Protein 2DNK (pdb70)

Nearest PDB structures (foldseek):
  2dnk-assembly1_A  TM=7.849E-01  e=4.782E-18  Homo sapiens
  2dnh-assembly1_A  TM=7.735E-01  e=5.066E-15  Homo sapiens
  3nnc-assembly1_A  TM=9.108E-01  e=5.229E-10  Homo sapiens
  4lmz-assembly1_A  TM=9.004E-01  e=1.900E-09  Homo sapiens
  2do4-assembly1_A  TM=6.688E-01  e=7.503E-08  Homo sapiens

Radius of gyration: 16.32 Å; Cα contacts (8 Å, |Δi|>4): 160; chains: 1; bounding box: 45×46×25 Å

Foldseek 3Di:
DPPDPDDDDDDADPDQKKKWFLADQPDDPVRCVCLLVVQFAWDDWFFDCDVVNHGHRIIMTGGDDVVSVVRSCVVQAVPDRHPPDPDGIDMDGDDPDDDDDDDDD

Sequence (105 aa):
GSSGSSGCLRQPPSHRKLFVGMLNKQQSEDDVRRLFEAFGNIEECTILRGPDGNSKGCAFVKYSSHAEAQAAINALHGSQTMPGASSSLVVKFADTDKESGPSSGGSSGSSGCLRQPPSHRKLFVGMLNKQQSEDDVRRLFEAFGNIEECTILRGPDGNSKGCAFVKYSSHAEAQAAINALHGSQTMPGASSSLVVKFADTDKESGPSSGGSSGSSGCLRQPPSHRKLFVGMLNKQQSEDDVRRLFEAFGNIEECTILRGPDGNSKGCAFVKYSSHAEAQAAINALHGSQTMPGASSSLVVKFADTDKESGPSSGGSSGSSGCLRQPPSHRKLFVGMLNKQQSEDDVRRLFEAFGNIEECTILRGPDGNSKGCAFVKYSSHAEAQAAINALHGSQTMPGASSSLVVKFADTDKESGPSSGGSSGSSGCLRQPPSHRKLFVGMLNKQQSEDDVRRLFEAFGNIEECTILRGPDGNSKGCAFVKYSSHAEAQAAINALHGSQTMPGASSSLVVKFADTDKESGPSSGGSSGSSGCLRQPPSHRKLFVGMLNKQQSEDDVRRLFEAFGNIEECTILRGPDGNSKGCAFVKYSSHAEAQAAINALHGSQTMPGASSSLVVKFADTDKESGPSSGGSSGSSGCLRQPPSHRKLFVGMLNKQQSEDDVRRLFEAFGNIEECTILRGPDGNSKGCAFVKYSSHAEAQAAINALHGSQTMPGASSSLVVKFADTDKESGPSSGGSSGSSGCLRQPPSHRKLFVGMLNKQQSEDDVRRLFEAFGNIEECTILRGPDGNSKGCAFVKYSSHAEAQAAINALHGSQTMPGASSSLVVKFADTDKESGPSSGGSSGSSGCLRQPPSHRKLFVGMLNKQQSEDDVRRLFEAFGNIEECTILRGPDGNSKGCAFVKYSSHAEAQAAINALHGSQTMPGASSSLVVKFADTDKESGPSSGGSSGSSGCLRQPPSHRKLFVGMLNKQQSEDDVRRLFEAFGNIEECTILRGPDGNSKGCAFVKYSSHAEAQAAINALHGSQTMPGASSSLVVKFADTDKESGPSSGGSSGSSGCLRQPPSHRKLFVGMLNKQQSEDDVRRLFEAFGNIEECTILRGPDGNSKGCAFVKYSSHAEAQAAINALHGSQTMPGASSSLVVKFADTDKESGPSSGGSSGSSGCLRQPPSHRKLFVGMLNKQQSEDDVRRLFEAFGNIEECTILRGPDGNSKGCAFVKYSSHAEAQAAINALHGSQTMPGASSSLVVKFADTDKESGPSSGGSSGSSGCLRQPPSHRKLFVGMLNKQQSEDDVRRLFEAFGNIEECTILRGPDGNSKGCAFVKYSSHAEAQAAINALHGSQTMPGASSSLVVKFADTDKESGPSSGGSSGSSGCLRQPPSHRKLFVGMLNKQQSEDDVRRLFEAFGNIEECTILRGPDGNSKGCAFVKYSSHAEAQAAINALHGSQTMPGASSSLVVKFADTDKESGPSSGGSSGSSGCLRQPPSHRKLFVGMLNKQQSEDDVRRLFEAFGNIEECTILRGPDGNSKGCAFVKYSSHAEAQAAINALHGSQTMPGASSSLVVKFADTDKESGPSSGGSSGSSGCLRQPPSHRKLFVGMLNKQQSEDDVRRLFEAFGNIEECTILRGPDGNSKGCAFVKYSSHAEAQAAINALHGSQTMPGASSSLVVKFADTDKESGPSSGGSSGSSGCLRQPPSHRKLFVGMLNKQQSEDDVRRLFEAFGNIEECTILRGPDGNSKGCAFVKYSSHAEAQAAINALHGSQTMPGASSSLVVKFADTDKESGPSSGGSSGSSGCLRQPPSHRKLFVGMLNKQQSEDDVRRLFEAFGNIEECTILRGPDGNSKGCAFVKYSSHAEAQAAINALHGSQTMPGASSSLVVKFADTDKESGPSSGGSSGSSGCLRQPPSHRKLFVGMLNKQQSEDDVRRLFEAFGNIEECTILRGPDGNSKGCAFVKYSSHAEAQAAINALHGSQTMPGASSSLVVKFADTDKESGPSSGGSSGSSGCLRQPPSHRKLFVGMLNKQQSEDDVRRLFEAFGNIEECTILRGPDGNSKGCAFVKYSSHAEAQAAINALHGSQTMPGASSSLVVKFADTDKESGPSSG

GO terms:
  GO:0000380 alternative mRNA splicing, via spliceosome (P, IDA)
  GO:0000381 regulation of alternative mRNA splicing, via spliceosome (P, IDA)
  GO:0048026 positive regulation of mRNA splicing, via spliceosome (P, IDA)
  GO:0005654 nucleoplasm (C, IDA)
  GO:0005634 nucleus (C, IDA)
  GO:0036002 pre-mRNA binding (F, IDA)
  GO:0005515 protein binding (F, IPI)

Secondary structure (DSSP, 8-state):
---------S------EEEEES--SS--HHHHHHHHHTTS-EEEEEEEE-TTSSEEEEEEEEESSHHHHHHHHHHHTTTS--TT-SS--EEEEPPS-SS------

InterPro domains:
  IPR000504 RNA recognition motif domain [PF00076] (56-121)
  IPR000504 RNA recognition motif domain [PF00076] (154-216)
  IPR000504 RNA recognition motif domain [PF00076] (442-473)
  IPR000504 RNA recognition motif domain [PS50102] (54-135)
  IPR000504 RNA recognition motif domain [PS50102] (152-232)
  IPR000504 RNA recognition motif domain [PS50102] (422-479)
  IPR000504 RNA recognition motif domain [SM00360] (55-131)
  IPR000504 RNA recognition motif domain [SM00360] (153-228)
  IPR000504 RNA recognition motif domain [SM00360] (422-475)
  IPR012677 Nucleotide-binding alpha-beta plait domain superfamily [G3DSA:3.30.70.330] (42-141)
  IPR012677 Nucleotide-binding alpha-beta plait domain superfamily [G3DSA:3.30.70.330] (142-240)
  IPR012677 Nucleotide-binding alpha-beta plait domain superfamily [G3DSA:3.30.70.330] (412-485)
  IPR034648 CELF-3/4/5/6, RNA recognition motif 1 [cd12632] (49-135)
  IPR035979 RNA-binding domain superfamily [SSF54928] (37-139)
  IPR035979 RNA-binding domain superfamily [SSF54928] (148-483)

Structure (mmCIF, N/CA/C/O backbone):
data_2DNK
#
_entry.id   2DNK
#
loop_
_atom_site.group_PDB
_atom_site.id
_atom_site.type_symbol
_atom_site.label_atom_id
_atom_site.label_alt_id
_atom_site.label_comp_id
_atom_site.label_asym_id
_atom_site.label_entity_id
_atom_site.label_seq_id
_atom_site.pdbx_PDB_ins_code
_atom_site.Cartn_x
_atom_site.Cartn_y
_atom_site.Cartn_z
_atom_site.occupancy
_atom_site.B_iso_or_equiv
_atom_site.auth_seq_id
_atom_site.auth_comp_id
_atom_site.auth_asym_id
_atom_site.auth_atom_id
_atom_site.pdbx_PDB_model_num
ATOM 1 N N . GLY A 1 1 ? 19.669 -24.865 9.887 1.00 0.00 136 GLY A N 1
ATOM 2 C CA . GLY A 1 1 ? 20.410 -24.864 8.640 1.00 0.00 136 GLY A CA 1
ATOM 3 C C . GLY A 1 1 ? 20.312 -23.541 7.908 1.00 0.00 136 GLY A C 1
ATOM 4 O O . GLY A 1 1 ? 20.001 -22.513 8.509 1.00 0.00 136 GLY A O 1
ATOM 8 N N . SER A 1 2 ? 20.579 -23.565 6.606 1.00 0.00 137 SER A N 1
ATOM 9 C CA . SER A 1 2 ? 20.524 -22.356 5.792 1.00 0.00 137 SER A CA 1
ATOM 10 C C . SER A 1 2 ? 21.209 -21.192 6.502 1.00 0.00 137 SER A C 1
ATOM 11 O O . SER A 1 2 ? 20.662 -20.092 6.582 1.00 0.00 137 SER A O 1
ATOM 19 N N . SER A 1 3 ? 22.409 -21.443 7.015 1.00 0.00 138 SER A N 1
ATOM 20 C CA . SER A 1 3 ? 23.168 -20.418 7.721 1.00 0.00 138 SER A CA 1
ATOM 21 C C . SER A 1 3 ? 24.342 -19.932 6.877 1.00 0.00 138 SER A C 1
ATOM 22 O O . SER A 1 3 ? 25.140 -20.729 6.386 1.00 0.00 138 SER A O 1
ATOM 30 N N . GLY A 1 4 ? 24.439 -18.616 6.711 1.00 0.00 139 GLY A N 1
ATOM 31 C CA . GLY A 1 4 ? 25.517 -18.045 5.926 1.00 0.00 139 GLY A CA 1
ATOM 32 C C . GLY A 1 4 ? 25.100 -17.747 4.499 1.00 0.00 139 GLY A C 1
ATOM 33 O O . GLY A 1 4 ? 25.068 -18.642 3.655 1.00 0.00 139 GLY A O 1
ATOM 37 N N . SER A 1 5 ? 24.778 -16.486 4.230 1.00 0.00 140 SER A N 1
ATOM 38 C CA . SER A 1 5 ? 24.355 -16.073 2.897 1.00 0.00 140 SER A CA 1
ATOM 39 C C . SER A 1 5 ? 25.560 -15.718 2.030 1.00 0.00 140 SER A C 1
ATOM 40 O O . SER A 1 5 ? 25.639 -16.111 0.866 1.00 0.00 140 SER A O 1
ATOM 48 N N . SER A 1 6 ? 26.497 -14.972 2.607 1.00 0.00 141 SER A N 1
ATOM 49 C CA . SER A 1 6 ? 27.696 -14.560 1.888 1.00 0.00 141 SER A CA 1
ATOM 50 C C . SER A 1 6 ? 27.347 -14.059 0.490 1.00 0.00 141 SER A C 1
ATOM 51 O O . SER A 1 6 ? 28.084 -14.291 -0.467 1.00 0.00 141 SER A O 1
ATOM 59 N N . GLY A 1 7 ? 26.215 -13.370 0.381 1.00 0.00 142 GLY A N 1
ATOM 60 C CA . GLY A 1 7 ? 25.785 -12.847 -0.903 1.00 0.00 142 GLY A CA 1
ATOM 61 C C . GLY A 1 7 ? 24.895 -11.628 -0.764 1.00 0.00 142 GLY A C 1
ATOM 62 O O . GLY A 1 7 ? 23.676 -11.753 -0.633 1.00 0.00 142 GLY A O 1
ATOM 66 N N . CYS A 1 8 ? 25.502 -10.447 -0.790 1.00 0.00 143 CYS A N 1
ATOM 67 C CA . CYS A 1 8 ? 24.756 -9.200 -0.664 1.00 0.00 143 CYS A CA 1
ATOM 68 C C . CYS A 1 8 ? 24.705 -8.460 -1.996 1.00 0.00 143 CYS A C 1
ATOM 69 O O . CYS A 1 8 ? 25.709 -7.914 -2.455 1.00 0.00 143 CYS A O 1
ATOM 77 N N . LEU A 1 9 ? 23.529 -8.446 -2.614 1.00 0.00 144 LEU A N 1
ATOM 78 C CA . LEU A 1 9 ? 23.346 -7.774 -3.896 1.00 0.00 144 LEU A CA 1
ATOM 79 C C . LEU A 1 9 ? 21.900 -7.322 -4.072 1.00 0.00 144 LEU A C 1
ATOM 80 O O . LEU A 1 9 ? 20.975 -7.951 -3.558 1.00 0.00 144 LEU A O 1
ATOM 96 N N . ARG A 1 10 ? 21.712 -6.228 -4.803 1.00 0.00 145 ARG A N 1
ATOM 97 C CA . ARG A 1 10 ? 20.379 -5.692 -5.048 1.00 0.00 145 ARG A CA 1
ATOM 98 C C . ARG A 1 10 ? 19.495 -5.847 -3.814 1.00 0.00 145 ARG A C 1
ATOM 99 O O . ARG A 1 10 ? 18.295 -6.095 -3.925 1.00 0.00 145 ARG A O 1
ATOM 120 N N . GLN A 1 11 ? 20.098 -5.699 -2.638 1.00 0.00 146 GLN A N 1
ATOM 121 C CA . GLN A 1 11 ? 19.366 -5.824 -1.384 1.00 0.00 146 GLN A CA 1
ATOM 122 C C . GLN A 1 11 ? 18.085 -4.997 -1.417 1.00 0.00 146 GLN A C 1
ATOM 123 O O . GLN A 1 11 ? 18.033 -3.909 -1.991 1.00 0.00 146 GLN A O 1
ATOM 137 N N . PRO A 1 12 ? 17.024 -5.524 -0.787 1.00 0.00 147 PRO A N 1
ATOM 138 C CA . PRO A 1 12 ? 15.723 -4.852 -0.730 1.00 0.00 147 PRO A CA 1
ATOM 139 C C . PRO A 1 12 ? 15.847 -3.379 -0.358 1.00 0.00 147 PRO A C 1
ATOM 140 O O . PRO A 1 12 ? 16.831 -2.947 0.243 1.00 0.00 147 PRO A O 1
ATOM 151 N N . PRO A 1 13 ? 14.827 -2.587 -0.722 1.00 0.00 148 PRO A N 1
ATOM 152 C CA . PRO A 1 13 ? 14.799 -1.150 -0.435 1.00 0.00 148 PRO A CA 1
ATOM 153 C C . PRO A 1 13 ? 14.440 -0.855 1.018 1.00 0.00 148 PRO A C 1
ATOM 154 O O . PRO A 1 13 ? 14.317 -1.769 1.834 1.00 0.00 148 PRO A O 1
ATOM 165 N N . SER A 1 14 ? 14.273 0.425 1.334 1.00 0.00 149 SER A N 1
ATOM 166 C CA . SER A 1 14 ? 13.931 0.839 2.689 1.00 0.00 149 SER A CA 1
ATOM 167 C C . SER A 1 14 ? 12.665 1.691 2.694 1.00 0.00 149 SER A C 1
ATOM 168 O O . SER A 1 14 ? 12.715 2.900 2.461 1.00 0.00 149 SER A O 1
ATOM 176 N N . HIS A 1 15 ? 11.531 1.052 2.960 1.00 0.00 150 HIS A N 1
ATOM 177 C CA . HIS A 1 15 ? 10.250 1.750 2.996 1.00 0.00 150 HIS A CA 1
ATOM 178 C C . HIS A 1 15 ? 9.149 0.838 3.527 1.00 0.00 150 HIS A C 1
ATOM 179 O O . HIS A 1 15 ? 8.978 -0.285 3.054 1.00 0.00 150 HIS A O 1
ATOM 193 N N . ARG A 1 16 ? 8.406 1.329 4.514 1.00 0.00 151 ARG A N 1
ATOM 194 C CA . ARG A 1 16 ? 7.322 0.558 5.111 1.00 0.00 151 ARG A CA 1
ATOM 195 C C . ARG A 1 16 ? 5.968 1.180 4.785 1.00 0.00 151 ARG A C 1
ATOM 196 O O . ARG A 1 16 ? 5.088 1.264 5.642 1.00 0.00 151 ARG A O 1
ATOM 217 N N . LYS A 1 17 ? 5.807 1.616 3.540 1.00 0.00 152 LYS A N 1
ATOM 218 C CA . LYS A 1 17 ? 4.560 2.230 3.099 1.00 0.00 152 LYS A CA 1
ATOM 219 C C . LYS A 1 17 ? 4.054 1.574 1.819 1.00 0.00 152 LYS A C 1
ATOM 220 O O . LYS A 1 17 ? 4.827 0.984 1.063 1.00 0.00 152 LYS A O 1
ATOM 239 N N . LEU A 1 18 ? 2.751 1.682 1.580 1.00 0.00 153 LEU A N 1
ATOM 240 C CA . LEU A 1 18 ? 2.141 1.100 0.389 1.00 0.00 153 LEU A CA 1
ATOM 241 C C . LEU A 1 18 ? 1.038 2.003 -0.154 1.00 0.00 153 LEU A C 1
ATOM 242 O O . LEU A 1 18 ? 0.120 2.384 0.572 1.00 0.00 153 LEU A O 1
ATOM 258 N N . PHE A 1 19 ? 1.134 2.340 -1.436 1.00 0.00 154 PHE A N 1
ATOM 259 C CA . PHE A 1 19 ? 0.143 3.197 -2.077 1.00 0.00 154 PHE A CA 1
ATOM 260 C C . PHE A 1 19 ? -0.977 2.365 -2.695 1.00 0.00 154 PHE A C 1
ATOM 261 O O . PHE A 1 19 ? -0.747 1.575 -3.611 1.00 0.00 154 PHE A O 1
ATOM 278 N N . VAL A 1 20 ? -2.192 2.548 -2.187 1.00 0.00 155 VAL A N 1
ATOM 279 C CA . VAL A 1 20 ? -3.349 1.816 -2.688 1.00 0.00 155 VAL A CA 1
ATOM 280 C C . VAL A 1 20 ? -4.301 2.741 -3.438 1.00 0.00 155 VAL A C 1
ATOM 281 O O . VAL A 1 20 ? -4.612 3.837 -2.975 1.00 0.00 155 VAL A O 1
ATOM 294 N N . GLY A 1 21 ? -4.762 2.289 -4.601 1.00 0.00 156 GLY A N 1
ATOM 295 C CA . GLY A 1 21 ? -5.676 3.088 -5.397 1.00 0.00 156 GLY A CA 1
ATOM 296 C C . GLY A 1 21 ? -6.837 2.277 -5.936 1.00 0.00 156 GLY A C 1
ATOM 297 O O . GLY A 1 21 ? -7.190 1.239 -5.377 1.00 0.00 156 GLY A O 1
ATOM 301 N N . MET A 1 22 ? -7.432 2.751 -7.026 1.00 0.00 157 MET A N 1
ATOM 302 C CA . MET A 1 22 ? -8.561 2.061 -7.640 1.00 0.00 157 MET A CA 1
ATOM 303 C C . MET A 1 22 ? -9.571 1.624 -6.584 1.00 0.00 157 MET A C 1
ATOM 304 O O . MET A 1 22 ? -10.191 0.566 -6.704 1.00 0.00 157 MET A O 1
ATOM 318 N N . LEU A 1 23 ? -9.733 2.443 -5.551 1.00 0.00 158 LEU A N 1
ATOM 319 C CA . LEU A 1 23 ? -10.668 2.141 -4.473 1.00 0.00 158 LEU A CA 1
ATOM 320 C C . LEU A 1 23 ? -12.025 2.789 -4.732 1.00 0.00 158 LEU A C 1
ATOM 321 O O . LEU A 1 23 ? -12.161 3.636 -5.614 1.00 0.00 158 LEU A O 1
ATOM 337 N N . ASN A 1 24 ? -13.025 2.386 -3.955 1.00 0.00 159 ASN A N 1
ATOM 338 C CA . ASN A 1 24 ? -14.371 2.929 -4.099 1.00 0.00 159 ASN A CA 1
ATOM 339 C C . ASN A 1 24 ? -14.654 3.974 -3.024 1.00 0.00 159 ASN A C 1
ATOM 340 O O . ASN A 1 24 ? -14.054 3.953 -1.949 1.00 0.00 159 ASN A O 1
ATOM 351 N N . LYS A 1 25 ? -15.572 4.887 -3.321 1.00 0.00 160 LYS A N 1
ATOM 352 C CA . LYS A 1 25 ? -15.937 5.940 -2.381 1.00 0.00 160 LYS A CA 1
ATOM 353 C C . LYS A 1 25 ? -16.985 5.444 -1.389 1.00 0.00 160 LYS A C 1
ATOM 354 O O . LYS A 1 25 ? -17.929 6.162 -1.060 1.00 0.00 160 LYS A O 1
ATOM 373 N N . GLN A 1 26 ? -16.811 4.214 -0.916 1.00 0.00 161 GLN A N 1
ATOM 374 C CA . GLN A 1 26 ? -17.742 3.624 0.038 1.00 0.00 161 GLN A CA 1
ATOM 375 C C . GLN A 1 26 ? -17.002 3.086 1.259 1.00 0.00 161 GLN A C 1
ATOM 376 O O . GLN A 1 26 ? -17.382 3.362 2.397 1.00 0.00 161 GLN A O 1
ATOM 390 N N . GLN A 1 27 ? -15.946 2.318 1.013 1.00 0.00 162 GLN A N 1
ATOM 391 C CA . GLN A 1 27 ? -15.154 1.740 2.093 1.00 0.00 162 GLN A CA 1
ATOM 392 C C . GLN A 1 27 ? -14.655 2.825 3.042 1.00 0.00 162 GLN A C 1
ATOM 393 O O . GLN A 1 27 ? -14.669 4.010 2.708 1.00 0.00 162 GLN A O 1
ATOM 407 N N . SER A 1 28 ? -14.214 2.411 4.225 1.00 0.00 163 SER A N 1
ATOM 408 C CA . SER A 1 28 ? -13.713 3.348 5.224 1.00 0.00 163 SER A CA 1
ATOM 409 C C . SER A 1 28 ? -12.371 2.883 5.782 1.00 0.00 163 SER A C 1
ATOM 410 O O . SER A 1 28 ? -11.972 1.735 5.589 1.00 0.00 163 SER A O 1
ATOM 418 N N . GLU A 1 29 ? -11.680 3.784 6.473 1.00 0.00 164 GLU A N 1
ATOM 419 C CA . GLU A 1 29 ? -10.383 3.466 7.058 1.00 0.00 164 GLU A CA 1
ATOM 420 C C . GLU A 1 29 ? -10.419 2.111 7.759 1.00 0.00 164 GLU A C 1
ATOM 421 O O . GLU A 1 29 ? -9.505 1.299 7.612 1.00 0.00 164 GLU A O 1
ATOM 433 N N . ASP A 1 30 ? -11.481 1.874 8.521 1.00 0.00 165 ASP A N 1
ATOM 434 C CA . ASP A 1 30 ? -11.638 0.618 9.245 1.00 0.00 165 ASP A CA 1
ATOM 435 C C . ASP A 1 30 ? -11.606 -0.569 8.287 1.00 0.00 165 ASP A C 1
ATOM 436 O O . ASP A 1 30 ? -10.724 -1.424 8.370 1.00 0.00 165 ASP A O 1
ATOM 445 N N . ASP A 1 31 ? -12.575 -0.615 7.378 1.00 0.00 166 ASP A N 1
ATOM 446 C CA . ASP A 1 31 ? -12.658 -1.697 6.404 1.00 0.00 166 ASP A CA 1
ATOM 447 C C . ASP A 1 31 ? -11.275 -2.052 5.866 1.00 0.00 166 ASP A C 1
ATOM 448 O O . ASP A 1 31 ? -10.871 -3.215 5.882 1.00 0.00 166 ASP A O 1
ATOM 457 N N . VAL A 1 32 ? -10.554 -1.042 5.390 1.00 0.00 167 VAL A N 1
ATOM 458 C CA . VAL A 1 32 ? -9.216 -1.248 4.847 1.00 0.00 167 VAL A CA 1
ATOM 459 C C . VAL A 1 32 ? -8.241 -1.676 5.938 1.00 0.00 167 VAL A C 1
ATOM 460 O O . VAL A 1 32 ? -7.266 -2.379 5.671 1.00 0.00 167 VAL A O 1
ATOM 473 N N . ARG A 1 33 ? -8.510 -1.248 7.167 1.00 0.00 168 ARG A N 1
ATOM 474 C CA . ARG A 1 33 ? -7.655 -1.586 8.298 1.00 0.00 168 ARG A CA 1
ATOM 475 C C . ARG A 1 33 ? -7.620 -3.096 8.520 1.00 0.00 168 ARG A C 1
ATOM 476 O O . ARG A 1 33 ? -6.572 -3.728 8.384 1.00 0.00 168 ARG A O 1
ATOM 497 N N . ARG A 1 34 ? -8.770 -3.666 8.862 1.00 0.00 169 ARG A N 1
ATOM 498 C CA . ARG A 1 34 ? -8.870 -5.100 9.104 1.00 0.00 169 ARG A CA 1
ATOM 499 C C . ARG A 1 34 ? -8.470 -5.890 7.862 1.00 0.00 169 ARG A C 1
ATOM 500 O O . ARG A 1 34 ? -7.597 -6.758 7.920 1.00 0.00 169 ARG A O 1
ATOM 521 N N . LEU A 1 35 ? -9.113 -5.585 6.741 1.00 0.00 170 LEU A N 1
ATOM 522 C CA . LEU A 1 35 ? -8.824 -6.267 5.484 1.00 0.00 170 LEU A CA 1
ATOM 523 C C . LEU A 1 35 ? -7.322 -6.456 5.299 1.00 0.00 170 LEU A C 1
ATOM 524 O O . LEU A 1 35 ? -6.822 -7.581 5.303 1.00 0.00 170 LEU A O 1
ATOM 540 N N . PHE A 1 36 ? -6.607 -5.348 5.138 1.00 0.00 171 PHE A N 1
ATOM 541 C CA . PHE A 1 36 ? -5.161 -5.391 4.953 1.00 0.00 171 PHE A CA 1
ATOM 542 C C . PHE A 1 36 ? -4.493 -6.186 6.071 1.00 0.00 171 PHE A C 1
ATOM 543 O O . PHE A 1 36 ? -4.023 -7.303 5.856 1.00 0.00 171 PHE A O 1
ATOM 560 N N . GLU A 1 37 ? -4.456 -5.601 7.264 1.00 0.00 172 GLU A N 1
ATOM 561 C CA . GLU A 1 37 ? -3.844 -6.254 8.416 1.00 0.00 172 GLU A CA 1
ATOM 562 C C . GLU A 1 37 ? -4.196 -7.739 8.449 1.00 0.00 172 GLU A C 1
ATOM 563 O O . GLU A 1 37 ? -3.419 -8.560 8.935 1.00 0.00 172 GLU A O 1
ATOM 575 N N . ALA A 1 38 ? -5.372 -8.074 7.929 1.00 0.00 173 ALA A N 1
ATOM 576 C CA . ALA A 1 38 ? -5.826 -9.459 7.897 1.00 0.00 173 ALA A CA 1
ATOM 577 C C . ALA A 1 38 ? -4.681 -10.405 7.550 1.00 0.00 173 ALA A C 1
ATOM 578 O O . ALA A 1 38 ? -4.661 -11.557 7.983 1.00 0.00 173 ALA A O 1
ATOM 585 N N . PHE A 1 39 ? -3.730 -9.911 6.764 1.00 0.00 174 PHE A N 1
ATOM 586 C CA . PHE A 1 39 ? -2.582 -10.713 6.356 1.00 0.00 174 PHE A CA 1
ATOM 587 C C . PHE A 1 39 ? -1.327 -10.290 7.113 1.00 0.00 174 PHE A C 1
ATOM 588 O O . PHE A 1 39 ? -0.868 -10.988 8.016 1.00 0.00 174 PHE A O 1
ATOM 605 N N . GLY A 1 40 ? -0.775 -9.140 6.736 1.00 0.00 175 GLY A N 1
ATOM 606 C CA . GLY A 1 40 ? 0.423 -8.643 7.388 1.00 0.00 175 GLY A CA 1
ATOM 607 C C . GLY A 1 40 ? 0.136 -7.484 8.321 1.00 0.00 175 GLY A C 1
ATOM 608 O O . GLY A 1 40 ? -0.644 -6.592 7.992 1.00 0.00 175 GLY A O 1
ATOM 612 N N . ASN A 1 41 ? 0.768 -7.497 9.490 1.00 0.00 176 ASN A N 1
ATOM 613 C CA . ASN A 1 41 ? 0.575 -6.440 10.476 1.00 0.00 176 ASN A CA 1
ATOM 614 C C . ASN A 1 41 ? 0.706 -5.064 9.830 1.00 0.00 176 ASN A C 1
ATOM 615 O O . ASN A 1 41 ? 1.392 -4.904 8.820 1.00 0.00 176 ASN A O 1
ATOM 626 N N . ILE A 1 42 ? 0.046 -4.073 10.420 1.00 0.00 177 ILE A N 1
ATOM 627 C CA . ILE A 1 42 ? 0.091 -2.711 9.903 1.00 0.00 177 ILE A CA 1
ATOM 628 C C . ILE A 1 42 ? 0.633 -1.744 10.950 1.00 0.00 177 ILE A C 1
ATOM 629 O O . ILE A 1 42 ? 0.289 -1.833 12.128 1.00 0.00 177 ILE A O 1
ATOM 645 N N . GLU A 1 43 ? 1.481 -0.819 10.511 1.00 0.00 178 GLU A N 1
ATOM 646 C CA . GLU A 1 43 ? 2.069 0.166 11.410 1.00 0.00 178 GLU A CA 1
ATOM 647 C C . GLU A 1 43 ? 1.175 1.396 11.531 1.00 0.00 178 GLU A C 1
ATOM 648 O O . GLU A 1 43 ? 0.881 1.857 12.633 1.00 0.00 178 GLU A O 1
ATOM 660 N N . GLU A 1 44 ? 0.746 1.923 10.388 1.00 0.00 179 GLU A N 1
ATOM 661 C CA . GLU A 1 44 ? -0.114 3.100 10.365 1.00 0.00 179 GLU A CA 1
ATOM 662 C C . GLU A 1 44 ? -1.014 3.094 9.133 1.00 0.00 179 GLU A C 1
ATOM 663 O O . GLU A 1 44 ? -0.731 2.409 8.148 1.00 0.00 179 GLU A O 1
ATOM 675 N N . CYS A 1 45 ? -2.098 3.859 9.195 1.00 0.00 180 CYS A N 1
ATOM 676 C CA . CYS A 1 45 ? -3.041 3.940 8.085 1.00 0.00 180 CYS A CA 1
ATOM 677 C C . CYS A 1 45 ? -3.636 5.341 7.979 1.00 0.00 180 CYS A C 1
ATOM 678 O O . CYS A 1 45 ? -4.029 5.938 8.982 1.00 0.00 180 CYS A O 1
ATOM 686 N N . THR A 1 46 ? -3.699 5.861 6.757 1.00 0.00 181 THR A N 1
ATOM 687 C CA . THR A 1 46 ? -4.243 7.192 6.520 1.00 0.00 181 THR A CA 1
ATOM 688 C C . THR A 1 46 ? -4.946 7.266 5.170 1.00 0.00 181 THR A C 1
ATOM 689 O O . THR A 1 46 ? -4.303 7.215 4.121 1.00 0.00 181 THR A O 1
ATOM 700 N N . ILE A 1 47 ? -6.269 7.387 5.203 1.00 0.00 182 ILE A N 1
ATOM 701 C CA . ILE A 1 47 ? -7.059 7.470 3.980 1.00 0.00 182 ILE A CA 1
ATOM 702 C C . ILE A 1 47 ? -6.861 8.814 3.288 1.00 0.00 182 ILE A C 1
ATOM 703 O O . ILE A 1 47 ? -6.809 9.858 3.939 1.00 0.00 182 ILE A O 1
ATOM 719 N N . LEU A 1 48 ? -6.753 8.782 1.965 1.00 0.00 183 LEU A N 1
ATOM 720 C CA . LEU A 1 48 ? -6.562 9.998 1.182 1.00 0.00 183 LEU A CA 1
ATOM 721 C C . LEU A 1 48 ? -7.904 10.592 0.764 1.00 0.00 183 LEU A C 1
ATOM 722 O O . LEU A 1 48 ? -8.783 9.881 0.275 1.00 0.00 183 LEU A O 1
ATOM 738 N N . ARG A 1 49 ? -8.053 11.898 0.956 1.00 0.00 184 ARG A N 1
ATOM 739 C CA . ARG A 1 49 ? -9.287 12.587 0.598 1.00 0.00 184 ARG A CA 1
ATOM 740 C C . ARG A 1 49 ? -8.987 13.911 -0.100 1.00 0.00 184 ARG A C 1
ATOM 741 O O . ARG A 1 49 ? -8.561 14.876 0.533 1.00 0.00 184 ARG A O 1
ATOM 762 N N . GLY A 1 50 ? -9.213 13.948 -1.410 1.00 0.00 185 GLY A N 1
ATOM 763 C CA . GLY A 1 50 ? -8.961 15.157 -2.172 1.00 0.00 185 GLY A CA 1
ATOM 764 C C . GLY A 1 50 ? -9.649 16.370 -1.579 1.00 0.00 185 GLY A C 1
ATOM 765 O O . GLY A 1 50 ? -10.592 16.255 -0.796 1.00 0.00 185 GLY A O 1
ATOM 769 N N . PRO A 1 51 ? -9.172 17.567 -1.952 1.00 0.00 186 PRO A N 1
ATOM 770 C CA . PRO A 1 51 ? -9.733 18.830 -1.462 1.00 0.00 186 PRO A CA 1
ATOM 771 C C . PRO A 1 51 ? -11.257 18.843 -1.506 1.00 0.00 186 PRO A C 1
ATOM 772 O O . PRO A 1 51 ? -11.909 19.364 -0.600 1.00 0.00 186 PRO A O 1
ATOM 783 N N . ASP A 1 52 ? -11.819 18.268 -2.563 1.00 0.00 187 ASP A N 1
ATOM 784 C CA . ASP A 1 52 ? -13.267 18.213 -2.724 1.00 0.00 187 ASP A CA 1
ATOM 785 C C . ASP A 1 52 ? -13.933 17.660 -1.467 1.00 0.00 187 ASP A C 1
ATOM 786 O O . ASP A 1 52 ? -14.976 18.151 -1.037 1.00 0.00 187 ASP A O 1
ATOM 795 N N . GLY A 1 53 ? -13.322 16.634 -0.882 1.00 0.00 188 GLY A N 1
ATOM 796 C CA . GLY A 1 53 ? -13.870 16.031 0.318 1.00 0.00 188 GLY A CA 1
ATOM 797 C C . GLY A 1 53 ? -14.166 14.554 0.142 1.00 0.00 188 GLY A C 1
ATOM 798 O O . GLY A 1 53 ? -13.916 13.753 1.042 1.00 0.00 188 GLY A O 1
ATOM 802 N N . ASN A 1 54 ? -14.701 14.194 -1.019 1.00 0.00 189 ASN A N 1
ATOM 803 C CA . ASN A 1 54 ? -15.034 12.804 -1.309 1.00 0.00 189 ASN A CA 1
ATOM 804 C C . ASN A 1 54 ? -13.775 11.991 -1.591 1.00 0.00 189 ASN A C 1
ATOM 805 O O . ASN A 1 54 ? -12.975 12.346 -2.457 1.00 0.00 189 ASN A O 1
ATOM 816 N N . SER A 1 55 ? -13.606 10.898 -0.855 1.00 0.00 190 SER A N 1
ATOM 817 C CA . SER A 1 55 ? -12.442 10.035 -1.023 1.00 0.00 190 SER A CA 1
ATOM 818 C C . SER A 1 55 ? -12.039 9.947 -2.492 1.00 0.00 190 SER A C 1
ATOM 819 O O . SER A 1 55 ? -12.887 9.828 -3.375 1.00 0.00 190 SER A O 1
ATOM 827 N N . LYS A 1 56 ? -10.736 10.007 -2.745 1.00 0.00 191 LYS A N 1
ATOM 828 C CA . LYS A 1 56 ? -10.216 9.934 -4.105 1.00 0.00 191 LYS A CA 1
ATOM 829 C C . LYS A 1 56 ? -9.876 8.495 -4.481 1.00 0.00 191 LYS A C 1
ATOM 830 O O . LYS A 1 56 ? -9.157 8.249 -5.448 1.00 0.00 191 LYS A O 1
ATOM 849 N N . GLY A 1 57 ? -10.400 7.547 -3.710 1.00 0.00 192 GLY A N 1
ATOM 850 C CA . GLY A 1 57 ? -10.142 6.144 -3.979 1.00 0.00 192 GLY A CA 1
ATOM 851 C C . GLY A 1 57 ? -8.685 5.776 -3.785 1.00 0.00 192 GLY A C 1
ATOM 852 O O . GLY A 1 57 ? -8.105 5.056 -4.599 1.00 0.00 192 GLY A O 1
ATOM 856 N N . CYS A 1 58 ? -8.090 6.270 -2.705 1.00 0.00 193 CYS A N 1
ATOM 857 C CA . CYS A 1 58 ? -6.690 5.991 -2.407 1.00 0.00 193 CYS A CA 1
ATOM 858 C C . CYS A 1 58 ? -6.418 6.108 -0.911 1.00 0.00 193 CYS A C 1
ATOM 859 O O . CYS A 1 58 ? -7.137 6.801 -0.192 1.00 0.00 193 CYS A O 1
ATOM 867 N N . ALA A 1 59 ? -5.377 5.424 -0.448 1.00 0.00 194 ALA A N 1
ATOM 868 C CA . ALA A 1 59 ? -5.010 5.451 0.962 1.00 0.00 194 ALA A CA 1
ATOM 869 C C . ALA A 1 59 ? -3.580 4.962 1.167 1.00 0.00 194 ALA A C 1
ATOM 870 O O . ALA A 1 59 ? -3.046 4.214 0.349 1.00 0.00 194 ALA A O 1
ATOM 877 N N . PHE A 1 60 ? -2.965 5.391 2.264 1.00 0.00 195 PHE A N 1
ATOM 878 C CA . PHE A 1 60 ? -1.596 4.998 2.576 1.00 0.00 195 PHE A CA 1
ATOM 879 C C . PHE A 1 60 ? -1.564 4.012 3.740 1.00 0.00 195 PHE A C 1
ATOM 880 O O . PHE A 1 60 ? -1.997 4.329 4.848 1.00 0.00 195 PHE A O 1
ATOM 897 N N . VAL A 1 61 ? -1.050 2.814 3.480 1.00 0.00 196 VAL A N 1
ATOM 898 C CA . VAL A 1 61 ? -0.961 1.781 4.505 1.00 0.00 196 VAL A CA 1
ATOM 899 C C . VAL A 1 61 ? 0.480 1.320 4.697 1.00 0.00 196 VAL A C 1
ATOM 900 O O . VAL A 1 61 ? 1.222 1.146 3.731 1.00 0.00 196 VAL A O 1
ATOM 913 N N . LYS A 1 62 ? 0.870 1.124 5.952 1.00 0.00 197 LYS A N 1
ATOM 914 C CA . LYS A 1 62 ? 2.221 0.681 6.273 1.00 0.00 197 LYS A CA 1
ATOM 915 C C . LYS A 1 62 ? 2.206 -0.720 6.876 1.00 0.00 197 LYS A C 1
ATOM 916 O O . LYS A 1 62 ? 1.175 -1.186 7.363 1.00 0.00 197 LYS A O 1
ATOM 935 N N . TYR A 1 63 ? 3.354 -1.387 6.840 1.00 0.00 198 TYR A N 1
ATOM 936 C CA . TYR A 1 63 ? 3.472 -2.736 7.382 1.00 0.00 198 TYR A CA 1
ATOM 937 C C . TYR A 1 63 ? 4.693 -2.854 8.288 1.00 0.00 198 TYR A C 1
ATOM 938 O O . TYR A 1 63 ? 5.501 -1.930 8.384 1.00 0.00 198 TYR A O 1
ATOM 956 N N . SER A 1 64 ? 4.822 -3.999 8.950 1.00 0.00 199 SER A N 1
ATOM 957 C CA . SER A 1 64 ? 5.943 -4.239 9.851 1.00 0.00 199 SER A CA 1
ATOM 958 C C . SER A 1 64 ? 7.229 -4.481 9.067 1.00 0.00 199 SER A C 1
ATOM 959 O O . SER A 1 64 ? 8.282 -3.937 9.398 1.00 0.00 199 SER A O 1
ATOM 967 N N . SER A 1 65 ? 7.134 -5.301 8.025 1.00 0.00 200 SER A N 1
ATOM 968 C CA . SER A 1 65 ? 8.290 -5.618 7.195 1.00 0.00 200 SER A CA 1
ATOM 969 C C . SER A 1 65 ? 7.887 -5.745 5.729 1.00 0.00 200 SER A C 1
ATOM 970 O O . SER A 1 65 ? 6.717 -5.586 5.378 1.00 0.00 200 SER A O 1
ATOM 978 N N . HIS A 1 66 ? 8.865 -6.032 4.875 1.00 0.00 201 HIS A N 1
ATOM 979 C CA . HIS A 1 66 ? 8.614 -6.181 3.446 1.00 0.00 201 HIS A CA 1
ATOM 980 C C . HIS A 1 66 ? 7.759 -7.414 3.170 1.00 0.00 201 HIS A C 1
ATOM 981 O O . HIS A 1 66 ? 6.651 -7.308 2.645 1.00 0.00 201 HIS A O 1
ATOM 995 N N . ALA A 1 67 ? 8.282 -8.582 3.528 1.00 0.00 202 ALA A N 1
ATOM 996 C CA . ALA A 1 67 ? 7.566 -9.835 3.320 1.00 0.00 202 ALA A CA 1
ATOM 997 C C . ALA A 1 67 ? 6.063 -9.643 3.490 1.00 0.00 202 ALA A C 1
ATOM 998 O O . ALA A 1 67 ? 5.293 -9.837 2.549 1.00 0.00 202 ALA A O 1
ATOM 1005 N N . GLU A 1 68 ? 5.652 -9.262 4.695 1.00 0.00 203 GLU A N 1
ATOM 1006 C CA . GLU A 1 68 ? 4.240 -9.046 4.987 1.00 0.00 203 GLU A CA 1
ATOM 1007 C C . GLU A 1 68 ? 3.593 -8.162 3.924 1.00 0.00 203 GLU A C 1
ATOM 1008 O O . GLU A 1 68 ? 2.513 -8.468 3.421 1.00 0.00 203 GLU A O 1
ATOM 1020 N N . ALA A 1 69 ? 4.263 -7.064 3.589 1.00 0.00 204 ALA A N 1
ATOM 1021 C CA . ALA A 1 69 ? 3.756 -6.136 2.586 1.00 0.00 204 ALA A CA 1
ATOM 1022 C C . ALA A 1 69 ? 3.388 -6.866 1.299 1.00 0.00 204 ALA A C 1
ATOM 1023 O O . ALA A 1 69 ? 2.251 -6.789 0.835 1.00 0.00 204 ALA A O 1
ATOM 1030 N N . GLN A 1 70 ? 4.357 -7.574 0.728 1.00 0.00 205 GLN A N 1
ATOM 1031 C CA . GLN A 1 70 ? 4.134 -8.317 -0.507 1.00 0.00 205 GLN A CA 1
ATOM 1032 C C . GLN A 1 70 ? 2.929 -9.243 -0.375 1.00 0.00 205 GLN A C 1
ATOM 1033 O O . GLN A 1 70 ? 2.084 -9.308 -1.267 1.00 0.00 205 GLN A O 1
ATOM 1047 N N . ALA A 1 71 ? 2.856 -9.956 0.744 1.00 0.00 206 ALA A N 1
ATOM 1048 C CA . ALA A 1 71 ? 1.754 -10.877 0.993 1.00 0.00 206 ALA A CA 1
ATOM 1049 C C . ALA A 1 71 ? 0.409 -10.206 0.732 1.00 0.00 206 ALA A C 1
ATOM 1050 O O . ALA A 1 71 ? -0.414 -10.719 -0.025 1.00 0.00 206 ALA A O 1
ATOM 1057 N N . ALA A 1 72 ? 0.193 -9.058 1.366 1.00 0.00 207 ALA A N 1
ATOM 1058 C CA . ALA A 1 72 ? -1.051 -8.317 1.201 1.00 0.00 207 ALA A CA 1
ATOM 1059 C C . ALA A 1 72 ? -1.214 -7.830 -0.235 1.00 0.00 207 ALA A C 1
ATOM 1060 O O . ALA A 1 72 ? -2.311 -7.869 -0.792 1.00 0.00 207 ALA A O 1
ATOM 1067 N N . ILE A 1 73 ? -0.117 -7.372 -0.828 1.00 0.00 208 ILE A N 1
ATOM 1068 C CA . ILE A 1 73 ? -0.139 -6.879 -2.199 1.00 0.00 208 ILE A CA 1
ATOM 1069 C C . ILE A 1 73 ? -0.687 -7.934 -3.154 1.00 0.00 208 ILE A C 1
ATOM 1070 O O . ILE A 1 73 ? -1.754 -7.760 -3.741 1.00 0.00 208 ILE A O 1
ATOM 1086 N N . ASN A 1 74 ? 0.052 -9.028 -3.304 1.00 0.00 209 ASN A N 1
ATOM 1087 C CA . ASN A 1 74 ? -0.360 -10.113 -4.188 1.00 0.00 209 ASN A CA 1
ATOM 1088 C C . ASN A 1 74 ? -1.707 -10.685 -3.755 1.00 0.00 209 ASN A C 1
ATOM 1089 O O . ASN A 1 74 ? -2.539 -11.039 -4.590 1.00 0.00 209 ASN A O 1
ATOM 1100 N N . ALA A 1 75 ? -1.914 -10.771 -2.445 1.00 0.00 210 ALA A N 1
ATOM 1101 C CA . ALA A 1 75 ? -3.160 -11.297 -1.902 1.00 0.00 210 ALA A CA 1
ATOM 1102 C C . ALA A 1 75 ? -4.321 -10.346 -2.170 1.00 0.00 210 ALA A C 1
ATOM 1103 O O . ALA A 1 75 ? -5.484 -10.751 -2.161 1.00 0.00 210 ALA A O 1
ATOM 1110 N N . LEU A 1 76 ? -3.999 -9.079 -2.409 1.00 0.00 211 LEU A N 1
ATOM 1111 C CA . LEU A 1 76 ? -5.016 -8.069 -2.680 1.00 0.00 211 LEU A CA 1
ATOM 1112 C C . LEU A 1 76 ? -4.903 -7.553 -4.111 1.00 0.00 211 LEU A C 1
ATOM 1113 O O . LEU A 1 76 ? -5.716 -7.894 -4.970 1.00 0.00 211 LEU A O 1
ATOM 1129 N N . HIS A 1 77 ? -3.889 -6.730 -4.360 1.00 0.00 212 HIS A N 1
ATOM 1130 C CA . HIS A 1 77 ? -3.668 -6.169 -5.688 1.00 0.00 212 HIS A CA 1
ATOM 1131 C C . HIS A 1 77 ? -3.646 -7.269 -6.745 1.00 0.00 212 HIS A C 1
ATOM 1132 O O . HIS A 1 77 ? -2.898 -8.239 -6.631 1.00 0.00 212 HIS A O 1
ATOM 1146 N N . GLY A 1 78 ? -4.473 -7.110 -7.774 1.00 0.00 213 GLY A N 1
ATOM 1147 C CA . GLY A 1 78 ? -4.534 -8.097 -8.836 1.00 0.00 213 GLY A CA 1
ATOM 1148 C C . GLY A 1 78 ? -5.453 -9.255 -8.500 1.00 0.00 213 GLY A C 1
ATOM 1149 O O . GLY A 1 78 ? -5.713 -10.114 -9.342 1.00 0.00 213 GLY A O 1
ATOM 1153 N N . SER A 1 79 ? -5.945 -9.278 -7.266 1.00 0.00 214 SER A N 1
ATOM 1154 C CA . SER A 1 79 ? -6.836 -10.342 -6.819 1.00 0.00 214 SER A CA 1
ATOM 1155 C C . SER A 1 79 ? -8.291 -9.995 -7.119 1.00 0.00 214 SER A C 1
ATOM 1156 O O . SER A 1 79 ? -8.897 -10.555 -8.032 1.00 0.00 214 SER A O 1
ATOM 1164 N N . GLN A 1 80 ? -8.844 -9.067 -6.344 1.00 0.00 215 GLN A N 1
ATOM 1165 C CA . GLN A 1 80 ? -10.228 -8.645 -6.527 1.00 0.00 215 GLN A CA 1
ATOM 1166 C C . GLN A 1 80 ? -10.299 -7.336 -7.306 1.00 0.00 215 GLN A C 1
ATOM 1167 O O . GLN A 1 80 ? -9.276 -6.791 -7.721 1.00 0.00 215 GLN A O 1
ATOM 1181 N N . THR A 1 81 ? -11.515 -6.836 -7.503 1.00 0.00 216 THR A N 1
ATOM 1182 C CA . THR A 1 81 ? -11.721 -5.592 -8.233 1.00 0.00 216 THR A CA 1
ATOM 1183 C C . THR A 1 81 ? -12.705 -4.683 -7.506 1.00 0.00 216 THR A C 1
ATOM 1184 O O . THR A 1 81 ? -13.916 -4.899 -7.554 1.00 0.00 216 THR A O 1
ATOM 1195 N N . MET A 1 82 ? -12.178 -3.666 -6.833 1.00 0.00 217 MET A N 1
ATOM 1196 C CA . MET A 1 82 ? -13.012 -2.723 -6.096 1.00 0.00 217 MET A CA 1
ATOM 1197 C C . MET A 1 82 ? -14.279 -2.392 -6.878 1.00 0.00 217 MET A C 1
ATOM 1198 O O . MET A 1 82 ? -14.253 -2.187 -8.092 1.00 0.00 217 MET A O 1
ATOM 1212 N N . PRO A 1 83 ? -15.416 -2.340 -6.169 1.00 0.00 218 PRO A N 1
ATOM 1213 C CA . PRO A 1 83 ? -16.715 -2.034 -6.777 1.00 0.00 218 PRO A CA 1
ATOM 1214 C C . PRO A 1 83 ? -16.661 -0.799 -7.669 1.00 0.00 218 PRO A C 1
ATOM 1215 O O . PRO A 1 83 ? -16.252 0.276 -7.233 1.00 0.00 218 PRO A O 1
ATOM 1226 N N . GLY A 1 84 ? -17.078 -0.959 -8.921 1.00 0.00 219 GLY A N 1
ATOM 1227 C CA . GLY A 1 84 ? -17.070 0.152 -9.854 1.00 0.00 219 GLY A CA 1
ATOM 1228 C C . GLY A 1 84 ? -15.923 0.071 -10.842 1.00 0.00 219 GLY A C 1
ATOM 1229 O O . GLY A 1 84 ? -16.119 0.239 -12.045 1.00 0.00 219 GLY A O 1
ATOM 1233 N N . ALA A 1 85 ? -14.723 -0.187 -10.333 1.00 0.00 220 ALA A N 1
ATOM 1234 C CA . ALA A 1 85 ? -13.540 -0.290 -11.179 1.00 0.00 220 ALA A CA 1
ATOM 1235 C C . ALA A 1 85 ? -13.519 -1.615 -11.934 1.00 0.00 220 ALA A C 1
ATOM 1236 O O . ALA A 1 85 ? -13.970 -2.640 -11.421 1.00 0.00 220 ALA A O 1
ATOM 1243 N N . SER A 1 86 ? -12.994 -1.588 -13.154 1.00 0.00 221 SER A N 1
ATOM 1244 C CA . SER A 1 86 ? -12.919 -2.786 -13.981 1.00 0.00 221 SER A CA 1
ATOM 1245 C C . SER A 1 86 ? -11.574 -3.486 -13.803 1.00 0.00 221 SER A C 1
ATOM 1246 O O . SER A 1 86 ? -11.416 -4.651 -14.167 1.00 0.00 221 SER A O 1
ATOM 1254 N N . SER A 1 87 ? -10.609 -2.765 -13.240 1.00 0.00 222 SER A N 1
ATOM 1255 C CA . SER A 1 87 ? -9.277 -3.314 -13.017 1.00 0.00 222 SER A CA 1
ATOM 1256 C C . SER A 1 87 ? -9.109 -3.757 -11.566 1.00 0.00 222 SER A C 1
ATOM 1257 O O . SER A 1 87 ? -9.586 -3.096 -10.644 1.00 0.00 222 SER A O 1
ATOM 1265 N N . SER A 1 88 ? -8.426 -4.881 -11.373 1.00 0.00 223 SER A N 1
ATOM 1266 C CA . SER A 1 88 ? -8.197 -5.416 -10.035 1.00 0.00 223 SER A CA 1
ATOM 1267 C C . SER A 1 88 ? -7.537 -4.372 -9.139 1.00 0.00 223 SER A C 1
ATOM 1268 O O . SER A 1 88 ? -6.867 -3.457 -9.620 1.00 0.00 223 SER A O 1
ATOM 1276 N N . LEU A 1 89 ? -7.732 -4.516 -7.833 1.00 0.00 224 LEU A N 1
ATOM 1277 C CA . LEU A 1 89 ? -7.156 -3.586 -6.867 1.00 0.00 224 LEU A CA 1
ATOM 1278 C C . LEU A 1 89 ? -5.710 -3.256 -7.224 1.00 0.00 224 LEU A C 1
ATOM 1279 O O . LEU A 1 89 ? -4.993 -4.085 -7.784 1.00 0.00 224 LEU A O 1
ATOM 1295 N N . VAL A 1 90 ? -5.288 -2.039 -6.894 1.00 0.00 225 VAL A N 1
ATOM 1296 C CA . VAL A 1 90 ? -3.927 -1.600 -7.177 1.00 0.00 225 VAL A CA 1
ATOM 1297 C C . VAL A 1 90 ? -3.183 -1.254 -5.891 1.00 0.00 225 VAL A C 1
ATOM 1298 O O . VAL A 1 90 ? -3.521 -0.289 -5.206 1.00 0.00 225 VAL A O 1
ATOM 1311 N N . VAL A 1 91 ? -2.167 -2.049 -5.570 1.00 0.00 226 VAL A N 1
ATOM 1312 C CA . VAL A 1 91 ? -1.373 -1.827 -4.368 1.00 0.00 226 VAL A CA 1
ATOM 1313 C C . VAL A 1 91 ? 0.116 -1.985 -4.655 1.00 0.00 226 VAL A C 1
ATOM 1314 O O . VAL A 1 91 ? 0.597 -3.090 -4.907 1.00 0.00 226 VAL A O 1
ATOM 1327 N N . LYS A 1 92 ? 0.842 -0.873 -4.616 1.00 0.00 227 LYS A N 1
ATOM 1328 C CA . LYS A 1 92 ? 2.278 -0.886 -4.871 1.00 0.00 227 LYS A CA 1
ATOM 1329 C C . LYS A 1 92 ? 3.031 -0.139 -3.775 1.00 0.00 227 LYS A C 1
ATOM 1330 O O . LYS A 1 92 ? 2.444 0.639 -3.024 1.00 0.00 227 LYS A O 1
ATOM 1349 N N . PHE A 1 93 ? 4.335 -0.380 -3.690 1.00 0.00 228 PHE A N 1
ATOM 1350 C CA . PHE A 1 93 ? 5.170 0.271 -2.687 1.00 0.00 228 PHE A CA 1
ATOM 1351 C C . PHE A 1 93 ? 5.183 1.783 -2.888 1.00 0.00 228 PHE A C 1
ATOM 1352 O O . PHE A 1 93 ? 5.656 2.280 -3.910 1.00 0.00 228 PHE A O 1
ATOM 1369 N N . ALA A 1 94 ? 4.660 2.510 -1.906 1.00 0.00 229 ALA A N 1
ATOM 1370 C CA . ALA A 1 94 ? 4.613 3.965 -1.974 1.00 0.00 229 ALA A CA 1
ATOM 1371 C C . ALA A 1 94 ? 6.015 4.563 -1.924 1.00 0.00 229 ALA A C 1
ATOM 1372 O O . ALA A 1 94 ? 6.840 4.166 -1.101 1.00 0.00 229 ALA A O 1
ATOM 1379 N N . ASP A 1 95 ? 6.277 5.518 -2.809 1.00 0.00 230 ASP A N 1
ATOM 1380 C CA . ASP A 1 95 ? 7.580 6.171 -2.865 1.00 0.00 230 ASP A CA 1
ATOM 1381 C C . ASP A 1 95 ? 7.623 7.379 -1.935 1.00 0.00 230 ASP A C 1
ATOM 1382 O O . ASP A 1 95 ? 6.585 7.878 -1.499 1.00 0.00 230 ASP A O 1
ATOM 1391 N N . THR A 1 96 ? 8.831 7.845 -1.633 1.00 0.00 231 THR A N 1
ATOM 1392 C CA . THR A 1 96 ? 9.010 8.993 -0.753 1.00 0.00 231 THR A CA 1
ATOM 1393 C C . THR A 1 96 ? 9.704 10.140 -1.479 1.00 0.00 231 THR A C 1
ATOM 1394 O O . THR A 1 96 ? 9.301 11.297 -1.360 1.00 0.00 231 THR A O 1
ATOM 1405 N N . ASP A 1 97 ? 10.748 9.811 -2.232 1.00 0.00 232 ASP A N 1
ATOM 1406 C CA . ASP A 1 97 ? 11.497 10.815 -2.980 1.00 0.00 232 ASP A CA 1
ATOM 1407 C C . ASP A 1 97 ? 11.087 10.816 -4.449 1.00 0.00 232 ASP A C 1
ATOM 1408 O O . ASP A 1 97 ? 11.694 10.133 -5.275 1.00 0.00 232 ASP A O 1
ATOM 1417 N N . LYS A 1 98 ? 10.053 11.586 -4.769 1.00 0.00 233 LYS A N 1
ATOM 1418 C CA . LYS A 1 98 ? 9.561 11.677 -6.139 1.00 0.00 233 LYS A CA 1
ATOM 1419 C C . LYS A 1 98 ? 10.099 12.926 -6.829 1.00 0.00 233 LYS A C 1
ATOM 1420 O O . LYS A 1 98 ? 10.778 12.838 -7.851 1.00 0.00 233 LYS A O 1
ATOM 1439 N N . GLU A 1 99 ? 9.792 14.089 -6.261 1.00 0.00 234 GLU A N 1
ATOM 1440 C CA . GLU A 1 99 ? 10.246 15.356 -6.823 1.00 0.00 234 GLU A CA 1
ATOM 1441 C C . GLU A 1 99 ? 11.768 15.454 -6.783 1.00 0.00 234 GLU A C 1
ATOM 1442 O O . GLU A 1 99 ? 12.411 15.716 -7.799 1.00 0.00 234 GLU A O 1
ATOM 1454 N N . SER A 1 100 ? 12.338 15.242 -5.601 1.00 0.00 235 SER A N 1
ATOM 1455 C CA . SER A 1 100 ? 13.784 15.311 -5.426 1.00 0.00 235 SER A CA 1
ATOM 1456 C C . SER A 1 100 ? 14.490 14.309 -6.335 1.00 0.00 235 SER A C 1
ATOM 1457 O O . SER A 1 100 ? 13.852 13.453 -6.948 1.00 0.00 235 SER A O 1
ATOM 1465 N N . GLY A 1 101 ? 15.812 14.422 -6.417 1.00 0.00 236 GLY A N 1
ATOM 1466 C CA . GLY A 1 101 ? 16.583 13.521 -7.254 1.00 0.00 236 GLY A CA 1
ATOM 1467 C C . GLY A 1 101 ? 17.991 14.025 -7.504 1.00 0.00 236 GLY A C 1
ATOM 1468 O O . GLY A 1 101 ? 18.314 15.184 -7.244 1.00 0.00 236 GLY A O 1
ATOM 1472 N N . PRO A 1 102 ? 18.858 13.139 -8.018 1.00 0.00 237 PRO A N 1
ATOM 1473 C CA . PRO A 1 102 ? 20.253 13.477 -8.313 1.00 0.00 237 PRO A CA 1
ATOM 1474 C C . PRO A 1 102 ? 20.394 14.290 -9.596 1.00 0.00 237 PRO A C 1
ATOM 1475 O O . PRO A 1 102 ? 21.505 14.542 -10.063 1.00 0.00 237 PRO A O 1
ATOM 1486 N N . SER A 1 103 ? 19.262 14.696 -10.161 1.00 0.00 238 SER A N 1
ATOM 1487 C CA . SER A 1 103 ? 19.260 15.478 -11.392 1.00 0.00 238 SER A CA 1
ATOM 1488 C C . SER A 1 103 ? 20.452 16.429 -11.434 1.00 0.00 238 SER A C 1
ATOM 1489 O O . SER A 1 103 ? 20.757 17.103 -10.451 1.00 0.00 238 SER A O 1
ATOM 1497 N N . SER A 1 104 ? 21.122 16.477 -12.581 1.00 0.00 239 SER A N 1
ATOM 1498 C CA . SER A 1 104 ? 22.284 17.342 -12.752 1.00 0.00 239 SER A CA 1
ATOM 1499 C C . SER A 1 104 ? 21.882 18.812 -12.680 1.00 0.00 239 SER A C 1
ATOM 1500 O O . SER A 1 104 ? 21.557 19.428 -13.694 1.00 0.00 239 SER A O 1
ATOM 1508 N N . GLY A 1 105 ? 21.905 19.367 -11.473 1.00 0.00 240 GLY A N 1
ATOM 1509 C CA . GLY A 1 105 ? 21.541 20.760 -11.290 1.00 0.00 240 GLY A CA 1
ATOM 1510 C C . GLY A 1 105 ? 22.716 21.614 -10.855 1.00 0.00 240 GLY A C 1
ATOM 1511 O O . GLY A 1 105 ? 22.599 22.835 -10.749 1.00 0.00 240 GLY A O 1
ATOM 1515 N N . GLY A 1 1 ? 9.150 -24.746 0.824 1.00 0.00 136 GLY A N 2
ATOM 1516 C CA . GLY A 1 1 ? 10.450 -24.249 0.413 1.00 0.00 136 GLY A CA 2
ATOM 1517 C C . GLY A 1 1 ? 11.576 -25.192 0.788 1.00 0.00 136 GLY A C 2
ATOM 1518 O O . GLY A 1 1 ? 11.447 -26.408 0.654 1.00 0.00 136 GLY A O 2
ATOM 1522 N N . SER A 1 2 ? 12.685 -24.629 1.258 1.00 0.00 137 SER A N 2
ATOM 1523 C CA . SER A 1 2 ? 13.841 -25.428 1.649 1.00 0.00 137 SER A CA 2
ATOM 1524 C C . SER A 1 2 ? 14.003 -26.634 0.729 1.00 0.00 137 SER A C 2
ATOM 1525 O O . SER A 1 2 ? 14.289 -27.742 1.184 1.00 0.00 137 SER A O 2
ATOM 1533 N N . SER A 1 3 ? 13.819 -26.410 -0.568 1.00 0.00 138 SER A N 2
ATOM 1534 C CA . SER A 1 3 ? 13.941 -27.479 -1.553 1.00 0.00 138 SER A CA 2
ATOM 1535 C C . SER A 1 3 ? 15.402 -27.709 -1.927 1.00 0.00 138 SER A C 2
ATOM 1536 O O . SER A 1 3 ? 15.946 -28.791 -1.714 1.00 0.00 138 SER A O 2
ATOM 1544 N N . GLY A 1 4 ? 16.032 -26.680 -2.487 1.00 0.00 139 GLY A N 2
ATOM 1545 C CA . GLY A 1 4 ? 17.424 -26.789 -2.883 1.00 0.00 139 GLY A CA 2
ATOM 1546 C C . GLY A 1 4 ? 17.771 -25.875 -4.041 1.00 0.00 139 GLY A C 2
ATOM 1547 O O . GLY A 1 4 ? 17.776 -26.301 -5.196 1.00 0.00 139 GLY A O 2
ATOM 1551 N N . SER A 1 5 ? 18.059 -24.615 -3.733 1.00 0.00 140 SER A N 2
ATOM 1552 C CA . SER A 1 5 ? 18.403 -23.637 -4.758 1.00 0.00 140 SER A CA 2
ATOM 1553 C C . SER A 1 5 ? 19.042 -22.399 -4.136 1.00 0.00 140 SER A C 2
ATOM 1554 O O . SER A 1 5 ? 18.732 -22.031 -3.003 1.00 0.00 140 SER A O 2
ATOM 1562 N N . SER A 1 6 ? 19.935 -21.761 -4.885 1.00 0.00 141 SER A N 2
ATOM 1563 C CA . SER A 1 6 ? 20.621 -20.566 -4.407 1.00 0.00 141 SER A CA 2
ATOM 1564 C C . SER A 1 6 ? 19.650 -19.634 -3.687 1.00 0.00 141 SER A C 2
ATOM 1565 O O . SER A 1 6 ? 19.867 -19.265 -2.534 1.00 0.00 141 SER A O 2
ATOM 1573 N N . GLY A 1 7 ? 18.578 -19.258 -4.378 1.00 0.00 142 GLY A N 2
ATOM 1574 C CA . GLY A 1 7 ? 17.590 -18.372 -3.790 1.00 0.00 142 GLY A CA 2
ATOM 1575 C C . GLY A 1 7 ? 17.571 -17.007 -4.448 1.00 0.00 142 GLY A C 2
ATOM 1576 O O . GLY A 1 7 ? 17.701 -16.896 -5.668 1.00 0.00 142 GLY A O 2
ATOM 1580 N N . CYS A 1 8 ? 17.408 -15.965 -3.641 1.00 0.00 143 CYS A N 2
ATOM 1581 C CA . CYS A 1 8 ? 17.369 -14.600 -4.152 1.00 0.00 143 CYS A CA 2
ATOM 1582 C C . CYS A 1 8 ? 18.633 -13.838 -3.766 1.00 0.00 143 CYS A C 2
ATOM 1583 O O . CYS A 1 8 ? 18.956 -13.708 -2.584 1.00 0.00 143 CYS A O 2
ATOM 1591 N N . LEU A 1 9 ? 19.347 -13.339 -4.769 1.00 0.00 144 LEU A N 2
ATOM 1592 C CA . LEU A 1 9 ? 20.578 -12.592 -4.535 1.00 0.00 144 LEU A CA 2
ATOM 1593 C C . LEU A 1 9 ? 20.321 -11.089 -4.588 1.00 0.00 144 LEU A C 2
ATOM 1594 O O . LEU A 1 9 ? 20.802 -10.338 -3.740 1.00 0.00 144 LEU A O 2
ATOM 1610 N N . ARG A 1 10 ? 19.558 -10.659 -5.587 1.00 0.00 145 ARG A N 2
ATOM 1611 C CA . ARG A 1 10 ? 19.236 -9.247 -5.749 1.00 0.00 145 ARG A CA 2
ATOM 1612 C C . ARG A 1 10 ? 18.871 -8.615 -4.409 1.00 0.00 145 ARG A C 2
ATOM 1613 O O . ARG A 1 10 ? 18.432 -9.302 -3.488 1.00 0.00 145 ARG A O 2
ATOM 1634 N N . GLN A 1 11 ? 19.057 -7.303 -4.309 1.00 0.00 146 GLN A N 2
ATOM 1635 C CA . GLN A 1 11 ? 18.749 -6.579 -3.082 1.00 0.00 146 GLN A CA 2
ATOM 1636 C C . GLN A 1 11 ? 17.538 -5.672 -3.274 1.00 0.00 146 GLN A C 2
ATOM 1637 O O . GLN A 1 11 ? 17.643 -4.553 -3.778 1.00 0.00 146 GLN A O 2
ATOM 1651 N N . PRO A 1 12 ? 16.359 -6.163 -2.864 1.00 0.00 147 PRO A N 2
ATOM 1652 C CA . PRO A 1 12 ? 15.105 -5.413 -2.981 1.00 0.00 147 PRO A CA 2
ATOM 1653 C C . PRO A 1 12 ? 14.992 -4.307 -1.937 1.00 0.00 147 PRO A C 2
ATOM 1654 O O . PRO A 1 12 ? 15.572 -4.382 -0.854 1.00 0.00 147 PRO A O 2
ATOM 1665 N N . PRO A 1 13 ? 14.226 -3.256 -2.267 1.00 0.00 148 PRO A N 2
ATOM 1666 C CA . PRO A 1 13 ? 14.018 -2.116 -1.371 1.00 0.00 148 PRO A CA 2
ATOM 1667 C C . PRO A 1 13 ? 13.035 -2.432 -0.249 1.00 0.00 148 PRO A C 2
ATOM 1668 O O . PRO A 1 13 ? 12.359 -3.460 -0.275 1.00 0.00 148 PRO A O 2
ATOM 1679 N N . SER A 1 14 ? 12.959 -1.541 0.735 1.00 0.00 149 SER A N 2
ATOM 1680 C CA . SER A 1 14 ? 12.060 -1.728 1.867 1.00 0.00 149 SER A CA 2
ATOM 1681 C C . SER A 1 14 ? 11.141 -0.522 2.036 1.00 0.00 149 SER A C 2
ATOM 1682 O O . SER A 1 14 ? 11.509 0.470 2.666 1.00 0.00 149 SER A O 2
ATOM 1690 N N . HIS A 1 15 ? 9.943 -0.614 1.467 1.00 0.00 150 HIS A N 2
ATOM 1691 C CA . HIS A 1 15 ? 8.970 0.469 1.554 1.00 0.00 150 HIS A CA 2
ATOM 1692 C C . HIS A 1 15 ? 7.956 0.200 2.661 1.00 0.00 150 HIS A C 2
ATOM 1693 O O . HIS A 1 15 ? 7.035 -0.599 2.492 1.00 0.00 150 HIS A O 2
ATOM 1707 N N . ARG A 1 16 ? 8.132 0.872 3.794 1.00 0.00 151 ARG A N 2
ATOM 1708 C CA . ARG A 1 16 ? 7.234 0.704 4.930 1.00 0.00 151 ARG A CA 2
ATOM 1709 C C . ARG A 1 16 ? 5.812 1.120 4.565 1.00 0.00 151 ARG A C 2
ATOM 1710 O O . ARG A 1 16 ? 4.840 0.519 5.022 1.00 0.00 151 ARG A O 2
ATOM 1731 N N . LYS A 1 17 ? 5.698 2.154 3.738 1.00 0.00 152 LYS A N 2
ATOM 1732 C CA . LYS A 1 17 ? 4.396 2.652 3.309 1.00 0.00 152 LYS A CA 2
ATOM 1733 C C . LYS A 1 17 ? 3.980 2.018 1.986 1.00 0.00 152 LYS A C 2
ATOM 1734 O O . LYS A 1 17 ? 4.824 1.691 1.150 1.00 0.00 152 LYS A O 2
ATOM 1753 N N . LEU A 1 18 ? 2.675 1.850 1.800 1.00 0.00 153 LEU A N 2
ATOM 1754 C CA . LEU A 1 18 ? 2.147 1.257 0.576 1.00 0.00 153 LEU A CA 2
ATOM 1755 C C . LEU A 1 18 ? 1.059 2.137 -0.030 1.00 0.00 153 LEU A C 2
ATOM 1756 O O . LEU A 1 18 ? 0.189 2.644 0.680 1.00 0.00 153 LEU A O 2
ATOM 1772 N N . PHE A 1 19 ? 1.112 2.314 -1.345 1.00 0.00 154 PHE A N 2
ATOM 1773 C CA . PHE A 1 19 ? 0.130 3.132 -2.047 1.00 0.00 154 PHE A CA 2
ATOM 1774 C C . PHE A 1 19 ? -1.005 2.271 -2.593 1.00 0.00 154 PHE A C 2
ATOM 1775 O O . PHE A 1 19 ? -0.770 1.243 -3.228 1.00 0.00 154 PHE A O 2
ATOM 1792 N N . VAL A 1 20 ? -2.238 2.698 -2.339 1.00 0.00 155 VAL A N 2
ATOM 1793 C CA . VAL A 1 20 ? -3.411 1.968 -2.804 1.00 0.00 155 VAL A CA 2
ATOM 1794 C C . VAL A 1 20 ? -4.313 2.858 -3.652 1.00 0.00 155 VAL A C 2
ATOM 1795 O O . VAL A 1 20 ? -4.666 3.965 -3.249 1.00 0.00 155 VAL A O 2
ATOM 1808 N N . GLY A 1 21 ? -4.682 2.365 -4.831 1.00 0.00 156 GLY A N 2
ATOM 1809 C CA . GLY A 1 21 ? -5.539 3.129 -5.718 1.00 0.00 156 GLY A CA 2
ATOM 1810 C C . GLY A 1 21 ? -6.775 2.357 -6.137 1.00 0.00 156 GLY A C 2
ATOM 1811 O O . GLY A 1 21 ? -7.172 1.401 -5.472 1.00 0.00 156 GLY A O 2
ATOM 1815 N N . MET A 1 22 ? -7.385 2.773 -7.242 1.00 0.00 157 MET A N 2
ATOM 1816 C CA . MET A 1 22 ? -8.583 2.114 -7.747 1.00 0.00 157 MET A CA 2
ATOM 1817 C C . MET A 1 22 ? -9.561 1.819 -6.614 1.00 0.00 157 MET A C 2
ATOM 1818 O O . MET A 1 22 ? -10.316 0.847 -6.669 1.00 0.00 157 MET A O 2
ATOM 1832 N N . LEU A 1 23 ? -9.542 2.663 -5.588 1.00 0.00 158 LEU A N 2
ATOM 1833 C CA . LEU A 1 23 ? -10.427 2.492 -4.441 1.00 0.00 158 LEU A CA 2
ATOM 1834 C C . LEU A 1 23 ? -11.756 3.205 -4.668 1.00 0.00 158 LEU A C 2
ATOM 1835 O O . LEU A 1 23 ? -11.843 4.137 -5.467 1.00 0.00 158 LEU A O 2
ATOM 1851 N N . ASN A 1 24 ? -12.789 2.762 -3.959 1.00 0.00 159 ASN A N 2
ATOM 1852 C CA . ASN A 1 24 ? -14.114 3.359 -4.082 1.00 0.00 159 ASN A CA 2
ATOM 1853 C C . ASN A 1 24 ? -14.391 4.310 -2.921 1.00 0.00 159 ASN A C 2
ATOM 1854 O O . ASN A 1 24 ? -13.746 4.236 -1.875 1.00 0.00 159 ASN A O 2
ATOM 1865 N N . LYS A 1 25 ? -15.357 5.202 -3.113 1.00 0.00 160 LYS A N 2
ATOM 1866 C CA . LYS A 1 25 ? -15.723 6.167 -2.083 1.00 0.00 160 LYS A CA 2
ATOM 1867 C C . LYS A 1 25 ? -16.703 5.555 -1.088 1.00 0.00 160 LYS A C 2
ATOM 1868 O O . LYS A 1 25 ? -17.619 6.226 -0.613 1.00 0.00 160 LYS A O 2
ATOM 1887 N N . GLN A 1 26 ? -16.502 4.279 -0.775 1.00 0.00 161 GLN A N 2
ATOM 1888 C CA . GLN A 1 26 ? -17.368 3.577 0.165 1.00 0.00 161 GLN A CA 2
ATOM 1889 C C . GLN A 1 26 ? -16.560 2.997 1.321 1.00 0.00 161 GLN A C 2
ATOM 1890 O O . GLN A 1 26 ? -16.935 3.138 2.485 1.00 0.00 161 GLN A O 2
ATOM 1904 N N . GLN A 1 27 ? -15.450 2.345 0.992 1.00 0.00 162 GLN A N 2
ATOM 1905 C CA . GLN A 1 27 ? -14.589 1.743 2.004 1.00 0.00 162 GLN A CA 2
ATOM 1906 C C . GLN A 1 27 ? -14.152 2.779 3.033 1.00 0.00 162 GLN A C 2
ATOM 1907 O O . GLN A 1 27 ? -14.044 3.966 2.726 1.00 0.00 162 GLN A O 2
ATOM 1921 N N . SER A 1 28 ? -13.901 2.323 4.256 1.00 0.00 163 SER A N 2
ATOM 1922 C CA . SER A 1 28 ? -13.479 3.211 5.333 1.00 0.00 163 SER A CA 2
ATOM 1923 C C . SER A 1 28 ? -12.190 2.711 5.976 1.00 0.00 163 SER A C 2
ATOM 1924 O O . SER A 1 28 ? -11.777 1.572 5.759 1.00 0.00 163 SER A O 2
ATOM 1932 N N . GLU A 1 29 ? -11.558 3.572 6.768 1.00 0.00 164 GLU A N 2
ATOM 1933 C CA . GLU A 1 29 ? -10.315 3.218 7.442 1.00 0.00 164 GLU A CA 2
ATOM 1934 C C . GLU A 1 29 ? -10.405 1.822 8.052 1.00 0.00 164 GLU A C 2
ATOM 1935 O O . GLU A 1 29 ? -9.504 1.000 7.883 1.00 0.00 164 GLU A O 2
ATOM 1947 N N . ASP A 1 30 ? -11.498 1.562 8.761 1.00 0.00 165 ASP A N 2
ATOM 1948 C CA . ASP A 1 30 ? -11.707 0.266 9.396 1.00 0.00 165 ASP A CA 2
ATOM 1949 C C . ASP A 1 30 ? -11.672 -0.857 8.364 1.00 0.00 165 ASP A C 2
ATOM 1950 O O . ASP A 1 30 ? -10.876 -1.790 8.473 1.00 0.00 165 ASP A O 2
ATOM 1959 N N . ASP A 1 31 ? -12.540 -0.761 7.363 1.00 0.00 166 ASP A N 2
ATOM 1960 C CA . ASP A 1 31 ? -12.608 -1.768 6.310 1.00 0.00 166 ASP A CA 2
ATOM 1961 C C . ASP A 1 31 ? -11.210 -2.169 5.850 1.00 0.00 166 ASP A C 2
ATOM 1962 O O . ASP A 1 31 ? -10.844 -3.344 5.893 1.00 0.00 166 ASP A O 2
ATOM 1971 N N . VAL A 1 32 ? -10.433 -1.185 5.409 1.00 0.00 167 VAL A N 2
ATOM 1972 C CA . VAL A 1 32 ? -9.075 -1.435 4.940 1.00 0.00 167 VAL A CA 2
ATOM 1973 C C . VAL A 1 32 ? -8.206 -2.008 6.054 1.00 0.00 167 VAL A C 2
ATOM 1974 O O . VAL A 1 32 ? -7.511 -3.005 5.862 1.00 0.00 167 VAL A O 2
ATOM 1987 N N . ARG A 1 33 ? -8.252 -1.371 7.220 1.00 0.00 168 ARG A N 2
ATOM 1988 C CA . ARG A 1 33 ? -7.468 -1.816 8.365 1.00 0.00 168 ARG A CA 2
ATOM 1989 C C . ARG A 1 33 ? -7.489 -3.338 8.480 1.00 0.00 168 ARG A C 2
ATOM 1990 O O . ARG A 1 33 ? -6.472 -4.000 8.271 1.00 0.00 168 ARG A O 2
ATOM 2011 N N . ARG A 1 34 ? -8.653 -3.885 8.812 1.00 0.00 169 ARG A N 2
ATOM 2012 C CA . ARG A 1 34 ? -8.806 -5.328 8.956 1.00 0.00 169 ARG A CA 2
ATOM 2013 C C . ARG A 1 34 ? -8.436 -6.045 7.661 1.00 0.00 169 ARG A C 2
ATOM 2014 O O . ARG A 1 34 ? -7.604 -6.954 7.659 1.00 0.00 169 ARG A O 2
ATOM 2035 N N . LEU A 1 35 ? -9.059 -5.633 6.563 1.00 0.00 170 LEU A N 2
ATOM 2036 C CA . LEU A 1 35 ? -8.796 -6.236 5.261 1.00 0.00 170 LEU A CA 2
ATOM 2037 C C . LEU A 1 35 ? -7.305 -6.502 5.076 1.00 0.00 170 LEU A C 2
ATOM 2038 O O . LEU A 1 35 ? -6.873 -7.653 5.008 1.00 0.00 170 LEU A O 2
ATOM 2054 N N . PHE A 1 36 ? -6.524 -5.431 4.997 1.00 0.00 171 PHE A N 2
ATOM 2055 C CA . PHE A 1 36 ? -5.081 -5.548 4.821 1.00 0.00 171 PHE A CA 2
ATOM 2056 C C . PHE A 1 36 ? -4.466 -6.403 5.926 1.00 0.00 171 PHE A C 2
ATOM 2057 O O . PHE A 1 36 ? -4.072 -7.545 5.693 1.00 0.00 171 PHE A O 2
ATOM 2074 N N . GLU A 1 37 ? -4.387 -5.839 7.127 1.00 0.00 172 GLU A N 2
ATOM 2075 C CA . GLU A 1 37 ? -3.819 -6.549 8.267 1.00 0.00 172 GLU A CA 2
ATOM 2076 C C . GLU A 1 37 ? -4.235 -8.017 8.257 1.00 0.00 172 GLU A C 2
ATOM 2077 O O . GLU A 1 37 ? -3.522 -8.879 8.770 1.00 0.00 172 GLU A O 2
ATOM 2089 N N . ALA A 1 38 ? -5.395 -8.293 7.669 1.00 0.00 173 ALA A N 2
ATOM 2090 C CA . ALA A 1 38 ? -5.906 -9.656 7.590 1.00 0.00 173 ALA A CA 2
ATOM 2091 C C . ALA A 1 38 ? -4.788 -10.644 7.276 1.00 0.00 173 ALA A C 2
ATOM 2092 O O . ALA A 1 38 ? -4.880 -11.826 7.606 1.00 0.00 173 ALA A O 2
ATOM 2099 N N . PHE A 1 39 ? -3.733 -10.152 6.636 1.00 0.00 174 PHE A N 2
ATOM 2100 C CA . PHE A 1 39 ? -2.597 -10.993 6.276 1.00 0.00 174 PHE A CA 2
ATOM 2101 C C . PHE A 1 39 ? -1.396 -10.696 7.169 1.00 0.00 174 PHE A C 2
ATOM 2102 O O . PHE A 1 39 ? -1.021 -11.508 8.013 1.00 0.00 174 PHE A O 2
ATOM 2119 N N . GLY A 1 40 ? -0.796 -9.526 6.974 1.00 0.00 175 GLY A N 2
ATOM 2120 C CA . GLY A 1 40 ? 0.357 -9.142 7.768 1.00 0.00 175 GLY A CA 2
ATOM 2121 C C . GLY A 1 40 ? 0.005 -8.155 8.862 1.00 0.00 175 GLY A C 2
ATOM 2122 O O . GLY A 1 40 ? -1.165 -7.993 9.208 1.00 0.00 175 GLY A O 2
ATOM 2126 N N . ASN A 1 41 ? 1.019 -7.494 9.411 1.00 0.00 176 ASN A N 2
ATOM 2127 C CA . ASN A 1 41 ? 0.811 -6.519 10.475 1.00 0.00 176 ASN A CA 2
ATOM 2128 C C . ASN A 1 41 ? 0.758 -5.102 9.911 1.00 0.00 176 ASN A C 2
ATOM 2129 O O . ASN A 1 41 ? 1.218 -4.849 8.797 1.00 0.00 176 ASN A O 2
ATOM 2140 N N . ILE A 1 42 ? 0.195 -4.183 10.688 1.00 0.00 177 ILE A N 2
ATOM 2141 C CA . ILE A 1 42 ? 0.084 -2.792 10.267 1.00 0.00 177 ILE A CA 2
ATOM 2142 C C . ILE A 1 42 ? 0.635 -1.850 11.332 1.00 0.00 177 ILE A C 2
ATOM 2143 O O . ILE A 1 42 ? 0.607 -2.159 12.523 1.00 0.00 177 ILE A O 2
ATOM 2159 N N . GLU A 1 43 ? 1.135 -0.698 10.895 1.00 0.00 178 GLU A N 2
ATOM 2160 C CA . GLU A 1 43 ? 1.692 0.290 11.811 1.00 0.00 178 GLU A CA 2
ATOM 2161 C C . GLU A 1 43 ? 0.868 1.574 11.794 1.00 0.00 178 GLU A C 2
ATOM 2162 O O . GLU A 1 43 ? 0.597 2.163 12.839 1.00 0.00 178 GLU A O 2
ATOM 2174 N N . GLU A 1 44 ? 0.474 2.001 10.598 1.00 0.00 179 GLU A N 2
ATOM 2175 C CA . GLU A 1 44 ? -0.318 3.216 10.444 1.00 0.00 179 GLU A CA 2
ATOM 2176 C C . GLU A 1 44 ? -1.134 3.174 9.156 1.00 0.00 179 GLU A C 2
ATOM 2177 O O . GLU A 1 44 ? -0.724 2.563 8.168 1.00 0.00 179 GLU A O 2
ATOM 2189 N N . CYS A 1 45 ? -2.291 3.826 9.174 1.00 0.00 180 CYS A N 2
ATOM 2190 C CA . CYS A 1 45 ? -3.166 3.863 8.007 1.00 0.00 180 CYS A CA 2
ATOM 2191 C C . CYS A 1 45 ? -3.744 5.260 7.805 1.00 0.00 180 CYS A C 2
ATOM 2192 O O . CYS A 1 45 ? -4.043 5.966 8.769 1.00 0.00 180 CYS A O 2
ATOM 2200 N N . THR A 1 46 ? -3.899 5.655 6.545 1.00 0.00 181 THR A N 2
ATOM 2201 C CA . THR A 1 46 ? -4.438 6.968 6.216 1.00 0.00 181 THR A CA 2
ATOM 2202 C C . THR A 1 46 ? -5.184 6.939 4.887 1.00 0.00 181 THR A C 2
ATOM 2203 O O . THR A 1 46 ? -4.844 6.166 3.991 1.00 0.00 181 THR A O 2
ATOM 2214 N N . ILE A 1 47 ? -6.201 7.785 4.766 1.00 0.00 182 ILE A N 2
ATOM 2215 C CA . ILE A 1 47 ? -6.993 7.856 3.545 1.00 0.00 182 ILE A CA 2
ATOM 2216 C C . ILE A 1 47 ? -6.839 9.214 2.868 1.00 0.00 182 ILE A C 2
ATOM 2217 O O . ILE A 1 47 ? -7.052 10.257 3.487 1.00 0.00 182 ILE A O 2
ATOM 2233 N N . LEU A 1 48 ? -6.469 9.194 1.592 1.00 0.00 183 LEU A N 2
ATOM 2234 C CA . LEU A 1 48 ? -6.287 10.424 0.829 1.00 0.00 183 LEU A CA 2
ATOM 2235 C C . LEU A 1 48 ? -7.631 11.074 0.516 1.00 0.00 183 LEU A C 2
ATOM 2236 O O . LEU A 1 48 ? -8.603 10.390 0.195 1.00 0.00 183 LEU A O 2
ATOM 2252 N N . ARG A 1 49 ? -7.678 12.399 0.610 1.00 0.00 184 ARG A N 2
ATOM 2253 C CA . ARG A 1 49 ? -8.902 13.141 0.336 1.00 0.00 184 ARG A CA 2
ATOM 2254 C C . ARG A 1 49 ? -8.587 14.498 -0.288 1.00 0.00 184 ARG A C 2
ATOM 2255 O O . ARG A 1 49 ? -7.814 15.281 0.261 1.00 0.00 184 ARG A O 2
ATOM 2276 N N . GLY A 1 50 ? -9.193 14.768 -1.441 1.00 0.00 185 GLY A N 2
ATOM 2277 C CA . GLY A 1 50 ? -8.964 16.029 -2.121 1.00 0.00 185 GLY A CA 2
ATOM 2278 C C . GLY A 1 50 ? -9.336 17.225 -1.267 1.00 0.00 185 GLY A C 2
ATOM 2279 O O . GLY A 1 50 ? -9.553 17.109 -0.061 1.00 0.00 185 GLY A O 2
ATOM 2283 N N . PRO A 1 51 ? -9.413 18.406 -1.897 1.00 0.00 186 PRO A N 2
ATOM 2284 C CA . PRO A 1 51 ? -9.760 19.651 -1.206 1.00 0.00 186 PRO A CA 2
ATOM 2285 C C . PRO A 1 51 ? -11.255 19.759 -0.922 1.00 0.00 186 PRO A C 2
ATOM 2286 O O . PRO A 1 51 ? -11.662 20.094 0.191 1.00 0.00 186 PRO A O 2
ATOM 2297 N N . ASP A 1 52 ? -12.066 19.473 -1.934 1.00 0.00 187 ASP A N 2
ATOM 2298 C CA . ASP A 1 52 ? -13.517 19.536 -1.792 1.00 0.00 187 ASP A CA 2
ATOM 2299 C C . ASP A 1 52 ? -13.967 18.857 -0.503 1.00 0.00 187 ASP A C 2
ATOM 2300 O O . ASP A 1 52 ? -14.828 19.368 0.212 1.00 0.00 187 ASP A O 2
ATOM 2309 N N . GLY A 1 53 ? -13.378 17.701 -0.212 1.00 0.00 188 GLY A N 2
ATOM 2310 C CA . GLY A 1 53 ? -13.733 16.969 0.990 1.00 0.00 188 GLY A CA 2
ATOM 2311 C C . GLY A 1 53 ? -14.264 15.582 0.689 1.00 0.00 188 GLY A C 2
ATOM 2312 O O . GLY A 1 53 ? -15.242 15.141 1.291 1.00 0.00 188 GLY A O 2
ATOM 2316 N N . ASN A 1 54 ? -13.619 14.893 -0.246 1.00 0.00 189 ASN A N 2
ATOM 2317 C CA . ASN A 1 54 ? -14.034 13.548 -0.627 1.00 0.00 189 ASN A CA 2
ATOM 2318 C C . ASN A 1 54 ? -12.822 12.664 -0.910 1.00 0.00 189 ASN A C 2
ATOM 2319 O O . ASN A 1 54 ? -11.732 13.160 -1.194 1.00 0.00 189 ASN A O 2
ATOM 2330 N N . SER A 1 55 ? -13.022 11.352 -0.829 1.00 0.00 190 SER A N 2
ATOM 2331 C CA . SER A 1 55 ? -11.946 10.399 -1.073 1.00 0.00 190 SER A CA 2
ATOM 2332 C C . SER A 1 55 ? -11.647 10.287 -2.565 1.00 0.00 190 SER A C 2
ATOM 2333 O O . SER A 1 55 ? -12.542 10.039 -3.373 1.00 0.00 190 SER A O 2
ATOM 2341 N N . LYS A 1 56 ? -10.381 10.470 -2.923 1.00 0.00 191 LYS A N 2
ATOM 2342 C CA . LYS A 1 56 ? -9.960 10.389 -4.317 1.00 0.00 191 LYS A CA 2
ATOM 2343 C C . LYS A 1 56 ? -9.675 8.944 -4.716 1.00 0.00 191 LYS A C 2
ATOM 2344 O O . LYS A 1 56 ? -8.881 8.685 -5.619 1.00 0.00 191 LYS A O 2
ATOM 2363 N N . GLY A 1 57 ? -10.329 8.007 -4.036 1.00 0.00 192 GLY A N 2
ATOM 2364 C CA . GLY A 1 57 ? -10.132 6.601 -4.335 1.00 0.00 192 GLY A CA 2
ATOM 2365 C C . GLY A 1 57 ? -8.697 6.158 -4.126 1.00 0.00 192 GLY A C 2
ATOM 2366 O O . GLY A 1 57 ? -8.207 5.270 -4.824 1.00 0.00 192 GLY A O 2
ATOM 2370 N N . CYS A 1 58 ? -8.022 6.780 -3.166 1.00 0.00 193 CYS A N 2
ATOM 2371 C CA . CYS A 1 58 ? -6.634 6.447 -2.869 1.00 0.00 193 CYS A CA 2
ATOM 2372 C C . CYS A 1 58 ? -6.361 6.539 -1.371 1.00 0.00 193 CYS A C 2
ATOM 2373 O O . CYS A 1 58 ? -6.995 7.319 -0.661 1.00 0.00 193 CYS A O 2
ATOM 2381 N N . ALA A 1 59 ? -5.414 5.735 -0.897 1.00 0.00 194 ALA A N 2
ATOM 2382 C CA . ALA A 1 59 ? -5.058 5.725 0.516 1.00 0.00 194 ALA A CA 2
ATOM 2383 C C . ALA A 1 59 ? -3.631 5.225 0.719 1.00 0.00 194 ALA A C 2
ATOM 2384 O O . ALA A 1 59 ? -2.988 4.757 -0.220 1.00 0.00 194 ALA A O 2
ATOM 2391 N N . PHE A 1 60 ? -3.143 5.327 1.951 1.00 0.00 195 PHE A N 2
ATOM 2392 C CA . PHE A 1 60 ? -1.792 4.886 2.276 1.00 0.00 195 PHE A CA 2
ATOM 2393 C C . PHE A 1 60 ? -1.801 3.947 3.479 1.00 0.00 195 PHE A C 2
ATOM 2394 O O . PHE A 1 60 ? -2.399 4.249 4.512 1.00 0.00 195 PHE A O 2
ATOM 2411 N N . VAL A 1 61 ? -1.134 2.806 3.336 1.00 0.00 196 VAL A N 2
ATOM 2412 C CA . VAL A 1 61 ? -1.064 1.822 4.410 1.00 0.00 196 VAL A CA 2
ATOM 2413 C C . VAL A 1 61 ? 0.380 1.429 4.702 1.00 0.00 196 VAL A C 2
ATOM 2414 O O . VAL A 1 61 ? 1.155 1.144 3.789 1.00 0.00 196 VAL A O 2
ATOM 2427 N N . LYS A 1 62 ? 0.736 1.415 5.982 1.00 0.00 197 LYS A N 2
ATOM 2428 C CA . LYS A 1 62 ? 2.087 1.055 6.397 1.00 0.00 197 LYS A CA 2
ATOM 2429 C C . LYS A 1 62 ? 2.118 -0.352 6.985 1.00 0.00 197 LYS A C 2
ATOM 2430 O O . LYS A 1 62 ? 1.136 -0.815 7.565 1.00 0.00 197 LYS A O 2
ATOM 2449 N N . TYR A 1 63 ? 3.253 -1.026 6.832 1.00 0.00 198 TYR A N 2
ATOM 2450 C CA . TYR A 1 63 ? 3.412 -2.381 7.347 1.00 0.00 198 TYR A CA 2
ATOM 2451 C C . TYR A 1 63 ? 4.599 -2.466 8.301 1.00 0.00 198 TYR A C 2
ATOM 2452 O O . TYR A 1 63 ? 5.333 -1.495 8.483 1.00 0.00 198 TYR A O 2
ATOM 2470 N N . SER A 1 64 ? 4.781 -3.635 8.906 1.00 0.00 199 SER A N 2
ATOM 2471 C CA . SER A 1 64 ? 5.877 -3.847 9.844 1.00 0.00 199 SER A CA 2
ATOM 2472 C C . SER A 1 64 ? 7.147 -4.265 9.110 1.00 0.00 199 SER A C 2
ATOM 2473 O O . SER A 1 64 ? 8.255 -3.902 9.506 1.00 0.00 199 SER A O 2
ATOM 2481 N N . SER A 1 65 ? 6.978 -5.031 8.037 1.00 0.00 200 SER A N 2
ATOM 2482 C CA . SER A 1 65 ? 8.110 -5.503 7.248 1.00 0.00 200 SER A CA 2
ATOM 2483 C C . SER A 1 65 ? 7.735 -5.617 5.774 1.00 0.00 200 SER A C 2
ATOM 2484 O O . SER A 1 65 ? 6.604 -5.326 5.385 1.00 0.00 200 SER A O 2
ATOM 2492 N N . HIS A 1 66 ? 8.694 -6.043 4.957 1.00 0.00 201 HIS A N 2
ATOM 2493 C CA . HIS A 1 66 ? 8.465 -6.197 3.525 1.00 0.00 201 HIS A CA 2
ATOM 2494 C C . HIS A 1 66 ? 7.595 -7.419 3.241 1.00 0.00 201 HIS A C 2
ATOM 2495 O O . HIS A 1 66 ? 6.480 -7.295 2.736 1.00 0.00 201 HIS A O 2
ATOM 2509 N N . ALA A 1 67 ? 8.114 -8.597 3.570 1.00 0.00 202 ALA A N 2
ATOM 2510 C CA . ALA A 1 67 ? 7.385 -9.841 3.352 1.00 0.00 202 ALA A CA 2
ATOM 2511 C C . ALA A 1 67 ? 5.887 -9.641 3.556 1.00 0.00 202 ALA A C 2
ATOM 2512 O O . ALA A 1 67 ? 5.095 -9.835 2.635 1.00 0.00 202 ALA A O 2
ATOM 2519 N N . GLU A 1 68 ? 5.506 -9.254 4.769 1.00 0.00 203 GLU A N 2
ATOM 2520 C CA . GLU A 1 68 ? 4.102 -9.030 5.094 1.00 0.00 203 GLU A CA 2
ATOM 2521 C C . GLU A 1 68 ? 3.432 -8.159 4.035 1.00 0.00 203 GLU A C 2
ATOM 2522 O O . GLU A 1 68 ? 2.316 -8.441 3.600 1.00 0.00 203 GLU A O 2
ATOM 2534 N N . ALA A 1 69 ? 4.121 -7.099 3.627 1.00 0.00 204 ALA A N 2
ATOM 2535 C CA . ALA A 1 69 ? 3.594 -6.187 2.619 1.00 0.00 204 ALA A CA 2
ATOM 2536 C C . ALA A 1 69 ? 3.328 -6.914 1.306 1.00 0.00 204 ALA A C 2
ATOM 2537 O O . ALA A 1 69 ? 2.212 -6.890 0.788 1.00 0.00 204 ALA A O 2
ATOM 2544 N N . GLN A 1 70 ? 4.360 -7.560 0.772 1.00 0.00 205 GLN A N 2
ATOM 2545 C CA . GLN A 1 70 ? 4.237 -8.293 -0.482 1.00 0.00 205 GLN A CA 2
ATOM 2546 C C . GLN A 1 70 ? 3.041 -9.239 -0.444 1.00 0.00 205 GLN A C 2
ATOM 2547 O O . GLN A 1 70 ? 2.255 -9.300 -1.389 1.00 0.00 205 GLN A O 2
ATOM 2561 N N . ALA A 1 71 ? 2.911 -9.976 0.654 1.00 0.00 206 ALA A N 2
ATOM 2562 C CA . ALA A 1 71 ? 1.811 -10.919 0.816 1.00 0.00 206 ALA A CA 2
ATOM 2563 C C . ALA A 1 71 ? 0.465 -10.229 0.623 1.00 0.00 206 ALA A C 2
ATOM 2564 O O . ALA A 1 71 ? -0.385 -10.706 -0.129 1.00 0.00 206 ALA A O 2
ATOM 2571 N N . ALA A 1 72 ? 0.277 -9.105 1.306 1.00 0.00 207 ALA A N 2
ATOM 2572 C CA . ALA A 1 72 ? -0.965 -8.349 1.208 1.00 0.00 207 ALA A CA 2
ATOM 2573 C C . ALA A 1 72 ? -1.174 -7.817 -0.206 1.00 0.00 207 ALA A C 2
ATOM 2574 O O . ALA A 1 72 ? -2.307 -7.595 -0.634 1.00 0.00 207 ALA A O 2
ATOM 2581 N N . ILE A 1 73 ? -0.076 -7.615 -0.925 1.00 0.00 208 ILE A N 2
ATOM 2582 C CA . ILE A 1 73 ? -0.140 -7.110 -2.291 1.00 0.00 208 ILE A CA 2
ATOM 2583 C C . ILE A 1 73 ? -0.703 -8.161 -3.241 1.00 0.00 208 ILE A C 2
ATOM 2584 O O . ILE A 1 73 ? -1.772 -7.979 -3.821 1.00 0.00 208 ILE A O 2
ATOM 2600 N N . ASN A 1 74 ? 0.024 -9.264 -3.393 1.00 0.00 209 ASN A N 2
ATOM 2601 C CA . ASN A 1 74 ? -0.403 -10.346 -4.271 1.00 0.00 209 ASN A CA 2
ATOM 2602 C C . ASN A 1 74 ? -1.768 -10.883 -3.849 1.00 0.00 209 ASN A C 2
ATOM 2603 O O . ASN A 1 74 ? -2.607 -11.203 -4.689 1.00 0.00 209 ASN A O 2
ATOM 2614 N N . ALA A 1 75 ? -1.981 -10.978 -2.540 1.00 0.00 210 ALA A N 2
ATOM 2615 C CA . ALA A 1 75 ? -3.244 -11.473 -2.006 1.00 0.00 210 ALA A CA 2
ATOM 2616 C C . ALA A 1 75 ? -4.384 -10.508 -2.311 1.00 0.00 210 ALA A C 2
ATOM 2617 O O . ALA A 1 75 ? -5.517 -10.926 -2.553 1.00 0.00 210 ALA A O 2
ATOM 2624 N N . LEU A 1 76 ? -4.079 -9.215 -2.297 1.00 0.00 211 LEU A N 2
ATOM 2625 C CA . LEU A 1 76 ? -5.080 -8.190 -2.572 1.00 0.00 211 LEU A CA 2
ATOM 2626 C C . LEU A 1 76 ? -4.929 -7.647 -3.989 1.00 0.00 211 LEU A C 2
ATOM 2627 O O . LEU A 1 76 ? -5.722 -7.966 -4.875 1.00 0.00 211 LEU A O 2
ATOM 2643 N N . HIS A 1 77 ? -3.904 -6.826 -4.197 1.00 0.00 212 HIS A N 2
ATOM 2644 C CA . HIS A 1 77 ? -3.647 -6.241 -5.508 1.00 0.00 212 HIS A CA 2
ATOM 2645 C C . HIS A 1 77 ? -3.670 -7.312 -6.595 1.00 0.00 212 HIS A C 2
ATOM 2646 O O . HIS A 1 77 ? -3.078 -8.380 -6.441 1.00 0.00 212 HIS A O 2
ATOM 2660 N N . GLY A 1 78 ? -4.358 -7.019 -7.694 1.00 0.00 213 GLY A N 2
ATOM 2661 C CA . GLY A 1 78 ? -4.446 -7.967 -8.789 1.00 0.00 213 GLY A CA 2
ATOM 2662 C C . GLY A 1 78 ? -5.293 -9.176 -8.444 1.00 0.00 213 GLY A C 2
ATOM 2663 O O . GLY A 1 78 ? -5.476 -10.070 -9.269 1.00 0.00 213 GLY A O 2
ATOM 2667 N N . SER A 1 79 ? -5.810 -9.204 -7.220 1.00 0.00 214 SER A N 2
ATOM 2668 C CA . SER A 1 79 ? -6.638 -10.315 -6.765 1.00 0.00 214 SER A CA 2
ATOM 2669 C C . SER A 1 79 ? -8.117 -10.021 -6.997 1.00 0.00 214 SER A C 2
ATOM 2670 O O . SER A 1 79 ? -8.749 -10.621 -7.866 1.00 0.00 214 SER A O 2
ATOM 2678 N N . GLN A 1 80 ? -8.660 -9.094 -6.215 1.00 0.00 215 GLN A N 2
ATOM 2679 C CA . GLN A 1 80 ? -10.064 -8.721 -6.335 1.00 0.00 215 GLN A CA 2
ATOM 2680 C C . GLN A 1 80 ? -10.218 -7.428 -7.130 1.00 0.00 215 GLN A C 2
ATOM 2681 O O . GLN A 1 80 ? -9.235 -6.856 -7.601 1.00 0.00 215 GLN A O 2
ATOM 2695 N N . THR A 1 81 ? -11.458 -6.973 -7.276 1.00 0.00 216 THR A N 2
ATOM 2696 C CA . THR A 1 81 ? -11.741 -5.749 -8.015 1.00 0.00 216 THR A CA 2
ATOM 2697 C C . THR A 1 81 ? -12.770 -4.892 -7.286 1.00 0.00 216 THR A C 2
ATOM 2698 O O . THR A 1 81 ? -13.944 -5.251 -7.204 1.00 0.00 216 THR A O 2
ATOM 2709 N N . MET A 1 82 ? -12.321 -3.758 -6.758 1.00 0.00 217 MET A N 2
ATOM 2710 C CA . MET A 1 82 ? -13.204 -2.849 -6.038 1.00 0.00 217 MET A CA 2
ATOM 2711 C C . MET A 1 82 ? -14.567 -2.760 -6.719 1.00 0.00 217 MET A C 2
ATOM 2712 O O . MET A 1 82 ? -14.721 -3.087 -7.895 1.00 0.00 217 MET A O 2
ATOM 2726 N N . PRO A 1 83 ? -15.579 -2.308 -5.963 1.00 0.00 218 PRO A N 2
ATOM 2727 C CA . PRO A 1 83 ? -16.945 -2.166 -6.474 1.00 0.00 218 PRO A CA 2
ATOM 2728 C C . PRO A 1 83 ? -17.089 -0.982 -7.424 1.00 0.00 218 PRO A C 2
ATOM 2729 O O . PRO A 1 83 ? -17.153 0.168 -6.993 1.00 0.00 218 PRO A O 2
ATOM 2740 N N . GLY A 1 84 ? -17.140 -1.273 -8.721 1.00 0.00 219 GLY A N 2
ATOM 2741 C CA . GLY A 1 84 ? -17.276 -0.221 -9.712 1.00 0.00 219 GLY A CA 2
ATOM 2742 C C . GLY A 1 84 ? -16.146 -0.226 -10.722 1.00 0.00 219 GLY A C 2
ATOM 2743 O O . GLY A 1 84 ? -16.383 -0.190 -11.929 1.00 0.00 219 GLY A O 2
ATOM 2747 N N . ALA A 1 85 ? -14.913 -0.270 -10.227 1.00 0.00 220 ALA A N 2
ATOM 2748 C CA . ALA A 1 85 ? -13.742 -0.279 -11.095 1.00 0.00 220 ALA A CA 2
ATOM 2749 C C . ALA A 1 85 ? -13.689 -1.553 -11.932 1.00 0.00 220 ALA A C 2
ATOM 2750 O O . ALA A 1 85 ? -14.170 -2.605 -11.510 1.00 0.00 220 ALA A O 2
ATOM 2757 N N . SER A 1 86 ? -13.102 -1.451 -13.120 1.00 0.00 221 SER A N 2
ATOM 2758 C CA . SER A 1 86 ? -12.991 -2.595 -14.018 1.00 0.00 221 SER A CA 2
ATOM 2759 C C . SER A 1 86 ? -11.640 -3.285 -13.854 1.00 0.00 221 SER A C 2
ATOM 2760 O O . SER A 1 86 ? -11.461 -4.430 -14.269 1.00 0.00 221 SER A O 2
ATOM 2768 N N . SER A 1 87 ? -10.692 -2.579 -13.246 1.00 0.00 222 SER A N 2
ATOM 2769 C CA . SER A 1 87 ? -9.355 -3.121 -13.029 1.00 0.00 222 SER A CA 2
ATOM 2770 C C . SER A 1 87 ? -9.201 -3.632 -11.600 1.00 0.00 222 SER A C 2
ATOM 2771 O O . SER A 1 87 ? -9.776 -3.075 -10.665 1.00 0.00 222 SER A O 2
ATOM 2779 N N . SER A 1 88 ? -8.420 -4.696 -11.440 1.00 0.00 223 SER A N 2
ATOM 2780 C CA . SER A 1 88 ? -8.192 -5.285 -10.126 1.00 0.00 223 SER A CA 2
ATOM 2781 C C . SER A 1 88 ? -7.518 -4.285 -9.191 1.00 0.00 223 SER A C 2
ATOM 2782 O O . SER A 1 88 ? -6.807 -3.383 -9.636 1.00 0.00 223 SER A O 2
ATOM 2790 N N . LEU A 1 89 ? -7.747 -4.452 -7.893 1.00 0.00 224 LEU A N 2
ATOM 2791 C CA . LEU A 1 89 ? -7.162 -3.564 -6.893 1.00 0.00 224 LEU A CA 2
ATOM 2792 C C . LEU A 1 89 ? -5.733 -3.186 -7.270 1.00 0.00 224 LEU A C 2
ATOM 2793 O O . LEU A 1 89 ? -5.043 -3.936 -7.960 1.00 0.00 224 LEU A O 2
ATOM 2809 N N . VAL A 1 90 ? -5.295 -2.019 -6.809 1.00 0.00 225 VAL A N 2
ATOM 2810 C CA . VAL A 1 90 ? -3.947 -1.542 -7.095 1.00 0.00 225 VAL A CA 2
ATOM 2811 C C . VAL A 1 90 ? -3.197 -1.210 -5.809 1.00 0.00 225 VAL A C 2
ATOM 2812 O O . VAL A 1 90 ? -3.447 -0.182 -5.180 1.00 0.00 225 VAL A O 2
ATOM 2825 N N . VAL A 1 91 ? -2.277 -2.088 -5.424 1.00 0.00 226 VAL A N 2
ATOM 2826 C CA . VAL A 1 91 ? -1.489 -1.888 -4.213 1.00 0.00 226 VAL A CA 2
ATOM 2827 C C . VAL A 1 91 ? 0.002 -2.025 -4.499 1.00 0.00 226 VAL A C 2
ATOM 2828 O O . VAL A 1 91 ? 0.519 -3.133 -4.646 1.00 0.00 226 VAL A O 2
ATOM 2841 N N . LYS A 1 92 ? 0.690 -0.891 -4.577 1.00 0.00 227 LYS A N 2
ATOM 2842 C CA . LYS A 1 92 ? 2.124 -0.882 -4.844 1.00 0.00 227 LYS A CA 2
ATOM 2843 C C . LYS A 1 92 ? 2.884 -0.204 -3.709 1.00 0.00 227 LYS A C 2
ATOM 2844 O O . LYS A 1 92 ? 2.288 0.450 -2.853 1.00 0.00 227 LYS A O 2
ATOM 2863 N N . PHE A 1 93 ? 4.204 -0.363 -3.709 1.00 0.00 228 PHE A N 2
ATOM 2864 C CA . PHE A 1 93 ? 5.046 0.235 -2.679 1.00 0.00 228 PHE A CA 2
ATOM 2865 C C . PHE A 1 93 ? 5.133 1.747 -2.858 1.00 0.00 228 PHE A C 2
ATOM 2866 O O . PHE A 1 93 ? 5.167 2.249 -3.981 1.00 0.00 228 PHE A O 2
ATOM 2883 N N . ALA A 1 94 ? 5.169 2.468 -1.742 1.00 0.00 229 ALA A N 2
ATOM 2884 C CA . ALA A 1 94 ? 5.255 3.923 -1.775 1.00 0.00 229 ALA A CA 2
ATOM 2885 C C . ALA A 1 94 ? 6.706 4.387 -1.824 1.00 0.00 229 ALA A C 2
ATOM 2886 O O . ALA A 1 94 ? 7.456 4.212 -0.863 1.00 0.00 229 ALA A O 2
ATOM 2893 N N . ASP A 1 95 ? 7.096 4.978 -2.947 1.00 0.00 230 ASP A N 2
ATOM 2894 C CA . ASP A 1 95 ? 8.459 5.468 -3.121 1.00 0.00 230 ASP A CA 2
ATOM 2895 C C . ASP A 1 95 ? 8.627 6.845 -2.486 1.00 0.00 230 ASP A C 2
ATOM 2896 O O . ASP A 1 95 ? 9.196 7.755 -3.091 1.00 0.00 230 ASP A O 2
ATOM 2905 N N . THR A 1 96 ? 8.126 6.992 -1.263 1.00 0.00 231 THR A N 2
ATOM 2906 C CA . THR A 1 96 ? 8.218 8.259 -0.547 1.00 0.00 231 THR A CA 2
ATOM 2907 C C . THR A 1 96 ? 8.068 9.440 -1.499 1.00 0.00 231 THR A C 2
ATOM 2908 O O . THR A 1 96 ? 8.667 10.496 -1.292 1.00 0.00 231 THR A O 2
ATOM 2919 N N . ASP A 1 97 ? 7.266 9.256 -2.541 1.00 0.00 232 ASP A N 2
ATOM 2920 C CA . ASP A 1 97 ? 7.036 10.309 -3.524 1.00 0.00 232 ASP A CA 2
ATOM 2921 C C . ASP A 1 97 ? 5.613 10.850 -3.418 1.00 0.00 232 ASP A C 2
ATOM 2922 O O . ASP A 1 97 ? 4.948 11.081 -4.428 1.00 0.00 232 ASP A O 2
ATOM 2931 N N . LYS A 1 98 ? 5.152 11.050 -2.188 1.00 0.00 233 LYS A N 2
ATOM 2932 C CA . LYS A 1 98 ? 3.809 11.564 -1.949 1.00 0.00 233 LYS A CA 2
ATOM 2933 C C . LYS A 1 98 ? 3.495 12.725 -2.886 1.00 0.00 233 LYS A C 2
ATOM 2934 O O . LYS A 1 98 ? 2.492 12.706 -3.598 1.00 0.00 233 LYS A O 2
ATOM 2953 N N . GLU A 1 99 ? 4.362 13.734 -2.882 1.00 0.00 234 GLU A N 2
ATOM 2954 C CA . GLU A 1 99 ? 4.176 14.903 -3.734 1.00 0.00 234 GLU A CA 2
ATOM 2955 C C . GLU A 1 99 ? 4.694 14.636 -5.144 1.00 0.00 234 GLU A C 2
ATOM 2956 O O . GLU A 1 99 ? 5.470 13.707 -5.367 1.00 0.00 234 GLU A O 2
ATOM 2968 N N . SER A 1 100 ? 4.257 15.458 -6.094 1.00 0.00 235 SER A N 2
ATOM 2969 C CA . SER A 1 100 ? 4.672 15.309 -7.484 1.00 0.00 235 SER A CA 2
ATOM 2970 C C . SER A 1 100 ? 5.573 16.464 -7.908 1.00 0.00 235 SER A C 2
ATOM 2971 O O . SER A 1 100 ? 6.739 16.264 -8.247 1.00 0.00 235 SER A O 2
ATOM 2979 N N . GLY A 1 101 ? 5.024 17.675 -7.886 1.00 0.00 236 GLY A N 2
ATOM 2980 C CA . GLY A 1 101 ? 5.791 18.845 -8.271 1.00 0.00 236 GLY A CA 2
ATOM 2981 C C . GLY A 1 101 ? 5.411 20.076 -7.472 1.00 0.00 236 GLY A C 2
ATOM 2982 O O . GLY A 1 101 ? 4.375 20.116 -6.809 1.00 0.00 236 GLY A O 2
ATOM 2986 N N . PRO A 1 102 ? 6.264 21.109 -7.529 1.00 0.00 237 PRO A N 2
ATOM 2987 C CA . PRO A 1 102 ? 6.034 22.366 -6.810 1.00 0.00 237 PRO A CA 2
ATOM 2988 C C . PRO A 1 102 ? 4.997 23.246 -7.499 1.00 0.00 237 PRO A C 2
ATOM 2989 O O . PRO A 1 102 ? 4.974 23.351 -8.725 1.00 0.00 237 PRO A O 2
ATOM 3000 N N . SER A 1 103 ? 4.140 23.877 -6.702 1.00 0.00 238 SER A N 2
ATOM 3001 C CA . SER A 1 103 ? 3.098 24.746 -7.236 1.00 0.00 238 SER A CA 2
ATOM 3002 C C . SER A 1 103 ? 3.707 25.944 -7.958 1.00 0.00 238 SER A C 2
ATOM 3003 O O . SER A 1 103 ? 3.407 26.198 -9.125 1.00 0.00 238 SER A O 2
ATOM 3011 N N . SER A 1 104 ? 4.564 26.678 -7.255 1.00 0.00 239 SER A N 2
ATOM 3012 C CA . SER A 1 104 ? 5.213 27.852 -7.827 1.00 0.00 239 SER A CA 2
ATOM 3013 C C . SER A 1 104 ? 6.567 27.486 -8.427 1.00 0.00 239 SER A C 2
ATOM 3014 O O . SER A 1 104 ? 7.343 26.742 -7.829 1.00 0.00 239 SER A O 2
ATOM 3022 N N . GLY A 1 105 ? 6.843 28.015 -9.615 1.00 0.00 240 GLY A N 2
ATOM 3023 C CA . GLY A 1 105 ? 8.103 27.733 -10.278 1.00 0.00 240 GLY A CA 2
ATOM 3024 C C . GLY A 1 105 ? 8.022 27.918 -11.781 1.00 0.00 240 GLY A C 2
ATOM 3025 O O . GLY A 1 105 ? 8.899 28.535 -12.385 1.00 0.00 240 GLY A O 2
ATOM 3029 N N . GLY A 1 1 ? 4.013 -19.864 -15.466 1.00 0.00 136 GLY A N 3
ATOM 3030 C CA . GLY A 1 1 ? 5.080 -20.153 -14.527 1.00 0.00 136 GLY A CA 3
ATOM 3031 C C . GLY A 1 1 ? 4.921 -21.510 -13.869 1.00 0.00 136 GLY A C 3
ATOM 3032 O O . GLY A 1 1 ? 3.993 -21.725 -13.090 1.00 0.00 136 GLY A O 3
ATOM 3036 N N . SER A 1 2 ? 5.830 -22.428 -14.183 1.00 0.00 137 SER A N 3
ATOM 3037 C CA . SER A 1 2 ? 5.783 -23.773 -13.621 1.00 0.00 137 SER A CA 3
ATOM 3038 C C . SER A 1 2 ? 6.734 -23.899 -12.435 1.00 0.00 137 SER A C 3
ATOM 3039 O O . SER A 1 2 ? 6.309 -24.157 -11.309 1.00 0.00 137 SER A O 3
ATOM 3047 N N . SER A 1 3 ? 8.024 -23.714 -12.696 1.00 0.00 138 SER A N 3
ATOM 3048 C CA . SER A 1 3 ? 9.037 -23.811 -11.652 1.00 0.00 138 SER A CA 3
ATOM 3049 C C . SER A 1 3 ? 8.942 -22.629 -10.692 1.00 0.00 138 SER A C 3
ATOM 3050 O O . SER A 1 3 ? 8.902 -22.805 -9.475 1.00 0.00 138 SER A O 3
ATOM 3058 N N . GLY A 1 4 ? 8.905 -21.422 -11.250 1.00 0.00 139 GLY A N 3
ATOM 3059 C CA . GLY A 1 4 ? 8.815 -20.228 -10.430 1.00 0.00 139 GLY A CA 3
ATOM 3060 C C . GLY A 1 4 ? 10.176 -19.699 -10.026 1.00 0.00 139 GLY A C 3
ATOM 3061 O O . GLY A 1 4 ? 10.581 -19.825 -8.870 1.00 0.00 139 GLY A O 3
ATOM 3065 N N . SER A 1 5 ? 10.886 -19.105 -10.980 1.00 0.00 140 SER A N 3
ATOM 3066 C CA . SER A 1 5 ? 12.212 -18.559 -10.719 1.00 0.00 140 SER A CA 3
ATOM 3067 C C . SER A 1 5 ? 12.150 -17.466 -9.656 1.00 0.00 140 SER A C 3
ATOM 3068 O O . SER A 1 5 ? 11.628 -16.378 -9.899 1.00 0.00 140 SER A O 3
ATOM 3076 N N . SER A 1 6 ? 12.687 -17.764 -8.477 1.00 0.00 141 SER A N 3
ATOM 3077 C CA . SER A 1 6 ? 12.690 -16.809 -7.375 1.00 0.00 141 SER A CA 3
ATOM 3078 C C . SER A 1 6 ? 14.071 -16.725 -6.732 1.00 0.00 141 SER A C 3
ATOM 3079 O O . SER A 1 6 ? 14.798 -17.716 -6.666 1.00 0.00 141 SER A O 3
ATOM 3087 N N . GLY A 1 7 ? 14.426 -15.534 -6.259 1.00 0.00 142 GLY A N 3
ATOM 3088 C CA . GLY A 1 7 ? 15.719 -15.342 -5.628 1.00 0.00 142 GLY A CA 3
ATOM 3089 C C . GLY A 1 7 ? 16.234 -13.925 -5.782 1.00 0.00 142 GLY A C 3
ATOM 3090 O O . GLY A 1 7 ? 17.241 -13.693 -6.453 1.00 0.00 142 GLY A O 3
ATOM 3094 N N . CYS A 1 8 ? 15.544 -12.975 -5.162 1.00 0.00 143 CYS A N 3
ATOM 3095 C CA . CYS A 1 8 ? 15.937 -11.572 -5.236 1.00 0.00 143 CYS A CA 3
ATOM 3096 C C . CYS A 1 8 ? 16.519 -11.101 -3.907 1.00 0.00 143 CYS A C 3
ATOM 3097 O O . CYS A 1 8 ? 15.902 -11.262 -2.854 1.00 0.00 143 CYS A O 3
ATOM 3105 N N . LEU A 1 9 ? 17.712 -10.519 -3.964 1.00 0.00 144 LEU A N 3
ATOM 3106 C CA . LEU A 1 9 ? 18.380 -10.024 -2.766 1.00 0.00 144 LEU A CA 3
ATOM 3107 C C . LEU A 1 9 ? 18.453 -8.501 -2.772 1.00 0.00 144 LEU A C 3
ATOM 3108 O O . LEU A 1 9 ? 19.338 -7.914 -3.394 1.00 0.00 144 LEU A O 3
ATOM 3124 N N . ARG A 1 10 ? 17.517 -7.866 -2.073 1.00 0.00 145 ARG A N 3
ATOM 3125 C CA . ARG A 1 10 ? 17.475 -6.411 -1.997 1.00 0.00 145 ARG A CA 3
ATOM 3126 C C . ARG A 1 10 ? 16.547 -5.952 -0.876 1.00 0.00 145 ARG A C 3
ATOM 3127 O O . ARG A 1 10 ? 15.370 -6.313 -0.845 1.00 0.00 145 ARG A O 3
ATOM 3148 N N . GLN A 1 11 ? 17.085 -5.155 0.041 1.00 0.00 146 GLN A N 3
ATOM 3149 C CA . GLN A 1 11 ? 16.304 -4.647 1.164 1.00 0.00 146 GLN A CA 3
ATOM 3150 C C . GLN A 1 11 ? 15.485 -3.429 0.751 1.00 0.00 146 GLN A C 3
ATOM 3151 O O . GLN A 1 11 ? 15.899 -2.627 -0.087 1.00 0.00 146 GLN A O 3
ATOM 3165 N N . PRO A 1 12 ? 14.295 -3.284 1.352 1.00 0.00 147 PRO A N 3
ATOM 3166 C CA . PRO A 1 12 ? 13.393 -2.165 1.063 1.00 0.00 147 PRO A CA 3
ATOM 3167 C C . PRO A 1 12 ? 13.833 -0.875 1.745 1.00 0.00 147 PRO A C 3
ATOM 3168 O O . PRO A 1 12 ? 14.480 -0.887 2.792 1.00 0.00 147 PRO A O 3
ATOM 3179 N N . PRO A 1 13 ? 13.474 0.268 1.140 1.00 0.00 148 PRO A N 3
ATOM 3180 C CA . PRO A 1 13 ? 13.821 1.588 1.673 1.00 0.00 148 PRO A CA 3
ATOM 3181 C C . PRO A 1 13 ? 13.548 1.700 3.169 1.00 0.00 148 PRO A C 3
ATOM 3182 O O . PRO A 1 13 ? 12.932 0.816 3.765 1.00 0.00 148 PRO A O 3
ATOM 3193 N N . SER A 1 14 ? 14.009 2.792 3.770 1.00 0.00 149 SER A N 3
ATOM 3194 C CA . SER A 1 14 ? 13.817 3.017 5.198 1.00 0.00 149 SER A CA 3
ATOM 3195 C C . SER A 1 14 ? 12.336 2.961 5.563 1.00 0.00 149 SER A C 3
ATOM 3196 O O . SER A 1 14 ? 11.931 2.209 6.449 1.00 0.00 149 SER A O 3
ATOM 3204 N N . HIS A 1 15 ? 11.533 3.764 4.871 1.00 0.00 150 HIS A N 3
ATOM 3205 C CA . HIS A 1 15 ? 10.096 3.806 5.121 1.00 0.00 150 HIS A CA 3
ATOM 3206 C C . HIS A 1 15 ? 9.363 2.793 4.248 1.00 0.00 150 HIS A C 3
ATOM 3207 O O . HIS A 1 15 ? 9.554 2.752 3.032 1.00 0.00 150 HIS A O 3
ATOM 3221 N N . ARG A 1 16 ? 8.524 1.975 4.876 1.00 0.00 151 ARG A N 3
ATOM 3222 C CA . ARG A 1 16 ? 7.764 0.960 4.157 1.00 0.00 151 ARG A CA 3
ATOM 3223 C C . ARG A 1 16 ? 6.309 1.388 3.989 1.00 0.00 151 ARG A C 3
ATOM 3224 O O . ARG A 1 16 ? 5.438 0.981 4.758 1.00 0.00 151 ARG A O 3
ATOM 3245 N N . LYS A 1 17 ? 6.053 2.211 2.978 1.00 0.00 152 LYS A N 3
ATOM 3246 C CA . LYS A 1 17 ? 4.704 2.695 2.707 1.00 0.00 152 LYS A CA 3
ATOM 3247 C C . LYS A 1 17 ? 4.110 1.995 1.489 1.00 0.00 152 LYS A C 3
ATOM 3248 O O . LYS A 1 17 ? 4.835 1.570 0.589 1.00 0.00 152 LYS A O 3
ATOM 3267 N N . LEU A 1 18 ? 2.786 1.881 1.466 1.00 0.00 153 LEU A N 3
ATOM 3268 C CA . LEU A 1 18 ? 2.094 1.234 0.356 1.00 0.00 153 LEU A CA 3
ATOM 3269 C C . LEU A 1 18 ? 1.005 2.140 -0.209 1.00 0.00 153 LEU A C 3
ATOM 3270 O O . LEU A 1 18 ? 0.125 2.599 0.520 1.00 0.00 153 LEU A O 3
ATOM 3286 N N . PHE A 1 19 ? 1.070 2.393 -1.512 1.00 0.00 154 PHE A N 3
ATOM 3287 C CA . PHE A 1 19 ? 0.088 3.244 -2.175 1.00 0.00 154 PHE A CA 3
ATOM 3288 C C . PHE A 1 19 ? -1.056 2.411 -2.745 1.00 0.00 154 PHE A C 3
ATOM 3289 O O . PHE A 1 19 ? -0.875 1.659 -3.703 1.00 0.00 154 PHE A O 3
ATOM 3306 N N . VAL A 1 20 ? -2.236 2.550 -2.149 1.00 0.00 155 VAL A N 3
ATOM 3307 C CA . VAL A 1 20 ? -3.411 1.812 -2.596 1.00 0.00 155 VAL A CA 3
ATOM 3308 C C . VAL A 1 20 ? -4.365 2.715 -3.370 1.00 0.00 155 VAL A C 3
ATOM 3309 O O . VAL A 1 20 ? -4.754 3.780 -2.892 1.00 0.00 155 VAL A O 3
ATOM 3322 N N . GLY A 1 21 ? -4.740 2.281 -4.570 1.00 0.00 156 GLY A N 3
ATOM 3323 C CA . GLY A 1 21 ? -5.646 3.061 -5.392 1.00 0.00 156 GLY A CA 3
ATOM 3324 C C . GLY A 1 21 ? -6.859 2.267 -5.832 1.00 0.00 156 GLY A C 3
ATOM 3325 O O . GLY A 1 21 ? -7.282 1.336 -5.147 1.00 0.00 156 GLY A O 3
ATOM 3329 N N . MET A 1 22 ? -7.422 2.636 -6.978 1.00 0.00 157 MET A N 3
ATOM 3330 C CA . MET A 1 22 ? -8.595 1.950 -7.509 1.00 0.00 157 MET A CA 3
ATOM 3331 C C . MET A 1 22 ? -9.557 1.572 -6.388 1.00 0.00 157 MET A C 3
ATOM 3332 O O . MET A 1 22 ? -10.270 0.572 -6.478 1.00 0.00 157 MET A O 3
ATOM 3346 N N . LEU A 1 23 ? -9.573 2.378 -5.331 1.00 0.00 158 LEU A N 3
ATOM 3347 C CA . LEU A 1 23 ? -10.448 2.128 -4.191 1.00 0.00 158 LEU A CA 3
ATOM 3348 C C . LEU A 1 23 ? -11.844 2.690 -4.443 1.00 0.00 158 LEU A C 3
ATOM 3349 O O . LEU A 1 23 ? -12.049 3.477 -5.366 1.00 0.00 158 LEU A O 3
ATOM 3365 N N . ASN A 1 24 ? -12.799 2.282 -3.614 1.00 0.00 159 ASN A N 3
ATOM 3366 C CA . ASN A 1 24 ? -14.175 2.746 -3.745 1.00 0.00 159 ASN A CA 3
ATOM 3367 C C . ASN A 1 24 ? -14.474 3.853 -2.739 1.00 0.00 159 ASN A C 3
ATOM 3368 O O . ASN A 1 24 ? -13.794 3.983 -1.721 1.00 0.00 159 ASN A O 3
ATOM 3379 N N . LYS A 1 25 ? -15.497 4.650 -3.030 1.00 0.00 160 LYS A N 3
ATOM 3380 C CA . LYS A 1 25 ? -15.889 5.745 -2.152 1.00 0.00 160 LYS A CA 3
ATOM 3381 C C . LYS A 1 25 ? -16.882 5.268 -1.097 1.00 0.00 160 LYS A C 3
ATOM 3382 O O . LYS A 1 25 ? -17.767 6.015 -0.682 1.00 0.00 160 LYS A O 3
ATOM 3401 N N . GLN A 1 26 ? -16.727 4.020 -0.666 1.00 0.00 161 GLN A N 3
ATOM 3402 C CA . GLN A 1 26 ? -17.610 3.444 0.341 1.00 0.00 161 GLN A CA 3
ATOM 3403 C C . GLN A 1 26 ? -16.812 2.932 1.536 1.00 0.00 161 GLN A C 3
ATOM 3404 O O . GLN A 1 26 ? -17.102 3.277 2.681 1.00 0.00 161 GLN A O 3
ATOM 3418 N N . GLN A 1 27 ? -15.807 2.107 1.260 1.00 0.00 162 GLN A N 3
ATOM 3419 C CA . GLN A 1 27 ? -14.969 1.546 2.313 1.00 0.00 162 GLN A CA 3
ATOM 3420 C C . GLN A 1 27 ? -14.438 2.644 3.229 1.00 0.00 162 GLN A C 3
ATOM 3421 O O . GLN A 1 27 ? -14.331 3.803 2.827 1.00 0.00 162 GLN A O 3
ATOM 3435 N N . SER A 1 28 ? -14.107 2.272 4.461 1.00 0.00 163 SER A N 3
ATOM 3436 C CA . SER A 1 28 ? -13.591 3.227 5.435 1.00 0.00 163 SER A CA 3
ATOM 3437 C C . SER A 1 28 ? -12.326 2.694 6.101 1.00 0.00 163 SER A C 3
ATOM 3438 O O . SER A 1 28 ? -11.923 1.555 5.868 1.00 0.00 163 SER A O 3
ATOM 3446 N N . GLU A 1 29 ? -11.706 3.527 6.931 1.00 0.00 164 GLU A N 3
ATOM 3447 C CA . GLU A 1 29 ? -10.486 3.139 7.630 1.00 0.00 164 GLU A CA 3
ATOM 3448 C C . GLU A 1 29 ? -10.662 1.793 8.327 1.00 0.00 164 GLU A C 3
ATOM 3449 O O . GLU A 1 29 ? -9.774 0.942 8.291 1.00 0.00 164 GLU A O 3
ATOM 3461 N N . ASP A 1 30 ? -11.815 1.609 8.961 1.00 0.00 165 ASP A N 3
ATOM 3462 C CA . ASP A 1 30 ? -12.109 0.367 9.666 1.00 0.00 165 ASP A CA 3
ATOM 3463 C C . ASP A 1 30 ? -12.056 -0.824 8.715 1.00 0.00 165 ASP A C 3
ATOM 3464 O O . ASP A 1 30 ? -11.336 -1.793 8.957 1.00 0.00 165 ASP A O 3
ATOM 3473 N N . ASP A 1 31 ? -12.822 -0.745 7.633 1.00 0.00 166 ASP A N 3
ATOM 3474 C CA . ASP A 1 31 ? -12.862 -1.817 6.644 1.00 0.00 166 ASP A CA 3
ATOM 3475 C C . ASP A 1 31 ? -11.452 -2.243 6.248 1.00 0.00 166 ASP A C 3
ATOM 3476 O O . ASP A 1 31 ? -11.043 -3.378 6.495 1.00 0.00 166 ASP A O 3
ATOM 3485 N N . VAL A 1 32 ? -10.713 -1.327 5.631 1.00 0.00 167 VAL A N 3
ATOM 3486 C CA . VAL A 1 32 ? -9.349 -1.608 5.200 1.00 0.00 167 VAL A CA 3
ATOM 3487 C C . VAL A 1 32 ? -8.492 -2.085 6.367 1.00 0.00 167 VAL A C 3
ATOM 3488 O O . VAL A 1 32 ? -7.817 -3.110 6.276 1.00 0.00 167 VAL A O 3
ATOM 3501 N N . ARG A 1 33 ? -8.523 -1.334 7.463 1.00 0.00 168 ARG A N 3
ATOM 3502 C CA . ARG A 1 33 ? -7.748 -1.679 8.648 1.00 0.00 168 ARG A CA 3
ATOM 3503 C C . ARG A 1 33 ? -7.712 -3.191 8.853 1.00 0.00 168 ARG A C 3
ATOM 3504 O O . ARG A 1 33 ? -6.649 -3.810 8.792 1.00 0.00 168 ARG A O 3
ATOM 3525 N N . ARG A 1 34 ? -8.879 -3.778 9.096 1.00 0.00 169 ARG A N 3
ATOM 3526 C CA . ARG A 1 34 ? -8.980 -5.216 9.311 1.00 0.00 169 ARG A CA 3
ATOM 3527 C C . ARG A 1 34 ? -8.578 -5.984 8.055 1.00 0.00 169 ARG A C 3
ATOM 3528 O O . ARG A 1 34 ? -7.741 -6.886 8.107 1.00 0.00 169 ARG A O 3
ATOM 3549 N N . LEU A 1 35 ? -9.179 -5.619 6.928 1.00 0.00 170 LEU A N 3
ATOM 3550 C CA . LEU A 1 35 ? -8.884 -6.274 5.657 1.00 0.00 170 LEU A CA 3
ATOM 3551 C C . LEU A 1 35 ? -7.383 -6.481 5.487 1.00 0.00 170 LEU A C 3
ATOM 3552 O O . LEU A 1 35 ? -6.901 -7.613 5.457 1.00 0.00 170 LEU A O 3
ATOM 3568 N N . PHE A 1 36 ? -6.647 -5.379 5.378 1.00 0.00 171 PHE A N 3
ATOM 3569 C CA . PHE A 1 36 ? -5.200 -5.439 5.212 1.00 0.00 171 PHE A CA 3
ATOM 3570 C C . PHE A 1 36 ? -4.556 -6.236 6.343 1.00 0.00 171 PHE A C 3
ATOM 3571 O O . PHE A 1 36 ? -4.028 -7.326 6.125 1.00 0.00 171 PHE A O 3
ATOM 3588 N N . GLU A 1 37 ? -4.603 -5.683 7.551 1.00 0.00 172 GLU A N 3
ATOM 3589 C CA . GLU A 1 37 ? -4.023 -6.341 8.715 1.00 0.00 172 GLU A CA 3
ATOM 3590 C C . GLU A 1 37 ? -4.403 -7.819 8.750 1.00 0.00 172 GLU A C 3
ATOM 3591 O O . GLU A 1 37 ? -3.729 -8.629 9.386 1.00 0.00 172 GLU A O 3
ATOM 3603 N N . ALA A 1 38 ? -5.487 -8.161 8.063 1.00 0.00 173 ALA A N 3
ATOM 3604 C CA . ALA A 1 38 ? -5.957 -9.540 8.014 1.00 0.00 173 ALA A CA 3
ATOM 3605 C C . ALA A 1 38 ? -4.819 -10.496 7.669 1.00 0.00 173 ALA A C 3
ATOM 3606 O O . ALA A 1 38 ? -4.910 -11.699 7.913 1.00 0.00 173 ALA A O 3
ATOM 3613 N N . PHE A 1 39 ? -3.748 -9.952 7.100 1.00 0.00 174 PHE A N 3
ATOM 3614 C CA . PHE A 1 39 ? -2.593 -10.757 6.720 1.00 0.00 174 PHE A CA 3
ATOM 3615 C C . PHE A 1 39 ? -1.382 -10.410 7.580 1.00 0.00 174 PHE A C 3
ATOM 3616 O O . PHE A 1 39 ? -0.995 -11.174 8.464 1.00 0.00 174 PHE A O 3
ATOM 3633 N N . GLY A 1 40 ? -0.787 -9.251 7.315 1.00 0.00 175 GLY A N 3
ATOM 3634 C CA . GLY A 1 40 ? 0.375 -8.823 8.072 1.00 0.00 175 GLY A CA 3
ATOM 3635 C C . GLY A 1 40 ? 0.079 -7.635 8.965 1.00 0.00 175 GLY A C 3
ATOM 3636 O O . GLY A 1 40 ? -0.831 -6.854 8.689 1.00 0.00 175 GLY A O 3
ATOM 3640 N N . ASN A 1 41 ? 0.849 -7.498 10.040 1.00 0.00 176 ASN A N 3
ATOM 3641 C CA . ASN A 1 41 ? 0.663 -6.397 10.978 1.00 0.00 176 ASN A CA 3
ATOM 3642 C C . ASN A 1 41 ? 0.784 -5.052 10.269 1.00 0.00 176 ASN A C 3
ATOM 3643 O O . ASN A 1 41 ? 1.515 -4.920 9.287 1.00 0.00 176 ASN A O 3
ATOM 3654 N N . ILE A 1 42 ? 0.062 -4.056 10.773 1.00 0.00 177 ILE A N 3
ATOM 3655 C CA . ILE A 1 42 ? 0.090 -2.721 10.190 1.00 0.00 177 ILE A CA 3
ATOM 3656 C C . ILE A 1 42 ? 0.771 -1.727 11.124 1.00 0.00 177 ILE A C 3
ATOM 3657 O O . ILE A 1 42 ? 0.691 -1.854 12.345 1.00 0.00 177 ILE A O 3
ATOM 3673 N N . GLU A 1 43 ? 1.439 -0.737 10.540 1.00 0.00 178 GLU A N 3
ATOM 3674 C CA . GLU A 1 43 ? 2.133 0.280 11.321 1.00 0.00 178 GLU A CA 3
ATOM 3675 C C . GLU A 1 43 ? 1.337 1.582 11.351 1.00 0.00 178 GLU A C 3
ATOM 3676 O O . GLU A 1 43 ? 1.250 2.244 12.384 1.00 0.00 178 GLU A O 3
ATOM 3688 N N . GLU A 1 44 ? 0.757 1.940 10.209 1.00 0.00 179 GLU A N 3
ATOM 3689 C CA . GLU A 1 44 ? -0.031 3.162 10.104 1.00 0.00 179 GLU A CA 3
ATOM 3690 C C . GLU A 1 44 ? -0.959 3.109 8.894 1.00 0.00 179 GLU A C 3
ATOM 3691 O O . GLU A 1 44 ? -0.643 2.480 7.883 1.00 0.00 179 GLU A O 3
ATOM 3703 N N . CYS A 1 45 ? -2.104 3.773 9.004 1.00 0.00 180 CYS A N 3
ATOM 3704 C CA . CYS A 1 45 ? -3.079 3.801 7.920 1.00 0.00 180 CYS A CA 3
ATOM 3705 C C . CYS A 1 45 ? -3.633 5.208 7.723 1.00 0.00 180 CYS A C 3
ATOM 3706 O O . CYS A 1 45 ? -3.883 5.930 8.689 1.00 0.00 180 CYS A O 3
ATOM 3714 N N . THR A 1 46 ? -3.822 5.594 6.465 1.00 0.00 181 THR A N 3
ATOM 3715 C CA . THR A 1 46 ? -4.343 6.915 6.140 1.00 0.00 181 THR A CA 3
ATOM 3716 C C . THR A 1 46 ? -5.142 6.888 4.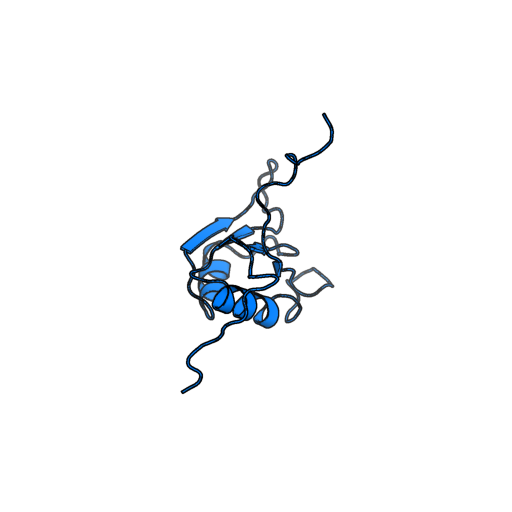842 1.00 0.00 181 THR A C 3
ATOM 3717 O O . THR A 1 46 ? -4.785 6.183 3.898 1.00 0.00 181 THR A O 3
ATOM 3728 N N . ILE A 1 47 ? -6.223 7.659 4.801 1.00 0.00 182 ILE A N 3
ATOM 3729 C CA . ILE A 1 47 ? -7.070 7.724 3.617 1.00 0.00 182 ILE A CA 3
ATOM 3730 C C . ILE A 1 47 ? -6.893 9.050 2.886 1.00 0.00 182 ILE A C 3
ATOM 3731 O O . ILE A 1 47 ? -7.106 10.121 3.457 1.00 0.00 182 ILE A O 3
ATOM 3747 N N . LEU A 1 48 ? -6.503 8.973 1.618 1.00 0.00 183 LEU A N 3
ATOM 3748 C CA . LEU A 1 48 ? -6.298 10.168 0.806 1.00 0.00 183 LEU A CA 3
ATOM 3749 C C . LEU A 1 48 ? -7.631 10.814 0.443 1.00 0.00 183 LEU A C 3
ATOM 3750 O O . LEU A 1 48 ? -8.604 10.124 0.137 1.00 0.00 183 LEU A O 3
ATOM 3766 N N . ARG A 1 49 ? -7.668 12.142 0.476 1.00 0.00 184 ARG A N 3
ATOM 3767 C CA . ARG A 1 49 ? -8.881 12.881 0.149 1.00 0.00 184 ARG A CA 3
ATOM 3768 C C . ARG A 1 49 ? -8.551 14.150 -0.632 1.00 0.00 184 ARG A C 3
ATOM 3769 O O . ARG A 1 49 ? -7.504 14.762 -0.427 1.00 0.00 184 ARG A O 3
ATOM 3790 N N . GLY A 1 50 ? -9.452 14.537 -1.530 1.00 0.00 185 GLY A N 3
ATOM 3791 C CA . GLY A 1 50 ? -9.237 15.730 -2.328 1.00 0.00 185 GLY A CA 3
ATOM 3792 C C . GLY A 1 50 ? -9.640 16.996 -1.599 1.00 0.00 185 GLY A C 3
ATOM 3793 O O . GLY A 1 50 ? -9.828 17.004 -0.383 1.00 0.00 185 GLY A O 3
ATOM 3797 N N . PRO A 1 51 ? -9.776 18.099 -2.351 1.00 0.00 186 PRO A N 3
ATOM 3798 C CA . PRO A 1 51 ? -10.159 19.398 -1.789 1.00 0.00 186 PRO A CA 3
ATOM 3799 C C . PRO A 1 51 ? -11.651 19.479 -1.482 1.00 0.00 186 PRO A C 3
ATOM 3800 O O . PRO A 1 51 ? -12.053 20.020 -0.452 1.00 0.00 186 PRO A O 3
ATOM 3811 N N . ASP A 1 52 ? -12.466 18.939 -2.382 1.00 0.00 187 ASP A N 3
ATOM 3812 C CA . ASP A 1 52 ? -13.913 18.950 -2.206 1.00 0.00 187 ASP A CA 3
ATOM 3813 C C . ASP A 1 52 ? -14.306 18.275 -0.895 1.00 0.00 187 ASP A C 3
ATOM 3814 O O . ASP A 1 52 ? -15.187 18.751 -0.180 1.00 0.00 187 ASP A O 3
ATOM 3823 N N . GLY A 1 53 ? -13.647 17.163 -0.587 1.00 0.00 188 GLY A N 3
ATOM 3824 C CA . GLY A 1 53 ? -13.942 16.440 0.637 1.00 0.00 188 GLY A CA 3
ATOM 3825 C C . GLY A 1 53 ? -14.070 14.947 0.411 1.00 0.00 188 GLY A C 3
ATOM 3826 O O . GLY A 1 53 ? -13.540 14.148 1.184 1.00 0.00 188 GLY A O 3
ATOM 3830 N N . ASN A 1 54 ? -14.775 14.568 -0.649 1.00 0.00 189 ASN A N 3
ATOM 3831 C CA . ASN A 1 54 ? -14.972 13.159 -0.972 1.00 0.00 189 ASN A CA 3
ATOM 3832 C C . ASN A 1 54 ? -13.637 12.424 -1.040 1.00 0.00 189 ASN A C 3
ATOM 3833 O O . ASN A 1 54 ? -12.575 13.046 -1.059 1.00 0.00 189 ASN A O 3
ATOM 3844 N N . SER A 1 55 ? -13.699 11.097 -1.077 1.00 0.00 190 SER A N 3
ATOM 3845 C CA . SER A 1 55 ? -12.495 10.277 -1.140 1.00 0.00 190 SER A CA 3
ATOM 3846 C C . SER A 1 55 ? -11.991 10.161 -2.575 1.00 0.00 190 SER A C 3
ATOM 3847 O O . SER A 1 55 ? -12.778 10.076 -3.518 1.00 0.00 190 SER A O 3
ATOM 3855 N N . LYS A 1 56 ? -10.672 10.158 -2.734 1.00 0.00 191 LYS A N 3
ATOM 3856 C CA . LYS A 1 56 ? -10.059 10.052 -4.053 1.00 0.00 191 LYS A CA 3
ATOM 3857 C C . LYS A 1 56 ? -9.725 8.600 -4.382 1.00 0.00 191 LYS A C 3
ATOM 3858 O O . LYS A 1 56 ? -8.736 8.319 -5.057 1.00 0.00 191 LYS A O 3
ATOM 3877 N N . GLY A 1 57 ? -10.557 7.682 -3.900 1.00 0.00 192 GLY A N 3
ATOM 3878 C CA . GLY A 1 57 ? -10.333 6.271 -4.155 1.00 0.00 192 GLY A CA 3
ATOM 3879 C C . GLY A 1 57 ? -8.882 5.872 -3.972 1.00 0.00 192 GLY A C 3
ATOM 3880 O O . GLY A 1 57 ? -8.385 4.980 -4.661 1.00 0.00 192 GLY A O 3
ATOM 3884 N N . CYS A 1 58 ? -8.201 6.534 -3.043 1.00 0.00 193 CYS A N 3
ATOM 3885 C CA . CYS A 1 58 ? -6.797 6.245 -2.773 1.00 0.00 193 CYS A CA 3
ATOM 3886 C C . CYS A 1 58 ? -6.503 6.326 -1.279 1.00 0.00 193 CYS A C 3
ATOM 3887 O O . CYS A 1 58 ? -7.158 7.066 -0.547 1.00 0.00 193 CYS A O 3
ATOM 3895 N N . ALA A 1 59 ? -5.515 5.557 -0.833 1.00 0.00 194 ALA A N 3
ATOM 3896 C CA . ALA A 1 59 ? -5.133 5.542 0.573 1.00 0.00 194 ALA A CA 3
ATOM 3897 C C . ALA A 1 59 ? -3.711 5.022 0.751 1.00 0.00 194 ALA A C 3
ATOM 3898 O O . ALA A 1 59 ? -3.162 4.370 -0.138 1.00 0.00 194 ALA A O 3
ATOM 3905 N N . PHE A 1 60 ? -3.119 5.314 1.904 1.00 0.00 195 PHE A N 3
ATOM 3906 C CA . PHE A 1 60 ? -1.759 4.876 2.198 1.00 0.00 195 PHE A CA 3
ATOM 3907 C C . PHE A 1 60 ? -1.736 3.947 3.408 1.00 0.00 195 PHE A C 3
ATOM 3908 O O . PHE A 1 60 ? -2.388 4.209 4.419 1.00 0.00 195 PHE A O 3
ATOM 3925 N N . VAL A 1 61 ? -0.979 2.860 3.297 1.00 0.00 196 VAL A N 3
ATOM 3926 C CA . VAL A 1 61 ? -0.870 1.891 4.381 1.00 0.00 196 VAL A CA 3
ATOM 3927 C C . VAL A 1 61 ? 0.585 1.512 4.635 1.00 0.00 196 VAL A C 3
ATOM 3928 O O . VAL A 1 61 ? 1.393 1.452 3.708 1.00 0.00 196 VAL A O 3
ATOM 3941 N N . LYS A 1 62 ? 0.913 1.256 5.896 1.00 0.00 197 LYS A N 3
ATOM 3942 C CA . LYS A 1 62 ? 2.270 0.880 6.274 1.00 0.00 197 LYS A CA 3
ATOM 3943 C C . LYS A 1 62 ? 2.284 -0.470 6.982 1.00 0.00 197 LYS A C 3
ATOM 3944 O O . LYS A 1 62 ? 1.379 -0.786 7.754 1.00 0.00 197 LYS A O 3
ATOM 3963 N N . TYR A 1 63 ? 3.317 -1.262 6.716 1.00 0.00 198 TYR A N 3
ATOM 3964 C CA . TYR A 1 63 ? 3.447 -2.580 7.327 1.00 0.00 198 TYR A CA 3
ATOM 3965 C C . TYR A 1 63 ? 4.704 -2.658 8.189 1.00 0.00 198 TYR A C 3
ATOM 3966 O O . TYR A 1 63 ? 5.500 -1.720 8.232 1.00 0.00 198 TYR A O 3
ATOM 3984 N N . SER A 1 64 ? 4.874 -3.783 8.875 1.00 0.00 199 SER A N 3
ATOM 3985 C CA . SER A 1 64 ? 6.031 -3.985 9.740 1.00 0.00 199 SER A CA 3
ATOM 3986 C C . SER A 1 64 ? 7.255 -4.388 8.923 1.00 0.00 199 SER A C 3
ATOM 3987 O O . SER A 1 64 ? 8.355 -3.881 9.142 1.00 0.00 199 SER A O 3
ATOM 3995 N N . SER A 1 65 ? 7.054 -5.304 7.981 1.00 0.00 200 SER A N 3
ATOM 3996 C CA . SER A 1 65 ? 8.142 -5.780 7.134 1.00 0.00 200 SER A CA 3
ATOM 3997 C C . SER A 1 65 ? 7.713 -5.816 5.670 1.00 0.00 200 SER A C 3
ATOM 3998 O O . SER A 1 65 ? 6.595 -5.430 5.329 1.00 0.00 200 SER A O 3
ATOM 4006 N N . HIS A 1 66 ? 8.612 -6.282 4.809 1.00 0.00 201 HIS A N 3
ATOM 4007 C CA . HIS A 1 66 ? 8.328 -6.370 3.380 1.00 0.00 201 HIS A CA 3
ATOM 4008 C C . HIS A 1 66 ? 7.499 -7.611 3.066 1.00 0.00 201 HIS A C 3
ATOM 4009 O O . HIS A 1 66 ? 6.412 -7.516 2.499 1.00 0.00 201 HIS A O 3
ATOM 4023 N N . ALA A 1 67 ? 8.022 -8.775 3.439 1.00 0.00 202 ALA A N 3
ATOM 4024 C CA . ALA A 1 67 ? 7.329 -10.035 3.198 1.00 0.00 202 ALA A CA 3
ATOM 4025 C C . ALA A 1 67 ? 5.826 -9.883 3.401 1.00 0.00 202 ALA A C 3
ATOM 4026 O O . ALA A 1 67 ? 5.037 -10.165 2.500 1.00 0.00 202 ALA A O 3
ATOM 4033 N N . GLU A 1 68 ? 5.436 -9.436 4.591 1.00 0.00 203 GLU A N 3
ATOM 4034 C CA . GLU A 1 68 ? 4.026 -9.249 4.912 1.00 0.00 203 GLU A CA 3
ATOM 4035 C C . GLU A 1 68 ? 3.350 -8.347 3.884 1.00 0.00 203 GLU A C 3
ATOM 4036 O O . GLU A 1 68 ? 2.236 -8.622 3.439 1.00 0.00 203 GLU A O 3
ATOM 4048 N N . ALA A 1 69 ? 4.031 -7.269 3.511 1.00 0.00 204 ALA A N 3
ATOM 4049 C CA . ALA A 1 69 ? 3.498 -6.327 2.535 1.00 0.00 204 ALA A CA 3
ATOM 4050 C C . ALA A 1 69 ? 3.151 -7.030 1.227 1.00 0.00 204 ALA A C 3
ATOM 4051 O O . ALA A 1 69 ? 2.018 -6.953 0.753 1.00 0.00 204 ALA A O 3
ATOM 4058 N N . GLN A 1 70 ? 4.133 -7.714 0.649 1.00 0.00 205 GLN A N 3
ATOM 4059 C CA . GLN A 1 70 ? 3.930 -8.430 -0.605 1.00 0.00 205 GLN A CA 3
ATOM 4060 C C . GLN A 1 70 ? 2.700 -9.329 -0.526 1.00 0.00 205 GLN A C 3
ATOM 4061 O O . GLN A 1 70 ? 1.915 -9.407 -1.470 1.00 0.00 205 GLN A O 3
ATOM 4075 N N . ALA A 1 71 ? 2.540 -10.006 0.606 1.00 0.00 206 ALA A N 3
ATOM 4076 C CA . ALA A 1 71 ? 1.406 -10.898 0.809 1.00 0.00 206 ALA A CA 3
ATOM 4077 C C . ALA A 1 71 ? 0.085 -10.153 0.646 1.00 0.00 206 ALA A C 3
ATOM 4078 O O . ALA A 1 71 ? -0.789 -10.578 -0.108 1.00 0.00 206 ALA A O 3
ATOM 4085 N N . ALA A 1 72 ? -0.052 -9.040 1.359 1.00 0.00 207 ALA A N 3
ATOM 4086 C CA . ALA A 1 72 ? -1.266 -8.235 1.292 1.00 0.00 207 ALA A CA 3
ATOM 4087 C C . ALA A 1 72 ? -1.473 -7.671 -0.109 1.00 0.00 207 ALA A C 3
ATOM 4088 O O . ALA A 1 72 ? -2.602 -7.395 -0.516 1.00 0.00 207 ALA A O 3
ATOM 4095 N N . ILE A 1 73 ? -0.378 -7.500 -0.842 1.00 0.00 208 ILE A N 3
ATOM 4096 C CA . ILE A 1 73 ? -0.441 -6.968 -2.197 1.00 0.00 208 ILE A CA 3
ATOM 4097 C C . ILE A 1 73 ? -1.096 -7.964 -3.148 1.00 0.00 208 ILE A C 3
ATOM 4098 O O . ILE A 1 73 ? -2.237 -7.777 -3.570 1.00 0.00 208 ILE A O 3
ATOM 4114 N N . ASN A 1 74 ? -0.367 -9.024 -3.481 1.00 0.00 209 ASN A N 3
ATOM 4115 C CA . ASN A 1 74 ? -0.877 -10.051 -4.382 1.00 0.00 209 ASN A CA 3
ATOM 4116 C C . ASN A 1 74 ? -2.272 -10.500 -3.959 1.00 0.00 209 ASN A C 3
ATOM 4117 O O . ASN A 1 74 ? -3.159 -10.676 -4.795 1.00 0.00 209 ASN A O 3
ATOM 4128 N N . ALA A 1 75 ? -2.460 -10.684 -2.656 1.00 0.00 210 ALA A N 3
ATOM 4129 C CA . ALA A 1 75 ? -3.747 -11.110 -2.122 1.00 0.00 210 ALA A CA 3
ATOM 4130 C C . ALA A 1 75 ? -4.866 -10.181 -2.580 1.00 0.00 210 ALA A C 3
ATOM 4131 O O . ALA A 1 75 ? -5.933 -10.635 -2.997 1.00 0.00 210 ALA A O 3
ATOM 4138 N N . LEU A 1 76 ? -4.617 -8.878 -2.499 1.00 0.00 211 LEU A N 3
ATOM 4139 C CA . LEU A 1 76 ? -5.605 -7.884 -2.905 1.00 0.00 211 LEU A CA 3
ATOM 4140 C C . LEU A 1 76 ? -5.291 -7.341 -4.295 1.00 0.00 211 LEU A C 3
ATOM 4141 O O . LEU A 1 76 ? -6.014 -7.608 -5.255 1.00 0.00 211 LEU A O 3
ATOM 4157 N N . HIS A 1 77 ? -4.207 -6.578 -4.396 1.00 0.00 212 HIS A N 3
ATOM 4158 C CA . HIS A 1 77 ? -3.795 -6.000 -5.670 1.00 0.00 212 HIS A CA 3
ATOM 4159 C C . HIS A 1 77 ? -3.661 -7.080 -6.739 1.00 0.00 212 HIS A C 3
ATOM 4160 O O . HIS A 1 77 ? -2.927 -8.052 -6.565 1.00 0.00 212 HIS A O 3
ATOM 4174 N N . GLY A 1 78 ? -4.375 -6.902 -7.847 1.00 0.00 213 GLY A N 3
ATOM 4175 C CA . GLY A 1 78 ? -4.322 -7.870 -8.927 1.00 0.00 213 GLY A CA 3
ATOM 4176 C C . GLY A 1 78 ? -5.218 -9.067 -8.678 1.00 0.00 213 GLY A C 3
ATOM 4177 O O . GLY A 1 78 ? -5.499 -9.842 -9.592 1.00 0.00 213 GLY A O 3
ATOM 4181 N N . SER A 1 79 ? -5.667 -9.220 -7.436 1.00 0.00 214 SER A N 3
ATOM 4182 C CA . SER A 1 79 ? -6.532 -10.335 -7.067 1.00 0.00 214 SER A CA 3
ATOM 4183 C C . SER A 1 79 ? -7.995 -10.001 -7.342 1.00 0.00 214 SER A C 3
ATOM 4184 O O . SER A 1 79 ? -8.597 -10.528 -8.277 1.00 0.00 214 SER A O 3
ATOM 4192 N N . GLN A 1 80 ? -8.559 -9.122 -6.520 1.00 0.00 215 GLN A N 3
ATOM 4193 C CA . GLN A 1 80 ? -9.952 -8.718 -6.673 1.00 0.00 215 GLN A CA 3
ATOM 4194 C C . GLN A 1 80 ? -10.054 -7.382 -7.400 1.00 0.00 215 GLN A C 3
ATOM 4195 O O . GLN A 1 80 ? -9.052 -6.696 -7.606 1.00 0.00 215 GLN A O 3
ATOM 4209 N N . THR A 1 81 ? -11.272 -7.016 -7.788 1.00 0.00 216 THR A N 3
ATOM 4210 C CA . THR A 1 81 ? -11.505 -5.763 -8.494 1.00 0.00 216 THR A CA 3
ATOM 4211 C C . THR A 1 81 ? -12.434 -4.850 -7.702 1.00 0.00 216 THR A C 3
ATOM 4212 O O . THR A 1 81 ? -13.655 -4.995 -7.755 1.00 0.00 216 THR A O 3
ATOM 4223 N N . MET A 1 82 ? -11.848 -3.910 -6.968 1.00 0.00 217 MET A N 3
ATOM 4224 C CA . MET A 1 82 ? -12.625 -2.972 -6.165 1.00 0.00 217 MET A CA 3
ATOM 4225 C C . MET A 1 82 ? -13.890 -2.544 -6.902 1.00 0.00 217 MET A C 3
ATOM 4226 O O . MET A 1 82 ? -13.880 -2.294 -8.108 1.00 0.00 217 MET A O 3
ATOM 4240 N N . PRO A 1 83 ? -15.005 -2.457 -6.163 1.00 0.00 218 PRO A N 3
ATOM 4241 C CA . PRO A 1 83 ? -16.299 -2.059 -6.726 1.00 0.00 218 PRO A CA 3
ATOM 4242 C C . PRO A 1 83 ? -16.197 -0.800 -7.580 1.00 0.00 218 PRO A C 3
ATOM 4243 O O . PRO A 1 83 ? -15.687 0.226 -7.131 1.00 0.00 218 PRO A O 3
ATOM 4254 N N . GLY A 1 84 ? -16.686 -0.885 -8.813 1.00 0.00 219 GLY A N 3
ATOM 4255 C CA . GLY A 1 84 ? -16.640 0.256 -9.710 1.00 0.00 219 GLY A CA 3
ATOM 4256 C C . GLY A 1 84 ? -15.534 0.140 -10.740 1.00 0.00 219 GLY A C 3
ATOM 4257 O O . GLY A 1 84 ? -15.780 0.254 -11.940 1.00 0.00 219 GLY A O 3
ATOM 4261 N N . ALA A 1 85 ? -14.312 -0.087 -10.270 1.00 0.00 220 ALA A N 3
ATOM 4262 C CA . ALA A 1 85 ? -13.164 -0.219 -11.159 1.00 0.00 220 ALA A CA 3
ATOM 4263 C C . ALA A 1 85 ? -13.227 -1.523 -11.947 1.00 0.00 220 ALA A C 3
ATOM 4264 O O . ALA A 1 85 ? -13.774 -2.519 -11.474 1.00 0.00 220 ALA A O 3
ATOM 4271 N N . SER A 1 86 ? -12.665 -1.509 -13.152 1.00 0.00 221 SER A N 3
ATOM 4272 C CA . SER A 1 86 ? -12.662 -2.689 -14.008 1.00 0.00 221 SER A CA 3
ATOM 4273 C C . SER A 1 86 ? -11.356 -3.463 -13.860 1.00 0.00 221 SER A C 3
ATOM 4274 O O . SER A 1 86 ? -11.272 -4.636 -14.224 1.00 0.00 221 SER A O 3
ATOM 4282 N N . SER A 1 87 ? -10.338 -2.797 -13.325 1.00 0.00 222 SER A N 3
ATOM 4283 C CA . SER A 1 87 ? -9.033 -3.420 -13.132 1.00 0.00 222 SER A CA 3
ATOM 4284 C C . SER A 1 87 ? -8.854 -3.870 -11.685 1.00 0.00 222 SER A C 3
ATOM 4285 O O . SER A 1 87 ? -9.427 -3.284 -10.766 1.00 0.00 222 SER A O 3
ATOM 4293 N N . SER A 1 88 ? -8.056 -4.915 -11.491 1.00 0.00 223 SER A N 3
ATOM 4294 C CA . SER A 1 88 ? -7.803 -5.447 -10.157 1.00 0.00 223 SER A CA 3
ATOM 4295 C C . SER A 1 88 ? -7.179 -4.384 -9.258 1.00 0.00 223 SER A C 3
ATOM 4296 O O . SER A 1 88 ? -6.398 -3.548 -9.714 1.00 0.00 223 SER A O 3
ATOM 4304 N N . LEU A 1 89 ? -7.529 -4.423 -7.977 1.00 0.00 224 LEU A N 3
ATOM 4305 C CA . LEU A 1 89 ? -7.004 -3.463 -7.011 1.00 0.00 224 LEU A CA 3
ATOM 4306 C C . LEU A 1 89 ? -5.565 -3.085 -7.346 1.00 0.00 224 LEU A C 3
ATOM 4307 O O . LEU A 1 89 ? -4.810 -3.893 -7.889 1.00 0.00 224 LEU A O 3
ATOM 4323 N N . VAL A 1 90 ? -5.191 -1.853 -7.018 1.00 0.00 225 VAL A N 3
ATOM 4324 C CA . VAL A 1 90 ? -3.841 -1.368 -7.281 1.00 0.00 225 VAL A CA 3
ATOM 4325 C C . VAL A 1 90 ? -3.117 -1.027 -5.984 1.00 0.00 225 VAL A C 3
ATOM 4326 O O . VAL A 1 90 ? -3.414 -0.020 -5.341 1.00 0.00 225 VAL A O 3
ATOM 4339 N N . VAL A 1 91 ? -2.165 -1.873 -5.604 1.00 0.00 226 VAL A N 3
ATOM 4340 C CA . VAL A 1 91 ? -1.396 -1.661 -4.383 1.00 0.00 226 VAL A CA 3
ATOM 4341 C C . VAL A 1 91 ? 0.095 -1.854 -4.632 1.00 0.00 226 VAL A C 3
ATOM 4342 O O . VAL A 1 91 ? 0.569 -2.979 -4.792 1.00 0.00 226 VAL A O 3
ATOM 4355 N N . LYS A 1 92 ? 0.832 -0.749 -4.663 1.00 0.00 227 LYS A N 3
ATOM 4356 C CA . LYS A 1 92 ? 2.272 -0.794 -4.891 1.00 0.00 227 LYS A CA 3
ATOM 4357 C C . LYS A 1 92 ? 3.023 -0.083 -3.770 1.00 0.00 227 LYS A C 3
ATOM 4358 O O . LYS A 1 92 ? 2.414 0.523 -2.889 1.00 0.00 227 LYS A O 3
ATOM 4377 N N . PHE A 1 93 ? 4.349 -0.160 -3.811 1.00 0.00 228 PHE A N 3
ATOM 4378 C CA . PHE A 1 93 ? 5.183 0.477 -2.799 1.00 0.00 228 PHE A CA 3
ATOM 4379 C C . PHE A 1 93 ? 5.353 1.965 -3.092 1.00 0.00 228 PHE A C 3
ATOM 4380 O O . PHE A 1 93 ? 5.758 2.349 -4.189 1.00 0.00 228 PHE A O 3
ATOM 4397 N N . ALA A 1 94 ? 5.041 2.796 -2.103 1.00 0.00 229 ALA A N 3
ATOM 4398 C CA . ALA A 1 94 ? 5.161 4.241 -2.254 1.00 0.00 229 ALA A CA 3
ATOM 4399 C C . ALA A 1 94 ? 6.555 4.720 -1.863 1.00 0.00 229 ALA A C 3
ATOM 4400 O O . ALA A 1 94 ? 7.140 4.235 -0.895 1.00 0.00 229 ALA A O 3
ATOM 4407 N N . ASP A 1 95 ? 7.082 5.674 -2.623 1.00 0.00 230 ASP A N 3
ATOM 4408 C CA . ASP A 1 95 ? 8.408 6.219 -2.356 1.00 0.00 230 ASP A CA 3
ATOM 4409 C C . ASP A 1 95 ? 8.455 7.711 -2.668 1.00 0.00 230 ASP A C 3
ATOM 4410 O O . ASP A 1 95 ? 7.824 8.179 -3.616 1.00 0.00 230 ASP A O 3
ATOM 4419 N N . THR A 1 96 ? 9.206 8.456 -1.863 1.00 0.00 231 THR A N 3
ATOM 4420 C CA . THR A 1 96 ? 9.334 9.895 -2.050 1.00 0.00 231 THR A CA 3
ATOM 4421 C C . THR A 1 96 ? 10.501 10.228 -2.973 1.00 0.00 231 THR A C 3
ATOM 4422 O O . THR A 1 96 ? 11.649 9.893 -2.683 1.00 0.00 231 THR A O 3
ATOM 4433 N N . ASP A 1 97 ? 10.199 10.889 -4.085 1.00 0.00 232 ASP A N 3
ATOM 4434 C CA . ASP A 1 97 ? 11.224 11.269 -5.050 1.00 0.00 232 ASP A CA 3
ATOM 4435 C C . ASP A 1 97 ? 12.228 12.233 -4.426 1.00 0.00 232 ASP A C 3
ATOM 4436 O O . ASP A 1 97 ? 11.865 13.086 -3.616 1.00 0.00 232 ASP A O 3
ATOM 4445 N N . LYS A 1 98 ? 13.493 12.092 -4.807 1.00 0.00 233 LYS A N 3
ATOM 4446 C CA . LYS A 1 98 ? 14.550 12.950 -4.286 1.00 0.00 233 LYS A CA 3
ATOM 4447 C C . LYS A 1 98 ? 15.592 13.244 -5.360 1.00 0.00 233 LYS A C 3
ATOM 4448 O O . LYS A 1 98 ? 16.319 12.350 -5.793 1.00 0.00 233 LYS A O 3
ATOM 4467 N N . GLU A 1 99 ? 15.659 14.502 -5.785 1.00 0.00 234 GLU A N 3
ATOM 4468 C CA . GLU A 1 99 ? 16.613 14.912 -6.809 1.00 0.00 234 GLU A CA 3
ATOM 4469 C C . GLU A 1 99 ? 17.354 16.177 -6.386 1.00 0.00 234 GLU A C 3
ATOM 4470 O O . GLU A 1 99 ? 16.788 17.052 -5.731 1.00 0.00 234 GLU A O 3
ATOM 4482 N N . SER A 1 100 ? 18.625 16.266 -6.765 1.00 0.00 235 SER A N 3
ATOM 4483 C CA . SER A 1 100 ? 19.447 17.421 -6.422 1.00 0.00 235 SER A CA 3
ATOM 4484 C C . SER A 1 100 ? 20.613 17.566 -7.394 1.00 0.00 235 SER A C 3
ATOM 4485 O O . SER A 1 100 ? 20.835 16.709 -8.248 1.00 0.00 235 SER A O 3
ATOM 4493 N N . GLY A 1 101 ? 21.357 18.660 -7.258 1.00 0.00 236 GLY A N 3
ATOM 4494 C CA . GLY A 1 101 ? 22.492 18.899 -8.130 1.00 0.00 236 GLY A CA 3
ATOM 4495 C C . GLY A 1 101 ? 22.209 19.965 -9.170 1.00 0.00 236 GLY A C 3
ATOM 4496 O O . GLY A 1 101 ? 21.166 20.620 -9.151 1.00 0.00 236 GLY A O 3
ATOM 4500 N N . PRO A 1 102 ? 23.154 20.153 -10.102 1.00 0.00 237 PRO A N 3
ATOM 4501 C CA . PRO A 1 102 ? 23.025 21.147 -11.172 1.00 0.00 237 PRO A CA 3
ATOM 4502 C C . PRO A 1 102 ? 22.088 20.686 -12.283 1.00 0.00 237 PRO A C 3
ATOM 4503 O O . PRO A 1 102 ? 21.232 21.443 -12.740 1.00 0.00 237 PRO A O 3
ATOM 4514 N N . SER A 1 103 ? 22.255 19.439 -12.711 1.00 0.00 238 SER A N 3
ATOM 4515 C CA . SER A 1 103 ? 21.426 18.878 -13.771 1.00 0.00 238 SER A CA 3
ATOM 4516 C C . SER A 1 103 ? 21.087 17.419 -13.481 1.00 0.00 238 SER A C 3
ATOM 4517 O O . SER A 1 103 ? 21.625 16.818 -12.551 1.00 0.00 238 SER A O 3
ATOM 4525 N N . SER A 1 104 ? 20.191 16.855 -14.284 1.00 0.00 239 SER A N 3
ATOM 4526 C CA . SER A 1 104 ? 19.776 15.467 -14.113 1.00 0.00 239 SER A CA 3
ATOM 4527 C C . SER A 1 104 ? 20.977 14.529 -14.181 1.00 0.00 239 SER A C 3
ATOM 4528 O O . SER A 1 104 ? 21.603 14.379 -15.229 1.00 0.00 239 SER A O 3
ATOM 4536 N N . GLY A 1 105 ? 21.292 13.898 -13.053 1.00 0.00 240 GLY A N 3
ATOM 4537 C CA . GLY A 1 105 ? 22.417 12.982 -13.005 1.00 0.00 240 GLY A CA 3
ATOM 4538 C C . GLY A 1 105 ? 22.322 11.893 -14.054 1.00 0.00 240 GLY A C 3
ATOM 4539 O O . GLY A 1 105 ? 23.329 11.287 -14.422 1.00 0.00 240 GLY A O 3
ATOM 4543 N N . GLY A 1 1 ? -1.259 -21.776 16.692 1.00 0.00 136 GLY A N 4
ATOM 4544 C CA . GLY A 1 1 ? -0.521 -21.976 15.458 1.00 0.00 136 GLY A CA 4
ATOM 4545 C C . GLY A 1 1 ? -0.257 -20.676 14.723 1.00 0.00 136 GLY A C 4
ATOM 4546 O O . GLY A 1 1 ? -1.189 -19.954 14.371 1.00 0.00 136 GLY A O 4
ATOM 4550 N N . SER A 1 2 ? 1.017 -20.377 14.493 1.00 0.00 137 SER A N 4
ATOM 4551 C CA . SER A 1 2 ? 1.402 -19.153 13.800 1.00 0.00 137 SER A CA 4
ATOM 4552 C C . SER A 1 2 ? 2.751 -19.322 13.107 1.00 0.00 137 SER A C 4
ATOM 4553 O O . SER A 1 2 ? 3.779 -19.498 13.760 1.00 0.00 137 SER A O 4
ATOM 4561 N N . SER A 1 3 ? 2.737 -19.267 11.779 1.00 0.00 138 SER A N 4
ATOM 4562 C CA . SER A 1 3 ? 3.958 -19.417 10.995 1.00 0.00 138 SER A CA 4
ATOM 4563 C C . SER A 1 3 ? 4.113 -18.267 10.005 1.00 0.00 138 SER A C 4
ATOM 4564 O O . SER A 1 3 ? 3.225 -18.008 9.193 1.00 0.00 138 SER A O 4
ATOM 4572 N N . GLY A 1 4 ? 5.249 -17.580 10.079 1.00 0.00 139 GLY A N 4
ATOM 4573 C CA . GLY A 1 4 ? 5.501 -16.465 9.184 1.00 0.00 139 GLY A CA 4
ATOM 4574 C C . GLY A 1 4 ? 6.975 -16.128 9.079 1.00 0.00 139 GLY A C 4
ATOM 4575 O O . GLY A 1 4 ? 7.537 -15.489 9.968 1.00 0.00 139 GLY A O 4
ATOM 4579 N N . SER A 1 5 ? 7.603 -16.560 7.990 1.00 0.00 140 SER A N 4
ATOM 4580 C CA . SER A 1 5 ? 9.022 -16.305 7.775 1.00 0.00 140 SER A CA 4
ATOM 4581 C C . SER A 1 5 ? 9.363 -16.352 6.288 1.00 0.00 140 SER A C 4
ATOM 4582 O O . SER A 1 5 ? 8.883 -17.217 5.557 1.00 0.00 140 SER A O 4
ATOM 4590 N N . SER A 1 6 ? 10.195 -15.413 5.849 1.00 0.00 141 SER A N 4
ATOM 4591 C CA . SER A 1 6 ? 10.598 -15.343 4.449 1.00 0.00 141 SER A CA 4
ATOM 4592 C C . SER A 1 6 ? 12.110 -15.176 4.327 1.00 0.00 141 SER A C 4
ATOM 4593 O O . SER A 1 6 ? 12.791 -14.854 5.299 1.00 0.00 141 SER A O 4
ATOM 4601 N N . GLY A 1 7 ? 12.628 -15.397 3.122 1.00 0.00 142 GLY A N 4
ATOM 4602 C CA . GLY A 1 7 ? 14.055 -15.266 2.893 1.00 0.00 142 GLY A CA 4
ATOM 4603 C C . GLY A 1 7 ? 14.387 -15.004 1.438 1.00 0.00 142 GLY A C 4
ATOM 4604 O O . GLY A 1 7 ? 14.875 -15.890 0.736 1.00 0.00 142 GLY A O 4
ATOM 4608 N N . CYS A 1 8 ? 14.120 -13.785 0.983 1.00 0.00 143 CYS A N 4
ATOM 4609 C CA . CYS A 1 8 ? 14.392 -13.408 -0.400 1.00 0.00 143 CYS A CA 4
ATOM 4610 C C . CYS A 1 8 ? 15.727 -12.681 -0.514 1.00 0.00 143 CYS A C 4
ATOM 4611 O O . CYS A 1 8 ? 16.314 -12.277 0.492 1.00 0.00 143 CYS A O 4
ATOM 4619 N N . LEU A 1 9 ? 16.203 -12.517 -1.743 1.00 0.00 144 LEU A N 4
ATOM 4620 C CA . LEU A 1 9 ? 17.471 -11.839 -1.989 1.00 0.00 144 LEU A CA 4
ATOM 4621 C C . LEU A 1 9 ? 17.248 -10.363 -2.301 1.00 0.00 144 LEU A C 4
ATOM 4622 O O . LEU A 1 9 ? 17.791 -9.487 -1.628 1.00 0.00 144 LEU A O 4
ATOM 4638 N N . ARG A 1 10 ? 16.444 -10.095 -3.324 1.00 0.00 145 ARG A N 4
ATOM 4639 C CA . ARG A 1 10 ? 16.148 -8.725 -3.725 1.00 0.00 145 ARG A CA 4
ATOM 4640 C C . ARG A 1 10 ? 15.755 -7.878 -2.518 1.00 0.00 145 ARG A C 4
ATOM 4641 O O . ARG A 1 10 ? 14.927 -8.287 -1.704 1.00 0.00 145 ARG A O 4
ATOM 4662 N N . GLN A 1 11 ? 16.356 -6.698 -2.409 1.00 0.00 146 GLN A N 4
ATOM 4663 C CA . GLN A 1 11 ? 16.070 -5.795 -1.301 1.00 0.00 146 GLN A CA 4
ATOM 4664 C C . GLN A 1 11 ? 15.434 -4.502 -1.802 1.00 0.00 146 GLN A C 4
ATOM 4665 O O . GLN A 1 11 ? 16.118 -3.540 -2.151 1.00 0.00 146 GLN A O 4
ATOM 4679 N N . PRO A 1 12 ? 14.094 -4.478 -1.839 1.00 0.00 147 PRO A N 4
ATOM 4680 C CA . PRO A 1 12 ? 13.336 -3.309 -2.295 1.00 0.00 147 PRO A CA 4
ATOM 4681 C C . PRO A 1 12 ? 13.858 -2.009 -1.694 1.00 0.00 147 PRO A C 4
ATOM 4682 O O . PRO A 1 12 ? 14.599 -2.004 -0.712 1.00 0.00 147 PRO A O 4
ATOM 4693 N N . PRO A 1 13 ? 13.463 -0.877 -2.297 1.00 0.00 148 PRO A N 4
ATOM 4694 C CA . PRO A 1 13 ? 13.878 0.451 -1.836 1.00 0.00 148 PRO A CA 4
ATOM 4695 C C . PRO A 1 13 ? 13.761 0.604 -0.324 1.00 0.00 148 PRO A C 4
ATOM 4696 O O . PRO A 1 13 ? 13.218 -0.266 0.357 1.00 0.00 148 PRO A O 4
ATOM 4707 N N . SER A 1 14 ? 14.273 1.715 0.196 1.00 0.00 149 SER A N 4
ATOM 4708 C CA . SER A 1 14 ? 14.228 1.980 1.629 1.00 0.00 149 SER A CA 4
ATOM 4709 C C . SER A 1 14 ? 12.932 2.689 2.010 1.00 0.00 149 SER A C 4
ATOM 4710 O O . SER A 1 14 ? 12.948 3.714 2.692 1.00 0.00 149 SER A O 4
ATOM 4718 N N . HIS A 1 15 ? 11.808 2.135 1.565 1.00 0.00 150 HIS A N 4
ATOM 4719 C CA . HIS A 1 15 ? 10.502 2.712 1.859 1.00 0.00 150 HIS A CA 4
ATOM 4720 C C . HIS A 1 15 ? 9.589 1.683 2.520 1.00 0.00 150 HIS A C 4
ATOM 4721 O O . HIS A 1 15 ? 9.626 0.500 2.182 1.00 0.00 150 HIS A O 4
ATOM 4735 N N . ARG A 1 16 ? 8.772 2.143 3.462 1.00 0.00 151 ARG A N 4
ATOM 4736 C CA . ARG A 1 16 ? 7.852 1.262 4.170 1.00 0.00 151 ARG A CA 4
ATOM 4737 C C . ARG A 1 16 ? 6.415 1.760 4.042 1.00 0.00 151 ARG A C 4
ATOM 4738 O O . ARG A 1 16 ? 5.666 1.785 5.019 1.00 0.00 151 ARG A O 4
ATOM 4759 N N . LYS A 1 17 ? 6.038 2.157 2.832 1.00 0.00 152 LYS A N 4
ATOM 4760 C CA . LYS A 1 17 ? 4.691 2.654 2.574 1.00 0.00 152 LYS A CA 4
ATOM 4761 C C . LYS A 1 17 ? 4.073 1.952 1.370 1.00 0.00 152 LYS A C 4
ATOM 4762 O O . LYS A 1 17 ? 4.779 1.547 0.444 1.00 0.00 152 LYS A O 4
ATOM 4781 N N . LEU A 1 18 ? 2.752 1.811 1.386 1.00 0.00 153 LEU A N 4
ATOM 4782 C CA . LEU A 1 18 ? 2.039 1.158 0.294 1.00 0.00 153 LEU A CA 4
ATOM 4783 C C . LEU A 1 18 ? 0.973 2.081 -0.289 1.00 0.00 153 LEU A C 4
ATOM 4784 O O . LEU A 1 18 ? 0.098 2.567 0.429 1.00 0.00 153 LEU A O 4
ATOM 4800 N N . PHE A 1 19 ? 1.052 2.318 -1.594 1.00 0.00 154 PHE A N 4
ATOM 4801 C CA . PHE A 1 19 ? 0.093 3.182 -2.273 1.00 0.00 154 PHE A CA 4
ATOM 4802 C C . PHE A 1 19 ? -1.047 2.364 -2.872 1.00 0.00 154 PHE A C 4
ATOM 4803 O O . PHE A 1 19 ? -0.855 1.619 -3.833 1.00 0.00 154 PHE A O 4
ATOM 4820 N N . VAL A 1 20 ? -2.236 2.508 -2.295 1.00 0.00 155 VAL A N 4
ATOM 4821 C CA . VAL A 1 20 ? -3.409 1.783 -2.771 1.00 0.00 155 VAL A CA 4
ATOM 4822 C C . VAL A 1 20 ? -4.336 2.698 -3.563 1.00 0.00 155 VAL A C 4
ATOM 4823 O O . VAL A 1 20 ? -4.826 3.702 -3.046 1.00 0.00 155 VAL A O 4
ATOM 4836 N N . GLY A 1 21 ? -4.574 2.344 -4.822 1.00 0.00 156 GLY A N 4
ATOM 4837 C CA . GLY A 1 21 ? -5.442 3.144 -5.666 1.00 0.00 156 GLY A CA 4
ATOM 4838 C C . GLY A 1 21 ? -6.633 2.359 -6.181 1.00 0.00 156 GLY A C 4
ATOM 4839 O O . GLY A 1 21 ? -6.841 1.210 -5.795 1.00 0.00 156 GLY A O 4
ATOM 4843 N N . MET A 1 22 ? -7.417 2.983 -7.054 1.00 0.00 157 MET A N 4
ATOM 4844 C CA . MET A 1 22 ? -8.594 2.335 -7.622 1.00 0.00 157 MET A CA 4
ATOM 4845 C C . MET A 1 22 ? -9.599 1.979 -6.531 1.00 0.00 157 MET A C 4
ATOM 4846 O O . MET A 1 22 ? -10.332 0.996 -6.645 1.00 0.00 157 MET A O 4
ATOM 4860 N N . LEU A 1 23 ? -9.626 2.783 -5.473 1.00 0.00 158 LEU A N 4
ATOM 4861 C CA . LEU A 1 23 ? -10.541 2.552 -4.360 1.00 0.00 158 LEU A CA 4
ATOM 4862 C C . LEU A 1 23 ? -11.882 3.235 -4.607 1.00 0.00 158 LEU A C 4
ATOM 4863 O O . LEU A 1 23 ? -11.990 4.127 -5.448 1.00 0.00 158 LEU A O 4
ATOM 4879 N N . ASN A 1 24 ? -12.901 2.811 -3.867 1.00 0.00 159 ASN A N 4
ATOM 4880 C CA . ASN A 1 24 ? -14.236 3.384 -4.005 1.00 0.00 159 ASN A CA 4
ATOM 4881 C C . ASN A 1 24 ? -14.529 4.360 -2.870 1.00 0.00 159 ASN A C 4
ATOM 4882 O O . ASN A 1 24 ? -13.884 4.322 -1.821 1.00 0.00 159 ASN A O 4
ATOM 4893 N N . LYS A 1 25 ? -15.506 5.234 -3.085 1.00 0.00 160 LYS A N 4
ATOM 4894 C CA . LYS A 1 25 ? -15.887 6.219 -2.081 1.00 0.00 160 LYS A CA 4
ATOM 4895 C C . LYS A 1 25 ? -16.881 5.627 -1.086 1.00 0.00 160 LYS A C 4
ATOM 4896 O O . LYS A 1 25 ? -17.795 6.310 -0.627 1.00 0.00 160 LYS A O 4
ATOM 4915 N N . GLN A 1 26 ? -16.693 4.352 -0.758 1.00 0.00 161 GLN A N 4
ATOM 4916 C CA . GLN A 1 26 ? -17.573 3.669 0.183 1.00 0.00 161 GLN A CA 4
ATOM 4917 C C . GLN A 1 26 ? -16.780 3.099 1.354 1.00 0.00 161 GLN A C 4
ATOM 4918 O O . GLN A 1 26 ? -17.119 3.330 2.515 1.00 0.00 161 GLN A O 4
ATOM 4932 N N . GLN A 1 27 ? -15.725 2.355 1.042 1.00 0.00 162 GLN A N 4
ATOM 4933 C CA . GLN A 1 27 ? -14.885 1.751 2.069 1.00 0.00 162 GLN A CA 4
ATOM 4934 C C . GLN A 1 27 ? -14.385 2.805 3.052 1.00 0.00 162 GLN A C 4
ATOM 4935 O O . GLN A 1 27 ? -14.279 3.984 2.713 1.00 0.00 162 GLN A O 4
ATOM 4949 N N . SER A 1 28 ? -14.081 2.373 4.272 1.00 0.00 163 SER A N 4
ATOM 4950 C CA . SER A 1 28 ? -13.596 3.280 5.305 1.00 0.00 163 SER A CA 4
ATOM 4951 C C . SER A 1 28 ? -12.340 2.725 5.970 1.00 0.00 163 SER A C 4
ATOM 4952 O O . SER A 1 28 ? -11.845 1.663 5.595 1.00 0.00 163 SER A O 4
ATOM 4960 N N . GLU A 1 29 ? -11.832 3.452 6.960 1.00 0.00 164 GLU A N 4
ATOM 4961 C CA . GLU A 1 29 ? -10.633 3.033 7.677 1.00 0.00 164 GLU A CA 4
ATOM 4962 C C . GLU A 1 29 ? -10.804 1.629 8.250 1.00 0.00 164 GLU A C 4
ATOM 4963 O O . GLU A 1 29 ? -9.934 0.773 8.093 1.00 0.00 164 GLU A O 4
ATOM 4975 N N . ASP A 1 30 ? -11.932 1.401 8.913 1.00 0.00 165 ASP A N 4
ATOM 4976 C CA . ASP A 1 30 ? -12.219 0.101 9.509 1.00 0.00 165 ASP A CA 4
ATOM 4977 C C . ASP A 1 30 ? -12.203 -0.997 8.451 1.00 0.00 165 ASP A C 4
ATOM 4978 O O . ASP A 1 30 ? -11.478 -1.984 8.578 1.00 0.00 165 ASP A O 4
ATOM 4987 N N . ASP A 1 31 ? -13.006 -0.819 7.408 1.00 0.00 166 ASP A N 4
ATOM 4988 C CA . ASP A 1 31 ? -13.084 -1.795 6.327 1.00 0.00 166 ASP A CA 4
ATOM 4989 C C . ASP A 1 31 ? -11.690 -2.240 5.896 1.00 0.00 166 ASP A C 4
ATOM 4990 O O . ASP A 1 31 ? -11.301 -3.390 6.106 1.00 0.00 166 ASP A O 4
ATOM 4999 N N . VAL A 1 32 ? -10.942 -1.323 5.290 1.00 0.00 167 VAL A N 4
ATOM 5000 C CA . VAL A 1 32 ? -9.592 -1.621 4.829 1.00 0.00 167 VAL A CA 4
ATOM 5001 C C . VAL A 1 32 ? -8.702 -2.067 5.984 1.00 0.00 167 VAL A C 4
ATOM 5002 O O . VAL A 1 32 ? -8.107 -3.144 5.942 1.00 0.00 167 VAL A O 4
ATOM 5015 N N . ARG A 1 33 ? -8.617 -1.233 7.015 1.00 0.00 168 ARG A N 4
ATOM 5016 C CA . ARG A 1 33 ? -7.800 -1.542 8.182 1.00 0.00 168 ARG A CA 4
ATOM 5017 C C . ARG A 1 33 ? -7.806 -3.040 8.470 1.00 0.00 168 ARG A C 4
ATOM 5018 O O . ARG A 1 33 ? -6.751 -3.665 8.584 1.00 0.00 168 ARG A O 4
ATOM 5039 N N . ARG A 1 34 ? -9.001 -3.610 8.586 1.00 0.00 169 ARG A N 4
ATOM 5040 C CA . ARG A 1 34 ? -9.144 -5.035 8.861 1.00 0.00 169 ARG A CA 4
ATOM 5041 C C . ARG A 1 34 ? -8.605 -5.870 7.704 1.00 0.00 169 ARG A C 4
ATOM 5042 O O . ARG A 1 34 ? -7.754 -6.739 7.894 1.00 0.00 169 ARG A O 4
ATOM 5063 N N . LEU A 1 35 ? -9.107 -5.600 6.503 1.00 0.00 170 LEU A N 4
ATOM 5064 C CA . LEU A 1 35 ? -8.676 -6.327 5.314 1.00 0.00 170 LEU A CA 4
ATOM 5065 C C . LEU A 1 35 ? -7.159 -6.485 5.291 1.00 0.00 170 LEU A C 4
ATOM 5066 O O . LEU A 1 35 ? -6.640 -7.598 5.363 1.00 0.00 170 LEU A O 4
ATOM 5082 N N . PHE A 1 36 ? -6.454 -5.362 5.193 1.00 0.00 171 PHE A N 4
ATOM 5083 C CA . PHE A 1 36 ? -4.996 -5.376 5.163 1.00 0.00 171 PHE A CA 4
ATOM 5084 C C . PHE A 1 36 ? -4.435 -6.176 6.335 1.00 0.00 171 PHE A C 4
ATOM 5085 O O . PHE A 1 36 ? -3.847 -7.240 6.147 1.00 0.00 171 PHE A O 4
ATOM 5102 N N . GLU A 1 37 ? -4.622 -5.655 7.543 1.00 0.00 172 GLU A N 4
ATOM 5103 C CA . GLU A 1 37 ? -4.134 -6.320 8.746 1.00 0.00 172 GLU A CA 4
ATOM 5104 C C . GLU A 1 37 ? -4.525 -7.795 8.748 1.00 0.00 172 GLU A C 4
ATOM 5105 O O . GLU A 1 37 ? -3.891 -8.615 9.412 1.00 0.00 172 GLU A O 4
ATOM 5117 N N . ALA A 1 38 ? -5.574 -8.124 8.002 1.00 0.00 173 ALA A N 4
ATOM 5118 C CA . ALA A 1 38 ? -6.050 -9.499 7.917 1.00 0.00 173 ALA A CA 4
ATOM 5119 C C . ALA A 1 38 ? -4.914 -10.452 7.558 1.00 0.00 173 ALA A C 4
ATOM 5120 O O . ALA A 1 38 ? -4.948 -11.633 7.904 1.00 0.00 173 ALA A O 4
ATOM 5127 N N . PHE A 1 39 ? -3.910 -9.931 6.861 1.00 0.00 174 PHE A N 4
ATOM 5128 C CA . PHE A 1 39 ? -2.765 -10.736 6.452 1.00 0.00 174 PHE A CA 4
ATOM 5129 C C . PHE A 1 39 ? -1.502 -10.298 7.189 1.00 0.00 174 PHE A C 4
ATOM 5130 O O . PHE A 1 39 ? -0.912 -11.068 7.945 1.00 0.00 174 PHE A O 4
ATOM 5147 N N . GLY A 1 40 ? -1.092 -9.053 6.960 1.00 0.00 175 GLY A N 4
ATOM 5148 C CA . GLY A 1 40 ? 0.098 -8.534 7.608 1.00 0.00 175 GLY A CA 4
ATOM 5149 C C . GLY A 1 40 ? -0.198 -7.338 8.492 1.00 0.00 175 GLY A C 4
ATOM 5150 O O . GLY A 1 40 ? -0.961 -6.451 8.112 1.00 0.00 175 GLY A O 4
ATOM 5154 N N . ASN A 1 41 ? 0.406 -7.314 9.675 1.00 0.00 176 ASN A N 4
ATOM 5155 C CA . ASN A 1 41 ? 0.201 -6.219 10.616 1.00 0.00 176 ASN A CA 4
ATOM 5156 C C . ASN A 1 41 ? 0.441 -4.871 9.943 1.00 0.00 176 ASN A C 4
ATOM 5157 O O . ASN A 1 41 ? 1.227 -4.768 9.001 1.00 0.00 176 ASN A O 4
ATOM 5168 N N . ILE A 1 42 ? -0.242 -3.842 10.433 1.00 0.00 177 ILE A N 4
ATOM 5169 C CA . ILE A 1 42 ? -0.102 -2.500 9.880 1.00 0.00 177 ILE A CA 4
ATOM 5170 C C . ILE A 1 42 ? 0.454 -1.533 10.919 1.00 0.00 177 ILE A C 4
ATOM 5171 O O . ILE A 1 42 ? -0.232 -1.173 11.875 1.00 0.00 177 ILE A O 4
ATOM 5187 N N . GLU A 1 43 ? 1.700 -1.114 10.722 1.00 0.00 178 GLU A N 4
ATOM 5188 C CA . GLU A 1 43 ? 2.347 -0.186 11.643 1.00 0.00 178 GLU A CA 4
ATOM 5189 C C . GLU A 1 43 ? 1.590 1.137 11.703 1.00 0.00 178 GLU A C 4
ATOM 5190 O O . GLU A 1 43 ? 1.483 1.755 12.762 1.00 0.00 178 GLU A O 4
ATOM 5202 N N . GLU A 1 44 ? 1.068 1.566 10.559 1.00 0.00 179 GLU A N 4
ATOM 5203 C CA . GLU A 1 44 ? 0.322 2.817 10.482 1.00 0.00 179 GLU A CA 4
ATOM 5204 C C . GLU A 1 44 ? -0.577 2.840 9.248 1.00 0.00 179 GLU A C 4
ATOM 5205 O O . GLU A 1 44 ? -0.166 2.434 8.161 1.00 0.00 179 GLU A O 4
ATOM 5217 N N . CYS A 1 45 ? -1.804 3.316 9.427 1.00 0.00 180 CYS A N 4
ATOM 5218 C CA . CYS A 1 45 ? -2.762 3.391 8.329 1.00 0.00 180 CYS A CA 4
ATOM 5219 C C . CYS A 1 45 ? -3.284 4.814 8.159 1.00 0.00 180 CYS A C 4
ATOM 5220 O O . CYS A 1 45 ? -3.483 5.535 9.137 1.00 0.00 180 CYS A O 4
ATOM 5228 N N . THR A 1 46 ? -3.503 5.213 6.910 1.00 0.00 181 THR A N 4
ATOM 5229 C CA . THR A 1 46 ? -3.999 6.550 6.611 1.00 0.00 181 THR A CA 4
ATOM 5230 C C . THR A 1 46 ? -4.744 6.576 5.281 1.00 0.00 181 THR A C 4
ATOM 5231 O O . THR A 1 46 ? -4.298 5.982 4.298 1.00 0.00 181 THR A O 4
ATOM 5242 N N . ILE A 1 47 ? -5.878 7.267 5.257 1.00 0.00 182 ILE A N 4
ATOM 5243 C CA . ILE A 1 47 ? -6.683 7.370 4.046 1.00 0.00 182 ILE A CA 4
ATOM 5244 C C . ILE A 1 47 ? -6.560 8.756 3.421 1.00 0.00 182 ILE A C 4
ATOM 5245 O O . ILE A 1 47 ? -6.655 9.771 4.112 1.00 0.00 182 ILE A O 4
ATOM 5261 N N . LEU A 1 48 ? -6.350 8.791 2.110 1.00 0.00 183 LEU A N 4
ATOM 5262 C CA . LEU A 1 48 ? -6.216 10.053 1.390 1.00 0.00 183 LEU A CA 4
ATOM 5263 C C . LEU A 1 48 ? -7.585 10.631 1.045 1.00 0.00 183 LEU A C 4
ATOM 5264 O O . LEU A 1 48 ? -8.401 9.975 0.396 1.00 0.00 183 LEU A O 4
ATOM 5280 N N . ARG A 1 49 ? -7.828 11.862 1.480 1.00 0.00 184 ARG A N 4
ATOM 5281 C CA . ARG A 1 49 ? -9.097 12.529 1.217 1.00 0.00 184 ARG A CA 4
ATOM 5282 C C . ARG A 1 49 ? -8.869 13.934 0.667 1.00 0.00 184 ARG A C 4
ATOM 5283 O O . ARG A 1 49 ? -7.848 14.562 0.944 1.00 0.00 184 ARG A O 4
ATOM 5304 N N . GLY A 1 50 ? -9.828 14.421 -0.116 1.00 0.00 185 GLY A N 4
ATOM 5305 C CA . GLY A 1 50 ? -9.713 15.748 -0.693 1.00 0.00 185 GLY A CA 4
ATOM 5306 C C . GLY A 1 50 ? -10.629 16.753 -0.023 1.00 0.00 185 GLY A C 4
ATOM 5307 O O . GLY A 1 50 ? -11.374 16.427 0.900 1.00 0.00 185 GLY A O 4
ATOM 5311 N N . PRO A 1 51 ? -10.578 18.009 -0.492 1.00 0.00 186 PRO A N 4
ATOM 5312 C CA . PRO A 1 51 ? -11.403 19.091 0.054 1.00 0.00 186 PRO A CA 4
ATOM 5313 C C . PRO A 1 51 ? -12.854 18.669 0.254 1.00 0.00 186 PRO A C 4
ATOM 5314 O O . PRO A 1 51 ? -13.439 18.904 1.312 1.00 0.00 186 PRO A O 4
ATOM 5325 N N . ASP A 1 52 ? -13.431 18.046 -0.767 1.00 0.00 187 ASP A N 4
ATOM 5326 C CA . ASP A 1 52 ? -14.814 17.589 -0.703 1.00 0.00 187 ASP A CA 4
ATOM 5327 C C . ASP A 1 52 ? -15.106 16.929 0.641 1.00 0.00 187 ASP A C 4
ATOM 5328 O O . ASP A 1 52 ? -16.180 17.110 1.213 1.00 0.00 187 ASP A O 4
ATOM 5337 N N . GLY A 1 53 ? -14.143 16.159 1.138 1.00 0.00 188 GLY A N 4
ATOM 5338 C CA . GLY A 1 53 ? -14.316 15.482 2.410 1.00 0.00 188 GLY A CA 4
ATOM 5339 C C . GLY A 1 53 ? -14.250 13.974 2.277 1.00 0.00 188 GLY A C 4
ATOM 5340 O O . GLY A 1 53 ? -13.721 13.290 3.153 1.00 0.00 188 GLY A O 4
ATOM 5344 N N . ASN A 1 54 ? -14.789 13.453 1.180 1.00 0.00 189 ASN A N 4
ATOM 5345 C CA . ASN A 1 54 ? -14.790 12.015 0.937 1.00 0.00 189 ASN A CA 4
ATOM 5346 C C . ASN A 1 54 ? -13.406 11.534 0.515 1.00 0.00 189 ASN A C 4
ATOM 5347 O O . ASN A 1 54 ? -12.479 12.330 0.367 1.00 0.00 189 ASN A O 4
ATOM 5358 N N . SER A 1 55 ? -13.273 10.225 0.322 1.00 0.00 190 SER A N 4
ATOM 5359 C CA . SER A 1 55 ? -12.001 9.636 -0.080 1.00 0.00 190 SER A CA 4
ATOM 5360 C C . SER A 1 55 ? -11.808 9.739 -1.589 1.00 0.00 190 SER A C 4
ATOM 5361 O O . SER A 1 55 ? -12.730 9.484 -2.365 1.00 0.00 190 SER A O 4
ATOM 5369 N N . LYS A 1 56 ? -10.602 10.115 -2.001 1.00 0.00 191 LYS A N 4
ATOM 5370 C CA . LYS A 1 56 ? -10.284 10.251 -3.417 1.00 0.00 191 LYS A CA 4
ATOM 5371 C C . LYS A 1 56 ? -9.884 8.907 -4.017 1.00 0.00 191 LYS A C 4
ATOM 5372 O O . LYS A 1 56 ? -9.060 8.843 -4.928 1.00 0.00 191 LYS A O 4
ATOM 5391 N N . GLY A 1 57 ? -10.477 7.834 -3.501 1.00 0.00 192 GLY A N 4
ATOM 5392 C CA . GLY A 1 57 ? -10.171 6.506 -3.999 1.00 0.00 192 GLY A CA 4
ATOM 5393 C C . GLY A 1 57 ? -8.698 6.168 -3.883 1.00 0.00 192 GLY A C 4
ATOM 5394 O O . GLY A 1 57 ? -8.124 5.547 -4.778 1.00 0.00 192 GLY A O 4
ATOM 5398 N N . CYS A 1 58 ? -8.083 6.580 -2.780 1.00 0.00 193 CYS A N 4
ATOM 5399 C CA . CYS A 1 58 ? -6.666 6.320 -2.551 1.00 0.00 193 CYS A CA 4
ATOM 5400 C C . CYS A 1 58 ? -6.335 6.386 -1.063 1.00 0.00 193 CYS A C 4
ATOM 5401 O O . CYS A 1 58 ? -6.965 7.127 -0.309 1.00 0.00 193 CYS A O 4
ATOM 5409 N N . ALA A 1 59 ? -5.343 5.605 -0.648 1.00 0.00 194 ALA A N 4
ATOM 5410 C CA . ALA A 1 59 ? -4.927 5.575 0.748 1.00 0.00 194 ALA A CA 4
ATOM 5411 C C . ALA A 1 59 ? -3.517 5.013 0.890 1.00 0.00 194 ALA A C 4
ATOM 5412 O O . ALA A 1 59 ? -3.041 4.277 0.025 1.00 0.00 194 ALA A O 4
ATOM 5419 N N . PHE A 1 60 ? -2.851 5.366 1.984 1.00 0.00 195 PHE A N 4
ATOM 5420 C CA . PHE A 1 60 ? -1.493 4.898 2.238 1.00 0.00 195 PHE A CA 4
ATOM 5421 C C . PHE A 1 60 ? -1.453 3.982 3.458 1.00 0.00 195 PHE A C 4
ATOM 5422 O O . PHE A 1 60 ? -1.925 4.344 4.536 1.00 0.00 195 PHE A O 4
ATOM 5439 N N . VAL A 1 61 ? -0.885 2.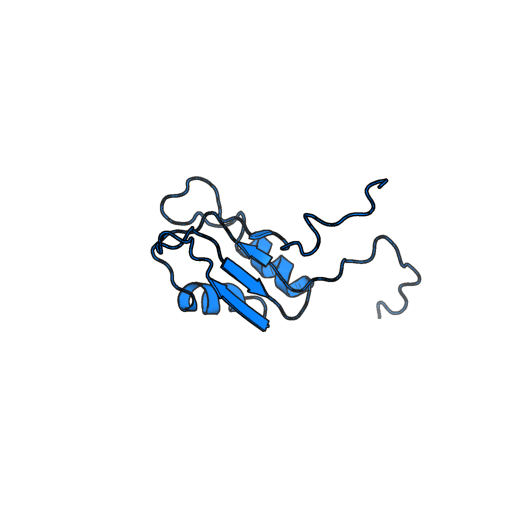794 3.279 1.00 0.00 196 VAL A N 4
ATOM 5440 C CA . VAL A 1 61 ? -0.782 1.825 4.364 1.00 0.00 196 VAL A CA 4
ATOM 5441 C C . VAL A 1 61 ? 0.676 1.530 4.699 1.00 0.00 196 VAL A C 4
ATOM 5442 O O . VAL A 1 61 ? 1.517 1.405 3.809 1.00 0.00 196 VAL A O 4
ATOM 5455 N N . LYS A 1 62 ? 0.969 1.419 5.991 1.00 0.00 197 LYS A N 4
ATOM 5456 C CA . LYS A 1 62 ? 2.325 1.137 6.447 1.00 0.00 197 LYS A CA 4
ATOM 5457 C C . LYS A 1 62 ? 2.388 -0.207 7.165 1.00 0.00 197 LYS A C 4
ATOM 5458 O O . LYS A 1 62 ? 1.740 -0.404 8.193 1.00 0.00 197 LYS A O 4
ATOM 5477 N N . TYR A 1 63 ? 3.174 -1.128 6.619 1.00 0.00 198 TYR A N 4
ATOM 5478 C CA . TYR A 1 63 ? 3.321 -2.454 7.207 1.00 0.00 198 TYR A CA 4
ATOM 5479 C C . TYR A 1 63 ? 4.553 -2.518 8.106 1.00 0.00 198 TYR A C 4
ATOM 5480 O O . TYR A 1 63 ? 5.351 -1.582 8.150 1.00 0.00 198 TYR A O 4
ATOM 5498 N N . SER A 1 64 ? 4.699 -3.629 8.820 1.00 0.00 199 SER A N 4
ATOM 5499 C CA . SER A 1 64 ? 5.831 -3.815 9.721 1.00 0.00 199 SER A CA 4
ATOM 5500 C C . SER A 1 64 ? 7.082 -4.217 8.945 1.00 0.00 199 SER A C 4
ATOM 5501 O O . SER A 1 64 ? 8.186 -3.766 9.249 1.00 0.00 199 SER A O 4
ATOM 5509 N N . SER A 1 65 ? 6.900 -5.069 7.941 1.00 0.00 200 SER A N 4
ATOM 5510 C CA . SER A 1 65 ? 8.013 -5.536 7.123 1.00 0.00 200 SER A CA 4
ATOM 5511 C C . SER A 1 65 ? 7.555 -5.830 5.698 1.00 0.00 200 SER A C 4
ATOM 5512 O O . SER A 1 65 ? 6.365 -6.021 5.444 1.00 0.00 200 SER A O 4
ATOM 5520 N N . HIS A 1 66 ? 8.507 -5.865 4.772 1.00 0.00 201 HIS A N 4
ATOM 5521 C CA . HIS A 1 66 ? 8.203 -6.137 3.372 1.00 0.00 201 HIS A CA 4
ATOM 5522 C C . HIS A 1 66 ? 7.407 -7.431 3.230 1.00 0.00 201 HIS A C 4
ATOM 5523 O O . HIS A 1 66 ? 6.293 -7.432 2.707 1.00 0.00 201 HIS A O 4
ATOM 5537 N N . ALA A 1 67 ? 7.987 -8.531 3.699 1.00 0.00 202 ALA A N 4
ATOM 5538 C CA . ALA A 1 67 ? 7.331 -9.831 3.625 1.00 0.00 202 ALA A CA 4
ATOM 5539 C C . ALA A 1 67 ? 5.822 -9.694 3.791 1.00 0.00 202 ALA A C 4
ATOM 5540 O O . ALA A 1 67 ? 5.058 -10.015 2.881 1.00 0.00 202 ALA A O 4
ATOM 5547 N N . GLU A 1 68 ? 5.399 -9.217 4.957 1.00 0.00 203 GLU A N 4
ATOM 5548 C CA . GLU A 1 68 ? 3.980 -9.041 5.241 1.00 0.00 203 GLU A CA 4
ATOM 5549 C C . GLU A 1 68 ? 3.312 -8.189 4.165 1.00 0.00 203 GLU A C 4
ATOM 5550 O O . GLU A 1 68 ? 2.207 -8.492 3.717 1.00 0.00 203 GLU A O 4
ATOM 5562 N N . ALA A 1 69 ? 3.991 -7.122 3.757 1.00 0.00 204 ALA A N 4
ATOM 5563 C CA . ALA A 1 69 ? 3.465 -6.227 2.734 1.00 0.00 204 ALA A CA 4
ATOM 5564 C C . ALA A 1 69 ? 3.191 -6.979 1.436 1.00 0.00 204 ALA A C 4
ATOM 5565 O O . ALA A 1 69 ? 2.046 -7.080 0.998 1.00 0.00 204 ALA A O 4
ATOM 5572 N N . GLN A 1 70 ? 4.250 -7.502 0.826 1.00 0.00 205 GLN A N 4
ATOM 5573 C CA . GLN A 1 70 ? 4.122 -8.243 -0.423 1.00 0.00 205 GLN A CA 4
ATOM 5574 C C . GLN A 1 70 ? 2.928 -9.191 -0.375 1.00 0.00 205 GLN A C 4
ATOM 5575 O O . GLN A 1 70 ? 2.180 -9.313 -1.344 1.00 0.00 205 GLN A O 4
ATOM 5589 N N . ALA A 1 71 ? 2.756 -9.860 0.761 1.00 0.00 206 ALA A N 4
ATOM 5590 C CA . ALA A 1 71 ? 1.653 -10.796 0.936 1.00 0.00 206 ALA A CA 4
ATOM 5591 C C . ALA A 1 71 ? 0.310 -10.110 0.706 1.00 0.00 206 ALA A C 4
ATOM 5592 O O . ALA A 1 71 ? -0.472 -10.527 -0.148 1.00 0.00 206 ALA A O 4
ATOM 5599 N N . ALA A 1 72 ? 0.049 -9.057 1.473 1.00 0.00 207 ALA A N 4
ATOM 5600 C CA . ALA A 1 72 ? -1.199 -8.314 1.351 1.00 0.00 207 ALA A CA 4
ATOM 5601 C C . ALA A 1 72 ? -1.414 -7.834 -0.080 1.00 0.00 207 ALA A C 4
ATOM 5602 O O . ALA A 1 72 ? -2.548 -7.756 -0.554 1.00 0.00 207 ALA A O 4
ATOM 5609 N N . ILE A 1 73 ? -0.320 -7.512 -0.762 1.00 0.00 208 ILE A N 4
ATOM 5610 C CA . ILE A 1 73 ? -0.390 -7.040 -2.139 1.00 0.00 208 ILE A CA 4
ATOM 5611 C C . ILE A 1 73 ? -0.973 -8.109 -3.058 1.00 0.00 208 ILE A C 4
ATOM 5612 O O . ILE A 1 73 ? -2.126 -8.020 -3.477 1.00 0.00 208 ILE A O 4
ATOM 5628 N N . ASN A 1 74 ? -0.168 -9.121 -3.365 1.00 0.00 209 ASN A N 4
ATOM 5629 C CA . ASN A 1 74 ? -0.604 -10.208 -4.233 1.00 0.00 209 ASN A CA 4
ATOM 5630 C C . ASN A 1 74 ? -1.963 -10.745 -3.792 1.00 0.00 209 ASN A C 4
ATOM 5631 O O . ASN A 1 74 ? -2.831 -11.019 -4.620 1.00 0.00 209 ASN A O 4
ATOM 5642 N N . ALA A 1 75 ? -2.138 -10.891 -2.483 1.00 0.00 210 ALA A N 4
ATOM 5643 C CA . ALA A 1 75 ? -3.391 -11.392 -1.932 1.00 0.00 210 ALA A CA 4
ATOM 5644 C C . ALA A 1 75 ? -4.571 -10.538 -2.385 1.00 0.00 210 ALA A C 4
ATOM 5645 O O . ALA A 1 75 ? -5.660 -11.052 -2.641 1.00 0.00 210 ALA A O 4
ATOM 5652 N N . LEU A 1 76 ? -4.347 -9.232 -2.482 1.00 0.00 211 LEU A N 4
ATOM 5653 C CA . LEU A 1 76 ? -5.392 -8.306 -2.904 1.00 0.00 211 LEU A CA 4
ATOM 5654 C C . LEU A 1 76 ? -5.103 -7.758 -4.298 1.00 0.00 211 LEU A C 4
ATOM 5655 O O . LEU A 1 76 ? -5.762 -8.127 -5.271 1.00 0.00 211 LEU A O 4
ATOM 5671 N N . HIS A 1 77 ? -4.112 -6.876 -4.388 1.00 0.00 212 HIS A N 4
ATOM 5672 C CA . HIS A 1 77 ? -3.734 -6.279 -5.664 1.00 0.00 212 HIS A CA 4
ATOM 5673 C C . HIS A 1 77 ? -3.619 -7.345 -6.750 1.00 0.00 212 HIS A C 4
ATOM 5674 O O . HIS A 1 77 ? -2.938 -8.354 -6.573 1.00 0.00 212 HIS A O 4
ATOM 5688 N N . GLY A 1 78 ? -4.290 -7.112 -7.874 1.00 0.00 213 GLY A N 4
ATOM 5689 C CA . GLY A 1 78 ? -4.251 -8.062 -8.971 1.00 0.00 213 GLY A CA 4
ATOM 5690 C C . GLY A 1 78 ? -5.224 -9.208 -8.781 1.00 0.00 213 GLY A C 4
ATOM 5691 O O . GLY A 1 78 ? -5.629 -9.855 -9.747 1.00 0.00 213 GLY A O 4
ATOM 5695 N N . SER A 1 79 ? -5.599 -9.463 -7.531 1.00 0.00 214 SER A N 4
ATOM 5696 C CA . SER A 1 79 ? -6.526 -10.544 -7.217 1.00 0.00 214 SER A CA 4
ATOM 5697 C C . SER A 1 79 ? -7.966 -10.039 -7.211 1.00 0.00 214 SER A C 4
ATOM 5698 O O . SER A 1 79 ? -8.753 -10.366 -8.100 1.00 0.00 214 SER A O 4
ATOM 5706 N N . GLN A 1 80 ? -8.303 -9.242 -6.203 1.00 0.00 215 GLN A N 4
ATOM 5707 C CA . GLN A 1 80 ? -9.649 -8.693 -6.080 1.00 0.00 215 GLN A CA 4
ATOM 5708 C C . GLN A 1 80 ? -9.781 -7.395 -6.872 1.00 0.00 215 GLN A C 4
ATOM 5709 O O . GLN A 1 80 ? -8.784 -6.763 -7.220 1.00 0.00 215 GLN A O 4
ATOM 5723 N N . THR A 1 81 ? -11.020 -7.004 -7.154 1.00 0.00 216 THR A N 4
ATOM 5724 C CA . THR A 1 81 ? -11.283 -5.783 -7.905 1.00 0.00 216 THR A CA 4
ATOM 5725 C C . THR A 1 81 ? -12.296 -4.901 -7.184 1.00 0.00 216 THR A C 4
ATOM 5726 O O . THR A 1 81 ? -13.481 -5.224 -7.122 1.00 0.00 216 THR A O 4
ATOM 5737 N N . MET A 1 82 ? -11.820 -3.786 -6.639 1.00 0.00 217 MET A N 4
ATOM 5738 C CA . MET A 1 82 ? -12.685 -2.856 -5.923 1.00 0.00 217 MET A CA 4
ATOM 5739 C C . MET A 1 82 ? -14.050 -2.754 -6.597 1.00 0.00 217 MET A C 4
ATOM 5740 O O . MET A 1 82 ? -14.204 -3.036 -7.786 1.00 0.00 217 MET A O 4
ATOM 5754 N N . PRO A 1 83 ? -15.064 -2.342 -5.823 1.00 0.00 218 PRO A N 4
ATOM 5755 C CA . PRO A 1 83 ? -16.434 -2.194 -6.325 1.00 0.00 218 PRO A CA 4
ATOM 5756 C C . PRO A 1 83 ? -16.579 -1.006 -7.270 1.00 0.00 218 PRO A C 4
ATOM 5757 O O . PRO A 1 83 ? -16.448 0.146 -6.859 1.00 0.00 218 PRO A O 4
ATOM 5768 N N . GLY A 1 84 ? -16.851 -1.295 -8.539 1.00 0.00 219 GLY A N 4
ATOM 5769 C CA . GLY A 1 84 ? -17.010 -0.239 -9.522 1.00 0.00 219 GLY A CA 4
ATOM 5770 C C . GLY A 1 84 ? -15.919 -0.257 -10.574 1.00 0.00 219 GLY A C 4
ATOM 5771 O O . GLY A 1 84 ? -16.194 -0.129 -11.766 1.00 0.00 219 GLY A O 4
ATOM 5775 N N . ALA A 1 85 ? -14.675 -0.416 -10.131 1.00 0.00 220 ALA A N 4
ATOM 5776 C CA . ALA A 1 85 ? -13.539 -0.450 -11.043 1.00 0.00 220 ALA A CA 4
ATOM 5777 C C . ALA A 1 85 ? -13.529 -1.738 -11.860 1.00 0.00 220 ALA A C 4
ATOM 5778 O O . ALA A 1 85 ? -13.861 -2.809 -11.352 1.00 0.00 220 ALA A O 4
ATOM 5785 N N . SER A 1 86 ? -13.148 -1.626 -13.128 1.00 0.00 221 SER A N 4
ATOM 5786 C CA . SER A 1 86 ? -13.099 -2.781 -14.017 1.00 0.00 221 SER A CA 4
ATOM 5787 C C . SER A 1 86 ? -11.718 -3.428 -13.992 1.00 0.00 221 SER A C 4
ATOM 5788 O O . SER A 1 86 ? -11.541 -4.556 -14.452 1.00 0.00 221 SER A O 4
ATOM 5796 N N . SER A 1 87 ? -10.742 -2.705 -13.452 1.00 0.00 222 SER A N 4
ATOM 5797 C CA . SER A 1 87 ? -9.375 -3.206 -13.370 1.00 0.00 222 SER A CA 4
ATOM 5798 C C . SER A 1 87 ? -9.075 -3.738 -11.972 1.00 0.00 222 SER A C 4
ATOM 5799 O O . SER A 1 87 ? -9.534 -3.185 -10.973 1.00 0.00 222 SER A O 4
ATOM 5807 N N . SER A 1 88 ? -8.300 -4.817 -11.910 1.00 0.00 223 SER A N 4
ATOM 5808 C CA . SER A 1 88 ? -7.941 -5.427 -10.636 1.00 0.00 223 SER A CA 4
ATOM 5809 C C . SER A 1 88 ? -7.381 -4.385 -9.673 1.00 0.00 223 SER A C 4
ATOM 5810 O O . SER A 1 88 ? -6.936 -3.314 -10.088 1.00 0.00 223 SER A O 4
ATOM 5818 N N . LEU A 1 89 ? -7.407 -4.706 -8.384 1.00 0.00 224 LEU A N 4
ATOM 5819 C CA . LEU A 1 89 ? -6.903 -3.798 -7.359 1.00 0.00 224 LEU A CA 4
ATOM 5820 C C . LEU A 1 89 ? -5.470 -3.374 -7.665 1.00 0.00 224 LEU A C 4
ATOM 5821 O O . LEU A 1 89 ? -4.732 -4.087 -8.346 1.00 0.00 224 LEU A O 4
ATOM 5837 N N . VAL A 1 90 ? -5.081 -2.209 -7.156 1.00 0.00 225 VAL A N 4
ATOM 5838 C CA . VAL A 1 90 ? -3.736 -1.691 -7.372 1.00 0.00 225 VAL A CA 4
ATOM 5839 C C . VAL A 1 90 ? -3.068 -1.328 -6.050 1.00 0.00 225 VAL A C 4
ATOM 5840 O O . VAL A 1 90 ? -3.431 -0.341 -5.410 1.00 0.00 225 VAL A O 4
ATOM 5853 N N . VAL A 1 91 ? -2.090 -2.132 -5.646 1.00 0.00 226 VAL A N 4
ATOM 5854 C CA . VAL A 1 91 ? -1.369 -1.894 -4.401 1.00 0.00 226 VAL A CA 4
ATOM 5855 C C . VAL A 1 91 ? 0.136 -2.029 -4.602 1.00 0.00 226 VAL A C 4
ATOM 5856 O O . VAL A 1 91 ? 0.669 -3.137 -4.662 1.00 0.00 226 VAL A O 4
ATOM 5869 N N . LYS A 1 92 ? 0.817 -0.893 -4.707 1.00 0.00 227 LYS A N 4
ATOM 5870 C CA . LYS A 1 92 ? 2.262 -0.883 -4.899 1.00 0.00 227 LYS A CA 4
ATOM 5871 C C . LYS A 1 92 ? 2.934 0.083 -3.928 1.00 0.00 227 LYS A C 4
ATOM 5872 O O . LYS A 1 92 ? 2.396 1.148 -3.625 1.00 0.00 227 LYS A O 4
ATOM 5891 N N . PHE A 1 93 ? 4.112 -0.296 -3.444 1.00 0.00 228 PHE A N 4
ATOM 5892 C CA . PHE A 1 93 ? 4.858 0.537 -2.508 1.00 0.00 228 PHE A CA 4
ATOM 5893 C C . PHE A 1 93 ? 4.836 1.999 -2.944 1.00 0.00 228 PHE A C 4
ATOM 5894 O O . PHE A 1 93 ? 4.756 2.302 -4.134 1.00 0.00 228 PHE A O 4
ATOM 5911 N N . ALA A 1 94 ? 4.906 2.902 -1.971 1.00 0.00 229 ALA A N 4
ATOM 5912 C CA . ALA A 1 94 ? 4.896 4.332 -2.253 1.00 0.00 229 ALA A CA 4
ATOM 5913 C C . ALA A 1 94 ? 6.243 4.966 -1.924 1.00 0.00 229 ALA A C 4
ATOM 5914 O O . ALA A 1 94 ? 6.961 4.497 -1.041 1.00 0.00 229 ALA A O 4
ATOM 5921 N N . ASP A 1 95 ? 6.579 6.033 -2.640 1.00 0.00 230 ASP A N 4
ATOM 5922 C CA . ASP A 1 95 ? 7.841 6.732 -2.423 1.00 0.00 230 ASP A CA 4
ATOM 5923 C C . ASP A 1 95 ? 7.598 8.131 -1.866 1.00 0.00 230 ASP A C 4
ATOM 5924 O O . ASP A 1 95 ? 7.510 9.104 -2.616 1.00 0.00 230 ASP A O 4
ATOM 5933 N N . THR A 1 96 ? 7.490 8.226 -0.544 1.00 0.00 231 THR A N 4
ATOM 5934 C CA . THR A 1 96 ? 7.256 9.505 0.114 1.00 0.00 231 THR A CA 4
ATOM 5935 C C . THR A 1 96 ? 8.266 10.551 -0.342 1.00 0.00 231 THR A C 4
ATOM 5936 O O . THR A 1 96 ? 9.472 10.384 -0.160 1.00 0.00 231 THR A O 4
ATOM 5947 N N . ASP A 1 97 ? 7.767 11.631 -0.934 1.00 0.00 232 ASP A N 4
ATOM 5948 C CA . ASP A 1 97 ? 8.627 12.706 -1.414 1.00 0.00 232 ASP A CA 4
ATOM 5949 C C . ASP A 1 97 ? 8.226 14.041 -0.792 1.00 0.00 232 ASP A C 4
ATOM 5950 O O . ASP A 1 97 ? 7.140 14.174 -0.229 1.00 0.00 232 ASP A O 4
ATOM 5959 N N . LYS A 1 98 ? 9.112 15.026 -0.898 1.00 0.00 233 LYS A N 4
ATOM 5960 C CA . LYS A 1 98 ? 8.852 16.351 -0.347 1.00 0.00 233 LYS A CA 4
ATOM 5961 C C . LYS A 1 98 ? 9.554 17.428 -1.168 1.00 0.00 233 LYS A C 4
ATOM 5962 O O . LYS A 1 98 ? 10.423 17.129 -1.986 1.00 0.00 233 LYS A O 4
ATOM 5981 N N . GLU A 1 99 ? 9.173 18.681 -0.941 1.00 0.00 234 GLU A N 4
ATOM 5982 C CA . GLU A 1 99 ? 9.767 19.802 -1.659 1.00 0.00 234 GLU A CA 4
ATOM 5983 C C . GLU A 1 99 ? 10.415 20.787 -0.690 1.00 0.00 234 GLU A C 4
ATOM 5984 O O . GLU A 1 99 ? 9.780 21.252 0.256 1.00 0.00 234 GLU A O 4
ATOM 5996 N N . SER A 1 100 ? 11.683 21.100 -0.934 1.00 0.00 235 SER A N 4
ATOM 5997 C CA . SER A 1 100 ? 12.420 22.026 -0.081 1.00 0.00 235 SER A CA 4
ATOM 5998 C C . SER A 1 100 ? 11.981 23.465 -0.337 1.00 0.00 235 SER A C 4
ATOM 5999 O O . SER A 1 100 ? 11.492 23.795 -1.417 1.00 0.00 235 SER A O 4
ATOM 6007 N N . GLY A 1 101 ? 12.162 24.320 0.666 1.00 0.00 236 GLY A N 4
ATOM 6008 C CA . GLY A 1 101 ? 11.780 25.713 0.531 1.00 0.00 236 GLY A CA 4
ATOM 6009 C C . GLY A 1 101 ? 12.979 26.634 0.414 1.00 0.00 236 GLY A C 4
ATOM 6010 O O . GLY A 1 101 ? 14.022 26.411 1.029 1.00 0.00 236 GLY A O 4
ATOM 6014 N N . PRO A 1 102 ? 12.838 27.695 -0.394 1.00 0.00 237 PRO A N 4
ATOM 6015 C CA . PRO A 1 102 ? 13.908 28.673 -0.610 1.00 0.00 237 PRO A CA 4
ATOM 6016 C C . PRO A 1 102 ? 14.551 29.127 0.696 1.00 0.00 237 PRO A C 4
ATOM 6017 O O . PRO A 1 102 ? 15.776 29.186 0.808 1.00 0.00 237 PRO A O 4
ATOM 6028 N N . SER A 1 103 ? 13.718 29.446 1.681 1.00 0.00 238 SER A N 4
ATOM 6029 C CA . SER A 1 103 ? 14.206 29.897 2.979 1.00 0.00 238 SER A CA 4
ATOM 6030 C C . SER A 1 103 ? 13.255 29.472 4.094 1.00 0.00 238 SER A C 4
ATOM 6031 O O . SER A 1 103 ? 12.052 29.329 3.878 1.00 0.00 238 SER A O 4
ATOM 6039 N N . SER A 1 104 ? 13.805 29.273 5.288 1.00 0.00 239 SER A N 4
ATOM 6040 C CA . SER A 1 104 ? 13.008 28.861 6.437 1.00 0.00 239 SER A CA 4
ATOM 6041 C C . SER A 1 104 ? 12.389 30.070 7.131 1.00 0.00 239 SER A C 4
ATOM 6042 O O . SER A 1 104 ? 13.097 30.954 7.612 1.00 0.00 239 SER A O 4
ATOM 6050 N N . GLY A 1 105 ? 11.061 30.102 7.178 1.00 0.00 240 GLY A N 4
ATOM 6051 C CA . GLY A 1 105 ? 10.367 31.207 7.814 1.00 0.00 240 GLY A CA 4
ATOM 6052 C C . GLY A 1 105 ? 8.979 31.423 7.247 1.00 0.00 240 GLY A C 4
ATOM 6053 O O . GLY A 1 105 ? 8.295 30.468 6.879 1.00 0.00 240 GLY A O 4
ATOM 6057 N N . GLY A 1 1 ? 2.057 -30.533 -7.061 1.00 0.00 136 GLY A N 5
ATOM 6058 C CA . GLY A 1 1 ? 3.466 -30.516 -7.404 1.00 0.00 136 GLY A CA 5
ATOM 6059 C C . GLY A 1 1 ? 3.837 -29.329 -8.272 1.00 0.00 136 GLY A C 5
ATOM 6060 O O . GLY A 1 1 ? 3.963 -29.456 -9.489 1.00 0.00 136 GLY A O 5
ATOM 6064 N N . SER A 1 2 ? 4.011 -28.170 -7.643 1.00 0.00 137 SER A N 5
ATOM 6065 C CA . SER A 1 2 ? 4.364 -26.954 -8.366 1.00 0.00 137 SER A CA 5
ATOM 6066 C C . SER A 1 2 ? 5.151 -26.000 -7.473 1.00 0.00 137 SER A C 5
ATOM 6067 O O . SER A 1 2 ? 4.938 -25.948 -6.262 1.00 0.00 137 SER A O 5
ATOM 6075 N N . SER A 1 3 ? 6.062 -25.247 -8.081 1.00 0.00 138 SER A N 5
ATOM 6076 C CA . SER A 1 3 ? 6.885 -24.297 -7.341 1.00 0.00 138 SER A CA 5
ATOM 6077 C C . SER A 1 3 ? 7.509 -23.271 -8.282 1.00 0.00 138 SER A C 5
ATOM 6078 O O . SER A 1 3 ? 7.367 -23.362 -9.501 1.00 0.00 138 SER A O 5
ATOM 6086 N N . GLY A 1 4 ? 8.202 -22.293 -7.706 1.00 0.00 139 GLY A N 5
ATOM 6087 C CA . GLY A 1 4 ? 8.838 -21.263 -8.507 1.00 0.00 139 GLY A CA 5
ATOM 6088 C C . GLY A 1 4 ? 9.268 -20.068 -7.680 1.00 0.00 139 GLY A C 5
ATOM 6089 O O . GLY A 1 4 ? 8.506 -19.574 -6.849 1.00 0.00 139 GLY A O 5
ATOM 6093 N N . SER A 1 5 ? 10.492 -19.604 -7.906 1.00 0.00 140 SER A N 5
ATOM 6094 C CA . SER A 1 5 ? 11.025 -18.463 -7.170 1.00 0.00 140 SER A CA 5
ATOM 6095 C C . SER A 1 5 ? 11.415 -17.337 -8.123 1.00 0.00 140 SER A C 5
ATOM 6096 O O . SER A 1 5 ? 11.991 -17.578 -9.184 1.00 0.00 140 SER A O 5
ATOM 6104 N N . SER A 1 6 ? 11.097 -16.106 -7.737 1.00 0.00 141 SER A N 5
ATOM 6105 C CA . SER A 1 6 ? 11.411 -14.942 -8.557 1.00 0.00 141 SER A CA 5
ATOM 6106 C C . SER A 1 6 ? 12.262 -13.942 -7.779 1.00 0.00 141 SER A C 5
ATOM 6107 O O . SER A 1 6 ? 12.019 -12.737 -7.824 1.00 0.00 141 SER A O 5
ATOM 6115 N N . GLY A 1 7 ? 13.261 -14.453 -7.066 1.00 0.00 142 GLY A N 5
ATOM 6116 C CA . GLY A 1 7 ? 14.133 -13.593 -6.288 1.00 0.00 142 GLY A CA 5
ATOM 6117 C C . GLY A 1 7 ? 14.449 -14.170 -4.923 1.00 0.00 142 GLY A C 5
ATOM 6118 O O . GLY A 1 7 ? 13.931 -13.702 -3.908 1.00 0.00 142 GLY A O 5
ATOM 6122 N N . CYS A 1 8 ? 15.300 -15.190 -4.897 1.00 0.00 143 CYS A N 5
ATOM 6123 C CA . CYS A 1 8 ? 15.683 -15.834 -3.645 1.00 0.00 143 CYS A CA 5
ATOM 6124 C C . CYS A 1 8 ? 15.829 -14.807 -2.527 1.00 0.00 143 CYS A C 5
ATOM 6125 O O . CYS A 1 8 ? 15.379 -15.029 -1.403 1.00 0.00 143 CYS A O 5
ATOM 6133 N N . LEU A 1 9 ? 16.463 -13.683 -2.843 1.00 0.00 144 LEU A N 5
ATOM 6134 C CA . LEU A 1 9 ? 16.670 -12.621 -1.865 1.00 0.00 144 LEU A CA 5
ATOM 6135 C C . LEU A 1 9 ? 16.344 -11.257 -2.465 1.00 0.00 144 LEU A C 5
ATOM 6136 O O . LEU A 1 9 ? 16.435 -11.063 -3.677 1.00 0.00 144 LEU A O 5
ATOM 6152 N N . ARG A 1 10 ? 15.968 -10.314 -1.607 1.00 0.00 145 ARG A N 5
ATOM 6153 C CA . ARG A 1 10 ? 15.630 -8.967 -2.053 1.00 0.00 145 ARG A CA 5
ATOM 6154 C C . ARG A 1 10 ? 16.043 -7.931 -1.012 1.00 0.00 145 ARG A C 5
ATOM 6155 O O . ARG A 1 10 ? 15.968 -8.181 0.191 1.00 0.00 145 ARG A O 5
ATOM 6176 N N . GLN A 1 11 ? 16.480 -6.767 -1.483 1.00 0.00 146 GLN A N 5
ATOM 6177 C CA . GLN A 1 11 ? 16.906 -5.694 -0.593 1.00 0.00 146 GLN A CA 5
ATOM 6178 C C . GLN A 1 11 ? 16.136 -4.409 -0.882 1.00 0.00 146 GLN A C 5
ATOM 6179 O O . GLN A 1 11 ? 16.516 -3.608 -1.736 1.00 0.00 146 GLN A O 5
ATOM 6193 N N . PRO A 1 12 ? 15.027 -4.207 -0.155 1.00 0.00 147 PRO A N 5
ATOM 6194 C CA . PRO A 1 12 ? 14.181 -3.020 -0.316 1.00 0.00 147 PRO A CA 5
ATOM 6195 C C . PRO A 1 12 ? 14.795 -1.780 0.325 1.00 0.00 147 PRO A C 5
ATOM 6196 O O . PRO A 1 12 ? 15.712 -1.863 1.142 1.00 0.00 147 PRO A O 5
ATOM 6207 N N . PRO A 1 13 ? 14.278 -0.601 -0.053 1.00 0.00 148 PRO A N 5
ATOM 6208 C CA . PRO A 1 13 ? 14.760 0.679 0.474 1.00 0.00 148 PRO A CA 5
ATOM 6209 C C . PRO A 1 13 ? 14.262 0.948 1.890 1.00 0.00 148 PRO A C 5
ATOM 6210 O O . PRO A 1 13 ? 13.491 0.165 2.446 1.00 0.00 148 PRO A O 5
ATOM 6221 N N . SER A 1 14 ? 14.706 2.060 2.468 1.00 0.00 149 SER A N 5
ATOM 6222 C CA . SER A 1 14 ? 14.307 2.429 3.821 1.00 0.00 149 SER A CA 5
ATOM 6223 C C . SER A 1 14 ? 12.813 2.729 3.884 1.00 0.00 149 SER A C 5
ATOM 6224 O O . SER A 1 14 ? 12.115 2.280 4.795 1.00 0.00 149 SER A O 5
ATOM 6232 N N . HIS A 1 15 ? 12.327 3.492 2.910 1.00 0.00 150 HIS A N 5
ATOM 6233 C CA . HIS A 1 15 ? 10.915 3.852 2.853 1.00 0.00 150 HIS A CA 5
ATOM 6234 C C . HIS A 1 15 ? 10.036 2.605 2.822 1.00 0.00 150 HIS A C 5
ATOM 6235 O O . HIS A 1 15 ? 10.181 1.755 1.943 1.00 0.00 150 HIS A O 5
ATOM 6249 N N . ARG A 1 16 ? 9.127 2.503 3.785 1.00 0.00 151 ARG A N 5
ATOM 6250 C CA . ARG A 1 16 ? 8.227 1.359 3.869 1.00 0.00 151 ARG A CA 5
ATOM 6251 C C . ARG A 1 16 ? 6.771 1.814 3.896 1.00 0.00 151 ARG A C 5
ATOM 6252 O O . ARG A 1 16 ? 6.178 1.973 4.964 1.00 0.00 151 ARG A O 5
ATOM 6273 N N . LYS A 1 17 ? 6.199 2.022 2.715 1.00 0.00 152 LYS A N 5
ATOM 6274 C CA . LYS A 1 17 ? 4.812 2.458 2.602 1.00 0.00 152 LYS A CA 5
ATOM 6275 C C . LYS A 1 17 ? 4.109 1.743 1.452 1.00 0.00 152 LYS A C 5
ATOM 6276 O O . LYS A 1 17 ? 4.758 1.176 0.571 1.00 0.00 152 LYS A O 5
ATOM 6295 N N . LEU A 1 18 ? 2.782 1.776 1.464 1.00 0.00 153 LEU A N 5
ATOM 6296 C CA . LEU A 1 18 ? 1.991 1.133 0.421 1.00 0.00 153 LEU A CA 5
ATOM 6297 C C . LEU A 1 18 ? 0.955 2.097 -0.150 1.00 0.00 153 LEU A C 5
ATOM 6298 O O . LEU A 1 18 ? 0.173 2.694 0.591 1.00 0.00 153 LEU A O 5
ATOM 6314 N N . PHE A 1 19 ? 0.954 2.242 -1.470 1.00 0.00 154 PHE A N 5
ATOM 6315 C CA . PHE A 1 19 ? 0.013 3.133 -2.141 1.00 0.00 154 PHE A CA 5
ATOM 6316 C C . PHE A 1 19 ? -1.144 2.344 -2.747 1.00 0.00 154 PHE A C 5
ATOM 6317 O O . PHE A 1 19 ? -0.958 1.569 -3.685 1.00 0.00 154 PHE A O 5
ATOM 6334 N N . VAL A 1 20 ? -2.340 2.549 -2.204 1.00 0.00 155 VAL A N 5
ATOM 6335 C CA . VAL A 1 20 ? -3.529 1.858 -2.691 1.00 0.00 155 VAL A CA 5
ATOM 6336 C C . VAL A 1 20 ? -4.398 2.787 -3.531 1.00 0.00 155 VAL A C 5
ATOM 6337 O O . VAL A 1 20 ? -4.809 3.852 -3.074 1.00 0.00 155 VAL A O 5
ATOM 6350 N N . GLY A 1 21 ? -4.676 2.374 -4.764 1.00 0.00 156 GLY A N 5
ATOM 6351 C CA . GLY A 1 21 ? -5.495 3.180 -5.650 1.00 0.00 156 GLY A CA 5
ATOM 6352 C C . GLY A 1 21 ? -6.696 2.421 -6.179 1.00 0.00 156 GLY A C 5
ATOM 6353 O O . GLY A 1 21 ? -7.003 1.326 -5.709 1.00 0.00 156 GLY A O 5
ATOM 6357 N N . MET A 1 22 ? -7.379 3.006 -7.158 1.00 0.00 157 MET A N 5
ATOM 6358 C CA . MET A 1 22 ? -8.554 2.377 -7.750 1.00 0.00 157 MET A CA 5
ATOM 6359 C C . MET A 1 22 ? -9.530 1.921 -6.670 1.00 0.00 157 MET A C 5
ATOM 6360 O O . MET A 1 22 ? -10.132 0.852 -6.775 1.00 0.00 157 MET A O 5
ATOM 6374 N N . LEU A 1 23 ? -9.681 2.738 -5.633 1.00 0.00 158 LEU A N 5
ATOM 6375 C CA . LEU A 1 23 ? -10.584 2.418 -4.533 1.00 0.00 158 LEU A CA 5
ATOM 6376 C C . LEU A 1 23 ? -11.956 3.048 -4.754 1.00 0.00 158 LEU A C 5
ATOM 6377 O O . LEU A 1 23 ? -12.105 3.969 -5.556 1.00 0.00 158 LEU A O 5
ATOM 6393 N N . ASN A 1 24 ? -12.954 2.547 -4.034 1.00 0.00 159 ASN A N 5
ATOM 6394 C CA . ASN A 1 24 ? -14.314 3.062 -4.150 1.00 0.00 159 ASN A CA 5
ATOM 6395 C C . ASN A 1 24 ? -14.634 4.016 -3.003 1.00 0.00 159 ASN A C 5
ATOM 6396 O O . ASN A 1 24 ? -14.000 3.971 -1.949 1.00 0.00 159 ASN A O 5
ATOM 6407 N N . LYS A 1 25 ? -15.622 4.878 -3.217 1.00 0.00 160 LYS A N 5
ATOM 6408 C CA . LYS A 1 25 ? -16.029 5.842 -2.201 1.00 0.00 160 LYS A CA 5
ATOM 6409 C C . LYS A 1 25 ? -16.996 5.209 -1.206 1.00 0.00 160 LYS A C 5
ATOM 6410 O O . LYS A 1 25 ? -17.958 5.843 -0.775 1.00 0.00 160 LYS A O 5
ATOM 6429 N N . GLN A 1 26 ? -16.732 3.958 -0.846 1.00 0.00 161 GLN A N 5
ATOM 6430 C CA . GLN A 1 26 ? -17.579 3.240 0.099 1.00 0.00 161 GLN A CA 5
ATOM 6431 C C . GLN A 1 26 ? -16.760 2.710 1.271 1.00 0.00 161 GLN A C 5
ATOM 6432 O O . GLN A 1 26 ? -17.138 2.879 2.430 1.00 0.00 161 GLN A O 5
ATOM 6446 N N . GLN A 1 27 ? -15.638 2.070 0.961 1.00 0.00 162 GLN A N 5
ATOM 6447 C CA . GLN A 1 27 ? -14.766 1.514 1.990 1.00 0.00 162 GLN A CA 5
ATOM 6448 C C . GLN A 1 27 ? -14.306 2.600 2.958 1.00 0.00 162 GLN A C 5
ATOM 6449 O O . GLN A 1 27 ? -14.206 3.770 2.591 1.00 0.00 162 GLN A O 5
ATOM 6463 N N . SER A 1 28 ? -14.029 2.203 4.195 1.00 0.00 163 SER A N 5
ATOM 6464 C CA . SER A 1 28 ? -13.583 3.143 5.218 1.00 0.00 163 SER A CA 5
ATOM 6465 C C . SER A 1 28 ? -12.317 2.639 5.904 1.00 0.00 163 SER A C 5
ATOM 6466 O O . SER A 1 28 ? -11.843 1.539 5.623 1.00 0.00 163 SER A O 5
ATOM 6474 N N . GLU A 1 29 ? -11.776 3.453 6.805 1.00 0.00 164 GLU A N 5
ATOM 6475 C CA . GLU A 1 29 ? -10.565 3.091 7.531 1.00 0.00 164 GLU A CA 5
ATOM 6476 C C . GLU A 1 29 ? -10.717 1.726 8.196 1.00 0.00 164 GLU A C 5
ATOM 6477 O O . GLU A 1 29 ? -9.810 0.894 8.145 1.00 0.00 164 GLU A O 5
ATOM 6489 N N . ASP A 1 30 ? -11.869 1.503 8.820 1.00 0.00 165 ASP A N 5
ATOM 6490 C CA . ASP A 1 30 ? -12.141 0.239 9.495 1.00 0.00 165 ASP A CA 5
ATOM 6491 C C . ASP A 1 30 ? -12.061 -0.928 8.516 1.00 0.00 165 ASP A C 5
ATOM 6492 O O . ASP A 1 30 ? -11.367 -1.913 8.764 1.00 0.00 165 ASP A O 5
ATOM 6501 N N . ASP A 1 31 ? -12.778 -0.810 7.403 1.00 0.00 166 ASP A N 5
ATOM 6502 C CA . ASP A 1 31 ? -12.788 -1.855 6.386 1.00 0.00 166 ASP A CA 5
ATOM 6503 C C . ASP A 1 31 ? -11.367 -2.222 5.969 1.00 0.00 166 ASP A C 5
ATOM 6504 O O . ASP A 1 31 ? -10.934 -3.361 6.141 1.00 0.00 166 ASP A O 5
ATOM 6513 N N . VAL A 1 32 ? -10.648 -1.249 5.419 1.00 0.00 167 VAL A N 5
ATOM 6514 C CA . VAL A 1 32 ? -9.276 -1.469 4.978 1.00 0.00 167 VAL A CA 5
ATOM 6515 C C . VAL A 1 32 ? -8.395 -1.935 6.132 1.00 0.00 167 VAL A C 5
ATOM 6516 O O . VAL A 1 32 ? -7.772 -2.995 6.062 1.00 0.00 167 VAL A O 5
ATOM 6529 N N . ARG A 1 33 ? -8.348 -1.137 7.193 1.00 0.00 168 ARG A N 5
ATOM 6530 C CA . ARG A 1 33 ? -7.543 -1.467 8.363 1.00 0.00 168 ARG A CA 5
ATOM 6531 C C . ARG A 1 33 ? -7.557 -2.970 8.626 1.00 0.00 168 ARG A C 5
ATOM 6532 O O . ARG A 1 33 ? -6.518 -3.628 8.578 1.00 0.00 168 ARG A O 5
ATOM 6553 N N . ARG A 1 34 ? -8.741 -3.505 8.905 1.00 0.00 169 ARG A N 5
ATOM 6554 C CA . ARG A 1 34 ? -8.890 -4.930 9.177 1.00 0.00 169 ARG A CA 5
ATOM 6555 C C . ARG A 1 34 ? -8.458 -5.762 7.974 1.00 0.00 169 ARG A C 5
ATOM 6556 O O . ARG A 1 34 ? -7.614 -6.651 8.091 1.00 0.00 169 ARG A O 5
ATOM 6577 N N . LEU A 1 35 ? -9.042 -5.468 6.817 1.00 0.00 170 LEU A N 5
ATOM 6578 C CA . LEU A 1 35 ? -8.718 -6.189 5.591 1.00 0.00 170 LEU A CA 5
ATOM 6579 C C . LEU A 1 35 ? -7.212 -6.401 5.466 1.00 0.00 170 LEU A C 5
ATOM 6580 O O . LEU A 1 35 ? -6.729 -7.533 5.510 1.00 0.00 170 LEU A O 5
ATOM 6596 N N . PHE A 1 36 ? -6.476 -5.306 5.313 1.00 0.00 171 PHE A N 5
ATOM 6597 C CA . PHE A 1 36 ? -5.025 -5.372 5.183 1.00 0.00 171 PHE A CA 5
ATOM 6598 C C . PHE A 1 36 ? -4.413 -6.180 6.323 1.00 0.00 171 PHE A C 5
ATOM 6599 O O . PHE A 1 36 ? -3.931 -7.294 6.119 1.00 0.00 171 PHE A O 5
ATOM 6616 N N . GLU A 1 37 ? -4.437 -5.610 7.524 1.00 0.00 172 GLU A N 5
ATOM 6617 C CA . GLU A 1 37 ? -3.883 -6.277 8.697 1.00 0.00 172 GLU A CA 5
ATOM 6618 C C . GLU A 1 37 ? -4.282 -7.749 8.724 1.00 0.00 172 GLU A C 5
ATOM 6619 O O . GLU A 1 37 ? -3.560 -8.589 9.261 1.00 0.00 172 GLU A O 5
ATOM 6631 N N . ALA A 1 38 ? -5.436 -8.055 8.141 1.00 0.00 173 ALA A N 5
ATOM 6632 C CA . ALA A 1 38 ? -5.931 -9.425 8.097 1.00 0.00 173 ALA A CA 5
ATOM 6633 C C . ALA A 1 38 ? -4.819 -10.398 7.720 1.00 0.00 173 ALA A C 5
ATOM 6634 O O . ALA A 1 38 ? -4.900 -11.592 8.011 1.00 0.00 173 ALA A O 5
ATOM 6641 N N . PHE A 1 39 ? -3.781 -9.881 7.072 1.00 0.00 174 PHE A N 5
ATOM 6642 C CA . PHE A 1 39 ? -2.653 -10.705 6.654 1.00 0.00 174 PHE A CA 5
ATOM 6643 C C . PHE A 1 39 ? -1.409 -10.382 7.477 1.00 0.00 174 PHE A C 5
ATOM 6644 O O . PHE A 1 39 ? -1.018 -11.147 8.357 1.00 0.00 174 PHE A O 5
ATOM 6661 N N . GLY A 1 40 ? -0.791 -9.242 7.182 1.00 0.00 175 GLY A N 5
ATOM 6662 C CA . GLY A 1 40 ? 0.402 -8.838 7.902 1.00 0.00 175 GLY A CA 5
ATOM 6663 C C . GLY A 1 40 ? 0.147 -7.675 8.841 1.00 0.00 175 GLY A C 5
ATOM 6664 O O . GLY A 1 40 ? -0.696 -6.822 8.567 1.00 0.00 175 GLY A O 5
ATOM 6668 N N . ASN A 1 41 ? 0.876 -7.642 9.951 1.00 0.00 176 ASN A N 5
ATOM 6669 C CA . ASN A 1 41 ? 0.722 -6.576 10.935 1.00 0.00 176 ASN A CA 5
ATOM 6670 C C . ASN A 1 41 ? 0.834 -5.205 10.274 1.00 0.00 176 ASN A C 5
ATOM 6671 O O . ASN A 1 41 ? 1.592 -5.025 9.320 1.00 0.00 176 ASN A O 5
ATOM 6682 N N . ILE A 1 42 ? 0.076 -4.243 10.788 1.00 0.00 177 ILE A N 5
ATOM 6683 C CA . ILE A 1 42 ? 0.091 -2.889 10.249 1.00 0.00 177 ILE A CA 5
ATOM 6684 C C . ILE A 1 42 ? 0.775 -1.922 11.210 1.00 0.00 177 ILE A C 5
ATOM 6685 O O . ILE A 1 42 ? 0.536 -1.959 12.417 1.00 0.00 177 ILE A O 5
ATOM 6701 N N . GLU A 1 43 ? 1.625 -1.058 10.666 1.00 0.00 178 GLU A N 5
ATOM 6702 C CA . GLU A 1 43 ? 2.343 -0.080 11.476 1.00 0.00 178 GLU A CA 5
ATOM 6703 C C . GLU A 1 43 ? 1.588 1.245 11.525 1.00 0.00 178 GLU A C 5
ATOM 6704 O O . GLU A 1 43 ? 1.571 1.923 12.551 1.00 0.00 178 GLU A O 5
ATOM 6716 N N . GLU A 1 44 ? 0.967 1.607 10.407 1.00 0.00 179 GLU A N 5
ATOM 6717 C CA . GLU A 1 44 ? 0.212 2.852 10.321 1.00 0.00 179 GLU A CA 5
ATOM 6718 C C . GLU A 1 44 ? -0.714 2.845 9.108 1.00 0.00 179 GLU A C 5
ATOM 6719 O O . GLU A 1 44 ? -0.373 2.300 8.058 1.00 0.00 179 GLU A O 5
ATOM 6731 N N . CYS A 1 45 ? -1.884 3.453 9.261 1.00 0.00 180 CYS A N 5
ATOM 6732 C CA . CYS A 1 45 ? -2.860 3.517 8.179 1.00 0.00 180 CYS A CA 5
ATOM 6733 C C . CYS A 1 45 ? -3.446 4.920 8.057 1.00 0.00 180 CYS A C 5
ATOM 6734 O O . CYS A 1 45 ? -3.669 5.602 9.058 1.00 0.00 180 CYS A O 5
ATOM 6742 N N . THR A 1 46 ? -3.692 5.347 6.822 1.00 0.00 181 THR A N 5
ATOM 6743 C CA . THR A 1 46 ? -4.249 6.670 6.568 1.00 0.00 181 THR A CA 5
ATOM 6744 C C . THR A 1 46 ? -4.987 6.708 5.235 1.00 0.00 181 THR A C 5
ATOM 6745 O O . THR A 1 46 ? -4.567 6.079 4.263 1.00 0.00 181 THR A O 5
ATOM 6756 N N . ILE A 1 47 ? -6.088 7.451 5.195 1.00 0.00 182 ILE A N 5
ATOM 6757 C CA . ILE A 1 47 ? -6.883 7.573 3.979 1.00 0.00 182 ILE A CA 5
ATOM 6758 C C . ILE A 1 47 ? -6.676 8.933 3.321 1.00 0.00 182 ILE A C 5
ATOM 6759 O O . ILE A 1 47 ? -6.619 9.960 3.998 1.00 0.00 182 ILE A O 5
ATOM 6775 N N . LEU A 1 48 ? -6.566 8.932 1.997 1.00 0.00 183 LEU A N 5
ATOM 6776 C CA . LEU A 1 48 ? -6.367 10.166 1.245 1.00 0.00 183 LEU A CA 5
ATOM 6777 C C . LEU A 1 48 ? -7.703 10.831 0.927 1.00 0.00 183 LEU A C 5
ATOM 6778 O O . LEU A 1 48 ? -8.658 10.167 0.525 1.00 0.00 183 LEU A O 5
ATOM 6794 N N . ARG A 1 49 ? -7.761 12.146 1.108 1.00 0.00 184 ARG A N 5
ATOM 6795 C CA . ARG A 1 49 ? -8.979 12.901 0.840 1.00 0.00 184 ARG A CA 5
ATOM 6796 C C . ARG A 1 49 ? -8.650 14.300 0.326 1.00 0.00 184 ARG A C 5
ATOM 6797 O O . ARG A 1 49 ? -8.057 15.110 1.037 1.00 0.00 184 ARG A O 5
ATOM 6818 N N . GLY A 1 50 ? -9.038 14.575 -0.916 1.00 0.00 185 GLY A N 5
ATOM 6819 C CA . GLY A 1 50 ? -8.775 15.875 -1.504 1.00 0.00 185 GLY A CA 5
ATOM 6820 C C . GLY A 1 50 ? -9.233 17.016 -0.618 1.00 0.00 185 GLY A C 5
ATOM 6821 O O . GLY A 1 50 ? -10.011 16.830 0.318 1.00 0.00 185 GLY A O 5
ATOM 6825 N N . PRO A 1 51 ? -8.743 18.231 -0.909 1.00 0.00 186 PRO A N 5
ATOM 6826 C CA . PRO A 1 51 ? -9.092 19.430 -0.142 1.00 0.00 186 PRO A CA 5
ATOM 6827 C C . PRO A 1 51 ? -10.589 19.527 0.133 1.00 0.00 186 PRO A C 5
ATOM 6828 O O . PRO A 1 51 ? -11.009 19.702 1.276 1.00 0.00 186 PRO A O 5
ATOM 6839 N N . ASP A 1 52 ? -11.387 19.412 -0.922 1.00 0.00 187 ASP A N 5
ATOM 6840 C CA . ASP A 1 52 ? -12.838 19.486 -0.795 1.00 0.00 187 ASP A CA 5
ATOM 6841 C C . ASP A 1 52 ? -13.320 18.672 0.402 1.00 0.00 187 ASP A C 5
ATOM 6842 O O . ASP A 1 52 ? -14.079 19.164 1.236 1.00 0.00 187 ASP A O 5
ATOM 6851 N N . GLY A 1 53 ? -12.875 17.421 0.479 1.00 0.00 188 GLY A N 5
ATOM 6852 C CA . GLY A 1 53 ? -13.272 16.558 1.576 1.00 0.00 188 GLY A CA 5
ATOM 6853 C C . GLY A 1 53 ? -13.503 15.127 1.134 1.00 0.00 188 GLY A C 5
ATOM 6854 O O . GLY A 1 53 ? -13.049 14.188 1.786 1.00 0.00 188 GLY A O 5
ATOM 6858 N N . ASN A 1 54 ? -14.212 14.960 0.022 1.00 0.00 189 ASN A N 5
ATOM 6859 C CA . ASN A 1 54 ? -14.505 13.633 -0.506 1.00 0.00 189 ASN A CA 5
ATOM 6860 C C . ASN A 1 54 ? -13.218 12.853 -0.762 1.00 0.00 189 ASN A C 5
ATOM 6861 O O . ASN A 1 54 ? -12.197 13.428 -1.137 1.00 0.00 189 ASN A O 5
ATOM 6872 N N . SER A 1 55 ? -13.277 11.541 -0.556 1.00 0.00 190 SER A N 5
ATOM 6873 C CA . SER A 1 55 ? -12.116 10.683 -0.762 1.00 0.00 190 SER A CA 5
ATOM 6874 C C . SER A 1 55 ? -11.762 10.593 -2.243 1.00 0.00 190 SER A C 5
ATOM 6875 O O . SER A 1 55 ? -12.628 10.715 -3.109 1.00 0.00 190 SER A O 5
ATOM 6883 N N . LYS A 1 56 ? -10.482 10.379 -2.527 1.00 0.00 191 LYS A N 5
ATOM 6884 C CA . LYS A 1 56 ? -10.010 10.272 -3.902 1.00 0.00 191 LYS A CA 5
ATOM 6885 C C . LYS A 1 56 ? -9.705 8.821 -4.261 1.00 0.00 191 LYS A C 5
ATOM 6886 O O . LYS A 1 56 ? -8.757 8.538 -4.991 1.00 0.00 191 LYS A O 5
ATOM 6905 N N . GLY A 1 57 ? -10.518 7.904 -3.743 1.00 0.00 192 GLY A N 5
ATOM 6906 C CA . GLY A 1 57 ? -10.318 6.494 -4.021 1.00 0.00 192 GLY A CA 5
ATOM 6907 C C . GLY A 1 57 ? -8.869 6.073 -3.876 1.00 0.00 192 GLY A C 5
ATOM 6908 O O . GLY A 1 57 ? -8.339 5.351 -4.721 1.00 0.00 192 GLY A O 5
ATOM 6912 N N . CYS A 1 58 ? -8.228 6.527 -2.805 1.00 0.00 193 CYS A N 5
ATOM 6913 C CA . CYS A 1 58 ? -6.830 6.195 -2.554 1.00 0.00 193 CYS A CA 5
ATOM 6914 C C . CYS A 1 58 ? -6.507 6.290 -1.067 1.00 0.00 193 CYS A C 5
ATOM 6915 O O . CYS A 1 58 ? -7.170 7.012 -0.322 1.00 0.00 193 CYS A O 5
ATOM 6923 N N . ALA A 1 59 ? -5.486 5.554 -0.640 1.00 0.00 194 ALA A N 5
ATOM 6924 C CA . ALA A 1 59 ? -5.076 5.555 0.759 1.00 0.00 194 ALA A CA 5
ATOM 6925 C C . ALA A 1 59 ? -3.655 5.023 0.914 1.00 0.00 194 ALA A C 5
ATOM 6926 O O . ALA A 1 59 ? -3.099 4.428 -0.009 1.00 0.00 194 ALA A O 5
ATOM 6933 N N . PHE A 1 60 ? -3.072 5.242 2.088 1.00 0.00 195 PHE A N 5
ATOM 6934 C CA . PHE A 1 60 ? -1.714 4.786 2.364 1.00 0.00 195 PHE A CA 5
ATOM 6935 C C . PHE A 1 60 ? -1.693 3.830 3.554 1.00 0.00 195 PHE A C 5
ATOM 6936 O O . PHE A 1 60 ? -2.292 4.102 4.594 1.00 0.00 195 PHE A O 5
ATOM 6953 N N . VAL A 1 61 ? -0.997 2.709 3.392 1.00 0.00 196 VAL A N 5
ATOM 6954 C CA . VAL A 1 61 ? -0.896 1.712 4.451 1.00 0.00 196 VAL A CA 5
ATOM 6955 C C . VAL A 1 61 ? 0.560 1.390 4.765 1.00 0.00 196 VAL A C 5
ATOM 6956 O O . VAL A 1 61 ? 1.414 1.395 3.878 1.00 0.00 196 VAL A O 5
ATOM 6969 N N . LYS A 1 62 ? 0.838 1.109 6.033 1.00 0.00 197 LYS A N 5
ATOM 6970 C CA . LYS A 1 62 ? 2.191 0.781 6.467 1.00 0.00 197 LYS A CA 5
ATOM 6971 C C . LYS A 1 62 ? 2.228 -0.580 7.154 1.00 0.00 197 LYS A C 5
ATOM 6972 O O . LYS A 1 62 ? 1.314 -0.935 7.898 1.00 0.00 197 LYS A O 5
ATOM 6991 N N . TYR A 1 63 ? 3.291 -1.336 6.902 1.00 0.00 198 TYR A N 5
ATOM 6992 C CA . TYR A 1 63 ? 3.446 -2.659 7.496 1.00 0.00 198 TYR A CA 5
ATOM 6993 C C . TYR A 1 63 ? 4.693 -2.719 8.372 1.00 0.00 198 TYR A C 5
ATOM 6994 O O . TYR A 1 63 ? 5.469 -1.766 8.434 1.00 0.00 198 TYR A O 5
ATOM 7012 N N . SER A 1 64 ? 4.879 -3.848 9.049 1.00 0.00 199 SER A N 5
ATOM 7013 C CA . SER A 1 64 ? 6.030 -4.034 9.925 1.00 0.00 199 SER A CA 5
ATOM 7014 C C . SER A 1 64 ? 7.263 -4.440 9.123 1.00 0.00 199 SER A C 5
ATOM 7015 O O . SER A 1 64 ? 8.338 -3.863 9.283 1.00 0.00 199 SER A O 5
ATOM 7023 N N . SER A 1 65 ? 7.098 -5.438 8.261 1.00 0.00 200 SER A N 5
ATOM 7024 C CA . SER A 1 65 ? 8.197 -5.926 7.437 1.00 0.00 200 SER A CA 5
ATOM 7025 C C . SER A 1 65 ? 7.812 -5.924 5.961 1.00 0.00 200 SER A C 5
ATOM 7026 O O . SER A 1 65 ? 6.639 -5.779 5.614 1.00 0.00 200 SER A O 5
ATOM 7034 N N . HIS A 1 66 ? 8.807 -6.087 5.095 1.00 0.00 201 HIS A N 5
ATOM 7035 C CA . HIS A 1 66 ? 8.574 -6.105 3.656 1.00 0.00 201 HIS A CA 5
ATOM 7036 C C . HIS A 1 66 ? 7.758 -7.329 3.253 1.00 0.00 201 HIS A C 5
ATOM 7037 O O . HIS A 1 66 ? 6.761 -7.216 2.540 1.00 0.00 201 HIS A O 5
ATOM 7051 N N . ALA A 1 67 ? 8.188 -8.499 3.715 1.00 0.00 202 ALA A N 5
ATOM 7052 C CA . ALA A 1 67 ? 7.497 -9.744 3.404 1.00 0.00 202 ALA A CA 5
ATOM 7053 C C . ALA A 1 67 ? 5.988 -9.591 3.570 1.00 0.00 202 ALA A C 5
ATOM 7054 O O . ALA A 1 67 ? 5.228 -9.792 2.624 1.00 0.00 202 ALA A O 5
ATOM 7061 N N . GLU A 1 68 ? 5.564 -9.235 4.779 1.00 0.00 203 GLU A N 5
ATOM 7062 C CA . GLU A 1 68 ? 4.146 -9.057 5.068 1.00 0.00 203 GLU A CA 5
ATOM 7063 C C . GLU A 1 68 ? 3.475 -8.202 3.996 1.00 0.00 203 GLU A C 5
ATOM 7064 O O . GLU A 1 68 ? 2.429 -8.566 3.462 1.00 0.00 203 GLU A O 5
ATOM 7076 N N . ALA A 1 69 ? 4.087 -7.063 3.688 1.00 0.00 204 ALA A N 5
ATOM 7077 C CA . ALA A 1 69 ? 3.551 -6.156 2.681 1.00 0.00 204 ALA A CA 5
ATOM 7078 C C . ALA A 1 69 ? 3.250 -6.896 1.381 1.00 0.00 204 ALA A C 5
ATOM 7079 O O . ALA A 1 69 ? 2.104 -6.947 0.937 1.00 0.00 204 ALA A O 5
ATOM 7086 N N . GLN A 1 70 ? 4.288 -7.465 0.777 1.00 0.00 205 GLN A N 5
ATOM 7087 C CA . GLN A 1 70 ? 4.134 -8.201 -0.473 1.00 0.00 205 GLN A CA 5
ATOM 7088 C C . GLN A 1 70 ? 2.945 -9.154 -0.401 1.00 0.00 205 GLN A C 5
ATOM 7089 O O . GLN A 1 70 ? 2.159 -9.254 -1.342 1.00 0.00 205 GLN A O 5
ATOM 7103 N N . ALA A 1 71 ? 2.822 -9.853 0.723 1.00 0.00 206 ALA A N 5
ATOM 7104 C CA . ALA A 1 71 ? 1.728 -10.797 0.918 1.00 0.00 206 ALA A CA 5
ATOM 7105 C C . ALA A 1 71 ? 0.376 -10.119 0.726 1.00 0.00 206 ALA A C 5
ATOM 7106 O O . ALA A 1 71 ? -0.387 -10.478 -0.170 1.00 0.00 206 ALA A O 5
ATOM 7113 N N . ALA A 1 72 ? 0.086 -9.137 1.573 1.00 0.00 207 ALA A N 5
ATOM 7114 C CA . ALA A 1 72 ? -1.174 -8.408 1.495 1.00 0.00 207 ALA A CA 5
ATOM 7115 C C . ALA A 1 72 ? -1.431 -7.907 0.078 1.00 0.00 207 ALA A C 5
ATOM 7116 O O . ALA A 1 72 ? -2.574 -7.861 -0.376 1.00 0.00 207 ALA A O 5
ATOM 7123 N N . ILE A 1 73 ? -0.361 -7.531 -0.615 1.00 0.00 208 ILE A N 5
ATOM 7124 C CA . ILE A 1 73 ? -0.472 -7.033 -1.980 1.00 0.00 208 ILE A CA 5
ATOM 7125 C C . ILE A 1 73 ? -1.061 -8.092 -2.905 1.00 0.00 208 ILE A C 5
ATOM 7126 O O . ILE A 1 73 ? -2.216 -7.997 -3.319 1.00 0.00 208 ILE A O 5
ATOM 7142 N N . ASN A 1 74 ? -0.260 -9.103 -3.225 1.00 0.00 209 ASN A N 5
ATOM 7143 C CA . ASN A 1 74 ? -0.702 -10.182 -4.100 1.00 0.00 209 ASN A CA 5
ATOM 7144 C C . ASN A 1 74 ? -2.074 -10.699 -3.677 1.00 0.00 209 ASN A C 5
ATOM 7145 O O . ASN A 1 74 ? -2.942 -10.942 -4.514 1.00 0.00 209 ASN A O 5
ATOM 7156 N N . ALA A 1 75 ? -2.262 -10.862 -2.372 1.00 0.00 210 ALA A N 5
ATOM 7157 C CA . ALA A 1 75 ? -3.528 -11.346 -1.837 1.00 0.00 210 ALA A CA 5
ATOM 7158 C C . ALA A 1 75 ? -4.683 -10.442 -2.256 1.00 0.00 210 ALA A C 5
ATOM 7159 O O . ALA A 1 75 ? -5.767 -10.919 -2.593 1.00 0.00 210 ALA A O 5
ATOM 7166 N N . LEU A 1 76 ? -4.444 -9.136 -2.233 1.00 0.00 211 LEU A N 5
ATOM 7167 C CA . LEU A 1 76 ? -5.464 -8.164 -2.611 1.00 0.00 211 LEU A CA 5
ATOM 7168 C C . LEU A 1 76 ? -5.216 -7.632 -4.018 1.00 0.00 211 LEU A C 5
ATOM 7169 O O . LEU A 1 76 ? -5.940 -7.966 -4.956 1.00 0.00 211 LEU A O 5
ATOM 7185 N N . HIS A 1 77 ? -4.185 -6.805 -4.159 1.00 0.00 212 HIS A N 5
ATOM 7186 C CA . HIS A 1 77 ? -3.838 -6.228 -5.454 1.00 0.00 212 HIS A CA 5
ATOM 7187 C C . HIS A 1 77 ? -3.818 -7.301 -6.538 1.00 0.00 212 HIS A C 5
ATOM 7188 O O . HIS A 1 77 ? -3.293 -8.395 -6.333 1.00 0.00 212 HIS A O 5
ATOM 7202 N N . GLY A 1 78 ? -4.394 -6.981 -7.693 1.00 0.00 213 GLY A N 5
ATOM 7203 C CA . GLY A 1 78 ? -4.431 -7.928 -8.791 1.00 0.00 213 GLY A CA 5
ATOM 7204 C C . GLY A 1 78 ? -5.314 -9.124 -8.496 1.00 0.00 213 GLY A C 5
ATOM 7205 O O . GLY A 1 78 ? -5.437 -10.032 -9.318 1.00 0.00 213 GLY A O 5
ATOM 7209 N N . SER A 1 79 ? -5.929 -9.127 -7.317 1.00 0.00 214 SER A N 5
ATOM 7210 C CA . SER A 1 79 ? -6.800 -10.224 -6.912 1.00 0.00 214 SER A CA 5
ATOM 7211 C C . SER A 1 79 ? -8.258 -9.903 -7.225 1.00 0.00 214 SER A C 5
ATOM 7212 O O . SER A 1 79 ? -8.854 -10.488 -8.128 1.00 0.00 214 SER A O 5
ATOM 7220 N N . GLN A 1 80 ? -8.827 -8.968 -6.469 1.00 0.00 215 GLN A N 5
ATOM 7221 C CA . GLN A 1 80 ? -10.215 -8.569 -6.664 1.00 0.00 215 GLN A CA 5
ATOM 7222 C C . GLN A 1 80 ? -10.302 -7.272 -7.462 1.00 0.00 215 GLN A C 5
ATOM 7223 O O . GLN A 1 80 ? -9.285 -6.719 -7.882 1.00 0.00 215 GLN A O 5
ATOM 7237 N N . THR A 1 81 ? -11.524 -6.791 -7.669 1.00 0.00 216 THR A N 5
ATOM 7238 C CA . THR A 1 81 ? -11.744 -5.560 -8.418 1.00 0.00 216 THR A CA 5
ATOM 7239 C C . THR A 1 81 ? -12.745 -4.656 -7.708 1.00 0.00 216 THR A C 5
ATOM 7240 O O . THR A 1 81 ? -13.952 -4.887 -7.763 1.00 0.00 216 THR A O 5
ATOM 7251 N N . MET A 1 82 ? -12.235 -3.625 -7.042 1.00 0.00 217 MET A N 5
ATOM 7252 C CA . MET A 1 82 ? -13.086 -2.684 -6.322 1.00 0.00 217 MET A CA 5
ATOM 7253 C C . MET A 1 82 ? -14.339 -2.358 -7.129 1.00 0.00 217 MET A C 5
ATOM 7254 O O . MET A 1 82 ? -14.284 -2.116 -8.335 1.00 0.00 217 MET A O 5
ATOM 7268 N N . PRO A 1 83 ? -15.496 -2.351 -6.450 1.00 0.00 218 PRO A N 5
ATOM 7269 C CA . PRO A 1 83 ? -16.784 -2.056 -7.084 1.00 0.00 218 PRO A CA 5
ATOM 7270 C C . PRO A 1 83 ? -16.733 -0.796 -7.942 1.00 0.00 218 PRO A C 5
ATOM 7271 O O . PRO A 1 83 ? -16.458 0.295 -7.443 1.00 0.00 218 PRO A O 5
ATOM 7282 N N . GLY A 1 84 ? -16.999 -0.954 -9.235 1.00 0.00 219 GLY A N 5
ATOM 7283 C CA . GLY A 1 84 ? -16.978 0.180 -10.140 1.00 0.00 219 GLY A CA 5
ATOM 7284 C C . GLY A 1 84 ? -15.824 0.117 -11.121 1.00 0.00 219 GLY A C 5
ATOM 7285 O O . GLY A 1 84 ? -16.005 0.341 -12.317 1.00 0.00 219 GLY A O 5
ATOM 7289 N N . ALA A 1 85 ? -14.634 -0.186 -10.613 1.00 0.00 220 ALA A N 5
ATOM 7290 C CA . ALA A 1 85 ? -13.446 -0.277 -11.452 1.00 0.00 220 ALA A CA 5
ATOM 7291 C C . ALA A 1 85 ? -13.434 -1.579 -12.247 1.00 0.00 220 ALA A C 5
ATOM 7292 O O . ALA A 1 85 ? -13.949 -2.600 -11.792 1.00 0.00 220 ALA A O 5
ATOM 7299 N N . SER A 1 86 ? -12.845 -1.534 -13.438 1.00 0.00 221 SER A N 5
ATOM 7300 C CA . SER A 1 86 ? -12.770 -2.709 -14.298 1.00 0.00 221 SER A CA 5
ATOM 7301 C C . SER A 1 86 ? -11.460 -3.460 -14.081 1.00 0.00 221 SER A C 5
ATOM 7302 O O . SER A 1 86 ? -11.339 -4.634 -14.431 1.00 0.00 221 SER A O 5
ATOM 7310 N N . SER A 1 87 ? -10.481 -2.773 -13.499 1.00 0.00 222 SER A N 5
ATOM 7311 C CA . SER A 1 87 ? -9.178 -3.373 -13.237 1.00 0.00 222 SER A CA 5
ATOM 7312 C C . SER A 1 87 ? -9.064 -3.809 -11.780 1.00 0.00 222 SER A C 5
ATOM 7313 O O . SER A 1 87 ? -9.637 -3.185 -10.887 1.00 0.00 222 SER A O 5
ATOM 7321 N N . SER A 1 88 ? -8.319 -4.885 -11.547 1.00 0.00 223 SER A N 5
ATOM 7322 C CA . SER A 1 88 ? -8.132 -5.408 -10.199 1.00 0.00 223 SER A CA 5
ATOM 7323 C C . SER A 1 88 ? -7.494 -4.359 -9.293 1.00 0.00 223 SER A C 5
ATOM 7324 O O . SER A 1 88 ? -6.825 -3.439 -9.765 1.00 0.00 223 SER A O 5
ATOM 7332 N N . LEU A 1 89 ? -7.705 -4.505 -7.990 1.00 0.00 224 LEU A N 5
ATOM 7333 C CA . LEU A 1 89 ? -7.151 -3.571 -7.016 1.00 0.00 224 LEU A CA 5
ATOM 7334 C C . LEU A 1 89 ? -5.704 -3.228 -7.353 1.00 0.00 224 LEU A C 5
ATOM 7335 O O . LEU A 1 89 ? -4.976 -4.044 -7.917 1.00 0.00 224 LEU A O 5
ATOM 7351 N N . VAL A 1 90 ? -5.291 -2.014 -7.001 1.00 0.00 225 VAL A N 5
ATOM 7352 C CA . VAL A 1 90 ? -3.930 -1.563 -7.263 1.00 0.00 225 VAL A CA 5
ATOM 7353 C C . VAL A 1 90 ? -3.222 -1.171 -5.970 1.00 0.00 225 VAL A C 5
ATOM 7354 O O . VAL A 1 90 ? -3.596 -0.198 -5.316 1.00 0.00 225 VAL A O 5
ATOM 7367 N N . VAL A 1 91 ? -2.197 -1.936 -5.608 1.00 0.00 226 VAL A N 5
ATOM 7368 C CA . VAL A 1 91 ? -1.435 -1.668 -4.394 1.00 0.00 226 VAL A CA 5
ATOM 7369 C C . VAL A 1 91 ? 0.060 -1.844 -4.633 1.00 0.00 226 VAL A C 5
ATOM 7370 O O . VAL A 1 91 ? 0.556 -2.966 -4.736 1.00 0.00 226 VAL A O 5
ATOM 7383 N N . LYS A 1 92 ? 0.775 -0.728 -4.721 1.00 0.00 227 LYS A N 5
ATOM 7384 C CA . LYS A 1 92 ? 2.215 -0.756 -4.946 1.00 0.00 227 LYS A CA 5
ATOM 7385 C C . LYS A 1 92 ? 2.940 0.140 -3.948 1.00 0.00 227 LYS A C 5
ATOM 7386 O O . LYS A 1 92 ? 2.404 1.158 -3.509 1.00 0.00 227 LYS A O 5
ATOM 7405 N N . PHE A 1 93 ? 4.162 -0.244 -3.594 1.00 0.00 228 PHE A N 5
ATOM 7406 C CA . PHE A 1 93 ? 4.961 0.526 -2.647 1.00 0.00 228 PHE A CA 5
ATOM 7407 C C . PHE A 1 93 ? 5.162 1.956 -3.142 1.00 0.00 228 PHE A C 5
ATOM 7408 O O . PHE A 1 93 ? 5.664 2.179 -4.243 1.00 0.00 228 PHE A O 5
ATOM 7425 N N . ALA A 1 94 ? 4.765 2.921 -2.319 1.00 0.00 229 ALA A N 5
ATOM 7426 C CA . ALA A 1 94 ? 4.902 4.329 -2.670 1.00 0.00 229 ALA A CA 5
ATOM 7427 C C . ALA A 1 94 ? 6.357 4.778 -2.581 1.00 0.00 229 ALA A C 5
ATOM 7428 O O . ALA A 1 94 ? 6.958 4.756 -1.508 1.00 0.00 229 ALA A O 5
ATOM 7435 N N . ASP A 1 95 ? 6.916 5.184 -3.716 1.00 0.00 230 ASP A N 5
ATOM 7436 C CA . ASP A 1 95 ? 8.301 5.638 -3.766 1.00 0.00 230 ASP A CA 5
ATOM 7437 C C . ASP A 1 95 ? 8.416 6.946 -4.544 1.00 0.00 230 ASP A C 5
ATOM 7438 O O . ASP A 1 95 ? 7.726 7.149 -5.544 1.00 0.00 230 ASP A O 5
ATOM 7447 N N . THR A 1 96 ? 9.291 7.831 -4.077 1.00 0.00 231 THR A N 5
ATOM 7448 C CA . THR A 1 96 ? 9.495 9.119 -4.727 1.00 0.00 231 THR A CA 5
ATOM 7449 C C . THR A 1 96 ? 10.970 9.353 -5.035 1.00 0.00 231 THR A C 5
ATOM 7450 O O . THR A 1 96 ? 11.692 9.954 -4.240 1.00 0.00 231 THR A O 5
ATOM 7461 N N . ASP A 1 97 ? 11.410 8.874 -6.193 1.00 0.00 232 ASP A N 5
ATOM 7462 C CA . ASP A 1 97 ? 12.800 9.033 -6.607 1.00 0.00 232 ASP A CA 5
ATOM 7463 C C . ASP A 1 97 ? 12.886 9.673 -7.989 1.00 0.00 232 ASP A C 5
ATOM 7464 O O . ASP A 1 97 ? 12.515 9.063 -8.992 1.00 0.00 232 ASP A O 5
ATOM 7473 N N . LYS A 1 98 ? 13.377 10.907 -8.034 1.00 0.00 233 LYS A N 5
ATOM 7474 C CA . LYS A 1 98 ? 13.512 11.631 -9.292 1.00 0.00 233 LYS A CA 5
ATOM 7475 C C . LYS A 1 98 ? 14.731 11.147 -10.070 1.00 0.00 233 LYS A C 5
ATOM 7476 O O . LYS A 1 98 ? 15.840 11.100 -9.538 1.00 0.00 233 LYS A O 5
ATOM 7495 N N . GLU A 1 99 ? 14.519 10.790 -11.333 1.00 0.00 234 GLU A N 5
ATOM 7496 C CA . GLU A 1 99 ? 15.602 10.310 -12.183 1.00 0.00 234 GLU A CA 5
ATOM 7497 C C . GLU A 1 99 ? 15.517 10.932 -13.574 1.00 0.00 234 GLU A C 5
ATOM 7498 O O . GLU A 1 99 ? 14.430 11.101 -14.125 1.00 0.00 234 GLU A O 5
ATOM 7510 N N . SER A 1 100 ? 16.674 11.270 -14.136 1.00 0.00 235 SER A N 5
ATOM 7511 C CA . SER A 1 100 ? 16.731 11.878 -15.460 1.00 0.00 235 SER A CA 5
ATOM 7512 C C . SER A 1 100 ? 16.607 10.817 -16.550 1.00 0.00 235 SER A C 5
ATOM 7513 O O . SER A 1 100 ? 15.664 10.830 -17.340 1.00 0.00 235 SER A O 5
ATOM 7521 N N . GLY A 1 101 ? 17.568 9.898 -16.585 1.00 0.00 236 GLY A N 5
ATOM 7522 C CA . GLY A 1 101 ? 17.549 8.843 -17.581 1.00 0.00 236 GLY A CA 5
ATOM 7523 C C . GLY A 1 101 ? 16.420 7.856 -17.359 1.00 0.00 236 GLY A C 5
ATOM 7524 O O . GLY A 1 101 ? 16.034 7.567 -16.226 1.00 0.00 236 GLY A O 5
ATOM 7528 N N . PRO A 1 102 ? 15.870 7.323 -18.460 1.00 0.00 237 PRO A N 5
ATOM 7529 C CA . PRO A 1 102 ? 14.770 6.355 -18.406 1.00 0.00 237 PRO A CA 5
ATOM 7530 C C . PRO A 1 102 ? 15.245 4.958 -18.024 1.00 0.00 237 PRO A C 5
ATOM 7531 O O . PRO A 1 102 ? 14.441 4.037 -17.878 1.00 0.00 237 PRO A O 5
ATOM 7542 N N . SER A 1 103 ? 16.556 4.807 -17.862 1.00 0.00 238 SER A N 5
ATOM 7543 C CA . SER A 1 103 ? 17.138 3.520 -17.500 1.00 0.00 238 SER A CA 5
ATOM 7544 C C . SER A 1 103 ? 16.364 2.373 -18.143 1.00 0.00 238 SER A C 5
ATOM 7545 O O . SER A 1 103 ? 16.105 1.351 -17.508 1.00 0.00 238 SER A O 5
ATOM 7553 N N . SER A 1 104 ? 15.996 2.551 -19.408 1.00 0.00 239 SER A N 5
ATOM 7554 C CA . SER A 1 104 ? 15.248 1.534 -20.137 1.00 0.00 239 SER A CA 5
ATOM 7555 C C . SER A 1 104 ? 16.124 0.868 -21.193 1.00 0.00 239 SER A C 5
ATOM 7556 O O . SER A 1 104 ? 16.387 1.440 -22.250 1.00 0.00 239 SER A O 5
ATOM 7564 N N . GLY A 1 105 ? 16.575 -0.348 -20.898 1.00 0.00 240 GLY A N 5
ATOM 7565 C CA . GLY A 1 105 ? 17.417 -1.074 -21.831 1.00 0.00 240 GLY A CA 5
ATOM 7566 C C . GLY A 1 105 ? 17.121 -2.560 -21.845 1.00 0.00 240 GLY A C 5
ATOM 7567 O O . GLY A 1 105 ? 17.801 -3.329 -22.524 1.00 0.00 240 GLY A O 5
ATOM 7571 N N . GLY A 1 1 ? -2.750 -5.558 -21.250 1.00 0.00 136 GLY A N 6
ATOM 7572 C CA . GLY A 1 1 ? -2.086 -6.806 -20.925 1.00 0.00 136 GLY A CA 6
ATOM 7573 C C . GLY A 1 1 ? -0.779 -6.979 -21.674 1.00 0.00 136 GLY A C 6
ATOM 7574 O O . GLY A 1 1 ? -0.775 -7.191 -22.887 1.00 0.00 136 GLY A O 6
ATOM 7578 N N . SER A 1 2 ? 0.332 -6.887 -20.951 1.00 0.00 137 SER A N 6
ATOM 7579 C CA . SER A 1 2 ? 1.652 -7.030 -21.556 1.00 0.00 137 SER A CA 6
ATOM 7580 C C . SER A 1 2 ? 2.332 -8.309 -21.081 1.00 0.00 137 SER A C 6
ATOM 7581 O O . SER A 1 2 ? 2.351 -8.609 -19.887 1.00 0.00 137 SER A O 6
ATOM 7589 N N . SER A 1 3 ? 2.890 -9.061 -22.024 1.00 0.00 138 SER A N 6
ATOM 7590 C CA . SER A 1 3 ? 3.569 -10.311 -21.703 1.00 0.00 138 SER A CA 6
ATOM 7591 C C . SER A 1 3 ? 5.025 -10.271 -22.157 1.00 0.00 138 SER A C 6
ATOM 7592 O O . SER A 1 3 ? 5.426 -9.391 -22.918 1.00 0.00 138 SER A O 6
ATOM 7600 N N . GLY A 1 4 ? 5.813 -11.230 -21.682 1.00 0.00 139 GLY A N 6
ATOM 7601 C CA . GLY A 1 4 ? 7.217 -11.287 -22.048 1.00 0.00 139 GLY A CA 6
ATOM 7602 C C . GLY A 1 4 ? 7.974 -10.040 -21.637 1.00 0.00 139 GLY A C 6
ATOM 7603 O O . GLY A 1 4 ? 8.184 -9.137 -22.447 1.00 0.00 139 GLY A O 6
ATOM 7607 N N . SER A 1 5 ? 8.384 -9.988 -20.373 1.00 0.00 140 SER A N 6
ATOM 7608 C CA . SER A 1 5 ? 9.118 -8.840 -19.854 1.00 0.00 140 SER A CA 6
ATOM 7609 C C . SER A 1 5 ? 10.368 -9.288 -19.104 1.00 0.00 140 SER A C 6
ATOM 7610 O O . SER A 1 5 ? 10.372 -10.330 -18.449 1.00 0.00 140 SER A O 6
ATOM 7618 N N . SER A 1 6 ? 11.428 -8.493 -19.205 1.00 0.00 141 SER A N 6
ATOM 7619 C CA . SER A 1 6 ? 12.687 -8.808 -18.539 1.00 0.00 141 SER A CA 6
ATOM 7620 C C . SER A 1 6 ? 12.967 -7.821 -17.410 1.00 0.00 141 SER A C 6
ATOM 7621 O O . SER A 1 6 ? 12.945 -6.607 -17.612 1.00 0.00 141 SER A O 6
ATOM 7629 N N . GLY A 1 7 ? 13.230 -8.351 -16.220 1.00 0.00 142 GLY A N 6
ATOM 7630 C CA . GLY A 1 7 ? 13.510 -7.504 -15.076 1.00 0.00 142 GLY A CA 6
ATOM 7631 C C . GLY A 1 7 ? 14.547 -8.106 -14.149 1.00 0.00 142 GLY A C 6
ATOM 7632 O O . GLY A 1 7 ? 14.212 -8.872 -13.245 1.00 0.00 142 GLY A O 6
ATOM 7636 N N . CYS A 1 8 ? 15.810 -7.761 -14.373 1.00 0.00 143 CYS A N 6
ATOM 7637 C CA . CYS A 1 8 ? 16.901 -8.275 -13.552 1.00 0.00 143 CYS A CA 6
ATOM 7638 C C . CYS A 1 8 ? 16.966 -7.544 -12.215 1.00 0.00 143 CYS A C 6
ATOM 7639 O O . CYS A 1 8 ? 17.783 -6.641 -12.029 1.00 0.00 143 CYS A O 6
ATOM 7647 N N . LEU A 1 9 ? 16.100 -7.939 -11.288 1.00 0.00 144 LEU A N 6
ATOM 7648 C CA . LEU A 1 9 ? 16.058 -7.320 -9.968 1.00 0.00 144 LEU A CA 6
ATOM 7649 C C . LEU A 1 9 ? 16.135 -8.375 -8.869 1.00 0.00 144 LEU A C 6
ATOM 7650 O O . LEU A 1 9 ? 15.339 -9.313 -8.839 1.00 0.00 144 LEU A O 6
ATOM 7666 N N . ARG A 1 10 ? 17.098 -8.214 -7.968 1.00 0.00 145 ARG A N 6
ATOM 7667 C CA . ARG A 1 10 ? 17.278 -9.152 -6.866 1.00 0.00 145 ARG A CA 6
ATOM 7668 C C . ARG A 1 10 ? 16.020 -9.230 -6.007 1.00 0.00 145 ARG A C 6
ATOM 7669 O O . ARG A 1 10 ? 15.438 -10.301 -5.838 1.00 0.00 145 ARG A O 6
ATOM 7690 N N . GLN A 1 11 ? 15.608 -8.088 -5.466 1.00 0.00 146 GLN A N 6
ATOM 7691 C CA . GLN A 1 11 ? 14.420 -8.028 -4.623 1.00 0.00 146 GLN A CA 6
ATOM 7692 C C . GLN A 1 11 ? 13.803 -6.633 -4.650 1.00 0.00 146 GLN A C 6
ATOM 7693 O O . GLN A 1 11 ? 14.499 -5.619 -4.613 1.00 0.00 146 GLN A O 6
ATOM 7707 N N . PRO A 1 12 ? 12.464 -6.579 -4.718 1.00 0.00 147 PRO A N 6
ATOM 7708 C CA . PRO A 1 12 ? 11.723 -5.315 -4.752 1.00 0.00 147 PRO A CA 6
ATOM 7709 C C . PRO A 1 12 ? 12.210 -4.329 -3.695 1.00 0.00 147 PRO A C 6
ATOM 7710 O O . PRO A 1 12 ? 12.606 -4.710 -2.593 1.00 0.00 147 PRO A O 6
ATOM 7721 N N . PRO A 1 13 ? 12.179 -3.032 -4.035 1.00 0.00 148 PRO A N 6
ATOM 7722 C CA . PRO A 1 13 ? 12.612 -1.965 -3.128 1.00 0.00 148 PRO A CA 6
ATOM 7723 C C . PRO A 1 13 ? 12.033 -2.126 -1.726 1.00 0.00 148 PRO A C 6
ATOM 7724 O O . PRO A 1 13 ? 10.879 -2.523 -1.563 1.00 0.00 148 PRO A O 6
ATOM 7735 N N . SER A 1 14 ? 12.840 -1.813 -0.718 1.00 0.00 149 SER A N 6
ATOM 7736 C CA . SER A 1 14 ? 12.409 -1.926 0.670 1.00 0.00 149 SER A CA 6
ATOM 7737 C C . SER A 1 14 ? 11.617 -0.692 1.095 1.00 0.00 149 SER A C 6
ATOM 7738 O O . SER A 1 14 ? 12.193 0.343 1.433 1.00 0.00 149 SER A O 6
ATOM 7746 N N . HIS A 1 15 ? 10.293 -0.810 1.075 1.00 0.00 150 HIS A N 6
ATOM 7747 C CA . HIS A 1 15 ? 9.422 0.295 1.458 1.00 0.00 150 HIS A CA 6
ATOM 7748 C C . HIS A 1 15 ? 8.456 -0.132 2.560 1.00 0.00 150 HIS A C 6
ATOM 7749 O O . HIS A 1 15 ? 8.101 -1.306 2.667 1.00 0.00 150 HIS A O 6
ATOM 7763 N N . ARG A 1 16 ? 8.036 0.829 3.376 1.00 0.00 151 ARG A N 6
ATOM 7764 C CA . ARG A 1 16 ? 7.114 0.551 4.471 1.00 0.00 151 ARG A CA 6
ATOM 7765 C C . ARG A 1 16 ? 5.703 1.021 4.125 1.00 0.00 151 ARG A C 6
ATOM 7766 O O . ARG A 1 16 ? 4.721 0.338 4.417 1.00 0.00 151 ARG A O 6
ATOM 7787 N N . LYS A 1 17 ? 5.610 2.191 3.503 1.00 0.00 152 LYS A N 6
ATOM 7788 C CA . LYS A 1 17 ? 4.322 2.752 3.116 1.00 0.00 152 LYS A CA 6
ATOM 7789 C C . LYS A 1 17 ? 3.854 2.174 1.784 1.00 0.00 152 LYS A C 6
ATOM 7790 O O . LYS A 1 17 ? 4.566 2.245 0.781 1.00 0.00 152 LYS A O 6
ATOM 7809 N N . LEU A 1 18 ? 2.654 1.605 1.780 1.00 0.00 153 LEU A N 6
ATOM 7810 C CA . LEU A 1 18 ? 2.090 1.016 0.570 1.00 0.00 153 LEU A CA 6
ATOM 7811 C C . LEU A 1 18 ? 0.999 1.908 -0.012 1.00 0.00 153 LEU A C 6
ATOM 7812 O O . LEU A 1 18 ? 0.114 2.374 0.707 1.00 0.00 153 LEU A O 6
ATOM 7828 N N . PHE A 1 19 ? 1.065 2.140 -1.319 1.00 0.00 154 PHE A N 6
ATOM 7829 C CA . PHE A 1 19 ? 0.081 2.975 -1.998 1.00 0.00 154 PHE A CA 6
ATOM 7830 C C . PHE A 1 19 ? -1.065 2.130 -2.544 1.00 0.00 154 PHE A C 6
ATOM 7831 O O . PHE A 1 19 ? -0.845 1.077 -3.143 1.00 0.00 154 PHE A O 6
ATOM 7848 N N . VAL A 1 20 ? -2.291 2.599 -2.334 1.00 0.00 155 VAL A N 6
ATOM 7849 C CA . VAL A 1 20 ? -3.473 1.887 -2.805 1.00 0.00 155 VAL A CA 6
ATOM 7850 C C . VAL A 1 20 ? -4.335 2.780 -3.691 1.00 0.00 155 VAL A C 6
ATOM 7851 O O . VAL A 1 20 ? -4.889 3.778 -3.232 1.00 0.00 155 VAL A O 6
ATOM 7864 N N . GLY A 1 21 ? -4.444 2.413 -4.964 1.00 0.00 156 GLY A N 6
ATOM 7865 C CA . GLY A 1 21 ? -5.241 3.191 -5.895 1.00 0.00 156 GLY A CA 6
ATOM 7866 C C . GLY A 1 21 ? -6.420 2.411 -6.441 1.00 0.00 156 GLY A C 6
ATOM 7867 O O . GLY A 1 21 ? -6.662 1.274 -6.037 1.00 0.00 156 GLY A O 6
ATOM 7871 N N . MET A 1 22 ? -7.157 3.024 -7.362 1.00 0.00 157 MET A N 6
ATOM 7872 C CA . MET A 1 22 ? -8.318 2.379 -7.964 1.00 0.00 157 MET A CA 6
ATOM 7873 C C . MET A 1 22 ? -9.341 1.996 -6.898 1.00 0.00 157 MET A C 6
ATOM 7874 O O . MET A 1 22 ? -9.923 0.912 -6.943 1.00 0.00 157 MET A O 6
ATOM 7888 N N . LEU A 1 23 ? -9.555 2.893 -5.942 1.00 0.00 158 LEU A N 6
ATOM 7889 C CA . LEU A 1 23 ? -10.508 2.649 -4.864 1.00 0.00 158 LEU A CA 6
ATOM 7890 C C . LEU A 1 23 ? -11.799 3.428 -5.092 1.00 0.00 158 LEU A C 6
ATOM 7891 O O . LEU A 1 23 ? -11.923 4.171 -6.065 1.00 0.00 158 LEU A O 6
ATOM 7907 N N . ASN A 1 24 ? -12.756 3.255 -4.187 1.00 0.00 159 ASN A N 6
ATOM 7908 C CA . ASN A 1 24 ? -14.038 3.944 -4.288 1.00 0.00 159 ASN A CA 6
ATOM 7909 C C . ASN A 1 24 ? -14.331 4.739 -3.019 1.00 0.00 159 ASN A C 6
ATOM 7910 O O . ASN A 1 24 ? -13.611 4.631 -2.026 1.00 0.00 159 ASN A O 6
ATOM 7921 N N . LYS A 1 25 ? -15.392 5.537 -3.059 1.00 0.00 160 LYS A N 6
ATOM 7922 C CA . LYS A 1 25 ? -15.783 6.349 -1.913 1.00 0.00 160 LYS A CA 6
ATOM 7923 C C . LYS A 1 25 ? -16.857 5.646 -1.089 1.00 0.00 160 LYS A C 6
ATOM 7924 O O . LYS A 1 25 ? -17.898 6.229 -0.786 1.00 0.00 160 LYS A O 6
ATOM 7943 N N . GLN A 1 26 ? -16.597 4.393 -0.730 1.00 0.00 161 GLN A N 6
ATOM 7944 C CA . GLN A 1 26 ? -17.543 3.613 0.059 1.00 0.00 161 GLN A CA 6
ATOM 7945 C C . GLN A 1 26 ? -16.867 3.026 1.294 1.00 0.00 161 GLN A C 6
ATOM 7946 O O . GLN A 1 26 ? -17.349 3.192 2.414 1.00 0.00 161 GLN A O 6
ATOM 7960 N N . GLN A 1 27 ? -15.749 2.340 1.081 1.00 0.00 162 GLN A N 6
ATOM 7961 C CA . GLN A 1 27 ? -15.008 1.727 2.177 1.00 0.00 162 GLN A CA 6
ATOM 7962 C C . GLN A 1 27 ? -14.457 2.790 3.122 1.00 0.00 162 GLN A C 6
ATOM 7963 O O . GLN A 1 27 ? -14.403 3.971 2.780 1.00 0.00 162 GLN A O 6
ATOM 7977 N N . SER A 1 28 ? -14.049 2.362 4.313 1.00 0.00 163 SER A N 6
ATOM 7978 C CA . SER A 1 28 ? -13.506 3.277 5.309 1.00 0.00 163 SER A CA 6
ATOM 7979 C C . SER A 1 28 ? -12.226 2.717 5.921 1.00 0.00 163 SER A C 6
ATOM 7980 O O . SER A 1 28 ? -11.802 1.609 5.593 1.00 0.00 163 SER A O 6
ATOM 7988 N N . GLU A 1 29 ? -11.615 3.491 6.813 1.00 0.00 164 GLU A N 6
ATOM 7989 C CA . GLU A 1 29 ? -10.383 3.072 7.471 1.00 0.00 164 GLU A CA 6
ATOM 7990 C C . GLU A 1 29 ? -10.542 1.689 8.095 1.00 0.00 164 GLU A C 6
ATOM 7991 O O . GLU A 1 29 ? -9.605 0.891 8.110 1.00 0.00 164 GLU A O 6
ATOM 8003 N N . ASP A 1 30 ? -11.735 1.413 8.610 1.00 0.00 165 ASP A N 6
ATOM 8004 C CA . ASP A 1 30 ? -12.019 0.127 9.236 1.00 0.00 165 ASP A CA 6
ATOM 8005 C C . ASP A 1 30 ? -11.926 -1.005 8.217 1.00 0.00 165 ASP A C 6
ATOM 8006 O O . ASP A 1 30 ? -11.154 -1.949 8.392 1.00 0.00 165 ASP A O 6
ATOM 8015 N N . ASP A 1 31 ? -12.716 -0.905 7.155 1.00 0.00 166 ASP A N 6
ATOM 8016 C CA . ASP A 1 31 ? -12.723 -1.920 6.108 1.00 0.00 166 ASP A CA 6
ATOM 8017 C C . ASP A 1 31 ? -11.300 -2.282 5.693 1.00 0.00 166 ASP A C 6
ATOM 8018 O O . ASP A 1 31 ? -10.915 -3.452 5.712 1.00 0.00 166 ASP A O 6
ATOM 8027 N N . VAL A 1 32 ? -10.523 -1.271 5.317 1.00 0.00 167 VAL A N 6
ATOM 8028 C CA . VAL A 1 32 ? -9.143 -1.483 4.898 1.00 0.00 167 VAL A CA 6
ATOM 8029 C C . VAL A 1 32 ? -8.290 -1.997 6.052 1.00 0.00 167 VAL A C 6
ATOM 8030 O O . VAL A 1 32 ? -7.449 -2.877 5.872 1.00 0.00 167 VAL A O 6
ATOM 8043 N N . ARG A 1 33 ? -8.514 -1.441 7.239 1.00 0.00 168 ARG A N 6
ATOM 8044 C CA . ARG A 1 33 ? -7.765 -1.843 8.423 1.00 0.00 168 ARG A CA 6
ATOM 8045 C C . ARG A 1 33 ? -7.724 -3.363 8.551 1.00 0.00 168 ARG A C 6
ATOM 8046 O O . ARG A 1 33 ? -6.665 -3.978 8.423 1.00 0.00 168 ARG A O 6
ATOM 8067 N N . ARG A 1 34 ? -8.883 -3.962 8.805 1.00 0.00 169 ARG A N 6
ATOM 8068 C CA . ARG A 1 34 ? -8.979 -5.409 8.952 1.00 0.00 169 ARG A CA 6
ATOM 8069 C C . ARG A 1 34 ? -8.541 -6.116 7.672 1.00 0.00 169 ARG A C 6
ATOM 8070 O O . ARG A 1 34 ? -7.682 -6.998 7.701 1.00 0.00 169 ARG A O 6
ATOM 8091 N N . LEU A 1 35 ? -9.137 -5.723 6.552 1.00 0.00 170 LEU A N 6
ATOM 8092 C CA . LEU A 1 35 ? -8.809 -6.318 5.261 1.00 0.00 170 LEU A CA 6
ATOM 8093 C C . LEU A 1 35 ? -7.303 -6.518 5.121 1.00 0.00 170 LEU A C 6
ATOM 8094 O O . LEU A 1 35 ? -6.818 -7.648 5.063 1.00 0.00 170 LEU A O 6
ATOM 8110 N N . PHE A 1 36 ? -6.567 -5.412 5.069 1.00 0.00 171 PHE A N 6
ATOM 8111 C CA . PHE A 1 36 ? -5.116 -5.465 4.937 1.00 0.00 171 PHE A CA 6
ATOM 8112 C C . PHE A 1 36 ? -4.498 -6.298 6.055 1.00 0.00 171 PHE A C 6
ATOM 8113 O O . PHE A 1 36 ? -4.014 -7.406 5.823 1.00 0.00 171 PHE A O 6
ATOM 8130 N N . GLU A 1 37 ? -4.518 -5.756 7.269 1.00 0.00 172 GLU A N 6
ATOM 8131 C CA . GLU A 1 37 ? -3.958 -6.449 8.424 1.00 0.00 172 GLU A CA 6
ATOM 8132 C C . GLU A 1 37 ? -4.317 -7.932 8.395 1.00 0.00 172 GLU A C 6
ATOM 8133 O O . GLU A 1 37 ? -3.615 -8.763 8.972 1.00 0.00 172 GLU A O 6
ATOM 8145 N N . ALA A 1 38 ? -5.415 -8.256 7.720 1.00 0.00 173 ALA A N 6
ATOM 8146 C CA . ALA A 1 38 ? -5.867 -9.638 7.614 1.00 0.00 173 ALA A CA 6
ATOM 8147 C C . ALA A 1 38 ? -4.708 -10.571 7.279 1.00 0.00 173 ALA A C 6
ATOM 8148 O O . ALA A 1 38 ? -4.779 -11.776 7.518 1.00 0.00 173 ALA A O 6
ATOM 8155 N N . PHE A 1 39 ? -3.641 -10.005 6.722 1.00 0.00 174 PHE A N 6
ATOM 8156 C CA . PHE A 1 39 ? -2.467 -10.787 6.352 1.00 0.00 174 PHE A CA 6
ATOM 8157 C C . PHE A 1 39 ? -1.242 -10.335 7.141 1.00 0.00 174 PHE A C 6
ATOM 8158 O O . PHE A 1 39 ? -0.710 -11.080 7.963 1.00 0.00 174 PHE A O 6
ATOM 8175 N N . GLY A 1 40 ? -0.800 -9.108 6.884 1.00 0.00 175 GLY A N 6
ATOM 8176 C CA . GLY A 1 40 ? 0.360 -8.577 7.577 1.00 0.00 175 GLY A CA 6
ATOM 8177 C C . GLY A 1 40 ? 0.014 -7.401 8.469 1.00 0.00 175 GLY A C 6
ATOM 8178 O O . GLY A 1 40 ? -0.712 -6.496 8.060 1.00 0.00 175 GLY A O 6
ATOM 8182 N N . ASN A 1 41 ? 0.533 -7.416 9.692 1.00 0.00 176 ASN A N 6
ATOM 8183 C CA . ASN A 1 41 ? 0.273 -6.344 10.646 1.00 0.00 176 ASN A CA 6
ATOM 8184 C C . ASN A 1 41 ? 0.420 -4.978 9.983 1.00 0.00 176 ASN A C 6
ATOM 8185 O O . ASN A 1 41 ? 1.148 -4.829 9.001 1.00 0.00 176 ASN A O 6
ATOM 8196 N N . ILE A 1 42 ? -0.275 -3.985 10.527 1.00 0.00 177 ILE A N 6
ATOM 8197 C CA . ILE A 1 42 ? -0.220 -2.631 9.989 1.00 0.00 177 ILE A CA 6
ATOM 8198 C C . ILE A 1 42 ? 0.462 -1.679 10.965 1.00 0.00 177 ILE A C 6
ATOM 8199 O O . ILE A 1 42 ? 0.092 -1.606 12.136 1.00 0.00 177 ILE A O 6
ATOM 8215 N N . GLU A 1 43 ? 1.458 -0.949 10.473 1.00 0.00 178 GLU A N 6
ATOM 8216 C CA . GLU A 1 43 ? 2.191 0.000 11.303 1.00 0.00 178 GLU A CA 6
ATOM 8217 C C . GLU A 1 43 ? 1.446 1.328 11.397 1.00 0.00 178 GLU A C 6
ATOM 8218 O O . GLU A 1 43 ? 1.426 1.966 12.450 1.00 0.00 178 GLU A O 6
ATOM 8230 N N . GLU A 1 44 ? 0.837 1.738 10.290 1.00 0.00 179 GLU A N 6
ATOM 8231 C CA . GLU A 1 44 ? 0.092 2.991 10.247 1.00 0.00 179 GLU A CA 6
ATOM 8232 C C . GLU A 1 44 ? -0.807 3.049 9.016 1.00 0.00 179 GLU A C 6
ATOM 8233 O O . GLU A 1 44 ? -0.359 2.806 7.895 1.00 0.00 179 GLU A O 6
ATOM 8245 N N . CYS A 1 45 ? -2.078 3.371 9.233 1.00 0.00 180 CYS A N 6
ATOM 8246 C CA . CYS A 1 45 ? -3.041 3.459 8.142 1.00 0.00 180 CYS A CA 6
ATOM 8247 C C . CYS A 1 45 ? -3.520 4.895 7.953 1.00 0.00 180 CYS A C 6
ATOM 8248 O O . CYS A 1 45 ? -3.699 5.634 8.922 1.00 0.00 180 CYS A O 6
ATOM 8256 N N . THR A 1 46 ? -3.723 5.285 6.699 1.00 0.00 181 THR A N 6
ATOM 8257 C CA . THR A 1 46 ? -4.178 6.633 6.382 1.00 0.00 181 THR A CA 6
ATOM 8258 C C . THR A 1 46 ? -4.904 6.668 5.042 1.00 0.00 181 THR A C 6
ATOM 8259 O O . THR A 1 46 ? -4.547 5.943 4.113 1.00 0.00 181 THR A O 6
ATOM 8270 N N . ILE A 1 47 ? -5.923 7.515 4.949 1.00 0.00 182 ILE A N 6
ATOM 8271 C CA . ILE A 1 47 ? -6.698 7.646 3.722 1.00 0.00 182 ILE A CA 6
ATOM 8272 C C . ILE A 1 47 ? -6.420 8.978 3.034 1.00 0.00 182 ILE A C 6
ATOM 8273 O O . ILE A 1 47 ? -6.171 9.989 3.693 1.00 0.00 182 ILE A O 6
ATOM 8289 N N . LEU A 1 48 ? -6.465 8.973 1.707 1.00 0.00 183 LEU A N 6
ATOM 8290 C CA . LEU A 1 48 ? -6.220 10.183 0.928 1.00 0.00 183 LEU A CA 6
ATOM 8291 C C . LEU A 1 48 ? -7.528 10.892 0.597 1.00 0.00 183 LEU A C 6
ATOM 8292 O O . LEU A 1 48 ? -8.410 10.321 -0.046 1.00 0.00 183 LEU A O 6
ATOM 8308 N N . ARG A 1 49 ? -7.648 12.140 1.038 1.00 0.00 184 ARG A N 6
ATOM 8309 C CA . ARG A 1 49 ? -8.849 12.927 0.788 1.00 0.00 184 ARG A CA 6
ATOM 8310 C C . ARG A 1 49 ? -8.488 14.325 0.292 1.00 0.00 184 ARG A C 6
ATOM 8311 O O . ARG A 1 49 ? -7.963 15.145 1.044 1.00 0.00 184 ARG A O 6
ATOM 8332 N N . GLY A 1 50 ? -8.774 14.588 -0.980 1.00 0.00 185 GLY A N 6
ATOM 8333 C CA . GLY A 1 50 ? -8.473 15.887 -1.554 1.00 0.00 185 GLY A CA 6
ATOM 8334 C C . GLY A 1 50 ? -9.345 16.988 -0.986 1.00 0.00 185 GLY A C 6
ATOM 8335 O O . GLY A 1 50 ? -9.769 16.941 0.169 1.00 0.00 185 GLY A O 6
ATOM 8339 N N . PRO A 1 51 ? -9.624 18.011 -1.807 1.00 0.00 186 PRO A N 6
ATOM 8340 C CA . PRO A 1 51 ? -10.452 19.150 -1.401 1.00 0.00 186 PRO A CA 6
ATOM 8341 C C . PRO A 1 51 ? -11.716 18.715 -0.668 1.00 0.00 186 PRO A C 6
ATOM 8342 O O . PRO A 1 51 ? -12.182 17.587 -0.830 1.00 0.00 186 PRO A O 6
ATOM 8353 N N . ASP A 1 52 ? -12.267 19.616 0.138 1.00 0.00 187 ASP A N 6
ATOM 8354 C CA . ASP A 1 52 ? -13.479 19.326 0.895 1.00 0.00 187 ASP A CA 6
ATOM 8355 C C . ASP A 1 52 ? -13.426 17.921 1.488 1.00 0.00 187 ASP A C 6
ATOM 8356 O O . ASP A 1 52 ? -14.420 17.196 1.482 1.00 0.00 187 ASP A O 6
ATOM 8365 N N . GLY A 1 53 ? -12.257 17.543 1.998 1.00 0.00 188 GLY A N 6
ATOM 8366 C CA . GLY A 1 53 ? -12.096 16.226 2.585 1.00 0.00 188 GLY A CA 6
ATOM 8367 C C . GLY A 1 53 ? -12.916 15.168 1.873 1.00 0.00 188 GLY A C 6
ATOM 8368 O O . GLY A 1 53 ? -13.763 14.516 2.482 1.00 0.00 188 GLY A O 6
ATOM 8372 N N . ASN A 1 54 ? -12.666 15.000 0.579 1.00 0.00 189 ASN A N 6
ATOM 8373 C CA . ASN A 1 54 ? -13.390 14.016 -0.218 1.00 0.00 189 ASN A CA 6
ATOM 8374 C C . ASN A 1 54 ? -12.445 12.937 -0.739 1.00 0.00 189 ASN A C 6
ATOM 8375 O O . ASN A 1 54 ? -11.595 13.199 -1.589 1.00 0.00 189 ASN A O 6
ATOM 8386 N N . SER A 1 55 ? -12.602 11.722 -0.223 1.00 0.00 190 SER A N 6
ATOM 8387 C CA . SER A 1 55 ? -11.762 10.603 -0.633 1.00 0.00 190 SER A CA 6
ATOM 8388 C C . SER A 1 55 ? -11.560 10.601 -2.145 1.00 0.00 190 SER A C 6
ATOM 8389 O O . SER A 1 55 ? -12.515 10.728 -2.912 1.00 0.00 190 SER A O 6
ATOM 8397 N N . LYS A 1 56 ? -10.308 10.457 -2.568 1.00 0.00 191 LYS A N 6
ATOM 8398 C CA . LYS A 1 56 ? -9.978 10.437 -3.988 1.00 0.00 191 LYS A CA 6
ATOM 8399 C C . LYS A 1 56 ? -9.679 9.017 -4.457 1.00 0.00 191 LYS A C 6
ATOM 8400 O O . LYS A 1 56 ? -8.865 8.808 -5.356 1.00 0.00 191 LYS A O 6
ATOM 8419 N N . GLY A 1 57 ? -10.345 8.043 -3.844 1.00 0.00 192 GLY A N 6
ATOM 8420 C CA . GLY A 1 57 ? -10.138 6.655 -4.214 1.00 0.00 192 GLY A CA 6
ATOM 8421 C C . GLY A 1 57 ? -8.694 6.222 -4.055 1.00 0.00 192 GLY A C 6
ATOM 8422 O O . GLY A 1 57 ? -8.164 5.487 -4.889 1.00 0.00 192 GLY A O 6
ATOM 8426 N N . CYS A 1 58 ? -8.055 6.680 -2.984 1.00 0.00 193 CYS A N 6
ATOM 8427 C CA . CYS A 1 58 ? -6.662 6.337 -2.721 1.00 0.00 193 CYS A CA 6
ATOM 8428 C C . CYS A 1 58 ? -6.373 6.350 -1.223 1.00 0.00 193 CYS A C 6
ATOM 8429 O O . CYS A 1 58 ? -7.035 7.051 -0.459 1.00 0.00 193 CYS A O 6
ATOM 8437 N N . ALA A 1 59 ? -5.382 5.567 -0.811 1.00 0.00 194 ALA A N 6
ATOM 8438 C CA . ALA A 1 59 ? -5.005 5.488 0.595 1.00 0.00 194 ALA A CA 6
ATOM 8439 C C . ALA A 1 59 ? -3.613 4.887 0.758 1.00 0.00 194 ALA A C 6
ATOM 8440 O O . ALA A 1 59 ? -3.054 4.325 -0.185 1.00 0.00 194 ALA A O 6
ATOM 8447 N N . PHE A 1 60 ? -3.057 5.009 1.959 1.00 0.00 195 PHE A N 6
ATOM 8448 C CA . PHE A 1 60 ? -1.729 4.479 2.244 1.00 0.00 195 PHE A CA 6
ATOM 8449 C C . PHE A 1 60 ? -1.764 3.546 3.451 1.00 0.00 195 PHE A C 6
ATOM 8450 O O . PHE A 1 60 ? -2.360 3.864 4.480 1.00 0.00 195 PHE A O 6
ATOM 8467 N N . VAL A 1 61 ? -1.121 2.390 3.316 1.00 0.00 196 VAL A N 6
ATOM 8468 C CA . VAL A 1 61 ? -1.077 1.409 4.393 1.00 0.00 196 VAL A CA 6
ATOM 8469 C C . VAL A 1 61 ? 0.357 0.984 4.691 1.00 0.00 196 VAL A C 6
ATOM 8470 O O . VAL A 1 61 ? 1.046 0.436 3.830 1.00 0.00 196 VAL A O 6
ATOM 8483 N N . LYS A 1 62 ? 0.801 1.239 5.917 1.00 0.00 197 LYS A N 6
ATOM 8484 C CA . LYS A 1 62 ? 2.152 0.882 6.332 1.00 0.00 197 LYS A CA 6
ATOM 8485 C C . LYS A 1 62 ? 2.165 -0.470 7.040 1.00 0.00 197 LYS A C 6
ATOM 8486 O O . LYS A 1 62 ? 1.251 -0.792 7.800 1.00 0.00 197 LYS A O 6
ATOM 8505 N N . TYR A 1 63 ? 3.206 -1.255 6.786 1.00 0.00 198 TYR A N 6
ATOM 8506 C CA . TYR A 1 63 ? 3.336 -2.572 7.398 1.00 0.00 198 TYR A CA 6
ATOM 8507 C C . TYR A 1 63 ? 4.548 -2.624 8.324 1.00 0.00 198 TYR A C 6
ATOM 8508 O O . TYR A 1 63 ? 5.334 -1.680 8.390 1.00 0.00 198 TYR A O 6
ATOM 8526 N N . SER A 1 64 ? 4.691 -3.737 9.037 1.00 0.00 199 SER A N 6
ATOM 8527 C CA . SER A 1 64 ? 5.804 -3.913 9.963 1.00 0.00 199 SER A CA 6
ATOM 8528 C C . SER A 1 64 ? 7.082 -4.279 9.212 1.00 0.00 199 SER A C 6
ATOM 8529 O O . SER A 1 64 ? 8.147 -3.718 9.467 1.00 0.00 199 SER A O 6
ATOM 8537 N N . SER A 1 65 ? 6.965 -5.224 8.285 1.00 0.00 200 SER A N 6
ATOM 8538 C CA . SER A 1 65 ? 8.110 -5.669 7.499 1.00 0.00 200 SER A CA 6
ATOM 8539 C C . SER A 1 65 ? 7.729 -5.838 6.031 1.00 0.00 200 SER A C 6
ATOM 8540 O O . SER A 1 65 ? 6.560 -6.036 5.700 1.00 0.00 200 SER A O 6
ATOM 8548 N N . HIS A 1 66 ? 8.726 -5.757 5.155 1.00 0.00 201 HIS A N 6
ATOM 8549 C CA . HIS A 1 66 ? 8.496 -5.902 3.722 1.00 0.00 201 HIS A CA 6
ATOM 8550 C C . HIS A 1 66 ? 7.725 -7.183 3.421 1.00 0.00 201 HIS A C 6
ATOM 8551 O O . HIS A 1 66 ? 6.630 -7.143 2.861 1.00 0.00 201 HIS A O 6
ATOM 8565 N N . ALA A 1 67 ? 8.305 -8.319 3.797 1.00 0.00 202 ALA A N 6
ATOM 8566 C CA . ALA A 1 67 ? 7.672 -9.612 3.568 1.00 0.00 202 ALA A CA 6
ATOM 8567 C C . ALA A 1 67 ? 6.158 -9.518 3.730 1.00 0.00 202 ALA A C 6
ATOM 8568 O O . ALA A 1 67 ? 5.410 -9.720 2.774 1.00 0.00 202 ALA A O 6
ATOM 8575 N N . GLU A 1 68 ? 5.715 -9.211 4.945 1.00 0.00 203 GLU A N 6
ATOM 8576 C CA . GLU A 1 68 ? 4.290 -9.093 5.231 1.00 0.00 203 GLU A CA 6
ATOM 8577 C C . GLU A 1 68 ? 3.599 -8.211 4.194 1.00 0.00 203 GLU A C 6
ATOM 8578 O O . GLU A 1 68 ? 2.548 -8.568 3.663 1.00 0.00 203 GLU A O 6
ATOM 8590 N N . ALA A 1 69 ? 4.198 -7.059 3.912 1.00 0.00 204 ALA A N 6
ATOM 8591 C CA . ALA A 1 69 ? 3.642 -6.127 2.939 1.00 0.00 204 ALA A CA 6
ATOM 8592 C C . ALA A 1 69 ? 3.414 -6.809 1.594 1.00 0.00 204 ALA A C 6
ATOM 8593 O O . ALA A 1 69 ? 2.311 -6.775 1.050 1.00 0.00 204 ALA A O 6
ATOM 8600 N N . GLN A 1 70 ? 4.465 -7.426 1.063 1.00 0.00 205 GLN A N 6
ATOM 8601 C CA . GLN A 1 70 ? 4.379 -8.114 -0.219 1.00 0.00 205 GLN A CA 6
ATOM 8602 C C . GLN A 1 70 ? 3.178 -9.054 -0.253 1.00 0.00 205 GLN A C 6
ATOM 8603 O O . GLN A 1 70 ? 2.411 -9.063 -1.215 1.00 0.00 205 GLN A O 6
ATOM 8617 N N . ALA A 1 71 ? 3.022 -9.845 0.804 1.00 0.00 206 ALA A N 6
ATOM 8618 C CA . ALA A 1 71 ? 1.914 -10.787 0.896 1.00 0.00 206 ALA A CA 6
ATOM 8619 C C . ALA A 1 71 ? 0.575 -10.080 0.718 1.00 0.00 206 ALA A C 6
ATOM 8620 O O . ALA A 1 71 ? -0.270 -10.519 -0.061 1.00 0.00 206 ALA A O 6
ATOM 8627 N N . ALA A 1 72 ? 0.389 -8.983 1.445 1.00 0.00 207 ALA A N 6
ATOM 8628 C CA . ALA A 1 72 ? -0.847 -8.215 1.366 1.00 0.00 207 ALA A CA 6
ATOM 8629 C C . ALA A 1 72 ? -1.093 -7.716 -0.054 1.00 0.00 207 ALA A C 6
ATOM 8630 O O . ALA A 1 72 ? -2.222 -7.746 -0.545 1.00 0.00 207 ALA A O 6
ATOM 8637 N N . ILE A 1 73 ? -0.031 -7.258 -0.708 1.00 0.00 208 ILE A N 6
ATOM 8638 C CA . ILE A 1 73 ? -0.133 -6.753 -2.071 1.00 0.00 208 ILE A CA 6
ATOM 8639 C C . ILE A 1 73 ? -0.681 -7.820 -3.013 1.00 0.00 208 ILE A C 6
ATOM 8640 O O . ILE A 1 73 ? -1.825 -7.740 -3.459 1.00 0.00 208 ILE A O 6
ATOM 8656 N N . ASN A 1 74 ? 0.143 -8.820 -3.309 1.00 0.00 209 ASN A N 6
ATOM 8657 C CA . ASN A 1 74 ? -0.261 -9.905 -4.197 1.00 0.00 209 ASN A CA 6
ATOM 8658 C C . ASN A 1 74 ? -1.569 -10.534 -3.728 1.00 0.00 209 ASN A C 6
ATOM 8659 O O . ASN A 1 74 ? -2.434 -10.867 -4.537 1.00 0.00 209 ASN A O 6
ATOM 8670 N N . ALA A 1 75 ? -1.706 -10.692 -2.416 1.00 0.00 210 ALA A N 6
ATOM 8671 C CA . ALA A 1 75 ? -2.909 -11.278 -1.838 1.00 0.00 210 ALA A CA 6
ATOM 8672 C C . ALA A 1 75 ? -4.150 -10.486 -2.235 1.00 0.00 210 ALA A C 6
ATOM 8673 O O . ALA A 1 75 ? -5.194 -11.062 -2.545 1.00 0.00 210 ALA A O 6
ATOM 8680 N N . LEU A 1 76 ? -4.031 -9.163 -2.224 1.00 0.00 211 LEU A N 6
ATOM 8681 C CA . LEU A 1 76 ? -5.144 -8.291 -2.582 1.00 0.00 211 LEU A CA 6
ATOM 8682 C C . LEU A 1 76 ? -4.987 -7.764 -4.005 1.00 0.00 211 LEU A C 6
ATOM 8683 O O . LEU A 1 76 ? -5.741 -8.139 -4.903 1.00 0.00 211 LEU A O 6
ATOM 8699 N N . HIS A 1 77 ? -4.001 -6.895 -4.203 1.00 0.00 212 HIS A N 6
ATOM 8700 C CA . HIS A 1 77 ? -3.743 -6.319 -5.518 1.00 0.00 212 HIS A CA 6
ATOM 8701 C C . HIS A 1 77 ? -3.707 -7.404 -6.589 1.00 0.00 212 HIS A C 6
ATOM 8702 O O . HIS A 1 77 ? -3.066 -8.440 -6.416 1.00 0.00 212 HIS A O 6
ATOM 8716 N N . GLY A 1 78 ? -4.400 -7.159 -7.697 1.00 0.00 213 GLY A N 6
ATOM 8717 C CA . GLY A 1 78 ? -4.434 -8.125 -8.779 1.00 0.00 213 GLY A CA 6
ATOM 8718 C C . GLY A 1 78 ? -5.302 -9.326 -8.457 1.00 0.00 213 GLY A C 6
ATOM 8719 O O . GLY A 1 78 ? -5.452 -10.230 -9.279 1.00 0.00 213 GLY A O 6
ATOM 8723 N N . SER A 1 79 ? -5.873 -9.337 -7.257 1.00 0.00 214 SER A N 6
ATOM 8724 C CA . SER A 1 79 ? -6.725 -10.439 -6.826 1.00 0.00 214 SER A CA 6
ATOM 8725 C C . SER A 1 79 ? -8.196 -10.115 -7.069 1.00 0.00 214 SER A C 6
ATOM 8726 O O . SER A 1 79 ? -8.831 -10.692 -7.952 1.00 0.00 214 SER A O 6
ATOM 8734 N N . GLN A 1 80 ? -8.730 -9.189 -6.280 1.00 0.00 215 GLN A N 6
ATOM 8735 C CA . GLN A 1 80 ? -10.126 -8.788 -6.408 1.00 0.00 215 GLN A CA 6
ATOM 8736 C C . GLN A 1 80 ? -10.248 -7.485 -7.190 1.00 0.00 215 GLN A C 6
ATOM 8737 O O . GLN A 1 80 ? -9.257 -6.950 -7.687 1.00 0.00 215 GLN A O 6
ATOM 8751 N N . THR A 1 81 ? -11.472 -6.976 -7.295 1.00 0.00 216 THR A N 6
ATOM 8752 C CA . THR A 1 81 ? -11.725 -5.736 -8.017 1.00 0.00 216 THR A CA 6
ATOM 8753 C C . THR A 1 81 ? -12.697 -4.843 -7.253 1.00 0.00 216 THR A C 6
ATOM 8754 O O . THR A 1 81 ? -13.886 -5.145 -7.156 1.00 0.00 216 THR A O 6
ATOM 8765 N N . MET A 1 82 ? -12.183 -3.743 -6.713 1.00 0.00 217 MET A N 6
ATOM 8766 C CA . MET A 1 82 ? -13.007 -2.805 -5.960 1.00 0.00 217 MET A CA 6
ATOM 8767 C C . MET A 1 82 ? -14.384 -2.657 -6.599 1.00 0.00 217 MET A C 6
ATOM 8768 O O . MET A 1 82 ? -14.579 -2.935 -7.782 1.00 0.00 217 MET A O 6
ATOM 8782 N N . PRO A 1 83 ? -15.363 -2.208 -5.799 1.00 0.00 218 PRO A N 6
ATOM 8783 C CA . PRO A 1 83 ? -16.739 -2.013 -6.266 1.00 0.00 218 PRO A CA 6
ATOM 8784 C C . PRO A 1 83 ? -16.869 -0.816 -7.201 1.00 0.00 218 PRO A C 6
ATOM 8785 O O . PRO A 1 83 ? -16.802 0.334 -6.767 1.00 0.00 218 PRO A O 6
ATOM 8796 N N . GLY A 1 84 ? -17.056 -1.093 -8.488 1.00 0.00 219 GLY A N 6
ATOM 8797 C CA . GLY A 1 84 ? -17.193 -0.028 -9.464 1.00 0.00 219 GLY A CA 6
ATOM 8798 C C . GLY A 1 84 ? -16.113 -0.073 -10.526 1.00 0.00 219 GLY A C 6
ATOM 8799 O O . GLY A 1 84 ? -16.402 0.017 -11.719 1.00 0.00 219 GLY A O 6
ATOM 8803 N N . ALA A 1 85 ? -14.864 -0.210 -10.093 1.00 0.00 220 ALA A N 6
ATOM 8804 C CA . ALA A 1 85 ? -13.737 -0.267 -11.015 1.00 0.00 220 ALA A CA 6
ATOM 8805 C C . ALA A 1 85 ? -13.761 -1.554 -11.833 1.00 0.00 220 ALA A C 6
ATOM 8806 O O . ALA A 1 85 ? -14.215 -2.594 -11.357 1.00 0.00 220 ALA A O 6
ATOM 8813 N N . SER A 1 86 ? -13.269 -1.476 -13.065 1.00 0.00 221 SER A N 6
ATOM 8814 C CA . SER A 1 86 ? -13.238 -2.634 -13.950 1.00 0.00 221 SER A CA 6
ATOM 8815 C C . SER A 1 86 ? -11.909 -3.373 -13.832 1.00 0.00 221 SER A C 6
ATOM 8816 O O . SER A 1 86 ? -11.794 -4.534 -14.224 1.00 0.00 221 SER A O 6
ATOM 8824 N N . SER A 1 87 ? -10.906 -2.691 -13.288 1.00 0.00 222 SER A N 6
ATOM 8825 C CA . SER A 1 87 ? -9.583 -3.280 -13.121 1.00 0.00 222 SER A CA 6
ATOM 8826 C C . SER A 1 87 ? -9.378 -3.758 -11.686 1.00 0.00 222 SER A C 6
ATOM 8827 O O . SER A 1 87 ? -9.936 -3.191 -10.746 1.00 0.00 222 SER A O 6
ATOM 8835 N N . SER A 1 88 ? -8.574 -4.804 -11.526 1.00 0.00 223 SER A N 6
ATOM 8836 C CA . SER A 1 88 ? -8.297 -5.361 -10.207 1.00 0.00 223 SER A CA 6
ATOM 8837 C C . SER A 1 88 ? -7.654 -4.316 -9.300 1.00 0.00 223 SER A C 6
ATOM 8838 O O . SER A 1 88 ? -7.059 -3.348 -9.774 1.00 0.00 223 SER A O 6
ATOM 8846 N N . LEU A 1 89 ? -7.779 -4.520 -7.993 1.00 0.00 224 LEU A N 6
ATOM 8847 C CA . LEU A 1 89 ? -7.210 -3.597 -7.017 1.00 0.00 224 LEU A CA 6
ATOM 8848 C C . LEU A 1 89 ? -5.763 -3.261 -7.365 1.00 0.00 224 LEU A C 6
ATOM 8849 O O . LEU A 1 89 ? -5.074 -4.041 -8.021 1.00 0.00 224 LEU A O 6
ATOM 8865 N N . VAL A 1 90 ? -5.309 -2.094 -6.918 1.00 0.00 225 VAL A N 6
ATOM 8866 C CA . VAL A 1 90 ? -3.943 -1.655 -7.179 1.00 0.00 225 VAL A CA 6
ATOM 8867 C C . VAL A 1 90 ? -3.221 -1.307 -5.882 1.00 0.00 225 VAL A C 6
ATOM 8868 O O . VAL A 1 90 ? -3.542 -0.314 -5.228 1.00 0.00 225 VAL A O 6
ATOM 8881 N N . VAL A 1 91 ? -2.243 -2.129 -5.516 1.00 0.00 226 VAL A N 6
ATOM 8882 C CA . VAL A 1 91 ? -1.473 -1.907 -4.297 1.00 0.00 226 VAL A CA 6
ATOM 8883 C C . VAL A 1 91 ? 0.022 -2.043 -4.560 1.00 0.00 226 VAL A C 6
ATOM 8884 O O . VAL A 1 91 ? 0.549 -3.151 -4.662 1.00 0.00 226 VAL A O 6
ATOM 8897 N N . LYS A 1 92 ? 0.703 -0.907 -4.669 1.00 0.00 227 LYS A N 6
ATOM 8898 C CA . LYS A 1 92 ? 2.140 -0.896 -4.918 1.00 0.00 227 LYS A CA 6
ATOM 8899 C C . LYS A 1 92 ? 2.860 -0.003 -3.913 1.00 0.00 227 LYS A C 6
ATOM 8900 O O . LYS A 1 92 ? 2.284 0.954 -3.394 1.00 0.00 227 LYS A O 6
ATOM 8919 N N . PHE A 1 93 ? 4.122 -0.320 -3.644 1.00 0.00 228 PHE A N 6
ATOM 8920 C CA . PHE A 1 93 ? 4.920 0.455 -2.701 1.00 0.00 228 PHE A CA 6
ATOM 8921 C C . PHE A 1 93 ? 4.918 1.935 -3.074 1.00 0.00 228 PHE A C 6
ATOM 8922 O O . PHE A 1 93 ? 4.834 2.290 -4.249 1.00 0.00 228 PHE A O 6
ATOM 8939 N N . ALA A 1 94 ? 5.008 2.793 -2.063 1.00 0.00 229 ALA A N 6
ATOM 8940 C CA . ALA A 1 94 ? 5.018 4.234 -2.283 1.00 0.00 229 ALA A CA 6
ATOM 8941 C C . ALA A 1 94 ? 6.440 4.784 -2.256 1.00 0.00 229 ALA A C 6
ATOM 8942 O O . ALA A 1 94 ? 7.299 4.275 -1.535 1.00 0.00 229 ALA A O 6
ATOM 8949 N N . ASP A 1 95 ? 6.681 5.825 -3.045 1.00 0.00 230 ASP A N 6
ATOM 8950 C CA . ASP A 1 95 ? 8.000 6.445 -3.111 1.00 0.00 230 ASP A CA 6
ATOM 8951 C C . ASP A 1 95 ? 8.173 7.473 -1.998 1.00 0.00 230 ASP A C 6
ATOM 8952 O O . ASP A 1 95 ? 7.223 7.802 -1.287 1.00 0.00 230 ASP A O 6
ATOM 8961 N N . THR A 1 96 ? 9.394 7.978 -1.850 1.00 0.00 231 THR A N 6
ATOM 8962 C CA . THR A 1 96 ? 9.693 8.967 -0.822 1.00 0.00 231 THR A CA 6
ATOM 8963 C C . THR A 1 96 ? 10.570 10.085 -1.374 1.00 0.00 231 THR A C 6
ATOM 8964 O O . THR A 1 96 ? 11.615 9.829 -1.974 1.00 0.00 231 THR A O 6
ATOM 8975 N N . ASP A 1 97 ? 10.140 11.325 -1.167 1.00 0.00 232 ASP A N 6
ATOM 8976 C CA . ASP A 1 97 ? 10.888 12.483 -1.642 1.00 0.00 232 ASP A CA 6
ATOM 8977 C C . ASP A 1 97 ? 11.042 13.522 -0.536 1.00 0.00 232 ASP A C 6
ATOM 8978 O O . ASP A 1 97 ? 10.077 13.865 0.147 1.00 0.00 232 ASP A O 6
ATOM 8987 N N . LYS A 1 98 ? 12.262 14.020 -0.364 1.00 0.00 233 LYS A N 6
ATOM 8988 C CA . LYS A 1 98 ? 12.543 15.020 0.659 1.00 0.00 233 LYS A CA 6
ATOM 8989 C C . LYS A 1 98 ? 12.903 16.360 0.025 1.00 0.00 233 LYS A C 6
ATOM 8990 O O . LYS A 1 98 ? 13.302 16.420 -1.138 1.00 0.00 233 LYS A O 6
ATOM 9009 N N . GLU A 1 99 ? 12.760 17.433 0.797 1.00 0.00 234 GLU A N 6
ATOM 9010 C CA . GLU A 1 99 ? 13.070 18.771 0.310 1.00 0.00 234 GLU A CA 6
ATOM 9011 C C . GLU A 1 99 ? 14.576 18.951 0.136 1.00 0.00 234 GLU A C 6
ATOM 9012 O O . GLU A 1 99 ? 15.370 18.377 0.881 1.00 0.00 234 GLU A O 6
ATOM 9024 N N . SER A 1 100 ? 14.959 19.752 -0.853 1.00 0.00 235 SER A N 6
ATOM 9025 C CA . SER A 1 100 ? 16.369 20.005 -1.128 1.00 0.00 235 SER A CA 6
ATOM 9026 C C . SER A 1 100 ? 16.531 21.160 -2.112 1.00 0.00 235 SER A C 6
ATOM 9027 O O . SER A 1 100 ? 16.052 21.100 -3.243 1.00 0.00 235 SER A O 6
ATOM 9035 N N . GLY A 1 101 ? 17.212 22.214 -1.670 1.00 0.00 236 GLY A N 6
ATOM 9036 C CA . GLY A 1 101 ? 17.426 23.369 -2.522 1.00 0.00 236 GLY A CA 6
ATOM 9037 C C . GLY A 1 101 ? 18.758 24.044 -2.259 1.00 0.00 236 GLY A C 6
ATOM 9038 O O . GLY A 1 101 ? 18.836 25.069 -1.583 1.00 0.00 236 GLY A O 6
ATOM 9042 N N . PRO A 1 102 ? 19.838 23.462 -2.802 1.00 0.00 237 PRO A N 6
ATOM 9043 C CA . PRO A 1 102 ? 21.193 23.996 -2.636 1.00 0.00 237 PRO A CA 6
ATOM 9044 C C . PRO A 1 102 ? 21.453 25.203 -3.530 1.00 0.00 237 PRO A C 6
ATOM 9045 O O . PRO A 1 102 ? 22.071 26.180 -3.105 1.00 0.00 237 PRO A O 6
ATOM 9056 N N . SER A 1 103 ? 20.979 25.130 -4.769 1.00 0.00 238 SER A N 6
ATOM 9057 C CA . SER A 1 103 ? 21.164 26.217 -5.724 1.00 0.00 238 SER A CA 6
ATOM 9058 C C . SER A 1 103 ? 22.632 26.351 -6.116 1.00 0.00 238 SER A C 6
ATOM 9059 O O . SER A 1 103 ? 23.160 27.459 -6.215 1.00 0.00 238 SER A O 6
ATOM 9067 N N . SER A 1 104 ? 23.286 25.215 -6.336 1.00 0.00 239 SER A N 6
ATOM 9068 C CA . SER A 1 104 ? 24.694 25.205 -6.714 1.00 0.00 239 SER A CA 6
ATOM 9069 C C . SER A 1 104 ? 24.928 26.048 -7.963 1.00 0.00 239 SER A C 6
ATOM 9070 O O . SER A 1 104 ? 24.205 25.929 -8.951 1.00 0.00 239 SER A O 6
ATOM 9078 N N . GLY A 1 105 ? 25.946 26.903 -7.911 1.00 0.00 240 GLY A N 6
ATOM 9079 C CA . GLY A 1 105 ? 26.258 27.755 -9.043 1.00 0.00 240 GLY A CA 6
ATOM 9080 C C . GLY A 1 105 ? 27.730 27.723 -9.405 1.00 0.00 240 GLY A C 6
ATOM 9081 O O . GLY A 1 105 ? 28.589 27.627 -8.528 1.00 0.00 240 GLY A O 6
ATOM 9085 N N . GLY A 1 1 ? -3.328 -20.327 -7.881 1.00 0.00 136 GLY A N 7
ATOM 9086 C CA . GLY A 1 1 ? -2.634 -19.152 -7.387 1.00 0.00 136 GLY A CA 7
ATOM 9087 C C . GLY A 1 1 ? -1.309 -18.923 -8.088 1.00 0.00 136 GLY A C 7
ATOM 9088 O O . GLY A 1 1 ? -1.167 -19.222 -9.274 1.00 0.00 136 GLY A O 7
ATOM 9092 N N . SER A 1 2 ? -0.337 -18.390 -7.354 1.00 0.00 137 SER A N 7
ATOM 9093 C CA . SER A 1 2 ? 0.981 -18.116 -7.915 1.00 0.00 137 SER A CA 7
ATOM 9094 C C . SER A 1 2 ? 2.081 -18.554 -6.953 1.00 0.00 137 SER A C 7
ATOM 9095 O O . SER A 1 2 ? 1.843 -18.731 -5.758 1.00 0.00 137 SER A O 7
ATOM 9103 N N . SER A 1 3 ? 3.288 -18.726 -7.483 1.00 0.00 138 SER A N 7
ATOM 9104 C CA . SER A 1 3 ? 4.426 -19.146 -6.674 1.00 0.00 138 SER A CA 7
ATOM 9105 C C . SER A 1 3 ? 5.273 -17.946 -6.263 1.00 0.00 138 SER A C 7
ATOM 9106 O O . SER A 1 3 ? 5.544 -17.738 -5.081 1.00 0.00 138 SER A O 7
ATOM 9114 N N . GLY A 1 4 ? 5.690 -17.159 -7.250 1.00 0.00 139 GLY A N 7
ATOM 9115 C CA . GLY A 1 4 ? 6.503 -15.989 -6.973 1.00 0.00 139 GLY A CA 7
ATOM 9116 C C . GLY A 1 4 ? 7.987 -16.302 -6.969 1.00 0.00 139 GLY A C 7
ATOM 9117 O O . GLY A 1 4 ? 8.398 -17.386 -6.558 1.00 0.00 139 GLY A O 7
ATOM 9121 N N . SER A 1 5 ? 8.792 -15.350 -7.430 1.00 0.00 140 SER A N 7
ATOM 9122 C CA . SER A 1 5 ? 10.238 -15.531 -7.484 1.00 0.00 140 SER A CA 7
ATOM 9123 C C . SER A 1 5 ? 10.845 -15.470 -6.085 1.00 0.00 140 SER A C 7
ATOM 9124 O O . SER A 1 5 ? 10.181 -15.079 -5.125 1.00 0.00 140 SER A O 7
ATOM 9132 N N . SER A 1 6 ? 12.111 -15.860 -5.979 1.00 0.00 141 SER A N 7
ATOM 9133 C CA . SER A 1 6 ? 12.808 -15.854 -4.698 1.00 0.00 141 SER A CA 7
ATOM 9134 C C . SER A 1 6 ? 14.318 -15.921 -4.902 1.00 0.00 141 SER A C 7
ATOM 9135 O O . SER A 1 6 ? 14.809 -16.660 -5.754 1.00 0.00 141 SER A O 7
ATOM 9143 N N . GLY A 1 7 ? 15.051 -15.142 -4.111 1.00 0.00 142 GLY A N 7
ATOM 9144 C CA . GLY A 1 7 ? 16.498 -15.126 -4.219 1.00 0.00 142 GLY A CA 7
ATOM 9145 C C . GLY A 1 7 ? 17.018 -13.854 -4.858 1.00 0.00 142 GLY A C 7
ATOM 9146 O O . GLY A 1 7 ? 17.638 -13.894 -5.922 1.00 0.00 142 GLY A O 7
ATOM 9150 N N . CYS A 1 8 ? 16.765 -12.722 -4.210 1.00 0.00 143 CYS A N 7
ATOM 9151 C CA . CYS A 1 8 ? 17.210 -11.432 -4.724 1.00 0.00 143 CYS A CA 7
ATOM 9152 C C . CYS A 1 8 ? 17.801 -10.577 -3.607 1.00 0.00 143 CYS A C 7
ATOM 9153 O O . CYS A 1 8 ? 17.439 -10.725 -2.439 1.00 0.00 143 CYS A O 7
ATOM 9161 N N . LEU A 1 9 ? 18.714 -9.684 -3.973 1.00 0.00 144 LEU A N 7
ATOM 9162 C CA . LEU A 1 9 ? 19.357 -8.806 -3.001 1.00 0.00 144 LEU A CA 7
ATOM 9163 C C . LEU A 1 9 ? 18.490 -7.584 -2.713 1.00 0.00 144 LEU A C 7
ATOM 9164 O O . LEU A 1 9 ? 18.998 -6.475 -2.551 1.00 0.00 144 LEU A O 7
ATOM 9180 N N . ARG A 1 10 ? 17.180 -7.797 -2.650 1.00 0.00 145 ARG A N 7
ATOM 9181 C CA . ARG A 1 10 ? 16.242 -6.714 -2.380 1.00 0.00 145 ARG A CA 7
ATOM 9182 C C . ARG A 1 10 ? 16.158 -6.427 -0.884 1.00 0.00 145 ARG A C 7
ATOM 9183 O O . ARG A 1 10 ? 15.674 -7.254 -0.111 1.00 0.00 145 ARG A O 7
ATOM 9204 N N . GLN A 1 11 ? 16.633 -5.252 -0.484 1.00 0.00 146 GLN A N 7
ATOM 9205 C CA . GLN A 1 11 ? 16.612 -4.858 0.919 1.00 0.00 146 GLN A CA 7
ATOM 9206 C C . GLN A 1 11 ? 15.951 -3.495 1.092 1.00 0.00 146 GLN A C 7
ATOM 9207 O O . GLN A 1 11 ? 16.616 -2.469 1.237 1.00 0.00 146 GLN A O 7
ATOM 9221 N N . PRO A 1 12 ? 14.610 -3.480 1.077 1.00 0.00 147 PRO A N 7
ATOM 9222 C CA . PRO A 1 12 ? 13.829 -2.249 1.230 1.00 0.00 147 PRO A CA 7
ATOM 9223 C C . PRO A 1 12 ? 14.342 -1.376 2.370 1.00 0.00 147 PRO A C 7
ATOM 9224 O O . PRO A 1 12 ? 14.994 -1.849 3.302 1.00 0.00 147 PRO A O 7
ATOM 9235 N N . PRO A 1 13 ? 14.043 -0.071 2.298 1.00 0.00 148 PRO A N 7
ATOM 9236 C CA . PRO A 1 13 ? 14.463 0.895 3.317 1.00 0.00 148 PRO A CA 7
ATOM 9237 C C . PRO A 1 13 ? 13.609 0.818 4.577 1.00 0.00 148 PRO A C 7
ATOM 9238 O O . PRO A 1 13 ? 12.746 -0.051 4.702 1.00 0.00 148 PRO A O 7
ATOM 9249 N N . SER A 1 14 ? 13.853 1.734 5.510 1.00 0.00 149 SER A N 7
ATOM 9250 C CA . SER A 1 14 ? 13.107 1.767 6.762 1.00 0.00 149 SER A CA 7
ATOM 9251 C C . SER A 1 14 ? 11.643 2.115 6.514 1.00 0.00 149 SER A C 7
ATOM 9252 O O . SER A 1 14 ? 10.743 1.346 6.855 1.00 0.00 149 SER A O 7
ATOM 9260 N N . HIS A 1 15 ? 11.411 3.280 5.917 1.00 0.00 150 HIS A N 7
ATOM 9261 C CA . HIS A 1 15 ? 10.056 3.731 5.621 1.00 0.00 150 HIS A CA 7
ATOM 9262 C C . HIS A 1 15 ? 9.412 2.854 4.551 1.00 0.00 150 HIS A C 7
ATOM 9263 O O . HIS A 1 15 ? 9.705 2.992 3.363 1.00 0.00 150 HIS A O 7
ATOM 9277 N N . ARG A 1 16 ? 8.536 1.952 4.981 1.00 0.00 151 ARG A N 7
ATOM 9278 C CA . ARG A 1 16 ? 7.853 1.051 4.060 1.00 0.00 151 ARG A CA 7
ATOM 9279 C C . ARG A 1 16 ? 6.384 1.438 3.910 1.00 0.00 151 ARG A C 7
ATOM 9280 O O . ARG A 1 16 ? 5.525 0.955 4.648 1.00 0.00 151 ARG A O 7
ATOM 9301 N N . LYS A 1 17 ? 6.103 2.313 2.951 1.00 0.00 152 LYS A N 7
ATOM 9302 C CA . LYS A 1 17 ? 4.739 2.765 2.702 1.00 0.00 152 LYS A CA 7
ATOM 9303 C C . LYS A 1 17 ? 4.164 2.099 1.456 1.00 0.00 152 LYS A C 7
ATOM 9304 O O . LYS A 1 17 ? 4.877 1.864 0.480 1.00 0.00 152 LYS A O 7
ATOM 9323 N N . LEU A 1 18 ? 2.870 1.799 1.495 1.00 0.00 153 LEU A N 7
ATOM 9324 C CA . LEU A 1 18 ? 2.198 1.162 0.369 1.00 0.00 153 LEU A CA 7
ATOM 9325 C C . LEU A 1 18 ? 1.098 2.059 -0.188 1.00 0.00 153 LEU A C 7
ATOM 9326 O O . LEU A 1 18 ? 0.190 2.468 0.537 1.00 0.00 153 LEU A O 7
ATOM 9342 N N . PHE A 1 19 ? 1.183 2.361 -1.479 1.00 0.00 154 PHE A N 7
ATOM 9343 C CA . PHE A 1 19 ? 0.194 3.209 -2.133 1.00 0.00 154 PHE A CA 7
ATOM 9344 C C . PHE A 1 19 ? -0.937 2.370 -2.722 1.00 0.00 154 PHE A C 7
ATOM 9345 O O . PHE A 1 19 ? -0.706 1.492 -3.553 1.00 0.00 154 PHE A O 7
ATOM 9362 N N . VAL A 1 20 ? -2.161 2.648 -2.285 1.00 0.00 155 VAL A N 7
ATOM 9363 C CA . VAL A 1 20 ? -3.329 1.921 -2.769 1.00 0.00 155 VAL A CA 7
ATOM 9364 C C . VAL A 1 20 ? -4.192 2.801 -3.665 1.00 0.00 155 VAL A C 7
ATOM 9365 O O . VAL A 1 20 ? -4.555 3.917 -3.294 1.00 0.00 155 VAL A O 7
ATOM 9378 N N . GLY A 1 21 ? -4.519 2.291 -4.849 1.00 0.00 156 GLY A N 7
ATOM 9379 C CA . GLY A 1 21 ? -5.339 3.044 -5.780 1.00 0.00 156 GLY A CA 7
ATOM 9380 C C . GLY A 1 21 ? -6.576 2.283 -6.211 1.00 0.00 156 GLY A C 7
ATOM 9381 O O . GLY A 1 21 ? -6.998 1.341 -5.540 1.00 0.00 156 GLY A O 7
ATOM 9385 N N . MET A 1 22 ? -7.161 2.692 -7.332 1.00 0.00 157 MET A N 7
ATOM 9386 C CA . MET A 1 22 ? -8.358 2.041 -7.851 1.00 0.00 157 MET A CA 7
ATOM 9387 C C . MET A 1 22 ? -9.300 1.651 -6.716 1.00 0.00 157 MET A C 7
ATOM 9388 O O . MET A 1 22 ? -9.847 0.548 -6.701 1.00 0.00 157 MET A O 7
ATOM 9402 N N . LEU A 1 23 ? -9.485 2.563 -5.767 1.00 0.00 158 LEU A N 7
ATOM 9403 C CA . LEU A 1 23 ? -10.361 2.314 -4.627 1.00 0.00 158 LEU A CA 7
ATOM 9404 C C . LEU A 1 23 ? -11.721 2.971 -4.833 1.00 0.00 158 LEU A C 7
ATOM 9405 O O . LEU A 1 23 ? -11.938 3.678 -5.816 1.00 0.00 158 LEU A O 7
ATOM 9421 N N . ASN A 1 24 ? -12.635 2.734 -3.897 1.00 0.00 159 ASN A N 7
ATOM 9422 C CA . ASN A 1 24 ? -13.975 3.305 -3.975 1.00 0.00 159 ASN A CA 7
ATOM 9423 C C . ASN A 1 24 ? -14.220 4.277 -2.825 1.00 0.00 159 ASN A C 7
ATOM 9424 O O . ASN A 1 24 ? -13.596 4.177 -1.768 1.00 0.00 159 ASN A O 7
ATOM 9435 N N . LYS A 1 25 ? -15.132 5.220 -3.039 1.00 0.00 160 LYS A N 7
ATOM 9436 C CA . LYS A 1 25 ? -15.462 6.210 -2.022 1.00 0.00 160 LYS A CA 7
ATOM 9437 C C . LYS A 1 25 ? -16.488 5.658 -1.037 1.00 0.00 160 LYS A C 7
ATOM 9438 O O . LYS A 1 25 ? -17.172 6.417 -0.351 1.00 0.00 160 LYS A O 7
ATOM 9457 N N . GLN A 1 26 ? -16.588 4.335 -0.974 1.00 0.00 161 GLN A N 7
ATOM 9458 C CA . GLN A 1 26 ? -17.530 3.683 -0.072 1.00 0.00 161 GLN A CA 7
ATOM 9459 C C . GLN A 1 26 ? -16.801 3.024 1.094 1.00 0.00 161 GLN A C 7
ATOM 9460 O O . GLN A 1 26 ? -17.310 2.987 2.214 1.00 0.00 161 GLN A O 7
ATOM 9474 N N . GLN A 1 27 ? -15.608 2.505 0.823 1.00 0.00 162 GLN A N 7
ATOM 9475 C CA . GLN A 1 27 ? -14.810 1.847 1.850 1.00 0.00 162 GLN A CA 7
ATOM 9476 C C . GLN A 1 27 ? -14.509 2.802 3.001 1.00 0.00 162 GLN A C 7
ATOM 9477 O O . GLN A 1 27 ? -14.561 4.021 2.838 1.00 0.00 162 GLN A O 7
ATOM 9491 N N . SER A 1 28 ? -14.194 2.239 4.163 1.00 0.00 163 SER A N 7
ATOM 9492 C CA . SER A 1 28 ? -13.888 3.041 5.342 1.00 0.00 163 SER A CA 7
ATOM 9493 C C . SER A 1 28 ? -12.615 2.545 6.021 1.00 0.00 163 SER A C 7
ATOM 9494 O O . SER A 1 28 ? -12.151 1.436 5.759 1.00 0.00 163 SER A O 7
ATOM 9502 N N . GLU A 1 29 ? -12.055 3.377 6.893 1.00 0.00 164 GLU A N 7
ATOM 9503 C CA . GLU A 1 29 ? -10.834 3.024 7.609 1.00 0.00 164 GLU A CA 7
ATOM 9504 C C . GLU A 1 29 ? -10.938 1.622 8.203 1.00 0.00 164 GLU A C 7
ATOM 9505 O O . GLU A 1 29 ? -10.053 0.788 8.010 1.00 0.00 164 GLU A O 7
ATOM 9517 N N . ASP A 1 30 ? -12.023 1.372 8.926 1.00 0.00 165 ASP A N 7
ATOM 9518 C CA . ASP A 1 30 ? -12.244 0.071 9.549 1.00 0.00 165 ASP A CA 7
ATOM 9519 C C . ASP A 1 30 ? -12.130 -1.050 8.520 1.00 0.00 165 ASP A C 7
ATOM 9520 O O . ASP A 1 30 ? -11.452 -2.051 8.751 1.00 0.00 165 ASP A O 7
ATOM 9529 N N . ASP A 1 31 ? -12.798 -0.874 7.385 1.00 0.00 166 ASP A N 7
ATOM 9530 C CA . ASP A 1 31 ? -12.772 -1.871 6.321 1.00 0.00 166 ASP A CA 7
ATOM 9531 C C . ASP A 1 31 ? -11.337 -2.209 5.928 1.00 0.00 166 ASP A C 7
ATOM 9532 O O . ASP A 1 31 ? -10.856 -3.313 6.181 1.00 0.00 166 ASP A O 7
ATOM 9541 N N . VAL A 1 32 ? -10.658 -1.250 5.305 1.00 0.00 167 VAL A N 7
ATOM 9542 C CA . VAL A 1 32 ? -9.278 -1.445 4.877 1.00 0.00 167 VAL A CA 7
ATOM 9543 C C . VAL A 1 32 ? -8.406 -1.924 6.032 1.00 0.00 167 VAL A C 7
ATOM 9544 O O . VAL A 1 32 ? -7.736 -2.952 5.933 1.00 0.00 167 VAL A O 7
ATOM 9557 N N . ARG A 1 33 ? -8.421 -1.172 7.128 1.00 0.00 168 ARG A N 7
ATOM 9558 C CA . ARG A 1 33 ? -7.630 -1.520 8.303 1.00 0.00 168 ARG A CA 7
ATOM 9559 C C . ARG A 1 33 ? -7.649 -3.026 8.545 1.00 0.00 168 ARG A C 7
ATOM 9560 O O . ARG A 1 33 ? -6.613 -3.687 8.484 1.00 0.00 168 ARG A O 7
ATOM 9581 N N . ARG A 1 34 ? -8.834 -3.561 8.820 1.00 0.00 169 ARG A N 7
ATOM 9582 C CA . ARG A 1 34 ? -8.987 -4.989 9.073 1.00 0.00 169 ARG A CA 7
ATOM 9583 C C . ARG A 1 34 ? -8.556 -5.806 7.858 1.00 0.00 169 ARG A C 7
ATOM 9584 O O . ARG A 1 34 ? -7.717 -6.701 7.965 1.00 0.00 169 ARG A O 7
ATOM 9605 N N . LEU A 1 35 ? -9.135 -5.492 6.705 1.00 0.00 170 LEU A N 7
ATOM 9606 C CA . LEU A 1 35 ? -8.812 -6.196 5.469 1.00 0.00 170 LEU A CA 7
ATOM 9607 C C . LEU A 1 35 ? -7.307 -6.412 5.343 1.00 0.00 170 LEU A C 7
ATOM 9608 O O . LEU A 1 35 ? -6.827 -7.545 5.375 1.00 0.00 170 LEU A O 7
ATOM 9624 N N . PHE A 1 36 ? -6.567 -5.317 5.202 1.00 0.00 171 PHE A N 7
ATOM 9625 C CA . PHE A 1 36 ? -5.117 -5.386 5.073 1.00 0.00 171 PHE A CA 7
ATOM 9626 C C . PHE A 1 36 ? -4.508 -6.208 6.205 1.00 0.00 171 PHE A C 7
ATOM 9627 O O . PHE A 1 36 ? -4.030 -7.321 5.989 1.00 0.00 171 PHE A O 7
ATOM 9644 N N . GLU A 1 37 ? -4.530 -5.650 7.412 1.00 0.00 172 GLU A N 7
ATOM 9645 C CA . GLU A 1 37 ? -3.979 -6.332 8.577 1.00 0.00 172 GLU A CA 7
ATOM 9646 C C . GLU A 1 37 ? -4.379 -7.804 8.587 1.00 0.00 172 GLU A C 7
ATOM 9647 O O . GLU A 1 37 ? -3.654 -8.652 9.105 1.00 0.00 172 GLU A O 7
ATOM 9659 N N . ALA A 1 38 ? -5.539 -8.100 8.009 1.00 0.00 173 ALA A N 7
ATOM 9660 C CA . ALA A 1 38 ? -6.036 -9.469 7.949 1.00 0.00 173 ALA A CA 7
ATOM 9661 C C . ALA A 1 38 ? -4.922 -10.441 7.577 1.00 0.00 173 ALA A C 7
ATOM 9662 O O . ALA A 1 38 ? -5.001 -11.634 7.873 1.00 0.00 173 ALA A O 7
ATOM 9669 N N . PHE A 1 39 ? -3.885 -9.924 6.927 1.00 0.00 174 PHE A N 7
ATOM 9670 C CA . PHE A 1 39 ? -2.755 -10.748 6.513 1.00 0.00 174 PHE A CA 7
ATOM 9671 C C . PHE A 1 39 ? -1.484 -10.339 7.252 1.00 0.00 174 PHE A C 7
ATOM 9672 O O . PHE A 1 39 ? -0.985 -11.073 8.104 1.00 0.00 174 PHE A O 7
ATOM 9689 N N . GLY A 1 40 ? -0.965 -9.162 6.918 1.00 0.00 175 GLY A N 7
ATOM 9690 C CA . GLY A 1 40 ? 0.243 -8.675 7.559 1.00 0.00 175 GLY A CA 7
ATOM 9691 C C . GLY A 1 40 ? -0.016 -7.479 8.453 1.00 0.00 175 GLY A C 7
ATOM 9692 O O . GLY A 1 40 ? -0.766 -6.575 8.088 1.00 0.00 175 GLY A O 7
ATOM 9696 N N . ASN A 1 41 ? 0.606 -7.474 9.627 1.00 0.00 176 ASN A N 7
ATOM 9697 C CA . ASN A 1 41 ? 0.437 -6.381 10.577 1.00 0.00 176 ASN A CA 7
ATOM 9698 C C . ASN A 1 41 ? 0.510 -5.030 9.871 1.00 0.00 176 ASN A C 7
ATOM 9699 O O . ASN A 1 41 ? 0.960 -4.940 8.728 1.00 0.00 176 ASN A O 7
ATOM 9710 N N . ILE A 1 42 ? 0.065 -3.984 10.559 1.00 0.00 177 ILE A N 7
ATOM 9711 C CA . ILE A 1 42 ? 0.082 -2.639 9.998 1.00 0.00 177 ILE A CA 7
ATOM 9712 C C . ILE A 1 42 ? 0.644 -1.634 10.998 1.00 0.00 177 ILE A C 7
ATOM 9713 O O . ILE A 1 42 ? 0.270 -1.635 12.170 1.00 0.00 177 ILE A O 7
ATOM 9729 N N . GLU A 1 43 ? 1.543 -0.776 10.524 1.00 0.00 178 GLU A N 7
ATOM 9730 C CA . GLU A 1 43 ? 2.155 0.236 11.377 1.00 0.00 178 GLU A CA 7
ATOM 9731 C C . GLU A 1 43 ? 1.331 1.520 11.376 1.00 0.00 178 GLU A C 7
ATOM 9732 O O . GLU A 1 43 ? 1.143 2.149 12.417 1.00 0.00 178 GLU A O 7
ATOM 9744 N N . GLU A 1 44 ? 0.842 1.902 10.200 1.00 0.00 179 GLU A N 7
ATOM 9745 C CA . GLU A 1 44 ? 0.040 3.112 10.064 1.00 0.00 179 GLU A CA 7
ATOM 9746 C C . GLU A 1 44 ? -0.954 2.978 8.913 1.00 0.00 179 GLU A C 7
ATOM 9747 O O . GLU A 1 44 ? -0.704 2.261 7.943 1.00 0.00 179 GLU A O 7
ATOM 9759 N N . CYS A 1 45 ? -2.081 3.672 9.029 1.00 0.00 180 CYS A N 7
ATOM 9760 C CA . CYS A 1 45 ? -3.114 3.630 8.000 1.00 0.00 180 CYS A CA 7
ATOM 9761 C C . CYS A 1 45 ? -3.818 4.978 7.882 1.00 0.00 180 CYS A C 7
ATOM 9762 O O . CYS A 1 45 ? -4.122 5.623 8.887 1.00 0.00 180 CYS A O 7
ATOM 9770 N N . THR A 1 46 ? -4.074 5.400 6.648 1.00 0.00 181 THR A N 7
ATOM 9771 C CA . THR A 1 46 ? -4.740 6.672 6.398 1.00 0.00 181 THR A CA 7
ATOM 9772 C C . THR A 1 46 ? -5.456 6.663 5.052 1.00 0.00 181 THR A C 7
ATOM 9773 O O . THR A 1 46 ? -5.045 5.966 4.124 1.00 0.00 181 THR A O 7
ATOM 9784 N N . ILE A 1 47 ? -6.529 7.441 4.953 1.00 0.00 182 ILE A N 7
ATOM 9785 C CA . ILE A 1 47 ? -7.301 7.523 3.719 1.00 0.00 182 ILE A CA 7
ATOM 9786 C C . ILE A 1 47 ? -7.109 8.874 3.039 1.00 0.00 182 ILE A C 7
ATOM 9787 O O . ILE A 1 47 ? -7.046 9.911 3.702 1.00 0.00 182 ILE A O 7
ATOM 9803 N N . LEU A 1 48 ? -7.019 8.857 1.714 1.00 0.00 183 LEU A N 7
ATOM 9804 C CA . LEU A 1 48 ? -6.837 10.081 0.943 1.00 0.00 183 LEU A CA 7
ATOM 9805 C C . LEU A 1 48 ? -8.183 10.697 0.573 1.00 0.00 183 LEU A C 7
ATOM 9806 O O . LEU A 1 48 ? -8.906 10.171 -0.272 1.00 0.00 183 LEU A O 7
ATOM 9822 N N . ARG A 1 49 ? -8.510 11.817 1.211 1.00 0.00 184 ARG A N 7
ATOM 9823 C CA . ARG A 1 49 ? -9.768 12.505 0.948 1.00 0.00 184 ARG A CA 7
ATOM 9824 C C . ARG A 1 49 ? -9.540 14.002 0.760 1.00 0.00 184 ARG A C 7
ATOM 9825 O O . ARG A 1 49 ? -9.178 14.708 1.700 1.00 0.00 184 ARG A O 7
ATOM 9846 N N . GLY A 1 50 ? -9.754 14.479 -0.463 1.00 0.00 185 GLY A N 7
ATOM 9847 C CA . GLY A 1 50 ? -9.566 15.889 -0.752 1.00 0.00 185 GLY A CA 7
ATOM 9848 C C . GLY A 1 50 ? -10.658 16.754 -0.155 1.00 0.00 185 GLY A C 7
ATOM 9849 O O . GLY A 1 50 ? -11.256 16.419 0.868 1.00 0.00 185 GLY A O 7
ATOM 9853 N N . PRO A 1 51 ? -10.932 17.897 -0.801 1.00 0.00 186 PRO A N 7
ATOM 9854 C CA . PRO A 1 51 ? -11.960 18.837 -0.345 1.00 0.00 186 PRO A CA 7
ATOM 9855 C C . PRO A 1 51 ? -13.259 18.135 0.037 1.00 0.00 186 PRO A C 7
ATOM 9856 O O . PRO A 1 51 ? -13.534 17.026 -0.421 1.00 0.00 186 PRO A O 7
ATOM 9867 N N . ASP A 1 52 ? -14.054 18.789 0.877 1.00 0.00 187 ASP A N 7
ATOM 9868 C CA . ASP A 1 52 ? -15.325 18.228 1.319 1.00 0.00 187 ASP A CA 7
ATOM 9869 C C . ASP A 1 52 ? -15.177 16.748 1.660 1.00 0.00 187 ASP A C 7
ATOM 9870 O O . ASP A 1 52 ? -16.046 15.937 1.341 1.00 0.00 187 ASP A O 7
ATOM 9879 N N . GLY A 1 53 ? -14.069 16.404 2.310 1.00 0.00 188 GLY A N 7
ATOM 9880 C CA . GLY A 1 53 ? -13.827 15.023 2.682 1.00 0.00 188 GLY A CA 7
ATOM 9881 C C . GLY A 1 53 ? -14.256 14.047 1.604 1.00 0.00 188 GLY A C 7
ATOM 9882 O O . GLY A 1 53 ? -14.850 13.011 1.897 1.00 0.00 188 GLY A O 7
ATOM 9886 N N . ASN A 1 54 ? -13.956 14.381 0.353 1.00 0.00 189 ASN A N 7
ATOM 9887 C CA . ASN A 1 54 ? -14.317 13.528 -0.773 1.00 0.00 189 ASN A CA 7
ATOM 9888 C C . ASN A 1 54 ? -13.178 12.575 -1.121 1.00 0.00 189 ASN A C 7
ATOM 9889 O O . ASN A 1 54 ? -12.177 12.977 -1.714 1.00 0.00 189 ASN A O 7
ATOM 9900 N N . SER A 1 55 ? -13.338 11.309 -0.747 1.00 0.00 190 SER A N 7
ATOM 9901 C CA . SER A 1 55 ? -12.321 10.298 -1.016 1.00 0.00 190 SER A CA 7
ATOM 9902 C C . SER A 1 55 ? -11.910 10.319 -2.485 1.00 0.00 190 SER A C 7
ATOM 9903 O O . SER A 1 55 ? -12.748 10.468 -3.375 1.00 0.00 190 SER A O 7
ATOM 9911 N N . LYS A 1 56 ? -10.613 10.170 -2.732 1.00 0.00 191 LYS A N 7
ATOM 9912 C CA . LYS A 1 56 ? -10.087 10.170 -4.092 1.00 0.00 191 LYS A CA 7
ATOM 9913 C C . LYS A 1 56 ? -9.718 8.757 -4.533 1.00 0.00 191 LYS A C 7
ATOM 9914 O O . LYS A 1 56 ? -8.760 8.559 -5.279 1.00 0.00 191 LYS A O 7
ATOM 9933 N N . GLY A 1 57 ? -10.487 7.777 -4.067 1.00 0.00 192 GLY A N 7
ATOM 9934 C CA . GLY A 1 57 ? -10.225 6.395 -4.425 1.00 0.00 192 GLY A CA 7
ATOM 9935 C C . GLY A 1 57 ? -8.775 6.006 -4.216 1.00 0.00 192 GLY A C 7
ATOM 9936 O O . GLY A 1 57 ? -8.196 5.281 -5.026 1.00 0.00 192 GLY A O 7
ATOM 9940 N N . CYS A 1 58 ? -8.186 6.491 -3.128 1.00 0.00 193 CYS A N 7
ATOM 9941 C CA . CYS A 1 58 ? -6.793 6.192 -2.816 1.00 0.00 193 CYS A CA 7
ATOM 9942 C C . CYS A 1 58 ? -6.556 6.215 -1.309 1.00 0.00 193 CYS A C 7
ATOM 9943 O O . CYS A 1 58 ? -7.312 6.836 -0.562 1.00 0.00 193 CYS A O 7
ATOM 9951 N N . ALA A 1 59 ? -5.503 5.533 -0.870 1.00 0.00 194 ALA A N 7
ATOM 9952 C CA . ALA A 1 59 ? -5.167 5.476 0.547 1.00 0.00 194 ALA A CA 7
ATOM 9953 C C . ALA A 1 59 ? -3.715 5.058 0.751 1.00 0.00 194 ALA A C 7
ATOM 9954 O O . ALA A 1 59 ? -3.058 4.586 -0.178 1.00 0.00 194 ALA A O 7
ATOM 9961 N N . PHE A 1 60 ? -3.218 5.235 1.970 1.00 0.00 195 PHE A N 7
ATOM 9962 C CA . PHE A 1 60 ? -1.842 4.878 2.295 1.00 0.00 195 PHE A CA 7
ATOM 9963 C C . PHE A 1 60 ? -1.795 3.913 3.476 1.00 0.00 195 PHE A C 7
ATOM 9964 O O . PHE A 1 60 ? -2.418 4.150 4.511 1.00 0.00 195 PHE A O 7
ATOM 9981 N N . VAL A 1 61 ? -1.051 2.824 3.314 1.00 0.00 196 VAL A N 7
ATOM 9982 C CA . VAL A 1 61 ? -0.921 1.823 4.365 1.00 0.00 196 VAL A CA 7
ATOM 9983 C C . VAL A 1 61 ? 0.544 1.511 4.649 1.00 0.00 196 VAL A C 7
ATOM 9984 O O . VAL A 1 61 ? 1.390 1.577 3.757 1.00 0.00 196 VAL A O 7
ATOM 9997 N N . LYS A 1 62 ? 0.839 1.170 5.899 1.00 0.00 197 LYS A N 7
ATOM 9998 C CA . LYS A 1 62 ? 2.202 0.845 6.303 1.00 0.00 197 LYS A CA 7
ATOM 9999 C C . LYS A 1 62 ? 2.255 -0.511 6.999 1.00 0.00 197 LYS A C 7
ATOM 10000 O O . LYS A 1 62 ? 1.388 -0.838 7.810 1.00 0.00 197 LYS A O 7
ATOM 10019 N N . TYR A 1 63 ? 3.278 -1.296 6.678 1.00 0.00 198 TYR A N 7
ATOM 10020 C CA . TYR A 1 63 ? 3.443 -2.617 7.272 1.00 0.00 198 TYR A CA 7
ATOM 10021 C C . TYR A 1 63 ? 4.700 -2.673 8.135 1.00 0.00 198 TYR A C 7
ATOM 10022 O O . TYR A 1 63 ? 5.470 -1.715 8.192 1.00 0.00 198 TYR A O 7
ATOM 10040 N N . SER A 1 64 ? 4.901 -3.804 8.803 1.00 0.00 199 SER A N 7
ATOM 10041 C CA . SER A 1 64 ? 6.062 -3.987 9.666 1.00 0.00 199 SER A CA 7
ATOM 10042 C C . SER A 1 64 ? 7.290 -4.378 8.849 1.00 0.00 199 SER A C 7
ATOM 10043 O O . SER A 1 64 ? 8.368 -3.808 9.016 1.00 0.00 199 SER A O 7
ATOM 10051 N N . SER A 1 65 ? 7.117 -5.356 7.966 1.00 0.00 200 SER A N 7
ATOM 10052 C CA . SER A 1 65 ? 8.211 -5.828 7.125 1.00 0.00 200 SER A CA 7
ATOM 10053 C C . SER A 1 65 ? 7.755 -5.986 5.678 1.00 0.00 200 SER A C 7
ATOM 10054 O O . SER A 1 65 ? 6.569 -5.860 5.371 1.00 0.00 200 SER A O 7
ATOM 10062 N N . HIS A 1 66 ? 8.706 -6.262 4.791 1.00 0.00 201 HIS A N 7
ATOM 10063 C CA . HIS A 1 66 ? 8.403 -6.437 3.375 1.00 0.00 201 HIS A CA 7
ATOM 10064 C C . HIS A 1 66 ? 7.572 -7.697 3.149 1.00 0.00 201 HIS A C 7
ATOM 10065 O O . HIS A 1 66 ? 6.486 -7.642 2.574 1.00 0.00 201 HIS A O 7
ATOM 10079 N N . ALA A 1 67 ? 8.092 -8.832 3.606 1.00 0.00 202 ALA A N 7
ATOM 10080 C CA . ALA A 1 67 ? 7.398 -10.105 3.455 1.00 0.00 202 ALA A CA 7
ATOM 10081 C C . ALA A 1 67 ? 5.894 -9.936 3.643 1.00 0.00 202 ALA A C 7
ATOM 10082 O O . ALA A 1 67 ? 5.116 -10.149 2.714 1.00 0.00 202 ALA A O 7
ATOM 10089 N N . GLU A 1 68 ? 5.493 -9.554 4.852 1.00 0.00 203 GLU A N 7
ATOM 10090 C CA . GLU A 1 68 ? 4.081 -9.359 5.161 1.00 0.00 203 GLU A CA 7
ATOM 10091 C C . GLU A 1 68 ? 3.409 -8.487 4.105 1.00 0.00 203 GLU A C 7
ATOM 10092 O O . GLU A 1 68 ? 2.339 -8.822 3.598 1.00 0.00 203 GLU A O 7
ATOM 10104 N N . ALA A 1 69 ? 4.044 -7.366 3.780 1.00 0.00 204 ALA A N 7
ATOM 10105 C CA . ALA A 1 69 ? 3.509 -6.446 2.784 1.00 0.00 204 ALA A CA 7
ATOM 10106 C C . ALA A 1 69 ? 3.237 -7.161 1.465 1.00 0.00 204 ALA A C 7
ATOM 10107 O O . ALA A 1 69 ? 2.108 -7.170 0.976 1.00 0.00 204 ALA A O 7
ATOM 10114 N N . GLN A 1 70 ? 4.278 -7.760 0.896 1.00 0.00 205 GLN A N 7
ATOM 10115 C CA . GLN A 1 70 ? 4.150 -8.477 -0.367 1.00 0.00 205 GLN A CA 7
ATOM 10116 C C . GLN A 1 70 ? 2.891 -9.337 -0.379 1.00 0.00 205 GLN A C 7
ATOM 10117 O O . GLN A 1 70 ? 2.096 -9.276 -1.317 1.00 0.00 205 GLN A O 7
ATOM 10131 N N . ALA A 1 71 ? 2.716 -10.137 0.667 1.00 0.00 206 ALA A N 7
ATOM 10132 C CA . ALA A 1 71 ? 1.552 -11.008 0.777 1.00 0.00 206 ALA A CA 7
ATOM 10133 C C . ALA A 1 71 ? 0.258 -10.220 0.598 1.00 0.00 206 ALA A C 7
ATOM 10134 O O . ALA A 1 71 ? -0.570 -10.553 -0.249 1.00 0.00 206 ALA A O 7
ATOM 10141 N N . ALA A 1 72 ? 0.091 -9.175 1.402 1.00 0.00 207 ALA A N 7
ATOM 10142 C CA . ALA A 1 72 ? -1.101 -8.340 1.331 1.00 0.00 207 ALA A CA 7
ATOM 10143 C C . ALA A 1 72 ? -1.297 -7.780 -0.073 1.00 0.00 207 ALA A C 7
ATOM 10144 O O . ALA A 1 72 ? -2.427 -7.584 -0.522 1.00 0.00 207 ALA A O 7
ATOM 10151 N N . ILE A 1 73 ? -0.190 -7.523 -0.762 1.00 0.00 208 ILE A N 7
ATOM 10152 C CA . ILE A 1 73 ? -0.240 -6.985 -2.116 1.00 0.00 208 ILE A CA 7
ATOM 10153 C C . ILE A 1 73 ? -0.876 -7.982 -3.079 1.00 0.00 208 ILE A C 7
ATOM 10154 O O . ILE A 1 73 ? -2.025 -7.818 -3.488 1.00 0.00 208 ILE A O 7
ATOM 10170 N N . ASN A 1 74 ? -0.121 -9.015 -3.437 1.00 0.00 209 ASN A N 7
ATOM 10171 C CA . ASN A 1 74 ? -0.611 -10.040 -4.352 1.00 0.00 209 ASN A CA 7
ATOM 10172 C C . ASN A 1 74 ? -1.985 -10.543 -3.919 1.00 0.00 209 ASN A C 7
ATOM 10173 O O . ASN A 1 74 ? -2.877 -10.733 -4.746 1.00 0.00 209 ASN A O 7
ATOM 10184 N N . ALA A 1 75 ? -2.148 -10.757 -2.618 1.00 0.00 210 ALA A N 7
ATOM 10185 C CA . ALA A 1 75 ? -3.413 -11.235 -2.075 1.00 0.00 210 ALA A CA 7
ATOM 10186 C C . ALA A 1 75 ? -4.566 -10.325 -2.486 1.00 0.00 210 ALA A C 7
ATOM 10187 O O . ALA A 1 75 ? -5.640 -10.797 -2.861 1.00 0.00 210 ALA A O 7
ATOM 10194 N N . LEU A 1 76 ? -4.338 -9.019 -2.411 1.00 0.00 211 LEU A N 7
ATOM 10195 C CA . LEU A 1 76 ? -5.358 -8.042 -2.775 1.00 0.00 211 LEU A CA 7
ATOM 10196 C C . LEU A 1 76 ? -5.085 -7.458 -4.158 1.00 0.00 211 LEU A C 7
ATOM 10197 O O . LEU A 1 76 ? -5.809 -7.736 -5.115 1.00 0.00 211 LEU A O 7
ATOM 10213 N N . HIS A 1 77 ? -4.035 -6.649 -4.256 1.00 0.00 212 HIS A N 7
ATOM 10214 C CA . HIS A 1 77 ? -3.664 -6.028 -5.523 1.00 0.00 212 HIS A CA 7
ATOM 10215 C C . HIS A 1 77 ? -3.577 -7.070 -6.634 1.00 0.00 212 HIS A C 7
ATOM 10216 O O . HIS A 1 77 ? -2.929 -8.105 -6.479 1.00 0.00 212 HIS A O 7
ATOM 10230 N N . GLY A 1 78 ? -4.237 -6.790 -7.754 1.00 0.00 213 GLY A N 7
ATOM 10231 C CA . GLY A 1 78 ? -4.222 -7.713 -8.874 1.00 0.00 213 GLY A CA 7
ATOM 10232 C C . GLY A 1 78 ? -5.115 -8.917 -8.645 1.00 0.00 213 GLY A C 7
ATOM 10233 O O . GLY A 1 78 ? -5.348 -9.708 -9.559 1.00 0.00 213 GLY A O 7
ATOM 10237 N N . SER A 1 79 ? -5.615 -9.056 -7.421 1.00 0.00 214 SER A N 7
ATOM 10238 C CA . SER A 1 79 ? -6.484 -10.175 -7.073 1.00 0.00 214 SER A CA 7
ATOM 10239 C C . SER A 1 79 ? -7.949 -9.750 -7.086 1.00 0.00 214 SER A C 7
ATOM 10240 O O . SER A 1 79 ? -8.716 -10.155 -7.958 1.00 0.00 214 SER A O 7
ATOM 10248 N N . GLN A 1 80 ? -8.329 -8.931 -6.110 1.00 0.00 215 GLN A N 7
ATOM 10249 C CA . GLN A 1 80 ? -9.702 -8.451 -6.008 1.00 0.00 215 GLN A CA 7
ATOM 10250 C C . GLN A 1 80 ? -9.879 -7.141 -6.769 1.00 0.00 215 GLN A C 7
ATOM 10251 O O . GLN A 1 80 ? -8.922 -6.392 -6.969 1.00 0.00 215 GLN A O 7
ATOM 10265 N N . THR A 1 81 ? -11.110 -6.870 -7.193 1.00 0.00 216 THR A N 7
ATOM 10266 C CA . THR A 1 81 ? -11.412 -5.652 -7.933 1.00 0.00 216 THR A CA 7
ATOM 10267 C C . THR A 1 81 ? -12.410 -4.782 -7.177 1.00 0.00 216 THR A C 7
ATOM 10268 O O . THR A 1 81 ? -13.611 -5.050 -7.185 1.00 0.00 216 THR A O 7
ATOM 10279 N N . MET A 1 82 ? -11.904 -3.740 -6.526 1.00 0.00 217 MET A N 7
ATOM 10280 C CA . MET A 1 82 ? -12.753 -2.830 -5.766 1.00 0.00 217 MET A CA 7
ATOM 10281 C C . MET A 1 82 ? -14.067 -2.574 -6.497 1.00 0.00 217 MET A C 7
ATOM 10282 O O . MET A 1 82 ? -14.098 -2.333 -7.704 1.00 0.00 217 MET A O 7
ATOM 10296 N N . PRO A 1 83 ? -15.181 -2.627 -5.751 1.00 0.00 218 PRO A N 7
ATOM 10297 C CA . PRO A 1 83 ? -16.518 -2.403 -6.307 1.00 0.00 218 PRO A CA 7
ATOM 10298 C C . PRO A 1 83 ? -16.588 -1.140 -7.158 1.00 0.00 218 PRO A C 7
ATOM 10299 O O . PRO A 1 83 ? -16.135 -0.074 -6.742 1.00 0.00 218 PRO A O 7
ATOM 10310 N N . GLY A 1 84 ? -17.160 -1.266 -8.352 1.00 0.00 219 GLY A N 7
ATOM 10311 C CA . GLY A 1 84 ? -17.279 -0.126 -9.241 1.00 0.00 219 GLY A CA 7
ATOM 10312 C C . GLY A 1 84 ? -16.201 -0.106 -10.306 1.00 0.00 219 GLY A C 7
ATOM 10313 O O . GLY A 1 84 ? -16.473 0.192 -11.469 1.00 0.00 219 GLY A O 7
ATOM 10317 N N . ALA A 1 85 ? -14.973 -0.422 -9.908 1.00 0.00 220 ALA A N 7
ATOM 10318 C CA . ALA A 1 85 ? -13.850 -0.440 -10.837 1.00 0.00 220 ALA A CA 7
ATOM 10319 C C . ALA A 1 85 ? -13.802 -1.750 -11.616 1.00 0.00 220 ALA A C 7
ATOM 10320 O O . ALA A 1 85 ? -14.128 -2.811 -11.085 1.00 0.00 220 ALA A O 7
ATOM 10327 N N . SER A 1 86 ? -13.394 -1.668 -12.878 1.00 0.00 221 SER A N 7
ATOM 10328 C CA . SER A 1 86 ? -13.308 -2.847 -13.732 1.00 0.00 221 SER A CA 7
ATOM 10329 C C . SER A 1 86 ? -11.905 -3.445 -13.693 1.00 0.00 221 SER A C 7
ATOM 10330 O O . SER A 1 86 ? -11.692 -4.584 -14.109 1.00 0.00 221 SER A O 7
ATOM 10338 N N . SER A 1 87 ? -10.951 -2.667 -13.191 1.00 0.00 222 SER A N 7
ATOM 10339 C CA . SER A 1 87 ? -9.567 -3.117 -13.100 1.00 0.00 222 SER A CA 7
ATOM 10340 C C . SER A 1 87 ? -9.239 -3.585 -11.686 1.00 0.00 222 SER A C 7
ATOM 10341 O O . SER A 1 87 ? -9.701 -3.002 -10.705 1.00 0.00 222 SER A O 7
ATOM 10349 N N . SER A 1 88 ? -8.438 -4.641 -11.589 1.00 0.00 223 SER A N 7
ATOM 10350 C CA . SER A 1 88 ? -8.050 -5.190 -10.295 1.00 0.00 223 SER A CA 7
ATOM 10351 C C . SER A 1 88 ? -7.423 -4.114 -9.414 1.00 0.00 223 SER A C 7
ATOM 10352 O O . SER A 1 88 ? -6.903 -3.114 -9.910 1.00 0.00 223 SER A O 7
ATOM 10360 N N . LEU A 1 89 ? -7.477 -4.326 -8.103 1.00 0.00 224 LEU A N 7
ATOM 10361 C CA . LEU A 1 89 ? -6.915 -3.375 -7.151 1.00 0.00 224 LEU A CA 7
ATOM 10362 C C . LEU A 1 89 ? -5.467 -3.046 -7.499 1.00 0.00 224 LEU A C 7
ATOM 10363 O O . LEU A 1 89 ? -4.802 -3.800 -8.210 1.00 0.00 224 LEU A O 7
ATOM 10379 N N . VAL A 1 90 ? -4.983 -1.916 -6.992 1.00 0.00 225 VAL A N 7
ATOM 10380 C CA . VAL A 1 90 ? -3.613 -1.489 -7.247 1.00 0.00 225 VAL A CA 7
ATOM 10381 C C . VAL A 1 90 ? -2.906 -1.109 -5.951 1.00 0.00 225 VAL A C 7
ATOM 10382 O O . VAL A 1 90 ? -3.262 -0.125 -5.303 1.00 0.00 225 VAL A O 7
ATOM 10395 N N . VAL A 1 91 ? -1.902 -1.896 -5.578 1.00 0.00 226 VAL A N 7
ATOM 10396 C CA . VAL A 1 91 ? -1.143 -1.641 -4.359 1.00 0.00 226 VAL A CA 7
ATOM 10397 C C . VAL A 1 91 ? 0.348 -1.871 -4.582 1.00 0.00 226 VAL A C 7
ATOM 10398 O O . VAL A 1 91 ? 0.785 -2.998 -4.817 1.00 0.00 226 VAL A O 7
ATOM 10411 N N . LYS A 1 92 ? 1.125 -0.796 -4.507 1.00 0.00 227 LYS A N 7
ATOM 10412 C CA . LYS A 1 92 ? 2.568 -0.879 -4.698 1.00 0.00 227 LYS A CA 7
ATOM 10413 C C . LYS A 1 92 ? 3.308 -0.156 -3.577 1.00 0.00 227 LYS A C 7
ATOM 10414 O O . LYS A 1 92 ? 2.707 0.591 -2.804 1.00 0.00 227 LYS A O 7
ATOM 10433 N N . PHE A 1 93 ? 4.615 -0.381 -3.496 1.00 0.00 228 PHE A N 7
ATOM 10434 C CA . PHE A 1 93 ? 5.437 0.250 -2.470 1.00 0.00 228 PHE A CA 7
ATOM 10435 C C . PHE A 1 93 ? 5.605 1.741 -2.748 1.00 0.00 228 PHE A C 7
ATOM 10436 O O . PHE A 1 93 ? 6.315 2.134 -3.672 1.00 0.00 228 PHE A O 7
ATOM 10453 N N . ALA A 1 94 ? 4.945 2.565 -1.941 1.00 0.00 229 ALA A N 7
ATOM 10454 C CA . ALA A 1 94 ? 5.021 4.012 -2.099 1.00 0.00 229 ALA A CA 7
ATOM 10455 C C . ALA A 1 94 ? 6.353 4.550 -1.588 1.00 0.00 229 ALA A C 7
ATOM 10456 O O . ALA A 1 94 ? 6.556 4.688 -0.381 1.00 0.00 229 ALA A O 7
ATOM 10463 N N . ASP A 1 95 ? 7.258 4.852 -2.512 1.00 0.00 230 ASP A N 7
ATOM 10464 C CA . ASP A 1 95 ? 8.571 5.376 -2.155 1.00 0.00 230 ASP A CA 7
ATOM 10465 C C . ASP A 1 95 ? 8.770 6.777 -2.723 1.00 0.00 230 ASP A C 7
ATOM 10466 O O . ASP A 1 95 ? 8.539 7.018 -3.909 1.00 0.00 230 ASP A O 7
ATOM 10475 N N . THR A 1 96 ? 9.200 7.701 -1.869 1.00 0.00 231 THR A N 7
ATOM 10476 C CA . THR A 1 96 ? 9.428 9.079 -2.285 1.00 0.00 231 THR A CA 7
ATOM 10477 C C . THR A 1 96 ? 10.857 9.275 -2.780 1.00 0.00 231 THR A C 7
ATOM 10478 O O . THR A 1 96 ? 11.781 9.450 -1.985 1.00 0.00 231 THR A O 7
ATOM 10489 N N . ASP A 1 97 ? 11.031 9.245 -4.096 1.00 0.00 232 ASP A N 7
ATOM 10490 C CA . ASP A 1 97 ? 12.348 9.421 -4.697 1.00 0.00 232 ASP A CA 7
ATOM 10491 C C . ASP A 1 97 ? 12.344 10.585 -5.683 1.00 0.00 232 ASP A C 7
ATOM 10492 O O . ASP A 1 97 ? 12.206 10.390 -6.891 1.00 0.00 232 ASP A O 7
ATOM 10501 N N . LYS A 1 98 ? 12.495 11.797 -5.160 1.00 0.00 233 LYS A N 7
ATOM 10502 C CA . LYS A 1 98 ? 12.509 12.994 -5.993 1.00 0.00 233 LYS A CA 7
ATOM 10503 C C . LYS A 1 98 ? 13.150 14.164 -5.253 1.00 0.00 233 LYS A C 7
ATOM 10504 O O . LYS A 1 98 ? 12.930 14.348 -4.057 1.00 0.00 233 LYS A O 7
ATOM 10523 N N . GLU A 1 99 ? 13.942 14.952 -5.974 1.00 0.00 234 GLU A N 7
ATOM 10524 C CA . GLU A 1 99 ? 14.613 16.104 -5.385 1.00 0.00 234 GLU A CA 7
ATOM 10525 C C . GLU A 1 99 ? 14.013 17.408 -5.904 1.00 0.00 234 GLU A C 7
ATOM 10526 O O . GLU A 1 99 ? 13.641 17.510 -7.073 1.00 0.00 234 GLU A O 7
ATOM 10538 N N . SER A 1 100 ? 13.923 18.402 -5.026 1.00 0.00 235 SER A N 7
ATOM 10539 C CA . SER A 1 100 ? 13.364 19.698 -5.394 1.00 0.00 235 SER A CA 7
ATOM 10540 C C . SER A 1 100 ? 13.879 20.794 -4.466 1.00 0.00 235 SER A C 7
ATOM 10541 O O . SER A 1 100 ? 13.486 20.875 -3.304 1.00 0.00 235 SER A O 7
ATOM 10549 N N . GLY A 1 101 ? 14.764 21.638 -4.991 1.00 0.00 236 GLY A N 7
ATOM 10550 C CA . GLY A 1 101 ? 15.319 22.718 -4.197 1.00 0.00 236 GLY A CA 7
ATOM 10551 C C . GLY A 1 101 ? 16.038 23.750 -5.045 1.00 0.00 236 GLY A C 7
ATOM 10552 O O . GLY A 1 101 ? 17.252 23.690 -5.236 1.00 0.00 236 GLY A O 7
ATOM 10556 N N . PRO A 1 102 ? 15.278 24.722 -5.571 1.00 0.00 237 PRO A N 7
ATOM 10557 C CA . PRO A 1 102 ? 15.828 25.789 -6.412 1.00 0.00 237 PRO A CA 7
ATOM 10558 C C . PRO A 1 102 ? 17.104 26.387 -5.829 1.00 0.00 237 PRO A C 7
ATOM 10559 O O . PRO A 1 102 ? 18.115 26.511 -6.520 1.00 0.00 237 PRO A O 7
ATOM 10570 N N . SER A 1 103 ? 17.050 26.755 -4.553 1.00 0.00 238 SER A N 7
ATOM 10571 C CA . SER A 1 103 ? 18.201 27.344 -3.878 1.00 0.00 238 SER A CA 7
ATOM 10572 C C . SER A 1 103 ? 18.032 27.283 -2.363 1.00 0.00 238 SER A C 7
ATOM 10573 O O . SER A 1 103 ? 17.126 27.900 -1.803 1.00 0.00 238 SER A O 7
ATOM 10581 N N . SER A 1 104 ? 18.911 26.533 -1.705 1.00 0.00 239 SER A N 7
ATOM 10582 C CA . SER A 1 104 ? 18.858 26.388 -0.256 1.00 0.00 239 SER A CA 7
ATOM 10583 C C . SER A 1 104 ? 19.872 27.306 0.420 1.00 0.00 239 SER A C 7
ATOM 10584 O O . SER A 1 104 ? 21.057 27.289 0.091 1.00 0.00 239 SER A O 7
ATOM 10592 N N . GLY A 1 105 ? 19.395 28.107 1.369 1.00 0.00 240 GLY A N 7
ATOM 10593 C CA . GLY A 1 105 ? 20.272 29.021 2.077 1.00 0.00 240 GLY A CA 7
ATOM 10594 C C . GLY A 1 105 ? 19.596 30.339 2.400 1.00 0.00 240 GLY A C 7
ATOM 10595 O O . GLY A 1 105 ? 18.786 30.419 3.323 1.00 0.00 240 GLY A O 7
ATOM 10599 N N . GLY A 1 1 ? -6.309 -24.848 -11.464 1.00 0.00 136 GLY A N 8
ATOM 10600 C CA . GLY A 1 1 ? -5.938 -25.293 -12.794 1.00 0.00 136 GLY A CA 8
ATOM 10601 C C . GLY A 1 1 ? -4.790 -24.491 -13.375 1.00 0.00 136 GLY A C 8
ATOM 10602 O O . GLY A 1 1 ? -4.924 -23.880 -14.435 1.00 0.00 136 GLY A O 8
ATOM 10606 N N . SER A 1 2 ? -3.658 -24.491 -12.678 1.00 0.00 137 SER A N 8
ATOM 10607 C CA . SER A 1 2 ? -2.483 -23.754 -13.127 1.00 0.00 137 SER A CA 8
ATOM 10608 C C . SER A 1 2 ? -1.203 -24.513 -12.792 1.00 0.00 137 SER A C 8
ATOM 10609 O O . SER A 1 2 ? -1.007 -24.950 -11.658 1.00 0.00 137 SER A O 8
ATOM 10617 N N . SER A 1 3 ? -0.335 -24.666 -13.786 1.00 0.00 138 SER A N 8
ATOM 10618 C CA . SER A 1 3 ? 0.925 -25.375 -13.599 1.00 0.00 138 SER A CA 8
ATOM 10619 C C . SER A 1 3 ? 2.096 -24.551 -14.125 1.00 0.00 138 SER A C 8
ATOM 10620 O O . SER A 1 3 ? 2.069 -24.062 -15.253 1.00 0.00 138 SER A O 8
ATOM 10628 N N . GLY A 1 4 ? 3.126 -24.403 -13.297 1.00 0.00 139 GLY A N 8
ATOM 10629 C CA . GLY A 1 4 ? 4.293 -23.637 -13.695 1.00 0.00 139 GLY A CA 8
ATOM 10630 C C . GLY A 1 4 ? 4.043 -22.143 -13.670 1.00 0.00 139 GLY A C 8
ATOM 10631 O O . GLY A 1 4 ? 2.971 -21.680 -14.060 1.00 0.00 139 GLY A O 8
ATOM 10635 N N . SER A 1 5 ? 5.033 -21.385 -13.210 1.00 0.00 140 SER A N 8
ATOM 10636 C CA . SER A 1 5 ? 4.913 -19.934 -13.131 1.00 0.00 140 SER A CA 8
ATOM 10637 C C . SER A 1 5 ? 5.980 -19.253 -13.982 1.00 0.00 140 SER A C 8
ATOM 10638 O O . SER A 1 5 ? 6.877 -19.908 -14.514 1.00 0.00 140 SER A O 8
ATOM 10646 N N . SER A 1 6 ? 5.876 -17.934 -14.107 1.00 0.00 141 SER A N 8
ATOM 10647 C CA . SER A 1 6 ? 6.829 -17.163 -14.896 1.00 0.00 141 SER A CA 8
ATOM 10648 C C . SER A 1 6 ? 7.460 -16.056 -14.058 1.00 0.00 141 SER A C 8
ATOM 10649 O O . SER A 1 6 ? 6.805 -15.074 -13.712 1.00 0.00 141 SER A O 8
ATOM 10657 N N . GLY A 1 7 ? 8.738 -16.224 -13.733 1.00 0.00 142 GLY A N 8
ATOM 10658 C CA . GLY A 1 7 ? 9.438 -15.232 -12.937 1.00 0.00 142 GLY A CA 8
ATOM 10659 C C . GLY A 1 7 ? 10.649 -14.666 -13.650 1.00 0.00 142 GLY A C 8
ATOM 10660 O O . GLY A 1 7 ? 11.421 -15.406 -14.262 1.00 0.00 142 GLY A O 8
ATOM 10664 N N . CYS A 1 8 ? 10.816 -13.350 -13.575 1.00 0.00 143 CYS A N 8
ATOM 10665 C CA . CYS A 1 8 ? 11.942 -12.684 -14.221 1.00 0.00 143 CYS A CA 8
ATOM 10666 C C . CYS A 1 8 ? 12.772 -11.909 -13.203 1.00 0.00 143 CYS A C 8
ATOM 10667 O O . CYS A 1 8 ? 13.993 -11.808 -13.329 1.00 0.00 143 CYS A O 8
ATOM 10675 N N . LEU A 1 9 ? 12.102 -11.361 -12.195 1.00 0.00 144 LEU A N 8
ATOM 10676 C CA . LEU A 1 9 ? 12.778 -10.593 -11.155 1.00 0.00 144 LEU A CA 8
ATOM 10677 C C . LEU A 1 9 ? 13.448 -11.517 -10.144 1.00 0.00 144 LEU A C 8
ATOM 10678 O O . LEU A 1 9 ? 13.037 -12.664 -9.969 1.00 0.00 144 LEU A O 8
ATOM 10694 N N . ARG A 1 10 ? 14.480 -11.009 -9.478 1.00 0.00 145 ARG A N 8
ATOM 10695 C CA . ARG A 1 10 ? 15.206 -11.789 -8.483 1.00 0.00 145 ARG A CA 8
ATOM 10696 C C . ARG A 1 10 ? 14.730 -11.449 -7.073 1.00 0.00 145 ARG A C 8
ATOM 10697 O O . ARG A 1 10 ? 14.352 -12.334 -6.306 1.00 0.00 145 ARG A O 8
ATOM 10718 N N . GLN A 1 11 ? 14.751 -10.163 -6.741 1.00 0.00 146 GLN A N 8
ATOM 10719 C CA . GLN A 1 11 ? 14.323 -9.707 -5.424 1.00 0.00 146 GLN A CA 8
ATOM 10720 C C . GLN A 1 11 ? 13.493 -8.432 -5.531 1.00 0.00 146 GLN A C 8
ATOM 10721 O O . GLN A 1 11 ? 13.803 -7.524 -6.303 1.00 0.00 146 GLN A O 8
ATOM 10735 N N . PRO A 1 12 ? 12.413 -8.360 -4.740 1.00 0.00 147 PRO A N 8
ATOM 10736 C CA . PRO A 1 12 ? 11.516 -7.200 -4.728 1.00 0.00 147 PRO A CA 8
ATOM 10737 C C . PRO A 1 12 ? 12.089 -6.033 -3.932 1.00 0.00 147 PRO A C 8
ATOM 10738 O O . PRO A 1 12 ? 12.798 -6.213 -2.942 1.00 0.00 147 PRO A O 8
ATOM 10749 N N . PRO A 1 13 ? 11.775 -4.805 -4.372 1.00 0.00 148 PRO A N 8
ATOM 10750 C CA . PRO A 1 13 ? 12.248 -3.583 -3.714 1.00 0.00 148 PRO A CA 8
ATOM 10751 C C . PRO A 1 13 ? 12.065 -3.632 -2.201 1.00 0.00 148 PRO A C 8
ATOM 10752 O O . PRO A 1 13 ? 11.543 -4.608 -1.660 1.00 0.00 148 PRO A O 8
ATOM 10763 N N . SER A 1 14 ? 12.497 -2.574 -1.522 1.00 0.00 149 SER A N 8
ATOM 10764 C CA . SER A 1 14 ? 12.384 -2.499 -0.071 1.00 0.00 149 SER A CA 8
ATOM 10765 C C . SER A 1 14 ? 11.730 -1.188 0.356 1.00 0.00 149 SER A C 8
ATOM 10766 O O . SER A 1 14 ? 12.301 -0.111 0.183 1.00 0.00 149 SER A O 8
ATOM 10774 N N . HIS A 1 15 ? 10.527 -1.288 0.913 1.00 0.00 150 HIS A N 8
ATOM 10775 C CA . HIS A 1 15 ? 9.794 -0.111 1.365 1.00 0.00 150 HIS A CA 8
ATOM 10776 C C . HIS A 1 15 ? 8.930 -0.442 2.578 1.00 0.00 150 HIS A C 8
ATOM 10777 O O . HIS A 1 15 ? 8.798 -1.605 2.960 1.00 0.00 150 HIS A O 8
ATOM 10791 N N . ARG A 1 16 ? 8.343 0.588 3.180 1.00 0.00 151 ARG A N 8
ATOM 10792 C CA . ARG A 1 16 ? 7.493 0.406 4.350 1.00 0.00 151 ARG A CA 8
ATOM 10793 C C . ARG A 1 16 ? 6.073 0.890 4.071 1.00 0.00 151 ARG A C 8
ATOM 10794 O O . ARG A 1 16 ? 5.103 0.332 4.585 1.00 0.00 151 ARG A O 8
ATOM 10815 N N . LYS A 1 17 ? 5.958 1.932 3.255 1.00 0.00 152 LYS A N 8
ATOM 10816 C CA . LYS A 1 17 ? 4.658 2.492 2.906 1.00 0.00 152 LYS A CA 8
ATOM 10817 C C . LYS A 1 17 ? 4.107 1.841 1.641 1.00 0.00 152 LYS A C 8
ATOM 10818 O O . LYS A 1 17 ? 4.865 1.377 0.788 1.00 0.00 152 LYS A O 8
ATOM 10837 N N . LEU A 1 18 ? 2.784 1.810 1.525 1.00 0.00 153 LEU A N 8
ATOM 10838 C CA . LEU A 1 18 ? 2.131 1.217 0.363 1.00 0.00 153 LEU A CA 8
ATOM 10839 C C . LEU A 1 18 ? 1.022 2.124 -0.160 1.00 0.00 153 LEU A C 8
ATOM 10840 O O . LEU A 1 18 ? 0.148 2.553 0.595 1.00 0.00 153 LEU A O 8
ATOM 10856 N N . PHE A 1 19 ? 1.061 2.411 -1.457 1.00 0.00 154 PHE A N 8
ATOM 10857 C CA . PHE A 1 19 ? 0.058 3.266 -2.081 1.00 0.00 154 PHE A CA 8
ATOM 10858 C C . PHE A 1 19 ? -1.070 2.432 -2.681 1.00 0.00 154 PHE A C 8
ATOM 10859 O O . PHE A 1 19 ? -0.838 1.577 -3.536 1.00 0.00 154 PHE A O 8
ATOM 10876 N N . VAL A 1 20 ? -2.293 2.686 -2.226 1.00 0.00 155 VAL A N 8
ATOM 10877 C CA . VAL A 1 20 ? -3.458 1.961 -2.718 1.00 0.00 155 VAL A CA 8
ATOM 10878 C C . VAL A 1 20 ? -4.398 2.884 -3.484 1.00 0.00 155 VAL A C 8
ATOM 10879 O O . VAL A 1 20 ? -4.669 4.005 -3.057 1.00 0.00 155 VAL A O 8
ATOM 10892 N N . GLY A 1 21 ? -4.893 2.404 -4.621 1.00 0.00 156 GLY A N 8
ATOM 10893 C CA . GLY A 1 21 ? -5.798 3.199 -5.430 1.00 0.00 156 GLY A CA 8
ATOM 10894 C C . GLY A 1 21 ? -6.972 2.393 -5.950 1.00 0.00 156 GLY A C 8
ATOM 10895 O O . GLY A 1 21 ? -7.296 1.337 -5.408 1.00 0.00 156 GLY A O 8
ATOM 10899 N N . MET A 1 22 ? -7.611 2.893 -7.003 1.00 0.00 157 MET A N 8
ATOM 10900 C CA . MET A 1 22 ? -8.756 2.211 -7.595 1.00 0.00 157 MET A CA 8
ATOM 10901 C C . MET A 1 22 ? -9.741 1.766 -6.519 1.00 0.00 157 MET A C 8
ATOM 10902 O O . MET A 1 22 ? -10.457 0.778 -6.688 1.00 0.00 157 MET A O 8
ATOM 10916 N N . LEU A 1 23 ? -9.772 2.500 -5.412 1.00 0.00 158 LEU A N 8
ATOM 10917 C CA . LEU A 1 23 ? -10.669 2.181 -4.307 1.00 0.00 158 LEU A CA 8
ATOM 10918 C C . LEU A 1 23 ? -12.047 2.797 -4.529 1.00 0.00 158 LEU A C 8
ATOM 10919 O O . LEU A 1 23 ? -12.225 3.643 -5.404 1.00 0.00 158 LEU A O 8
ATOM 10935 N N . ASN A 1 24 ? -13.017 2.367 -3.729 1.00 0.00 159 ASN A N 8
ATOM 10936 C CA . ASN A 1 24 ? -14.379 2.877 -3.837 1.00 0.00 159 ASN A CA 8
ATOM 10937 C C . ASN A 1 24 ? -14.692 3.839 -2.695 1.00 0.00 159 ASN A C 8
ATOM 10938 O O . ASN A 1 24 ? -14.045 3.808 -1.647 1.00 0.00 159 ASN A O 8
ATOM 10949 N N . LYS A 1 25 ? -15.689 4.692 -2.903 1.00 0.00 160 LYS A N 8
ATOM 10950 C CA . LYS A 1 25 ? -16.090 5.662 -1.891 1.00 0.00 160 LYS A CA 8
ATOM 10951 C C . LYS A 1 25 ? -17.079 5.045 -0.908 1.00 0.00 160 LYS A C 8
ATOM 10952 O O . LYS A 1 25 ? -18.012 5.707 -0.454 1.00 0.00 160 LYS A O 8
ATOM 10971 N N . GLN A 1 26 ? -16.868 3.773 -0.582 1.00 0.00 161 GLN A N 8
ATOM 10972 C CA . GLN A 1 26 ? -17.741 3.068 0.348 1.00 0.00 161 GLN A CA 8
ATOM 10973 C C . GLN A 1 26 ? -16.975 2.643 1.597 1.00 0.00 161 GLN A C 8
ATOM 10974 O O . GLN A 1 26 ? -17.360 2.979 2.716 1.00 0.00 161 GLN A O 8
ATOM 10988 N N . GLN A 1 27 ? -15.891 1.901 1.396 1.00 0.00 162 GLN A N 8
ATOM 10989 C CA . GLN A 1 27 ? -15.072 1.429 2.507 1.00 0.00 162 GLN A CA 8
ATOM 10990 C C . GLN A 1 27 ? -14.371 2.593 3.199 1.00 0.00 162 GLN A C 8
ATOM 10991 O O . GLN A 1 27 ? -14.047 3.599 2.568 1.00 0.00 162 GLN A O 8
ATOM 11005 N N . SER A 1 28 ? -14.139 2.448 4.500 1.00 0.00 163 SER A N 8
ATOM 11006 C CA . SER A 1 28 ? -13.479 3.490 5.279 1.00 0.00 163 SER A CA 8
ATOM 11007 C C . SER A 1 28 ? -12.252 2.935 5.997 1.00 0.00 163 SER A C 8
ATOM 11008 O O . SER A 1 28 ? -11.980 1.737 5.947 1.00 0.00 163 SER A O 8
ATOM 11016 N N . GLU A 1 29 ? -11.516 3.819 6.665 1.00 0.00 164 GLU A N 8
ATOM 11017 C CA . GLU A 1 29 ? -10.318 3.418 7.393 1.00 0.00 164 GLU A CA 8
ATOM 11018 C C . GLU A 1 29 ? -10.562 2.131 8.176 1.00 0.00 164 GLU A C 8
ATOM 11019 O O . GLU A 1 29 ? -9.645 1.337 8.386 1.00 0.00 164 GLU A O 8
ATOM 11031 N N . ASP A 1 30 ? -11.803 1.933 8.605 1.00 0.00 165 ASP A N 8
ATOM 11032 C CA . ASP A 1 30 ? -12.169 0.744 9.365 1.00 0.00 165 ASP A CA 8
ATOM 11033 C C . ASP A 1 30 ? -12.082 -0.506 8.493 1.00 0.00 165 ASP A C 8
ATOM 11034 O O . ASP A 1 30 ? -11.325 -1.430 8.790 1.00 0.00 165 ASP A O 8
ATOM 11043 N N . ASP A 1 31 ? -12.862 -0.526 7.418 1.00 0.00 166 ASP A N 8
ATOM 11044 C CA . ASP A 1 31 ? -12.874 -1.662 6.503 1.00 0.00 166 ASP A CA 8
ATOM 11045 C C . ASP A 1 31 ? -11.464 -1.978 6.013 1.00 0.00 166 ASP A C 8
ATOM 11046 O O . ASP A 1 31 ? -11.056 -3.139 5.970 1.00 0.00 166 ASP A O 8
ATOM 11055 N N . VAL A 1 32 ? -10.725 -0.938 5.641 1.00 0.00 167 VAL A N 8
ATOM 11056 C CA . VAL A 1 32 ? -9.361 -1.104 5.153 1.00 0.00 167 VAL A CA 8
ATOM 11057 C C . VAL A 1 32 ? -8.442 -1.621 6.254 1.00 0.00 167 VAL A C 8
ATOM 11058 O O . VAL A 1 32 ? -7.581 -2.466 6.013 1.00 0.00 167 VAL A O 8
ATOM 11071 N N . ARG A 1 33 ? -8.632 -1.106 7.465 1.00 0.00 168 ARG A N 8
ATOM 11072 C CA . ARG A 1 33 ? -7.820 -1.515 8.605 1.00 0.00 168 ARG A CA 8
ATOM 11073 C C . ARG A 1 33 ? -7.846 -3.031 8.776 1.00 0.00 168 ARG A C 8
ATOM 11074 O O . ARG A 1 33 ? -6.817 -3.696 8.659 1.00 0.00 168 ARG A O 8
ATOM 11095 N N . ARG A 1 34 ? -9.029 -3.569 9.054 1.00 0.00 169 ARG A N 8
ATOM 11096 C CA . ARG A 1 34 ? -9.189 -5.006 9.242 1.00 0.00 169 ARG A CA 8
ATOM 11097 C C . ARG A 1 34 ? -8.752 -5.770 7.996 1.00 0.00 169 ARG A C 8
ATOM 11098 O O . ARG A 1 34 ? -7.904 -6.661 8.066 1.00 0.00 169 ARG A O 8
ATOM 11119 N N . LEU A 1 35 ? -9.336 -5.416 6.857 1.00 0.00 170 LEU A N 8
ATOM 11120 C CA . LEU A 1 35 ? -9.008 -6.069 5.594 1.00 0.00 170 LEU A CA 8
ATOM 11121 C C . LEU A 1 35 ? -7.503 -6.282 5.466 1.00 0.00 170 LEU A C 8
ATOM 11122 O O . LEU A 1 35 ? -7.025 -7.417 5.457 1.00 0.00 170 LEU A O 8
ATOM 11138 N N . PHE A 1 36 ? -6.760 -5.185 5.370 1.00 0.00 171 PHE A N 8
ATOM 11139 C CA . PHE A 1 36 ? -5.309 -5.252 5.245 1.00 0.00 171 PHE A CA 8
ATOM 11140 C C . PHE A 1 36 ? -4.708 -6.127 6.341 1.00 0.00 171 PHE A C 8
ATOM 11141 O O . PHE A 1 36 ? -4.253 -7.240 6.080 1.00 0.00 171 PHE A O 8
ATOM 11158 N N . GLU A 1 37 ? -4.711 -5.615 7.567 1.00 0.00 172 GLU A N 8
ATOM 11159 C CA . GLU A 1 37 ? -4.166 -6.349 8.703 1.00 0.00 172 GLU A CA 8
ATOM 11160 C C . GLU A 1 37 ? -4.560 -7.822 8.639 1.00 0.00 172 GLU A C 8
ATOM 11161 O O . GLU A 1 37 ? -3.818 -8.694 9.089 1.00 0.00 172 GLU A O 8
ATOM 11173 N N . ALA A 1 38 ? -5.735 -8.089 8.077 1.00 0.00 173 ALA A N 8
ATOM 11174 C CA . ALA A 1 38 ? -6.228 -9.455 7.952 1.00 0.00 173 ALA A CA 8
ATOM 11175 C C . ALA A 1 38 ? -5.107 -10.410 7.556 1.00 0.00 173 ALA A C 8
ATOM 11176 O O . ALA A 1 38 ? -5.174 -11.609 7.829 1.00 0.00 173 ALA A O 8
ATOM 11183 N N . PHE A 1 39 ? -4.077 -9.872 6.911 1.00 0.00 174 PHE A N 8
ATOM 11184 C CA . PHE A 1 39 ? -2.942 -10.677 6.476 1.00 0.00 174 PHE A CA 8
ATOM 11185 C C . PHE A 1 39 ? -1.684 -10.310 7.258 1.00 0.00 174 PHE A C 8
ATOM 11186 O O . PHE A 1 39 ? -1.251 -11.048 8.141 1.00 0.00 174 PHE A O 8
ATOM 11203 N N . GLY A 1 40 ? -1.101 -9.162 6.925 1.00 0.00 175 GLY A N 8
ATOM 11204 C CA . GLY A 1 40 ? 0.102 -8.717 7.603 1.00 0.00 175 GLY A CA 8
ATOM 11205 C C . GLY A 1 40 ? -0.153 -7.539 8.522 1.00 0.00 175 GLY A C 8
ATOM 11206 O O . GLY A 1 40 ? -0.948 -6.655 8.203 1.00 0.00 175 GLY A O 8
ATOM 11210 N N . ASN A 1 41 ? 0.521 -7.527 9.668 1.00 0.00 176 ASN A N 8
ATOM 11211 C CA . ASN A 1 41 ? 0.361 -6.449 10.637 1.00 0.00 176 ASN A CA 8
ATOM 11212 C C . ASN A 1 41 ? 0.528 -5.087 9.969 1.00 0.00 176 ASN A C 8
ATOM 11213 O O . ASN A 1 41 ? 1.170 -4.972 8.925 1.00 0.00 176 ASN A O 8
ATOM 11224 N N . ILE A 1 42 ? -0.052 -4.060 10.580 1.00 0.00 177 ILE A N 8
ATOM 11225 C CA . ILE A 1 42 ? 0.033 -2.707 10.046 1.00 0.00 177 ILE A CA 8
ATOM 11226 C C . ILE A 1 42 ? 0.729 -1.771 11.029 1.00 0.00 177 ILE A C 8
ATOM 11227 O O . ILE A 1 42 ? 0.439 -1.784 12.224 1.00 0.00 177 ILE A O 8
ATOM 11243 N N . GLU A 1 43 ? 1.648 -0.959 10.515 1.00 0.00 178 GLU A N 8
ATOM 11244 C CA . GLU A 1 43 ? 2.384 -0.015 11.348 1.00 0.00 178 GLU A CA 8
ATOM 11245 C C . GLU A 1 43 ? 1.668 1.331 11.409 1.00 0.00 178 GLU A C 8
ATOM 11246 O O . GLU A 1 43 ? 1.571 1.946 12.470 1.00 0.00 178 GLU A O 8
ATOM 11258 N N . GLU A 1 44 ? 1.168 1.781 10.262 1.00 0.00 179 GLU A N 8
ATOM 11259 C CA . GLU A 1 44 ? 0.462 3.055 10.185 1.00 0.00 179 GLU A CA 8
ATOM 11260 C C . GLU A 1 44 ? -0.455 3.096 8.967 1.00 0.00 179 GLU A C 8
ATOM 11261 O O . GLU A 1 44 ? -0.115 2.577 7.903 1.00 0.00 179 GLU A O 8
ATOM 11273 N N . CYS A 1 45 ? -1.619 3.715 9.131 1.00 0.00 180 CYS A N 8
ATOM 11274 C CA . CYS A 1 45 ? -2.588 3.822 8.045 1.00 0.00 180 CYS A CA 8
ATOM 11275 C C . CYS A 1 45 ? -3.138 5.241 7.947 1.00 0.00 180 CYS A C 8
ATOM 11276 O O . CYS A 1 45 ? -3.300 5.928 8.956 1.00 0.00 180 CYS A O 8
ATOM 11284 N N . THR A 1 46 ? -3.423 5.676 6.723 1.00 0.00 181 THR A N 8
ATOM 11285 C CA . THR A 1 46 ? -3.952 7.014 6.491 1.00 0.00 181 THR A CA 8
ATOM 11286 C C . THR A 1 46 ? -4.809 7.056 5.231 1.00 0.00 181 THR A C 8
ATOM 11287 O O . THR A 1 46 ? -4.428 6.518 4.192 1.00 0.00 181 THR A O 8
ATOM 11298 N N . ILE A 1 47 ? -5.968 7.698 5.331 1.00 0.00 182 ILE A N 8
ATOM 11299 C CA . ILE A 1 47 ? -6.879 7.811 4.198 1.00 0.00 182 ILE A CA 8
ATOM 11300 C C . ILE A 1 47 ? -6.553 9.036 3.352 1.00 0.00 182 ILE A C 8
ATOM 11301 O O . ILE A 1 47 ? -6.445 10.150 3.867 1.00 0.00 182 ILE A O 8
ATOM 11317 N N . LEU A 1 48 ? -6.400 8.825 2.049 1.00 0.00 183 LEU A N 8
ATOM 11318 C CA . LEU A 1 48 ? -6.089 9.913 1.129 1.00 0.00 183 LEU A CA 8
ATOM 11319 C C . LEU A 1 48 ? -7.358 10.458 0.481 1.00 0.00 183 LEU A C 8
ATOM 11320 O O . LEU A 1 48 ? -8.035 9.756 -0.269 1.00 0.00 183 LEU A O 8
ATOM 11336 N N . ARG A 1 49 ? -7.672 11.716 0.776 1.00 0.00 184 ARG A N 8
ATOM 11337 C CA . ARG A 1 49 ? -8.859 12.356 0.222 1.00 0.00 184 ARG A CA 8
ATOM 11338 C C . ARG A 1 49 ? -8.820 13.864 0.449 1.00 0.00 184 ARG A C 8
ATOM 11339 O O . ARG A 1 49 ? -8.313 14.336 1.466 1.00 0.00 184 ARG A O 8
ATOM 11360 N N . GLY A 1 50 ? -9.358 14.616 -0.506 1.00 0.00 185 GLY A N 8
ATOM 11361 C CA . GLY A 1 50 ? -9.374 16.063 -0.391 1.00 0.00 185 GLY A CA 8
ATOM 11362 C C . GLY A 1 50 ? -10.210 16.542 0.779 1.00 0.00 185 GLY A C 8
ATOM 11363 O O . GLY A 1 50 ? -11.120 15.854 1.243 1.00 0.00 185 GLY A O 8
ATOM 11367 N N . PRO A 1 51 ? -9.903 17.750 1.276 1.00 0.00 186 PRO A N 8
ATOM 11368 C CA . PRO A 1 51 ? -10.620 18.347 2.406 1.00 0.00 186 PRO A CA 8
ATOM 11369 C C . PRO A 1 51 ? -12.133 18.214 2.267 1.00 0.00 186 PRO A C 8
ATOM 11370 O O . PRO A 1 51 ? -12.829 17.896 3.232 1.00 0.00 186 PRO A O 8
ATOM 11381 N N . ASP A 1 52 ? -12.636 18.459 1.062 1.00 0.00 187 ASP A N 8
ATOM 11382 C CA . ASP A 1 52 ? -14.067 18.364 0.797 1.00 0.00 187 ASP A CA 8
ATOM 11383 C C . ASP A 1 52 ? -14.686 17.201 1.565 1.00 0.00 187 ASP A C 8
ATOM 11384 O O . ASP A 1 52 ? -15.743 17.341 2.179 1.00 0.00 187 ASP A O 8
ATOM 11393 N N . GLY A 1 53 ? -14.020 16.050 1.525 1.00 0.00 188 GLY A N 8
ATOM 11394 C CA . GLY A 1 53 ? -14.521 14.879 2.220 1.00 0.00 188 GLY A CA 8
ATOM 11395 C C . GLY A 1 53 ? -14.693 13.688 1.299 1.00 0.00 188 GLY A C 8
ATOM 11396 O O . GLY A 1 53 ? -14.467 12.547 1.700 1.00 0.00 188 GLY A O 8
ATOM 11400 N N . ASN A 1 54 ? -15.094 13.953 0.060 1.00 0.00 189 ASN A N 8
ATOM 11401 C CA . ASN A 1 54 ? -15.298 12.893 -0.921 1.00 0.00 189 ASN A CA 8
ATOM 11402 C C . ASN A 1 54 ? -14.013 12.101 -1.142 1.00 0.00 189 ASN A C 8
ATOM 11403 O O . ASN A 1 54 ? -13.133 12.523 -1.893 1.00 0.00 189 ASN A O 8
ATOM 11414 N N . SER A 1 55 ? -13.911 10.952 -0.482 1.00 0.00 190 SER A N 8
ATOM 11415 C CA . SER A 1 55 ? -12.732 10.102 -0.604 1.00 0.00 190 SER A CA 8
ATOM 11416 C C . SER A 1 55 ? -12.169 10.155 -2.021 1.00 0.00 190 SER A C 8
ATOM 11417 O O . SER A 1 55 ? -12.914 10.269 -2.994 1.00 0.00 190 SER A O 8
ATOM 11425 N N . LYS A 1 56 ? -10.847 10.070 -2.129 1.00 0.00 191 LYS A N 8
ATOM 11426 C CA . LYS A 1 56 ? -10.181 10.106 -3.425 1.00 0.00 191 LYS A CA 8
ATOM 11427 C C . LYS A 1 56 ? -9.753 8.707 -3.856 1.00 0.00 191 LYS A C 8
ATOM 11428 O O . LYS A 1 56 ? -8.686 8.526 -4.441 1.00 0.00 191 LYS A O 8
ATOM 11447 N N . GLY A 1 57 ? -10.594 7.719 -3.564 1.00 0.00 192 GLY A N 8
ATOM 11448 C CA . GLY A 1 57 ? -10.286 6.349 -3.930 1.00 0.00 192 GLY A CA 8
ATOM 11449 C C . GLY A 1 57 ? -8.813 6.025 -3.774 1.00 0.00 192 GLY A C 8
ATOM 11450 O O . GLY A 1 57 ? -8.226 5.354 -4.624 1.00 0.00 192 GLY A O 8
ATOM 11454 N N . CYS A 1 58 ? -8.216 6.503 -2.689 1.00 0.00 193 CYS A N 8
ATOM 11455 C CA . CYS A 1 58 ? -6.801 6.262 -2.426 1.00 0.00 193 CYS A CA 8
ATOM 11456 C C . CYS A 1 58 ? -6.509 6.314 -0.930 1.00 0.00 193 CYS A C 8
ATOM 11457 O O . CYS A 1 58 ? -7.159 7.048 -0.186 1.00 0.00 193 CYS A O 8
ATOM 11465 N N . ALA A 1 59 ? -5.528 5.530 -0.496 1.00 0.00 194 ALA A N 8
ATOM 11466 C CA . ALA A 1 59 ? -5.149 5.488 0.911 1.00 0.00 194 ALA A CA 8
ATOM 11467 C C . ALA A 1 59 ? -3.766 4.870 1.089 1.00 0.00 194 ALA A C 8
ATOM 11468 O O . ALA A 1 59 ? -3.358 4.004 0.316 1.00 0.00 194 ALA A O 8
ATOM 11475 N N . PHE A 1 60 ? -3.049 5.323 2.112 1.00 0.00 195 PHE A N 8
ATOM 11476 C CA . PHE A 1 60 ? -1.710 4.816 2.391 1.00 0.00 195 PHE A CA 8
ATOM 11477 C C . PHE A 1 60 ? -1.747 3.757 3.489 1.00 0.00 195 PHE A C 8
ATOM 11478 O O . PHE A 1 60 ? -2.522 3.860 4.440 1.00 0.00 195 PHE A O 8
ATOM 11495 N N . VAL A 1 61 ? -0.905 2.738 3.349 1.00 0.00 196 VAL A N 8
ATOM 11496 C CA . VAL A 1 61 ? -0.840 1.660 4.328 1.00 0.00 196 VAL A CA 8
ATOM 11497 C C . VAL A 1 61 ? 0.594 1.180 4.523 1.00 0.00 196 VAL A C 8
ATOM 11498 O O . VAL A 1 61 ? 1.318 0.941 3.556 1.00 0.00 196 VAL A O 8
ATOM 11511 N N . LYS A 1 62 ? 1.000 1.040 5.780 1.00 0.00 197 LYS A N 8
ATOM 11512 C CA . LYS A 1 62 ? 2.348 0.587 6.104 1.00 0.00 197 LYS A CA 8
ATOM 11513 C C . LYS A 1 62 ? 2.311 -0.753 6.831 1.00 0.00 197 LYS A C 8
ATOM 11514 O O . LYS A 1 62 ? 1.321 -1.090 7.482 1.00 0.00 197 LYS A O 8
ATOM 11533 N N . TYR A 1 63 ? 3.394 -1.513 6.717 1.00 0.00 198 TYR A N 8
ATOM 11534 C CA . TYR A 1 63 ? 3.485 -2.817 7.363 1.00 0.00 198 TYR A CA 8
ATOM 11535 C C . TYR A 1 63 ? 4.749 -2.918 8.212 1.00 0.00 198 TYR A C 8
ATOM 11536 O O . TYR A 1 63 ? 5.610 -2.040 8.169 1.00 0.00 198 TYR A O 8
ATOM 11554 N N . SER A 1 64 ? 4.851 -3.996 8.982 1.00 0.00 199 SER A N 8
ATOM 11555 C CA . SER A 1 64 ? 6.007 -4.212 9.845 1.00 0.00 199 SER A CA 8
ATOM 11556 C C . SER A 1 64 ? 7.253 -4.514 9.017 1.00 0.00 199 SER A C 8
ATOM 11557 O O . SER A 1 64 ? 8.315 -3.933 9.239 1.00 0.00 199 SER A O 8
ATOM 11565 N N . SER A 1 65 ? 7.114 -5.428 8.062 1.00 0.00 200 SER A N 8
ATOM 11566 C CA . SER A 1 65 ? 8.228 -5.811 7.203 1.00 0.00 200 SER A CA 8
ATOM 11567 C C . SER A 1 65 ? 7.777 -5.938 5.751 1.00 0.00 200 SER A C 8
ATOM 11568 O O . SER A 1 65 ? 6.582 -5.898 5.455 1.00 0.00 200 SER A O 8
ATOM 11576 N N . HIS A 1 66 ? 8.741 -6.090 4.849 1.00 0.00 201 HIS A N 8
ATOM 11577 C CA . HIS A 1 66 ? 8.444 -6.223 3.427 1.00 0.00 201 HIS A CA 8
ATOM 11578 C C . HIS A 1 66 ? 7.584 -7.456 3.165 1.00 0.00 201 HIS A C 8
ATOM 11579 O O . HIS A 1 66 ? 6.497 -7.357 2.597 1.00 0.00 201 HIS A O 8
ATOM 11593 N N . ALA A 1 67 ? 8.080 -8.617 3.582 1.00 0.00 202 ALA A N 8
ATOM 11594 C CA . ALA A 1 67 ? 7.357 -9.868 3.393 1.00 0.00 202 ALA A CA 8
ATOM 11595 C C . ALA A 1 67 ? 5.856 -9.668 3.573 1.00 0.00 202 ALA A C 8
ATOM 11596 O O . ALA A 1 67 ? 5.084 -9.819 2.627 1.00 0.00 202 ALA A O 8
ATOM 11603 N N . GLU A 1 68 ? 5.451 -9.327 4.792 1.00 0.00 203 GLU A N 8
ATOM 11604 C CA . GLU A 1 68 ? 4.041 -9.107 5.094 1.00 0.00 203 GLU A CA 8
ATOM 11605 C C . GLU A 1 68 ? 3.398 -8.193 4.056 1.00 0.00 203 GLU A C 8
ATOM 11606 O O . GLU A 1 68 ? 2.306 -8.469 3.561 1.00 0.00 203 GLU A O 8
ATOM 11618 N N . ALA A 1 69 ? 4.084 -7.101 3.732 1.00 0.00 204 ALA A N 8
ATOM 11619 C CA . ALA A 1 69 ? 3.581 -6.146 2.752 1.00 0.00 204 ALA A CA 8
ATOM 11620 C C . ALA A 1 69 ? 3.240 -6.838 1.436 1.00 0.00 204 ALA A C 8
ATOM 11621 O O . ALA A 1 69 ? 2.120 -6.727 0.940 1.00 0.00 204 ALA A O 8
ATOM 11628 N N . GLN A 1 70 ? 4.213 -7.550 0.878 1.00 0.00 205 GLN A N 8
ATOM 11629 C CA . GLN A 1 70 ? 4.015 -8.258 -0.382 1.00 0.00 205 GLN A CA 8
ATOM 11630 C C . GLN A 1 70 ? 2.739 -9.093 -0.341 1.00 0.00 205 GLN A C 8
ATOM 11631 O O . GLN A 1 70 ? 1.871 -8.959 -1.203 1.00 0.00 205 GLN A O 8
ATOM 11645 N N . ALA A 1 71 ? 2.634 -9.955 0.665 1.00 0.00 206 ALA A N 8
ATOM 11646 C CA . ALA A 1 71 ? 1.464 -10.810 0.818 1.00 0.00 206 ALA A CA 8
ATOM 11647 C C . ALA A 1 71 ? 0.175 -10.015 0.639 1.00 0.00 206 ALA A C 8
ATOM 11648 O O . ALA A 1 71 ? -0.657 -10.346 -0.206 1.00 0.00 206 ALA A O 8
ATOM 11655 N N . ALA A 1 72 ? 0.016 -8.967 1.440 1.00 0.00 207 ALA A N 8
ATOM 11656 C CA . ALA A 1 72 ? -1.171 -8.124 1.368 1.00 0.00 207 ALA A CA 8
ATOM 11657 C C . ALA A 1 72 ? -1.368 -7.570 -0.039 1.00 0.00 207 ALA A C 8
ATOM 11658 O O . ALA A 1 72 ? -2.497 -7.430 -0.509 1.00 0.00 207 ALA A O 8
ATOM 11665 N N . ILE A 1 73 ? -0.262 -7.256 -0.706 1.00 0.00 208 ILE A N 8
ATOM 11666 C CA . ILE A 1 73 ? -0.313 -6.718 -2.059 1.00 0.00 208 ILE A CA 8
ATOM 11667 C C . ILE A 1 73 ? -0.898 -7.735 -3.033 1.00 0.00 208 ILE A C 8
ATOM 11668 O O . ILE A 1 73 ? -2.046 -7.613 -3.459 1.00 0.00 208 ILE A O 8
ATOM 11684 N N . ASN A 1 74 ? -0.101 -8.739 -3.381 1.00 0.00 209 ASN A N 8
ATOM 11685 C CA . ASN A 1 74 ? -0.540 -9.779 -4.305 1.00 0.00 209 ASN A CA 8
ATOM 11686 C C . ASN A 1 74 ? -1.901 -10.332 -3.893 1.00 0.00 209 ASN A C 8
ATOM 11687 O O . ASN A 1 74 ? -2.766 -10.572 -4.736 1.00 0.00 209 ASN A O 8
ATOM 11698 N N . ALA A 1 75 ? -2.084 -10.533 -2.592 1.00 0.00 210 ALA A N 8
ATOM 11699 C CA . ALA A 1 75 ? -3.340 -11.055 -2.069 1.00 0.00 210 ALA A CA 8
ATOM 11700 C C . ALA A 1 75 ? -4.526 -10.244 -2.578 1.00 0.00 210 ALA A C 8
ATOM 11701 O O . ALA A 1 75 ? -5.514 -10.803 -3.056 1.00 0.00 210 ALA A O 8
ATOM 11708 N N . LEU A 1 76 ? -4.424 -8.924 -2.472 1.00 0.00 211 LEU A N 8
ATOM 11709 C CA . LEU A 1 76 ? -5.490 -8.035 -2.922 1.00 0.00 211 LEU A CA 8
ATOM 11710 C C . LEU A 1 76 ? -5.157 -7.432 -4.283 1.00 0.00 211 LEU A C 8
ATOM 11711 O O . LEU A 1 76 ? -5.830 -7.708 -5.277 1.00 0.00 211 LEU A O 8
ATOM 11727 N N . HIS A 1 77 ? -4.115 -6.608 -4.321 1.00 0.00 212 HIS A N 8
ATOM 11728 C CA . HIS A 1 77 ? -3.691 -5.968 -5.561 1.00 0.00 212 HIS A CA 8
ATOM 11729 C C . HIS A 1 77 ? -3.514 -6.999 -6.672 1.00 0.00 212 HIS A C 8
ATOM 11730 O O . HIS A 1 77 ? -2.836 -8.010 -6.492 1.00 0.00 212 HIS A O 8
ATOM 11744 N N . GLY A 1 78 ? -4.129 -6.736 -7.821 1.00 0.00 213 GLY A N 8
ATOM 11745 C CA . GLY A 1 78 ? -4.027 -7.650 -8.943 1.00 0.00 213 GLY A CA 8
ATOM 11746 C C . GLY A 1 78 ? -4.848 -8.909 -8.742 1.00 0.00 213 GLY A C 8
ATOM 11747 O O . GLY A 1 78 ? -4.939 -9.749 -9.637 1.00 0.00 213 GLY A O 8
ATOM 11751 N N . SER A 1 79 ? -5.445 -9.042 -7.562 1.00 0.00 214 SER A N 8
ATOM 11752 C CA . SER A 1 79 ? -6.257 -10.210 -7.243 1.00 0.00 214 SER A CA 8
ATOM 11753 C C . SER A 1 79 ? -7.742 -9.901 -7.409 1.00 0.00 214 SER A C 8
ATOM 11754 O O . SER A 1 79 ? -8.400 -10.431 -8.304 1.00 0.00 214 SER A O 8
ATOM 11762 N N . GLN A 1 80 ? -8.261 -9.040 -6.541 1.00 0.00 215 GLN A N 8
ATOM 11763 C CA . GLN A 1 80 ? -9.668 -8.660 -6.590 1.00 0.00 215 GLN A CA 8
ATOM 11764 C C . GLN A 1 80 ? -9.858 -7.374 -7.389 1.00 0.00 215 GLN A C 8
ATOM 11765 O O . GLN A 1 80 ? -8.887 -6.726 -7.783 1.00 0.00 215 GLN A O 8
ATOM 11779 N N . THR A 1 81 ? -11.114 -7.010 -7.625 1.00 0.00 216 THR A N 8
ATOM 11780 C CA . THR A 1 81 ? -11.431 -5.803 -8.377 1.00 0.00 216 THR A CA 8
ATOM 11781 C C . THR A 1 81 ? -12.505 -4.982 -7.674 1.00 0.00 216 THR A C 8
ATOM 11782 O O . THR A 1 81 ? -13.699 -5.204 -7.873 1.00 0.00 216 THR A O 8
ATOM 11793 N N . MET A 1 82 ? -12.074 -4.032 -6.850 1.00 0.00 217 MET A N 8
ATOM 11794 C CA . MET A 1 82 ? -13.001 -3.177 -6.118 1.00 0.00 217 MET A CA 8
ATOM 11795 C C . MET A 1 82 ? -14.232 -2.862 -6.962 1.00 0.00 217 MET A C 8
ATOM 11796 O O . MET A 1 82 ? -14.138 -2.558 -8.151 1.00 0.00 217 MET A O 8
ATOM 11810 N N . PRO A 1 83 ? -15.415 -2.937 -6.335 1.00 0.00 218 PRO A N 8
ATOM 11811 C CA . PRO A 1 83 ? -16.687 -2.663 -7.009 1.00 0.00 218 PRO A CA 8
ATOM 11812 C C . PRO A 1 83 ? -16.655 -1.361 -7.803 1.00 0.00 218 PRO A C 8
ATOM 11813 O O . PRO A 1 83 ? -16.334 -0.303 -7.264 1.00 0.00 218 PRO A O 8
ATOM 11824 N N . GLY A 1 84 ? -16.990 -1.447 -9.087 1.00 0.00 219 GLY A N 8
ATOM 11825 C CA . GLY A 1 84 ? -16.992 -0.268 -9.933 1.00 0.00 219 GLY A CA 8
ATOM 11826 C C . GLY A 1 84 ? -15.862 -0.277 -10.943 1.00 0.00 219 GLY A C 8
ATOM 11827 O O . GLY A 1 84 ? -16.085 -0.071 -12.136 1.00 0.00 219 GLY A O 8
ATOM 11831 N N . ALA A 1 85 ? -14.645 -0.516 -10.465 1.00 0.00 220 ALA A N 8
ATOM 11832 C CA . ALA A 1 85 ? -13.476 -0.551 -11.334 1.00 0.00 220 ALA A CA 8
ATOM 11833 C C . ALA A 1 85 ? -13.410 -1.861 -12.113 1.00 0.00 220 ALA A C 8
ATOM 11834 O O . ALA A 1 85 ? -13.862 -2.901 -11.635 1.00 0.00 220 ALA A O 8
ATOM 11841 N N . SER A 1 86 ? -12.845 -1.802 -13.314 1.00 0.00 221 SER A N 8
ATOM 11842 C CA . SER A 1 86 ? -12.724 -2.983 -14.161 1.00 0.00 221 SER A CA 8
ATOM 11843 C C . SER A 1 86 ? -11.365 -3.650 -13.973 1.00 0.00 221 SER A C 8
ATOM 11844 O O . SER A 1 86 ? -11.179 -4.815 -14.322 1.00 0.00 221 SER A O 8
ATOM 11852 N N . SER A 1 87 ? -10.417 -2.901 -13.417 1.00 0.00 222 SER A N 8
ATOM 11853 C CA . SER A 1 87 ? -9.073 -3.417 -13.185 1.00 0.00 222 SER A CA 8
ATOM 11854 C C . SER A 1 87 ? -8.898 -3.840 -11.730 1.00 0.00 222 SER A C 8
ATOM 11855 O O . SER A 1 87 ? -9.486 -3.249 -10.824 1.00 0.00 222 SER A O 8
ATOM 11863 N N . SER A 1 88 ? -8.084 -4.869 -11.513 1.00 0.00 223 SER A N 8
ATOM 11864 C CA . SER A 1 88 ? -7.833 -5.375 -10.169 1.00 0.00 223 SER A CA 8
ATOM 11865 C C . SER A 1 88 ? -7.198 -4.300 -9.293 1.00 0.00 223 SER A C 8
ATOM 11866 O O . SER A 1 88 ? -6.438 -3.459 -9.775 1.00 0.00 223 SER A O 8
ATOM 11874 N N . LEU A 1 89 ? -7.515 -4.333 -8.004 1.00 0.00 224 LEU A N 8
ATOM 11875 C CA . LEU A 1 89 ? -6.976 -3.361 -7.058 1.00 0.00 224 LEU A CA 8
ATOM 11876 C C . LEU A 1 89 ? -5.531 -3.012 -7.400 1.00 0.00 224 LEU A C 8
ATOM 11877 O O . LEU A 1 89 ? -4.809 -3.818 -7.989 1.00 0.00 224 LEU A O 8
ATOM 11893 N N . VAL A 1 90 ? -5.114 -1.807 -7.025 1.00 0.00 225 VAL A N 8
ATOM 11894 C CA . VAL A 1 90 ? -3.754 -1.352 -7.289 1.00 0.00 225 VAL A CA 8
ATOM 11895 C C . VAL A 1 90 ? -3.050 -0.948 -5.999 1.00 0.00 225 VAL A C 8
ATOM 11896 O O . VAL A 1 90 ? -3.324 0.112 -5.435 1.00 0.00 225 VAL A O 8
ATOM 11909 N N . VAL A 1 91 ? -2.140 -1.799 -5.536 1.00 0.00 226 VAL A N 8
ATOM 11910 C CA . VAL A 1 91 ? -1.394 -1.529 -4.312 1.00 0.00 226 VAL A CA 8
ATOM 11911 C C . VAL A 1 91 ? 0.097 -1.775 -4.512 1.00 0.00 226 VAL A C 8
ATOM 11912 O O . VAL A 1 91 ? 0.556 -2.917 -4.508 1.00 0.00 226 VAL A O 8
ATOM 11925 N N . LYS A 1 92 ? 0.850 -0.694 -4.686 1.00 0.00 227 LYS A N 8
ATOM 11926 C CA . LYS A 1 92 ? 2.292 -0.790 -4.886 1.00 0.00 227 LYS A CA 8
ATOM 11927 C C . LYS A 1 92 ? 3.044 -0.052 -3.783 1.00 0.00 227 LYS A C 8
ATOM 11928 O O . LYS A 1 92 ? 2.453 0.707 -3.015 1.00 0.00 227 LYS A O 8
ATOM 11947 N N . PHE A 1 93 ? 4.352 -0.278 -3.712 1.00 0.00 228 PHE A N 8
ATOM 11948 C CA . PHE A 1 93 ? 5.185 0.366 -2.704 1.00 0.00 228 PHE A CA 8
ATOM 11949 C C . PHE A 1 93 ? 5.374 1.848 -3.019 1.00 0.00 228 PHE A C 8
ATOM 11950 O O . PHE A 1 93 ? 5.968 2.206 -4.036 1.00 0.00 228 PHE A O 8
ATOM 11967 N N . ALA A 1 94 ? 4.862 2.703 -2.140 1.00 0.00 229 ALA A N 8
ATOM 11968 C CA . ALA A 1 94 ? 4.975 4.145 -2.323 1.00 0.00 229 ALA A CA 8
ATOM 11969 C C . ALA A 1 94 ? 6.378 4.533 -2.776 1.00 0.00 229 ALA A C 8
ATOM 11970 O O . ALA A 1 94 ? 7.366 3.932 -2.353 1.00 0.00 229 ALA A O 8
ATOM 11977 N N . ASP A 1 95 ? 6.459 5.540 -3.639 1.00 0.00 230 ASP A N 8
ATOM 11978 C CA . ASP A 1 95 ? 7.743 6.008 -4.149 1.00 0.00 230 ASP A CA 8
ATOM 11979 C C . ASP A 1 95 ? 8.143 7.323 -3.487 1.00 0.00 230 ASP A C 8
ATOM 11980 O O . ASP A 1 95 ? 9.116 7.382 -2.735 1.00 0.00 230 ASP A O 8
ATOM 11989 N N . THR A 1 96 ? 7.386 8.378 -3.774 1.00 0.00 231 THR A N 8
ATOM 11990 C CA . THR A 1 96 ? 7.663 9.693 -3.209 1.00 0.00 231 THR A CA 8
ATOM 11991 C C . THR A 1 96 ? 7.721 9.637 -1.687 1.00 0.00 231 THR A C 8
ATOM 11992 O O . THR A 1 96 ? 6.788 9.164 -1.037 1.00 0.00 231 THR A O 8
ATOM 12003 N N . ASP A 1 97 ? 8.822 10.122 -1.123 1.00 0.00 232 ASP A N 8
ATOM 12004 C CA . ASP A 1 97 ? 9.001 10.128 0.324 1.00 0.00 232 ASP A CA 8
ATOM 12005 C C . ASP A 1 97 ? 9.254 11.543 0.834 1.00 0.00 232 ASP A C 8
ATOM 12006 O O . ASP A 1 97 ? 10.402 11.959 1.000 1.00 0.00 232 ASP A O 8
ATOM 12015 N N . LYS A 1 98 ? 8.177 12.280 1.080 1.00 0.00 233 LYS A N 8
ATOM 12016 C CA . LYS A 1 98 ? 8.281 13.649 1.571 1.00 0.00 233 LYS A CA 8
ATOM 12017 C C . LYS A 1 98 ? 9.052 13.698 2.886 1.00 0.00 233 LYS A C 8
ATOM 12018 O O . LYS A 1 98 ? 8.877 12.839 3.750 1.00 0.00 233 LYS A O 8
ATOM 12037 N N . GLU A 1 99 ? 9.903 14.709 3.031 1.00 0.00 234 GLU A N 8
ATOM 12038 C CA . GLU A 1 99 ? 10.699 14.869 4.242 1.00 0.00 234 GLU A CA 8
ATOM 12039 C C . GLU A 1 99 ? 10.839 16.343 4.611 1.00 0.00 234 GLU A C 8
ATOM 12040 O O . GLU A 1 99 ? 10.447 17.225 3.846 1.00 0.00 234 GLU A O 8
ATOM 12052 N N . SER A 1 100 ? 11.400 16.602 5.788 1.00 0.00 235 SER A N 8
ATOM 12053 C CA . SER A 1 100 ? 11.588 17.968 6.260 1.00 0.00 235 SER A CA 8
ATOM 12054 C C . SER A 1 100 ? 12.465 17.995 7.509 1.00 0.00 235 SER A C 8
ATOM 12055 O O . SER A 1 100 ? 12.076 17.500 8.565 1.00 0.00 235 SER A O 8
ATOM 12063 N N . GLY A 1 101 ? 13.653 18.579 7.378 1.00 0.00 236 GLY A N 8
ATOM 12064 C CA . GLY A 1 101 ? 14.567 18.660 8.502 1.00 0.00 236 GLY A CA 8
ATOM 12065 C C . GLY A 1 101 ? 14.104 19.646 9.555 1.00 0.00 236 GLY A C 8
ATOM 12066 O O . GLY A 1 101 ? 13.496 20.673 9.251 1.00 0.00 236 GLY A O 8
ATOM 12070 N N . PRO A 1 102 ? 14.392 19.337 10.828 1.00 0.00 237 PRO A N 8
ATOM 12071 C CA . PRO A 1 102 ? 14.010 20.191 11.957 1.00 0.00 237 PRO A CA 8
ATOM 12072 C C . PRO A 1 102 ? 14.932 21.395 12.111 1.00 0.00 237 PRO A C 8
ATOM 12073 O O . PRO A 1 102 ? 14.499 22.471 12.524 1.00 0.00 237 PRO A O 8
ATOM 12084 N N . SER A 1 103 ? 16.204 21.207 11.776 1.00 0.00 238 SER A N 8
ATOM 12085 C CA . SER A 1 103 ? 17.188 22.278 11.881 1.00 0.00 238 SER A CA 8
ATOM 12086 C C . SER A 1 103 ? 16.735 23.511 11.104 1.00 0.00 238 SER A C 8
ATOM 12087 O O . SER A 1 103 ? 16.128 23.398 10.039 1.00 0.00 238 SER A O 8
ATOM 12095 N N . SER A 1 104 ? 17.035 24.687 11.645 1.00 0.00 239 SER A N 8
ATOM 12096 C CA . SER A 1 104 ? 16.655 25.942 11.006 1.00 0.00 239 SER A CA 8
ATOM 12097 C C . SER A 1 104 ? 17.747 26.417 10.052 1.00 0.00 239 SER A C 8
ATOM 12098 O O . SER A 1 104 ? 17.497 26.650 8.870 1.00 0.00 239 SER A O 8
ATOM 12106 N N . GLY A 1 105 ? 18.961 26.560 10.577 1.00 0.00 240 GLY A N 8
ATOM 12107 C CA . GLY A 1 105 ? 20.074 27.007 9.760 1.00 0.00 240 GLY A CA 8
ATOM 12108 C C . GLY A 1 105 ? 21.306 27.327 10.583 1.00 0.00 240 GLY A C 8
ATOM 12109 O O . GLY A 1 105 ? 21.275 27.255 11.812 1.00 0.00 240 GLY A O 8
ATOM 12113 N N . GLY A 1 1 ? 12.345 16.979 -0.490 1.00 0.00 136 GLY A N 9
ATOM 12114 C CA . GLY A 1 1 ? 11.940 17.411 0.835 1.00 0.00 136 GLY A CA 9
ATOM 12115 C C . GLY A 1 1 ? 12.391 16.453 1.920 1.00 0.00 136 GLY A C 9
ATOM 12116 O O . GLY A 1 1 ? 13.085 16.849 2.857 1.00 0.00 136 GLY A O 9
ATOM 12120 N N . SER A 1 2 ? 11.994 15.191 1.796 1.00 0.00 137 SER A N 9
ATOM 12121 C CA . SER A 1 2 ? 12.358 14.175 2.777 1.00 0.00 137 SER A CA 9
ATOM 12122 C C . SER A 1 2 ? 13.590 13.398 2.323 1.00 0.00 137 SER A C 9
ATOM 12123 O O . SER A 1 2 ? 13.562 12.171 2.228 1.00 0.00 137 SER A O 9
ATOM 12131 N N . SER A 1 3 ? 14.669 14.121 2.044 1.00 0.00 138 SER A N 9
ATOM 12132 C CA . SER A 1 3 ? 15.910 13.501 1.596 1.00 0.00 138 SER A CA 9
ATOM 12133 C C . SER A 1 3 ? 16.917 13.413 2.739 1.00 0.00 138 SER A C 9
ATOM 12134 O O . SER A 1 3 ? 18.106 13.666 2.555 1.00 0.00 138 SER A O 9
ATOM 12142 N N . GLY A 1 4 ? 16.429 13.051 3.922 1.00 0.00 139 GLY A N 9
ATOM 12143 C CA . GLY A 1 4 ? 17.298 12.935 5.079 1.00 0.00 139 GLY A CA 9
ATOM 12144 C C . GLY A 1 4 ? 16.595 12.318 6.272 1.00 0.00 139 GLY A C 9
ATOM 12145 O O . GLY A 1 4 ? 16.936 11.215 6.700 1.00 0.00 139 GLY A O 9
ATOM 12149 N N . SER A 1 5 ? 15.613 13.032 6.813 1.00 0.00 140 SER A N 9
ATOM 12150 C CA . SER A 1 5 ? 14.865 12.551 7.968 1.00 0.00 140 SER A CA 9
ATOM 12151 C C . SER A 1 5 ? 13.511 13.247 8.066 1.00 0.00 140 SER A C 9
ATOM 12152 O O . SER A 1 5 ? 13.398 14.447 7.817 1.00 0.00 140 SER A O 9
ATOM 12160 N N . SER A 1 6 ? 12.485 12.484 8.432 1.00 0.00 141 SER A N 9
ATOM 12161 C CA . SER A 1 6 ? 11.137 13.025 8.560 1.00 0.00 141 SER A CA 9
ATOM 12162 C C . SER A 1 6 ? 10.828 13.374 10.013 1.00 0.00 141 SER A C 9
ATOM 12163 O O . SER A 1 6 ? 10.398 14.486 10.318 1.00 0.00 141 SER A O 9
ATOM 12171 N N . GLY A 1 7 ? 11.050 12.415 10.906 1.00 0.00 142 GLY A N 9
ATOM 12172 C CA . GLY A 1 7 ? 10.790 12.639 12.316 1.00 0.00 142 GLY A CA 9
ATOM 12173 C C . GLY A 1 7 ? 11.036 11.400 13.155 1.00 0.00 142 GLY A C 9
ATOM 12174 O O . GLY A 1 7 ? 10.219 10.479 13.169 1.00 0.00 142 GLY A O 9
ATOM 12178 N N . CYS A 1 8 ? 12.165 11.377 13.854 1.00 0.00 143 CYS A N 9
ATOM 12179 C CA . CYS A 1 8 ? 12.519 10.241 14.698 1.00 0.00 143 CYS A CA 9
ATOM 12180 C C . CYS A 1 8 ? 11.505 10.063 15.823 1.00 0.00 143 CYS A C 9
ATOM 12181 O O . CYS A 1 8 ? 11.360 10.930 16.686 1.00 0.00 143 CYS A O 9
ATOM 12189 N N . LEU A 1 9 ? 10.803 8.935 15.807 1.00 0.00 144 LEU A N 9
ATOM 12190 C CA . LEU A 1 9 ? 9.800 8.643 16.825 1.00 0.00 144 LEU A CA 9
ATOM 12191 C C . LEU A 1 9 ? 10.250 7.492 17.719 1.00 0.00 144 LEU A C 9
ATOM 12192 O O . LEU A 1 9 ? 11.207 6.785 17.402 1.00 0.00 144 LEU A O 9
ATOM 12208 N N . ARG A 1 10 ? 9.553 7.309 18.835 1.00 0.00 145 ARG A N 9
ATOM 12209 C CA . ARG A 1 10 ? 9.880 6.243 19.774 1.00 0.00 145 ARG A CA 9
ATOM 12210 C C . ARG A 1 10 ? 9.671 4.873 19.136 1.00 0.00 145 ARG A C 9
ATOM 12211 O O . ARG A 1 10 ? 10.507 3.980 19.273 1.00 0.00 145 ARG A O 9
ATOM 12232 N N . GLN A 1 11 ? 8.550 4.715 18.440 1.00 0.00 146 GLN A N 9
ATOM 12233 C CA . GLN A 1 11 ? 8.231 3.454 17.782 1.00 0.00 146 GLN A CA 9
ATOM 12234 C C . GLN A 1 11 ? 9.383 2.997 16.893 1.00 0.00 146 GLN A C 9
ATOM 12235 O O . GLN A 1 11 ? 10.134 3.804 16.345 1.00 0.00 146 GLN A O 9
ATOM 12249 N N . PRO A 1 12 ? 9.528 1.671 16.746 1.00 0.00 147 PRO A N 9
ATOM 12250 C CA . PRO A 1 12 ? 10.587 1.077 15.924 1.00 0.00 147 PRO A CA 9
ATOM 12251 C C . PRO A 1 12 ? 10.726 1.766 14.571 1.00 0.00 147 PRO A C 9
ATOM 12252 O O . PRO A 1 12 ? 9.758 2.270 14.001 1.00 0.00 147 PRO A O 9
ATOM 12263 N N . PRO A 1 13 ? 11.958 1.790 14.042 1.00 0.00 148 PRO A N 9
ATOM 12264 C CA . PRO A 1 13 ? 12.253 2.413 12.749 1.00 0.00 148 PRO A CA 9
ATOM 12265 C C . PRO A 1 13 ? 11.838 1.535 11.574 1.00 0.00 148 PRO A C 9
ATOM 12266 O O . PRO A 1 13 ? 12.484 0.529 11.280 1.00 0.00 148 PRO A O 9
ATOM 12277 N N . SER A 1 14 ? 10.756 1.921 10.905 1.00 0.00 149 SER A N 9
ATOM 12278 C CA . SER A 1 14 ? 10.253 1.166 9.763 1.00 0.00 149 SER A CA 9
ATOM 12279 C C . SER A 1 14 ? 9.848 2.102 8.629 1.00 0.00 149 SER A C 9
ATOM 12280 O O . SER A 1 14 ? 8.810 2.763 8.694 1.00 0.00 149 SER A O 9
ATOM 12288 N N . HIS A 1 15 ? 10.674 2.154 7.589 1.00 0.00 150 HIS A N 9
ATOM 12289 C CA . HIS A 1 15 ? 10.402 3.009 6.438 1.00 0.00 150 HIS A CA 9
ATOM 12290 C C . HIS A 1 15 ? 9.824 2.197 5.283 1.00 0.00 150 HIS A C 9
ATOM 12291 O O . HIS A 1 15 ? 10.561 1.702 4.430 1.00 0.00 150 HIS A O 9
ATOM 12305 N N . ARG A 1 16 ? 8.502 2.064 5.263 1.00 0.00 151 ARG A N 9
ATOM 12306 C CA . ARG A 1 16 ? 7.825 1.310 4.214 1.00 0.00 151 ARG A CA 9
ATOM 12307 C C . ARG A 1 16 ? 6.341 1.660 4.164 1.00 0.00 151 ARG A C 9
ATOM 12308 O O . ARG A 1 16 ? 5.600 1.408 5.115 1.00 0.00 151 ARG A O 9
ATOM 12329 N N . LYS A 1 17 ? 5.913 2.243 3.049 1.00 0.00 152 LYS A N 9
ATOM 12330 C CA . LYS A 1 17 ? 4.517 2.627 2.874 1.00 0.00 152 LYS A CA 9
ATOM 12331 C C . LYS A 1 17 ? 3.922 1.964 1.636 1.00 0.00 152 LYS A C 9
ATOM 12332 O O . LYS A 1 17 ? 4.634 1.662 0.677 1.00 0.00 152 LYS A O 9
ATOM 12351 N N . LEU A 1 18 ? 2.613 1.741 1.662 1.00 0.00 153 LEU A N 9
ATOM 12352 C CA . LEU A 1 18 ? 1.921 1.114 0.541 1.00 0.00 153 LEU A CA 9
ATOM 12353 C C . LEU A 1 18 ? 0.882 2.059 -0.055 1.00 0.00 153 LEU A C 9
ATOM 12354 O O . LEU A 1 18 ? 0.105 2.681 0.671 1.00 0.00 153 LEU A O 9
ATOM 12370 N N . PHE A 1 19 ? 0.873 2.161 -1.380 1.00 0.00 154 PHE A N 9
ATOM 12371 C CA . PHE A 1 19 ? -0.072 3.029 -2.073 1.00 0.00 154 PHE A CA 9
ATOM 12372 C C . PHE A 1 19 ? -1.212 2.217 -2.680 1.00 0.00 154 PHE A C 9
ATOM 12373 O O . PHE A 1 19 ? -1.002 1.414 -3.589 1.00 0.00 154 PHE A O 9
ATOM 12390 N N . VAL A 1 20 ? -2.421 2.432 -2.170 1.00 0.00 155 VAL A N 9
ATOM 12391 C CA . VAL A 1 20 ? -3.595 1.722 -2.661 1.00 0.00 155 VAL A CA 9
ATOM 12392 C C . VAL A 1 20 ? -4.506 2.650 -3.456 1.00 0.00 155 VAL A C 9
ATOM 12393 O O . VAL A 1 20 ? -5.124 3.557 -2.900 1.00 0.00 155 VAL A O 9
ATOM 12406 N N . GLY A 1 21 ? -4.586 2.416 -4.763 1.00 0.00 156 GLY A N 9
ATOM 12407 C CA . GLY A 1 21 ? -5.425 3.239 -5.614 1.00 0.00 156 GLY A CA 9
ATOM 12408 C C . GLY A 1 21 ? -6.622 2.483 -6.154 1.00 0.00 156 GLY A C 9
ATOM 12409 O O . GLY A 1 21 ? -7.003 1.444 -5.616 1.00 0.00 156 GLY A O 9
ATOM 12413 N N . MET A 1 22 ? -7.219 3.006 -7.220 1.00 0.00 157 MET A N 9
ATOM 12414 C CA . MET A 1 22 ? -8.381 2.373 -7.832 1.00 0.00 157 MET A CA 9
ATOM 12415 C C . MET A 1 22 ? -9.403 1.971 -6.773 1.00 0.00 157 MET A C 9
ATOM 12416 O O . MET A 1 22 ? -9.989 0.890 -6.840 1.00 0.00 157 MET A O 9
ATOM 12430 N N . LEU A 1 23 ? -9.611 2.847 -5.796 1.00 0.00 158 LEU A N 9
ATOM 12431 C CA . LEU A 1 23 ? -10.562 2.584 -4.722 1.00 0.00 158 LEU A CA 9
ATOM 12432 C C . LEU A 1 23 ? -11.886 3.296 -4.980 1.00 0.00 158 LEU A C 9
ATOM 12433 O O . LEU A 1 23 ? -11.996 4.112 -5.894 1.00 0.00 158 LEU A O 9
ATOM 12449 N N . ASN A 1 24 ? -12.889 2.983 -4.166 1.00 0.00 159 ASN A N 9
ATOM 12450 C CA . ASN A 1 24 ? -14.206 3.595 -4.305 1.00 0.00 159 ASN A CA 9
ATOM 12451 C C . ASN A 1 24 ? -14.526 4.476 -3.102 1.00 0.00 159 ASN A C 9
ATOM 12452 O O . ASN A 1 24 ? -13.799 4.478 -2.108 1.00 0.00 159 ASN A O 9
ATOM 12463 N N . LYS A 1 25 ? -15.620 5.224 -3.198 1.00 0.00 160 LYS A N 9
ATOM 12464 C CA . LYS A 1 25 ? -16.039 6.109 -2.118 1.00 0.00 160 LYS A CA 9
ATOM 12465 C C . LYS A 1 25 ? -17.021 5.405 -1.187 1.00 0.00 160 LYS A C 9
ATOM 12466 O O . LYS A 1 25 ? -18.020 5.989 -0.767 1.00 0.00 160 LYS A O 9
ATOM 12485 N N . GLN A 1 26 ? -16.729 4.148 -0.868 1.00 0.00 161 GLN A N 9
ATOM 12486 C CA . GLN A 1 26 ? -17.587 3.365 0.014 1.00 0.00 161 GLN A CA 9
ATOM 12487 C C . GLN A 1 26 ? -16.798 2.826 1.202 1.00 0.00 161 GLN A C 9
ATOM 12488 O O . GLN A 1 26 ? -17.263 2.874 2.341 1.00 0.00 161 GLN A O 9
ATOM 12502 N N . GLN A 1 27 ? -15.602 2.313 0.929 1.00 0.00 162 GLN A N 9
ATOM 12503 C CA . GLN A 1 27 ? -14.750 1.764 1.977 1.00 0.00 162 GLN A CA 9
ATOM 12504 C C . GLN A 1 27 ? -14.346 2.846 2.973 1.00 0.00 162 GLN A C 9
ATOM 12505 O O . GLN A 1 27 ? -14.404 4.037 2.668 1.00 0.00 162 GLN A O 9
ATOM 12519 N N . SER A 1 28 ? -13.937 2.423 4.165 1.00 0.00 163 SER A N 9
ATOM 12520 C CA . SER A 1 28 ? -13.527 3.357 5.208 1.00 0.00 163 SER A CA 9
ATOM 12521 C C . SER A 1 28 ? -12.202 2.928 5.831 1.00 0.00 163 SER A C 9
ATOM 12522 O O . SER A 1 28 ? -11.661 1.874 5.499 1.00 0.00 163 SER A O 9
ATOM 12530 N N . GLU A 1 29 ? -11.686 3.753 6.736 1.00 0.00 164 GLU A N 9
ATOM 12531 C CA . GLU A 1 29 ? -10.424 3.460 7.406 1.00 0.00 164 GLU A CA 9
ATOM 12532 C C . GLU A 1 29 ? -10.470 2.090 8.078 1.00 0.00 164 GLU A C 9
ATOM 12533 O O . GLU A 1 29 ? -9.546 1.289 7.941 1.00 0.00 164 GLU A O 9
ATOM 12545 N N . ASP A 1 30 ? -11.552 1.830 8.803 1.00 0.00 165 ASP A N 9
ATOM 12546 C CA . ASP A 1 30 ? -11.720 0.558 9.497 1.00 0.00 165 ASP A CA 9
ATOM 12547 C C . ASP A 1 30 ? -11.665 -0.607 8.514 1.00 0.00 165 ASP A C 9
ATOM 12548 O O . ASP A 1 30 ? -10.886 -1.544 8.690 1.00 0.00 165 ASP A O 9
ATOM 12557 N N . ASP A 1 31 ? -12.498 -0.544 7.481 1.00 0.00 166 ASP A N 9
ATOM 12558 C CA . ASP A 1 31 ? -12.544 -1.594 6.471 1.00 0.00 166 ASP A CA 9
ATOM 12559 C C . ASP A 1 31 ? -11.137 -1.998 6.042 1.00 0.00 166 ASP A C 9
ATOM 12560 O O . ASP A 1 31 ? -10.765 -3.169 6.117 1.00 0.00 166 ASP A O 9
ATOM 12569 N N . VAL A 1 32 ? -10.358 -1.020 5.590 1.00 0.00 167 VAL A N 9
ATOM 12570 C CA . VAL A 1 32 ? -8.991 -1.273 5.149 1.00 0.00 167 VAL A CA 9
ATOM 12571 C C . VAL A 1 32 ? -8.118 -1.742 6.307 1.00 0.00 167 VAL A C 9
ATOM 12572 O O . VAL A 1 32 ? -7.344 -2.689 6.170 1.00 0.00 167 VAL A O 9
ATOM 12585 N N . ARG A 1 33 ? -8.248 -1.073 7.448 1.00 0.00 168 ARG A N 9
ATOM 12586 C CA . ARG A 1 33 ? -7.469 -1.421 8.630 1.00 0.00 168 ARG A CA 9
ATOM 12587 C C . ARG A 1 33 ? -7.530 -2.921 8.899 1.00 0.00 168 ARG A C 9
ATOM 12588 O O . ARG A 1 33 ? -6.499 -3.587 8.995 1.00 0.00 168 ARG A O 9
ATOM 12609 N N . ARG A 1 34 ? -8.745 -3.447 9.019 1.00 0.00 169 ARG A N 9
ATOM 12610 C CA . ARG A 1 34 ? -8.940 -4.868 9.279 1.00 0.00 169 ARG A CA 9
ATOM 12611 C C . ARG A 1 34 ? -8.577 -5.700 8.052 1.00 0.00 169 ARG A C 9
ATOM 12612 O O . ARG A 1 34 ? -7.817 -6.665 8.145 1.00 0.00 169 ARG A O 9
ATOM 12633 N N . LEU A 1 35 ? -9.124 -5.319 6.903 1.00 0.00 170 LEU A N 9
ATOM 12634 C CA . LEU A 1 35 ? -8.859 -6.030 5.657 1.00 0.00 170 LEU A CA 9
ATOM 12635 C C . LEU A 1 35 ? -7.363 -6.266 5.472 1.00 0.00 170 LEU A C 9
ATOM 12636 O O . LEU A 1 35 ? -6.903 -7.408 5.450 1.00 0.00 170 LEU A O 9
ATOM 12652 N N . PHE A 1 36 ? -6.609 -5.179 5.343 1.00 0.00 171 PHE A N 9
ATOM 12653 C CA . PHE A 1 36 ? -5.165 -5.268 5.163 1.00 0.00 171 PHE A CA 9
ATOM 12654 C C . PHE A 1 36 ? -4.527 -6.089 6.279 1.00 0.00 171 PHE A C 9
ATOM 12655 O O . PHE A 1 36 ? -3.872 -7.099 6.024 1.00 0.00 171 PHE A O 9
ATOM 12672 N N . GLU A 1 37 ? -4.723 -5.646 7.517 1.00 0.00 172 GLU A N 9
ATOM 12673 C CA . GLU A 1 37 ? -4.165 -6.339 8.673 1.00 0.00 172 GLU A CA 9
ATOM 12674 C C . GLU A 1 37 ? -4.686 -7.771 8.753 1.00 0.00 172 GLU A C 9
ATOM 12675 O O . GLU A 1 37 ? -4.200 -8.576 9.546 1.00 0.00 172 GLU A O 9
ATOM 12687 N N . ALA A 1 38 ? -5.679 -8.080 7.925 1.00 0.00 173 ALA A N 9
ATOM 12688 C CA . ALA A 1 38 ? -6.265 -9.414 7.900 1.00 0.00 173 ALA A CA 9
ATOM 12689 C C . ALA A 1 38 ? -5.228 -10.463 7.511 1.00 0.00 173 ALA A C 9
ATOM 12690 O O . ALA A 1 38 ? -5.473 -11.664 7.623 1.00 0.00 173 ALA A O 9
ATOM 12697 N N . PHE A 1 39 ? -4.069 -10.000 7.053 1.00 0.00 174 PHE A N 9
ATOM 12698 C CA . PHE A 1 39 ? -2.995 -10.899 6.646 1.00 0.00 174 PHE A CA 9
ATOM 12699 C C . PHE A 1 39 ? -1.736 -10.650 7.472 1.00 0.00 174 PHE A C 9
ATOM 12700 O O . PHE A 1 39 ? -1.327 -11.492 8.270 1.00 0.00 174 PHE A O 9
ATOM 12717 N N . GLY A 1 40 ? -1.124 -9.486 7.272 1.00 0.00 175 GLY A N 9
ATOM 12718 C CA . GLY A 1 40 ? 0.082 -9.147 8.003 1.00 0.00 175 GLY A CA 9
ATOM 12719 C C . GLY A 1 40 ? -0.143 -8.034 9.007 1.00 0.00 175 GLY A C 9
ATOM 12720 O O . GLY A 1 40 ? -1.273 -7.596 9.216 1.00 0.00 175 GLY A O 9
ATOM 12724 N N . ASN A 1 41 ? 0.937 -7.575 9.632 1.00 0.00 176 ASN A N 9
ATOM 12725 C CA . ASN A 1 41 ? 0.852 -6.508 10.622 1.00 0.00 176 ASN A CA 9
ATOM 12726 C C . ASN A 1 41 ? 0.850 -5.139 9.948 1.00 0.00 176 ASN A C 9
ATOM 12727 O O . ASN A 1 41 ? 1.414 -4.968 8.867 1.00 0.00 176 ASN A O 9
ATOM 12738 N N . ILE A 1 42 ? 0.212 -4.169 10.593 1.00 0.00 177 ILE A N 9
ATOM 12739 C CA . ILE A 1 42 ? 0.137 -2.816 10.057 1.00 0.00 177 ILE A CA 9
ATOM 12740 C C . ILE A 1 42 ? 0.743 -1.806 11.026 1.00 0.00 177 ILE A C 9
ATOM 12741 O O . ILE A 1 42 ? 0.405 -1.788 12.209 1.00 0.00 177 ILE A O 9
ATOM 12757 N N . GLU A 1 43 ? 1.638 -0.967 10.515 1.00 0.00 178 GLU A N 9
ATOM 12758 C CA . GLU A 1 43 ? 2.290 0.046 11.336 1.00 0.00 178 GLU A CA 9
ATOM 12759 C C . GLU A 1 43 ? 1.373 1.247 11.548 1.00 0.00 178 GLU A C 9
ATOM 12760 O O . GLU A 1 43 ? 1.223 1.735 12.668 1.00 0.00 178 GLU A O 9
ATOM 12772 N N . GLU A 1 44 ? 0.762 1.717 10.465 1.00 0.00 179 GLU A N 9
ATOM 12773 C CA . GLU A 1 44 ? -0.139 2.862 10.533 1.00 0.00 179 GLU A CA 9
ATOM 12774 C C . GLU A 1 44 ? -0.974 2.973 9.261 1.00 0.00 179 GLU A C 9
ATOM 12775 O O . GLU A 1 44 ? -0.495 2.685 8.164 1.00 0.00 179 GLU A O 9
ATOM 12787 N N . CYS A 1 45 ? -2.225 3.391 9.416 1.00 0.00 180 CYS A N 9
ATOM 12788 C CA . CYS A 1 45 ? -3.129 3.540 8.281 1.00 0.00 180 CYS A CA 9
ATOM 12789 C C . CYS A 1 45 ? -3.587 4.987 8.136 1.00 0.00 180 CYS A C 9
ATOM 12790 O O . CYS A 1 45 ? -3.810 5.682 9.128 1.00 0.00 180 CYS A O 9
ATOM 12798 N N . THR A 1 46 ? -3.726 5.437 6.893 1.00 0.00 181 THR A N 9
ATOM 12799 C CA . THR A 1 46 ? -4.155 6.803 6.618 1.00 0.00 181 THR A CA 9
ATOM 12800 C C . THR A 1 46 ? -4.856 6.897 5.268 1.00 0.00 181 THR A C 9
ATOM 12801 O O . THR A 1 46 ? -4.248 6.658 4.224 1.00 0.00 181 THR A O 9
ATOM 12812 N N . ILE A 1 47 ? -6.138 7.247 5.295 1.00 0.00 182 ILE A N 9
ATOM 12813 C CA . ILE A 1 47 ? -6.921 7.374 4.073 1.00 0.00 182 ILE A CA 9
ATOM 12814 C C . ILE A 1 47 ? -6.714 8.740 3.427 1.00 0.00 182 ILE A C 9
ATOM 12815 O O . ILE A 1 47 ? -6.732 9.769 4.105 1.00 0.00 182 ILE A O 9
ATOM 12831 N N . LEU A 1 48 ? -6.519 8.744 2.113 1.00 0.00 183 LEU A N 9
ATOM 12832 C CA . LEU A 1 48 ? -6.310 9.984 1.374 1.00 0.00 183 LEU A CA 9
ATOM 12833 C C . LEU A 1 48 ? -7.643 10.632 1.009 1.00 0.00 183 LEU A C 9
ATOM 12834 O O . LEU A 1 48 ? -8.317 10.202 0.074 1.00 0.00 183 LEU A O 9
ATOM 12850 N N . ARG A 1 49 ? -8.014 11.668 1.753 1.00 0.00 184 ARG A N 9
ATOM 12851 C CA . ARG A 1 49 ? -9.265 12.376 1.507 1.00 0.00 184 ARG A CA 9
ATOM 12852 C C . ARG A 1 49 ? -9.003 13.833 1.138 1.00 0.00 184 ARG A C 9
ATOM 12853 O O . ARG A 1 49 ? -8.159 14.494 1.742 1.00 0.00 184 ARG A O 9
ATOM 12874 N N . GLY A 1 50 ? -9.731 14.326 0.141 1.00 0.00 185 GLY A N 9
ATOM 12875 C CA . GLY A 1 50 ? -9.561 15.701 -0.291 1.00 0.00 185 GLY A CA 9
ATOM 12876 C C . GLY A 1 50 ? -9.702 16.689 0.849 1.00 0.00 185 GLY A C 9
ATOM 12877 O O . GLY A 1 50 ? -9.691 16.320 2.024 1.00 0.00 185 GLY A O 9
ATOM 12881 N N . PRO A 1 51 ? -9.836 17.979 0.506 1.00 0.00 186 PRO A N 9
ATOM 12882 C CA . PRO A 1 51 ? -9.981 19.050 1.497 1.00 0.00 186 PRO A CA 9
ATOM 12883 C C . PRO A 1 51 ? -11.381 19.098 2.099 1.00 0.00 186 PRO A C 9
ATOM 12884 O O . PRO A 1 51 ? -11.540 19.199 3.316 1.00 0.00 186 PRO A O 9
ATOM 12895 N N . ASP A 1 52 ? -12.392 19.023 1.241 1.00 0.00 187 ASP A N 9
ATOM 12896 C CA . ASP A 1 52 ? -13.779 19.055 1.690 1.00 0.00 187 ASP A CA 9
ATOM 12897 C C . ASP A 1 52 ? -14.046 17.954 2.711 1.00 0.00 187 ASP A C 9
ATOM 12898 O O . ASP A 1 52 ? -14.752 18.166 3.696 1.00 0.00 187 ASP A O 9
ATOM 12907 N N . GLY A 1 53 ? -13.477 16.778 2.469 1.00 0.00 188 GLY A N 9
ATOM 12908 C CA . GLY A 1 53 ? -13.666 15.661 3.376 1.00 0.00 188 GLY A CA 9
ATOM 12909 C C . GLY A 1 53 ? -14.212 14.432 2.676 1.00 0.00 188 GLY A C 9
ATOM 12910 O O . GLY A 1 53 ? -15.002 13.683 3.249 1.00 0.00 188 GLY A O 9
ATOM 12914 N N . ASN A 1 54 ? -13.792 14.225 1.432 1.00 0.00 189 ASN A N 9
ATOM 12915 C CA . ASN A 1 54 ? -14.246 13.079 0.652 1.00 0.00 189 ASN A CA 9
ATOM 12916 C C . ASN A 1 54 ? -13.067 12.210 0.226 1.00 0.00 189 ASN A C 9
ATOM 12917 O O . ASN A 1 54 ? -11.972 12.712 -0.026 1.00 0.00 189 ASN A O 9
ATOM 12928 N N . SER A 1 55 ? -13.300 10.904 0.148 1.00 0.00 190 SER A N 9
ATOM 12929 C CA . SER A 1 55 ? -12.257 9.963 -0.245 1.00 0.00 190 SER A CA 9
ATOM 12930 C C . SER A 1 55 ? -11.897 10.135 -1.718 1.00 0.00 190 SER A C 9
ATOM 12931 O O . SER A 1 55 ? -12.773 10.200 -2.580 1.00 0.00 190 SER A O 9
ATOM 12939 N N . LYS A 1 56 ? -10.600 10.208 -1.999 1.00 0.00 191 LYS A N 9
ATOM 12940 C CA . LYS A 1 56 ? -10.121 10.371 -3.366 1.00 0.00 191 LYS A CA 9
ATOM 12941 C C . LYS A 1 56 ? -9.791 9.019 -3.992 1.00 0.00 191 LYS A C 9
ATOM 12942 O O . LYS A 1 56 ? -8.965 8.929 -4.898 1.00 0.00 191 LYS A O 9
ATOM 12961 N N . GLY A 1 57 ? -10.445 7.970 -3.502 1.00 0.00 192 GLY A N 9
ATOM 12962 C CA . GLY A 1 57 ? -10.208 6.637 -4.026 1.00 0.00 192 GLY A CA 9
ATOM 12963 C C . GLY A 1 57 ? -8.765 6.201 -3.868 1.00 0.00 192 GLY A C 9
ATOM 12964 O O . GLY A 1 57 ? -8.227 5.494 -4.721 1.00 0.00 192 GLY A O 9
ATOM 12968 N N . CYS A 1 58 ? -8.137 6.623 -2.777 1.00 0.00 193 CYS A N 9
ATOM 12969 C CA . CYS A 1 58 ? -6.746 6.273 -2.511 1.00 0.00 193 CYS A CA 9
ATOM 12970 C C . CYS A 1 58 ? -6.454 6.301 -1.015 1.00 0.00 193 CYS A C 9
ATOM 12971 O O . CYS A 1 58 ? -7.125 6.998 -0.255 1.00 0.00 193 CYS A O 9
ATOM 12979 N N . ALA A 1 59 ? -5.449 5.538 -0.599 1.00 0.00 194 ALA A N 9
ATOM 12980 C CA . ALA A 1 59 ? -5.068 5.477 0.807 1.00 0.00 194 ALA A CA 9
ATOM 12981 C C . ALA A 1 59 ? -3.629 4.995 0.965 1.00 0.00 194 ALA A C 9
ATOM 12982 O O . ALA A 1 59 ? -3.061 4.396 0.052 1.00 0.00 194 ALA A O 9
ATOM 12989 N N . PHE A 1 60 ? -3.046 5.262 2.129 1.00 0.00 195 PHE A N 9
ATOM 12990 C CA . PHE A 1 60 ? -1.672 4.857 2.406 1.00 0.00 195 PHE A CA 9
ATOM 12991 C C . PHE A 1 60 ? -1.609 3.951 3.633 1.00 0.00 195 PHE A C 9
ATOM 12992 O O . PHE A 1 60 ? -1.992 4.350 4.733 1.00 0.00 195 PHE A O 9
ATOM 13009 N N . VAL A 1 61 ? -1.123 2.730 3.435 1.00 0.00 196 VAL A N 9
ATOM 13010 C CA . VAL A 1 61 ? -1.009 1.767 4.524 1.00 0.00 196 VAL A CA 9
ATOM 13011 C C . VAL A 1 61 ? 0.443 1.361 4.747 1.00 0.00 196 VAL A C 9
ATOM 13012 O O . VAL A 1 61 ? 1.202 1.175 3.795 1.00 0.00 196 VAL A O 9
ATOM 13025 N N . LYS A 1 62 ? 0.825 1.223 6.013 1.00 0.00 197 LYS A N 9
ATOM 13026 C CA . LYS A 1 62 ? 2.187 0.836 6.364 1.00 0.00 197 LYS A CA 9
ATOM 13027 C C . LYS A 1 62 ? 2.206 -0.531 7.040 1.00 0.00 197 LYS A C 9
ATOM 13028 O O . LYS A 1 62 ? 1.283 -0.885 7.773 1.00 0.00 197 LYS A O 9
ATOM 13047 N N . TYR A 1 63 ? 3.265 -1.294 6.791 1.00 0.00 198 TYR A N 9
ATOM 13048 C CA . TYR A 1 63 ? 3.404 -2.622 7.376 1.00 0.00 198 TYR A CA 9
ATOM 13049 C C . TYR A 1 63 ? 4.654 -2.706 8.246 1.00 0.00 198 TYR A C 9
ATOM 13050 O O . TYR A 1 63 ? 5.445 -1.765 8.309 1.00 0.00 198 TYR A O 9
ATOM 13068 N N . SER A 1 64 ? 4.826 -3.841 8.916 1.00 0.00 199 SER A N 9
ATOM 13069 C CA . SER A 1 64 ? 5.977 -4.048 9.786 1.00 0.00 199 SER A CA 9
ATOM 13070 C C . SER A 1 64 ? 7.222 -4.384 8.970 1.00 0.00 199 SER A C 9
ATOM 13071 O O . SER A 1 64 ? 8.297 -3.830 9.199 1.00 0.00 199 SER A O 9
ATOM 13079 N N . SER A 1 65 ? 7.067 -5.296 8.015 1.00 0.00 200 SER A N 9
ATOM 13080 C CA . SER A 1 65 ? 8.178 -5.710 7.166 1.00 0.00 200 SER A CA 9
ATOM 13081 C C . SER A 1 65 ? 7.759 -5.738 5.699 1.00 0.00 200 SER A C 9
ATOM 13082 O O . SER A 1 65 ? 6.617 -5.424 5.361 1.00 0.00 200 SER A O 9
ATOM 13090 N N . HIS A 1 66 ? 8.692 -6.117 4.831 1.00 0.00 201 HIS A N 9
ATOM 13091 C CA . HIS A 1 66 ? 8.420 -6.187 3.400 1.00 0.00 201 HIS A CA 9
ATOM 13092 C C . HIS A 1 66 ? 7.601 -7.429 3.062 1.00 0.00 201 HIS A C 9
ATOM 13093 O O . HIS A 1 66 ? 6.556 -7.339 2.419 1.00 0.00 201 HIS A O 9
ATOM 13107 N N . ALA A 1 67 ? 8.084 -8.587 3.501 1.00 0.00 202 ALA A N 9
ATOM 13108 C CA . ALA A 1 67 ? 7.396 -9.847 3.246 1.00 0.00 202 ALA A CA 9
ATOM 13109 C C . ALA A 1 67 ? 5.886 -9.684 3.379 1.00 0.00 202 ALA A C 9
ATOM 13110 O O . ALA A 1 67 ? 5.151 -9.810 2.401 1.00 0.00 202 ALA A O 9
ATOM 13117 N N . GLU A 1 68 ? 5.430 -9.405 4.597 1.00 0.00 203 GLU A N 9
ATOM 13118 C CA . GLU A 1 68 ? 4.007 -9.227 4.857 1.00 0.00 203 GLU A CA 9
ATOM 13119 C C . GLU A 1 68 ? 3.376 -8.302 3.820 1.00 0.00 203 GLU A C 9
ATOM 13120 O O . GLU A 1 68 ? 2.288 -8.572 3.311 1.00 0.00 203 GLU A O 9
ATOM 13132 N N . ALA A 1 69 ? 4.067 -7.209 3.513 1.00 0.00 204 ALA A N 9
ATOM 13133 C CA . ALA A 1 69 ? 3.576 -6.244 2.536 1.00 0.00 204 ALA A CA 9
ATOM 13134 C C . ALA A 1 69 ? 3.194 -6.931 1.230 1.00 0.00 204 ALA A C 9
ATOM 13135 O O . ALA A 1 69 ? 2.075 -6.777 0.741 1.00 0.00 204 ALA A O 9
ATOM 13142 N N . GLN A 1 70 ? 4.131 -7.689 0.669 1.00 0.00 205 GLN A N 9
ATOM 13143 C CA . GLN A 1 70 ? 3.892 -8.398 -0.582 1.00 0.00 205 GLN A CA 9
ATOM 13144 C C . GLN A 1 70 ? 2.678 -9.313 -0.466 1.00 0.00 205 GLN A C 9
ATOM 13145 O O . GLN A 1 70 ? 1.864 -9.401 -1.385 1.00 0.00 205 GLN A O 9
ATOM 13159 N N . ALA A 1 71 ? 2.563 -9.994 0.670 1.00 0.00 206 ALA A N 9
ATOM 13160 C CA . ALA A 1 71 ? 1.447 -10.901 0.907 1.00 0.00 206 ALA A CA 9
ATOM 13161 C C . ALA A 1 71 ? 0.112 -10.201 0.678 1.00 0.00 206 ALA A C 9
ATOM 13162 O O . ALA A 1 71 ? -0.751 -10.709 -0.037 1.00 0.00 206 ALA A O 9
ATOM 13169 N N . ALA A 1 72 ? -0.052 -9.033 1.291 1.00 0.00 207 ALA A N 9
ATOM 13170 C CA . ALA A 1 72 ? -1.282 -8.264 1.152 1.00 0.00 207 ALA A CA 9
ATOM 13171 C C . ALA A 1 72 ? -1.435 -7.725 -0.266 1.00 0.00 207 ALA A C 9
ATOM 13172 O O . ALA A 1 72 ? -2.550 -7.490 -0.734 1.00 0.00 207 ALA A O 9
ATOM 13179 N N . ILE A 1 73 ? -0.309 -7.530 -0.945 1.00 0.00 208 ILE A N 9
ATOM 13180 C CA . ILE A 1 73 ? -0.320 -7.018 -2.310 1.00 0.00 208 ILE A CA 9
ATOM 13181 C C . ILE A 1 73 ? -0.852 -8.064 -3.284 1.00 0.00 208 ILE A C 9
ATOM 13182 O O . ILE A 1 73 ? -1.906 -7.881 -3.891 1.00 0.00 208 ILE A O 9
ATOM 13198 N N . ASN A 1 74 ? -0.116 -9.161 -3.427 1.00 0.00 209 ASN A N 9
ATOM 13199 C CA . ASN A 1 74 ? -0.515 -10.237 -4.327 1.00 0.00 209 ASN A CA 9
ATOM 13200 C C . ASN A 1 74 ? -1.860 -10.824 -3.910 1.00 0.00 209 ASN A C 9
ATOM 13201 O O . ASN A 1 74 ? -2.686 -11.169 -4.755 1.00 0.00 209 ASN A O 9
ATOM 13212 N N . ALA A 1 75 ? -2.073 -10.934 -2.603 1.00 0.00 210 ALA A N 9
ATOM 13213 C CA . ALA A 1 75 ? -3.318 -11.476 -2.075 1.00 0.00 210 ALA A CA 9
ATOM 13214 C C . ALA A 1 75 ? -4.499 -10.574 -2.418 1.00 0.00 210 ALA A C 9
ATOM 13215 O O . ALA A 1 75 ? -5.637 -11.034 -2.515 1.00 0.00 210 ALA A O 9
ATOM 13222 N N . LEU A 1 76 ? -4.221 -9.288 -2.599 1.00 0.00 211 LEU A N 9
ATOM 13223 C CA . LEU A 1 76 ? -5.261 -8.320 -2.931 1.00 0.00 211 LEU A CA 9
ATOM 13224 C C . LEU A 1 76 ? -5.032 -7.728 -4.318 1.00 0.00 211 LEU A C 9
ATOM 13225 O O . LEU A 1 76 ? -5.723 -8.077 -5.276 1.00 0.00 211 LEU A O 9
ATOM 13241 N N . HIS A 1 77 ? -4.055 -6.832 -4.419 1.00 0.00 212 HIS A N 9
ATOM 13242 C CA . HIS A 1 77 ? -3.732 -6.193 -5.690 1.00 0.00 212 HIS A CA 9
ATOM 13243 C C . HIS A 1 77 ? -3.620 -7.228 -6.805 1.00 0.00 212 HIS A C 9
ATOM 13244 O O . HIS A 1 77 ? -2.908 -8.223 -6.673 1.00 0.00 212 HIS A O 9
ATOM 13258 N N . GLY A 1 78 ? -4.329 -6.987 -7.904 1.00 0.00 213 GLY A N 9
ATOM 13259 C CA . GLY A 1 78 ? -4.296 -7.908 -9.025 1.00 0.00 213 GLY A CA 9
ATOM 13260 C C . GLY A 1 78 ? -5.252 -9.071 -8.849 1.00 0.00 213 GLY A C 9
ATOM 13261 O O . GLY A 1 78 ? -5.653 -9.707 -9.824 1.00 0.00 213 GLY A O 9
ATOM 13265 N N . SER A 1 79 ? -5.618 -9.351 -7.602 1.00 0.00 214 SER A N 9
ATOM 13266 C CA . SER A 1 79 ? -6.529 -10.449 -7.301 1.00 0.00 214 SER A CA 9
ATOM 13267 C C . SER A 1 79 ? -7.978 -9.972 -7.311 1.00 0.00 214 SER A C 9
ATOM 13268 O O . SER A 1 79 ? -8.742 -10.297 -8.219 1.00 0.00 214 SER A O 9
ATOM 13276 N N . GLN A 1 80 ? -8.346 -9.198 -6.295 1.00 0.00 215 GLN A N 9
ATOM 13277 C CA . GLN A 1 80 ? -9.704 -8.676 -6.186 1.00 0.00 215 GLN A CA 9
ATOM 13278 C C . GLN A 1 80 ? -9.833 -7.342 -6.913 1.00 0.00 215 GLN A C 9
ATOM 13279 O O . GLN A 1 80 ? -8.848 -6.629 -7.106 1.00 0.00 215 GLN A O 9
ATOM 13293 N N . THR A 1 81 ? -11.056 -7.008 -7.314 1.00 0.00 216 THR A N 9
ATOM 13294 C CA . THR A 1 81 ? -11.315 -5.760 -8.021 1.00 0.00 216 THR A CA 9
ATOM 13295 C C . THR A 1 81 ? -12.291 -4.882 -7.246 1.00 0.00 216 THR A C 9
ATOM 13296 O O . THR A 1 81 ? -13.437 -5.265 -7.016 1.00 0.00 216 THR A O 9
ATOM 13307 N N . MET A 1 82 ? -11.829 -3.701 -6.847 1.00 0.00 217 MET A N 9
ATOM 13308 C CA . MET A 1 82 ? -12.663 -2.768 -6.099 1.00 0.00 217 MET A CA 9
ATOM 13309 C C . MET A 1 82 ? -14.031 -2.615 -6.756 1.00 0.00 217 MET A C 9
ATOM 13310 O O . MET A 1 82 ? -14.152 -2.507 -7.976 1.00 0.00 217 MET A O 9
ATOM 13324 N N . PRO A 1 83 ? -15.088 -2.606 -5.930 1.00 0.00 218 PRO A N 9
ATOM 13325 C CA . PRO A 1 83 ? -16.466 -2.467 -6.409 1.00 0.00 218 PRO A CA 9
ATOM 13326 C C . PRO A 1 83 ? -16.627 -1.307 -7.385 1.00 0.00 218 PRO A C 9
ATOM 13327 O O . PRO A 1 83 ? -16.473 -0.144 -7.012 1.00 0.00 218 PRO A O 9
ATOM 13338 N N . GLY A 1 84 ? -16.936 -1.630 -8.637 1.00 0.00 219 GLY A N 9
ATOM 13339 C CA . GLY A 1 84 ? -17.112 -0.603 -9.646 1.00 0.00 219 GLY A CA 9
ATOM 13340 C C . GLY A 1 84 ? -16.033 -0.644 -10.710 1.00 0.00 219 GLY A C 9
ATOM 13341 O O . GLY A 1 84 ? -16.329 -0.720 -11.902 1.00 0.00 219 GLY A O 9
ATOM 13345 N N . ALA A 1 85 ? -14.777 -0.591 -10.278 1.00 0.00 220 ALA A N 9
ATOM 13346 C CA . ALA A 1 85 ? -13.650 -0.624 -11.202 1.00 0.00 220 ALA A CA 9
ATOM 13347 C C . ALA A 1 85 ? -13.597 -1.947 -11.958 1.00 0.00 220 ALA A C 9
ATOM 13348 O O . ALA A 1 85 ? -13.941 -2.997 -11.416 1.00 0.00 220 ALA A O 9
ATOM 13355 N N . SER A 1 86 ? -13.166 -1.888 -13.214 1.00 0.00 221 SER A N 9
ATOM 13356 C CA . SER A 1 86 ? -13.074 -3.082 -14.047 1.00 0.00 221 SER A CA 9
ATOM 13357 C C . SER A 1 86 ? -11.677 -3.691 -13.969 1.00 0.00 221 SER A C 9
ATOM 13358 O O . SER A 1 86 ? -11.468 -4.843 -14.348 1.00 0.00 221 SER A O 9
ATOM 13366 N N . SER A 1 87 ? -10.723 -2.908 -13.476 1.00 0.00 222 SER A N 9
ATOM 13367 C CA . SER A 1 87 ? -9.345 -3.367 -13.352 1.00 0.00 222 SER A CA 9
ATOM 13368 C C . SER A 1 87 ? -9.042 -3.794 -11.919 1.00 0.00 222 SER A C 9
ATOM 13369 O O . SER A 1 87 ? -9.429 -3.122 -10.963 1.00 0.00 222 SER A O 9
ATOM 13377 N N . SER A 1 88 ? -8.346 -4.918 -11.778 1.00 0.00 223 SER A N 9
ATOM 13378 C CA . SER A 1 88 ? -7.993 -5.439 -10.462 1.00 0.00 223 SER A CA 9
ATOM 13379 C C . SER A 1 88 ? -7.475 -4.324 -9.558 1.00 0.00 223 SER A C 9
ATOM 13380 O O . SER A 1 88 ? -7.104 -3.248 -10.029 1.00 0.00 223 SER A O 9
ATOM 13388 N N . LEU A 1 89 ? -7.454 -4.589 -8.256 1.00 0.00 224 LEU A N 9
ATOM 13389 C CA . LEU A 1 89 ? -6.982 -3.610 -7.283 1.00 0.00 224 LEU A CA 9
ATOM 13390 C C . LEU A 1 89 ? -5.556 -3.172 -7.600 1.00 0.00 224 LEU A C 9
ATOM 13391 O O . LEU A 1 89 ? -4.808 -3.889 -8.264 1.00 0.00 224 LEU A O 9
ATOM 13407 N N . VAL A 1 90 ? -5.184 -1.991 -7.117 1.00 0.00 225 VAL A N 9
ATOM 13408 C CA . VAL A 1 90 ? -3.846 -1.458 -7.345 1.00 0.00 225 VAL A CA 9
ATOM 13409 C C . VAL A 1 90 ? -3.164 -1.103 -6.029 1.00 0.00 225 VAL A C 9
ATOM 13410 O O . VAL A 1 90 ? -3.552 -0.149 -5.354 1.00 0.00 225 VAL A O 9
ATOM 13423 N N . VAL A 1 91 ? -2.145 -1.876 -5.668 1.00 0.00 226 VAL A N 9
ATOM 13424 C CA . VAL A 1 91 ? -1.407 -1.642 -4.433 1.00 0.00 226 VAL A CA 9
ATOM 13425 C C . VAL A 1 91 ? 0.096 -1.766 -4.658 1.00 0.00 226 VAL A C 9
ATOM 13426 O O . VAL A 1 91 ? 0.625 -2.868 -4.798 1.00 0.00 226 VAL A O 9
ATOM 13439 N N . LYS A 1 92 ? 0.779 -0.627 -4.692 1.00 0.00 227 LYS A N 9
ATOM 13440 C CA . LYS A 1 92 ? 2.223 -0.606 -4.898 1.00 0.00 227 LYS A CA 9
ATOM 13441 C C . LYS A 1 92 ? 2.904 0.308 -3.885 1.00 0.00 227 LYS A C 9
ATOM 13442 O O . LYS A 1 92 ? 2.349 1.332 -3.486 1.00 0.00 227 LYS A O 9
ATOM 13461 N N . PHE A 1 93 ? 4.110 -0.068 -3.473 1.00 0.00 228 PHE A N 9
ATOM 13462 C CA . PHE A 1 93 ? 4.868 0.719 -2.507 1.00 0.00 228 PHE A CA 9
ATOM 13463 C C . PHE A 1 93 ? 4.953 2.179 -2.941 1.00 0.00 228 PHE A C 9
ATOM 13464 O O . PHE A 1 93 ? 5.046 2.479 -4.131 1.00 0.00 228 PHE A O 9
ATOM 13481 N N . ALA A 1 94 ? 4.920 3.083 -1.968 1.00 0.00 229 ALA A N 9
ATOM 13482 C CA . ALA A 1 94 ? 4.995 4.511 -2.248 1.00 0.00 229 ALA A CA 9
ATOM 13483 C C . ALA A 1 94 ? 6.430 4.940 -2.535 1.00 0.00 229 ALA A C 9
ATOM 13484 O O . ALA A 1 94 ? 6.694 5.648 -3.507 1.00 0.00 229 ALA A O 9
ATOM 13491 N N . ASP A 1 95 ? 7.353 4.508 -1.682 1.00 0.00 230 ASP A N 9
ATOM 13492 C CA . ASP A 1 95 ? 8.762 4.847 -1.844 1.00 0.00 230 ASP A CA 9
ATOM 13493 C C . ASP A 1 95 ? 9.477 3.804 -2.697 1.00 0.00 230 ASP A C 9
ATOM 13494 O O . ASP A 1 95 ? 9.598 2.642 -2.305 1.00 0.00 230 ASP A O 9
ATOM 13503 N N . THR A 1 96 ? 9.950 4.225 -3.865 1.00 0.00 231 THR A N 9
ATOM 13504 C CA . THR A 1 96 ? 10.652 3.328 -4.774 1.00 0.00 231 THR A CA 9
ATOM 13505 C C . THR A 1 96 ? 12.091 3.105 -4.325 1.00 0.00 231 THR A C 9
ATOM 13506 O O . THR A 1 96 ? 12.740 4.018 -3.814 1.00 0.00 231 THR A O 9
ATOM 13517 N N . ASP A 1 97 ? 12.585 1.888 -4.520 1.00 0.00 232 ASP A N 9
ATOM 13518 C CA . ASP A 1 97 ? 13.950 1.546 -4.137 1.00 0.00 232 ASP A CA 9
ATOM 13519 C C . ASP A 1 97 ? 14.918 1.801 -5.288 1.00 0.00 232 ASP A C 9
ATOM 13520 O O . ASP A 1 97 ? 14.929 1.069 -6.278 1.00 0.00 232 ASP A O 9
ATOM 13529 N N . LYS A 1 98 ? 15.730 2.844 -5.151 1.00 0.00 233 LYS A N 9
ATOM 13530 C CA . LYS A 1 98 ? 16.702 3.197 -6.179 1.00 0.00 233 LYS A CA 9
ATOM 13531 C C . LYS A 1 98 ? 17.830 4.041 -5.594 1.00 0.00 233 LYS A C 9
ATOM 13532 O O . LYS A 1 98 ? 17.678 4.645 -4.532 1.00 0.00 233 LYS A O 9
ATOM 13551 N N . GLU A 1 99 ? 18.960 4.078 -6.294 1.00 0.00 234 GLU A N 9
ATOM 13552 C CA . GLU A 1 99 ? 20.112 4.849 -5.842 1.00 0.00 234 GLU A CA 9
ATOM 13553 C C . GLU A 1 99 ? 21.069 5.125 -6.998 1.00 0.00 234 GLU A C 9
ATOM 13554 O O . GLU A 1 99 ? 21.046 4.432 -8.016 1.00 0.00 234 GLU A O 9
ATOM 13566 N N . SER A 1 100 ? 21.910 6.141 -6.834 1.00 0.00 235 SER A N 9
ATOM 13567 C CA . SER A 1 100 ? 22.872 6.511 -7.865 1.00 0.00 235 SER A CA 9
ATOM 13568 C C . SER A 1 100 ? 24.012 5.499 -7.933 1.00 0.00 235 SER A C 9
ATOM 13569 O O . SER A 1 100 ? 24.431 5.092 -9.016 1.00 0.00 235 SER A O 9
ATOM 13577 N N . GLY A 1 101 ? 24.508 5.096 -6.768 1.00 0.00 236 GLY A N 9
ATOM 13578 C CA . GLY A 1 101 ? 25.594 4.135 -6.716 1.00 0.00 236 GLY A CA 9
ATOM 13579 C C . GLY A 1 101 ? 25.130 2.720 -7.000 1.00 0.00 236 GLY A C 9
ATOM 13580 O O . GLY A 1 101 ? 23.943 2.403 -6.911 1.00 0.00 236 GLY A O 9
ATOM 13584 N N . PRO A 1 102 ? 26.080 1.841 -7.353 1.00 0.00 237 PRO A N 9
ATOM 13585 C CA . PRO A 1 102 ? 25.785 0.438 -7.660 1.00 0.00 237 PRO A CA 9
ATOM 13586 C C . PRO A 1 102 ? 25.600 -0.404 -6.402 1.00 0.00 237 PRO A C 9
ATOM 13587 O O . PRO A 1 102 ? 25.711 -1.629 -6.441 1.00 0.00 237 PRO A O 9
ATOM 13598 N N . SER A 1 103 ? 25.318 0.262 -5.286 1.00 0.00 238 SER A N 9
ATOM 13599 C CA . SER A 1 103 ? 25.121 -0.426 -4.015 1.00 0.00 238 SER A CA 9
ATOM 13600 C C . SER A 1 103 ? 24.407 -1.758 -4.223 1.00 0.00 238 SER A C 9
ATOM 13601 O O . SER A 1 103 ? 24.812 -2.784 -3.676 1.00 0.00 238 SER A O 9
ATOM 13609 N N . SER A 1 104 ? 23.342 -1.733 -5.017 1.00 0.00 239 SER A N 9
ATOM 13610 C CA . SER A 1 104 ? 22.568 -2.938 -5.295 1.00 0.00 239 SER A CA 9
ATOM 13611 C C . SER A 1 104 ? 21.662 -2.734 -6.506 1.00 0.00 239 SER A C 9
ATOM 13612 O O . SER A 1 104 ? 21.022 -1.693 -6.649 1.00 0.00 239 SER A O 9
ATOM 13620 N N . GLY A 1 105 ? 21.614 -3.738 -7.377 1.00 0.00 240 GLY A N 9
ATOM 13621 C CA . GLY A 1 105 ? 20.785 -3.650 -8.565 1.00 0.00 240 GLY A CA 9
ATOM 13622 C C . GLY A 1 105 ? 19.341 -4.022 -8.292 1.00 0.00 240 GLY A C 9
ATOM 13623 O O . GLY A 1 105 ? 18.697 -4.679 -9.111 1.00 0.00 240 GLY A O 9
ATOM 13627 N N . GLY A 1 1 ? 30.600 2.677 -9.229 1.00 0.00 136 GLY A N 10
ATOM 13628 C CA . GLY A 1 1 ? 31.948 3.155 -9.477 1.00 0.00 136 GLY A CA 10
ATOM 13629 C C . GLY A 1 1 ? 32.752 3.310 -8.201 1.00 0.00 136 GLY A C 10
ATOM 13630 O O . GLY A 1 1 ? 32.672 2.472 -7.304 1.00 0.00 136 GLY A O 10
ATOM 13634 N N . SER A 1 2 ? 33.529 4.385 -8.121 1.00 0.00 137 SER A N 10
ATOM 13635 C CA . SER A 1 2 ? 34.356 4.644 -6.948 1.00 0.00 137 SER A CA 10
ATOM 13636 C C . SER A 1 2 ? 35.125 3.392 -6.537 1.00 0.00 137 SER A C 10
ATOM 13637 O O . SER A 1 2 ? 35.231 3.076 -5.352 1.00 0.00 137 SER A O 10
ATOM 13645 N N . SER A 1 3 ? 35.660 2.683 -7.526 1.00 0.00 138 SER A N 10
ATOM 13646 C CA . SER A 1 3 ? 36.416 1.463 -7.270 1.00 0.00 138 SER A CA 10
ATOM 13647 C C . SER A 1 3 ? 35.760 0.639 -6.167 1.00 0.00 138 SER A C 10
ATOM 13648 O O . SER A 1 3 ? 36.437 0.098 -5.294 1.00 0.00 138 SER A O 10
ATOM 13656 N N . GLY A 1 4 ? 34.434 0.547 -6.215 1.00 0.00 139 GLY A N 10
ATOM 13657 C CA . GLY A 1 4 ? 33.706 -0.213 -5.215 1.00 0.00 139 GLY A CA 10
ATOM 13658 C C . GLY A 1 4 ? 32.222 0.094 -5.220 1.00 0.00 139 GLY A C 10
ATOM 13659 O O . GLY A 1 4 ? 31.465 -0.483 -6.001 1.00 0.00 139 GLY A O 10
ATOM 13663 N N . SER A 1 5 ? 31.804 1.004 -4.346 1.00 0.00 140 SER A N 10
ATOM 13664 C CA . SER A 1 5 ? 30.399 1.382 -4.249 1.00 0.00 140 SER A CA 10
ATOM 13665 C C . SER A 1 5 ? 30.244 2.713 -3.519 1.00 0.00 140 SER A C 10
ATOM 13666 O O . SER A 1 5 ? 30.478 2.803 -2.314 1.00 0.00 140 SER A O 10
ATOM 13674 N N . SER A 1 6 ? 29.848 3.744 -4.259 1.00 0.00 141 SER A N 10
ATOM 13675 C CA . SER A 1 6 ? 29.665 5.071 -3.684 1.00 0.00 141 SER A CA 10
ATOM 13676 C C . SER A 1 6 ? 28.865 5.966 -4.626 1.00 0.00 141 SER A C 10
ATOM 13677 O O . SER A 1 6 ? 28.946 5.830 -5.846 1.00 0.00 141 SER A O 10
ATOM 13685 N N . GLY A 1 7 ? 28.092 6.881 -4.050 1.00 0.00 142 GLY A N 10
ATOM 13686 C CA . GLY A 1 7 ? 27.289 7.785 -4.852 1.00 0.00 142 GLY A CA 10
ATOM 13687 C C . GLY A 1 7 ? 26.333 8.610 -4.013 1.00 0.00 142 GLY A C 10
ATOM 13688 O O . GLY A 1 7 ? 26.252 9.829 -4.170 1.00 0.00 142 GLY A O 10
ATOM 13692 N N . CYS A 1 8 ? 25.605 7.945 -3.123 1.00 0.00 143 CYS A N 10
ATOM 13693 C CA . CYS A 1 8 ? 24.647 8.625 -2.258 1.00 0.00 143 CYS A CA 10
ATOM 13694 C C . CYS A 1 8 ? 25.153 8.675 -0.820 1.00 0.00 143 CYS A C 10
ATOM 13695 O O . CYS A 1 8 ? 24.879 7.778 -0.022 1.00 0.00 143 CYS A O 10
ATOM 13703 N N . LEU A 1 9 ? 25.896 9.728 -0.496 1.00 0.00 144 LEU A N 10
ATOM 13704 C CA . LEU A 1 9 ? 26.443 9.896 0.846 1.00 0.00 144 LEU A CA 10
ATOM 13705 C C . LEU A 1 9 ? 25.399 9.557 1.905 1.00 0.00 144 LEU A C 10
ATOM 13706 O O . LEU A 1 9 ? 25.649 8.751 2.802 1.00 0.00 144 LEU A O 10
ATOM 13722 N N . ARG A 1 10 ? 24.228 10.176 1.795 1.00 0.00 145 ARG A N 10
ATOM 13723 C CA . ARG A 1 10 ? 23.146 9.940 2.742 1.00 0.00 145 ARG A CA 10
ATOM 13724 C C . ARG A 1 10 ? 21.967 9.250 2.061 1.00 0.00 145 ARG A C 10
ATOM 13725 O O . ARG A 1 10 ? 21.307 9.834 1.202 1.00 0.00 145 ARG A O 10
ATOM 13746 N N . GLN A 1 11 ? 21.711 8.005 2.450 1.00 0.00 146 GLN A N 10
ATOM 13747 C CA . GLN A 1 11 ? 20.613 7.237 1.875 1.00 0.00 146 GLN A CA 10
ATOM 13748 C C . GLN A 1 11 ? 19.267 7.773 2.350 1.00 0.00 146 GLN A C 10
ATOM 13749 O O . GLN A 1 11 ? 19.103 8.180 3.500 1.00 0.00 146 GLN A O 10
ATOM 13763 N N . PRO A 1 12 ? 18.278 7.775 1.444 1.00 0.00 147 PRO A N 10
ATOM 13764 C CA . PRO A 1 12 ? 16.927 8.259 1.747 1.00 0.00 147 PRO A CA 10
ATOM 13765 C C . PRO A 1 12 ? 16.397 7.707 3.066 1.00 0.00 147 PRO A C 10
ATOM 13766 O O . PRO A 1 12 ? 16.852 6.677 3.564 1.00 0.00 147 PRO A O 10
ATOM 13777 N N . PRO A 1 13 ? 15.410 8.406 3.646 1.00 0.00 148 PRO A N 10
ATOM 13778 C CA . PRO A 1 13 ? 14.795 8.004 4.915 1.00 0.00 148 PRO A CA 10
ATOM 13779 C C . PRO A 1 13 ? 14.477 6.514 4.958 1.00 0.00 148 PRO A C 10
ATOM 13780 O O . PRO A 1 13 ? 14.595 5.815 3.952 1.00 0.00 148 PRO A O 10
ATOM 13791 N N . SER A 1 14 ? 14.072 6.033 6.129 1.00 0.00 149 SER A N 10
ATOM 13792 C CA . SER A 1 14 ? 13.740 4.624 6.304 1.00 0.00 149 SER A CA 10
ATOM 13793 C C . SER A 1 14 ? 12.277 4.457 6.705 1.00 0.00 149 SER A C 10
ATOM 13794 O O . SER A 1 14 ? 11.899 4.725 7.845 1.00 0.00 149 SER A O 10
ATOM 13802 N N . HIS A 1 15 ? 11.458 4.011 5.757 1.00 0.00 150 HIS A N 10
ATOM 13803 C CA . HIS A 1 15 ? 10.036 3.806 6.010 1.00 0.00 150 HIS A CA 10
ATOM 13804 C C . HIS A 1 15 ? 9.402 2.969 4.903 1.00 0.00 150 HIS A C 10
ATOM 13805 O O . HIS A 1 15 ? 9.788 3.070 3.738 1.00 0.00 150 HIS A O 10
ATOM 13819 N N . ARG A 1 16 ? 8.429 2.144 5.275 1.00 0.00 151 ARG A N 10
ATOM 13820 C CA . ARG A 1 16 ? 7.743 1.289 4.314 1.00 0.00 151 ARG A CA 10
ATOM 13821 C C . ARG A 1 16 ? 6.274 1.680 4.190 1.00 0.00 151 ARG A C 10
ATOM 13822 O O . ARG A 1 16 ? 5.490 1.495 5.121 1.00 0.00 151 ARG A O 10
ATOM 13843 N N . LYS A 1 17 ? 5.906 2.222 3.034 1.00 0.00 152 LYS A N 10
ATOM 13844 C CA . LYS A 1 17 ? 4.531 2.639 2.786 1.00 0.00 152 LYS A CA 10
ATOM 13845 C C . LYS A 1 17 ? 3.962 1.936 1.558 1.00 0.00 152 LYS A C 10
ATOM 13846 O O . LYS A 1 17 ? 4.701 1.565 0.645 1.00 0.00 152 LYS A O 10
ATOM 13865 N N . LEU A 1 18 ? 2.646 1.757 1.542 1.00 0.00 153 LEU A N 10
ATOM 13866 C CA . LEU A 1 18 ? 1.978 1.099 0.424 1.00 0.00 153 LEU A CA 10
ATOM 13867 C C . LEU A 1 18 ? 0.898 1.998 -0.170 1.00 0.00 153 LEU A C 10
ATOM 13868 O O . LEU A 1 18 ? -0.013 2.439 0.531 1.00 0.00 153 LEU A O 10
ATOM 13884 N N . PHE A 1 19 ? 1.006 2.265 -1.467 1.00 0.00 154 PHE A N 10
ATOM 13885 C CA . PHE A 1 19 ? 0.038 3.110 -2.157 1.00 0.00 154 PHE A CA 10
ATOM 13886 C C . PHE A 1 19 ? -1.096 2.274 -2.743 1.00 0.00 154 PHE A C 10
ATOM 13887 O O . PHE A 1 19 ? -0.875 1.431 -3.613 1.00 0.00 154 PHE A O 10
ATOM 13904 N N . VAL A 1 20 ? -2.310 2.512 -2.258 1.00 0.00 155 VAL A N 10
ATOM 13905 C CA . VAL A 1 20 ? -3.479 1.781 -2.733 1.00 0.00 155 VAL A CA 10
ATOM 13906 C C . VAL A 1 20 ? -4.407 2.689 -3.533 1.00 0.00 155 VAL A C 10
ATOM 13907 O O . VAL A 1 20 ? -4.728 3.797 -3.106 1.00 0.00 155 VAL A O 10
ATOM 13920 N N . GLY A 1 21 ? -4.835 2.210 -4.697 1.00 0.00 156 GLY A N 10
ATOM 13921 C CA . GLY A 1 21 ? -5.722 2.991 -5.539 1.00 0.00 156 GLY A CA 10
ATOM 13922 C C . GLY A 1 21 ? -6.925 2.196 -6.008 1.00 0.00 156 GLY A C 10
ATOM 13923 O O . GLY A 1 21 ? -7.289 1.191 -5.398 1.00 0.00 156 GLY A O 10
ATOM 13927 N N . MET A 1 22 ? -7.544 2.648 -7.093 1.00 0.00 157 MET A N 10
ATOM 13928 C CA . MET A 1 22 ? -8.714 1.972 -7.643 1.00 0.00 157 MET A CA 10
ATOM 13929 C C . MET A 1 22 ? -9.701 1.609 -6.538 1.00 0.00 157 MET A C 10
ATOM 13930 O O . MET A 1 22 ? -10.405 0.602 -6.627 1.00 0.00 157 MET A O 10
ATOM 13944 N N . LEU A 1 23 ? -9.748 2.435 -5.498 1.00 0.00 158 LEU A N 10
ATOM 13945 C CA . LEU A 1 23 ? -10.649 2.200 -4.375 1.00 0.00 158 LEU A CA 10
ATOM 13946 C C . LEU A 1 23 ? -12.033 2.775 -4.659 1.00 0.00 158 LEU A C 10
ATOM 13947 O O . LEU A 1 23 ? -12.292 3.287 -5.747 1.00 0.00 158 LEU A O 10
ATOM 13963 N N . ASN A 1 24 ? -12.918 2.688 -3.671 1.00 0.00 159 ASN A N 10
ATOM 13964 C CA . ASN A 1 24 ? -14.276 3.202 -3.814 1.00 0.00 159 ASN A CA 10
ATOM 13965 C C . ASN A 1 24 ? -14.620 4.154 -2.673 1.00 0.00 159 ASN A C 10
ATOM 13966 O O . ASN A 1 24 ? -14.042 4.076 -1.589 1.00 0.00 159 ASN A O 10
ATOM 13977 N N . LYS A 1 25 ? -15.565 5.053 -2.925 1.00 0.00 160 LYS A N 10
ATOM 13978 C CA . LYS A 1 25 ? -15.989 6.021 -1.920 1.00 0.00 160 LYS A CA 10
ATOM 13979 C C . LYS A 1 25 ? -16.979 5.393 -0.944 1.00 0.00 160 LYS A C 10
ATOM 13980 O O . LYS A 1 25 ? -17.974 6.014 -0.571 1.00 0.00 160 LYS A O 10
ATOM 13999 N N . GLN A 1 26 ? -16.698 4.160 -0.534 1.00 0.00 161 GLN A N 10
ATOM 14000 C CA . GLN A 1 26 ? -17.564 3.450 0.399 1.00 0.00 161 GLN A CA 10
ATOM 14001 C C . GLN A 1 26 ? -16.755 2.850 1.544 1.00 0.00 161 GLN A C 10
ATOM 14002 O O . GLN A 1 26 ? -17.157 2.921 2.705 1.00 0.00 161 GLN A O 10
ATOM 14016 N N . GLN A 1 27 ? -15.613 2.258 1.208 1.00 0.00 162 GLN A N 10
ATOM 14017 C CA . GLN A 1 27 ? -14.748 1.644 2.209 1.00 0.00 162 GLN A CA 10
ATOM 14018 C C . GLN A 1 27 ? -14.407 2.636 3.316 1.00 0.00 162 GLN A C 10
ATOM 14019 O O . GLN A 1 27 ? -14.556 3.846 3.146 1.00 0.00 162 GLN A O 10
ATOM 14033 N N . SER A 1 28 ? -13.949 2.116 4.450 1.00 0.00 163 SER A N 10
ATOM 14034 C CA . SER A 1 28 ? -13.592 2.956 5.587 1.00 0.00 163 SER A CA 10
ATOM 14035 C C . SER A 1 28 ? -12.268 2.507 6.198 1.00 0.00 163 SER A C 10
ATOM 14036 O O . SER A 1 28 ? -11.774 1.419 5.904 1.00 0.00 163 SER A O 10
ATOM 14044 N N . GLU A 1 29 ? -11.699 3.354 7.050 1.00 0.00 164 GLU A N 10
ATOM 14045 C CA . GLU A 1 29 ? -10.432 3.045 7.703 1.00 0.00 164 GLU A CA 10
ATOM 14046 C C . GLU A 1 29 ? -10.464 1.650 8.320 1.00 0.00 164 GLU A C 10
ATOM 14047 O O . GLU A 1 29 ? -9.488 0.904 8.243 1.00 0.00 164 GLU A O 10
ATOM 14059 N N . ASP A 1 30 ? -11.591 1.307 8.933 1.00 0.00 165 ASP A N 10
ATOM 14060 C CA . ASP A 1 30 ? -11.752 0.002 9.564 1.00 0.00 165 ASP A CA 10
ATOM 14061 C C . ASP A 1 30 ? -11.712 -1.113 8.524 1.00 0.00 165 ASP A C 10
ATOM 14062 O O . ASP A 1 30 ? -11.003 -2.106 8.690 1.00 0.00 165 ASP A O 10
ATOM 14071 N N . ASP A 1 31 ? -12.478 -0.943 7.452 1.00 0.00 166 ASP A N 10
ATOM 14072 C CA . ASP A 1 31 ? -12.531 -1.935 6.384 1.00 0.00 166 ASP A CA 10
ATOM 14073 C C . ASP A 1 31 ? -11.133 -2.234 5.852 1.00 0.00 166 ASP A C 10
ATOM 14074 O O . ASP A 1 31 ? -10.693 -3.384 5.846 1.00 0.00 166 ASP A O 10
ATOM 14083 N N . VAL A 1 32 ? -10.441 -1.192 5.403 1.00 0.00 167 VAL A N 10
ATOM 14084 C CA . VAL A 1 32 ? -9.093 -1.343 4.868 1.00 0.00 167 VAL A CA 10
ATOM 14085 C C . VAL A 1 32 ? -8.112 -1.761 5.958 1.00 0.00 167 VAL A C 10
ATOM 14086 O O . VAL A 1 32 ? -7.240 -2.601 5.734 1.00 0.00 167 VAL A O 10
ATOM 14099 N N . ARG A 1 33 ? -8.262 -1.170 7.139 1.00 0.00 168 ARG A N 10
ATOM 14100 C CA . ARG A 1 33 ? -7.388 -1.480 8.264 1.00 0.00 168 ARG A CA 10
ATOM 14101 C C . ARG A 1 33 ? -7.408 -2.974 8.572 1.00 0.00 168 ARG A C 10
ATOM 14102 O O . ARG A 1 33 ? -6.366 -3.629 8.583 1.00 0.00 168 ARG A O 10
ATOM 14123 N N . ARG A 1 34 ? -8.600 -3.507 8.821 1.00 0.00 169 ARG A N 10
ATOM 14124 C CA . ARG A 1 34 ? -8.755 -4.923 9.130 1.00 0.00 169 ARG A CA 10
ATOM 14125 C C . ARG A 1 34 ? -8.324 -5.788 7.949 1.00 0.00 169 ARG A C 10
ATOM 14126 O O . ARG A 1 34 ? -7.479 -6.673 8.089 1.00 0.00 169 ARG A O 10
ATOM 14147 N N . LEU A 1 35 ? -8.911 -5.526 6.786 1.00 0.00 170 LEU A N 10
ATOM 14148 C CA . LEU A 1 35 ? -8.588 -6.280 5.579 1.00 0.00 170 LEU A CA 10
ATOM 14149 C C . LEU A 1 35 ? -7.081 -6.476 5.446 1.00 0.00 170 LEU A C 10
ATOM 14150 O O . LEU A 1 35 ? -6.583 -7.600 5.506 1.00 0.00 170 LEU A O 10
ATOM 14166 N N . PHE A 1 36 ? -6.360 -5.374 5.268 1.00 0.00 171 PHE A N 10
ATOM 14167 C CA . PHE A 1 36 ? -4.910 -5.424 5.127 1.00 0.00 171 PHE A CA 10
ATOM 14168 C C . PHE A 1 36 ? -4.280 -6.224 6.265 1.00 0.00 171 PHE A C 10
ATOM 14169 O O . PHE A 1 36 ? -3.755 -7.316 6.052 1.00 0.00 171 PHE A O 10
ATOM 14186 N N . GLU A 1 37 ? -4.338 -5.670 7.472 1.00 0.00 172 GLU A N 10
ATOM 14187 C CA . GLU A 1 37 ? -3.773 -6.331 8.643 1.00 0.00 172 GLU A CA 10
ATOM 14188 C C . GLU A 1 37 ? -4.181 -7.800 8.688 1.00 0.00 172 GLU A C 10
ATOM 14189 O O . GLU A 1 37 ? -3.479 -8.633 9.261 1.00 0.00 172 GLU A O 10
ATOM 14201 N N . ALA A 1 38 ? -5.321 -8.111 8.080 1.00 0.00 173 ALA A N 10
ATOM 14202 C CA . ALA A 1 38 ? -5.822 -9.479 8.049 1.00 0.00 173 ALA A CA 10
ATOM 14203 C C . ALA A 1 38 ? -4.732 -10.454 7.615 1.00 0.00 173 ALA A C 10
ATOM 14204 O O . ALA A 1 38 ? -4.814 -11.652 7.884 1.00 0.00 173 ALA A O 10
ATOM 14211 N N . PHE A 1 39 ? -3.713 -9.932 6.941 1.00 0.00 174 PHE A N 10
ATOM 14212 C CA . PHE A 1 39 ? -2.607 -10.757 6.468 1.00 0.00 174 PHE A CA 10
ATOM 14213 C C . PHE A 1 39 ? -1.309 -10.384 7.177 1.00 0.00 174 PHE A C 10
ATOM 14214 O O . PHE A 1 39 ? -0.697 -11.212 7.851 1.00 0.00 174 PHE A O 10
ATOM 14231 N N . GLY A 1 40 ? -0.893 -9.131 7.019 1.00 0.00 175 GLY A N 10
ATOM 14232 C CA . GLY A 1 40 ? 0.330 -8.670 7.649 1.00 0.00 175 GLY A CA 10
ATOM 14233 C C . GLY A 1 40 ? 0.109 -7.449 8.520 1.00 0.00 175 GLY A C 10
ATOM 14234 O O . GLY A 1 40 ? -0.561 -6.501 8.113 1.00 0.00 175 GLY A O 10
ATOM 14238 N N . ASN A 1 41 ? 0.674 -7.472 9.723 1.00 0.00 176 ASN A N 10
ATOM 14239 C CA . ASN A 1 41 ? 0.533 -6.358 10.654 1.00 0.00 176 ASN A CA 10
ATOM 14240 C C . ASN A 1 41 ? 0.644 -5.022 9.926 1.00 0.00 176 ASN A C 10
ATOM 14241 O O . ASN A 1 41 ? 1.144 -4.956 8.803 1.00 0.00 176 ASN A O 10
ATOM 14252 N N . ILE A 1 42 ? 0.174 -3.961 10.573 1.00 0.00 177 ILE A N 10
ATOM 14253 C CA . ILE A 1 42 ? 0.221 -2.627 9.988 1.00 0.00 177 ILE A CA 10
ATOM 14254 C C . ILE A 1 42 ? 0.798 -1.616 10.973 1.00 0.00 177 ILE A C 10
ATOM 14255 O O . ILE A 1 42 ? 0.451 -1.616 12.153 1.00 0.00 177 ILE A O 10
ATOM 14271 N N . GLU A 1 43 ? 1.680 -0.753 10.478 1.00 0.00 178 GLU A N 10
ATOM 14272 C CA . GLU A 1 43 ? 2.304 0.265 11.314 1.00 0.00 178 GLU A CA 10
ATOM 14273 C C . GLU A 1 43 ? 1.381 1.467 11.489 1.00 0.00 178 GLU A C 10
ATOM 14274 O O . GLU A 1 43 ? 1.164 1.939 12.604 1.00 0.00 178 GLU A O 10
ATOM 14286 N N . GLU A 1 44 ? 0.841 1.958 10.377 1.00 0.00 179 GLU A N 10
ATOM 14287 C CA . GLU A 1 44 ? -0.058 3.106 10.407 1.00 0.00 179 GLU A CA 10
ATOM 14288 C C . GLU A 1 44 ? -0.982 3.105 9.193 1.00 0.00 179 GLU A C 10
ATOM 14289 O O . GLU A 1 44 ? -0.625 2.598 8.128 1.00 0.00 179 GLU A O 10
ATOM 14301 N N . CYS A 1 45 ? -2.169 3.676 9.361 1.00 0.00 180 CYS A N 10
ATOM 14302 C CA . CYS A 1 45 ? -3.146 3.740 8.279 1.00 0.00 180 CYS A CA 10
ATOM 14303 C C . CYS A 1 45 ? -3.667 5.163 8.101 1.00 0.00 180 CYS A C 10
ATOM 14304 O O . CYS A 1 45 ? -3.980 5.848 9.076 1.00 0.00 180 CYS A O 10
ATOM 14312 N N . THR A 1 46 ? -3.757 5.602 6.850 1.00 0.00 181 THR A N 10
ATOM 14313 C CA . THR A 1 46 ? -4.237 6.944 6.544 1.00 0.00 181 THR A CA 10
ATOM 14314 C C . THR A 1 46 ? -4.973 6.974 5.209 1.00 0.00 181 THR A C 10
ATOM 14315 O O . THR A 1 46 ? -4.501 6.417 4.217 1.00 0.00 181 THR A O 10
ATOM 14326 N N . ILE A 1 47 ? -6.129 7.627 5.190 1.00 0.00 182 ILE A N 10
ATOM 14327 C CA . ILE A 1 47 ? -6.929 7.730 3.976 1.00 0.00 182 ILE A CA 10
ATOM 14328 C C . ILE A 1 47 ? -6.636 9.030 3.234 1.00 0.00 182 ILE A C 10
ATOM 14329 O O . ILE A 1 47 ? -6.489 10.088 3.847 1.00 0.00 182 ILE A O 10
ATOM 14345 N N . LEU A 1 48 ? -6.554 8.944 1.911 1.00 0.00 183 LEU A N 10
ATOM 14346 C CA . LEU A 1 48 ? -6.281 10.114 1.083 1.00 0.00 183 LEU A CA 10
ATOM 14347 C C . LEU A 1 48 ? -7.577 10.735 0.572 1.00 0.00 183 LEU A C 10
ATOM 14348 O O . LEU A 1 48 ? -8.333 10.099 -0.162 1.00 0.00 183 LEU A O 10
ATOM 14364 N N . ARG A 1 49 ? -7.826 11.980 0.965 1.00 0.00 184 ARG A N 10
ATOM 14365 C CA . ARG A 1 49 ? -9.030 12.686 0.546 1.00 0.00 184 ARG A CA 10
ATOM 14366 C C . ARG A 1 49 ? -8.686 14.067 -0.005 1.00 0.00 184 ARG A C 10
ATOM 14367 O O . ARG A 1 49 ? -8.321 14.972 0.744 1.00 0.00 184 ARG A O 10
ATOM 14388 N N . GLY A 1 50 ? -8.806 14.221 -1.320 1.00 0.00 185 GLY A N 10
ATOM 14389 C CA . GLY A 1 50 ? -8.503 15.494 -1.949 1.00 0.00 185 GLY A CA 10
ATOM 14390 C C . GLY A 1 50 ? -9.433 16.601 -1.493 1.00 0.00 185 GLY A C 10
ATOM 14391 O O . GLY A 1 50 ? -9.913 16.610 -0.359 1.00 0.00 185 GLY A O 10
ATOM 14395 N N . PRO A 1 51 ? -9.697 17.564 -2.389 1.00 0.00 186 PRO A N 10
ATOM 14396 C CA . PRO A 1 51 ? -10.576 18.699 -2.094 1.00 0.00 186 PRO A CA 10
ATOM 14397 C C . PRO A 1 51 ? -11.863 18.271 -1.397 1.00 0.00 186 PRO A C 10
ATOM 14398 O O . PRO A 1 51 ? -12.319 17.139 -1.558 1.00 0.00 186 PRO A O 10
ATOM 14409 N N . ASP A 1 52 ? -12.443 19.183 -0.625 1.00 0.00 187 ASP A N 10
ATOM 14410 C CA . ASP A 1 52 ? -13.679 18.900 0.095 1.00 0.00 187 ASP A CA 10
ATOM 14411 C C . ASP A 1 52 ? -13.652 17.495 0.689 1.00 0.00 187 ASP A C 10
ATOM 14412 O O . ASP A 1 52 ? -14.645 16.770 0.639 1.00 0.00 187 ASP A O 10
ATOM 14421 N N . GLY A 1 53 ? -12.508 17.117 1.251 1.00 0.00 188 GLY A N 10
ATOM 14422 C CA . GLY A 1 53 ? -12.373 15.800 1.845 1.00 0.00 188 GLY A CA 10
ATOM 14423 C C . GLY A 1 53 ? -13.051 14.721 1.024 1.00 0.00 188 GLY A C 10
ATOM 14424 O O . GLY A 1 53 ? -13.752 13.868 1.566 1.00 0.00 188 GLY A O 10
ATOM 14428 N N . ASN A 1 54 ? -12.843 14.760 -0.288 1.00 0.00 189 ASN A N 10
ATOM 14429 C CA . ASN A 1 54 ? -13.441 13.779 -1.186 1.00 0.00 189 ASN A CA 10
ATOM 14430 C C . ASN A 1 54 ? -12.499 12.600 -1.410 1.00 0.00 189 ASN A C 10
ATOM 14431 O O . ASN A 1 54 ? -11.486 12.723 -2.099 1.00 0.00 189 ASN A O 10
ATOM 14442 N N . SER A 1 55 ? -12.840 11.457 -0.823 1.00 0.00 190 SER A N 10
ATOM 14443 C CA . SER A 1 55 ? -12.023 10.257 -0.955 1.00 0.00 190 SER A CA 10
ATOM 14444 C C . SER A 1 55 ? -11.689 9.985 -2.419 1.00 0.00 190 SER A C 10
ATOM 14445 O O . SER A 1 55 ? -12.536 9.533 -3.188 1.00 0.00 190 SER A O 10
ATOM 14453 N N . LYS A 1 56 ? -10.446 10.265 -2.797 1.00 0.00 191 LYS A N 10
ATOM 14454 C CA . LYS A 1 56 ? -9.996 10.051 -4.167 1.00 0.00 191 LYS A CA 10
ATOM 14455 C C . LYS A 1 56 ? -9.648 8.585 -4.403 1.00 0.00 191 LYS A C 10
ATOM 14456 O O . LYS A 1 56 ? -8.633 8.270 -5.023 1.00 0.00 191 LYS A O 10
ATOM 14475 N N . GLY A 1 57 ? -10.498 7.692 -3.905 1.00 0.00 192 GLY A N 10
ATOM 14476 C CA . GLY A 1 57 ? -10.263 6.270 -4.073 1.00 0.00 192 GLY A CA 10
ATOM 14477 C C . GLY A 1 57 ? -8.798 5.904 -3.935 1.00 0.00 192 GLY A C 10
ATOM 14478 O O . GLY A 1 57 ? -8.240 5.215 -4.790 1.00 0.00 192 GLY A O 10
ATOM 14482 N N . CYS A 1 58 ? -8.174 6.366 -2.857 1.00 0.00 193 CYS A N 10
ATOM 14483 C CA . CYS A 1 58 ? -6.764 6.085 -2.612 1.00 0.00 193 CYS A CA 10
ATOM 14484 C C . CYS A 1 58 ? -6.422 6.271 -1.137 1.00 0.00 193 CYS A C 10
ATOM 14485 O O . CYS A 1 58 ? -7.053 7.063 -0.438 1.00 0.00 193 CYS A O 10
ATOM 14493 N N . ALA A 1 59 ? -5.419 5.534 -0.670 1.00 0.00 194 ALA A N 10
ATOM 14494 C CA . ALA A 1 59 ? -4.993 5.617 0.721 1.00 0.00 194 ALA A CA 10
ATOM 14495 C C . ALA A 1 59 ? -3.575 5.083 0.894 1.00 0.00 194 ALA A C 10
ATOM 14496 O O . ALA A 1 59 ? -3.021 4.459 -0.011 1.00 0.00 194 ALA A O 10
ATOM 14503 N N . PHE A 1 60 ? -2.992 5.333 2.062 1.00 0.00 195 PHE A N 10
ATOM 14504 C CA . PHE A 1 60 ? -1.637 4.878 2.352 1.00 0.00 195 PHE A CA 10
ATOM 14505 C C . PHE A 1 60 ? -1.623 3.949 3.563 1.00 0.00 195 PHE A C 10
ATOM 14506 O O . PHE A 1 60 ? -2.269 4.220 4.575 1.00 0.00 195 PHE A O 10
ATOM 14523 N N . VAL A 1 61 ? -0.882 2.851 3.450 1.00 0.00 196 VAL A N 10
ATOM 14524 C CA . VAL A 1 61 ? -0.783 1.881 4.535 1.00 0.00 196 VAL A CA 10
ATOM 14525 C C . VAL A 1 61 ? 0.658 1.424 4.733 1.00 0.00 196 VAL A C 10
ATOM 14526 O O . VAL A 1 61 ? 1.406 1.257 3.770 1.00 0.00 196 VAL A O 10
ATOM 14539 N N . LYS A 1 62 ? 1.041 1.223 5.989 1.00 0.00 197 LYS A N 10
ATOM 14540 C CA . LYS A 1 62 ? 2.393 0.783 6.316 1.00 0.00 197 LYS A CA 10
ATOM 14541 C C . LYS A 1 62 ? 2.371 -0.582 6.996 1.00 0.00 197 LYS A C 10
ATOM 14542 O O . LYS A 1 62 ? 1.381 -0.957 7.624 1.00 0.00 197 LYS A O 10
ATOM 14561 N N . TYR A 1 63 ? 3.468 -1.319 6.868 1.00 0.00 198 TYR A N 10
ATOM 14562 C CA . TYR A 1 63 ? 3.574 -2.643 7.469 1.00 0.00 198 TYR A CA 10
ATOM 14563 C C . TYR A 1 63 ? 4.793 -2.730 8.383 1.00 0.00 198 TYR A C 10
ATOM 14564 O O . TYR A 1 63 ? 5.608 -1.809 8.439 1.00 0.00 198 TYR A O 10
ATOM 14582 N N . SER A 1 64 ? 4.910 -3.845 9.098 1.00 0.00 199 SER A N 10
ATOM 14583 C CA . SER A 1 64 ? 6.026 -4.053 10.012 1.00 0.00 199 SER A CA 10
ATOM 14584 C C . SER A 1 64 ? 7.251 -4.573 9.265 1.00 0.00 199 SER A C 10
ATOM 14585 O O . SER A 1 64 ? 8.387 -4.264 9.622 1.00 0.00 199 SER A O 10
ATOM 14593 N N . SER A 1 65 ? 7.009 -5.367 8.227 1.00 0.00 200 SER A N 10
ATOM 14594 C CA . SER A 1 65 ? 8.091 -5.935 7.431 1.00 0.00 200 SER A CA 10
ATOM 14595 C C . SER A 1 65 ? 7.722 -5.958 5.951 1.00 0.00 200 SER A C 10
ATOM 14596 O O . SER A 1 65 ? 6.556 -5.796 5.587 1.00 0.00 200 SER A O 10
ATOM 14604 N N . HIS A 1 66 ? 8.723 -6.161 5.101 1.00 0.00 201 HIS A N 10
ATOM 14605 C CA . HIS A 1 66 ? 8.505 -6.206 3.659 1.00 0.00 201 HIS A CA 10
ATOM 14606 C C . HIS A 1 66 ? 7.692 -7.437 3.271 1.00 0.00 201 HIS A C 10
ATOM 14607 O O . HIS A 1 66 ? 6.664 -7.328 2.604 1.00 0.00 201 HIS A O 10
ATOM 14621 N N . ALA A 1 67 ? 8.161 -8.607 3.693 1.00 0.00 202 ALA A N 10
ATOM 14622 C CA . ALA A 1 67 ? 7.476 -9.858 3.391 1.00 0.00 202 ALA A CA 10
ATOM 14623 C C . ALA A 1 67 ? 5.972 -9.726 3.603 1.00 0.00 202 ALA A C 10
ATOM 14624 O O . ALA A 1 67 ? 5.187 -9.907 2.674 1.00 0.00 202 ALA A O 10
ATOM 14631 N N . GLU A 1 68 ? 5.579 -9.411 4.833 1.00 0.00 203 GLU A N 10
ATOM 14632 C CA . GLU A 1 68 ? 4.167 -9.257 5.167 1.00 0.00 203 GLU A CA 10
ATOM 14633 C C . GLU A 1 68 ? 3.453 -8.397 4.128 1.00 0.00 203 GLU A C 10
ATOM 14634 O O . GLU A 1 68 ? 2.365 -8.738 3.667 1.00 0.00 203 GLU A O 10
ATOM 14646 N N . ALA A 1 69 ? 4.075 -7.279 3.766 1.00 0.00 204 ALA A N 10
ATOM 14647 C CA . ALA A 1 69 ? 3.500 -6.371 2.781 1.00 0.00 204 ALA A CA 10
ATOM 14648 C C . ALA A 1 69 ? 3.200 -7.097 1.474 1.00 0.00 204 ALA A C 10
ATOM 14649 O O . ALA A 1 69 ? 2.058 -7.123 1.016 1.00 0.00 204 ALA A O 10
ATOM 14656 N N . GLN A 1 70 ? 4.233 -7.685 0.878 1.00 0.00 205 GLN A N 10
ATOM 14657 C CA . GLN A 1 70 ? 4.078 -8.410 -0.378 1.00 0.00 205 GLN A CA 10
ATOM 14658 C C . GLN A 1 70 ? 2.851 -9.314 -0.336 1.00 0.00 205 GLN A C 10
ATOM 14659 O O . GLN A 1 70 ? 2.024 -9.297 -1.248 1.00 0.00 205 GLN A O 10
ATOM 14673 N N . ALA A 1 71 ? 2.738 -10.103 0.727 1.00 0.00 206 ALA A N 10
ATOM 14674 C CA . ALA A 1 71 ? 1.611 -11.013 0.887 1.00 0.00 206 ALA A CA 10
ATOM 14675 C C . ALA A 1 71 ? 0.285 -10.273 0.756 1.00 0.00 206 ALA A C 10
ATOM 14676 O O . ALA A 1 71 ? -0.585 -10.670 -0.019 1.00 0.00 206 ALA A O 10
ATOM 14683 N N . ALA A 1 72 ? 0.136 -9.194 1.518 1.00 0.00 207 ALA A N 10
ATOM 14684 C CA . ALA A 1 72 ? -1.084 -8.397 1.485 1.00 0.00 207 ALA A CA 10
ATOM 14685 C C . ALA A 1 72 ? -1.378 -7.901 0.073 1.00 0.00 207 ALA A C 10
A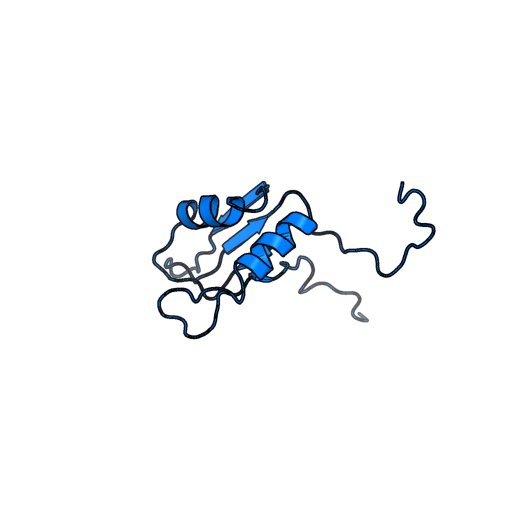TOM 14686 O O . ALA A 1 72 ? -2.514 -7.972 -0.396 1.00 0.00 207 ALA A O 10
ATOM 14693 N N . ILE A 1 73 ? -0.347 -7.400 -0.599 1.00 0.00 208 ILE A N 10
ATOM 14694 C CA . ILE A 1 73 ? -0.496 -6.893 -1.958 1.00 0.00 208 ILE A CA 10
ATOM 14695 C C . ILE A 1 73 ? -1.038 -7.971 -2.891 1.00 0.00 208 ILE A C 10
ATOM 14696 O O . ILE A 1 73 ? -2.203 -7.937 -3.284 1.00 0.00 208 ILE A O 10
ATOM 14712 N N . ASN A 1 74 ? -0.183 -8.927 -3.240 1.00 0.00 209 ASN A N 10
ATOM 14713 C CA . ASN A 1 74 ? -0.576 -10.017 -4.126 1.00 0.00 209 ASN A CA 10
ATOM 14714 C C . ASN A 1 74 ? -1.899 -10.631 -3.679 1.00 0.00 209 ASN A C 10
ATOM 14715 O O . ASN A 1 74 ? -2.768 -10.925 -4.500 1.00 0.00 209 ASN A O 10
ATOM 14726 N N . ALA A 1 75 ? -2.045 -10.822 -2.372 1.00 0.00 210 ALA A N 10
ATOM 14727 C CA . ALA A 1 75 ? -3.263 -11.398 -1.815 1.00 0.00 210 ALA A CA 10
ATOM 14728 C C . ALA A 1 75 ? -4.484 -10.563 -2.183 1.00 0.00 210 ALA A C 10
ATOM 14729 O O . ALA A 1 75 ? -5.559 -11.101 -2.450 1.00 0.00 210 ALA A O 10
ATOM 14736 N N . LEU A 1 76 ? -4.312 -9.246 -2.194 1.00 0.00 211 LEU A N 10
ATOM 14737 C CA . LEU A 1 76 ? -5.401 -8.335 -2.529 1.00 0.00 211 LEU A CA 10
ATOM 14738 C C . LEU A 1 76 ? -5.229 -7.774 -3.937 1.00 0.00 211 LEU A C 10
ATOM 14739 O O . LEU A 1 76 ? -5.960 -8.140 -4.857 1.00 0.00 211 LEU A O 10
ATOM 14755 N N . HIS A 1 77 ? -4.254 -6.884 -4.098 1.00 0.00 212 HIS A N 10
ATOM 14756 C CA . HIS A 1 77 ? -3.983 -6.274 -5.395 1.00 0.00 212 HIS A CA 10
ATOM 14757 C C . HIS A 1 77 ? -3.945 -7.330 -6.495 1.00 0.00 212 HIS A C 10
ATOM 14758 O O . HIS A 1 77 ? -3.363 -8.401 -6.322 1.00 0.00 212 HIS A O 10
ATOM 14772 N N . GLY A 1 78 ? -4.571 -7.022 -7.627 1.00 0.00 213 GLY A N 10
ATOM 14773 C CA . GLY A 1 78 ? -4.597 -7.955 -8.738 1.00 0.00 213 GLY A CA 10
ATOM 14774 C C . GLY A 1 78 ? -5.530 -9.125 -8.491 1.00 0.00 213 GLY A C 10
ATOM 14775 O O . GLY A 1 78 ? -5.756 -9.946 -9.379 1.00 0.00 213 GLY A O 10
ATOM 14779 N N . SER A 1 79 ? -6.071 -9.202 -7.279 1.00 0.00 214 SER A N 10
ATOM 14780 C CA . SER A 1 79 ? -6.980 -10.283 -6.916 1.00 0.00 214 SER A CA 10
ATOM 14781 C C . SER A 1 79 ? -8.420 -9.925 -7.271 1.00 0.00 214 SER A C 10
ATOM 14782 O O . SER A 1 79 ? -8.998 -10.486 -8.200 1.00 0.00 214 SER A O 10
ATOM 14790 N N . GLN A 1 80 ? -8.991 -8.986 -6.523 1.00 0.00 215 GLN A N 10
ATOM 14791 C CA . GLN A 1 80 ? -10.363 -8.553 -6.757 1.00 0.00 215 GLN A CA 10
ATOM 14792 C C . GLN A 1 80 ? -10.395 -7.243 -7.538 1.00 0.00 215 GLN A C 10
ATOM 14793 O O . GLN A 1 80 ? -9.351 -6.673 -7.859 1.00 0.00 215 GLN A O 10
ATOM 14807 N N . THR A 1 81 ? -11.600 -6.770 -7.842 1.00 0.00 216 THR A N 10
ATOM 14808 C CA . THR A 1 81 ? -11.767 -5.528 -8.586 1.00 0.00 216 THR A CA 10
ATOM 14809 C C . THR A 1 81 ? -12.844 -4.651 -7.957 1.00 0.00 216 THR A C 10
ATOM 14810 O O . THR A 1 81 ? -14.032 -4.816 -8.233 1.00 0.00 216 THR A O 10
ATOM 14821 N N . MET A 1 82 ? -12.420 -3.718 -7.110 1.00 0.00 217 MET A N 10
ATOM 14822 C CA . MET A 1 82 ? -13.349 -2.813 -6.443 1.00 0.00 217 MET A CA 10
ATOM 14823 C C . MET A 1 82 ? -14.521 -2.468 -7.355 1.00 0.00 217 MET A C 10
ATOM 14824 O O . MET A 1 82 ? -14.350 -2.144 -8.531 1.00 0.00 217 MET A O 10
ATOM 14838 N N . PRO A 1 83 ? -15.742 -2.538 -6.804 1.00 0.00 218 PRO A N 10
ATOM 14839 C CA . PRO A 1 83 ? -16.967 -2.237 -7.551 1.00 0.00 218 PRO A CA 10
ATOM 14840 C C . PRO A 1 83 ? -16.872 -0.918 -8.311 1.00 0.00 218 PRO A C 10
ATOM 14841 O O . PRO A 1 83 ? -16.719 0.145 -7.712 1.00 0.00 218 PRO A O 10
ATOM 14852 N N . GLY A 1 84 ? -16.965 -0.996 -9.636 1.00 0.00 219 GLY A N 10
ATOM 14853 C CA . GLY A 1 84 ? -16.887 0.199 -10.456 1.00 0.00 219 GLY A CA 10
ATOM 14854 C C . GLY A 1 84 ? -15.736 0.153 -11.441 1.00 0.00 219 GLY A C 10
ATOM 14855 O O . GLY A 1 84 ? -15.932 0.329 -12.643 1.00 0.00 219 GLY A O 10
ATOM 14859 N N . ALA A 1 85 ? -14.532 -0.083 -10.931 1.00 0.00 220 ALA A N 10
ATOM 14860 C CA . ALA A 1 85 ? -13.345 -0.152 -11.774 1.00 0.00 220 ALA A CA 10
ATOM 14861 C C . ALA A 1 85 ? -13.337 -1.429 -12.607 1.00 0.00 220 ALA A C 10
ATOM 14862 O O . ALA A 1 85 ? -14.019 -2.400 -12.278 1.00 0.00 220 ALA A O 10
ATOM 14869 N N . SER A 1 86 ? -12.561 -1.422 -13.686 1.00 0.00 221 SER A N 10
ATOM 14870 C CA . SER A 1 86 ? -12.468 -2.579 -14.568 1.00 0.00 221 SER A CA 10
ATOM 14871 C C . SER A 1 86 ? -11.230 -3.410 -14.246 1.00 0.00 221 SER A C 10
ATOM 14872 O O . SER A 1 86 ? -11.178 -4.605 -14.536 1.00 0.00 221 SER A O 10
ATOM 14880 N N . SER A 1 87 ? -10.234 -2.767 -13.643 1.00 0.00 222 SER A N 10
ATOM 14881 C CA . SER A 1 87 ? -8.994 -3.445 -13.284 1.00 0.00 222 SER A CA 10
ATOM 14882 C C . SER A 1 87 ? -8.988 -3.818 -11.805 1.00 0.00 222 SER A C 10
ATOM 14883 O O . SER A 1 87 ? -9.557 -3.111 -10.973 1.00 0.00 222 SER A O 10
ATOM 14891 N N . SER A 1 88 ? -8.340 -4.933 -11.485 1.00 0.00 223 SER A N 10
ATOM 14892 C CA . SER A 1 88 ? -8.262 -5.404 -10.107 1.00 0.00 223 SER A CA 10
ATOM 14893 C C . SER A 1 88 ? -7.580 -4.369 -9.217 1.00 0.00 223 SER A C 10
ATOM 14894 O O . SER A 1 88 ? -6.813 -3.532 -9.694 1.00 0.00 223 SER A O 10
ATOM 14902 N N . LEU A 1 89 ? -7.865 -4.432 -7.922 1.00 0.00 224 LEU A N 10
ATOM 14903 C CA . LEU A 1 89 ? -7.281 -3.501 -6.963 1.00 0.00 224 LEU A CA 10
ATOM 14904 C C . LEU A 1 89 ? -5.834 -3.182 -7.326 1.00 0.00 224 LEU A C 10
ATOM 14905 O O . LEU A 1 89 ? -5.150 -3.987 -7.958 1.00 0.00 224 LEU A O 10
ATOM 14921 N N . VAL A 1 90 ? -5.373 -2.003 -6.921 1.00 0.00 225 VAL A N 10
ATOM 14922 C CA . VAL A 1 90 ? -4.007 -1.579 -7.201 1.00 0.00 225 VAL A CA 10
ATOM 14923 C C . VAL A 1 90 ? -3.273 -1.205 -5.917 1.00 0.00 225 VAL A C 10
ATOM 14924 O O . VAL A 1 90 ? -3.589 -0.201 -5.279 1.00 0.00 225 VAL A O 10
ATOM 14937 N N . VAL A 1 91 ? -2.292 -2.020 -5.544 1.00 0.00 226 VAL A N 10
ATOM 14938 C CA . VAL A 1 91 ? -1.511 -1.774 -4.337 1.00 0.00 226 VAL A CA 10
ATOM 14939 C C . VAL A 1 91 ? -0.018 -1.911 -4.611 1.00 0.00 226 VAL A C 10
ATOM 14940 O O . VAL A 1 91 ? 0.510 -3.019 -4.700 1.00 0.00 226 VAL A O 10
ATOM 14953 N N . LYS A 1 92 ? 0.660 -0.775 -4.744 1.00 0.00 227 LYS A N 10
ATOM 14954 C CA . LYS A 1 92 ? 2.094 -0.766 -5.006 1.00 0.00 227 LYS A CA 10
ATOM 14955 C C . LYS A 1 92 ? 2.820 0.152 -4.028 1.00 0.00 227 LYS A C 10
ATOM 14956 O O . LYS A 1 92 ? 2.249 1.124 -3.534 1.00 0.00 227 LYS A O 10
ATOM 14975 N N . PHE A 1 93 ? 4.082 -0.163 -3.753 1.00 0.00 228 PHE A N 10
ATOM 14976 C CA . PHE A 1 93 ? 4.886 0.634 -2.834 1.00 0.00 228 PHE A CA 10
ATOM 14977 C C . PHE A 1 93 ? 4.958 2.087 -3.295 1.00 0.00 228 PHE A C 10
ATOM 14978 O O . PHE A 1 93 ? 4.822 2.381 -4.482 1.00 0.00 228 PHE A O 10
ATOM 14995 N N . ALA A 1 94 ? 5.172 2.992 -2.345 1.00 0.00 229 ALA A N 10
ATOM 14996 C CA . ALA A 1 94 ? 5.264 4.414 -2.652 1.00 0.00 229 ALA A CA 10
ATOM 14997 C C . ALA A 1 94 ? 6.660 4.951 -2.357 1.00 0.00 229 ALA A C 10
ATOM 14998 O O . ALA A 1 94 ? 7.359 4.441 -1.481 1.00 0.00 229 ALA A O 10
ATOM 15005 N N . ASP A 1 95 ? 7.061 5.981 -3.093 1.00 0.00 230 ASP A N 10
ATOM 15006 C CA . ASP A 1 95 ? 8.375 6.587 -2.910 1.00 0.00 230 ASP A CA 10
ATOM 15007 C C . ASP A 1 95 ? 9.483 5.603 -3.273 1.00 0.00 230 ASP A C 10
ATOM 15008 O O . ASP A 1 95 ? 10.486 5.493 -2.567 1.00 0.00 230 ASP A O 10
ATOM 15017 N N . THR A 1 96 ? 9.294 4.888 -4.377 1.00 0.00 231 THR A N 10
ATOM 15018 C CA . THR A 1 96 ? 10.275 3.912 -4.833 1.00 0.00 231 THR A CA 10
ATOM 15019 C C . THR A 1 96 ? 10.625 4.128 -6.301 1.00 0.00 231 THR A C 10
ATOM 15020 O O . THR A 1 96 ? 9.881 4.776 -7.037 1.00 0.00 231 THR A O 10
ATOM 15031 N N . ASP A 1 97 ? 11.760 3.580 -6.721 1.00 0.00 232 ASP A N 10
ATOM 15032 C CA . ASP A 1 97 ? 12.207 3.711 -8.102 1.00 0.00 232 ASP A CA 10
ATOM 15033 C C . ASP A 1 97 ? 12.600 2.354 -8.677 1.00 0.00 232 ASP A C 10
ATOM 15034 O O . ASP A 1 97 ? 13.303 1.575 -8.034 1.00 0.00 232 ASP A O 10
ATOM 15043 N N . LYS A 1 98 ? 12.140 2.077 -9.893 1.00 0.00 233 LYS A N 10
ATOM 15044 C CA . LYS A 1 98 ? 12.443 0.814 -10.556 1.00 0.00 233 LYS A CA 10
ATOM 15045 C C . LYS A 1 98 ? 13.950 0.588 -10.634 1.00 0.00 233 LYS A C 10
ATOM 15046 O O . LYS A 1 98 ? 14.715 1.524 -10.861 1.00 0.00 233 LYS A O 10
ATOM 15065 N N . GLU A 1 99 ? 14.367 -0.660 -10.445 1.00 0.00 234 GLU A N 10
ATOM 15066 C CA . GLU A 1 99 ? 15.782 -1.008 -10.495 1.00 0.00 234 GLU A CA 10
ATOM 15067 C C . GLU A 1 99 ? 15.967 -2.509 -10.698 1.00 0.00 234 GLU A C 10
ATOM 15068 O O . GLU A 1 99 ? 15.035 -3.291 -10.509 1.00 0.00 234 GLU A O 10
ATOM 15080 N N . SER A 1 100 ? 17.176 -2.903 -11.085 1.00 0.00 235 SER A N 10
ATOM 15081 C CA . SER A 1 100 ? 17.483 -4.310 -11.318 1.00 0.00 235 SER A CA 10
ATOM 15082 C C . SER A 1 100 ? 17.950 -4.984 -10.032 1.00 0.00 235 SER A C 10
ATOM 15083 O O . SER A 1 100 ? 19.128 -4.929 -9.681 1.00 0.00 235 SER A O 10
ATOM 15091 N N . GLY A 1 101 ? 17.016 -5.622 -9.333 1.00 0.00 236 GLY A N 10
ATOM 15092 C CA . GLY A 1 101 ? 17.350 -6.299 -8.093 1.00 0.00 236 GLY A CA 10
ATOM 15093 C C . GLY A 1 101 ? 16.940 -7.758 -8.100 1.00 0.00 236 GLY A C 10
ATOM 15094 O O . GLY A 1 101 ? 15.922 -8.142 -7.524 1.00 0.00 236 GLY A O 10
ATOM 15098 N N . PRO A 1 102 ? 17.744 -8.599 -8.768 1.00 0.00 237 PRO A N 10
ATOM 15099 C CA . PRO A 1 102 ? 17.479 -10.037 -8.865 1.00 0.00 237 PRO A CA 10
ATOM 15100 C C . PRO A 1 102 ? 17.878 -10.787 -7.598 1.00 0.00 237 PRO A C 10
ATOM 15101 O O . PRO A 1 102 ? 18.376 -11.911 -7.661 1.00 0.00 237 PRO A O 10
ATOM 15112 N N . SER A 1 103 ? 17.655 -10.158 -6.449 1.00 0.00 238 SER A N 10
ATOM 15113 C CA . SER A 1 103 ? 17.994 -10.765 -5.167 1.00 0.00 238 SER A CA 10
ATOM 15114 C C . SER A 1 103 ? 16.802 -10.727 -4.215 1.00 0.00 238 SER A C 10
ATOM 15115 O O . SER A 1 103 ? 15.775 -10.118 -4.514 1.00 0.00 238 SER A O 10
ATOM 15123 N N . SER A 1 104 ? 16.947 -11.383 -3.069 1.00 0.00 239 SER A N 10
ATOM 15124 C CA . SER A 1 104 ? 15.882 -11.429 -2.074 1.00 0.00 239 SER A CA 10
ATOM 15125 C C . SER A 1 104 ? 16.299 -10.703 -0.798 1.00 0.00 239 SER A C 10
ATOM 15126 O O . SER A 1 104 ? 17.466 -10.356 -0.620 1.00 0.00 239 SER A O 10
ATOM 15134 N N . GLY A 1 105 ? 15.334 -10.475 0.088 1.00 0.00 240 GLY A N 10
ATOM 15135 C CA . GLY A 1 105 ? 15.619 -9.792 1.336 1.00 0.00 240 GLY A CA 10
ATOM 15136 C C . GLY A 1 105 ? 16.564 -8.621 1.153 1.00 0.00 240 GLY A C 10
ATOM 15137 O O . GLY A 1 105 ? 17.711 -8.666 1.598 1.00 0.00 240 GLY A O 10
ATOM 15141 N N . GLY A 1 1 ? 12.181 -27.483 -7.322 1.00 0.00 136 GLY A N 11
ATOM 15142 C CA . GLY A 1 1 ? 12.352 -26.076 -7.632 1.00 0.00 136 GLY A CA 11
ATOM 15143 C C . GLY A 1 1 ? 11.273 -25.210 -7.013 1.00 0.00 136 GLY A C 11
ATOM 15144 O O . GLY A 1 1 ? 10.132 -25.205 -7.473 1.00 0.00 136 GLY A O 11
ATOM 15148 N N . SER A 1 2 ? 11.634 -24.477 -5.964 1.00 0.00 137 SER A N 11
ATOM 15149 C CA . SER A 1 2 ? 10.686 -23.607 -5.277 1.00 0.00 137 SER A CA 11
ATOM 15150 C C . SER A 1 2 ? 10.141 -22.542 -6.224 1.00 0.00 137 SER A C 11
ATOM 15151 O O . SER A 1 2 ? 10.709 -21.457 -6.347 1.00 0.00 137 SER A O 11
ATOM 15159 N N . SER A 1 3 ? 9.037 -22.861 -6.891 1.00 0.00 138 SER A N 11
ATOM 15160 C CA . SER A 1 3 ? 8.416 -21.934 -7.830 1.00 0.00 138 SER A CA 11
ATOM 15161 C C . SER A 1 3 ? 8.212 -20.566 -7.188 1.00 0.00 138 SER A C 11
ATOM 15162 O O . SER A 1 3 ? 7.341 -20.391 -6.336 1.00 0.00 138 SER A O 11
ATOM 15170 N N . GLY A 1 4 ? 9.022 -19.596 -7.603 1.00 0.00 139 GLY A N 11
ATOM 15171 C CA . GLY A 1 4 ? 8.915 -18.256 -7.058 1.00 0.00 139 GLY A CA 11
ATOM 15172 C C . GLY A 1 4 ? 10.194 -17.800 -6.384 1.00 0.00 139 GLY A C 11
ATOM 15173 O O . GLY A 1 4 ? 11.283 -17.950 -6.938 1.00 0.00 139 GLY A O 11
ATOM 15177 N N . SER A 1 5 ? 10.062 -17.240 -5.186 1.00 0.00 140 SER A N 11
ATOM 15178 C CA . SER A 1 5 ? 11.216 -16.755 -4.438 1.00 0.00 140 SER A CA 11
ATOM 15179 C C . SER A 1 5 ? 10.993 -16.909 -2.936 1.00 0.00 140 SER A C 11
ATOM 15180 O O . SER A 1 5 ? 9.896 -16.670 -2.433 1.00 0.00 140 SER A O 11
ATOM 15188 N N . SER A 1 6 ? 12.043 -17.309 -2.226 1.00 0.00 141 SER A N 11
ATOM 15189 C CA . SER A 1 6 ? 11.963 -17.499 -0.783 1.00 0.00 141 SER A CA 11
ATOM 15190 C C . SER A 1 6 ? 12.522 -16.287 -0.044 1.00 0.00 141 SER A C 11
ATOM 15191 O O . SER A 1 6 ? 13.254 -16.425 0.935 1.00 0.00 141 SER A O 11
ATOM 15199 N N . GLY A 1 7 ? 12.170 -15.096 -0.521 1.00 0.00 142 GLY A N 11
ATOM 15200 C CA . GLY A 1 7 ? 12.644 -13.876 0.106 1.00 0.00 142 GLY A CA 11
ATOM 15201 C C . GLY A 1 7 ? 14.148 -13.718 0.000 1.00 0.00 142 GLY A C 11
ATOM 15202 O O . GLY A 1 7 ? 14.861 -13.818 0.999 1.00 0.00 142 GLY A O 11
ATOM 15206 N N . CYS A 1 8 ? 14.632 -13.470 -1.212 1.00 0.00 143 CYS A N 11
ATOM 15207 C CA . CYS A 1 8 ? 16.062 -13.300 -1.445 1.00 0.00 143 CYS A CA 11
ATOM 15208 C C . CYS A 1 8 ? 16.424 -11.822 -1.545 1.00 0.00 143 CYS A C 11
ATOM 15209 O O . CYS A 1 8 ? 16.708 -11.313 -2.631 1.00 0.00 143 CYS A O 11
ATOM 15217 N N . LEU A 1 9 ? 16.410 -11.137 -0.407 1.00 0.00 144 LEU A N 11
ATOM 15218 C CA . LEU A 1 9 ? 16.736 -9.715 -0.366 1.00 0.00 144 LEU A CA 11
ATOM 15219 C C . LEU A 1 9 ? 17.237 -9.311 1.017 1.00 0.00 144 LEU A C 11
ATOM 15220 O O . LEU A 1 9 ? 17.220 -10.111 1.952 1.00 0.00 144 LEU A O 11
ATOM 15236 N N . ARG A 1 10 ? 17.679 -8.063 1.139 1.00 0.00 145 ARG A N 11
ATOM 15237 C CA . ARG A 1 10 ? 18.183 -7.552 2.408 1.00 0.00 145 ARG A CA 11
ATOM 15238 C C . ARG A 1 10 ? 17.116 -6.731 3.125 1.00 0.00 145 ARG A C 11
ATOM 15239 O O . ARG A 1 10 ? 16.143 -6.290 2.514 1.00 0.00 145 ARG A O 11
ATOM 15260 N N . GLN A 1 11 ? 17.305 -6.531 4.426 1.00 0.00 146 GLN A N 11
ATOM 15261 C CA . GLN A 1 11 ? 16.358 -5.764 5.226 1.00 0.00 146 GLN A CA 11
ATOM 15262 C C . GLN A 1 11 ? 15.804 -4.586 4.433 1.00 0.00 146 GLN A C 11
ATOM 15263 O O . GLN A 1 11 ? 16.438 -3.539 4.305 1.00 0.00 146 GLN A O 11
ATOM 15277 N N . PRO A 1 12 ? 14.591 -4.758 3.886 1.00 0.00 147 PRO A N 11
ATOM 15278 C CA . PRO A 1 12 ? 13.924 -3.720 3.095 1.00 0.00 147 PRO A CA 11
ATOM 15279 C C . PRO A 1 12 ? 14.031 -2.342 3.740 1.00 0.00 147 PRO A C 11
ATOM 15280 O O . PRO A 1 12 ? 14.053 -2.203 4.963 1.00 0.00 147 PRO A O 11
ATOM 15291 N N . PRO A 1 13 ? 14.099 -1.298 2.901 1.00 0.00 148 PRO A N 11
ATOM 15292 C CA . PRO A 1 13 ? 14.204 0.088 3.367 1.00 0.00 148 PRO A CA 11
ATOM 15293 C C . PRO A 1 13 ? 13.205 0.404 4.475 1.00 0.00 148 PRO A C 11
ATOM 15294 O O . PRO A 1 13 ? 12.061 -0.048 4.439 1.00 0.00 148 PRO A O 11
ATOM 15305 N N . SER A 1 14 ? 13.645 1.183 5.458 1.00 0.00 149 SER A N 11
ATOM 15306 C CA . SER A 1 14 ? 12.790 1.556 6.578 1.00 0.00 149 SER A CA 11
ATOM 15307 C C . SER A 1 14 ? 11.727 2.558 6.139 1.00 0.00 149 SER A C 11
ATOM 15308 O O . SER A 1 14 ? 11.644 2.919 4.965 1.00 0.00 149 SER A O 11
ATOM 15316 N N . HIS A 1 15 ? 10.914 3.005 7.092 1.00 0.00 150 HIS A N 11
ATOM 15317 C CA . HIS A 1 15 ? 9.856 3.966 6.805 1.00 0.00 150 HIS A CA 11
ATOM 15318 C C . HIS A 1 15 ? 9.197 3.665 5.462 1.00 0.00 150 HIS A C 11
ATOM 15319 O O . HIS A 1 15 ? 8.980 4.565 4.651 1.00 0.00 150 HIS A O 11
ATOM 15333 N N . ARG A 1 16 ? 8.883 2.394 5.235 1.00 0.00 151 ARG A N 11
ATOM 15334 C CA . ARG A 1 16 ? 8.252 1.974 3.989 1.00 0.00 151 ARG A CA 11
ATOM 15335 C C . ARG A 1 16 ? 6.765 2.318 3.990 1.00 0.00 151 ARG A C 11
ATOM 15336 O O . ARG A 1 16 ? 6.146 2.439 5.047 1.00 0.00 151 ARG A O 11
ATOM 15357 N N . LYS A 1 17 ? 6.199 2.475 2.799 1.00 0.00 152 LYS A N 11
ATOM 15358 C CA . LYS A 1 17 ? 4.785 2.805 2.661 1.00 0.00 152 LYS A CA 11
ATOM 15359 C C . LYS A 1 17 ? 4.161 2.046 1.494 1.00 0.00 152 LYS A C 11
ATOM 15360 O O . LYS A 1 17 ? 4.857 1.630 0.567 1.00 0.00 152 LYS A O 11
ATOM 15379 N N . LEU A 1 18 ? 2.845 1.869 1.545 1.00 0.00 153 LEU A N 11
ATOM 15380 C CA . LEU A 1 18 ? 2.127 1.161 0.492 1.00 0.00 153 LEU A CA 11
ATOM 15381 C C . LEU A 1 18 ? 1.006 2.024 -0.078 1.00 0.00 153 LEU A C 11
ATOM 15382 O O . LEU A 1 18 ? 0.077 2.405 0.636 1.00 0.00 153 LEU A O 11
ATOM 15398 N N . PHE A 1 19 ? 1.097 2.328 -1.368 1.00 0.00 154 PHE A N 11
ATOM 15399 C CA . PHE A 1 19 ? 0.089 3.145 -2.034 1.00 0.00 154 PHE A CA 11
ATOM 15400 C C . PHE A 1 19 ? -1.025 2.275 -2.607 1.00 0.00 154 PHE A C 11
ATOM 15401 O O . PHE A 1 19 ? -0.781 1.400 -3.438 1.00 0.00 154 PHE A O 11
ATOM 15418 N N . VAL A 1 20 ? -2.251 2.521 -2.155 1.00 0.00 155 VAL A N 11
ATOM 15419 C CA . VAL A 1 20 ? -3.405 1.761 -2.622 1.00 0.00 155 VAL A CA 11
ATOM 15420 C C . VAL A 1 20 ? -4.392 2.658 -3.360 1.00 0.00 155 VAL A C 11
ATOM 15421 O O . VAL A 1 20 ? -4.944 3.596 -2.785 1.00 0.00 155 VAL A O 11
ATOM 15434 N N . GLY A 1 21 ? -4.611 2.364 -4.638 1.00 0.00 156 GLY A N 11
ATOM 15435 C CA . GLY A 1 21 ? -5.532 3.153 -5.434 1.00 0.00 156 GLY A CA 11
ATOM 15436 C C . GLY A 1 21 ? -6.702 2.337 -5.946 1.00 0.00 156 GLY A C 11
ATOM 15437 O O . GLY A 1 21 ? -7.057 1.314 -5.361 1.00 0.00 156 GLY A O 11
ATOM 15441 N N . MET A 1 22 ? -7.304 2.790 -7.041 1.00 0.00 157 MET A N 11
ATOM 15442 C CA . MET A 1 22 ? -8.442 2.094 -7.631 1.00 0.00 157 MET A CA 11
ATOM 15443 C C . MET A 1 22 ? -9.470 1.732 -6.564 1.00 0.00 157 MET A C 11
ATOM 15444 O O . MET A 1 22 ? -10.123 0.690 -6.645 1.00 0.00 157 MET A O 11
ATOM 15458 N N . LEU A 1 23 ? -9.610 2.597 -5.566 1.00 0.00 158 LEU A N 11
ATOM 15459 C CA . LEU A 1 23 ? -10.560 2.368 -4.483 1.00 0.00 158 LEU A CA 11
ATOM 15460 C C . LEU A 1 23 ? -11.879 3.085 -4.754 1.00 0.00 158 LEU A C 11
ATOM 15461 O O . LEU A 1 23 ? -11.960 3.947 -5.628 1.00 0.00 158 LEU A O 11
ATOM 15477 N N . ASN A 1 24 ? -12.910 2.722 -3.998 1.00 0.00 159 ASN A N 11
ATOM 15478 C CA . ASN A 1 24 ? -14.225 3.332 -4.156 1.00 0.00 159 ASN A CA 11
ATOM 15479 C C . ASN A 1 24 ? -14.483 4.361 -3.059 1.00 0.00 159 ASN A C 11
ATOM 15480 O O . ASN A 1 24 ? -13.814 4.365 -2.026 1.00 0.00 159 ASN A O 11
ATOM 15491 N N . LYS A 1 25 ? -15.459 5.232 -3.291 1.00 0.00 160 LYS A N 11
ATOM 15492 C CA . LYS A 1 25 ? -15.809 6.266 -2.324 1.00 0.00 160 LYS A CA 11
ATOM 15493 C C . LYS A 1 25 ? -16.792 5.731 -1.287 1.00 0.00 160 LYS A C 11
ATOM 15494 O O . LYS A 1 25 ? -17.646 6.466 -0.793 1.00 0.00 160 LYS A O 11
ATOM 15513 N N . GLN A 1 26 ? -16.664 4.448 -0.964 1.00 0.00 161 GLN A N 11
ATOM 15514 C CA . GLN A 1 26 ? -17.542 3.816 0.015 1.00 0.00 161 GLN A CA 11
ATOM 15515 C C . GLN A 1 26 ? -16.739 3.249 1.180 1.00 0.00 161 GLN A C 11
ATOM 15516 O O . GLN A 1 26 ? -17.047 3.509 2.343 1.00 0.00 161 GLN A O 11
ATOM 15530 N N . GLN A 1 27 ? -15.708 2.473 0.860 1.00 0.00 162 GLN A N 11
ATOM 15531 C CA . GLN A 1 27 ? -14.861 1.868 1.882 1.00 0.00 162 GLN A CA 11
ATOM 15532 C C . GLN A 1 27 ? -14.515 2.879 2.970 1.00 0.00 162 GLN A C 11
ATOM 15533 O O . GLN A 1 27 ? -14.606 4.088 2.760 1.00 0.00 162 GLN A O 11
ATOM 15547 N N . SER A 1 28 ? -14.118 2.375 4.134 1.00 0.00 163 SER A N 11
ATOM 15548 C CA . SER A 1 28 ? -13.762 3.234 5.257 1.00 0.00 163 SER A CA 11
ATOM 15549 C C . SER A 1 28 ? -12.527 2.702 5.978 1.00 0.00 163 SER A C 11
ATOM 15550 O O . SER A 1 28 ? -12.091 1.577 5.735 1.00 0.00 163 SER A O 11
ATOM 15558 N N . GLU A 1 29 ? -11.969 3.520 6.865 1.00 0.00 164 GLU A N 11
ATOM 15559 C CA . GLU A 1 29 ? -10.783 3.132 7.620 1.00 0.00 164 GLU A CA 11
ATOM 15560 C C . GLU A 1 29 ? -10.970 1.759 8.259 1.00 0.00 164 GLU A C 11
ATOM 15561 O O . GLU A 1 29 ? -10.106 0.889 8.150 1.00 0.00 164 GLU A O 11
ATOM 15573 N N . ASP A 1 30 ? -12.103 1.574 8.927 1.00 0.00 165 ASP A N 11
ATOM 15574 C CA . ASP A 1 30 ? -12.405 0.307 9.584 1.00 0.00 165 ASP A CA 11
ATOM 15575 C C . ASP A 1 30 ? -12.275 -0.857 8.606 1.00 0.00 165 ASP A C 11
ATOM 15576 O O . ASP A 1 30 ? -11.523 -1.801 8.848 1.00 0.00 165 ASP A O 11
ATOM 15585 N N . ASP A 1 31 ? -13.012 -0.782 7.504 1.00 0.00 166 ASP A N 11
ATOM 15586 C CA . ASP A 1 31 ? -12.979 -1.829 6.490 1.00 0.00 166 ASP A CA 11
ATOM 15587 C C . ASP A 1 31 ? -11.541 -2.195 6.133 1.00 0.00 166 ASP A C 11
ATOM 15588 O O . ASP A 1 31 ? -11.081 -3.300 6.424 1.00 0.00 166 ASP A O 11
ATOM 15597 N N . VAL A 1 32 ? -10.837 -1.262 5.502 1.00 0.00 167 VAL A N 11
ATOM 15598 C CA . VAL A 1 32 ? -9.452 -1.486 5.105 1.00 0.00 167 VAL A CA 11
ATOM 15599 C C . VAL A 1 32 ? -8.626 -2.019 6.271 1.00 0.00 167 VAL A C 11
ATOM 15600 O O . VAL A 1 32 ? -7.965 -3.051 6.156 1.00 0.00 167 VAL A O 11
ATOM 15613 N N . ARG A 1 33 ? -8.670 -1.308 7.393 1.00 0.00 168 ARG A N 11
ATOM 15614 C CA . ARG A 1 33 ? -7.925 -1.709 8.581 1.00 0.00 168 ARG A CA 11
ATOM 15615 C C . ARG A 1 33 ? -7.903 -3.229 8.721 1.00 0.00 168 ARG A C 11
ATOM 15616 O O . ARG A 1 33 ? -6.843 -3.852 8.662 1.00 0.00 168 ARG A O 11
ATOM 15637 N N . ARG A 1 34 ? -9.080 -3.818 8.909 1.00 0.00 169 ARG A N 11
ATOM 15638 C CA . ARG A 1 34 ? -9.195 -5.263 9.059 1.00 0.00 169 ARG A CA 11
ATOM 15639 C C . ARG A 1 34 ? -8.759 -5.979 7.785 1.00 0.00 169 ARG A C 11
ATOM 15640 O O . ARG A 1 34 ? -7.924 -6.884 7.823 1.00 0.00 169 ARG A O 11
ATOM 15661 N N . LEU A 1 35 ? -9.329 -5.569 6.657 1.00 0.00 170 LEU A N 11
ATOM 15662 C CA . LEU A 1 35 ? -8.999 -6.171 5.370 1.00 0.00 170 LEU A CA 11
ATOM 15663 C C . LEU A 1 35 ? -7.495 -6.381 5.236 1.00 0.00 170 LEU A C 11
ATOM 15664 O O . LEU A 1 35 ? -7.018 -7.514 5.175 1.00 0.00 170 LEU A O 11
ATOM 15680 N N . PHE A 1 36 ? -6.751 -5.280 5.192 1.00 0.00 171 PHE A N 11
ATOM 15681 C CA . PHE A 1 36 ? -5.299 -5.343 5.067 1.00 0.00 171 PHE A CA 11
ATOM 15682 C C . PHE A 1 36 ? -4.693 -6.190 6.183 1.00 0.00 171 PHE A C 11
ATOM 15683 O O . PHE A 1 36 ? -4.169 -7.275 5.936 1.00 0.00 171 PHE A O 11
ATOM 15700 N N . GLU A 1 37 ? -4.769 -5.684 7.410 1.00 0.00 172 GLU A N 11
ATOM 15701 C CA . GLU A 1 37 ? -4.227 -6.393 8.563 1.00 0.00 172 GLU A CA 11
ATOM 15702 C C . GLU A 1 37 ? -4.610 -7.869 8.523 1.00 0.00 172 GLU A C 11
ATOM 15703 O O . GLU A 1 37 ? -3.957 -8.708 9.143 1.00 0.00 172 GLU A O 11
ATOM 15715 N N . ALA A 1 38 ? -5.675 -8.179 7.790 1.00 0.00 173 ALA A N 11
ATOM 15716 C CA . ALA A 1 38 ? -6.145 -9.553 7.668 1.00 0.00 173 ALA A CA 11
ATOM 15717 C C . ALA A 1 38 ? -5.004 -10.493 7.294 1.00 0.00 173 ALA A C 11
ATOM 15718 O O . ALA A 1 38 ? -5.109 -11.709 7.457 1.00 0.00 173 ALA A O 11
ATOM 15725 N N . PHE A 1 39 ? -3.914 -9.922 6.792 1.00 0.00 174 PHE A N 11
ATOM 15726 C CA . PHE A 1 39 ? -2.753 -10.709 6.394 1.00 0.00 174 PHE A CA 11
ATOM 15727 C C . PHE A 1 39 ? -1.526 -10.324 7.216 1.00 0.00 174 PHE A C 11
ATOM 15728 O O . PHE A 1 39 ? -1.076 -11.083 8.073 1.00 0.00 174 PHE A O 11
ATOM 15745 N N . GLY A 1 40 ? -0.990 -9.137 6.947 1.00 0.00 175 GLY A N 11
ATOM 15746 C CA . GLY A 1 40 ? 0.180 -8.672 7.669 1.00 0.00 175 GLY A CA 11
ATOM 15747 C C . GLY A 1 40 ? -0.139 -7.531 8.616 1.00 0.00 175 GLY A C 11
ATOM 15748 O O . GLY A 1 40 ? -1.000 -6.701 8.329 1.00 0.00 175 GLY A O 11
ATOM 15752 N N . ASN A 1 41 ? 0.556 -7.492 9.748 1.00 0.00 176 ASN A N 11
ATOM 15753 C CA . ASN A 1 41 ? 0.340 -6.447 10.741 1.00 0.00 176 ASN A CA 11
ATOM 15754 C C . ASN A 1 41 ? 0.513 -5.064 10.121 1.00 0.00 176 ASN A C 11
ATOM 15755 O O . ASN A 1 41 ? 1.343 -4.870 9.233 1.00 0.00 176 ASN A O 11
ATOM 15766 N N . ILE A 1 42 ? -0.275 -4.105 10.597 1.00 0.00 177 ILE A N 11
ATOM 15767 C CA . ILE A 1 42 ? -0.208 -2.740 10.091 1.00 0.00 177 ILE A CA 11
ATOM 15768 C C . ILE A 1 42 ? 0.401 -1.800 11.125 1.00 0.00 177 ILE A C 11
ATOM 15769 O O . ILE A 1 42 ? 0.050 -1.847 12.304 1.00 0.00 177 ILE A O 11
ATOM 15785 N N . GLU A 1 43 ? 1.314 -0.945 10.675 1.00 0.00 178 GLU A N 11
ATOM 15786 C CA . GLU A 1 43 ? 1.971 0.008 11.562 1.00 0.00 178 GLU A CA 11
ATOM 15787 C C . GLU A 1 43 ? 1.304 1.378 11.479 1.00 0.00 178 GLU A C 11
ATOM 15788 O O . GLU A 1 43 ? 1.147 2.065 12.487 1.00 0.00 178 GLU A O 11
ATOM 15800 N N . GLU A 1 44 ? 0.915 1.768 10.269 1.00 0.00 179 GLU A N 11
ATOM 15801 C CA . GLU A 1 44 ? 0.267 3.056 10.054 1.00 0.00 179 GLU A CA 11
ATOM 15802 C C . GLU A 1 44 ? -0.732 2.977 8.902 1.00 0.00 179 GLU A C 11
ATOM 15803 O O . GLU A 1 44 ? -0.507 2.271 7.919 1.00 0.00 179 GLU A O 11
ATOM 15815 N N . CYS A 1 45 ? -1.835 3.706 9.033 1.00 0.00 180 CYS A N 11
ATOM 15816 C CA . CYS A 1 45 ? -2.869 3.718 8.005 1.00 0.00 180 CYS A CA 11
ATOM 15817 C C . CYS A 1 45 ? -3.491 5.105 7.875 1.00 0.00 180 CYS A C 11
ATOM 15818 O O . CYS A 1 45 ? -3.758 5.774 8.875 1.00 0.00 180 CYS A O 11
ATOM 15826 N N . THR A 1 46 ? -3.718 5.533 6.637 1.00 0.00 181 THR A N 11
ATOM 15827 C CA . THR A 1 46 ? -4.306 6.841 6.377 1.00 0.00 181 THR A CA 11
ATOM 15828 C C . THR A 1 46 ? -5.025 6.862 5.033 1.00 0.00 181 THR A C 11
ATOM 15829 O O . THR A 1 46 ? -4.521 6.337 4.040 1.00 0.00 181 THR A O 11
ATOM 15840 N N . ILE A 1 47 ? -6.205 7.473 5.009 1.00 0.00 182 ILE A N 11
ATOM 15841 C CA . ILE A 1 47 ? -6.993 7.564 3.785 1.00 0.00 182 ILE A CA 11
ATOM 15842 C C . ILE A 1 47 ? -6.772 8.902 3.088 1.00 0.00 182 ILE A C 11
ATOM 15843 O O . ILE A 1 47 ? -6.930 9.963 3.693 1.00 0.00 182 ILE A O 11
ATOM 15859 N N . LEU A 1 48 ? -6.409 8.845 1.812 1.00 0.00 183 LEU A N 11
ATOM 15860 C CA . LEU A 1 48 ? -6.169 10.053 1.030 1.00 0.00 183 LEU A CA 11
ATOM 15861 C C . LEU A 1 48 ? -7.480 10.638 0.515 1.00 0.00 183 LEU A C 11
ATOM 15862 O O . LEU A 1 48 ? -8.114 10.075 -0.377 1.00 0.00 183 LEU A O 11
ATOM 15878 N N . ARG A 1 49 ? -7.879 11.772 1.081 1.00 0.00 184 ARG A N 11
ATOM 15879 C CA . ARG A 1 49 ? -9.114 12.434 0.679 1.00 0.00 184 ARG A CA 11
ATOM 15880 C C . ARG A 1 49 ? -9.202 13.833 1.281 1.00 0.00 184 ARG A C 11
ATOM 15881 O O . ARG A 1 49 ? -8.788 14.058 2.418 1.00 0.00 184 ARG A O 11
ATOM 15902 N N . GLY A 1 50 ? -9.745 14.771 0.511 1.00 0.00 185 GLY A N 11
ATOM 15903 C CA . GLY A 1 50 ? -9.877 16.136 0.985 1.00 0.00 185 GLY A CA 11
ATOM 15904 C C . GLY A 1 50 ? -11.047 16.310 1.933 1.00 0.00 185 GLY A C 11
ATOM 15905 O O . GLY A 1 50 ? -11.377 15.418 2.716 1.00 0.00 185 GLY A O 11
ATOM 15909 N N . PRO A 1 51 ? -11.695 17.482 1.872 1.00 0.00 186 PRO A N 11
ATOM 15910 C CA . PRO A 1 51 ? -12.844 17.798 2.726 1.00 0.00 186 PRO A CA 11
ATOM 15911 C C . PRO A 1 51 ? -14.116 17.091 2.271 1.00 0.00 186 PRO A C 11
ATOM 15912 O O . PRO A 1 51 ? -14.069 16.181 1.442 1.00 0.00 186 PRO A O 11
ATOM 15923 N N . ASP A 1 52 ? -15.250 17.515 2.817 1.00 0.00 187 ASP A N 11
ATOM 15924 C CA . ASP A 1 52 ? -16.536 16.923 2.465 1.00 0.00 187 ASP A CA 11
ATOM 15925 C C . ASP A 1 52 ? -16.417 15.408 2.328 1.00 0.00 187 ASP A C 11
ATOM 15926 O O . ASP A 1 52 ? -17.085 14.796 1.496 1.00 0.00 187 ASP A O 11
ATOM 15935 N N . GLY A 1 53 ? -15.561 14.810 3.150 1.00 0.00 188 GLY A N 11
ATOM 15936 C CA . GLY A 1 53 ? -15.369 13.372 3.104 1.00 0.00 188 GLY A CA 11
ATOM 15937 C C . GLY A 1 53 ? -15.442 12.823 1.693 1.00 0.00 188 GLY A C 11
ATOM 15938 O O . GLY A 1 53 ? -16.090 11.806 1.448 1.00 0.00 188 GLY A O 11
ATOM 15942 N N . ASN A 1 54 ? -14.775 13.498 0.762 1.00 0.00 189 ASN A N 11
ATOM 15943 C CA . ASN A 1 54 ? -14.769 13.072 -0.633 1.00 0.00 189 ASN A CA 11
ATOM 15944 C C . ASN A 1 54 ? -13.592 12.142 -0.913 1.00 0.00 189 ASN A C 11
ATOM 15945 O O . ASN A 1 54 ? -12.599 12.546 -1.518 1.00 0.00 189 ASN A O 11
ATOM 15956 N N . SER A 1 55 ? -13.711 10.895 -0.468 1.00 0.00 190 SER A N 11
ATOM 15957 C CA . SER A 1 55 ? -12.656 9.909 -0.668 1.00 0.00 190 SER A CA 11
ATOM 15958 C C . SER A 1 55 ? -12.100 9.987 -2.086 1.00 0.00 190 SER A C 11
ATOM 15959 O O . SER A 1 55 ? -12.852 10.063 -3.058 1.00 0.00 190 SER A O 11
ATOM 15967 N N . LYS A 1 56 ? -10.776 9.968 -2.197 1.00 0.00 191 LYS A N 11
ATOM 15968 C CA . LYS A 1 56 ? -10.116 10.036 -3.496 1.00 0.00 191 LYS A CA 11
ATOM 15969 C C . LYS A 1 56 ? -9.662 8.652 -3.948 1.00 0.00 191 LYS A C 11
ATOM 15970 O O . LYS A 1 56 ? -8.625 8.508 -4.594 1.00 0.00 191 LYS A O 11
ATOM 15989 N N . GLY A 1 57 ? -10.446 7.634 -3.604 1.00 0.00 192 GLY A N 11
ATOM 15990 C CA . GLY A 1 57 ? -10.108 6.275 -3.984 1.00 0.00 192 GLY A CA 11
ATOM 15991 C C . GLY A 1 57 ? -8.628 5.983 -3.835 1.00 0.00 192 GLY A C 11
ATOM 15992 O O . GLY A 1 57 ? -8.035 5.303 -4.673 1.00 0.00 192 GLY A O 11
ATOM 15996 N N . CYS A 1 58 ? -8.030 6.498 -2.767 1.00 0.00 193 CYS A N 11
ATOM 15997 C CA . CYS A 1 58 ? -6.608 6.290 -2.511 1.00 0.00 193 CYS A CA 11
ATOM 15998 C C . CYS A 1 58 ? -6.301 6.406 -1.022 1.00 0.00 193 CYS A C 11
ATOM 15999 O O . CYS A 1 58 ? -6.961 7.151 -0.298 1.00 0.00 193 CYS A O 11
ATOM 16007 N N . ALA A 1 59 ? -5.295 5.663 -0.571 1.00 0.00 194 ALA A N 11
ATOM 16008 C CA . ALA A 1 59 ? -4.900 5.683 0.831 1.00 0.00 194 ALA A CA 11
ATOM 16009 C C . ALA A 1 59 ? -3.506 5.094 1.017 1.00 0.00 194 ALA A C 11
ATOM 16010 O O . ALA A 1 59 ? -3.051 4.282 0.210 1.00 0.00 194 ALA A O 11
ATOM 16017 N N . PHE A 1 60 ? -2.831 5.507 2.085 1.00 0.00 195 PHE A N 11
ATOM 16018 C CA . PHE A 1 60 ? -1.487 5.021 2.375 1.00 0.00 195 PHE A CA 11
ATOM 16019 C C . PHE A 1 60 ? -1.507 4.023 3.529 1.00 0.00 195 PHE A C 11
ATOM 16020 O O . PHE A 1 60 ? -2.184 4.234 4.536 1.00 0.00 195 PHE A O 11
ATOM 16037 N N . VAL A 1 61 ? -0.761 2.934 3.375 1.00 0.00 196 VAL A N 11
ATOM 16038 C CA . VAL A 1 61 ? -0.692 1.903 4.403 1.00 0.00 196 VAL A CA 11
ATOM 16039 C C . VAL A 1 61 ? 0.750 1.480 4.662 1.00 0.00 196 VAL A C 11
ATOM 16040 O O . VAL A 1 61 ? 1.549 1.359 3.733 1.00 0.00 196 VAL A O 11
ATOM 16053 N N . LYS A 1 62 ? 1.077 1.255 5.930 1.00 0.00 197 LYS A N 11
ATOM 16054 C CA . LYS A 1 62 ? 2.422 0.844 6.312 1.00 0.00 197 LYS A CA 11
ATOM 16055 C C . LYS A 1 62 ? 2.407 -0.545 6.942 1.00 0.00 197 LYS A C 11
ATOM 16056 O O . LYS A 1 62 ? 1.484 -0.894 7.678 1.00 0.00 197 LYS A O 11
ATOM 16075 N N . TYR A 1 63 ? 3.437 -1.333 6.651 1.00 0.00 198 TYR A N 11
ATOM 16076 C CA . TYR A 1 63 ? 3.541 -2.684 7.189 1.00 0.00 198 TYR A CA 11
ATOM 16077 C C . TYR A 1 63 ? 4.806 -2.840 8.027 1.00 0.00 198 TYR A C 11
ATOM 16078 O O . TYR A 1 63 ? 5.672 -1.965 8.035 1.00 0.00 198 TYR A O 11
ATOM 16096 N N . SER A 1 64 ? 4.906 -3.963 8.732 1.00 0.00 199 SER A N 11
ATOM 16097 C CA . SER A 1 64 ? 6.064 -4.234 9.577 1.00 0.00 199 SER A CA 11
ATOM 16098 C C . SER A 1 64 ? 7.309 -4.481 8.730 1.00 0.00 199 SER A C 11
ATOM 16099 O O . SER A 1 64 ? 8.369 -3.910 8.984 1.00 0.00 199 SER A O 11
ATOM 16107 N N . SER A 1 65 ? 7.171 -5.337 7.722 1.00 0.00 200 SER A N 11
ATOM 16108 C CA . SER A 1 65 ? 8.284 -5.664 6.839 1.00 0.00 200 SER A CA 11
ATOM 16109 C C . SER A 1 65 ? 7.795 -5.911 5.416 1.00 0.00 200 SER A C 11
ATOM 16110 O O . SER A 1 65 ? 6.591 -5.950 5.159 1.00 0.00 200 SER A O 11
ATOM 16118 N N . HIS A 1 66 ? 8.737 -6.077 4.493 1.00 0.00 201 HIS A N 11
ATOM 16119 C CA . HIS A 1 66 ? 8.403 -6.321 3.094 1.00 0.00 201 HIS A CA 11
ATOM 16120 C C . HIS A 1 66 ? 7.568 -7.590 2.949 1.00 0.00 201 HIS A C 11
ATOM 16121 O O . HIS A 1 66 ? 6.466 -7.561 2.403 1.00 0.00 201 HIS A O 11
ATOM 16135 N N . ALA A 1 67 ? 8.103 -8.703 3.440 1.00 0.00 202 ALA A N 11
ATOM 16136 C CA . ALA A 1 67 ? 7.407 -9.982 3.366 1.00 0.00 202 ALA A CA 11
ATOM 16137 C C . ALA A 1 67 ? 5.901 -9.797 3.511 1.00 0.00 202 ALA A C 11
ATOM 16138 O O . ALA A 1 67 ? 5.149 -9.980 2.555 1.00 0.00 202 ALA A O 11
ATOM 16145 N N . GLU A 1 68 ? 5.467 -9.434 4.714 1.00 0.00 203 GLU A N 11
ATOM 16146 C CA . GLU A 1 68 ? 4.049 -9.226 4.984 1.00 0.00 203 GLU A CA 11
ATOM 16147 C C . GLU A 1 68 ? 3.408 -8.370 3.896 1.00 0.00 203 GLU A C 11
ATOM 16148 O O . GLU A 1 68 ? 2.342 -8.701 3.379 1.00 0.00 203 GLU A O 11
ATOM 16160 N N . ALA A 1 69 ? 4.067 -7.267 3.553 1.00 0.00 204 ALA A N 11
ATOM 16161 C CA . ALA A 1 69 ? 3.563 -6.364 2.526 1.00 0.00 204 ALA A CA 11
ATOM 16162 C C . ALA A 1 69 ? 3.267 -7.116 1.232 1.00 0.00 204 ALA A C 11
ATOM 16163 O O . ALA A 1 69 ? 2.140 -7.097 0.738 1.00 0.00 204 ALA A O 11
ATOM 16170 N N . GLN A 1 70 ? 4.285 -7.774 0.689 1.00 0.00 205 GLN A N 11
ATOM 16171 C CA . GLN A 1 70 ? 4.133 -8.530 -0.548 1.00 0.00 205 GLN A CA 11
ATOM 16172 C C . GLN A 1 70 ? 2.897 -9.422 -0.493 1.00 0.00 205 GLN A C 11
ATOM 16173 O O . GLN A 1 70 ? 2.171 -9.556 -1.478 1.00 0.00 205 GLN A O 11
ATOM 16187 N N . ALA A 1 71 ? 2.664 -10.030 0.666 1.00 0.00 206 ALA A N 11
ATOM 16188 C CA . ALA A 1 71 ? 1.515 -10.908 0.851 1.00 0.00 206 ALA A CA 11
ATOM 16189 C C . ALA A 1 71 ? 0.208 -10.159 0.612 1.00 0.00 206 ALA A C 11
ATOM 16190 O O . ALA A 1 71 ? -0.625 -10.584 -0.188 1.00 0.00 206 ALA A O 11
ATOM 16197 N N . ALA A 1 72 ? 0.035 -9.042 1.312 1.00 0.00 207 ALA A N 11
ATOM 16198 C CA . ALA A 1 72 ? -1.170 -8.234 1.174 1.00 0.00 207 ALA A CA 11
ATOM 16199 C C . ALA A 1 72 ? -1.315 -7.702 -0.247 1.00 0.00 207 ALA A C 11
ATOM 16200 O O . ALA A 1 72 ? -2.423 -7.418 -0.703 1.00 0.00 207 ALA A O 11
ATOM 16207 N N . ILE A 1 73 ? -0.191 -7.569 -0.942 1.00 0.00 208 ILE A N 11
ATOM 16208 C CA . ILE A 1 73 ? -0.194 -7.071 -2.312 1.00 0.00 208 ILE A CA 11
ATOM 16209 C C . ILE A 1 73 ? -0.786 -8.099 -3.269 1.00 0.00 208 ILE A C 11
ATOM 16210 O O . ILE A 1 73 ? -1.862 -7.893 -3.829 1.00 0.00 208 ILE A O 11
ATOM 16226 N N . ASN A 1 74 ? -0.076 -9.208 -3.451 1.00 0.00 209 ASN A N 11
ATOM 16227 C CA . ASN A 1 74 ? -0.532 -10.270 -4.340 1.00 0.00 209 ASN A CA 11
ATOM 16228 C C . ASN A 1 74 ? -1.909 -10.776 -3.921 1.00 0.00 209 ASN A C 11
ATOM 16229 O O . ASN A 1 74 ? -2.756 -11.071 -4.764 1.00 0.00 209 ASN A O 11
ATOM 16240 N N . ALA A 1 75 ? -2.125 -10.874 -2.613 1.00 0.00 210 ALA A N 11
ATOM 16241 C CA . ALA A 1 75 ? -3.399 -11.341 -2.082 1.00 0.00 210 ALA A CA 11
ATOM 16242 C C . ALA A 1 75 ? -4.532 -10.390 -2.454 1.00 0.00 210 ALA A C 11
ATOM 16243 O O . ALA A 1 75 ? -5.627 -10.823 -2.816 1.00 0.00 210 ALA A O 11
ATOM 16250 N N . LEU A 1 76 ? -4.262 -9.093 -2.362 1.00 0.00 211 LEU A N 11
ATOM 16251 C CA . LEU A 1 76 ? -5.259 -8.079 -2.689 1.00 0.00 211 LEU A CA 11
ATOM 16252 C C . LEU A 1 76 ? -5.017 -7.507 -4.082 1.00 0.00 211 LEU A C 11
ATOM 16253 O O . LEU A 1 76 ? -5.767 -7.786 -5.018 1.00 0.00 211 LEU A O 11
ATOM 16269 N N . HIS A 1 77 ? -3.965 -6.706 -4.214 1.00 0.00 212 HIS A N 11
ATOM 16270 C CA . HIS A 1 77 ? -3.622 -6.097 -5.494 1.00 0.00 212 HIS A CA 11
ATOM 16271 C C . HIS A 1 77 ? -3.536 -7.152 -6.592 1.00 0.00 212 HIS A C 11
ATOM 16272 O O . HIS A 1 77 ? -2.878 -8.179 -6.430 1.00 0.00 212 HIS A O 11
ATOM 16286 N N . GLY A 1 78 ? -4.206 -6.892 -7.711 1.00 0.00 213 GLY A N 11
ATOM 16287 C CA . GLY A 1 78 ? -4.193 -7.830 -8.818 1.00 0.00 213 GLY A CA 11
ATOM 16288 C C . GLY A 1 78 ? -5.016 -9.071 -8.537 1.00 0.00 213 GLY A C 11
ATOM 16289 O O . GLY A 1 78 ? -5.121 -9.959 -9.384 1.00 0.00 213 GLY A O 11
ATOM 16293 N N . SER A 1 79 ? -5.600 -9.135 -7.345 1.00 0.00 214 SER A N 11
ATOM 16294 C CA . SER A 1 79 ? -6.414 -10.280 -6.953 1.00 0.00 214 SER A CA 11
ATOM 16295 C C . SER A 1 79 ? -7.895 -9.998 -7.184 1.00 0.00 214 SER A C 11
ATOM 16296 O O . SER A 1 79 ? -8.507 -10.553 -8.096 1.00 0.00 214 SER A O 11
ATOM 16304 N N . GLN A 1 80 ? -8.464 -9.133 -6.351 1.00 0.00 215 GLN A N 11
ATOM 16305 C CA . GLN A 1 80 ? -9.874 -8.778 -6.463 1.00 0.00 215 GLN A CA 11
ATOM 16306 C C . GLN A 1 80 ? -10.043 -7.447 -7.187 1.00 0.00 215 GLN A C 11
ATOM 16307 O O . GLN A 1 80 ? -9.067 -6.751 -7.468 1.00 0.00 215 GLN A O 11
ATOM 16321 N N . THR A 1 81 ? -11.290 -7.097 -7.487 1.00 0.00 216 THR A N 11
ATOM 16322 C CA . THR A 1 81 ? -11.589 -5.850 -8.180 1.00 0.00 216 THR A CA 11
ATOM 16323 C C . THR A 1 81 ? -12.563 -4.995 -7.377 1.00 0.00 216 THR A C 11
ATOM 16324 O O . THR A 1 81 ? -13.757 -5.287 -7.319 1.00 0.00 216 THR A O 11
ATOM 16335 N N . MET A 1 82 ? -12.045 -3.937 -6.761 1.00 0.00 217 MET A N 11
ATOM 16336 C CA . MET A 1 82 ? -12.871 -3.038 -5.964 1.00 0.00 217 MET A CA 11
ATOM 16337 C C . MET A 1 82 ? -14.187 -2.735 -6.673 1.00 0.00 217 MET A C 11
ATOM 16338 O O . MET A 1 82 ? -14.232 -2.529 -7.887 1.00 0.00 217 MET A O 11
ATOM 16352 N N . PRO A 1 83 ? -15.284 -2.707 -5.902 1.00 0.00 218 PRO A N 11
ATOM 16353 C CA . PRO A 1 83 ? -16.621 -2.430 -6.437 1.00 0.00 218 PRO A CA 11
ATOM 16354 C C . PRO A 1 83 ? -16.641 -1.201 -7.339 1.00 0.00 218 PRO A C 11
ATOM 16355 O O . PRO A 1 83 ? -16.300 -0.099 -6.911 1.00 0.00 218 PRO A O 11
ATOM 16366 N N . GLY A 1 84 ? -17.044 -1.397 -8.590 1.00 0.00 219 GLY A N 11
ATOM 16367 C CA . GLY A 1 84 ? -17.102 -0.295 -9.533 1.00 0.00 219 GLY A CA 11
ATOM 16368 C C . GLY A 1 84 ? -15.980 -0.344 -10.552 1.00 0.00 219 GLY A C 11
ATOM 16369 O O . GLY A 1 84 ? -16.226 -0.314 -11.757 1.00 0.00 219 GLY A O 11
ATOM 16373 N N . ALA A 1 85 ? -14.745 -0.419 -10.067 1.00 0.00 220 ALA A N 11
ATOM 16374 C CA . ALA A 1 85 ? -13.582 -0.473 -10.944 1.00 0.00 220 ALA A CA 11
ATOM 16375 C C . ALA A 1 85 ? -13.555 -1.773 -11.740 1.00 0.00 220 ALA A C 11
ATOM 16376 O O . ALA A 1 85 ? -13.991 -2.818 -11.257 1.00 0.00 220 ALA A O 11
ATOM 16383 N N . SER A 1 86 ? -13.041 -1.701 -12.964 1.00 0.00 221 SER A N 11
ATOM 16384 C CA . SER A 1 86 ? -12.962 -2.872 -13.830 1.00 0.00 221 SER A CA 11
ATOM 16385 C C . SER A 1 86 ? -11.609 -3.564 -13.685 1.00 0.00 221 SER A C 11
ATOM 16386 O O . SER A 1 86 ? -11.447 -4.721 -14.072 1.00 0.00 221 SER A O 11
ATOM 16394 N N . SER A 1 87 ? -10.641 -2.845 -13.125 1.00 0.00 222 SER A N 11
ATOM 16395 C CA . SER A 1 87 ? -9.301 -3.387 -12.932 1.00 0.00 222 SER A CA 11
ATOM 16396 C C . SER A 1 87 ? -9.106 -3.854 -11.493 1.00 0.00 222 SER A C 11
ATOM 16397 O O . SER A 1 87 ? -9.723 -3.326 -10.568 1.00 0.00 222 SER A O 11
ATOM 16405 N N . SER A 1 88 ? -8.243 -4.849 -11.312 1.00 0.00 223 SER A N 11
ATOM 16406 C CA . SER A 1 88 ? -7.968 -5.391 -9.987 1.00 0.00 223 SER A CA 11
ATOM 16407 C C . SER A 1 88 ? -7.286 -4.350 -9.105 1.00 0.00 223 SER A C 11
ATOM 16408 O O . SER A 1 88 ? -6.532 -3.505 -9.590 1.00 0.00 223 SER A O 11
ATOM 16416 N N . LEU A 1 89 ? -7.556 -4.416 -7.806 1.00 0.00 224 LEU A N 11
ATOM 16417 C CA . LEU A 1 89 ? -6.969 -3.480 -6.853 1.00 0.00 224 LEU A CA 11
ATOM 16418 C C . LEU A 1 89 ? -5.512 -3.193 -7.199 1.00 0.00 224 LEU A C 11
ATOM 16419 O O . LEU A 1 89 ? -4.815 -4.044 -7.754 1.00 0.00 224 LEU A O 11
ATOM 16435 N N . VAL A 1 90 ? -5.055 -1.990 -6.867 1.00 0.00 225 VAL A N 11
ATOM 16436 C CA . VAL A 1 90 ? -3.679 -1.592 -7.139 1.00 0.00 225 VAL A CA 11
ATOM 16437 C C . VAL A 1 90 ? -2.958 -1.195 -5.856 1.00 0.00 225 VAL A C 11
ATOM 16438 O O . VAL A 1 90 ? -3.210 -0.130 -5.293 1.00 0.00 225 VAL A O 11
ATOM 16451 N N . VAL A 1 91 ? -2.058 -2.060 -5.398 1.00 0.00 226 VAL A N 11
ATOM 16452 C CA . VAL A 1 91 ? -1.298 -1.799 -4.182 1.00 0.00 226 VAL A CA 11
ATOM 16453 C C . VAL A 1 91 ? 0.201 -1.915 -4.435 1.00 0.00 226 VAL A C 11
ATOM 16454 O O . VAL A 1 91 ? 0.738 -3.015 -4.566 1.00 0.00 226 VAL A O 11
ATOM 16467 N N . LYS A 1 92 ? 0.874 -0.771 -4.503 1.00 0.00 227 LYS A N 11
ATOM 16468 C CA . LYS A 1 92 ? 2.312 -0.741 -4.739 1.00 0.00 227 LYS A CA 11
ATOM 16469 C C . LYS A 1 92 ? 3.039 -0.057 -3.586 1.00 0.00 227 LYS A C 11
ATOM 16470 O O . LYS A 1 92 ? 2.411 0.442 -2.652 1.00 0.00 227 LYS A O 11
ATOM 16489 N N . PHE A 1 93 ? 4.366 -0.038 -3.657 1.00 0.00 228 PHE A N 11
ATOM 16490 C CA . PHE A 1 93 ? 5.178 0.586 -2.619 1.00 0.00 228 PHE A CA 11
ATOM 16491 C C . PHE A 1 93 ? 5.295 2.090 -2.849 1.00 0.00 228 PHE A C 11
ATOM 16492 O O . PHE A 1 93 ? 5.881 2.533 -3.836 1.00 0.00 228 PHE A O 11
ATOM 16509 N N . ALA A 1 94 ? 4.733 2.868 -1.931 1.00 0.00 229 ALA A N 11
ATOM 16510 C CA . ALA A 1 94 ? 4.775 4.322 -2.032 1.00 0.00 229 ALA A CA 11
ATOM 16511 C C . ALA A 1 94 ? 6.212 4.829 -2.058 1.00 0.00 229 ALA A C 11
ATOM 16512 O O . ALA A 1 94 ? 7.015 4.494 -1.187 1.00 0.00 229 ALA A O 11
ATOM 16519 N N . ASP A 1 95 ? 6.531 5.638 -3.063 1.00 0.00 230 ASP A N 11
ATOM 16520 C CA . ASP A 1 95 ? 7.873 6.192 -3.202 1.00 0.00 230 ASP A CA 11
ATOM 16521 C C . ASP A 1 95 ? 8.040 7.436 -2.335 1.00 0.00 230 ASP A C 11
ATOM 16522 O O . ASP A 1 95 ? 7.080 7.923 -1.738 1.00 0.00 230 ASP A O 11
ATOM 16531 N N . THR A 1 96 ? 9.266 7.945 -2.270 1.00 0.00 231 THR A N 11
ATOM 16532 C CA . THR A 1 96 ? 9.560 9.131 -1.475 1.00 0.00 231 THR A CA 11
ATOM 16533 C C . THR A 1 96 ? 10.859 9.787 -1.926 1.00 0.00 231 THR A C 11
ATOM 16534 O O . THR A 1 96 ? 11.891 9.126 -2.047 1.00 0.00 231 THR A O 11
ATOM 16545 N N . ASP A 1 97 ? 10.803 11.092 -2.173 1.00 0.00 232 ASP A N 11
ATOM 16546 C CA . ASP A 1 97 ? 11.977 11.838 -2.610 1.00 0.00 232 ASP A CA 11
ATOM 16547 C C . ASP A 1 97 ? 13.106 11.721 -1.590 1.00 0.00 232 ASP A C 11
ATOM 16548 O O . ASP A 1 97 ? 12.864 11.637 -0.386 1.00 0.00 232 ASP A O 11
ATOM 16557 N N . LYS A 1 98 ? 14.341 11.713 -2.081 1.00 0.00 233 LYS A N 11
ATOM 16558 C CA . LYS A 1 98 ? 15.509 11.606 -1.214 1.00 0.00 233 LYS A CA 11
ATOM 16559 C C . LYS A 1 98 ? 16.794 11.831 -2.003 1.00 0.00 233 LYS A C 11
ATOM 16560 O O . LYS A 1 98 ? 16.893 11.448 -3.169 1.00 0.00 233 LYS A O 11
ATOM 16579 N N . GLU A 1 99 ? 17.777 12.453 -1.360 1.00 0.00 234 GLU A N 11
ATOM 16580 C CA . GLU A 1 99 ? 19.057 12.727 -2.003 1.00 0.00 234 GLU A CA 11
ATOM 16581 C C . GLU A 1 99 ? 20.195 12.694 -0.986 1.00 0.00 234 GLU A C 11
ATOM 16582 O O . GLU A 1 99 ? 20.158 13.393 0.026 1.00 0.00 234 GLU A O 11
ATOM 16594 N N . SER A 1 100 ? 21.204 11.875 -1.264 1.00 0.00 235 SER A N 11
ATOM 16595 C CA . SER A 1 100 ? 22.351 11.746 -0.373 1.00 0.00 235 SER A CA 11
ATOM 16596 C C . SER A 1 100 ? 23.468 10.947 -1.036 1.00 0.00 235 SER A C 11
ATOM 16597 O O . SER A 1 100 ? 23.229 10.180 -1.968 1.00 0.00 235 SER A O 11
ATOM 16605 N N . GLY A 1 101 ? 24.691 11.132 -0.549 1.00 0.00 236 GLY A N 11
ATOM 16606 C CA . GLY A 1 101 ? 25.828 10.422 -1.106 1.00 0.00 236 GLY A CA 11
ATOM 16607 C C . GLY A 1 101 ? 25.964 10.628 -2.601 1.00 0.00 236 GLY A C 11
ATOM 16608 O O . GLY A 1 101 ? 25.268 11.447 -3.202 1.00 0.00 236 GLY A O 11
ATOM 16612 N N . PRO A 1 102 ? 26.880 9.874 -3.225 1.00 0.00 237 PRO A N 11
ATOM 16613 C CA . PRO A 1 102 ? 27.128 9.961 -4.668 1.00 0.00 237 PRO A CA 11
ATOM 16614 C C . PRO A 1 102 ? 26.052 9.254 -5.484 1.00 0.00 237 PRO A C 11
ATOM 16615 O O . PRO A 1 102 ? 25.383 8.344 -4.993 1.00 0.00 237 PRO A O 11
ATOM 16626 N N . SER A 1 103 ? 25.890 9.677 -6.734 1.00 0.00 238 SER A N 11
ATOM 16627 C CA . SER A 1 103 ? 24.892 9.086 -7.618 1.00 0.00 238 SER A CA 11
ATOM 16628 C C . SER A 1 103 ? 25.437 7.828 -8.288 1.00 0.00 238 SER A C 11
ATOM 16629 O O . SER A 1 103 ? 26.642 7.699 -8.505 1.00 0.00 238 SER A O 11
ATOM 16637 N N . SER A 1 104 ? 24.540 6.902 -8.613 1.00 0.00 239 SER A N 11
ATOM 16638 C CA . SER A 1 104 ? 24.930 5.652 -9.255 1.00 0.00 239 SER A CA 11
ATOM 16639 C C . SER A 1 104 ? 24.457 5.616 -10.705 1.00 0.00 239 SER A C 11
ATOM 16640 O O . SER A 1 104 ? 23.287 5.861 -10.995 1.00 0.00 239 SER A O 11
ATOM 16648 N N . GLY A 1 105 ? 25.378 5.307 -11.614 1.00 0.00 240 GLY A N 11
ATOM 16649 C CA . GLY A 1 105 ? 25.037 5.244 -13.023 1.00 0.00 240 GLY A CA 11
ATOM 16650 C C . GLY A 1 105 ? 25.787 6.272 -13.847 1.00 0.00 240 GLY A C 11
ATOM 16651 O O . GLY A 1 105 ? 25.630 7.476 -13.642 1.00 0.00 240 GLY A O 11
ATOM 16655 N N . GLY A 1 1 ? 12.665 -21.783 -5.716 1.00 0.00 136 GLY A N 12
ATOM 16656 C CA . GLY A 1 1 ? 13.241 -21.026 -6.812 1.00 0.00 136 GLY A CA 12
ATOM 16657 C C . GLY A 1 1 ? 14.202 -19.955 -6.335 1.00 0.00 136 GLY A C 12
ATOM 16658 O O . GLY A 1 1 ? 14.156 -19.542 -5.176 1.00 0.00 136 GLY A O 12
ATOM 16662 N N . SER A 1 2 ? 15.076 -19.505 -7.229 1.00 0.00 137 SER A N 12
ATOM 16663 C CA . SER A 1 2 ? 16.056 -18.480 -6.892 1.00 0.00 137 SER A CA 12
ATOM 16664 C C . SER A 1 2 ? 16.608 -17.820 -8.152 1.00 0.00 137 SER A C 12
ATOM 16665 O O . SER A 1 2 ? 17.020 -18.499 -9.092 1.00 0.00 137 SER A O 12
ATOM 16673 N N . SER A 1 3 ? 16.612 -16.491 -8.162 1.00 0.00 138 SER A N 12
ATOM 16674 C CA . SER A 1 3 ? 17.110 -15.737 -9.308 1.00 0.00 138 SER A CA 12
ATOM 16675 C C . SER A 1 3 ? 16.319 -16.079 -10.567 1.00 0.00 138 SER A C 12
ATOM 16676 O O . SER A 1 3 ? 16.888 -16.243 -11.645 1.00 0.00 138 SER A O 12
ATOM 16684 N N . GLY A 1 4 ? 15.002 -16.183 -10.421 1.00 0.00 139 GLY A N 12
ATOM 16685 C CA . GLY A 1 4 ? 14.153 -16.504 -11.554 1.00 0.00 139 GLY A CA 12
ATOM 16686 C C . GLY A 1 4 ? 13.898 -15.306 -12.446 1.00 0.00 139 GLY A C 12
ATOM 16687 O O . GLY A 1 4 ? 14.728 -14.962 -13.287 1.00 0.00 139 GLY A O 12
ATOM 16691 N N . SER A 1 5 ? 12.746 -14.668 -12.263 1.00 0.00 140 SER A N 12
ATOM 16692 C CA . SER A 1 5 ? 12.382 -13.504 -13.062 1.00 0.00 140 SER A CA 12
ATOM 16693 C C . SER A 1 5 ? 12.962 -12.228 -12.460 1.00 0.00 140 SER A C 12
ATOM 16694 O O . SER A 1 5 ? 12.391 -11.649 -11.536 1.00 0.00 140 SER A O 12
ATOM 16702 N N . SER A 1 6 ? 14.102 -11.797 -12.990 1.00 0.00 141 SER A N 12
ATOM 16703 C CA . SER A 1 6 ? 14.764 -10.592 -12.503 1.00 0.00 141 SER A CA 12
ATOM 16704 C C . SER A 1 6 ? 15.944 -10.222 -13.396 1.00 0.00 141 SER A C 12
ATOM 16705 O O . SER A 1 6 ? 16.749 -11.075 -13.765 1.00 0.00 141 SER A O 12
ATOM 16713 N N . GLY A 1 7 ? 16.040 -8.941 -13.739 1.00 0.00 142 GLY A N 12
ATOM 16714 C CA . GLY A 1 7 ? 17.124 -8.479 -14.586 1.00 0.00 142 GLY A CA 12
ATOM 16715 C C . GLY A 1 7 ? 17.443 -7.012 -14.371 1.00 0.00 142 GLY A C 12
ATOM 16716 O O . GLY A 1 7 ? 17.120 -6.170 -15.210 1.00 0.00 142 GLY A O 12
ATOM 16720 N N . CYS A 1 8 ? 18.077 -6.706 -13.245 1.00 0.00 143 CYS A N 12
ATOM 16721 C CA . CYS A 1 8 ? 18.438 -5.330 -12.920 1.00 0.00 143 CYS A CA 12
ATOM 16722 C C . CYS A 1 8 ? 19.496 -5.290 -11.823 1.00 0.00 143 CYS A C 12
ATOM 16723 O O . CYS A 1 8 ? 19.540 -6.163 -10.955 1.00 0.00 143 CYS A O 12
ATOM 16731 N N . LEU A 1 9 ? 20.348 -4.272 -11.867 1.00 0.00 144 LEU A N 12
ATOM 16732 C CA . LEU A 1 9 ? 21.408 -4.118 -10.876 1.00 0.00 144 LEU A CA 12
ATOM 16733 C C . LEU A 1 9 ? 20.993 -3.141 -9.781 1.00 0.00 144 LEU A C 12
ATOM 16734 O O . LEU A 1 9 ? 21.793 -2.322 -9.330 1.00 0.00 144 LEU A O 12
ATOM 16750 N N . ARG A 1 10 ? 19.737 -3.236 -9.356 1.00 0.00 145 ARG A N 12
ATOM 16751 C CA . ARG A 1 10 ? 19.215 -2.361 -8.313 1.00 0.00 145 ARG A CA 12
ATOM 16752 C C . ARG A 1 10 ? 18.492 -3.168 -7.239 1.00 0.00 145 ARG A C 12
ATOM 16753 O O . ARG A 1 10 ? 17.507 -3.850 -7.521 1.00 0.00 145 ARG A O 12
ATOM 16774 N N . GLN A 1 11 ? 18.988 -3.085 -6.009 1.00 0.00 146 GLN A N 12
ATOM 16775 C CA . GLN A 1 11 ? 18.389 -3.808 -4.893 1.00 0.00 146 GLN A CA 12
ATOM 16776 C C . GLN A 1 11 ? 16.896 -3.514 -4.793 1.00 0.00 146 GLN A C 12
ATOM 16777 O O . GLN A 1 11 ? 16.439 -2.400 -5.049 1.00 0.00 146 GLN A O 12
ATOM 16791 N N . PRO A 1 12 ? 16.115 -4.536 -4.410 1.00 0.00 147 PRO A N 12
ATOM 16792 C CA . PRO A 1 12 ? 14.662 -4.411 -4.267 1.00 0.00 147 PRO A CA 12
ATOM 16793 C C . PRO A 1 12 ? 14.261 -3.155 -3.500 1.00 0.00 147 PRO A C 12
ATOM 16794 O O . PRO A 1 12 ? 14.951 -2.713 -2.581 1.00 0.00 147 PRO A O 12
ATOM 16805 N N . PRO A 1 13 ? 13.119 -2.566 -3.884 1.00 0.00 148 PRO A N 12
ATOM 16806 C CA . PRO A 1 13 ? 12.600 -1.354 -3.244 1.00 0.00 148 PRO A CA 12
ATOM 16807 C C . PRO A 1 13 ? 12.624 -1.446 -1.722 1.00 0.00 148 PRO A C 12
ATOM 16808 O O . PRO A 1 13 ? 12.977 -0.485 -1.038 1.00 0.00 148 PRO A O 12
ATOM 16819 N N . SER A 1 14 ? 12.245 -2.607 -1.198 1.00 0.00 149 SER A N 12
ATOM 16820 C CA . SER A 1 14 ? 12.220 -2.823 0.244 1.00 0.00 149 SER A CA 12
ATOM 16821 C C . SER A 1 14 ? 11.558 -1.648 0.958 1.00 0.00 149 SER A C 12
ATOM 16822 O O . SER A 1 14 ? 11.978 -1.250 2.045 1.00 0.00 149 SER A O 12
ATOM 16830 N N . HIS A 1 15 ? 10.519 -1.097 0.338 1.00 0.00 150 HIS A N 12
ATOM 16831 C CA . HIS A 1 15 ? 9.797 0.032 0.914 1.00 0.00 150 HIS A CA 12
ATOM 16832 C C . HIS A 1 15 ? 9.006 -0.399 2.146 1.00 0.00 150 HIS A C 12
ATOM 16833 O O . HIS A 1 15 ? 9.080 -1.553 2.570 1.00 0.00 150 HIS A O 12
ATOM 16847 N N . ARG A 1 16 ? 8.252 0.535 2.716 1.00 0.00 151 ARG A N 12
ATOM 16848 C CA . ARG A 1 16 ? 7.450 0.251 3.900 1.00 0.00 151 ARG A CA 12
ATOM 16849 C C . ARG A 1 16 ? 6.033 0.793 3.739 1.00 0.00 151 ARG A C 12
ATOM 16850 O O . ARG A 1 16 ? 5.063 0.158 4.153 1.00 0.00 151 ARG A O 12
ATOM 16871 N N . LYS A 1 17 ? 5.920 1.971 3.135 1.00 0.00 152 LYS A N 12
ATOM 16872 C CA . LYS A 1 17 ? 4.622 2.599 2.918 1.00 0.00 152 LYS A CA 12
ATOM 16873 C C . LYS A 1 17 ? 3.970 2.073 1.643 1.00 0.00 152 LYS A C 12
ATOM 16874 O O . LYS A 1 17 ? 4.536 2.178 0.555 1.00 0.00 152 LYS A O 12
ATOM 16893 N N . LEU A 1 18 ? 2.776 1.508 1.786 1.00 0.00 153 LEU A N 12
ATOM 16894 C CA . LEU A 1 18 ? 2.045 0.967 0.645 1.00 0.00 153 LEU A CA 12
ATOM 16895 C C . LEU A 1 18 ? 1.030 1.978 0.119 1.00 0.00 153 LEU A C 12
ATOM 16896 O O . LEU A 1 18 ? 0.562 2.844 0.857 1.00 0.00 153 LEU A O 12
ATOM 16912 N N . PHE A 1 19 ? 0.694 1.859 -1.161 1.00 0.00 154 PHE A N 12
ATOM 16913 C CA . PHE A 1 19 ? -0.267 2.761 -1.786 1.00 0.00 154 PHE A CA 12
ATOM 16914 C C . PHE A 1 19 ? -1.406 1.979 -2.433 1.00 0.00 154 PHE A C 12
ATOM 16915 O O . PHE A 1 19 ? -1.199 1.243 -3.398 1.00 0.00 154 PHE A O 12
ATOM 16932 N N . VAL A 1 20 ? -2.610 2.144 -1.895 1.00 0.00 155 VAL A N 12
ATOM 16933 C CA . VAL A 1 20 ? -3.783 1.455 -2.419 1.00 0.00 155 VAL A CA 12
ATOM 16934 C C . VAL A 1 20 ? -4.642 2.394 -3.258 1.00 0.00 155 VAL A C 12
ATOM 16935 O O . VAL A 1 20 ? -5.271 3.312 -2.733 1.00 0.00 155 VAL A O 12
ATOM 16948 N N . GLY A 1 21 ? -4.665 2.156 -4.566 1.00 0.00 156 GLY A N 12
ATOM 16949 C CA . GLY A 1 21 ? -5.452 2.989 -5.458 1.00 0.00 156 GLY A CA 12
ATOM 16950 C C . GLY A 1 21 ? -6.626 2.244 -6.061 1.00 0.00 156 GLY A C 12
ATOM 16951 O O . GLY A 1 21 ? -6.923 1.117 -5.667 1.00 0.00 156 GLY A O 12
ATOM 16955 N N . MET A 1 22 ? -7.296 2.877 -7.019 1.00 0.00 157 MET A N 12
ATOM 16956 C CA . MET A 1 22 ? -8.445 2.266 -7.678 1.00 0.00 157 MET A CA 12
ATOM 16957 C C . MET A 1 22 ? -9.541 1.942 -6.668 1.00 0.00 157 MET A C 12
ATOM 16958 O O . MET A 1 22 ? -10.327 1.014 -6.866 1.00 0.00 157 MET A O 12
ATOM 16972 N N . LEU A 1 23 ? -9.589 2.711 -5.586 1.00 0.00 158 LEU A N 12
ATOM 16973 C CA . LEU A 1 23 ? -10.590 2.505 -4.545 1.00 0.00 158 LEU A CA 12
ATOM 16974 C C . LEU A 1 23 ? -11.836 3.342 -4.814 1.00 0.00 158 LEU A C 12
ATOM 16975 O O . LEU A 1 23 ? -11.818 4.252 -5.642 1.00 0.00 158 LEU A O 12
ATOM 16991 N N . ASN A 1 24 ? -12.917 3.029 -4.108 1.00 0.00 159 ASN A N 12
ATOM 16992 C CA . ASN A 1 24 ? -14.173 3.753 -4.269 1.00 0.00 159 ASN A CA 12
ATOM 16993 C C . ASN A 1 24 ? -14.458 4.626 -3.051 1.00 0.00 159 ASN A C 12
ATOM 16994 O O . ASN A 1 24 ? -13.823 4.480 -2.006 1.00 0.00 159 ASN A O 12
ATOM 17005 N N . LYS A 1 25 ? -15.417 5.534 -3.192 1.00 0.00 160 LYS A N 12
ATOM 17006 C CA . LYS A 1 25 ? -15.790 6.430 -2.104 1.00 0.00 160 LYS A CA 12
ATOM 17007 C C . LYS A 1 25 ? -16.796 5.764 -1.171 1.00 0.00 160 LYS A C 12
ATOM 17008 O O . LYS A 1 25 ? -17.849 6.329 -0.875 1.00 0.00 160 LYS A O 12
ATOM 17027 N N . GLN A 1 26 ? -16.465 4.562 -0.711 1.00 0.00 161 GLN A N 12
ATOM 17028 C CA . GLN A 1 26 ? -17.340 3.821 0.189 1.00 0.00 161 GLN A CA 12
ATOM 17029 C C . GLN A 1 26 ? -16.549 3.219 1.346 1.00 0.00 161 GLN A C 12
ATOM 17030 O O . GLN A 1 26 ? -16.910 3.387 2.510 1.00 0.00 161 GLN A O 12
ATOM 17044 N N . GLN A 1 27 ? -15.469 2.519 1.016 1.00 0.00 162 GLN A N 12
ATOM 17045 C CA . GLN A 1 27 ? -14.627 1.891 2.028 1.00 0.00 162 GLN A CA 12
ATOM 17046 C C . GLN A 1 27 ? -14.223 2.898 3.100 1.00 0.00 162 GLN A C 12
ATOM 17047 O O . GLN A 1 27 ? -14.333 4.108 2.902 1.00 0.00 162 GLN A O 12
ATOM 17061 N N . SER A 1 28 ? -13.755 2.390 4.236 1.00 0.00 163 SER A N 12
ATOM 17062 C CA . SER A 1 28 ? -13.338 3.244 5.341 1.00 0.00 163 SER A CA 12
ATOM 17063 C C . SER A 1 28 ? -12.048 2.728 5.970 1.00 0.00 163 SER A C 12
ATOM 17064 O O . SER A 1 28 ? -11.571 1.645 5.633 1.00 0.00 163 SER A O 12
ATOM 17072 N N . GLU A 1 29 ? -11.489 3.512 6.886 1.00 0.00 164 GLU A N 12
ATOM 17073 C CA . GLU A 1 29 ? -10.253 3.135 7.562 1.00 0.00 164 GLU A CA 12
ATOM 17074 C C . GLU A 1 29 ? -10.378 1.752 8.193 1.00 0.00 164 GLU A C 12
ATOM 17075 O O . GLU A 1 29 ? -9.479 0.919 8.074 1.00 0.00 164 GLU A O 12
ATOM 17087 N N . ASP A 1 30 ? -11.499 1.514 8.865 1.00 0.00 165 ASP A N 12
ATOM 17088 C CA . ASP A 1 30 ? -11.744 0.232 9.515 1.00 0.00 165 ASP A CA 12
ATOM 17089 C C . ASP A 1 30 ? -11.669 -0.911 8.507 1.00 0.00 165 ASP A C 12
ATOM 17090 O O . ASP A 1 30 ? -10.963 -1.896 8.722 1.00 0.00 165 ASP A O 12
ATOM 17099 N N . ASP A 1 31 ? -12.404 -0.774 7.409 1.00 0.00 166 ASP A N 12
ATOM 17100 C CA . ASP A 1 31 ? -12.421 -1.795 6.368 1.00 0.00 166 ASP A CA 12
ATOM 17101 C C . ASP A 1 31 ? -11.002 -2.170 5.951 1.00 0.00 166 ASP A C 12
ATOM 17102 O O . ASP A 1 31 ? -10.559 -3.299 6.167 1.00 0.00 166 ASP A O 12
ATOM 17111 N N . VAL A 1 32 ? -10.294 -1.217 5.353 1.00 0.00 167 VAL A N 12
ATOM 17112 C CA . VAL A 1 32 ? -8.925 -1.448 4.907 1.00 0.00 167 VAL A CA 12
ATOM 17113 C C . VAL A 1 32 ? -8.035 -1.880 6.066 1.00 0.00 167 VAL A C 12
ATOM 17114 O O . VAL A 1 32 ? -7.143 -2.713 5.900 1.00 0.00 167 VAL A O 12
ATOM 17127 N N . ARG A 1 33 ? -8.282 -1.309 7.240 1.00 0.00 168 ARG A N 12
ATOM 17128 C CA . ARG A 1 33 ? -7.502 -1.635 8.428 1.00 0.00 168 ARG A CA 12
ATOM 17129 C C . ARG A 1 33 ? -7.506 -3.139 8.685 1.00 0.00 168 ARG A C 12
ATOM 17130 O O . ARG A 1 33 ? -6.460 -3.787 8.654 1.00 0.00 168 ARG A O 12
ATOM 17151 N N . ARG A 1 34 ? -8.689 -3.687 8.941 1.00 0.00 169 ARG A N 12
ATOM 17152 C CA . ARG A 1 34 ? -8.829 -5.114 9.206 1.00 0.00 169 ARG A CA 12
ATOM 17153 C C . ARG A 1 34 ? -8.456 -5.935 7.974 1.00 0.00 169 ARG A C 12
ATOM 17154 O O . ARG A 1 34 ? -7.645 -6.858 8.052 1.00 0.00 169 ARG A O 12
ATOM 17175 N N . LEU A 1 35 ? -9.054 -5.592 6.838 1.00 0.00 170 LEU A N 12
ATOM 17176 C CA . LEU A 1 35 ? -8.786 -6.297 5.590 1.00 0.00 170 LEU A CA 12
ATOM 17177 C C . LEU A 1 35 ? -7.291 -6.549 5.417 1.00 0.00 170 LEU A C 12
ATOM 17178 O O . LEU A 1 35 ? -6.840 -7.694 5.421 1.00 0.00 170 LEU A O 12
ATOM 17194 N N . PHE A 1 36 ? -6.528 -5.471 5.267 1.00 0.00 171 PHE A N 12
ATOM 17195 C CA . PHE A 1 36 ? -5.084 -5.575 5.094 1.00 0.00 171 PHE A CA 12
ATOM 17196 C C . PHE A 1 36 ? -4.453 -6.351 6.247 1.00 0.00 171 PHE A C 12
ATOM 17197 O O . PHE A 1 36 ? -3.954 -7.460 6.061 1.00 0.00 171 PHE A O 12
ATOM 17214 N N . GLU A 1 37 ? -4.480 -5.758 7.436 1.00 0.00 172 GLU A N 12
ATOM 17215 C CA . GLU A 1 37 ? -3.909 -6.393 8.618 1.00 0.00 172 GLU A CA 12
ATOM 17216 C C . GLU A 1 37 ? -4.327 -7.858 8.704 1.00 0.00 172 GLU A C 12
ATOM 17217 O O . GLU A 1 37 ? -3.672 -8.664 9.365 1.00 0.00 172 GLU A O 12
ATOM 17229 N N . ALA A 1 38 ? -5.422 -8.196 8.031 1.00 0.00 173 ALA A N 12
ATOM 17230 C CA . ALA A 1 38 ? -5.927 -9.563 8.030 1.00 0.00 173 ALA A CA 12
ATOM 17231 C C . ALA A 1 38 ? -4.820 -10.557 7.694 1.00 0.00 173 ALA A C 12
ATOM 17232 O O . ALA A 1 38 ? -4.937 -11.750 7.973 1.00 0.00 173 ALA A O 12
ATOM 17239 N N . PHE A 1 39 ? -3.745 -10.057 7.093 1.00 0.00 174 PHE A N 12
ATOM 17240 C CA . PHE A 1 39 ? -2.617 -10.902 6.718 1.00 0.00 174 PHE A CA 12
ATOM 17241 C C . PHE A 1 39 ? -1.399 -10.601 7.586 1.00 0.00 174 PHE A C 12
ATOM 17242 O O . PHE A 1 39 ? -0.958 -11.441 8.369 1.00 0.00 174 PHE A O 12
ATOM 17259 N N . GLY A 1 40 ? -0.860 -9.394 7.441 1.00 0.00 175 GLY A N 12
ATOM 17260 C CA . GLY A 1 40 ? 0.302 -9.003 8.218 1.00 0.00 175 GLY A CA 12
ATOM 17261 C C . GLY A 1 40 ? -0.037 -8.000 9.303 1.00 0.00 175 GLY A C 12
ATOM 17262 O O . GLY A 1 40 ? -1.205 -7.804 9.633 1.00 0.00 175 GLY A O 12
ATOM 17266 N N . ASN A 1 41 ? 0.989 -7.366 9.862 1.00 0.00 176 ASN A N 12
ATOM 17267 C CA . ASN A 1 41 ? 0.794 -6.380 10.919 1.00 0.00 176 ASN A CA 12
ATOM 17268 C C . ASN A 1 41 ? 0.865 -4.962 10.360 1.00 0.00 176 ASN A C 12
ATOM 17269 O O . ASN A 1 41 ? 1.775 -4.629 9.601 1.00 0.00 176 ASN A O 12
ATOM 17280 N N . ILE A 1 42 ? -0.100 -4.133 10.742 1.00 0.00 177 ILE A N 12
ATOM 17281 C CA . ILE A 1 42 ? -0.146 -2.751 10.280 1.00 0.00 177 ILE A CA 12
ATOM 17282 C C . ILE A 1 42 ? 0.361 -1.796 11.355 1.00 0.00 177 ILE A C 12
ATOM 17283 O O . ILE A 1 42 ? 0.045 -1.948 12.534 1.00 0.00 177 ILE A O 12
ATOM 17299 N N . GLU A 1 43 ? 1.149 -0.809 10.938 1.00 0.00 178 GLU A N 12
ATOM 17300 C CA . GLU A 1 43 ? 1.700 0.172 11.866 1.00 0.00 178 GLU A CA 12
ATOM 17301 C C . GLU A 1 43 ? 0.879 1.458 11.848 1.00 0.00 178 GLU A C 12
ATOM 17302 O O . GLU A 1 43 ? 0.748 2.136 12.866 1.00 0.00 178 GLU A O 12
ATOM 17314 N N . GLU A 1 44 ? 0.329 1.786 10.682 1.00 0.00 179 GLU A N 12
ATOM 17315 C CA . GLU A 1 44 ? -0.477 2.991 10.531 1.00 0.00 179 GLU A CA 12
ATOM 17316 C C . GLU A 1 44 ? -1.358 2.904 9.288 1.00 0.00 179 GLU A C 12
ATOM 17317 O O . GLU A 1 44 ? -1.018 2.225 8.319 1.00 0.00 179 GLU A O 12
ATOM 17329 N N . CYS A 1 45 ? -2.491 3.596 9.324 1.00 0.00 180 CYS A N 12
ATOM 17330 C CA . CYS A 1 45 ? -3.423 3.597 8.202 1.00 0.00 180 CYS A CA 12
ATOM 17331 C C . CYS A 1 45 ? -3.930 5.007 7.917 1.00 0.00 180 CYS A C 12
ATOM 17332 O O . CYS A 1 45 ? -4.518 5.654 8.784 1.00 0.00 180 CYS A O 12
ATOM 17340 N N . THR A 1 46 ? -3.698 5.478 6.696 1.00 0.00 181 THR A N 12
ATOM 17341 C CA . THR A 1 46 ? -4.129 6.812 6.297 1.00 0.00 181 THR A CA 12
ATOM 17342 C C . THR A 1 46 ? -5.016 6.756 5.059 1.00 0.00 181 THR A C 12
ATOM 17343 O O . THR A 1 46 ? -4.749 5.998 4.126 1.00 0.00 181 THR A O 12
ATOM 17354 N N . ILE A 1 47 ? -6.072 7.564 5.056 1.00 0.00 182 ILE A N 12
ATOM 17355 C CA . ILE A 1 47 ? -6.997 7.607 3.930 1.00 0.00 182 ILE A CA 12
ATOM 17356 C C . ILE A 1 47 ? -6.972 8.971 3.250 1.00 0.00 182 ILE A C 12
ATOM 17357 O O . ILE A 1 47 ? -7.361 9.979 3.841 1.00 0.00 182 ILE A O 12
ATOM 17373 N N . LEU A 1 48 ? -6.514 8.996 2.003 1.00 0.00 183 LEU A N 12
ATOM 17374 C CA . LEU A 1 48 ? -6.440 10.237 1.240 1.00 0.00 183 LEU A CA 12
ATOM 17375 C C . LEU A 1 48 ? -7.815 10.635 0.713 1.00 0.00 183 LEU A C 12
ATOM 17376 O O . LEU A 1 48 ? -8.273 10.121 -0.307 1.00 0.00 183 LEU A O 12
ATOM 17392 N N . ARG A 1 49 ? -8.469 11.555 1.415 1.00 0.00 184 ARG A N 12
ATOM 17393 C CA . ARG A 1 49 ? -9.791 12.023 1.018 1.00 0.00 184 ARG A CA 12
ATOM 17394 C C . ARG A 1 49 ? -9.729 13.461 0.511 1.00 0.00 184 ARG A C 12
ATOM 17395 O O . ARG A 1 49 ? -10.717 14.192 0.566 1.00 0.00 184 ARG A O 12
ATOM 17416 N N . GLY A 1 50 ? -8.560 13.861 0.019 1.00 0.00 185 GLY A N 12
ATOM 17417 C CA . GLY A 1 50 ? -8.391 15.209 -0.489 1.00 0.00 185 GLY A CA 12
ATOM 17418 C C . GLY A 1 50 ? -8.680 16.265 0.560 1.00 0.00 185 GLY A C 12
ATOM 17419 O O . GLY A 1 50 ? -9.511 16.076 1.449 1.00 0.00 185 GLY A O 12
ATOM 17423 N N . PRO A 1 51 ? -7.982 17.406 0.464 1.00 0.00 186 PRO A N 12
ATOM 17424 C CA . PRO A 1 51 ? -8.150 18.518 1.405 1.00 0.00 186 PRO A CA 12
ATOM 17425 C C . PRO A 1 51 ? -9.618 18.856 1.646 1.00 0.00 186 PRO A C 12
ATOM 17426 O O . PRO A 1 51 ? -9.958 19.522 2.624 1.00 0.00 186 PRO A O 12
ATOM 17437 N N . ASP A 1 52 ? -10.482 18.394 0.749 1.00 0.00 187 ASP A N 12
ATOM 17438 C CA . ASP A 1 52 ? -11.913 18.646 0.866 1.00 0.00 187 ASP A CA 12
ATOM 17439 C C . ASP A 1 52 ? -12.546 17.719 1.899 1.00 0.00 187 ASP A C 12
ATOM 17440 O O . ASP A 1 52 ? -13.351 18.150 2.724 1.00 0.00 187 ASP A O 12
ATOM 17449 N N . GLY A 1 53 ? -12.178 16.443 1.846 1.00 0.00 188 GLY A N 12
ATOM 17450 C CA . GLY A 1 53 ? -12.720 15.474 2.781 1.00 0.00 188 GLY A CA 12
ATOM 17451 C C . GLY A 1 53 ? -13.350 14.285 2.084 1.00 0.00 188 GLY A C 12
ATOM 17452 O O . GLY A 1 53 ? -13.508 13.220 2.679 1.00 0.00 188 GLY A O 12
ATOM 17456 N N . ASN A 1 54 ? -13.713 14.467 0.818 1.00 0.00 189 ASN A N 12
ATOM 17457 C CA . ASN A 1 54 ? -14.332 13.400 0.040 1.00 0.00 189 ASN A CA 12
ATOM 17458 C C . ASN A 1 54 ? -13.292 12.374 -0.400 1.00 0.00 189 ASN A C 12
ATOM 17459 O O . ASN A 1 54 ? -12.266 12.725 -0.982 1.00 0.00 189 ASN A O 12
ATOM 17470 N N . SER A 1 55 ? -13.565 11.104 -0.116 1.00 0.00 190 SER A N 12
ATOM 17471 C CA . SER A 1 55 ? -12.652 10.026 -0.479 1.00 0.00 190 SER A CA 12
ATOM 17472 C C . SER A 1 55 ? -12.201 10.163 -1.930 1.00 0.00 190 SER A C 12
ATOM 17473 O O . SER A 1 55 ? -13.012 10.397 -2.826 1.00 0.00 190 SER A O 12
ATOM 17481 N N . LYS A 1 56 ? -10.900 10.014 -2.155 1.00 0.00 191 LYS A N 12
ATOM 17482 C CA . LYS A 1 56 ? -10.337 10.118 -3.496 1.00 0.00 191 LYS A CA 12
ATOM 17483 C C . LYS A 1 56 ? -9.964 8.742 -4.038 1.00 0.00 191 LYS A C 12
ATOM 17484 O O . LYS A 1 56 ? -9.227 8.629 -5.017 1.00 0.00 191 LYS A O 12
ATOM 17503 N N . GLY A 1 57 ? -10.480 7.698 -3.396 1.00 0.00 192 GLY A N 12
ATOM 17504 C CA . GLY A 1 57 ? -10.191 6.344 -3.830 1.00 0.00 192 GLY A CA 12
ATOM 17505 C C . GLY A 1 57 ? -8.716 6.006 -3.733 1.00 0.00 192 GLY A C 12
ATOM 17506 O O . GLY A 1 57 ? -8.196 5.231 -4.536 1.00 0.00 192 GLY A O 12
ATOM 17510 N N . CYS A 1 58 ? -8.041 6.590 -2.749 1.00 0.00 193 CYS A N 12
ATOM 17511 C CA . CYS A 1 58 ? -6.616 6.349 -2.552 1.00 0.00 193 CYS A CA 12
ATOM 17512 C C . CYS A 1 58 ? -6.251 6.426 -1.073 1.00 0.00 193 CYS A C 12
ATOM 17513 O O . CYS A 1 58 ? -6.793 7.246 -0.332 1.00 0.00 193 CYS A O 12
ATOM 17521 N N . ALA A 1 59 ? -5.331 5.566 -0.650 1.00 0.00 194 ALA A N 12
ATOM 17522 C CA . ALA A 1 59 ? -4.894 5.536 0.740 1.00 0.00 194 ALA A CA 12
ATOM 17523 C C . ALA A 1 59 ? -3.540 4.847 0.875 1.00 0.00 194 ALA A C 12
ATOM 17524 O O . ALA A 1 59 ? -3.124 4.095 -0.006 1.00 0.00 194 ALA A O 12
ATOM 17531 N N . PHE A 1 60 ? -2.857 5.108 1.985 1.00 0.00 195 PHE A N 12
ATOM 17532 C CA . PHE A 1 60 ? -1.549 4.514 2.235 1.00 0.00 195 PHE A CA 12
ATOM 17533 C C . PHE A 1 60 ? -1.594 3.590 3.448 1.00 0.00 195 PHE A C 12
ATOM 17534 O O . PHE A 1 60 ? -2.141 3.944 4.492 1.00 0.00 195 PHE A O 12
ATOM 17551 N N . VAL A 1 61 ? -1.016 2.402 3.301 1.00 0.00 196 VAL A N 12
ATOM 17552 C CA . VAL A 1 61 ? -0.989 1.426 4.384 1.00 0.00 196 VAL A CA 12
ATOM 17553 C C . VAL A 1 61 ? 0.440 1.136 4.827 1.00 0.00 196 VAL A C 12
ATOM 17554 O O . VAL A 1 61 ? 1.307 0.830 4.008 1.00 0.00 196 VAL A O 12
ATOM 17567 N N . LYS A 1 62 ? 0.681 1.233 6.130 1.00 0.00 197 LYS A N 12
ATOM 17568 C CA . LYS A 1 62 ? 2.005 0.980 6.686 1.00 0.00 197 LYS A CA 12
ATOM 17569 C C . LYS A 1 62 ? 2.118 -0.455 7.190 1.00 0.00 197 LYS A C 12
ATOM 17570 O O . LYS A 1 62 ? 1.151 -1.023 7.698 1.00 0.00 197 LYS A O 12
ATOM 17589 N N . TYR A 1 63 ? 3.305 -1.035 7.047 1.00 0.00 198 TYR A N 12
ATOM 17590 C CA . TYR A 1 63 ? 3.544 -2.404 7.487 1.00 0.00 198 TYR A CA 12
ATOM 17591 C C . TYR A 1 63 ? 4.787 -2.484 8.368 1.00 0.00 198 TYR A C 12
ATOM 17592 O O . TYR A 1 63 ? 5.531 -1.513 8.501 1.00 0.00 198 TYR A O 12
ATOM 17610 N N . SER A 1 64 ? 5.005 -3.650 8.968 1.00 0.00 199 SER A N 12
ATOM 17611 C CA . SER A 1 64 ? 6.155 -3.858 9.839 1.00 0.00 199 SER A CA 12
ATOM 17612 C C . SER A 1 64 ? 7.384 -4.263 9.030 1.00 0.00 199 SER A C 12
ATOM 17613 O O . SER A 1 64 ? 8.517 -4.118 9.487 1.00 0.00 199 SER A O 12
ATOM 17621 N N . SER A 1 65 ? 7.149 -4.771 7.824 1.00 0.00 200 SER A N 12
ATOM 17622 C CA . SER A 1 65 ? 8.236 -5.201 6.952 1.00 0.00 200 SER A CA 12
ATOM 17623 C C . SER A 1 65 ? 7.757 -5.319 5.508 1.00 0.00 200 SER A C 12
ATOM 17624 O O . SER A 1 65 ? 6.576 -5.130 5.215 1.00 0.00 200 SER A O 12
ATOM 17632 N N . HIS A 1 66 ? 8.684 -5.634 4.608 1.00 0.00 201 HIS A N 12
ATOM 17633 C CA . HIS A 1 66 ? 8.359 -5.779 3.194 1.00 0.00 201 HIS A CA 12
ATOM 17634 C C . HIS A 1 66 ? 7.670 -7.114 2.929 1.00 0.00 201 HIS A C 12
ATOM 17635 O O . HIS A 1 66 ? 6.755 -7.200 2.110 1.00 0.00 201 HIS A O 12
ATOM 17649 N N . ALA A 1 67 ? 8.116 -8.154 3.627 1.00 0.00 202 ALA A N 12
ATOM 17650 C CA . ALA A 1 67 ? 7.542 -9.484 3.468 1.00 0.00 202 ALA A CA 12
ATOM 17651 C C . ALA A 1 67 ? 6.027 -9.452 3.638 1.00 0.00 202 ALA A C 12
ATOM 17652 O O . ALA A 1 67 ? 5.282 -9.717 2.696 1.00 0.00 202 ALA A O 12
ATOM 17659 N N . GLU A 1 68 ? 5.578 -9.125 4.847 1.00 0.00 203 GLU A N 12
ATOM 17660 C CA . GLU A 1 68 ? 4.152 -9.060 5.140 1.00 0.00 203 GLU A CA 12
ATOM 17661 C C . GLU A 1 68 ? 3.414 -8.253 4.075 1.00 0.00 203 GLU A C 12
ATOM 17662 O O . GLU A 1 68 ? 2.321 -8.622 3.648 1.00 0.00 203 GLU A O 12
ATOM 17674 N N . ALA A 1 69 ? 4.020 -7.149 3.653 1.00 0.00 204 ALA A N 12
ATOM 17675 C CA . ALA A 1 69 ? 3.423 -6.289 2.639 1.00 0.00 204 ALA A CA 12
ATOM 17676 C C . ALA A 1 69 ? 3.177 -7.057 1.344 1.00 0.00 204 ALA A C 12
ATOM 17677 O O . ALA A 1 69 ? 2.041 -7.164 0.883 1.00 0.00 204 ALA A O 12
ATOM 17684 N N . GLN A 1 70 ? 4.248 -7.588 0.764 1.00 0.00 205 GLN A N 12
ATOM 17685 C CA . GLN A 1 70 ? 4.147 -8.345 -0.478 1.00 0.00 205 GLN A CA 12
ATOM 17686 C C . GLN A 1 70 ? 2.989 -9.335 -0.420 1.00 0.00 205 GLN A C 12
ATOM 17687 O O . GLN A 1 70 ? 2.246 -9.494 -1.388 1.00 0.00 205 GLN A O 12
ATOM 17701 N N . ALA A 1 71 ? 2.841 -9.999 0.722 1.00 0.00 206 ALA A N 12
ATOM 17702 C CA . ALA A 1 71 ? 1.772 -10.972 0.907 1.00 0.00 206 ALA A CA 12
ATOM 17703 C C . ALA A 1 71 ? 0.403 -10.320 0.749 1.00 0.00 206 ALA A C 12
ATOM 17704 O O . ALA A 1 71 ? -0.432 -10.787 -0.025 1.00 0.00 206 ALA A O 12
ATOM 17711 N N . ALA A 1 72 ? 0.178 -9.240 1.490 1.00 0.00 207 ALA A N 12
ATOM 17712 C CA . ALA A 1 72 ? -1.090 -8.523 1.431 1.00 0.00 207 ALA A CA 12
ATOM 17713 C C . ALA A 1 72 ? -1.331 -7.947 0.040 1.00 0.00 207 ALA A C 12
ATOM 17714 O O . ALA A 1 72 ? -2.475 -7.778 -0.383 1.00 0.00 207 ALA A O 12
ATOM 17721 N N . ILE A 1 73 ? -0.247 -7.647 -0.667 1.00 0.00 208 ILE A N 12
ATOM 17722 C CA . ILE A 1 73 ? -0.341 -7.090 -2.011 1.00 0.00 208 ILE A CA 12
ATOM 17723 C C . ILE A 1 73 ? -0.914 -8.109 -2.989 1.00 0.00 208 ILE A C 12
ATOM 17724 O O . ILE A 1 73 ? -2.074 -8.017 -3.390 1.00 0.00 208 ILE A O 12
ATOM 17740 N N . ASN A 1 74 ? -0.093 -9.083 -3.369 1.00 0.00 209 ASN A N 12
ATOM 17741 C CA . ASN A 1 74 ? -0.519 -10.122 -4.300 1.00 0.00 209 ASN A CA 12
ATOM 17742 C C . ASN A 1 74 ? -1.889 -10.671 -3.913 1.00 0.00 209 ASN A C 12
ATOM 17743 O O . ASN A 1 74 ? -2.751 -10.875 -4.768 1.00 0.00 209 ASN A O 12
ATOM 17754 N N . ALA A 1 75 ? -2.082 -10.908 -2.620 1.00 0.00 210 ALA A N 12
ATOM 17755 C CA . ALA A 1 75 ? -3.347 -11.431 -2.120 1.00 0.00 210 ALA A CA 12
ATOM 17756 C C . ALA A 1 75 ? -4.512 -10.536 -2.531 1.00 0.00 210 ALA A C 12
ATOM 17757 O O . ALA A 1 75 ? -5.573 -11.023 -2.924 1.00 0.00 210 ALA A O 12
ATOM 17764 N N . LEU A 1 76 ? -4.308 -9.227 -2.439 1.00 0.00 211 LEU A N 12
ATOM 17765 C CA . LEU A 1 76 ? -5.342 -8.264 -2.801 1.00 0.00 211 LEU A CA 12
ATOM 17766 C C . LEU A 1 76 ? -5.083 -7.684 -4.188 1.00 0.00 211 LEU A C 12
ATOM 17767 O O . LEU A 1 76 ? -5.816 -7.965 -5.137 1.00 0.00 211 LEU A O 12
ATOM 17783 N N . HIS A 1 77 ? -4.035 -6.873 -4.299 1.00 0.00 212 HIS A N 12
ATOM 17784 C CA . HIS A 1 77 ? -3.678 -6.256 -5.571 1.00 0.00 212 HIS A CA 12
ATOM 17785 C C . HIS A 1 77 ? -3.560 -7.306 -6.671 1.00 0.00 212 HIS A C 12
ATOM 17786 O O . HIS A 1 77 ? -2.822 -8.281 -6.535 1.00 0.00 212 HIS A O 12
ATOM 17800 N N . GLY A 1 78 ? -4.293 -7.100 -7.761 1.00 0.00 213 GLY A N 12
ATOM 17801 C CA . GLY A 1 78 ? -4.257 -8.038 -8.868 1.00 0.00 213 GLY A CA 12
ATOM 17802 C C . GLY A 1 78 ? -5.207 -9.202 -8.673 1.00 0.00 213 GLY A C 12
ATOM 17803 O O . GLY A 1 78 ? -5.437 -9.986 -9.593 1.00 0.00 213 GLY A O 12
ATOM 17807 N N . SER A 1 79 ? -5.760 -9.317 -7.469 1.00 0.00 214 SER A N 12
ATOM 17808 C CA . SER A 1 79 ? -6.687 -10.398 -7.154 1.00 0.00 214 SER A CA 12
ATOM 17809 C C . SER A 1 79 ? -8.133 -9.927 -7.279 1.00 0.00 214 SER A C 12
ATOM 17810 O O . SER A 1 79 ? -8.828 -10.271 -8.234 1.00 0.00 214 SER A O 12
ATOM 17818 N N . GLN A 1 80 ? -8.578 -9.139 -6.306 1.00 0.00 215 GLN A N 12
ATOM 17819 C CA . GLN A 1 80 ? -9.941 -8.621 -6.305 1.00 0.00 215 GLN A CA 12
ATOM 17820 C C . GLN A 1 80 ? -10.023 -7.302 -7.066 1.00 0.00 215 GLN A C 12
ATOM 17821 O O . GLN A 1 80 ? -9.002 -6.682 -7.368 1.00 0.00 215 GLN A O 12
ATOM 17835 N N . THR A 1 81 ? -11.244 -6.876 -7.374 1.00 0.00 216 THR A N 12
ATOM 17836 C CA . THR A 1 81 ? -11.459 -5.631 -8.101 1.00 0.00 216 THR A CA 12
ATOM 17837 C C . THR A 1 81 ? -12.591 -4.821 -7.481 1.00 0.00 216 THR A C 12
ATOM 17838 O O . THR A 1 81 ? -13.764 -5.166 -7.623 1.00 0.00 216 THR A O 12
ATOM 17849 N N . MET A 1 82 ? -12.233 -3.742 -6.793 1.00 0.00 217 MET A N 12
ATOM 17850 C CA . MET A 1 82 ? -13.221 -2.882 -6.152 1.00 0.00 217 MET A CA 12
ATOM 17851 C C . MET A 1 82 ? -14.473 -2.755 -7.015 1.00 0.00 217 MET A C 12
ATOM 17852 O O . MET A 1 82 ? -14.439 -2.944 -8.231 1.00 0.00 217 MET A O 12
ATOM 17866 N N . PRO A 1 83 ? -15.604 -2.429 -6.373 1.00 0.00 218 PRO A N 12
ATOM 17867 C CA . PRO A 1 83 ? -16.888 -2.271 -7.063 1.00 0.00 218 PRO A CA 12
ATOM 17868 C C . PRO A 1 83 ? -16.922 -1.028 -7.946 1.00 0.00 218 PRO A C 12
ATOM 17869 O O . PRO A 1 83 ? -16.747 0.091 -7.466 1.00 0.00 218 PRO A O 12
ATOM 17880 N N . GLY A 1 84 ? -17.148 -1.233 -9.240 1.00 0.00 219 GLY A N 12
ATOM 17881 C CA . GLY A 1 84 ? -17.201 -0.120 -10.170 1.00 0.00 219 GLY A CA 12
ATOM 17882 C C . GLY A 1 84 ? -16.004 -0.084 -11.099 1.00 0.00 219 GLY A C 12
ATOM 17883 O O . GLY A 1 84 ? -16.147 0.162 -12.297 1.00 0.00 219 GLY A O 12
ATOM 17887 N N . ALA A 1 85 ? -14.820 -0.327 -10.547 1.00 0.00 220 ALA A N 12
ATOM 17888 C CA . ALA A 1 85 ? -13.594 -0.321 -11.335 1.00 0.00 220 ALA A CA 12
ATOM 17889 C C . ALA A 1 85 ? -13.467 -1.596 -12.162 1.00 0.00 220 ALA A C 12
ATOM 17890 O O . ALA A 1 85 ? -13.861 -2.675 -11.720 1.00 0.00 220 ALA A O 12
ATOM 17897 N N . SER A 1 86 ? -12.915 -1.464 -13.364 1.00 0.00 221 SER A N 12
ATOM 17898 C CA . SER A 1 86 ? -12.741 -2.605 -14.255 1.00 0.00 221 SER A CA 12
ATOM 17899 C C . SER A 1 86 ? -11.355 -3.220 -14.084 1.00 0.00 221 SER A C 12
ATOM 17900 O O . SER A 1 86 ? -11.103 -4.341 -14.526 1.00 0.00 221 SER A O 12
ATOM 17908 N N . SER A 1 87 ? -10.460 -2.478 -13.440 1.00 0.00 222 SER A N 12
ATOM 17909 C CA . SER A 1 87 ? -9.099 -2.948 -13.213 1.00 0.00 222 SER A CA 12
ATOM 17910 C C . SER A 1 87 ? -8.937 -3.481 -11.793 1.00 0.00 222 SER A C 12
ATOM 17911 O O . SER A 1 87 ? -9.499 -2.932 -10.845 1.00 0.00 222 SER A O 12
ATOM 17919 N N . SER A 1 88 ? -8.165 -4.554 -11.654 1.00 0.00 223 SER A N 12
ATOM 17920 C CA . SER A 1 88 ? -7.932 -5.165 -10.351 1.00 0.00 223 SER A CA 12
ATOM 17921 C C . SER A 1 88 ? -7.330 -4.155 -9.378 1.00 0.00 223 SER A C 12
ATOM 17922 O O . SER A 1 88 ? -6.724 -3.164 -9.788 1.00 0.00 223 SER A O 12
ATOM 17930 N N . LEU A 1 89 ? -7.502 -4.413 -8.086 1.00 0.00 224 LEU A N 12
ATOM 17931 C CA . LEU A 1 89 ? -6.977 -3.528 -7.052 1.00 0.00 224 LEU A CA 12
ATOM 17932 C C . LEU A 1 89 ? -5.517 -3.180 -7.323 1.00 0.00 224 LEU A C 12
ATOM 17933 O O . LEU A 1 89 ? -4.772 -3.981 -7.889 1.00 0.00 224 LEU A O 12
ATOM 17949 N N . VAL A 1 90 ? -5.113 -1.982 -6.914 1.00 0.00 225 VAL A N 12
ATOM 17950 C CA . VAL A 1 90 ? -3.741 -1.529 -7.110 1.00 0.00 225 VAL A CA 12
ATOM 17951 C C . VAL A 1 90 ? -3.067 -1.226 -5.776 1.00 0.00 225 VAL A C 12
ATOM 17952 O O . VAL A 1 90 ? -3.423 -0.265 -5.093 1.00 0.00 225 VAL A O 12
ATOM 17965 N N . VAL A 1 91 ? -2.091 -2.051 -5.411 1.00 0.00 226 VAL A N 12
ATOM 17966 C CA . VAL A 1 91 ? -1.366 -1.870 -4.160 1.00 0.00 226 VAL A CA 12
ATOM 17967 C C . VAL A 1 91 ? 0.140 -1.972 -4.378 1.00 0.00 226 VAL A C 12
ATOM 17968 O O . VAL A 1 91 ? 0.689 -3.067 -4.497 1.00 0.00 226 VAL A O 12
ATOM 17981 N N . LYS A 1 92 ? 0.803 -0.822 -4.429 1.00 0.00 227 LYS A N 12
ATOM 17982 C CA . LYS A 1 92 ? 2.247 -0.779 -4.631 1.00 0.00 227 LYS A CA 12
ATOM 17983 C C . LYS A 1 92 ? 2.908 0.166 -3.633 1.00 0.00 227 LYS A C 12
ATOM 17984 O O . LYS A 1 92 ? 2.259 1.054 -3.079 1.00 0.00 227 LYS A O 12
ATOM 18003 N N . PHE A 1 93 ? 4.203 -0.030 -3.408 1.00 0.00 228 PHE A N 12
ATOM 18004 C CA . PHE A 1 93 ? 4.952 0.805 -2.477 1.00 0.00 228 PHE A CA 12
ATOM 18005 C C . PHE A 1 93 ? 5.128 2.216 -3.032 1.00 0.00 228 PHE A C 12
ATOM 18006 O O . PHE A 1 93 ? 6.236 2.624 -3.378 1.00 0.00 228 PHE A O 12
ATOM 18023 N N . ALA A 1 94 ? 4.027 2.955 -3.113 1.00 0.00 229 ALA A N 12
ATOM 18024 C CA . ALA A 1 94 ? 4.058 4.320 -3.624 1.00 0.00 229 ALA A CA 12
ATOM 18025 C C . ALA A 1 94 ? 5.138 4.482 -4.688 1.00 0.00 229 ALA A C 12
ATOM 18026 O O . ALA A 1 94 ? 5.882 5.464 -4.686 1.00 0.00 229 ALA A O 12
ATOM 18033 N N . ASP A 1 95 ? 5.219 3.515 -5.595 1.00 0.00 230 ASP A N 12
ATOM 18034 C CA . ASP A 1 95 ? 6.208 3.552 -6.666 1.00 0.00 230 ASP A CA 12
ATOM 18035 C C . ASP A 1 95 ? 5.768 4.495 -7.780 1.00 0.00 230 ASP A C 12
ATOM 18036 O O . ASP A 1 95 ? 4.577 4.754 -7.956 1.00 0.00 230 ASP A O 12
ATOM 18045 N N . THR A 1 96 ? 6.737 5.008 -8.532 1.00 0.00 231 THR A N 12
ATOM 18046 C CA . THR A 1 96 ? 6.450 5.925 -9.628 1.00 0.00 231 THR A CA 12
ATOM 18047 C C . THR A 1 96 ? 7.629 6.019 -10.590 1.00 0.00 231 THR A C 12
ATOM 18048 O O . THR A 1 96 ? 8.642 6.650 -10.286 1.00 0.00 231 THR A O 12
ATOM 18059 N N . ASP A 1 97 ? 7.491 5.388 -11.750 1.00 0.00 232 ASP A N 12
ATOM 18060 C CA . ASP A 1 97 ? 8.546 5.401 -12.758 1.00 0.00 232 ASP A CA 12
ATOM 18061 C C . ASP A 1 97 ? 9.193 6.780 -12.849 1.00 0.00 232 ASP A C 12
ATOM 18062 O O . ASP A 1 97 ? 8.715 7.656 -13.570 1.00 0.00 232 ASP A O 12
ATOM 18071 N N . LYS A 1 98 ? 10.282 6.966 -12.111 1.00 0.00 233 LYS A N 12
ATOM 18072 C CA . LYS A 1 98 ? 10.996 8.237 -12.107 1.00 0.00 233 LYS A CA 12
ATOM 18073 C C . LYS A 1 98 ? 12.505 8.014 -12.132 1.00 0.00 233 LYS A C 12
ATOM 18074 O O . LYS A 1 98 ? 13.088 7.545 -11.155 1.00 0.00 233 LYS A O 12
ATOM 18093 N N . GLU A 1 99 ? 13.131 8.354 -13.255 1.00 0.00 234 GLU A N 12
ATOM 18094 C CA . GLU A 1 99 ? 14.572 8.190 -13.405 1.00 0.00 234 GLU A CA 12
ATOM 18095 C C . GLU A 1 99 ? 15.253 9.538 -13.622 1.00 0.00 234 GLU A C 12
ATOM 18096 O O . GLU A 1 99 ? 14.822 10.337 -14.454 1.00 0.00 234 GLU A O 12
ATOM 18108 N N . SER A 1 100 ? 16.319 9.785 -12.867 1.00 0.00 235 SER A N 12
ATOM 18109 C CA . SER A 1 100 ? 17.057 11.037 -12.973 1.00 0.00 235 SER A CA 12
ATOM 18110 C C . SER A 1 100 ? 18.516 10.779 -13.340 1.00 0.00 235 SER A C 12
ATOM 18111 O O . SER A 1 100 ? 19.422 11.436 -12.830 1.00 0.00 235 SER A O 12
ATOM 18119 N N . GLY A 1 101 ? 18.734 9.815 -14.230 1.00 0.00 236 GLY A N 12
ATOM 18120 C CA . GLY A 1 101 ? 20.083 9.486 -14.650 1.00 0.00 236 GLY A CA 12
ATOM 18121 C C . GLY A 1 101 ? 20.553 8.154 -14.100 1.00 0.00 236 GLY A C 12
ATOM 18122 O O . GLY A 1 101 ? 20.152 7.730 -13.016 1.00 0.00 236 GLY A O 12
ATOM 18126 N N . PRO A 1 102 ? 21.423 7.470 -14.857 1.00 0.00 237 PRO A N 12
ATOM 18127 C CA . PRO A 1 102 ? 21.966 6.168 -14.459 1.00 0.00 237 PRO A CA 12
ATOM 18128 C C . PRO A 1 102 ? 23.053 6.293 -13.397 1.00 0.00 237 PRO A C 12
ATOM 18129 O O . PRO A 1 102 ? 24.093 6.908 -13.629 1.00 0.00 237 PRO A O 12
ATOM 18140 N N . SER A 1 103 ? 22.805 5.705 -12.231 1.00 0.00 238 SER A N 12
ATOM 18141 C CA . SER A 1 103 ? 23.762 5.754 -11.131 1.00 0.00 238 SER A CA 12
ATOM 18142 C C . SER A 1 103 ? 25.135 5.269 -11.585 1.00 0.00 238 SER A C 12
ATOM 18143 O O . SER A 1 103 ? 25.253 4.528 -12.561 1.00 0.00 238 SER A O 12
ATOM 18151 N N . SER A 1 104 ? 26.172 5.692 -10.868 1.00 0.00 239 SER A N 12
ATOM 18152 C CA . SER A 1 104 ? 27.538 5.304 -11.197 1.00 0.00 239 SER A CA 12
ATOM 18153 C C . SER A 1 104 ? 28.490 5.646 -10.055 1.00 0.00 239 SER A C 12
ATOM 18154 O O . SER A 1 104 ? 28.612 6.804 -9.659 1.00 0.00 239 SER A O 12
ATOM 18162 N N . GLY A 1 105 ? 29.164 4.627 -9.529 1.00 0.00 240 GLY A N 12
ATOM 18163 C CA . GLY A 1 105 ? 30.096 4.838 -8.438 1.00 0.00 240 GLY A CA 12
ATOM 18164 C C . GLY A 1 105 ? 30.868 3.583 -8.084 1.00 0.00 240 GLY A C 12
ATOM 18165 O O . GLY A 1 105 ? 31.239 2.805 -8.963 1.00 0.00 240 GLY A O 12
ATOM 18169 N N . GLY A 1 1 ? -3.560 2.137 -13.463 1.00 0.00 136 GLY A N 13
ATOM 18170 C CA . GLY A 1 1 ? -2.670 2.929 -14.292 1.00 0.00 136 GLY A CA 13
ATOM 18171 C C . GLY A 1 1 ? -2.146 4.157 -13.573 1.00 0.00 136 GLY A C 13
ATOM 18172 O O . GLY A 1 1 ? -1.410 4.043 -12.593 1.00 0.00 136 GLY A O 13
ATOM 18176 N N . SER A 1 2 ? -2.526 5.333 -14.061 1.00 0.00 137 SER A N 13
ATOM 18177 C CA . SER A 1 2 ? -2.086 6.587 -13.461 1.00 0.00 137 SER A CA 13
ATOM 18178 C C . SER A 1 2 ? -3.272 7.510 -13.198 1.00 0.00 137 SER A C 13
ATOM 18179 O O . SER A 1 2 ? -4.098 7.744 -14.080 1.00 0.00 137 SER A O 13
ATOM 18187 N N . SER A 1 3 ? -3.350 8.031 -11.978 1.00 0.00 138 SER A N 13
ATOM 18188 C CA . SER A 1 3 ? -4.436 8.925 -11.595 1.00 0.00 138 SER A CA 13
ATOM 18189 C C . SER A 1 3 ? -3.919 10.341 -11.366 1.00 0.00 138 SER A C 13
ATOM 18190 O O . SER A 1 3 ? -4.477 11.309 -11.882 1.00 0.00 138 SER A O 13
ATOM 18198 N N . GLY A 1 4 ? -2.848 10.455 -10.587 1.00 0.00 139 GLY A N 13
ATOM 18199 C CA . GLY A 1 4 ? -2.272 11.756 -10.302 1.00 0.00 139 GLY A CA 13
ATOM 18200 C C . GLY A 1 4 ? -0.957 11.658 -9.556 1.00 0.00 139 GLY A C 13
ATOM 18201 O O . GLY A 1 4 ? -0.811 12.211 -8.466 1.00 0.00 139 GLY A O 13
ATOM 18205 N N . SER A 1 5 ? 0.003 10.950 -10.143 1.00 0.00 140 SER A N 13
ATOM 18206 C CA . SER A 1 5 ? 1.312 10.776 -9.523 1.00 0.00 140 SER A CA 13
ATOM 18207 C C . SER A 1 5 ? 2.212 11.974 -9.809 1.00 0.00 140 SER A C 13
ATOM 18208 O O . SER A 1 5 ? 2.351 12.402 -10.955 1.00 0.00 140 SER A O 13
ATOM 18216 N N . SER A 1 6 ? 2.821 12.513 -8.757 1.00 0.00 141 SER A N 13
ATOM 18217 C CA . SER A 1 6 ? 3.705 13.665 -8.892 1.00 0.00 141 SER A CA 13
ATOM 18218 C C . SER A 1 6 ? 5.139 13.220 -9.162 1.00 0.00 141 SER A C 13
ATOM 18219 O O . SER A 1 6 ? 5.483 12.052 -8.985 1.00 0.00 141 SER A O 13
ATOM 18227 N N . GLY A 1 7 ? 5.973 14.162 -9.592 1.00 0.00 142 GLY A N 13
ATOM 18228 C CA . GLY A 1 7 ? 7.361 13.849 -9.880 1.00 0.00 142 GLY A CA 13
ATOM 18229 C C . GLY A 1 7 ? 8.323 14.801 -9.197 1.00 0.00 142 GLY A C 13
ATOM 18230 O O . GLY A 1 7 ? 9.006 14.425 -8.243 1.00 0.00 142 GLY A O 13
ATOM 18234 N N . CYS A 1 8 ? 8.379 16.034 -9.686 1.00 0.00 143 CYS A N 13
ATOM 18235 C CA . CYS A 1 8 ? 9.268 17.042 -9.117 1.00 0.00 143 CYS A CA 13
ATOM 18236 C C . CYS A 1 8 ? 8.956 17.272 -7.642 1.00 0.00 143 CYS A C 13
ATOM 18237 O O . CYS A 1 8 ? 9.854 17.266 -6.798 1.00 0.00 143 CYS A O 13
ATOM 18245 N N . LEU A 1 9 ? 7.679 17.476 -7.338 1.00 0.00 144 LEU A N 13
ATOM 18246 C CA . LEU A 1 9 ? 7.248 17.710 -5.964 1.00 0.00 144 LEU A CA 13
ATOM 18247 C C . LEU A 1 9 ? 7.934 16.741 -5.005 1.00 0.00 144 LEU A C 13
ATOM 18248 O O . LEU A 1 9 ? 7.812 15.524 -5.146 1.00 0.00 144 LEU A O 13
ATOM 18264 N N . ARG A 1 10 ? 8.652 17.289 -4.031 1.00 0.00 145 ARG A N 13
ATOM 18265 C CA . ARG A 1 10 ? 9.356 16.473 -3.049 1.00 0.00 145 ARG A CA 13
ATOM 18266 C C . ARG A 1 10 ? 8.515 16.295 -1.788 1.00 0.00 145 ARG A C 13
ATOM 18267 O O . ARG A 1 10 ? 8.371 17.222 -0.991 1.00 0.00 145 ARG A O 13
ATOM 18288 N N . GLN A 1 11 ? 7.963 15.099 -1.615 1.00 0.00 146 GLN A N 13
ATOM 18289 C CA . GLN A 1 11 ? 7.136 14.801 -0.451 1.00 0.00 146 GLN A CA 13
ATOM 18290 C C . GLN A 1 11 ? 8.001 14.522 0.774 1.00 0.00 146 GLN A C 13
ATOM 18291 O O . GLN A 1 11 ? 9.187 14.211 0.669 1.00 0.00 146 GLN A O 13
ATOM 18305 N N . PRO A 1 12 ? 7.394 14.636 1.965 1.00 0.00 147 PRO A N 13
ATOM 18306 C CA . PRO A 1 12 ? 8.090 14.400 3.233 1.00 0.00 147 PRO A CA 13
ATOM 18307 C C . PRO A 1 12 ? 8.937 13.132 3.203 1.00 0.00 147 PRO A C 13
ATOM 18308 O O . PRO A 1 12 ? 8.817 12.299 2.305 1.00 0.00 147 PRO A O 13
ATOM 18319 N N . PRO A 1 13 ? 9.813 12.981 4.208 1.00 0.00 148 PRO A N 13
ATOM 18320 C CA . PRO A 1 13 ? 10.696 11.816 4.319 1.00 0.00 148 PRO A CA 13
ATOM 18321 C C . PRO A 1 13 ? 9.963 10.581 4.832 1.00 0.00 148 PRO A C 13
ATOM 18322 O O . PRO A 1 13 ? 9.979 10.290 6.028 1.00 0.00 148 PRO A O 13
ATOM 18333 N N . SER A 1 14 ? 9.323 9.857 3.919 1.00 0.00 149 SER A N 13
ATOM 18334 C CA . SER A 1 14 ? 8.582 8.654 4.280 1.00 0.00 149 SER A CA 13
ATOM 18335 C C . SER A 1 14 ? 9.273 7.407 3.738 1.00 0.00 149 SER A C 13
ATOM 18336 O O . SER A 1 14 ? 10.078 7.483 2.810 1.00 0.00 149 SER A O 13
ATOM 18344 N N . HIS A 1 15 ? 8.952 6.258 4.325 1.00 0.00 150 HIS A N 13
ATOM 18345 C CA . HIS A 1 15 ? 9.541 4.992 3.901 1.00 0.00 150 HIS A CA 13
ATOM 18346 C C . HIS A 1 15 ? 8.675 3.816 4.340 1.00 0.00 150 HIS A C 13
ATOM 18347 O O . HIS A 1 15 ? 7.895 3.926 5.287 1.00 0.00 150 HIS A O 13
ATOM 18361 N N . ARG A 1 16 ? 8.818 2.691 3.647 1.00 0.00 151 ARG A N 13
ATOM 18362 C CA . ARG A 1 16 ? 8.047 1.495 3.965 1.00 0.00 151 ARG A CA 13
ATOM 18363 C C . ARG A 1 16 ? 6.550 1.786 3.925 1.00 0.00 151 ARG A C 13
ATOM 18364 O O . ARG A 1 16 ? 5.816 1.451 4.855 1.00 0.00 151 ARG A O 13
ATOM 18385 N N . LYS A 1 17 ? 6.103 2.413 2.843 1.00 0.00 152 LYS A N 13
ATOM 18386 C CA . LYS A 1 17 ? 4.693 2.750 2.680 1.00 0.00 152 LYS A CA 13
ATOM 18387 C C . LYS A 1 17 ? 4.102 2.043 1.465 1.00 0.00 152 LYS A C 13
ATOM 18388 O O . LYS A 1 17 ? 4.830 1.599 0.576 1.00 0.00 152 LYS A O 13
ATOM 18407 N N . LEU A 1 18 ? 2.777 1.942 1.432 1.00 0.00 153 LEU A N 13
ATOM 18408 C CA . LEU A 1 18 ? 2.087 1.289 0.324 1.00 0.00 153 LEU A CA 13
ATOM 18409 C C . LEU A 1 18 ? 0.970 2.175 -0.219 1.00 0.00 153 LEU A C 13
ATOM 18410 O O . LEU A 1 18 ? 0.078 2.590 0.521 1.00 0.00 153 LEU A O 13
ATOM 18426 N N . PHE A 1 19 ? 1.025 2.459 -1.516 1.00 0.00 154 PHE A N 13
ATOM 18427 C CA . PHE A 1 19 ? 0.018 3.294 -2.159 1.00 0.00 154 PHE A CA 13
ATOM 18428 C C . PHE A 1 19 ? -1.134 2.446 -2.690 1.00 0.00 154 PHE A C 13
ATOM 18429 O O . PHE A 1 19 ? -0.938 1.576 -3.540 1.00 0.00 154 PHE A O 13
ATOM 18446 N N . VAL A 1 20 ? -2.335 2.705 -2.184 1.00 0.00 155 VAL A N 13
ATOM 18447 C CA . VAL A 1 20 ? -3.519 1.966 -2.607 1.00 0.00 155 VAL A CA 13
ATOM 18448 C C . VAL A 1 20 ? -4.419 2.827 -3.486 1.00 0.00 155 VAL A C 13
ATOM 18449 O O . VAL A 1 20 ? -4.830 3.917 -3.092 1.00 0.00 155 VAL A O 13
ATOM 18462 N N . GLY A 1 21 ? -4.722 2.329 -4.681 1.00 0.00 156 GLY A N 13
ATOM 18463 C CA . GLY A 1 21 ? -5.573 3.066 -5.598 1.00 0.00 156 GLY A CA 13
ATOM 18464 C C . GLY A 1 21 ? -6.772 2.258 -6.052 1.00 0.00 156 GLY A C 13
ATOM 18465 O O . GLY A 1 21 ? -7.064 1.201 -5.494 1.00 0.00 156 GLY A O 13
ATOM 18469 N N . MET A 1 22 ? -7.470 2.757 -7.067 1.00 0.00 157 MET A N 13
ATOM 18470 C CA . MET A 1 22 ? -8.645 2.075 -7.595 1.00 0.00 157 MET A CA 13
ATOM 18471 C C . MET A 1 22 ? -9.588 1.664 -6.468 1.00 0.00 157 MET A C 13
ATOM 18472 O O . MET A 1 22 ? -10.231 0.615 -6.535 1.00 0.00 157 MET A O 13
ATOM 18486 N N . LEU A 1 23 ? -9.665 2.495 -5.435 1.00 0.00 158 LEU A N 13
ATOM 18487 C CA . LEU A 1 23 ? -10.529 2.218 -4.293 1.00 0.00 158 LEU A CA 13
ATOM 18488 C C . LEU A 1 23 ? -11.925 2.793 -4.514 1.00 0.00 158 LEU A C 13
ATOM 18489 O O . LEU A 1 23 ? -12.137 3.605 -5.413 1.00 0.00 158 LEU A O 13
ATOM 18505 N N . ASN A 1 24 ? -12.873 2.367 -3.686 1.00 0.00 159 ASN A N 13
ATOM 18506 C CA . ASN A 1 24 ? -14.248 2.840 -3.790 1.00 0.00 159 ASN A CA 13
ATOM 18507 C C . ASN A 1 24 ? -14.562 3.846 -2.686 1.00 0.00 159 ASN A C 13
ATOM 18508 O O . ASN A 1 24 ? -13.876 3.899 -1.665 1.00 0.00 159 ASN A O 13
ATOM 18519 N N . LYS A 1 25 ? -15.604 4.643 -2.898 1.00 0.00 160 LYS A N 13
ATOM 18520 C CA . LYS A 1 25 ? -16.012 5.646 -1.922 1.00 0.00 160 LYS A CA 13
ATOM 18521 C C . LYS A 1 25 ? -16.914 5.033 -0.856 1.00 0.00 160 LYS A C 13
ATOM 18522 O O . LYS A 1 25 ? -17.701 5.732 -0.220 1.00 0.00 160 LYS A O 13
ATOM 18541 N N . GLN A 1 26 ? -16.792 3.723 -0.666 1.00 0.00 161 GLN A N 13
ATOM 18542 C CA . GLN A 1 26 ? -17.597 3.017 0.324 1.00 0.00 161 GLN A CA 13
ATOM 18543 C C . GLN A 1 26 ? -16.739 2.566 1.502 1.00 0.00 161 GLN A C 13
ATOM 18544 O O . GLN A 1 26 ? -17.032 2.887 2.653 1.00 0.00 161 GLN A O 13
ATOM 18558 N N . GLN A 1 27 ? -15.679 1.821 1.204 1.00 0.00 162 GLN A N 13
ATOM 18559 C CA . GLN A 1 27 ? -14.780 1.325 2.240 1.00 0.00 162 GLN A CA 13
ATOM 18560 C C . GLN A 1 27 ? -14.282 2.467 3.120 1.00 0.00 162 GLN A C 13
ATOM 18561 O O . GLN A 1 27 ? -14.086 3.587 2.649 1.00 0.00 162 GLN A O 13
ATOM 18575 N N . SER A 1 28 ? -14.080 2.175 4.401 1.00 0.00 163 SER A N 13
ATOM 18576 C CA . SER A 1 28 ? -13.609 3.178 5.349 1.00 0.00 163 SER A CA 13
ATOM 18577 C C . SER A 1 28 ? -12.365 2.689 6.084 1.00 0.00 163 SER A C 13
ATOM 18578 O O . SER A 1 28 ? -12.031 1.506 6.040 1.00 0.00 163 SER A O 13
ATOM 18586 N N . GLU A 1 29 ? -11.685 3.610 6.760 1.00 0.00 164 GLU A N 13
ATOM 18587 C CA . GLU A 1 29 ? -10.477 3.273 7.505 1.00 0.00 164 GLU A CA 13
ATOM 18588 C C . GLU A 1 29 ? -10.670 1.984 8.299 1.00 0.00 164 GLU A C 13
ATOM 18589 O O . GLU A 1 29 ? -9.768 1.149 8.377 1.00 0.00 164 GLU A O 13
ATOM 18601 N N . ASP A 1 30 ? -11.851 1.830 8.887 1.00 0.00 165 ASP A N 13
ATOM 18602 C CA . ASP A 1 30 ? -12.163 0.643 9.676 1.00 0.00 165 ASP A CA 13
ATOM 18603 C C . ASP A 1 30 ? -11.964 -0.625 8.852 1.00 0.00 165 ASP A C 13
ATOM 18604 O O . ASP A 1 30 ? -11.081 -1.433 9.142 1.00 0.00 165 ASP A O 13
ATOM 18613 N N . ASP A 1 31 ? -12.789 -0.793 7.825 1.00 0.00 166 ASP A N 13
ATOM 18614 C CA . ASP A 1 31 ? -12.704 -1.962 6.958 1.00 0.00 166 ASP A CA 13
ATOM 18615 C C . ASP A 1 31 ? -11.285 -2.143 6.427 1.00 0.00 166 ASP A C 13
ATOM 18616 O O . ASP A 1 31 ? -10.726 -3.239 6.478 1.00 0.00 166 ASP A O 13
ATOM 18625 N N . VAL A 1 32 ? -10.707 -1.060 5.916 1.00 0.00 167 VAL A N 13
ATOM 18626 C CA . VAL A 1 32 ? -9.354 -1.098 5.375 1.00 0.00 167 VAL A CA 13
ATOM 18627 C C . VAL A 1 32 ? -8.357 -1.582 6.423 1.00 0.00 167 VAL A C 13
ATOM 18628 O O . VAL A 1 32 ? -7.393 -2.278 6.102 1.00 0.00 167 VAL A O 13
ATOM 18641 N N . ARG A 1 33 ? -8.597 -1.211 7.676 1.00 0.00 168 ARG A N 13
ATOM 18642 C CA . ARG A 1 33 ? -7.720 -1.606 8.771 1.00 0.00 168 ARG A CA 13
ATOM 18643 C C . ARG A 1 33 ? -7.726 -3.122 8.952 1.00 0.00 168 ARG A C 13
ATOM 18644 O O . ARG A 1 33 ? -6.681 -3.769 8.880 1.00 0.00 168 ARG A O 13
ATOM 18665 N N . ARG A 1 34 ? -8.909 -3.680 9.187 1.00 0.00 169 ARG A N 13
ATOM 18666 C CA . ARG A 1 34 ? -9.050 -5.118 9.380 1.00 0.00 169 ARG A CA 13
ATOM 18667 C C . ARG A 1 34 ? -8.669 -5.876 8.112 1.00 0.00 169 ARG A C 13
ATOM 18668 O O . ARG A 1 34 ? -7.834 -6.782 8.145 1.00 0.00 169 ARG A O 13
ATOM 18689 N N . LEU A 1 35 ? -9.285 -5.502 6.997 1.00 0.00 170 LEU A N 13
ATOM 18690 C CA . LEU A 1 35 ? -9.010 -6.147 5.717 1.00 0.00 170 LEU A CA 13
ATOM 18691 C C . LEU A 1 35 ? -7.512 -6.355 5.523 1.00 0.00 170 LEU A C 13
ATOM 18692 O O . LEU A 1 35 ? -7.033 -7.488 5.469 1.00 0.00 170 LEU A O 13
ATOM 18708 N N . PHE A 1 36 ? -6.775 -5.253 5.419 1.00 0.00 171 PHE A N 13
ATOM 18709 C CA . PHE A 1 36 ? -5.331 -5.314 5.232 1.00 0.00 171 PHE A CA 13
ATOM 18710 C C . PHE A 1 36 ? -4.680 -6.185 6.303 1.00 0.00 171 PHE A C 13
ATOM 18711 O O . PHE A 1 36 ? -4.176 -7.269 6.014 1.00 0.00 171 PHE A O 13
ATOM 18728 N N . GLU A 1 37 ? -4.694 -5.699 7.541 1.00 0.00 172 GLU A N 13
ATOM 18729 C CA . GLU A 1 37 ? -4.104 -6.433 8.655 1.00 0.00 172 GLU A CA 13
ATOM 18730 C C . GLU A 1 37 ? -4.520 -7.900 8.621 1.00 0.00 172 GLU A C 13
ATOM 18731 O O . GLU A 1 37 ? -3.829 -8.765 9.160 1.00 0.00 172 GLU A O 13
ATOM 18743 N N . ALA A 1 38 ? -5.654 -8.174 7.985 1.00 0.00 173 ALA A N 13
ATOM 18744 C CA . ALA A 1 38 ? -6.162 -9.536 7.880 1.00 0.00 173 ALA A CA 13
ATOM 18745 C C . ALA A 1 38 ? -5.075 -10.491 7.399 1.00 0.00 173 ALA A C 13
ATOM 18746 O O . ALA A 1 38 ? -5.162 -11.702 7.606 1.00 0.00 173 ALA A O 13
ATOM 18753 N N . PHE A 1 39 ? -4.051 -9.940 6.755 1.00 0.00 174 PHE A N 13
ATOM 18754 C CA . PHE A 1 39 ? -2.947 -10.744 6.243 1.00 0.00 174 PHE A CA 13
ATOM 18755 C C . PHE A 1 39 ? -1.662 -10.457 7.014 1.00 0.00 174 PHE A C 13
ATOM 18756 O O . PHE A 1 39 ? -1.193 -11.287 7.791 1.00 0.00 174 PHE A O 13
ATOM 18773 N N . GLY A 1 40 ? -1.098 -9.273 6.792 1.00 0.00 175 GLY A N 13
ATOM 18774 C CA . GLY A 1 40 ? 0.128 -8.897 7.471 1.00 0.00 175 GLY A CA 13
ATOM 18775 C C . GLY A 1 40 ? -0.081 -7.768 8.461 1.00 0.00 175 GLY A C 13
ATOM 18776 O O . GLY A 1 40 ? -0.917 -6.892 8.246 1.00 0.00 175 GLY A O 13
ATOM 18780 N N . ASN A 1 41 ? 0.680 -7.791 9.551 1.00 0.00 176 ASN A N 13
ATOM 18781 C CA . ASN A 1 41 ? 0.573 -6.762 10.579 1.00 0.00 176 ASN A CA 13
ATOM 18782 C C . ASN A 1 41 ? 0.672 -5.368 9.967 1.00 0.00 176 ASN A C 13
ATOM 18783 O O . ASN A 1 41 ? 1.170 -5.202 8.853 1.00 0.00 176 ASN A O 13
ATOM 18794 N N . ILE A 1 42 ? 0.195 -4.370 10.703 1.00 0.00 177 ILE A N 13
ATOM 18795 C CA . ILE A 1 42 ? 0.232 -2.990 10.233 1.00 0.00 177 ILE A CA 13
ATOM 18796 C C . ILE A 1 42 ? 0.943 -2.087 11.235 1.00 0.00 177 ILE A C 13
ATOM 18797 O O . ILE A 1 42 ? 0.953 -2.361 12.435 1.00 0.00 177 ILE A O 13
ATOM 18813 N N . GLU A 1 43 ? 1.537 -1.008 10.734 1.00 0.00 178 GLU A N 13
ATOM 18814 C CA . GLU A 1 43 ? 2.250 -0.064 11.586 1.00 0.00 178 GLU A CA 13
ATOM 18815 C C . GLU A 1 43 ? 1.642 1.331 11.479 1.00 0.00 178 GLU A C 13
ATOM 18816 O O . GLU A 1 43 ? 1.700 2.118 12.424 1.00 0.00 178 GLU A O 13
ATOM 18828 N N . GLU A 1 44 ? 1.061 1.631 10.322 1.00 0.00 179 GLU A N 13
ATOM 18829 C CA . GLU A 1 44 ? 0.444 2.932 10.091 1.00 0.00 179 GLU A CA 13
ATOM 18830 C C . GLU A 1 44 ? -0.624 2.842 9.005 1.00 0.00 179 GLU A C 13
ATOM 18831 O O . GLU A 1 44 ? -0.501 2.059 8.062 1.00 0.00 179 GLU A O 13
ATOM 18843 N N . CYS A 1 45 ? -1.669 3.649 9.144 1.00 0.00 180 CYS A N 13
ATOM 18844 C CA . CYS A 1 45 ? -2.760 3.662 8.176 1.00 0.00 180 CYS A CA 13
ATOM 18845 C C . CYS A 1 45 ? -3.358 5.059 8.048 1.00 0.00 180 CYS A C 13
ATOM 18846 O O . CYS A 1 45 ? -3.640 5.720 9.048 1.00 0.00 180 CYS A O 13
ATOM 18854 N N . THR A 1 46 ? -3.549 5.505 6.810 1.00 0.00 181 THR A N 13
ATOM 18855 C CA . THR A 1 46 ? -4.111 6.824 6.551 1.00 0.00 181 THR A CA 13
ATOM 18856 C C . THR A 1 46 ? -4.865 6.850 5.226 1.00 0.00 181 THR A C 13
ATOM 18857 O O . THR A 1 46 ? -4.474 6.186 4.266 1.00 0.00 181 THR A O 13
ATOM 18868 N N . ILE A 1 47 ? -5.945 7.622 5.181 1.00 0.00 182 ILE A N 13
ATOM 18869 C CA . ILE A 1 47 ? -6.752 7.736 3.972 1.00 0.00 182 ILE A CA 13
ATOM 18870 C C . ILE A 1 47 ? -6.373 8.978 3.173 1.00 0.00 182 ILE A C 13
ATOM 18871 O O . ILE A 1 47 ? -6.167 10.053 3.737 1.00 0.00 182 ILE A O 13
ATOM 18887 N N . LEU A 1 48 ? -6.285 8.824 1.857 1.00 0.00 183 LEU A N 13
ATOM 18888 C CA . LEU A 1 48 ? -5.933 9.934 0.978 1.00 0.00 183 LEU A CA 13
ATOM 18889 C C . LEU A 1 48 ? -7.176 10.521 0.318 1.00 0.00 183 LEU A C 13
ATOM 18890 O O . LEU A 1 48 ? -7.672 9.992 -0.677 1.00 0.00 183 LEU A O 13
ATOM 18906 N N . ARG A 1 49 ? -7.674 11.620 0.877 1.00 0.00 184 ARG A N 13
ATOM 18907 C CA . ARG A 1 49 ? -8.859 12.280 0.342 1.00 0.00 184 ARG A CA 13
ATOM 18908 C C . ARG A 1 49 ? -8.864 13.763 0.702 1.00 0.00 184 ARG A C 13
ATOM 18909 O O . ARG A 1 49 ? -8.137 14.198 1.594 1.00 0.00 184 ARG A O 13
ATOM 18930 N N . GLY A 1 50 ? -9.690 14.534 0.001 1.00 0.00 185 GLY A N 13
ATOM 18931 C CA . GLY A 1 50 ? -9.774 15.959 0.260 1.00 0.00 185 GLY A CA 13
ATOM 18932 C C . GLY A 1 50 ? -10.777 16.292 1.347 1.00 0.00 185 GLY A C 13
ATOM 18933 O O . GLY A 1 50 ? -10.981 15.526 2.289 1.00 0.00 185 GLY A O 13
ATOM 18937 N N . PRO A 1 51 ? -11.422 17.461 1.224 1.00 0.00 186 PRO A N 13
ATOM 18938 C CA . PRO A 1 51 ? -12.419 17.921 2.195 1.00 0.00 186 PRO A CA 13
ATOM 18939 C C . PRO A 1 51 ? -13.756 17.205 2.037 1.00 0.00 186 PRO A C 13
ATOM 18940 O O . PRO A 1 51 ? -13.889 16.292 1.222 1.00 0.00 186 PRO A O 13
ATOM 18951 N N . ASP A 1 52 ? -14.743 17.625 2.821 1.00 0.00 187 ASP A N 13
ATOM 18952 C CA . ASP A 1 52 ? -16.071 17.024 2.766 1.00 0.00 187 ASP A CA 13
ATOM 18953 C C . ASP A 1 52 ? -15.976 15.507 2.642 1.00 0.00 187 ASP A C 13
ATOM 18954 O O . ASP A 1 52 ? -16.819 14.872 2.010 1.00 0.00 187 ASP A O 13
ATOM 18963 N N . GLY A 1 53 ? -14.943 14.931 3.250 1.00 0.00 188 GLY A N 13
ATOM 18964 C CA . GLY A 1 53 ? -14.756 13.493 3.194 1.00 0.00 188 GLY A CA 13
ATOM 18965 C C . GLY A 1 53 ? -14.980 12.933 1.803 1.00 0.00 188 GLY A C 13
ATOM 18966 O O . GLY A 1 53 ? -15.664 11.925 1.636 1.00 0.00 188 GLY A O 13
ATOM 18970 N N . ASN A 1 54 ? -14.403 13.590 0.802 1.00 0.00 189 ASN A N 13
ATOM 18971 C CA . ASN A 1 54 ? -14.545 13.152 -0.582 1.00 0.00 189 ASN A CA 13
ATOM 18972 C C . ASN A 1 54 ? -13.461 12.142 -0.947 1.00 0.00 189 ASN A C 13
ATOM 18973 O O . ASN A 1 54 ? -12.561 12.438 -1.732 1.00 0.00 189 ASN A O 13
ATOM 18984 N N . SER A 1 55 ? -13.556 10.947 -0.371 1.00 0.00 190 SER A N 13
ATOM 18985 C CA . SER A 1 55 ? -12.583 9.894 -0.633 1.00 0.00 190 SER A CA 13
ATOM 18986 C C . SER A 1 55 ? -12.115 9.935 -2.085 1.00 0.00 190 SER A C 13
ATOM 18987 O O . SER A 1 55 ? -12.913 9.790 -3.011 1.00 0.00 190 SER A O 13
ATOM 18995 N N . LYS A 1 56 ? -10.815 10.133 -2.276 1.00 0.00 191 LYS A N 13
ATOM 18996 C CA . LYS A 1 56 ? -10.238 10.192 -3.613 1.00 0.00 191 LYS A CA 13
ATOM 18997 C C . LYS A 1 56 ? -9.785 8.810 -4.072 1.00 0.00 191 LYS A C 13
ATOM 18998 O O . LYS A 1 56 ? -8.771 8.673 -4.755 1.00 0.00 191 LYS A O 13
ATOM 19017 N N . GLY A 1 57 ? -10.545 7.787 -3.693 1.00 0.00 192 GLY A N 13
ATOM 19018 C CA . GLY A 1 57 ? -10.207 6.429 -4.077 1.00 0.00 192 GLY A CA 13
ATOM 19019 C C . GLY A 1 57 ? -8.726 6.137 -3.931 1.00 0.00 192 GLY A C 13
ATOM 19020 O O . GLY A 1 57 ? -8.142 5.431 -4.753 1.00 0.00 192 GLY A O 13
ATOM 19024 N N . CYS A 1 58 ? -8.118 6.683 -2.883 1.00 0.00 193 CYS A N 13
ATOM 19025 C CA . CYS A 1 58 ? -6.695 6.480 -2.634 1.00 0.00 193 CYS A CA 13
ATOM 19026 C C . CYS A 1 58 ? -6.391 6.539 -1.141 1.00 0.00 193 CYS A C 13
ATOM 19027 O O . CYS A 1 58 ? -7.076 7.228 -0.385 1.00 0.00 193 CYS A O 13
ATOM 19035 N N . ALA A 1 59 ? -5.361 5.812 -0.722 1.00 0.00 194 ALA A N 13
ATOM 19036 C CA . ALA A 1 59 ? -4.966 5.782 0.681 1.00 0.00 194 ALA A CA 13
ATOM 19037 C C . ALA A 1 59 ? -3.552 5.234 0.841 1.00 0.00 194 ALA A C 13
ATOM 19038 O O . ALA A 1 59 ? -2.970 4.704 -0.105 1.00 0.00 194 ALA A O 13
ATOM 19045 N N . PHE A 1 60 ? -3.005 5.367 2.045 1.00 0.00 195 PHE A N 13
ATOM 19046 C CA . PHE A 1 60 ? -1.657 4.887 2.329 1.00 0.00 195 PHE A CA 13
ATOM 19047 C C . PHE A 1 60 ? -1.667 3.893 3.487 1.00 0.00 195 PHE A C 13
ATOM 19048 O O . PHE A 1 60 ? -2.324 4.115 4.505 1.00 0.00 195 PHE A O 13
ATOM 19065 N N . VAL A 1 61 ? -0.933 2.797 3.325 1.00 0.00 196 VAL A N 13
ATOM 19066 C CA . VAL A 1 61 ? -0.856 1.769 4.356 1.00 0.00 196 VAL A CA 13
ATOM 19067 C C . VAL A 1 61 ? 0.592 1.388 4.645 1.00 0.00 196 VAL A C 13
ATOM 19068 O O . VAL A 1 61 ? 1.415 1.294 3.734 1.00 0.00 196 VAL A O 13
ATOM 19081 N N . LYS A 1 62 ? 0.897 1.169 5.920 1.00 0.00 197 LYS A N 13
ATOM 19082 C CA . LYS A 1 62 ? 2.245 0.797 6.331 1.00 0.00 197 LYS A CA 13
ATOM 19083 C C . LYS A 1 62 ? 2.255 -0.588 6.971 1.00 0.00 197 LYS A C 13
ATOM 19084 O O . LYS A 1 62 ? 1.297 -0.983 7.634 1.00 0.00 197 LYS A O 13
ATOM 19103 N N . TYR A 1 63 ? 3.345 -1.320 6.768 1.00 0.00 198 TYR A N 13
ATOM 19104 C CA . TYR A 1 63 ? 3.480 -2.661 7.324 1.00 0.00 198 TYR A CA 13
ATOM 19105 C C . TYR A 1 63 ? 4.742 -2.774 8.173 1.00 0.00 198 TYR A C 13
ATOM 19106 O O . TYR A 1 63 ? 5.617 -1.910 8.124 1.00 0.00 198 TYR A O 13
ATOM 19124 N N . SER A 1 64 ? 4.829 -3.848 8.952 1.00 0.00 199 SER A N 13
ATOM 19125 C CA . SER A 1 64 ? 5.982 -4.075 9.816 1.00 0.00 199 SER A CA 13
ATOM 19126 C C . SER A 1 64 ? 7.220 -4.412 8.991 1.00 0.00 199 SER A C 13
ATOM 19127 O O . SER A 1 64 ? 8.289 -3.836 9.193 1.00 0.00 199 SER A O 13
ATOM 19135 N N . SER A 1 65 ? 7.067 -5.348 8.060 1.00 0.00 200 SER A N 13
ATOM 19136 C CA . SER A 1 65 ? 8.173 -5.766 7.206 1.00 0.00 200 SER A CA 13
ATOM 19137 C C . SER A 1 65 ? 7.716 -5.912 5.758 1.00 0.00 200 SER A C 13
ATOM 19138 O O . SER A 1 65 ? 6.520 -5.892 5.468 1.00 0.00 200 SER A O 13
ATOM 19146 N N . HIS A 1 66 ? 8.678 -6.060 4.853 1.00 0.00 201 HIS A N 13
ATOM 19147 C CA . HIS A 1 66 ? 8.376 -6.211 3.434 1.00 0.00 201 HIS A CA 13
ATOM 19148 C C . HIS A 1 66 ? 7.540 -7.463 3.187 1.00 0.00 201 HIS A C 13
ATOM 19149 O O . HIS A 1 66 ? 6.443 -7.389 2.633 1.00 0.00 201 HIS A O 13
ATOM 19163 N N . ALA A 1 67 ? 8.065 -8.611 3.600 1.00 0.00 202 ALA A N 13
ATOM 19164 C CA . ALA A 1 67 ? 7.367 -9.878 3.425 1.00 0.00 202 ALA A CA 13
ATOM 19165 C C . ALA A 1 67 ? 5.858 -9.695 3.549 1.00 0.00 202 ALA A C 13
ATOM 19166 O O . ALA A 1 67 ? 5.122 -9.859 2.576 1.00 0.00 202 ALA A O 13
ATOM 19173 N N . GLU A 1 68 ? 5.404 -9.355 4.751 1.00 0.00 203 GLU A N 13
ATOM 19174 C CA . GLU A 1 68 ? 3.982 -9.152 5.001 1.00 0.00 203 GLU A CA 13
ATOM 19175 C C . GLU A 1 68 ? 3.374 -8.221 3.957 1.00 0.00 203 GLU A C 13
ATOM 19176 O O . GLU A 1 68 ? 2.252 -8.433 3.498 1.00 0.00 203 GLU A O 13
ATOM 19188 N N . ALA A 1 69 ? 4.123 -7.187 3.586 1.00 0.00 204 ALA A N 13
ATOM 19189 C CA . ALA A 1 69 ? 3.659 -6.224 2.595 1.00 0.00 204 ALA A CA 13
ATOM 19190 C C . ALA A 1 69 ? 3.271 -6.919 1.294 1.00 0.00 204 ALA A C 13
ATOM 19191 O O . ALA A 1 69 ? 2.173 -6.715 0.776 1.00 0.00 204 ALA A O 13
ATOM 19198 N N . GLN A 1 70 ? 4.178 -7.739 0.773 1.00 0.00 205 GLN A N 13
ATOM 19199 C CA . GLN A 1 70 ? 3.929 -8.462 -0.469 1.00 0.00 205 GLN A CA 13
ATOM 19200 C C . GLN A 1 70 ? 2.673 -9.320 -0.356 1.00 0.00 205 GLN A C 13
ATOM 19201 O O . GLN A 1 70 ? 1.839 -9.339 -1.261 1.00 0.00 205 GLN A O 13
ATOM 19215 N N . ALA A 1 71 ? 2.546 -10.031 0.760 1.00 0.00 206 ALA A N 13
ATOM 19216 C CA . ALA A 1 71 ? 1.391 -10.890 0.991 1.00 0.00 206 ALA A CA 13
ATOM 19217 C C . ALA A 1 71 ? 0.088 -10.126 0.782 1.00 0.00 206 ALA A C 13
ATOM 19218 O O . ALA A 1 71 ? -0.820 -10.602 0.102 1.00 0.00 206 ALA A O 13
ATOM 19225 N N . ALA A 1 72 ? 0.002 -8.939 1.374 1.00 0.00 207 ALA A N 13
ATOM 19226 C CA . ALA A 1 72 ? -1.190 -8.109 1.251 1.00 0.00 207 ALA A CA 13
ATOM 19227 C C . ALA A 1 72 ? -1.338 -7.566 -0.166 1.00 0.00 207 ALA A C 13
ATOM 19228 O O . ALA A 1 72 ? -2.451 -7.333 -0.638 1.00 0.00 207 ALA A O 13
ATOM 19235 N N . ILE A 1 73 ? -0.210 -7.367 -0.839 1.00 0.00 208 ILE A N 13
ATOM 19236 C CA . ILE A 1 73 ? -0.215 -6.852 -2.203 1.00 0.00 208 ILE A CA 13
ATOM 19237 C C . ILE A 1 73 ? -0.833 -7.858 -3.168 1.00 0.00 208 ILE A C 13
ATOM 19238 O O . ILE A 1 73 ? -1.839 -7.573 -3.817 1.00 0.00 208 ILE A O 13
ATOM 19254 N N . ASN A 1 74 ? -0.226 -9.037 -3.255 1.00 0.00 209 ASN A N 13
ATOM 19255 C CA . ASN A 1 74 ? -0.718 -10.087 -4.140 1.00 0.00 209 ASN A CA 13
ATOM 19256 C C . ASN A 1 74 ? -2.103 -10.558 -3.707 1.00 0.00 209 ASN A C 13
ATOM 19257 O O . ASN A 1 74 ? -2.954 -10.865 -4.541 1.00 0.00 209 ASN A O 13
ATOM 19268 N N . ALA A 1 75 ? -2.321 -10.613 -2.397 1.00 0.00 210 ALA A N 13
ATOM 19269 C CA . ALA A 1 75 ? -3.603 -11.044 -1.854 1.00 0.00 210 ALA A CA 13
ATOM 19270 C C . ALA A 1 75 ? -4.706 -10.047 -2.192 1.00 0.00 210 ALA A C 13
ATOM 19271 O O . ALA A 1 75 ? -5.851 -10.431 -2.434 1.00 0.00 210 ALA A O 13
ATOM 19278 N N . LEU A 1 76 ? -4.355 -8.766 -2.206 1.00 0.00 211 LEU A N 13
ATOM 19279 C CA . LEU A 1 76 ? -5.316 -7.712 -2.514 1.00 0.00 211 LEU A CA 13
ATOM 19280 C C . LEU A 1 76 ? -5.133 -7.209 -3.943 1.00 0.00 211 LEU A C 13
ATOM 19281 O O . LEU A 1 76 ? -5.979 -7.441 -4.807 1.00 0.00 211 LEU A O 13
ATOM 19297 N N . HIS A 1 77 ? -4.021 -6.521 -4.184 1.00 0.00 212 HIS A N 13
ATOM 19298 C CA . HIS A 1 77 ? -3.726 -5.987 -5.509 1.00 0.00 212 HIS A CA 13
ATOM 19299 C C . HIS A 1 77 ? -3.570 -7.114 -6.526 1.00 0.00 212 HIS A C 13
ATOM 19300 O O . HIS A 1 77 ? -2.782 -8.038 -6.329 1.00 0.00 212 HIS A O 13
ATOM 19314 N N . GLY A 1 78 ? -4.328 -7.030 -7.616 1.00 0.00 213 GLY A N 13
ATOM 19315 C CA . GLY A 1 78 ? -4.260 -8.049 -8.647 1.00 0.00 213 GLY A CA 13
ATOM 19316 C C . GLY A 1 78 ? -5.168 -9.228 -8.358 1.00 0.00 213 GLY A C 13
ATOM 19317 O O . GLY A 1 78 ? -5.287 -10.143 -9.173 1.00 0.00 213 GLY A O 13
ATOM 19321 N N . SER A 1 79 ? -5.810 -9.207 -7.195 1.00 0.00 214 SER A N 13
ATOM 19322 C CA . SER A 1 79 ? -6.708 -10.285 -6.798 1.00 0.00 214 SER A CA 13
ATOM 19323 C C . SER A 1 79 ? -8.151 -9.954 -7.168 1.00 0.00 214 SER A C 13
ATOM 19324 O O . SER A 1 79 ? -8.703 -10.512 -8.115 1.00 0.00 214 SER A O 13
ATOM 19332 N N . GLN A 1 80 ? -8.754 -9.042 -6.412 1.00 0.00 215 GLN A N 13
ATOM 19333 C CA . GLN A 1 80 ? -10.133 -8.637 -6.659 1.00 0.00 215 GLN A CA 13
ATOM 19334 C C . GLN A 1 80 ? -10.184 -7.318 -7.424 1.00 0.00 215 GLN A C 13
ATOM 19335 O O . GLN A 1 80 ? -9.152 -6.697 -7.681 1.00 0.00 215 GLN A O 13
ATOM 19349 N N . THR A 1 81 ? -11.391 -6.895 -7.785 1.00 0.00 216 THR A N 13
ATOM 19350 C CA . THR A 1 81 ? -11.577 -5.651 -8.522 1.00 0.00 216 THR A CA 13
ATOM 19351 C C . THR A 1 81 ? -12.647 -4.782 -7.871 1.00 0.00 216 THR A C 13
ATOM 19352 O O . THR A 1 81 ? -13.842 -5.021 -8.040 1.00 0.00 216 THR A O 13
ATOM 19363 N N . MET A 1 82 ? -12.209 -3.771 -7.127 1.00 0.00 217 MET A N 13
ATOM 19364 C CA . MET A 1 82 ? -13.131 -2.864 -6.453 1.00 0.00 217 MET A CA 13
ATOM 19365 C C . MET A 1 82 ? -14.359 -2.596 -7.317 1.00 0.00 217 MET A C 13
ATOM 19366 O O . MET A 1 82 ? -14.260 -2.338 -8.517 1.00 0.00 217 MET A O 13
ATOM 19380 N N . PRO A 1 83 ? -15.546 -2.659 -6.695 1.00 0.00 218 PRO A N 13
ATOM 19381 C CA . PRO A 1 83 ? -16.817 -2.425 -7.389 1.00 0.00 218 PRO A CA 13
ATOM 19382 C C . PRO A 1 83 ? -16.793 -1.153 -8.229 1.00 0.00 218 PRO A C 13
ATOM 19383 O O . PRO A 1 83 ? -16.592 -0.057 -7.708 1.00 0.00 218 PRO A O 13
ATOM 19394 N N . GLY A 1 84 ? -17.001 -1.306 -9.533 1.00 0.00 219 GLY A N 13
ATOM 19395 C CA . GLY A 1 84 ? -17.000 -0.161 -10.424 1.00 0.00 219 GLY A CA 13
ATOM 19396 C C . GLY A 1 84 ? -15.831 -0.177 -11.388 1.00 0.00 219 GLY A C 13
ATOM 19397 O O . GLY A 1 84 ? -16.010 -0.011 -12.595 1.00 0.00 219 GLY A O 13
ATOM 19401 N N . ALA A 1 85 ? -14.629 -0.376 -10.856 1.00 0.00 220 ALA A N 13
ATOM 19402 C CA . ALA A 1 85 ? -13.426 -0.413 -11.678 1.00 0.00 220 ALA A CA 13
ATOM 19403 C C . ALA A 1 85 ? -13.350 -1.707 -12.481 1.00 0.00 220 ALA A C 13
ATOM 19404 O O . ALA A 1 85 ? -13.952 -2.715 -12.111 1.00 0.00 220 ALA A O 13
ATOM 19411 N N . SER A 1 86 ? -12.607 -1.672 -13.583 1.00 0.00 221 SER A N 13
ATOM 19412 C CA . SER A 1 86 ? -12.457 -2.841 -14.441 1.00 0.00 221 SER A CA 13
ATOM 19413 C C . SER A 1 86 ? -11.145 -3.564 -14.149 1.00 0.00 221 SER A C 13
ATOM 19414 O O . SER A 1 86 ? -10.993 -4.746 -14.458 1.00 0.00 221 SER A O 13
ATOM 19422 N N . SER A 1 87 ? -10.201 -2.845 -13.550 1.00 0.00 222 SER A N 13
ATOM 19423 C CA . SER A 1 87 ? -8.901 -3.416 -13.219 1.00 0.00 222 SER A CA 13
ATOM 19424 C C . SER A 1 87 ? -8.838 -3.805 -11.745 1.00 0.00 222 SER A C 13
ATOM 19425 O O . SER A 1 87 ? -9.391 -3.119 -10.886 1.00 0.00 222 SER A O 13
ATOM 19433 N N . SER A 1 88 ? -8.160 -4.913 -11.461 1.00 0.00 223 SER A N 13
ATOM 19434 C CA . SER A 1 88 ? -8.027 -5.397 -10.092 1.00 0.00 223 SER A CA 13
ATOM 19435 C C . SER A 1 88 ? -7.403 -4.332 -9.196 1.00 0.00 223 SER A C 13
ATOM 19436 O O . SER A 1 88 ? -6.659 -3.468 -9.664 1.00 0.00 223 SER A O 13
ATOM 19444 N N . LEU A 1 89 ? -7.710 -4.398 -7.906 1.00 0.00 224 LEU A N 13
ATOM 19445 C CA . LEU A 1 89 ? -7.180 -3.439 -6.942 1.00 0.00 224 LEU A CA 13
ATOM 19446 C C . LEU A 1 89 ? -5.718 -3.123 -7.238 1.00 0.00 224 LEU A C 13
ATOM 19447 O O . LEU A 1 89 ? -4.981 -3.963 -7.754 1.00 0.00 224 LEU A O 13
ATOM 19463 N N . VAL A 1 90 ? -5.303 -1.904 -6.906 1.00 0.00 225 VAL A N 13
ATOM 19464 C CA . VAL A 1 90 ? -3.927 -1.477 -7.132 1.00 0.00 225 VAL A CA 13
ATOM 19465 C C . VAL A 1 90 ? -3.236 -1.128 -5.819 1.00 0.00 225 VAL A C 13
ATOM 19466 O O . VAL A 1 90 ? -3.604 -0.164 -5.148 1.00 0.00 225 VAL A O 13
ATOM 19479 N N . VAL A 1 91 ? -2.232 -1.920 -5.456 1.00 0.00 226 VAL A N 13
ATOM 19480 C CA . VAL A 1 91 ? -1.488 -1.695 -4.223 1.00 0.00 226 VAL A CA 13
ATOM 19481 C C . VAL A 1 91 ? 0.006 -1.915 -4.434 1.00 0.00 226 VAL A C 13
ATOM 19482 O O . VAL A 1 91 ? 0.469 -3.051 -4.538 1.00 0.00 226 VAL A O 13
ATOM 19495 N N . LYS A 1 92 ? 0.756 -0.820 -4.497 1.00 0.00 227 LYS A N 13
ATOM 19496 C CA . LYS A 1 92 ? 2.199 -0.892 -4.695 1.00 0.00 227 LYS A CA 13
ATOM 19497 C C . LYS A 1 92 ? 2.935 -0.094 -3.623 1.00 0.00 227 LYS A C 13
ATOM 19498 O O . LYS A 1 92 ? 2.313 0.520 -2.756 1.00 0.00 227 LYS A O 13
ATOM 19517 N N . PHE A 1 93 ? 4.262 -0.105 -3.690 1.00 0.00 228 PHE A N 13
ATOM 19518 C CA . PHE A 1 93 ? 5.083 0.619 -2.726 1.00 0.00 228 PHE A CA 13
ATOM 19519 C C . PHE A 1 93 ? 5.222 2.085 -3.123 1.00 0.00 228 PHE A C 13
ATOM 19520 O O . PHE A 1 93 ? 5.491 2.403 -4.281 1.00 0.00 228 PHE A O 13
ATOM 19537 N N . ALA A 1 94 ? 5.036 2.975 -2.153 1.00 0.00 229 ALA A N 13
ATOM 19538 C CA . ALA A 1 94 ? 5.142 4.407 -2.399 1.00 0.00 229 ALA A CA 13
ATOM 19539 C C . ALA A 1 94 ? 6.587 4.880 -2.280 1.00 0.00 229 ALA A C 13
ATOM 19540 O O . ALA A 1 94 ? 7.075 5.142 -1.180 1.00 0.00 229 ALA A O 13
ATOM 19547 N N . ASP A 1 95 ? 7.266 4.985 -3.416 1.00 0.00 230 ASP A N 13
ATOM 19548 C CA . ASP A 1 95 ? 8.656 5.426 -3.439 1.00 0.00 230 ASP A CA 13
ATOM 19549 C C . ASP A 1 95 ? 8.773 6.824 -4.037 1.00 0.00 230 ASP A C 13
ATOM 19550 O O . ASP A 1 95 ? 9.727 7.127 -4.754 1.00 0.00 230 ASP A O 13
ATOM 19559 N N . THR A 1 96 ? 7.794 7.673 -3.740 1.00 0.00 231 THR A N 13
ATOM 19560 C CA . THR A 1 96 ? 7.786 9.038 -4.251 1.00 0.00 231 THR A CA 13
ATOM 19561 C C . THR A 1 96 ? 8.549 9.977 -3.323 1.00 0.00 231 THR A C 13
ATOM 19562 O O . THR A 1 96 ? 7.951 10.689 -2.516 1.00 0.00 231 THR A O 13
ATOM 19573 N N . ASP A 1 97 ? 9.872 9.973 -3.444 1.00 0.00 232 ASP A N 13
ATOM 19574 C CA . ASP A 1 97 ? 10.717 10.827 -2.617 1.00 0.00 232 ASP A CA 13
ATOM 19575 C C . ASP A 1 97 ? 12.162 10.796 -3.105 1.00 0.00 232 ASP A C 13
ATOM 19576 O O . ASP A 1 97 ? 12.741 9.727 -3.301 1.00 0.00 232 ASP A O 13
ATOM 19585 N N . LYS A 1 98 ? 12.740 11.977 -3.300 1.00 0.00 233 LYS A N 13
ATOM 19586 C CA . LYS A 1 98 ? 14.118 12.087 -3.764 1.00 0.00 233 LYS A CA 13
ATOM 19587 C C . LYS A 1 98 ? 15.090 12.091 -2.589 1.00 0.00 233 LYS A C 13
ATOM 19588 O O . LYS A 1 98 ? 15.234 13.096 -1.895 1.00 0.00 233 LYS A O 13
ATOM 19607 N N . GLU A 1 99 ? 15.756 10.960 -2.374 1.00 0.00 234 GLU A N 13
ATOM 19608 C CA . GLU A 1 99 ? 16.715 10.835 -1.283 1.00 0.00 234 GLU A CA 13
ATOM 19609 C C . GLU A 1 99 ? 18.144 10.802 -1.816 1.00 0.00 234 GLU A C 13
ATOM 19610 O O . GLU A 1 99 ? 18.432 10.137 -2.811 1.00 0.00 234 GLU A O 13
ATOM 19622 N N . SER A 1 100 ? 19.036 11.525 -1.146 1.00 0.00 235 SER A N 13
ATOM 19623 C CA . SER A 1 100 ? 20.435 11.582 -1.554 1.00 0.00 235 SER A CA 13
ATOM 19624 C C . SER A 1 100 ? 21.352 11.162 -0.410 1.00 0.00 235 SER A C 13
ATOM 19625 O O . SER A 1 100 ? 21.058 11.407 0.759 1.00 0.00 235 SER A O 13
ATOM 19633 N N . GLY A 1 101 ? 22.468 10.526 -0.757 1.00 0.00 236 GLY A N 13
ATOM 19634 C CA . GLY A 1 101 ? 23.412 10.081 0.252 1.00 0.00 236 GLY A CA 13
ATOM 19635 C C . GLY A 1 101 ? 24.849 10.375 -0.130 1.00 0.00 236 GLY A C 13
ATOM 19636 O O . GLY A 1 101 ? 25.493 9.608 -0.847 1.00 0.00 236 GLY A O 13
ATOM 19640 N N . PRO A 1 102 ? 25.373 11.511 0.353 1.00 0.00 237 PRO A N 13
ATOM 19641 C CA . PRO A 1 102 ? 26.749 11.931 0.071 1.00 0.00 237 PRO A CA 13
ATOM 19642 C C . PRO A 1 102 ? 27.772 11.162 0.899 1.00 0.00 237 PRO A C 13
ATOM 19643 O O . PRO A 1 102 ? 28.709 11.745 1.444 1.00 0.00 237 PRO A O 13
ATOM 19654 N N . SER A 1 103 ? 27.586 9.849 0.990 1.00 0.00 238 SER A N 13
ATOM 19655 C CA . SER A 1 103 ? 28.492 9.000 1.755 1.00 0.00 238 SER A CA 13
ATOM 19656 C C . SER A 1 103 ? 29.945 9.386 1.499 1.00 0.00 238 SER A C 13
ATOM 19657 O O . SER A 1 103 ? 30.701 9.657 2.432 1.00 0.00 238 SER A O 13
ATOM 19665 N N . SER A 1 104 ? 30.330 9.409 0.227 1.00 0.00 239 SER A N 13
ATOM 19666 C CA . SER A 1 104 ? 31.694 9.759 -0.154 1.00 0.00 239 SER A CA 13
ATOM 19667 C C . SER A 1 104 ? 31.729 11.103 -0.874 1.00 0.00 239 SER A C 13
ATOM 19668 O O . SER 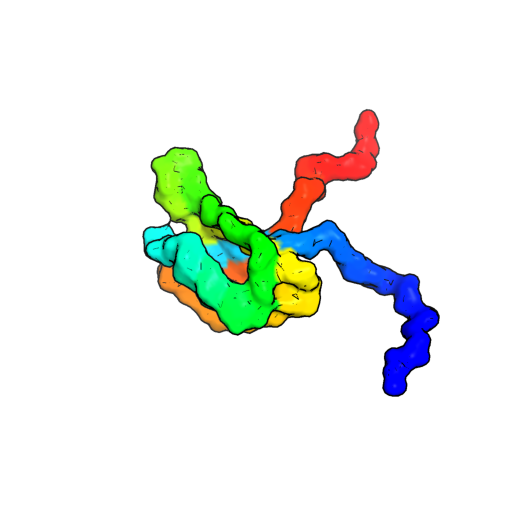A 1 104 ? 31.398 11.195 -2.056 1.00 0.00 239 SER A O 13
ATOM 19676 N N . GLY A 1 105 ? 32.134 12.144 -0.153 1.00 0.00 240 GLY A N 13
ATOM 19677 C CA . GLY A 1 105 ? 32.205 13.470 -0.739 1.00 0.00 240 GLY A CA 13
ATOM 19678 C C . GLY A 1 105 ? 32.452 14.549 0.297 1.00 0.00 240 GLY A C 13
ATOM 19679 O O . GLY A 1 105 ? 33.181 15.507 0.043 1.00 0.00 240 GLY A O 13
ATOM 19683 N N . GLY A 1 1 ? -2.141 0.472 -15.010 1.00 0.00 136 GLY A N 14
ATOM 19684 C CA . GLY A 1 1 ? -1.156 1.429 -14.542 1.00 0.00 136 GLY A CA 14
ATOM 19685 C C . GLY A 1 1 ? 0.220 1.179 -15.128 1.00 0.00 136 GLY A C 14
ATOM 19686 O O . GLY A 1 1 ? 0.566 0.043 -15.454 1.00 0.00 136 GLY A O 14
ATOM 19690 N N . SER A 1 2 ? 1.007 2.242 -15.263 1.00 0.00 137 SER A N 14
ATOM 19691 C CA . SER A 1 2 ? 2.351 2.132 -15.818 1.00 0.00 137 SER A CA 14
ATOM 19692 C C . SER A 1 2 ? 3.355 1.746 -14.737 1.00 0.00 137 SER A C 14
ATOM 19693 O O . SER A 1 2 ? 3.522 2.457 -13.746 1.00 0.00 137 SER A O 14
ATOM 19701 N N . SER A 1 3 ? 4.023 0.614 -14.935 1.00 0.00 138 SER A N 14
ATOM 19702 C CA . SER A 1 3 ? 5.009 0.130 -13.976 1.00 0.00 138 SER A CA 14
ATOM 19703 C C . SER A 1 3 ? 6.425 0.454 -14.442 1.00 0.00 138 SER A C 14
ATOM 19704 O O . SER A 1 3 ? 6.665 0.673 -15.629 1.00 0.00 138 SER A O 14
ATOM 19712 N N . GLY A 1 4 ? 7.360 0.484 -13.497 1.00 0.00 139 GLY A N 14
ATOM 19713 C CA . GLY A 1 4 ? 8.741 0.783 -13.829 1.00 0.00 139 GLY A CA 14
ATOM 19714 C C . GLY A 1 4 ? 9.237 2.049 -13.159 1.00 0.00 139 GLY A C 14
ATOM 19715 O O . GLY A 1 4 ? 8.689 3.130 -13.374 1.00 0.00 139 GLY A O 14
ATOM 19719 N N . SER A 1 5 ? 10.277 1.915 -12.341 1.00 0.00 140 SER A N 14
ATOM 19720 C CA . SER A 1 5 ? 10.844 3.056 -11.632 1.00 0.00 140 SER A CA 14
ATOM 19721 C C . SER A 1 5 ? 12.194 3.448 -12.225 1.00 0.00 140 SER A C 14
ATOM 19722 O O . SER A 1 5 ? 12.488 4.630 -12.401 1.00 0.00 140 SER A O 14
ATOM 19730 N N . SER A 1 6 ? 13.012 2.446 -12.532 1.00 0.00 141 SER A N 14
ATOM 19731 C CA . SER A 1 6 ? 14.333 2.684 -13.101 1.00 0.00 141 SER A CA 14
ATOM 19732 C C . SER A 1 6 ? 15.081 3.752 -12.310 1.00 0.00 141 SER A C 14
ATOM 19733 O O . SER A 1 6 ? 15.700 4.647 -12.884 1.00 0.00 141 SER A O 14
ATOM 19741 N N . GLY A 1 7 ? 15.019 3.651 -10.985 1.00 0.00 142 GLY A N 14
ATOM 19742 C CA . GLY A 1 7 ? 15.694 4.614 -10.135 1.00 0.00 142 GLY A CA 14
ATOM 19743 C C . GLY A 1 7 ? 16.115 4.019 -8.806 1.00 0.00 142 GLY A C 14
ATOM 19744 O O . GLY A 1 7 ? 17.190 4.331 -8.291 1.00 0.00 142 GLY A O 14
ATOM 19748 N N . CYS A 1 8 ? 15.266 3.163 -8.248 1.00 0.00 143 CYS A N 14
ATOM 19749 C CA . CYS A 1 8 ? 15.555 2.525 -6.968 1.00 0.00 143 CYS A CA 14
ATOM 19750 C C . CYS A 1 8 ? 16.262 1.190 -7.173 1.00 0.00 143 CYS A C 14
ATOM 19751 O O . CYS A 1 8 ? 15.829 0.159 -6.655 1.00 0.00 143 CYS A O 14
ATOM 19759 N N . LEU A 1 9 ? 17.351 1.214 -7.934 1.00 0.00 144 LEU A N 14
ATOM 19760 C CA . LEU A 1 9 ? 18.119 0.004 -8.210 1.00 0.00 144 LEU A CA 14
ATOM 19761 C C . LEU A 1 9 ? 19.039 -0.335 -7.041 1.00 0.00 144 LEU A C 14
ATOM 19762 O O . LEU A 1 9 ? 19.071 -1.473 -6.574 1.00 0.00 144 LEU A O 14
ATOM 19778 N N . ARG A 1 10 ? 19.784 0.661 -6.573 1.00 0.00 145 ARG A N 14
ATOM 19779 C CA . ARG A 1 10 ? 20.704 0.469 -5.459 1.00 0.00 145 ARG A CA 14
ATOM 19780 C C . ARG A 1 10 ? 20.252 1.263 -4.237 1.00 0.00 145 ARG A C 14
ATOM 19781 O O . ARG A 1 10 ? 20.269 0.756 -3.115 1.00 0.00 145 ARG A O 14
ATOM 19802 N N . GLN A 1 11 ? 19.849 2.509 -4.463 1.00 0.00 146 GLN A N 14
ATOM 19803 C CA . GLN A 1 11 ? 19.393 3.373 -3.380 1.00 0.00 146 GLN A CA 14
ATOM 19804 C C . GLN A 1 11 ? 18.626 2.573 -2.332 1.00 0.00 146 GLN A C 14
ATOM 19805 O O . GLN A 1 11 ? 17.891 1.636 -2.646 1.00 0.00 146 GLN A O 14
ATOM 19819 N N . PRO A 1 12 ? 18.799 2.949 -1.057 1.00 0.00 147 PRO A N 14
ATOM 19820 C CA . PRO A 1 12 ? 18.131 2.280 0.064 1.00 0.00 147 PRO A CA 14
ATOM 19821 C C . PRO A 1 12 ? 16.677 2.715 0.215 1.00 0.00 147 PRO A C 14
ATOM 19822 O O . PRO A 1 12 ? 16.379 3.858 0.561 1.00 0.00 147 PRO A O 14
ATOM 19833 N N . PRO A 1 13 ? 15.750 1.783 -0.051 1.00 0.00 148 PRO A N 14
ATOM 19834 C CA . PRO A 1 13 ? 14.311 2.046 0.050 1.00 0.00 148 PRO A CA 14
ATOM 19835 C C . PRO A 1 13 ? 13.950 2.810 1.319 1.00 0.00 148 PRO A C 14
ATOM 19836 O O . PRO A 1 13 ? 13.185 3.774 1.278 1.00 0.00 148 PRO A O 14
ATOM 19847 N N . SER A 1 14 ? 14.505 2.374 2.445 1.00 0.00 149 SER A N 14
ATOM 19848 C CA . SER A 1 14 ? 14.238 3.016 3.727 1.00 0.00 149 SER A CA 14
ATOM 19849 C C . SER A 1 14 ? 12.799 3.519 3.794 1.00 0.00 149 SER A C 14
ATOM 19850 O O . SER A 1 14 ? 12.544 4.654 4.199 1.00 0.00 149 SER A O 14
ATOM 19858 N N . HIS A 1 15 ? 11.861 2.667 3.392 1.00 0.00 150 HIS A N 14
ATOM 19859 C CA . HIS A 1 15 ? 10.447 3.024 3.406 1.00 0.00 150 HIS A CA 14
ATOM 19860 C C . HIS A 1 15 ? 9.572 1.785 3.234 1.00 0.00 150 HIS A C 14
ATOM 19861 O O . HIS A 1 15 ? 9.631 1.111 2.205 1.00 0.00 150 HIS A O 14
ATOM 19875 N N . ARG A 1 16 ? 8.764 1.493 4.247 1.00 0.00 151 ARG A N 14
ATOM 19876 C CA . ARG A 1 16 ? 7.879 0.335 4.208 1.00 0.00 151 ARG A CA 14
ATOM 19877 C C . ARG A 1 16 ? 6.424 0.767 4.054 1.00 0.00 151 ARG A C 14
ATOM 19878 O O . ARG A 1 16 ? 5.528 0.208 4.687 1.00 0.00 151 ARG A O 14
ATOM 19899 N N . LYS A 1 17 ? 6.195 1.766 3.208 1.00 0.00 152 LYS A N 14
ATOM 19900 C CA . LYS A 1 17 ? 4.850 2.275 2.969 1.00 0.00 152 LYS A CA 14
ATOM 19901 C C . LYS A 1 17 ? 4.253 1.663 1.706 1.00 0.00 152 LYS A C 14
ATOM 19902 O O . LYS A 1 17 ? 4.974 1.124 0.865 1.00 0.00 152 LYS A O 14
ATOM 19921 N N . LEU A 1 18 ? 2.934 1.750 1.577 1.00 0.00 153 LEU A N 14
ATOM 19922 C CA . LEU A 1 18 ? 2.241 1.206 0.415 1.00 0.00 153 LEU A CA 14
ATOM 19923 C C . LEU A 1 18 ? 1.174 2.175 -0.085 1.00 0.00 153 LEU A C 14
ATOM 19924 O O . LEU A 1 18 ? 0.478 2.811 0.707 1.00 0.00 153 LEU A O 14
ATOM 19940 N N . PHE A 1 19 ? 1.048 2.280 -1.404 1.00 0.00 154 PHE A N 14
ATOM 19941 C CA . PHE A 1 19 ? 0.065 3.169 -2.010 1.00 0.00 154 PHE A CA 14
ATOM 19942 C C . PHE A 1 19 ? -1.088 2.374 -2.616 1.00 0.00 154 PHE A C 14
ATOM 19943 O O . PHE A 1 19 ? -0.885 1.535 -3.493 1.00 0.00 154 PHE A O 14
ATOM 19960 N N . VAL A 1 20 ? -2.300 2.644 -2.140 1.00 0.00 155 VAL A N 14
ATOM 19961 C CA . VAL A 1 20 ? -3.486 1.955 -2.634 1.00 0.00 155 VAL A CA 14
ATOM 19962 C C . VAL A 1 20 ? -4.371 2.895 -3.444 1.00 0.00 155 VAL A C 14
ATOM 19963 O O . VAL A 1 20 ? -4.665 4.010 -3.015 1.00 0.00 155 VAL A O 14
ATOM 19976 N N . GLY A 1 21 ? -4.793 2.437 -4.619 1.00 0.00 156 GLY A N 14
ATOM 19977 C CA . GLY A 1 21 ? -5.641 3.250 -5.470 1.00 0.00 156 GLY A CA 14
ATOM 19978 C C . GLY A 1 21 ? -6.831 2.481 -6.008 1.00 0.00 156 GLY A C 14
ATOM 19979 O O . GLY A 1 21 ? -7.196 1.435 -5.472 1.00 0.00 156 GLY A O 14
ATOM 19983 N N . MET A 1 22 ? -7.439 3.000 -7.070 1.00 0.00 157 MET A N 14
ATOM 19984 C CA . MET A 1 22 ? -8.596 2.355 -7.680 1.00 0.00 157 MET A CA 14
ATOM 19985 C C . MET A 1 22 ? -9.635 1.991 -6.624 1.00 0.00 157 MET A C 14
ATOM 19986 O O . MET A 1 22 ? -10.368 1.012 -6.771 1.00 0.00 157 MET A O 14
ATOM 20000 N N . LEU A 1 23 ? -9.693 2.784 -5.560 1.00 0.00 158 LEU A N 14
ATOM 20001 C CA . LEU A 1 23 ? -10.643 2.545 -4.479 1.00 0.00 158 LEU A CA 14
ATOM 20002 C C . LEU A 1 23 ? -11.948 3.295 -4.725 1.00 0.00 158 LEU A C 14
ATOM 20003 O O . LEU A 1 23 ? -12.018 4.173 -5.584 1.00 0.00 158 LEU A O 14
ATOM 20019 N N . ASN A 1 24 ? -12.979 2.945 -3.963 1.00 0.00 159 ASN A N 14
ATOM 20020 C CA . ASN A 1 24 ? -14.282 3.586 -4.097 1.00 0.00 159 ASN A CA 14
ATOM 20021 C C . ASN A 1 24 ? -14.574 4.481 -2.896 1.00 0.00 159 ASN A C 14
ATOM 20022 O O . ASN A 1 24 ? -14.028 4.280 -1.810 1.00 0.00 159 ASN A O 14
ATOM 20033 N N . LYS A 1 25 ? -15.438 5.470 -3.098 1.00 0.00 160 LYS A N 14
ATOM 20034 C CA . LYS A 1 25 ? -15.805 6.396 -2.033 1.00 0.00 160 LYS A CA 14
ATOM 20035 C C . LYS A 1 25 ? -16.872 5.788 -1.128 1.00 0.00 160 LYS A C 14
ATOM 20036 O O . LYS A 1 25 ? -17.846 6.451 -0.771 1.00 0.00 160 LYS A O 14
ATOM 20055 N N . GLN A 1 26 ? -16.681 4.525 -0.761 1.00 0.00 161 GLN A N 14
ATOM 20056 C CA . GLN A 1 26 ? -17.628 3.830 0.103 1.00 0.00 161 GLN A CA 14
ATOM 20057 C C . GLN A 1 26 ? -16.916 3.199 1.295 1.00 0.00 161 GLN A C 14
ATOM 20058 O O . GLN A 1 26 ? -17.354 3.340 2.436 1.00 0.00 161 GLN A O 14
ATOM 20072 N N . GLN A 1 27 ? -15.817 2.503 1.021 1.00 0.00 162 GLN A N 14
ATOM 20073 C CA . GLN A 1 27 ? -15.046 1.849 2.071 1.00 0.00 162 GLN A CA 14
ATOM 20074 C C . GLN A 1 27 ? -14.564 2.863 3.104 1.00 0.00 162 GLN A C 14
ATOM 20075 O O . GLN A 1 27 ? -14.543 4.066 2.844 1.00 0.00 162 GLN A O 14
ATOM 20089 N N . SER A 1 28 ? -14.180 2.369 4.276 1.00 0.00 163 SER A N 14
ATOM 20090 C CA . SER A 1 28 ? -13.703 3.232 5.350 1.00 0.00 163 SER A CA 14
ATOM 20091 C C . SER A 1 28 ? -12.444 2.656 5.991 1.00 0.00 163 SER A C 14
ATOM 20092 O O . SER A 1 28 ? -12.018 1.550 5.663 1.00 0.00 163 SER A O 14
ATOM 20100 N N . GLU A 1 29 ? -11.853 3.417 6.908 1.00 0.00 164 GLU A N 14
ATOM 20101 C CA . GLU A 1 29 ? -10.642 2.983 7.595 1.00 0.00 164 GLU A CA 14
ATOM 20102 C C . GLU A 1 29 ? -10.821 1.586 8.182 1.00 0.00 164 GLU A C 14
ATOM 20103 O O . GLU A 1 29 ? -9.884 0.788 8.209 1.00 0.00 164 GLU A O 14
ATOM 20115 N N . ASP A 1 30 ? -12.030 1.298 8.652 1.00 0.00 165 ASP A N 14
ATOM 20116 C CA . ASP A 1 30 ? -12.333 -0.002 9.238 1.00 0.00 165 ASP A CA 14
ATOM 20117 C C . ASP A 1 30 ? -12.184 -1.113 8.204 1.00 0.00 165 ASP A C 14
ATOM 20118 O O . ASP A 1 30 ? -11.309 -1.971 8.320 1.00 0.00 165 ASP A O 14
ATOM 20127 N N . ASP A 1 31 ? -13.046 -1.092 7.193 1.00 0.00 166 ASP A N 14
ATOM 20128 C CA . ASP A 1 31 ? -13.011 -2.097 6.137 1.00 0.00 166 ASP A CA 14
ATOM 20129 C C . ASP A 1 31 ? -11.575 -2.391 5.713 1.00 0.00 166 ASP A C 14
ATOM 20130 O O . ASP A 1 31 ? -11.123 -3.535 5.763 1.00 0.00 166 ASP A O 14
ATOM 20139 N N . VAL A 1 32 ? -10.863 -1.349 5.295 1.00 0.00 167 VAL A N 14
ATOM 20140 C CA . VAL A 1 32 ? -9.478 -1.495 4.862 1.00 0.00 167 VAL A CA 14
ATOM 20141 C C . VAL A 1 32 ? -8.594 -1.984 6.004 1.00 0.00 167 VAL A C 14
ATOM 20142 O O . VAL A 1 32 ? -7.974 -3.043 5.912 1.00 0.00 167 VAL A O 14
ATOM 20155 N N . ARG A 1 33 ? -8.541 -1.205 7.079 1.00 0.00 168 ARG A N 14
ATOM 20156 C CA . ARG A 1 33 ? -7.732 -1.558 8.239 1.00 0.00 168 ARG A CA 14
ATOM 20157 C C . ARG A 1 33 ? -7.728 -3.068 8.460 1.00 0.00 168 ARG A C 14
ATOM 20158 O O . ARG A 1 33 ? -6.686 -3.716 8.365 1.00 0.00 168 ARG A O 14
ATOM 20179 N N . ARG A 1 34 ? -8.900 -3.620 8.756 1.00 0.00 169 ARG A N 14
ATOM 20180 C CA . ARG A 1 34 ? -9.032 -5.053 8.992 1.00 0.00 169 ARG A CA 14
ATOM 20181 C C . ARG A 1 34 ? -8.583 -5.849 7.770 1.00 0.00 169 ARG A C 14
ATOM 20182 O O . ARG A 1 34 ? -7.721 -6.723 7.868 1.00 0.00 169 ARG A O 14
ATOM 20203 N N . LEU A 1 35 ? -9.172 -5.540 6.620 1.00 0.00 170 LEU A N 14
ATOM 20204 C CA . LEU A 1 35 ? -8.833 -6.227 5.378 1.00 0.00 170 LEU A CA 14
ATOM 20205 C C . LEU A 1 35 ? -7.324 -6.414 5.254 1.00 0.00 170 LEU A C 14
ATOM 20206 O O . LEU A 1 35 ? -6.823 -7.538 5.278 1.00 0.00 170 LEU A O 14
ATOM 20222 N N . PHE A 1 36 ? -6.605 -5.304 5.123 1.00 0.00 171 PHE A N 14
ATOM 20223 C CA . PHE A 1 36 ? -5.153 -5.345 4.996 1.00 0.00 171 PHE A CA 14
ATOM 20224 C C . PHE A 1 36 ? -4.532 -6.175 6.116 1.00 0.00 171 PHE A C 14
ATOM 20225 O O . PHE A 1 36 ? -4.051 -7.284 5.887 1.00 0.00 171 PHE A O 14
ATOM 20242 N N . GLU A 1 37 ? -4.546 -5.627 7.327 1.00 0.00 172 GLU A N 14
ATOM 20243 C CA . GLU A 1 37 ? -3.984 -6.316 8.483 1.00 0.00 172 GLU A CA 14
ATOM 20244 C C . GLU A 1 37 ? -4.348 -7.798 8.464 1.00 0.00 172 GLU A C 14
ATOM 20245 O O . GLU A 1 37 ? -3.584 -8.641 8.932 1.00 0.00 172 GLU A O 14
ATOM 20257 N N . ALA A 1 38 ? -5.520 -8.106 7.919 1.00 0.00 173 ALA A N 14
ATOM 20258 C CA . ALA A 1 38 ? -5.986 -9.485 7.837 1.00 0.00 173 ALA A CA 14
ATOM 20259 C C . ALA A 1 38 ? -4.842 -10.430 7.486 1.00 0.00 173 ALA A C 14
ATOM 20260 O O . ALA A 1 38 ? -4.842 -11.596 7.882 1.00 0.00 173 ALA A O 14
ATOM 20267 N N . PHE A 1 39 ? -3.868 -9.921 6.739 1.00 0.00 174 PHE A N 14
ATOM 20268 C CA . PHE A 1 39 ? -2.719 -10.721 6.332 1.00 0.00 174 PHE A CA 14
ATOM 20269 C C . PHE A 1 39 ? -1.464 -10.295 7.089 1.00 0.00 174 PHE A C 14
ATOM 20270 O O . PHE A 1 39 ? -0.948 -11.037 7.924 1.00 0.00 174 PHE A O 14
ATOM 20287 N N . GLY A 1 40 ? -0.979 -9.094 6.791 1.00 0.00 175 GLY A N 14
ATOM 20288 C CA . GLY A 1 40 ? 0.211 -8.589 7.451 1.00 0.00 175 GLY A CA 14
ATOM 20289 C C . GLY A 1 40 ? -0.086 -7.417 8.366 1.00 0.00 175 GLY A C 14
ATOM 20290 O O . GLY A 1 40 ? -0.771 -6.474 7.973 1.00 0.00 175 GLY A O 14
ATOM 20294 N N . ASN A 1 41 ? 0.430 -7.477 9.589 1.00 0.00 176 ASN A N 14
ATOM 20295 C CA . ASN A 1 41 ? 0.214 -6.413 10.563 1.00 0.00 176 ASN A CA 14
ATOM 20296 C C . ASN A 1 41 ? 0.503 -5.047 9.948 1.00 0.00 176 ASN A C 14
ATOM 20297 O O . ASN A 1 41 ? 1.367 -4.915 9.081 1.00 0.00 176 ASN A O 14
ATOM 20308 N N . ILE A 1 42 ? -0.227 -4.034 10.403 1.00 0.00 177 ILE A N 14
ATOM 20309 C CA . ILE A 1 42 ? -0.048 -2.678 9.899 1.00 0.00 177 ILE A CA 14
ATOM 20310 C C . ILE A 1 42 ? 0.519 -1.761 10.978 1.00 0.00 177 ILE A C 14
ATOM 20311 O O . ILE A 1 42 ? 0.113 -1.827 12.138 1.00 0.00 177 ILE A O 14
ATOM 20327 N N . GLU A 1 43 ? 1.458 -0.905 10.586 1.00 0.00 178 GLU A N 14
ATOM 20328 C CA . GLU A 1 43 ? 2.080 0.026 11.521 1.00 0.00 178 GLU A CA 14
ATOM 20329 C C . GLU A 1 43 ? 1.440 1.408 11.418 1.00 0.00 178 GLU A C 14
ATOM 20330 O O . GLU A 1 43 ? 1.285 2.107 12.419 1.00 0.00 178 GLU A O 14
ATOM 20342 N N . GLU A 1 44 ? 1.072 1.794 10.200 1.00 0.00 179 GLU A N 14
ATOM 20343 C CA . GLU A 1 44 ? 0.451 3.093 9.967 1.00 0.00 179 GLU A CA 14
ATOM 20344 C C . GLU A 1 44 ? -0.528 3.025 8.799 1.00 0.00 179 GLU A C 14
ATOM 20345 O O . GLU A 1 44 ? -0.256 2.385 7.782 1.00 0.00 179 GLU A O 14
ATOM 20357 N N . CYS A 1 45 ? -1.669 3.689 8.952 1.00 0.00 180 CYS A N 14
ATOM 20358 C CA . CYS A 1 45 ? -2.691 3.703 7.911 1.00 0.00 180 CYS A CA 14
ATOM 20359 C C . CYS A 1 45 ? -3.404 5.051 7.868 1.00 0.00 180 CYS A C 14
ATOM 20360 O O . CYS A 1 45 ? -3.717 5.634 8.906 1.00 0.00 180 CYS A O 14
ATOM 20368 N N . THR A 1 46 ? -3.655 5.543 6.659 1.00 0.00 181 THR A N 14
ATOM 20369 C CA . THR A 1 46 ? -4.328 6.823 6.479 1.00 0.00 181 THR A CA 14
ATOM 20370 C C . THR A 1 46 ? -5.077 6.870 5.153 1.00 0.00 181 THR A C 14
ATOM 20371 O O . THR A 1 46 ? -4.664 6.246 4.174 1.00 0.00 181 THR A O 14
ATOM 20382 N N . ILE A 1 47 ? -6.179 7.613 5.126 1.00 0.00 182 ILE A N 14
ATOM 20383 C CA . ILE A 1 47 ? -6.983 7.741 3.918 1.00 0.00 182 ILE A CA 14
ATOM 20384 C C . ILE A 1 47 ? -6.725 9.074 3.224 1.00 0.00 182 ILE A C 14
ATOM 20385 O O . ILE A 1 47 ? -6.678 10.123 3.869 1.00 0.00 182 ILE A O 14
ATOM 20401 N N . LEU A 1 48 ? -6.559 9.027 1.907 1.00 0.00 183 LEU A N 14
ATOM 20402 C CA . LEU A 1 48 ? -6.307 10.232 1.124 1.00 0.00 183 LEU A CA 14
ATOM 20403 C C . LEU A 1 48 ? -7.606 10.979 0.841 1.00 0.00 183 LEU A C 14
ATOM 20404 O O . LEU A 1 48 ? -8.498 10.461 0.169 1.00 0.00 183 LEU A O 14
ATOM 20420 N N . ARG A 1 49 ? -7.705 12.201 1.355 1.00 0.00 184 ARG A N 14
ATOM 20421 C CA . ARG A 1 49 ? -8.895 13.020 1.157 1.00 0.00 184 ARG A CA 14
ATOM 20422 C C . ARG A 1 49 ? -8.516 14.431 0.719 1.00 0.00 184 ARG A C 14
ATOM 20423 O O . ARG A 1 49 ? -7.797 15.138 1.424 1.00 0.00 184 ARG A O 14
ATOM 20444 N N . GLY A 1 50 ? -9.006 14.835 -0.449 1.00 0.00 185 GLY A N 14
ATOM 20445 C CA . GLY A 1 50 ? -8.708 16.160 -0.960 1.00 0.00 185 GLY A CA 14
ATOM 20446 C C . GLY A 1 50 ? -9.379 17.256 -0.157 1.00 0.00 185 GLY A C 14
ATOM 20447 O O . GLY A 1 50 ? -10.206 16.997 0.717 1.00 0.00 185 GLY A O 14
ATOM 20451 N N . PRO A 1 51 ? -9.019 18.515 -0.450 1.00 0.00 186 PRO A N 14
ATOM 20452 C CA . PRO A 1 51 ? -9.579 19.680 0.241 1.00 0.00 186 PRO A CA 14
ATOM 20453 C C . PRO A 1 51 ? -11.095 19.595 0.385 1.00 0.00 186 PRO A C 14
ATOM 20454 O O . PRO A 1 51 ? -11.649 19.935 1.431 1.00 0.00 186 PRO A O 14
ATOM 20465 N N . ASP A 1 52 ? -11.760 19.140 -0.671 1.00 0.00 187 ASP A N 14
ATOM 20466 C CA . ASP A 1 52 ? -13.213 19.009 -0.661 1.00 0.00 187 ASP A CA 14
ATOM 20467 C C . ASP A 1 52 ? -13.665 18.057 0.441 1.00 0.00 187 ASP A C 14
ATOM 20468 O O . ASP A 1 52 ? -14.668 18.299 1.112 1.00 0.00 187 ASP A O 14
ATOM 20477 N N . GLY A 1 53 ? -12.919 16.971 0.623 1.00 0.00 188 GLY A N 14
ATOM 20478 C CA . GLY A 1 53 ? -13.260 15.998 1.644 1.00 0.00 188 GLY A CA 14
ATOM 20479 C C . GLY A 1 53 ? -13.487 14.613 1.072 1.00 0.00 188 GLY A C 14
ATOM 20480 O O . GLY A 1 53 ? -13.000 13.623 1.616 1.00 0.00 188 GLY A O 14
ATOM 20484 N N . ASN A 1 54 ? -14.230 14.543 -0.027 1.00 0.00 189 ASN A N 14
ATOM 20485 C CA . ASN A 1 54 ? -14.523 13.268 -0.672 1.00 0.00 189 ASN A CA 14
ATOM 20486 C C . ASN A 1 54 ? -13.238 12.504 -0.976 1.00 0.00 189 ASN A C 14
ATOM 20487 O O . ASN A 1 54 ? -12.441 12.920 -1.817 1.00 0.00 189 ASN A O 14
ATOM 20498 N N . SER A 1 55 ? -13.043 11.385 -0.287 1.00 0.00 190 SER A N 14
ATOM 20499 C CA . SER A 1 55 ? -11.853 10.565 -0.480 1.00 0.00 190 SER A CA 14
ATOM 20500 C C . SER A 1 55 ? -11.560 10.375 -1.966 1.00 0.00 190 SER A C 14
ATOM 20501 O O . SER A 1 55 ? -12.467 10.141 -2.765 1.00 0.00 190 SER A O 14
ATOM 20509 N N . LYS A 1 56 ? -10.286 10.476 -2.329 1.00 0.00 191 LYS A N 14
ATOM 20510 C CA . LYS A 1 56 ? -9.870 10.315 -3.717 1.00 0.00 191 LYS A CA 14
ATOM 20511 C C . LYS A 1 56 ? -9.550 8.855 -4.023 1.00 0.00 191 LYS A C 14
ATOM 20512 O O . LYS A 1 56 ? -8.519 8.548 -4.619 1.00 0.00 191 LYS A O 14
ATOM 20531 N N . GLY A 1 57 ? -10.443 7.959 -3.611 1.00 0.00 192 GLY A N 14
ATOM 20532 C CA . GLY A 1 57 ? -10.237 6.543 -3.852 1.00 0.00 192 GLY A CA 14
ATOM 20533 C C . GLY A 1 57 ? -8.783 6.137 -3.717 1.00 0.00 192 GLY A C 14
ATOM 20534 O O . GLY A 1 57 ? -8.248 5.427 -4.570 1.00 0.00 192 GLY A O 14
ATOM 20538 N N . CYS A 1 58 ? -8.141 6.590 -2.646 1.00 0.00 193 CYS A N 14
ATOM 20539 C CA . CYS A 1 58 ? -6.738 6.272 -2.404 1.00 0.00 193 CYS A CA 14
ATOM 20540 C C . CYS A 1 58 ? -6.410 6.357 -0.917 1.00 0.00 193 CYS A C 14
ATOM 20541 O O . CYS A 1 58 ? -7.095 7.041 -0.158 1.00 0.00 193 CYS A O 14
ATOM 20549 N N . ALA A 1 59 ? -5.358 5.655 -0.507 1.00 0.00 194 ALA A N 14
ATOM 20550 C CA . ALA A 1 59 ? -4.939 5.651 0.889 1.00 0.00 194 ALA A CA 14
ATOM 20551 C C . ALA A 1 59 ? -3.492 5.191 1.026 1.00 0.00 194 ALA A C 14
ATOM 20552 O O . ALA A 1 59 ? -2.908 4.656 0.083 1.00 0.00 194 ALA A O 14
ATOM 20559 N N . PHE A 1 60 ? -2.918 5.402 2.206 1.00 0.00 195 PHE A N 14
ATOM 20560 C CA . PHE A 1 60 ? -1.538 5.009 2.466 1.00 0.00 195 PHE A CA 14
ATOM 20561 C C . PHE A 1 60 ? -1.465 4.002 3.610 1.00 0.00 195 PHE A C 14
ATOM 20562 O O . PHE A 1 60 ? -1.872 4.292 4.735 1.00 0.00 195 PHE A O 14
ATOM 20579 N N . VAL A 1 61 ? -0.944 2.815 3.313 1.00 0.00 196 VAL A N 14
ATOM 20580 C CA . VAL A 1 61 ? -0.817 1.764 4.315 1.00 0.00 196 VAL A CA 14
ATOM 20581 C C . VAL A 1 61 ? 0.647 1.458 4.608 1.00 0.00 196 VAL A C 14
ATOM 20582 O O . VAL A 1 61 ? 1.515 1.644 3.755 1.00 0.00 196 VAL A O 14
ATOM 20595 N N . LYS A 1 62 ? 0.916 0.988 5.821 1.00 0.00 197 LYS A N 14
ATOM 20596 C CA . LYS A 1 62 ? 2.276 0.654 6.229 1.00 0.00 197 LYS A CA 14
ATOM 20597 C C . LYS A 1 62 ? 2.311 -0.681 6.966 1.00 0.00 197 LYS A C 14
ATOM 20598 O O . LYS A 1 62 ? 1.453 -0.961 7.804 1.00 0.00 197 LYS A O 14
ATOM 20617 N N . TYR A 1 63 ? 3.307 -1.501 6.649 1.00 0.00 198 TYR A N 14
ATOM 20618 C CA . TYR A 1 63 ? 3.452 -2.807 7.281 1.00 0.00 198 TYR A CA 14
ATOM 20619 C C . TYR A 1 63 ? 4.708 -2.856 8.146 1.00 0.00 198 TYR A C 14
ATOM 20620 O O . TYR A 1 63 ? 5.606 -2.026 8.005 1.00 0.00 198 TYR A O 14
ATOM 20638 N N . SER A 1 64 ? 4.762 -3.837 9.043 1.00 0.00 199 SER A N 14
ATOM 20639 C CA . SER A 1 64 ? 5.905 -3.994 9.934 1.00 0.00 199 SER A CA 14
ATOM 20640 C C . SER A 1 64 ? 7.161 -4.358 9.148 1.00 0.00 199 SER A C 14
ATOM 20641 O O . SER A 1 64 ? 8.202 -3.714 9.286 1.00 0.00 199 SER A O 14
ATOM 20649 N N . SER A 1 65 ? 7.056 -5.394 8.322 1.00 0.00 200 SER A N 14
ATOM 20650 C CA . SER A 1 65 ? 8.184 -5.847 7.516 1.00 0.00 200 SER A CA 14
ATOM 20651 C C . SER A 1 65 ? 7.820 -5.865 6.035 1.00 0.00 200 SER A C 14
ATOM 20652 O O . SER A 1 65 ? 6.658 -5.690 5.667 1.00 0.00 200 SER A O 14
ATOM 20660 N N . HIS A 1 66 ? 8.822 -6.079 5.188 1.00 0.00 201 HIS A N 14
ATOM 20661 C CA . HIS A 1 66 ? 8.609 -6.121 3.746 1.00 0.00 201 HIS A CA 14
ATOM 20662 C C . HIS A 1 66 ? 7.816 -7.363 3.350 1.00 0.00 201 HIS A C 14
ATOM 20663 O O . HIS A 1 66 ? 6.816 -7.272 2.639 1.00 0.00 201 HIS A O 14
ATOM 20677 N N . ALA A 1 67 ? 8.271 -8.522 3.814 1.00 0.00 202 ALA A N 14
ATOM 20678 C CA . ALA A 1 67 ? 7.604 -9.782 3.510 1.00 0.00 202 ALA A CA 14
ATOM 20679 C C . ALA A 1 67 ? 6.090 -9.642 3.621 1.00 0.00 202 ALA A C 14
ATOM 20680 O O . ALA A 1 67 ? 5.371 -9.776 2.631 1.00 0.00 202 ALA A O 14
ATOM 20687 N N . GLU A 1 68 ? 5.612 -9.373 4.832 1.00 0.00 203 GLU A N 14
ATOM 20688 C CA . GLU A 1 68 ? 4.182 -9.217 5.071 1.00 0.00 203 GLU A CA 14
ATOM 20689 C C . GLU A 1 68 ? 3.549 -8.317 4.014 1.00 0.00 203 GLU A C 14
ATOM 20690 O O . GLU A 1 68 ? 2.467 -8.607 3.504 1.00 0.00 203 GLU A O 14
ATOM 20702 N N . ALA A 1 69 ? 4.231 -7.223 3.690 1.00 0.00 204 ALA A N 14
ATOM 20703 C CA . ALA A 1 69 ? 3.737 -6.282 2.693 1.00 0.00 204 ALA A CA 14
ATOM 20704 C C . ALA A 1 69 ? 3.399 -6.992 1.387 1.00 0.00 204 ALA A C 14
ATOM 20705 O O . ALA A 1 69 ? 2.249 -6.991 0.949 1.00 0.00 204 ALA A O 14
ATOM 20712 N N . GLN A 1 70 ? 4.410 -7.596 0.769 1.00 0.00 205 GLN A N 14
ATOM 20713 C CA . GLN A 1 70 ? 4.219 -8.308 -0.489 1.00 0.00 205 GLN A CA 14
ATOM 20714 C C . GLN A 1 70 ? 2.996 -9.216 -0.420 1.00 0.00 205 GLN A C 14
ATOM 20715 O O . GLN A 1 70 ? 2.166 -9.227 -1.329 1.00 0.00 205 GLN A O 14
ATOM 20729 N N . ALA A 1 71 ? 2.891 -9.978 0.664 1.00 0.00 206 ALA A N 14
ATOM 20730 C CA . ALA A 1 71 ? 1.768 -10.888 0.853 1.00 0.00 206 ALA A CA 14
ATOM 20731 C C . ALA A 1 71 ? 0.440 -10.181 0.604 1.00 0.00 206 ALA A C 14
ATOM 20732 O O . ALA A 1 71 ? -0.344 -10.595 -0.250 1.00 0.00 206 ALA A O 14
ATOM 20739 N N . ALA A 1 72 ? 0.194 -9.113 1.355 1.00 0.00 207 ALA A N 14
ATOM 20740 C CA . ALA A 1 72 ? -1.039 -8.348 1.215 1.00 0.00 207 ALA A CA 14
ATOM 20741 C C . ALA A 1 72 ? -1.242 -7.894 -0.227 1.00 0.00 207 ALA A C 14
ATOM 20742 O O . ALA A 1 72 ? -2.345 -7.985 -0.766 1.00 0.00 207 ALA A O 14
ATOM 20749 N N . ILE A 1 73 ? -0.172 -7.405 -0.844 1.00 0.00 208 ILE A N 14
ATOM 20750 C CA . ILE A 1 73 ? -0.234 -6.937 -2.223 1.00 0.00 208 ILE A CA 14
ATOM 20751 C C . ILE A 1 73 ? -0.866 -7.986 -3.132 1.00 0.00 208 ILE A C 14
ATOM 20752 O O . ILE A 1 73 ? -2.004 -7.834 -3.575 1.00 0.00 208 ILE A O 14
ATOM 20768 N N . ASN A 1 74 ? -0.120 -9.053 -3.404 1.00 0.00 209 ASN A N 14
ATOM 20769 C CA . ASN A 1 74 ? -0.608 -10.129 -4.259 1.00 0.00 209 ASN A CA 14
ATOM 20770 C C . ASN A 1 74 ? -1.937 -10.673 -3.743 1.00 0.00 209 ASN A C 14
ATOM 20771 O O . ASN A 1 74 ? -2.832 -10.994 -4.524 1.00 0.00 209 ASN A O 14
ATOM 20782 N N . ALA A 1 75 ? -2.058 -10.773 -2.424 1.00 0.00 210 ALA A N 14
ATOM 20783 C CA . ALA A 1 75 ? -3.278 -11.275 -1.804 1.00 0.00 210 ALA A CA 14
ATOM 20784 C C . ALA A 1 75 ? -4.470 -10.386 -2.139 1.00 0.00 210 ALA A C 14
ATOM 20785 O O . ALA A 1 75 ? -5.603 -10.859 -2.238 1.00 0.00 210 ALA A O 14
ATOM 20792 N N . LEU A 1 76 ? -4.209 -9.095 -2.314 1.00 0.00 211 LEU A N 14
ATOM 20793 C CA . LEU A 1 76 ? -5.262 -8.138 -2.638 1.00 0.00 211 LEU A CA 14
ATOM 20794 C C . LEU A 1 76 ? -5.060 -7.560 -4.035 1.00 0.00 211 LEU A C 14
ATOM 20795 O O . LEU A 1 76 ? -5.779 -7.908 -4.972 1.00 0.00 211 LEU A O 14
ATOM 20811 N N . HIS A 1 77 ? -4.076 -6.676 -4.168 1.00 0.00 212 HIS A N 14
ATOM 20812 C CA . HIS A 1 77 ? -3.778 -6.051 -5.452 1.00 0.00 212 HIS A CA 14
ATOM 20813 C C . HIS A 1 77 ? -3.665 -7.101 -6.554 1.00 0.00 212 HIS A C 14
ATOM 20814 O O . HIS A 1 77 ? -2.985 -8.113 -6.393 1.00 0.00 212 HIS A O 14
ATOM 20828 N N . GLY A 1 78 ? -4.339 -6.852 -7.673 1.00 0.00 213 GLY A N 14
ATOM 20829 C CA . GLY A 1 78 ? -4.302 -7.784 -8.784 1.00 0.00 213 GLY A CA 14
ATOM 20830 C C . GLY A 1 78 ? -5.207 -8.981 -8.568 1.00 0.00 213 GLY A C 14
ATOM 20831 O O . GLY A 1 78 ? -5.437 -9.768 -9.485 1.00 0.00 213 GLY A O 14
ATOM 20835 N N . SER A 1 79 ? -5.722 -9.119 -7.350 1.00 0.00 214 SER A N 14
ATOM 20836 C CA . SER A 1 79 ? -6.603 -10.231 -7.014 1.00 0.00 214 SER A CA 14
ATOM 20837 C C . SER A 1 79 ? -8.065 -9.799 -7.060 1.00 0.00 214 SER A C 14
ATOM 20838 O O . SER A 1 79 ? -8.819 -10.218 -7.938 1.00 0.00 214 SER A O 14
ATOM 20846 N N . GLN A 1 80 ? -8.457 -8.957 -6.109 1.00 0.00 215 GLN A N 14
ATOM 20847 C CA . GLN A 1 80 ? -9.829 -8.468 -6.041 1.00 0.00 215 GLN A CA 14
ATOM 20848 C C . GLN A 1 80 ? -10.001 -7.209 -6.884 1.00 0.00 215 GLN A C 14
ATOM 20849 O O . GLN A 1 80 ? -9.029 -6.520 -7.197 1.00 0.00 215 GLN A O 14
ATOM 20863 N N . THR A 1 81 ? -11.244 -6.912 -7.249 1.00 0.00 216 THR A N 14
ATOM 20864 C CA . THR A 1 81 ? -11.544 -5.737 -8.057 1.00 0.00 216 THR A CA 14
ATOM 20865 C C . THR A 1 81 ? -12.589 -4.857 -7.382 1.00 0.00 216 THR A C 14
ATOM 20866 O O . THR A 1 81 ? -13.787 -5.127 -7.462 1.00 0.00 216 THR A O 14
ATOM 20877 N N . MET A 1 82 ? -12.128 -3.802 -6.717 1.00 0.00 217 MET A N 14
ATOM 20878 C CA . MET A 1 82 ? -13.025 -2.881 -6.029 1.00 0.00 217 MET A CA 14
ATOM 20879 C C . MET A 1 82 ? -14.323 -2.701 -6.810 1.00 0.00 217 MET A C 14
ATOM 20880 O O . MET A 1 82 ? -14.323 -2.527 -8.028 1.00 0.00 217 MET A O 14
ATOM 20894 N N . PRO A 1 83 ? -15.457 -2.745 -6.094 1.00 0.00 218 PRO A N 14
ATOM 20895 C CA . PRO A 1 83 ? -16.782 -2.589 -6.699 1.00 0.00 218 PRO A CA 14
ATOM 20896 C C . PRO A 1 83 ? -16.854 -1.386 -7.635 1.00 0.00 218 PRO A C 14
ATOM 20897 O O . PRO A 1 83 ? -16.611 -0.252 -7.224 1.00 0.00 218 PRO A O 14
ATOM 20908 N N . GLY A 1 84 ? -17.189 -1.642 -8.896 1.00 0.00 219 GLY A N 14
ATOM 20909 C CA . GLY A 1 84 ? -17.287 -0.5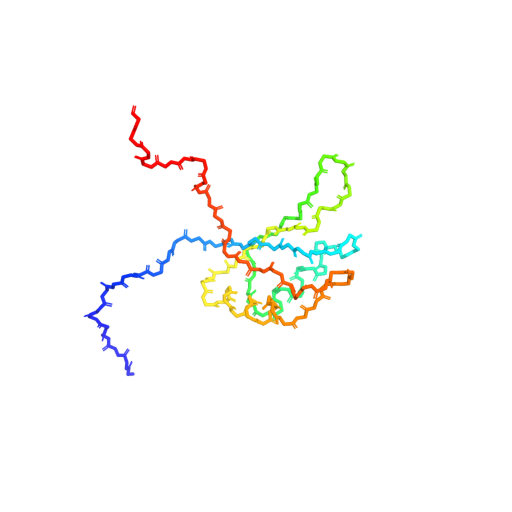71 -9.870 1.00 0.00 219 GLY A CA 14
ATOM 20910 C C . GLY A 1 84 ? -16.151 -0.594 -10.873 1.00 0.00 219 GLY A C 14
ATOM 20911 O O . GLY A 1 84 ? -16.378 -0.508 -12.079 1.00 0.00 219 GLY A O 14
ATOM 20915 N N . ALA A 1 85 ? -14.925 -0.708 -10.374 1.00 0.00 220 ALA A N 14
ATOM 20916 C CA . ALA A 1 85 ? -13.750 -0.742 -11.235 1.00 0.00 220 ALA A CA 14
ATOM 20917 C C . ALA A 1 85 ? -13.617 -2.093 -11.930 1.00 0.00 220 ALA A C 14
ATOM 20918 O O . ALA A 1 85 ? -13.944 -3.132 -11.356 1.00 0.00 220 ALA A O 14
ATOM 20925 N N . SER A 1 86 ? -13.138 -2.071 -13.170 1.00 0.00 221 SER A N 14
ATOM 20926 C CA . SER A 1 86 ? -12.967 -3.294 -13.945 1.00 0.00 221 SER A CA 14
ATOM 20927 C C . SER A 1 86 ? -11.557 -3.852 -13.776 1.00 0.00 221 SER A C 14
ATOM 20928 O O . SER A 1 86 ? -11.293 -5.011 -14.098 1.00 0.00 221 SER A O 14
ATOM 20936 N N . SER A 1 87 ? -10.655 -3.019 -13.268 1.00 0.00 222 SER A N 14
ATOM 20937 C CA . SER A 1 87 ? -9.270 -3.426 -13.059 1.00 0.00 222 SER A CA 14
ATOM 20938 C C . SER A 1 87 ? -9.026 -3.791 -11.598 1.00 0.00 222 SER A C 14
ATOM 20939 O O . SER A 1 87 ? -9.504 -3.112 -10.689 1.00 0.00 222 SER A O 14
ATOM 20947 N N . SER A 1 88 ? -8.278 -4.868 -11.380 1.00 0.00 223 SER A N 14
ATOM 20948 C CA . SER A 1 88 ? -7.973 -5.326 -10.029 1.00 0.00 223 SER A CA 14
ATOM 20949 C C . SER A 1 88 ? -7.386 -4.195 -9.192 1.00 0.00 223 SER A C 14
ATOM 20950 O O . SER A 1 88 ? -6.816 -3.242 -9.726 1.00 0.00 223 SER A O 14
ATOM 20958 N N . LEU A 1 89 ? -7.528 -4.306 -7.876 1.00 0.00 224 LEU A N 14
ATOM 20959 C CA . LEU A 1 89 ? -7.012 -3.293 -6.961 1.00 0.00 224 LEU A CA 14
ATOM 20960 C C . LEU A 1 89 ? -5.591 -2.889 -7.342 1.00 0.00 224 LEU A C 14
ATOM 20961 O O . LEU A 1 89 ? -4.880 -3.639 -8.011 1.00 0.00 224 LEU A O 14
ATOM 20977 N N . VAL A 1 90 ? -5.184 -1.700 -6.910 1.00 0.00 225 VAL A N 14
ATOM 20978 C CA . VAL A 1 90 ? -3.847 -1.198 -7.202 1.00 0.00 225 VAL A CA 14
ATOM 20979 C C . VAL A 1 90 ? -3.090 -0.870 -5.920 1.00 0.00 225 VAL A C 14
ATOM 20980 O O . VAL A 1 90 ? -3.351 0.146 -5.275 1.00 0.00 225 VAL A O 14
ATOM 20993 N N . VAL A 1 91 ? -2.151 -1.737 -5.555 1.00 0.00 226 VAL A N 14
ATOM 20994 C CA . VAL A 1 91 ? -1.355 -1.539 -4.350 1.00 0.00 226 VAL A CA 14
ATOM 20995 C C . VAL A 1 91 ? 0.123 -1.801 -4.619 1.00 0.00 226 VAL A C 14
ATOM 20996 O O . VAL A 1 91 ? 0.538 -2.943 -4.814 1.00 0.00 226 VAL A O 14
ATOM 21009 N N . LYS A 1 92 ? 0.915 -0.734 -4.627 1.00 0.00 227 LYS A N 14
ATOM 21010 C CA . LYS A 1 92 ? 2.348 -0.846 -4.871 1.00 0.00 227 LYS A CA 14
ATOM 21011 C C . LYS A 1 92 ? 3.143 -0.186 -3.749 1.00 0.00 227 LYS A C 14
ATOM 21012 O O . LYS A 1 92 ? 2.570 0.342 -2.796 1.00 0.00 227 LYS A O 14
ATOM 21031 N N . PHE A 1 93 ? 4.466 -0.218 -3.869 1.00 0.00 228 PHE A N 14
ATOM 21032 C CA . PHE A 1 93 ? 5.340 0.377 -2.865 1.00 0.00 228 PHE A CA 14
ATOM 21033 C C . PHE A 1 93 ? 5.444 1.887 -3.061 1.00 0.00 228 PHE A C 14
ATOM 21034 O O . PHE A 1 93 ? 6.231 2.365 -3.877 1.00 0.00 228 PHE A O 14
ATOM 21051 N N . ALA A 1 94 ? 4.642 2.632 -2.307 1.00 0.00 229 ALA A N 14
ATOM 21052 C CA . ALA A 1 94 ? 4.644 4.087 -2.395 1.00 0.00 229 ALA A CA 14
ATOM 21053 C C . ALA A 1 94 ? 6.060 4.641 -2.290 1.00 0.00 229 ALA A C 14
ATOM 21054 O O . ALA A 1 94 ? 6.777 4.361 -1.329 1.00 0.00 229 ALA A O 14
ATOM 21061 N N . ASP A 1 95 ? 6.458 5.429 -3.283 1.00 0.00 230 ASP A N 14
ATOM 21062 C CA . ASP A 1 95 ? 7.789 6.024 -3.302 1.00 0.00 230 ASP A CA 14
ATOM 21063 C C . ASP A 1 95 ? 7.726 7.509 -2.960 1.00 0.00 230 ASP A C 14
ATOM 21064 O O . ASP A 1 95 ? 6.927 8.255 -3.527 1.00 0.00 230 ASP A O 14
ATOM 21073 N N . THR A 1 96 ? 8.572 7.932 -2.026 1.00 0.00 231 THR A N 14
ATOM 21074 C CA . THR A 1 96 ? 8.611 9.327 -1.606 1.00 0.00 231 THR A CA 14
ATOM 21075 C C . THR A 1 96 ? 8.752 10.259 -2.804 1.00 0.00 231 THR A C 14
ATOM 21076 O O . THR A 1 96 ? 9.239 9.857 -3.861 1.00 0.00 231 THR A O 14
ATOM 21087 N N . ASP A 1 97 ? 8.322 11.504 -2.633 1.00 0.00 232 ASP A N 14
ATOM 21088 C CA . ASP A 1 97 ? 8.402 12.494 -3.701 1.00 0.00 232 ASP A CA 14
ATOM 21089 C C . ASP A 1 97 ? 9.344 13.632 -3.318 1.00 0.00 232 ASP A C 14
ATOM 21090 O O . ASP A 1 97 ? 10.185 14.050 -4.114 1.00 0.00 232 ASP A O 14
ATOM 21099 N N . LYS A 1 98 ? 9.196 14.129 -2.095 1.00 0.00 233 LYS A N 14
ATOM 21100 C CA . LYS A 1 98 ? 10.033 15.218 -1.605 1.00 0.00 233 LYS A CA 14
ATOM 21101 C C . LYS A 1 98 ? 10.714 14.835 -0.296 1.00 0.00 233 LYS A C 14
ATOM 21102 O O . LYS A 1 98 ? 10.250 15.198 0.784 1.00 0.00 233 LYS A O 14
ATOM 21121 N N . GLU A 1 99 ? 11.816 14.099 -0.400 1.00 0.00 234 GLU A N 14
ATOM 21122 C CA . GLU A 1 99 ? 12.561 13.668 0.777 1.00 0.00 234 GLU A CA 14
ATOM 21123 C C . GLU A 1 99 ? 13.048 14.868 1.583 1.00 0.00 234 GLU A C 14
ATOM 21124 O O . GLU A 1 99 ? 13.771 15.722 1.069 1.00 0.00 234 GLU A O 14
ATOM 21136 N N . SER A 1 100 ? 12.647 14.926 2.849 1.00 0.00 235 SER A N 14
ATOM 21137 C CA . SER A 1 100 ? 13.039 16.024 3.725 1.00 0.00 235 SER A CA 14
ATOM 21138 C C . SER A 1 100 ? 14.043 15.551 4.772 1.00 0.00 235 SER A C 14
ATOM 21139 O O . SER A 1 100 ? 14.099 14.368 5.105 1.00 0.00 235 SER A O 14
ATOM 21147 N N . GLY A 1 101 ? 14.835 16.486 5.289 1.00 0.00 236 GLY A N 14
ATOM 21148 C CA . GLY A 1 101 ? 15.826 16.147 6.293 1.00 0.00 236 GLY A CA 14
ATOM 21149 C C . GLY A 1 101 ? 17.067 17.013 6.198 1.00 0.00 236 GLY A C 14
ATOM 21150 O O . GLY A 1 101 ? 17.343 17.628 5.169 1.00 0.00 236 GLY A O 14
ATOM 21154 N N . PRO A 1 102 ? 17.838 17.069 7.294 1.00 0.00 237 PRO A N 14
ATOM 21155 C CA . PRO A 1 102 ? 19.069 17.864 7.356 1.00 0.00 237 PRO A CA 14
ATOM 21156 C C . PRO A 1 102 ? 20.228 17.196 6.624 1.00 0.00 237 PRO A C 14
ATOM 21157 O O . PRO A 1 102 ? 20.520 16.021 6.847 1.00 0.00 237 PRO A O 14
ATOM 21168 N N . SER A 1 103 ? 20.886 17.952 5.751 1.00 0.00 238 SER A N 14
ATOM 21169 C CA . SER A 1 103 ? 22.011 17.431 4.985 1.00 0.00 238 SER A CA 14
ATOM 21170 C C . SER A 1 103 ? 23.206 17.155 5.893 1.00 0.00 238 SER A C 14
ATOM 21171 O O . SER A 1 103 ? 23.384 17.811 6.919 1.00 0.00 238 SER A O 14
ATOM 21179 N N . SER A 1 104 ? 24.021 16.178 5.507 1.00 0.00 239 SER A N 14
ATOM 21180 C CA . SER A 1 104 ? 25.197 15.812 6.288 1.00 0.00 239 SER A CA 14
ATOM 21181 C C . SER A 1 104 ? 26.474 16.287 5.602 1.00 0.00 239 SER A C 14
ATOM 21182 O O . SER A 1 104 ? 26.637 16.133 4.392 1.00 0.00 239 SER A O 14
ATOM 21190 N N . GLY A 1 105 ? 27.379 16.866 6.386 1.00 0.00 240 GLY A N 14
ATOM 21191 C CA . GLY A 1 105 ? 28.630 17.356 5.838 1.00 0.00 240 GLY A CA 14
ATOM 21192 C C . GLY A 1 105 ? 28.431 18.520 4.888 1.00 0.00 240 GLY A C 14
ATOM 21193 O O . GLY A 1 105 ? 27.299 18.886 4.573 1.00 0.00 240 GLY A O 14
ATOM 21197 N N . GLY A 1 1 ? -2.978 -23.516 -9.612 1.00 0.00 136 GLY A N 15
ATOM 21198 C CA . GLY A 1 1 ? -2.435 -22.171 -9.576 1.00 0.00 136 GLY A CA 15
ATOM 21199 C C . GLY A 1 1 ? -0.919 -22.157 -9.585 1.00 0.00 136 GLY A C 15
ATOM 21200 O O . GLY A 1 1 ? -0.298 -22.183 -10.647 1.00 0.00 136 GLY A O 15
ATOM 21204 N N . SER A 1 2 ? -0.322 -22.114 -8.398 1.00 0.00 137 SER A N 15
ATOM 21205 C CA . SER A 1 2 ? 1.130 -22.091 -8.273 1.00 0.00 137 SER A CA 15
ATOM 21206 C C . SER A 1 2 ? 1.710 -23.495 -8.416 1.00 0.00 137 SER A C 15
ATOM 21207 O O . SER A 1 2 ? 2.020 -24.155 -7.425 1.00 0.00 137 SER A O 15
ATOM 21215 N N . SER A 1 3 ? 1.854 -23.945 -9.659 1.00 0.00 138 SER A N 15
ATOM 21216 C CA . SER A 1 3 ? 2.393 -25.272 -9.934 1.00 0.00 138 SER A CA 15
ATOM 21217 C C . SER A 1 3 ? 3.681 -25.177 -10.746 1.00 0.00 138 SER A C 15
ATOM 21218 O O . SER A 1 3 ? 3.806 -24.338 -11.637 1.00 0.00 138 SER A O 15
ATOM 21226 N N . GLY A 1 4 ? 4.637 -26.046 -10.430 1.00 0.00 139 GLY A N 15
ATOM 21227 C CA . GLY A 1 4 ? 5.904 -26.044 -11.139 1.00 0.00 139 GLY A CA 15
ATOM 21228 C C . GLY A 1 4 ? 6.491 -24.653 -11.274 1.00 0.00 139 GLY A C 15
ATOM 21229 O O . GLY A 1 4 ? 6.726 -24.176 -12.385 1.00 0.00 139 GLY A O 15
ATOM 21233 N N . SER A 1 5 ? 6.727 -24.000 -10.142 1.00 0.00 140 SER A N 15
ATOM 21234 C CA . SER A 1 5 ? 7.286 -22.652 -10.138 1.00 0.00 140 SER A CA 15
ATOM 21235 C C . SER A 1 5 ? 8.315 -22.488 -11.253 1.00 0.00 140 SER A C 15
ATOM 21236 O O . SER A 1 5 ? 9.352 -23.151 -11.257 1.00 0.00 140 SER A O 15
ATOM 21244 N N . SER A 1 6 ? 8.019 -21.600 -12.196 1.00 0.00 141 SER A N 15
ATOM 21245 C CA . SER A 1 6 ? 8.916 -21.350 -13.319 1.00 0.00 141 SER A CA 15
ATOM 21246 C C . SER A 1 6 ? 10.210 -20.695 -12.845 1.00 0.00 141 SER A C 15
ATOM 21247 O O . SER A 1 6 ? 11.304 -21.097 -13.241 1.00 0.00 141 SER A O 15
ATOM 21255 N N . GLY A 1 7 ? 10.076 -19.683 -11.993 1.00 0.00 142 GLY A N 15
ATOM 21256 C CA . GLY A 1 7 ? 11.242 -18.987 -11.479 1.00 0.00 142 GLY A CA 15
ATOM 21257 C C . GLY A 1 7 ? 11.039 -17.486 -11.414 1.00 0.00 142 GLY A C 15
ATOM 21258 O O . GLY A 1 7 ? 11.367 -16.768 -12.359 1.00 0.00 142 GLY A O 15
ATOM 21262 N N . CYS A 1 8 ? 10.496 -17.012 -10.299 1.00 0.00 143 CYS A N 15
ATOM 21263 C CA . CYS A 1 8 ? 10.248 -15.586 -10.115 1.00 0.00 143 CYS A CA 15
ATOM 21264 C C . CYS A 1 8 ? 11.283 -14.970 -9.179 1.00 0.00 143 CYS A C 15
ATOM 21265 O O . CYS A 1 8 ? 11.127 -15.001 -7.958 1.00 0.00 143 CYS A O 15
ATOM 21273 N N . LEU A 1 9 ? 12.340 -14.412 -9.759 1.00 0.00 144 LEU A N 15
ATOM 21274 C CA . LEU A 1 9 ? 13.402 -13.789 -8.977 1.00 0.00 144 LEU A CA 15
ATOM 21275 C C . LEU A 1 9 ? 13.431 -12.281 -9.201 1.00 0.00 144 LEU A C 15
ATOM 21276 O O . LEU A 1 9 ? 13.797 -11.811 -10.279 1.00 0.00 144 LEU A O 15
ATOM 21292 N N . ARG A 1 10 ? 13.046 -11.528 -8.177 1.00 0.00 145 ARG A N 15
ATOM 21293 C CA . ARG A 1 10 ? 13.029 -10.073 -8.262 1.00 0.00 145 ARG A CA 15
ATOM 21294 C C . ARG A 1 10 ? 13.448 -9.445 -6.936 1.00 0.00 145 ARG A C 15
ATOM 21295 O O . ARG A 1 10 ? 13.517 -10.125 -5.912 1.00 0.00 145 ARG A O 15
ATOM 21316 N N . GLN A 1 11 ? 13.728 -8.146 -6.963 1.00 0.00 146 GLN A N 15
ATOM 21317 C CA . GLN A 1 11 ? 14.142 -7.429 -5.764 1.00 0.00 146 GLN A CA 15
ATOM 21318 C C . GLN A 1 11 ? 13.185 -6.281 -5.458 1.00 0.00 146 GLN A C 15
ATOM 21319 O O . GLN A 1 11 ? 13.423 -5.129 -5.820 1.00 0.00 146 GLN A O 15
ATOM 21333 N N . PRO A 1 12 ? 12.075 -6.602 -4.776 1.00 0.00 147 PRO A N 15
ATOM 21334 C CA . PRO A 1 12 ? 11.059 -5.611 -4.407 1.00 0.00 147 PRO A CA 15
ATOM 21335 C C . PRO A 1 12 ? 11.670 -4.356 -3.793 1.00 0.00 147 PRO A C 15
ATOM 21336 O O . PRO A 1 12 ? 12.193 -4.372 -2.679 1.00 0.00 147 PRO A O 15
ATOM 21347 N N . PRO A 1 13 ? 11.603 -3.241 -4.535 1.00 0.00 148 PRO A N 15
ATOM 21348 C CA . PRO A 1 13 ? 12.143 -1.955 -4.083 1.00 0.00 148 PRO A CA 15
ATOM 21349 C C . PRO A 1 13 ? 11.796 -1.661 -2.627 1.00 0.00 148 PRO A C 15
ATOM 21350 O O . PRO A 1 13 ? 10.673 -1.266 -2.315 1.00 0.00 148 PRO A O 15
ATOM 21361 N N . SER A 1 14 ? 12.768 -1.855 -1.741 1.00 0.00 149 SER A N 15
ATOM 21362 C CA . SER A 1 14 ? 12.564 -1.613 -0.318 1.00 0.00 149 SER A CA 15
ATOM 21363 C C . SER A 1 14 ? 11.621 -0.434 -0.097 1.00 0.00 149 SER A C 15
ATOM 21364 O O . SER A 1 14 ? 11.819 0.647 -0.653 1.00 0.00 149 SER A O 15
ATOM 21372 N N . HIS A 1 15 ? 10.595 -0.650 0.720 1.00 0.00 150 HIS A N 15
ATOM 21373 C CA . HIS A 1 15 ? 9.621 0.395 1.016 1.00 0.00 150 HIS A CA 15
ATOM 21374 C C . HIS A 1 15 ? 8.818 0.050 2.267 1.00 0.00 150 HIS A C 15
ATOM 21375 O O . HIS A 1 15 ? 8.546 -1.119 2.539 1.00 0.00 150 HIS A O 15
ATOM 21389 N N . ARG A 1 16 ? 8.442 1.076 3.024 1.00 0.00 151 ARG A N 15
ATOM 21390 C CA . ARG A 1 16 ? 7.672 0.881 4.246 1.00 0.00 151 ARG A CA 15
ATOM 21391 C C . ARG A 1 16 ? 6.205 1.237 4.028 1.00 0.00 151 ARG A C 15
ATOM 21392 O O . ARG A 1 16 ? 5.308 0.556 4.525 1.00 0.00 151 ARG A O 15
ATOM 21413 N N . LYS A 1 17 ? 5.967 2.310 3.281 1.00 0.00 152 LYS A N 15
ATOM 21414 C CA . LYS A 1 17 ? 4.609 2.758 2.994 1.00 0.00 152 LYS A CA 15
ATOM 21415 C C . LYS A 1 17 ? 4.067 2.084 1.738 1.00 0.00 152 LYS A C 15
ATOM 21416 O O . LYS A 1 17 ? 4.816 1.794 0.804 1.00 0.00 152 LYS A O 15
ATOM 21435 N N . LEU A 1 18 ? 2.762 1.839 1.721 1.00 0.00 153 LEU A N 15
ATOM 21436 C CA . LEU A 1 18 ? 2.119 1.200 0.577 1.00 0.00 153 LEU A CA 15
ATOM 21437 C C . LEU A 1 18 ? 1.027 2.093 -0.003 1.00 0.00 153 LEU A C 15
ATOM 21438 O O . LEU A 1 18 ? 0.139 2.553 0.716 1.00 0.00 153 LEU A O 15
ATOM 21454 N N . PHE A 1 19 ? 1.098 2.333 -1.308 1.00 0.00 154 PHE A N 15
ATOM 21455 C CA . PHE A 1 19 ? 0.114 3.171 -1.985 1.00 0.00 154 PHE A CA 15
ATOM 21456 C C . PHE A 1 19 ? -1.027 2.326 -2.543 1.00 0.00 154 PHE A C 15
ATOM 21457 O O . PHE A 1 19 ? -0.800 1.318 -3.211 1.00 0.00 154 PHE A O 15
ATOM 21474 N N . VAL A 1 20 ? -2.257 2.745 -2.262 1.00 0.00 155 VAL A N 15
ATOM 21475 C CA . VAL A 1 20 ? -3.436 2.029 -2.735 1.00 0.00 155 VAL A CA 15
ATOM 21476 C C . VAL A 1 20 ? -4.320 2.929 -3.591 1.00 0.00 155 VAL A C 15
ATOM 21477 O O . VAL A 1 20 ? -4.703 4.020 -3.171 1.00 0.00 155 VAL A O 15
ATOM 21490 N N . GLY A 1 21 ? -4.641 2.464 -4.794 1.00 0.00 156 GLY A N 15
ATOM 21491 C CA . GLY A 1 21 ? -5.478 3.239 -5.690 1.00 0.00 156 GLY A CA 15
ATOM 21492 C C . GLY A 1 21 ? -6.658 2.445 -6.214 1.00 0.00 156 GLY A C 15
ATOM 21493 O O . GLY A 1 21 ? -6.909 1.326 -5.767 1.00 0.00 156 GLY A O 15
ATOM 21497 N N . MET A 1 22 ? -7.386 3.026 -7.162 1.00 0.00 157 MET A N 15
ATOM 21498 C CA . MET A 1 22 ? -8.547 2.364 -7.746 1.00 0.00 157 MET A CA 15
ATOM 21499 C C . MET A 1 22 ? -9.495 1.868 -6.658 1.00 0.00 157 MET A C 15
ATOM 21500 O O . MET A 1 22 ? -10.060 0.778 -6.763 1.00 0.00 157 MET A O 15
ATOM 21514 N N . LEU A 1 23 ? -9.663 2.672 -5.615 1.00 0.00 158 LEU A N 15
ATOM 21515 C CA . LEU A 1 23 ? -10.542 2.314 -4.507 1.00 0.00 158 LEU A CA 15
ATOM 21516 C C . LEU A 1 23 ? -11.942 2.883 -4.716 1.00 0.00 158 LEU A C 15
ATOM 21517 O O . LEU A 1 23 ? -12.170 3.674 -5.630 1.00 0.00 158 LEU A O 15
ATOM 21533 N N . ASN A 1 24 ? -12.875 2.476 -3.862 1.00 0.00 159 ASN A N 15
ATOM 21534 C CA . ASN A 1 24 ? -14.252 2.946 -3.953 1.00 0.00 159 ASN A CA 15
ATOM 21535 C C . ASN A 1 24 ? -14.519 4.049 -2.933 1.00 0.00 159 ASN A C 15
ATOM 21536 O O . ASN A 1 24 ? -13.785 4.197 -1.955 1.00 0.00 159 ASN A O 15
ATOM 21547 N N . LYS A 1 25 ? -15.574 4.821 -3.167 1.00 0.00 160 LYS A N 15
ATOM 21548 C CA . LYS A 1 25 ? -15.941 5.910 -2.268 1.00 0.00 160 LYS A CA 15
ATOM 21549 C C . LYS A 1 25 ? -16.895 5.422 -1.183 1.00 0.00 160 LYS A C 15
ATOM 21550 O O . LYS A 1 25 ? -17.782 6.157 -0.749 1.00 0.00 160 LYS A O 15
ATOM 21569 N N . GLN A 1 26 ? -16.705 4.180 -0.749 1.00 0.00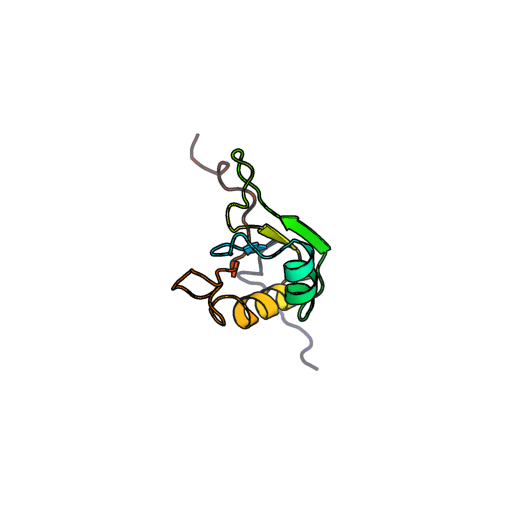 161 GLN A N 15
ATOM 21570 C CA . GLN A 1 26 ? -17.550 3.596 0.286 1.00 0.00 161 GLN A CA 15
ATOM 21571 C C . GLN A 1 26 ? -16.704 3.017 1.415 1.00 0.00 161 GLN A C 15
ATOM 21572 O O . GLN A 1 26 ? -17.013 3.202 2.592 1.00 0.00 161 GLN A O 15
ATOM 21586 N N . GLN A 1 27 ? -15.637 2.315 1.048 1.00 0.00 162 GLN A N 15
ATOM 21587 C CA . GLN A 1 27 ? -14.748 1.707 2.032 1.00 0.00 162 GLN A CA 15
ATOM 21588 C C . GLN A 1 27 ? -14.391 2.702 3.131 1.00 0.00 162 GLN A C 15
ATOM 21589 O O . GLN A 1 27 ? -14.446 3.915 2.927 1.00 0.00 162 GLN A O 15
ATOM 21603 N N . SER A 1 28 ? -14.026 2.182 4.298 1.00 0.00 163 SER A N 15
ATOM 21604 C CA . SER A 1 28 ? -13.665 3.024 5.432 1.00 0.00 163 SER A CA 15
ATOM 21605 C C . SER A 1 28 ? -12.369 2.541 6.077 1.00 0.00 163 SER A C 15
ATOM 21606 O O . SER A 1 28 ? -11.851 1.480 5.732 1.00 0.00 163 SER A O 15
ATOM 21614 N N . GLU A 1 29 ? -11.853 3.329 7.015 1.00 0.00 164 GLU A N 15
ATOM 21615 C CA . GLU A 1 29 ? -10.618 2.982 7.708 1.00 0.00 164 GLU A CA 15
ATOM 21616 C C . GLU A 1 29 ? -10.723 1.600 8.348 1.00 0.00 164 GLU A C 15
ATOM 21617 O O . GLU A 1 29 ? -9.757 0.837 8.364 1.00 0.00 164 GLU A O 15
ATOM 21629 N N . ASP A 1 30 ? -11.901 1.287 8.875 1.00 0.00 165 ASP A N 15
ATOM 21630 C CA . ASP A 1 30 ? -12.133 -0.002 9.516 1.00 0.00 165 ASP A CA 15
ATOM 21631 C C . ASP A 1 30 ? -12.025 -1.139 8.505 1.00 0.00 165 ASP A C 15
ATOM 21632 O O . ASP A 1 30 ? -11.399 -2.165 8.773 1.00 0.00 165 ASP A O 15
ATOM 21641 N N . ASP A 1 31 ? -12.641 -0.951 7.343 1.00 0.00 166 ASP A N 15
ATOM 21642 C CA . ASP A 1 31 ? -12.614 -1.961 6.291 1.00 0.00 166 ASP A CA 15
ATOM 21643 C C . ASP A 1 31 ? -11.183 -2.244 5.846 1.00 0.00 166 ASP A C 15
ATOM 21644 O O . ASP A 1 31 ? -10.707 -3.376 5.934 1.00 0.00 166 ASP A O 15
ATOM 21653 N N . VAL A 1 32 ? -10.502 -1.208 5.366 1.00 0.00 167 VAL A N 15
ATOM 21654 C CA . VAL A 1 32 ? -9.125 -1.345 4.907 1.00 0.00 167 VAL A CA 15
ATOM 21655 C C . VAL A 1 32 ? -8.207 -1.777 6.044 1.00 0.00 167 VAL A C 15
ATOM 21656 O O . VAL A 1 32 ? -7.303 -2.591 5.852 1.00 0.00 167 VAL A O 15
ATOM 21669 N N . ARG A 1 33 ? -8.444 -1.227 7.231 1.00 0.00 168 ARG A N 15
ATOM 21670 C CA . ARG A 1 33 ? -7.637 -1.554 8.400 1.00 0.00 168 ARG A CA 15
ATOM 21671 C C . ARG A 1 33 ? -7.622 -3.060 8.645 1.00 0.00 168 ARG A C 15
ATOM 21672 O O . ARG A 1 33 ? -6.572 -3.699 8.578 1.00 0.00 168 ARG A O 15
ATOM 21693 N N . ARG A 1 34 ? -8.793 -3.620 8.929 1.00 0.00 169 ARG A N 15
ATOM 21694 C CA . ARG A 1 34 ? -8.914 -5.050 9.186 1.00 0.00 169 ARG A CA 15
ATOM 21695 C C . ARG A 1 34 ? -8.475 -5.860 7.969 1.00 0.00 169 ARG A C 15
ATOM 21696 O O . ARG A 1 34 ? -7.615 -6.736 8.071 1.00 0.00 169 ARG A O 15
ATOM 21717 N N . LEU A 1 35 ? -9.071 -5.562 6.820 1.00 0.00 170 LEU A N 15
ATOM 21718 C CA . LEU A 1 35 ? -8.743 -6.262 5.583 1.00 0.00 170 LEU A CA 15
ATOM 21719 C C . LEU A 1 35 ? -7.234 -6.429 5.437 1.00 0.00 170 LEU A C 15
ATOM 21720 O O . LEU A 1 35 ? -6.717 -7.546 5.461 1.00 0.00 170 LEU A O 15
ATOM 21736 N N . PHE A 1 36 ? -6.532 -5.310 5.286 1.00 0.00 171 PHE A N 15
ATOM 21737 C CA . PHE A 1 36 ? -5.081 -5.332 5.137 1.00 0.00 171 PHE A CA 15
ATOM 21738 C C . PHE A 1 36 ? -4.433 -6.157 6.245 1.00 0.00 171 PHE A C 15
ATOM 21739 O O . PHE A 1 36 ? -3.914 -7.246 5.999 1.00 0.00 171 PHE A O 15
ATOM 21756 N N . GLU A 1 37 ? -4.466 -5.629 7.464 1.00 0.00 172 GLU A N 15
ATOM 21757 C CA . GLU A 1 37 ? -3.881 -6.316 8.610 1.00 0.00 172 GLU A CA 15
ATOM 21758 C C . GLU A 1 37 ? -4.248 -7.797 8.602 1.00 0.00 172 GLU A C 15
ATOM 21759 O O . GLU A 1 37 ? -3.486 -8.639 9.078 1.00 0.00 172 GLU A O 15
ATOM 21771 N N . ALA A 1 38 ? -5.420 -8.108 8.057 1.00 0.00 173 ALA A N 15
ATOM 21772 C CA . ALA A 1 38 ? -5.887 -9.487 7.985 1.00 0.00 173 ALA A CA 15
ATOM 21773 C C . ALA A 1 38 ? -4.762 -10.427 7.567 1.00 0.00 173 ALA A C 15
ATOM 21774 O O . ALA A 1 38 ? -4.762 -11.606 7.921 1.00 0.00 173 ALA A O 15
ATOM 21781 N N . PHE A 1 39 ? -3.805 -9.898 6.812 1.00 0.00 174 PHE A N 15
ATOM 21782 C CA . PHE A 1 39 ? -2.675 -10.691 6.344 1.00 0.00 174 PHE A CA 15
ATOM 21783 C C . PHE A 1 39 ? -1.403 -10.327 7.104 1.00 0.00 174 PHE A C 15
ATOM 21784 O O . PHE A 1 39 ? -0.887 -11.120 7.890 1.00 0.00 174 PHE A O 15
ATOM 21801 N N . GLY A 1 40 ? -0.902 -9.119 6.863 1.00 0.00 175 GLY A N 15
ATOM 21802 C CA . GLY A 1 40 ? 0.305 -8.669 7.531 1.00 0.00 175 GLY A CA 15
ATOM 21803 C C . GLY A 1 40 ? 0.047 -7.519 8.483 1.00 0.00 175 GLY A C 15
ATOM 21804 O O . GLY A 1 40 ? -0.666 -6.574 8.148 1.00 0.00 175 GLY A O 15
ATOM 21808 N N . ASN A 1 41 ? 0.627 -7.598 9.677 1.00 0.00 176 ASN A N 15
ATOM 21809 C CA . ASN A 1 41 ? 0.454 -6.556 10.682 1.00 0.00 176 ASN A CA 15
ATOM 21810 C C . ASN A 1 41 ? 0.625 -5.171 10.065 1.00 0.00 176 ASN A C 15
ATOM 21811 O O . ASN A 1 41 ? 1.323 -5.009 9.064 1.00 0.00 176 ASN A O 15
ATOM 21822 N N . ILE A 1 42 ? -0.015 -4.177 10.670 1.00 0.00 177 ILE A N 15
ATOM 21823 C CA . ILE A 1 42 ? 0.068 -2.806 10.182 1.00 0.00 177 ILE A CA 15
ATOM 21824 C C . ILE A 1 42 ? 0.695 -1.888 11.225 1.00 0.00 177 ILE A C 15
ATOM 21825 O O . ILE A 1 42 ? 0.611 -2.148 12.425 1.00 0.00 177 ILE A O 15
ATOM 21841 N N . GLU A 1 43 ? 1.322 -0.812 10.759 1.00 0.00 178 GLU A N 15
ATOM 21842 C CA . GLU A 1 43 ? 1.962 0.146 11.653 1.00 0.00 178 GLU A CA 15
ATOM 21843 C C . GLU A 1 43 ? 1.303 1.518 11.542 1.00 0.00 178 GLU A C 15
ATOM 21844 O O . GLU A 1 43 ? 1.147 2.225 12.537 1.00 0.00 178 GLU A O 15
ATOM 21856 N N . GLU A 1 44 ? 0.919 1.887 10.324 1.00 0.00 179 GLU A N 15
ATOM 21857 C CA . GLU A 1 44 ? 0.278 3.174 10.083 1.00 0.00 179 GLU A CA 15
ATOM 21858 C C . GLU A 1 44 ? -0.779 3.060 8.989 1.00 0.00 179 GLU A C 15
ATOM 21859 O O . GLU A 1 44 ? -0.583 2.363 7.992 1.00 0.00 179 GLU A O 15
ATOM 21871 N N . CYS A 1 45 ? -1.900 3.747 9.183 1.00 0.00 180 CYS A N 15
ATOM 21872 C CA . CYS A 1 45 ? -2.989 3.721 8.214 1.00 0.00 180 CYS A CA 15
ATOM 21873 C C . CYS A 1 45 ? -3.608 5.107 8.055 1.00 0.00 180 CYS A C 15
ATOM 21874 O O . CYS A 1 45 ? -3.879 5.795 9.039 1.00 0.00 180 CYS A O 15
ATOM 21882 N N . THR A 1 46 ? -3.827 5.512 6.807 1.00 0.00 181 THR A N 15
ATOM 21883 C CA . THR A 1 46 ? -4.410 6.816 6.519 1.00 0.00 181 THR A CA 15
ATOM 21884 C C . THR A 1 46 ? -5.149 6.805 5.186 1.00 0.00 181 THR A C 15
ATOM 21885 O O . THR A 1 46 ? -4.722 6.150 4.234 1.00 0.00 181 THR A O 15
ATOM 21896 N N . ILE A 1 47 ? -6.258 7.533 5.123 1.00 0.00 182 ILE A N 15
ATOM 21897 C CA . ILE A 1 47 ? -7.055 7.608 3.905 1.00 0.00 182 ILE A CA 15
ATOM 21898 C C . ILE A 1 47 ? -6.846 8.940 3.192 1.00 0.00 182 ILE A C 15
ATOM 21899 O O . ILE A 1 47 ? -6.879 10.002 3.815 1.00 0.00 182 ILE A O 15
ATOM 21915 N N . LEU A 1 48 ? -6.632 8.876 1.882 1.00 0.00 183 LEU A N 15
ATOM 21916 C CA . LEU A 1 48 ? -6.420 10.078 1.083 1.00 0.00 183 LEU A CA 15
ATOM 21917 C C . LEU A 1 48 ? -7.749 10.726 0.710 1.00 0.00 183 LEU A C 15
ATOM 21918 O O . LEU A 1 48 ? -8.562 10.134 0.000 1.00 0.00 183 LEU A O 15
ATOM 21934 N N . ARG A 1 49 ? -7.962 11.946 1.192 1.00 0.00 184 ARG A N 15
ATOM 21935 C CA . ARG A 1 49 ? -9.192 12.676 0.909 1.00 0.00 184 ARG A CA 15
ATOM 21936 C C . ARG A 1 49 ? -8.887 14.091 0.428 1.00 0.00 184 ARG A C 15
ATOM 21937 O O . ARG A 1 49 ? -8.048 14.785 1.001 1.00 0.00 184 ARG A O 15
ATOM 21958 N N . GLY A 1 50 ? -9.573 14.513 -0.630 1.00 0.00 185 GLY A N 15
ATOM 21959 C CA . GLY A 1 50 ? -9.360 15.842 -1.171 1.00 0.00 185 GLY A CA 15
ATOM 21960 C C . GLY A 1 50 ? -9.900 16.930 -0.264 1.00 0.00 185 GLY A C 15
ATOM 21961 O O . GLY A 1 50 ? -10.631 16.666 0.691 1.00 0.00 185 GLY A O 15
ATOM 21965 N N . PRO A 1 51 ? -9.534 18.187 -0.558 1.00 0.00 186 PRO A N 15
ATOM 21966 C CA . PRO A 1 51 ? -9.974 19.344 0.227 1.00 0.00 186 PRO A CA 15
ATOM 21967 C C . PRO A 1 51 ? -11.466 19.298 0.541 1.00 0.00 186 PRO A C 15
ATOM 21968 O O . PRO A 1 51 ? -11.872 19.443 1.694 1.00 0.00 186 PRO A O 15
ATOM 21979 N N . ASP A 1 52 ? -12.277 19.094 -0.491 1.00 0.00 187 ASP A N 15
ATOM 21980 C CA . ASP A 1 52 ? -13.724 19.028 -0.325 1.00 0.00 187 ASP A CA 15
ATOM 21981 C C . ASP A 1 52 ? -14.105 17.964 0.701 1.00 0.00 187 ASP A C 15
ATOM 21982 O O . ASP A 1 52 ? -14.969 18.185 1.547 1.00 0.00 187 ASP A O 15
ATOM 21991 N N . GLY A 1 53 ? -13.453 16.808 0.616 1.00 0.00 188 GLY A N 15
ATOM 21992 C CA . GLY A 1 53 ? -13.738 15.727 1.542 1.00 0.00 188 GLY A CA 15
ATOM 21993 C C . GLY A 1 53 ? -13.804 14.378 0.854 1.00 0.00 188 GLY A C 15
ATOM 21994 O O . GLY A 1 53 ? -13.167 13.420 1.291 1.00 0.00 188 GLY A O 15
ATOM 21998 N N . ASN A 1 54 ? -14.577 14.302 -0.224 1.00 0.00 189 ASN A N 15
ATOM 21999 C CA . ASN A 1 54 ? -14.725 13.059 -0.972 1.00 0.00 189 ASN A CA 15
ATOM 22000 C C . ASN A 1 54 ? -13.378 12.362 -1.143 1.00 0.00 189 ASN A C 15
ATOM 22001 O O . ASN A 1 54 ? -12.418 12.957 -1.631 1.00 0.00 189 ASN A O 15
ATOM 22012 N N . SER A 1 55 ? -13.316 11.098 -0.738 1.00 0.00 190 SER A N 15
ATOM 22013 C CA . SER A 1 55 ? -12.087 10.321 -0.842 1.00 0.00 190 SER A CA 15
ATOM 22014 C C . SER A 1 55 ? -11.654 10.182 -2.299 1.00 0.00 190 SER A C 15
ATOM 22015 O O . SER A 1 55 ? -12.473 9.919 -3.180 1.00 0.00 190 SER A O 15
ATOM 22023 N N . LYS A 1 56 ? -10.361 10.362 -2.544 1.00 0.00 191 LYS A N 15
ATOM 22024 C CA . LYS A 1 56 ? -9.816 10.256 -3.893 1.00 0.00 191 LYS A CA 15
ATOM 22025 C C . LYS A 1 56 ? -9.515 8.803 -4.246 1.00 0.00 191 LYS A C 15
ATOM 22026 O O . LYS A 1 56 ? -8.519 8.507 -4.904 1.00 0.00 191 LYS A O 15
ATOM 22045 N N . GLY A 1 57 ? -10.385 7.899 -3.805 1.00 0.00 192 GLY A N 15
ATOM 22046 C CA . GLY A 1 57 ? -10.195 6.488 -4.086 1.00 0.00 192 GLY A CA 15
ATOM 22047 C C . GLY A 1 57 ? -8.756 6.049 -3.903 1.00 0.00 192 GLY A C 15
ATOM 22048 O O . GLY A 1 57 ? -8.217 5.308 -4.726 1.00 0.00 192 GLY A O 15
ATOM 22052 N N . CYS A 1 58 ? -8.132 6.508 -2.824 1.00 0.00 193 CYS A N 15
ATOM 22053 C CA . CYS A 1 58 ? -6.745 6.160 -2.537 1.00 0.00 193 CYS A CA 15
ATOM 22054 C C . CYS A 1 58 ? -6.459 6.254 -1.042 1.00 0.00 193 CYS A C 15
ATOM 22055 O O . CYS A 1 58 ? -7.181 6.921 -0.303 1.00 0.00 193 CYS A O 15
ATOM 22063 N N . ALA A 1 59 ? -5.401 5.579 -0.604 1.00 0.00 194 ALA A N 15
ATOM 22064 C CA . ALA A 1 59 ? -5.019 5.587 0.803 1.00 0.00 194 ALA A CA 15
ATOM 22065 C C . ALA A 1 59 ? -3.573 5.137 0.981 1.00 0.00 194 ALA A C 15
ATOM 22066 O O . ALA A 1 59 ? -2.947 4.638 0.046 1.00 0.00 194 ALA A O 15
ATOM 22073 N N . PHE A 1 60 ? -3.047 5.317 2.188 1.00 0.00 195 PHE A N 15
ATOM 22074 C CA . PHE A 1 60 ? -1.673 4.931 2.489 1.00 0.00 195 PHE A CA 15
ATOM 22075 C C . PHE A 1 60 ? -1.619 4.020 3.712 1.00 0.00 195 PHE A C 15
ATOM 22076 O O . PHE A 1 60 ? -2.078 4.386 4.794 1.00 0.00 195 PHE A O 15
ATOM 22093 N N . VAL A 1 61 ? -1.056 2.829 3.531 1.00 0.00 196 VAL A N 15
ATOM 22094 C CA . VAL A 1 61 ? -0.941 1.865 4.618 1.00 0.00 196 VAL A CA 15
ATOM 22095 C C . VAL A 1 61 ? 0.509 1.446 4.830 1.00 0.00 196 VAL A C 15
ATOM 22096 O O . VAL A 1 61 ? 1.297 1.393 3.885 1.00 0.00 196 VAL A O 15
ATOM 22109 N N . LYS A 1 62 ? 0.857 1.149 6.078 1.00 0.00 197 LYS A N 15
ATOM 22110 C CA . LYS A 1 62 ? 2.213 0.733 6.416 1.00 0.00 197 LYS A CA 15
ATOM 22111 C C . LYS A 1 62 ? 2.221 -0.681 6.990 1.00 0.00 197 LYS A C 15
ATOM 22112 O O . LYS A 1 62 ? 1.215 -1.150 7.523 1.00 0.00 197 LYS A O 15
ATOM 22131 N N . TYR A 1 63 ? 3.361 -1.353 6.877 1.00 0.00 198 TYR A N 15
ATOM 22132 C CA . TYR A 1 63 ? 3.499 -2.713 7.384 1.00 0.00 198 TYR A CA 15
ATOM 22133 C C . TYR A 1 63 ? 4.768 -2.858 8.219 1.00 0.00 198 TYR A C 15
ATOM 22134 O O . TYR A 1 63 ? 5.643 -1.993 8.192 1.00 0.00 198 TYR A O 15
ATOM 22152 N N . SER A 1 64 ? 4.859 -3.958 8.959 1.00 0.00 199 SER A N 15
ATOM 22153 C CA . SER A 1 64 ? 6.019 -4.216 9.805 1.00 0.00 199 SER A CA 15
ATOM 22154 C C . SER A 1 64 ? 7.276 -4.403 8.961 1.00 0.00 199 SER A C 15
ATOM 22155 O O . SER A 1 64 ? 8.299 -3.762 9.201 1.00 0.00 199 SER A O 15
ATOM 22163 N N . SER A 1 65 ? 7.190 -5.287 7.972 1.00 0.00 200 SER A N 15
ATOM 22164 C CA . SER A 1 65 ? 8.321 -5.563 7.094 1.00 0.00 200 SER A CA 15
ATOM 22165 C C . SER A 1 65 ? 7.858 -5.741 5.651 1.00 0.00 200 SER A C 15
ATOM 22166 O O . SER A 1 65 ? 6.674 -5.598 5.345 1.00 0.00 200 SER A O 15
ATOM 22174 N N . HIS A 1 66 ? 8.801 -6.055 4.768 1.00 0.00 201 HIS A N 15
ATOM 22175 C CA . HIS A 1 66 ? 8.491 -6.253 3.357 1.00 0.00 201 HIS A CA 15
ATOM 22176 C C . HIS A 1 66 ? 7.649 -7.510 3.157 1.00 0.00 201 HIS A C 15
ATOM 22177 O O . HIS A 1 66 ? 6.539 -7.448 2.629 1.00 0.00 201 HIS A O 15
ATOM 22191 N N . ALA A 1 67 ? 8.186 -8.649 3.582 1.00 0.00 202 ALA A N 15
ATOM 22192 C CA . ALA A 1 67 ? 7.484 -9.920 3.451 1.00 0.00 202 ALA A CA 15
ATOM 22193 C C . ALA A 1 67 ? 5.980 -9.738 3.631 1.00 0.00 202 ALA A C 15
ATOM 22194 O O . ALA A 1 67 ? 5.208 -9.915 2.690 1.00 0.00 202 ALA A O 15
ATOM 22201 N N . GLU A 1 68 ? 5.573 -9.384 4.846 1.00 0.00 203 GLU A N 15
ATOM 22202 C CA . GLU A 1 68 ? 4.161 -9.180 5.148 1.00 0.00 203 GLU A CA 15
ATOM 22203 C C . GLU A 1 68 ? 3.497 -8.310 4.084 1.00 0.00 203 GLU A C 15
ATOM 22204 O O . GLU A 1 68 ? 2.421 -8.636 3.585 1.00 0.00 203 GLU A O 15
ATOM 22216 N N . ALA A 1 69 ? 4.148 -7.203 3.743 1.00 0.00 204 ALA A N 15
ATOM 22217 C CA . ALA A 1 69 ? 3.622 -6.287 2.738 1.00 0.00 204 ALA A CA 15
ATOM 22218 C C . ALA A 1 69 ? 3.278 -7.025 1.449 1.00 0.00 204 ALA A C 15
ATOM 22219 O O . ALA A 1 69 ? 2.117 -7.077 1.045 1.00 0.00 204 ALA A O 15
ATOM 22226 N N . GLN A 1 70 ? 4.294 -7.594 0.809 1.00 0.00 205 GLN A N 15
ATOM 22227 C CA . GLN A 1 70 ? 4.098 -8.328 -0.435 1.00 0.00 205 GLN A CA 15
ATOM 22228 C C . GLN A 1 70 ? 2.868 -9.226 -0.349 1.00 0.00 205 GLN A C 15
ATOM 22229 O O . GLN A 1 70 ? 2.054 -9.270 -1.271 1.00 0.00 205 GLN A O 15
ATOM 22243 N N . ALA A 1 71 ? 2.740 -9.941 0.764 1.00 0.00 206 ALA A N 15
ATOM 22244 C CA . ALA A 1 71 ? 1.609 -10.837 0.970 1.00 0.00 206 ALA A CA 15
ATOM 22245 C C . ALA A 1 71 ? 0.286 -10.109 0.758 1.00 0.00 206 ALA A C 15
ATOM 22246 O O . ALA A 1 71 ? -0.543 -10.530 -0.048 1.00 0.00 206 ALA A O 15
ATOM 22253 N N . ALA A 1 72 ? 0.095 -9.014 1.488 1.00 0.00 207 ALA A N 15
ATOM 22254 C CA . ALA A 1 72 ? -1.126 -8.227 1.378 1.00 0.00 207 ALA A CA 15
ATOM 22255 C C . ALA A 1 72 ? -1.335 -7.733 -0.049 1.00 0.00 207 ALA A C 15
ATOM 22256 O O . ALA A 1 72 ? -2.468 -7.633 -0.522 1.00 0.00 207 ALA A O 15
ATOM 22263 N N . ILE A 1 73 ? -0.237 -7.425 -0.730 1.00 0.00 208 ILE A N 15
ATOM 22264 C CA . ILE A 1 73 ? -0.301 -6.941 -2.104 1.00 0.00 208 ILE A CA 15
ATOM 22265 C C . ILE A 1 73 ? -0.966 -7.966 -3.016 1.00 0.00 208 ILE A C 15
ATOM 22266 O O . ILE A 1 73 ? -2.102 -7.780 -3.450 1.00 0.00 208 ILE A O 15
ATOM 22282 N N . ASN A 1 74 ? -0.251 -9.049 -3.302 1.00 0.00 209 ASN A N 15
ATOM 22283 C CA . ASN A 1 74 ? -0.773 -10.105 -4.162 1.00 0.00 209 ASN A CA 15
ATOM 22284 C C . ASN A 1 74 ? -2.143 -10.572 -3.680 1.00 0.00 209 ASN A C 15
ATOM 22285 O O . ASN A 1 74 ? -3.049 -10.801 -4.480 1.00 0.00 209 ASN A O 15
ATOM 22296 N N . ALA A 1 75 ? -2.286 -10.711 -2.366 1.00 0.00 210 ALA A N 15
ATOM 22297 C CA . ALA A 1 75 ? -3.545 -11.148 -1.776 1.00 0.00 210 ALA A CA 15
ATOM 22298 C C . ALA A 1 75 ? -4.690 -10.224 -2.178 1.00 0.00 210 ALA A C 15
ATOM 22299 O O . ALA A 1 75 ? -5.795 -10.681 -2.473 1.00 0.00 210 ALA A O 15
ATOM 22306 N N . LEU A 1 76 ? -4.419 -8.924 -2.188 1.00 0.00 211 LEU A N 15
ATOM 22307 C CA . LEU A 1 76 ? -5.427 -7.935 -2.555 1.00 0.00 211 LEU A CA 15
ATOM 22308 C C . LEU A 1 76 ? -5.213 -7.443 -3.982 1.00 0.00 211 LEU A C 15
ATOM 22309 O O . LEU A 1 76 ? -5.988 -7.764 -4.884 1.00 0.00 211 LEU A O 15
ATOM 22325 N N . HIS A 1 77 ? -4.156 -6.662 -4.182 1.00 0.00 212 HIS A N 15
ATOM 22326 C CA . HIS A 1 77 ? -3.838 -6.128 -5.501 1.00 0.00 212 HIS A CA 15
ATOM 22327 C C . HIS A 1 77 ? -3.731 -7.248 -6.530 1.00 0.00 212 HIS A C 15
ATOM 22328 O O . HIS A 1 77 ? -3.022 -8.232 -6.321 1.00 0.00 212 HIS A O 15
ATOM 22342 N N . GLY A 1 78 ? -4.443 -7.094 -7.643 1.00 0.00 213 GLY A N 15
ATOM 22343 C CA . GLY A 1 78 ? -4.415 -8.101 -8.688 1.00 0.00 213 GLY A CA 15
ATOM 22344 C C . GLY A 1 78 ? -5.319 -9.278 -8.382 1.00 0.00 213 GLY A C 15
ATOM 22345 O O . GLY A 1 78 ? -5.431 -10.207 -9.182 1.00 0.00 213 GLY A O 15
ATOM 22349 N N . SER A 1 79 ? -5.964 -9.241 -7.221 1.00 0.00 214 SER A N 15
ATOM 22350 C CA . SER A 1 79 ? -6.859 -10.316 -6.809 1.00 0.00 214 SER A CA 15
ATOM 22351 C C . SER A 1 79 ? -8.309 -9.973 -7.138 1.00 0.00 214 SER A C 15
ATOM 22352 O O . SER A 1 79 ? -8.888 -10.517 -8.078 1.00 0.00 214 SER A O 15
ATOM 22360 N N . GLN A 1 80 ? -8.887 -9.067 -6.357 1.00 0.00 215 GLN A N 15
ATOM 22361 C CA . GLN A 1 80 ? -10.270 -8.651 -6.565 1.00 0.00 215 GLN A CA 15
ATOM 22362 C C . GLN A 1 80 ? -10.334 -7.356 -7.368 1.00 0.00 215 GLN A C 15
ATOM 22363 O O . GLN A 1 80 ? -9.307 -6.824 -7.792 1.00 0.00 215 GLN A O 15
ATOM 22377 N N . THR A 1 81 ? -11.547 -6.853 -7.574 1.00 0.00 216 THR A N 15
ATOM 22378 C CA . THR A 1 81 ? -11.745 -5.621 -8.328 1.00 0.00 216 THR A CA 15
ATOM 22379 C C . THR A 1 81 ? -12.711 -4.686 -7.609 1.00 0.00 216 THR A C 15
ATOM 22380 O O . THR A 1 81 ? -13.927 -4.871 -7.666 1.00 0.00 216 THR A O 15
ATOM 22391 N N . MET A 1 82 ? -12.162 -3.682 -6.932 1.00 0.00 217 MET A N 15
ATOM 22392 C CA . MET A 1 82 ? -12.977 -2.717 -6.203 1.00 0.00 217 MET A CA 15
ATOM 22393 C C . MET A 1 82 ? -14.237 -2.367 -6.988 1.00 0.00 217 MET A C 15
ATOM 22394 O O . MET A 1 82 ? -14.199 -2.124 -8.195 1.00 0.00 217 MET A O 15
ATOM 22408 N N . PRO A 1 83 ? -15.382 -2.339 -6.290 1.00 0.00 218 PRO A N 15
ATOM 22409 C CA . PRO A 1 83 ? -16.675 -2.019 -6.902 1.00 0.00 218 PRO A CA 15
ATOM 22410 C C . PRO A 1 83 ? -16.613 -0.763 -7.765 1.00 0.00 218 PRO A C 15
ATOM 22411 O O . PRO A 1 83 ? -16.399 0.339 -7.260 1.00 0.00 218 PRO A O 15
ATOM 22422 N N . GLY A 1 84 ? -16.802 -0.937 -9.069 1.00 0.00 219 GLY A N 15
ATOM 22423 C CA . GLY A 1 84 ? -16.764 0.192 -9.981 1.00 0.00 219 GLY A CA 15
ATOM 22424 C C . GLY A 1 84 ? -15.669 0.061 -11.020 1.00 0.00 219 GLY A C 15
ATOM 22425 O O . GLY A 1 84 ? -15.919 0.201 -12.217 1.00 0.00 219 GLY A O 15
ATOM 22429 N N . ALA A 1 85 ? -14.450 -0.207 -10.562 1.00 0.00 220 ALA A N 15
ATOM 22430 C CA . ALA A 1 85 ? -13.312 -0.356 -11.461 1.00 0.00 220 ALA A CA 15
ATOM 22431 C C . ALA A 1 85 ? -13.390 -1.670 -12.231 1.00 0.00 220 ALA A C 15
ATOM 22432 O O . ALA A 1 85 ? -14.022 -2.627 -11.783 1.00 0.00 220 ALA A O 15
ATOM 22439 N N . SER A 1 86 ? -12.744 -1.710 -13.392 1.00 0.00 221 SER A N 15
ATOM 22440 C CA . SER A 1 86 ? -12.744 -2.906 -14.226 1.00 0.00 221 SER A CA 15
ATOM 22441 C C . SER A 1 86 ? -11.470 -3.718 -14.013 1.00 0.00 221 SER A C 15
ATOM 22442 O O . SER A 1 86 ? -11.427 -4.914 -14.301 1.00 0.00 221 SER A O 15
ATOM 22450 N N . SER A 1 87 ? -10.433 -3.058 -13.506 1.00 0.00 222 SER A N 15
ATOM 22451 C CA . SER A 1 87 ? -9.156 -3.716 -13.256 1.00 0.00 222 SER A CA 15
ATOM 22452 C C . SER A 1 87 ? -9.012 -4.081 -11.782 1.00 0.00 222 SER A C 15
ATOM 22453 O O . SER A 1 87 ? -9.614 -3.451 -10.913 1.00 0.00 222 SER A O 15
ATOM 22461 N N . SER A 1 88 ? -8.209 -5.104 -11.509 1.00 0.00 223 SER A N 15
ATOM 22462 C CA . SER A 1 88 ? -7.987 -5.558 -10.140 1.00 0.00 223 SER A CA 15
ATOM 22463 C C . SER A 1 88 ? -7.420 -4.432 -9.280 1.00 0.00 223 SER A C 15
ATOM 22464 O O . SER A 1 88 ? -6.848 -3.470 -9.794 1.00 0.00 223 SER A O 15
ATOM 22472 N N . LEU A 1 89 ? -7.584 -4.559 -7.968 1.00 0.00 224 LEU A N 15
ATOM 22473 C CA . LEU A 1 89 ? -7.089 -3.553 -7.035 1.00 0.00 224 LEU A CA 15
ATOM 22474 C C . LEU A 1 89 ? -5.646 -3.177 -7.354 1.00 0.00 224 LEU A C 15
ATOM 22475 O O . LEU A 1 89 ? -4.891 -3.979 -7.905 1.00 0.00 224 LEU A O 15
ATOM 22491 N N . VAL A 1 90 ? -5.267 -1.952 -7.003 1.00 0.00 225 VAL A N 15
ATOM 22492 C CA . VAL A 1 90 ? -3.914 -1.470 -7.249 1.00 0.00 225 VAL A CA 15
ATOM 22493 C C . VAL A 1 90 ? -3.208 -1.123 -5.943 1.00 0.00 225 VAL A C 15
ATOM 22494 O O . VAL A 1 90 ? -3.570 -0.160 -5.267 1.00 0.00 225 VAL A O 15
ATOM 22507 N N . VAL A 1 91 ? -2.197 -1.913 -5.595 1.00 0.00 226 VAL A N 15
ATOM 22508 C CA . VAL A 1 91 ? -1.439 -1.688 -4.370 1.00 0.00 226 VAL A CA 15
ATOM 22509 C C . VAL A 1 91 ? 0.054 -1.888 -4.604 1.00 0.00 226 VAL A C 15
ATOM 22510 O O . VAL A 1 91 ? 0.529 -3.016 -4.730 1.00 0.00 226 VAL A O 15
ATOM 22523 N N . LYS A 1 92 ? 0.791 -0.783 -4.661 1.00 0.00 227 LYS A N 15
ATOM 22524 C CA . LYS A 1 92 ? 2.232 -0.835 -4.878 1.00 0.00 227 LYS A CA 15
ATOM 22525 C C . LYS A 1 92 ? 2.970 -0.009 -3.830 1.00 0.00 227 LYS A C 15
ATOM 22526 O O . LYS A 1 92 ? 2.356 0.739 -3.069 1.00 0.00 227 LYS A O 15
ATOM 22545 N N . PHE A 1 93 ? 4.291 -0.149 -3.795 1.00 0.00 228 PHE A N 15
ATOM 22546 C CA . PHE A 1 93 ? 5.113 0.585 -2.840 1.00 0.00 228 PHE A CA 15
ATOM 22547 C C . PHE A 1 93 ? 5.274 2.041 -3.266 1.00 0.00 228 PHE A C 15
ATOM 22548 O O . PHE A 1 93 ? 5.657 2.328 -4.400 1.00 0.00 228 PHE A O 15
ATOM 22565 N N . ALA A 1 94 ? 4.977 2.956 -2.349 1.00 0.00 229 ALA A N 15
ATOM 22566 C CA . ALA A 1 94 ? 5.090 4.382 -2.628 1.00 0.00 229 ALA A CA 15
ATOM 22567 C C . ALA A 1 94 ? 6.550 4.812 -2.711 1.00 0.00 229 ALA A C 15
ATOM 22568 O O . ALA A 1 94 ? 7.272 4.787 -1.714 1.00 0.00 229 ALA A O 15
ATOM 22575 N N . ASP A 1 95 ? 6.980 5.204 -3.905 1.00 0.00 230 ASP A N 15
ATOM 22576 C CA . ASP A 1 95 ? 8.355 5.640 -4.118 1.00 0.00 230 ASP A CA 15
ATOM 22577 C C . ASP A 1 95 ? 8.477 7.152 -3.957 1.00 0.00 230 ASP A C 15
ATOM 22578 O O . ASP A 1 95 ? 8.290 7.907 -4.912 1.00 0.00 230 ASP A O 15
ATOM 22587 N N . THR A 1 96 ? 8.792 7.589 -2.742 1.00 0.00 231 THR A N 15
ATOM 22588 C CA . THR A 1 96 ? 8.937 9.011 -2.454 1.00 0.00 231 THR A CA 15
ATOM 22589 C C . THR A 1 96 ? 9.584 9.745 -3.623 1.00 0.00 231 THR A C 15
ATOM 22590 O O . THR A 1 96 ? 10.696 9.415 -4.037 1.00 0.00 231 THR A O 15
ATOM 22601 N N . ASP A 1 97 ? 8.882 10.742 -4.151 1.00 0.00 232 ASP A N 15
ATOM 22602 C CA . ASP A 1 97 ? 9.390 11.524 -5.272 1.00 0.00 232 ASP A CA 15
ATOM 22603 C C . ASP A 1 97 ? 10.015 12.828 -4.786 1.00 0.00 232 ASP A C 15
ATOM 22604 O O . ASP A 1 97 ? 9.675 13.331 -3.715 1.00 0.00 232 ASP A O 15
ATOM 22613 N N . LYS A 1 98 ? 10.931 13.371 -5.580 1.00 0.00 233 LYS A N 15
ATOM 22614 C CA . LYS A 1 98 ? 11.605 14.617 -5.232 1.00 0.00 233 LYS A CA 15
ATOM 22615 C C . LYS A 1 98 ? 11.983 15.399 -6.486 1.00 0.00 233 LYS A C 15
ATOM 22616 O O . LYS A 1 98 ? 12.490 14.832 -7.452 1.00 0.00 233 LYS A O 15
ATOM 22635 N N . GLU A 1 99 ? 11.734 16.705 -6.460 1.00 0.00 234 GLU A N 15
ATOM 22636 C CA . GLU A 1 99 ? 12.049 17.564 -7.595 1.00 0.00 234 GLU A CA 15
ATOM 22637 C C . GLU A 1 99 ? 13.140 18.568 -7.231 1.00 0.00 234 GLU A C 15
ATOM 22638 O O . GLU A 1 99 ? 12.864 19.617 -6.648 1.00 0.00 234 GLU A O 15
ATOM 22650 N N . SER A 1 100 ? 14.380 18.238 -7.579 1.00 0.00 235 SER A N 15
ATOM 22651 C CA . SER A 1 100 ? 15.513 19.107 -7.285 1.00 0.00 235 SER A CA 15
ATOM 22652 C C . SER A 1 100 ? 15.873 19.959 -8.499 1.00 0.00 235 SER A C 15
ATOM 22653 O O . SER A 1 100 ? 15.598 19.584 -9.638 1.00 0.00 235 SER A O 15
ATOM 22661 N N . GLY A 1 101 ? 16.491 21.109 -8.245 1.00 0.00 236 GLY A N 15
ATOM 22662 C CA . GLY A 1 101 ? 16.878 21.997 -9.325 1.00 0.00 236 GLY A CA 15
ATOM 22663 C C . GLY A 1 101 ? 15.932 23.171 -9.478 1.00 0.00 236 GLY A C 15
ATOM 22664 O O . GLY A 1 101 ? 14.935 23.103 -10.198 1.00 0.00 236 GLY A O 15
ATOM 22668 N N . PRO A 1 102 ? 16.241 24.279 -8.788 1.00 0.00 237 PRO A N 15
ATOM 22669 C CA . PRO A 1 102 ? 15.422 25.494 -8.834 1.00 0.00 237 PRO A CA 15
ATOM 22670 C C . PRO A 1 102 ? 15.652 26.300 -10.108 1.00 0.00 237 PRO A C 15
ATOM 22671 O O . PRO A 1 102 ? 15.278 27.470 -10.189 1.00 0.00 237 PRO A O 15
ATOM 22682 N N . SER A 1 103 ? 16.268 25.667 -11.101 1.00 0.00 238 SER A N 15
ATOM 22683 C CA . SER A 1 103 ? 16.551 26.327 -12.370 1.00 0.00 238 SER A CA 15
ATOM 22684 C C . SER A 1 103 ? 16.989 27.771 -12.145 1.00 0.00 238 SER A C 15
ATOM 22685 O O . SER A 1 103 ? 16.582 28.675 -12.875 1.00 0.00 238 SER A O 15
ATOM 22693 N N . SER A 1 104 ? 17.821 27.979 -11.131 1.00 0.00 239 SER A N 15
ATOM 22694 C CA . SER A 1 104 ? 18.313 29.314 -10.806 1.00 0.00 239 SER A CA 15
ATOM 22695 C C . SER A 1 104 ? 19.135 29.884 -11.958 1.00 0.00 239 SER A C 15
ATOM 22696 O O . SER A 1 104 ? 20.358 29.752 -11.987 1.00 0.00 239 SER A O 15
ATOM 22704 N N . GLY A 1 105 ? 18.453 30.520 -12.906 1.00 0.00 240 GLY A N 15
ATOM 22705 C CA . GLY A 1 105 ? 19.136 31.102 -14.047 1.00 0.00 240 GLY A CA 15
ATOM 22706 C C . GLY A 1 105 ? 19.137 32.617 -14.011 1.00 0.00 240 GLY A C 15
ATOM 22707 O O . GLY A 1 105 ? 19.742 33.223 -13.127 1.00 0.00 240 GLY A O 15
ATOM 22711 N N . GLY A 1 1 ? 25.546 -1.636 -23.722 1.00 0.00 136 GLY A N 16
ATOM 22712 C CA . GLY A 1 1 ? 24.785 -0.859 -22.761 1.00 0.00 136 GLY A CA 16
ATOM 22713 C C . GLY A 1 1 ? 23.888 -1.723 -21.897 1.00 0.00 136 GLY A C 16
ATOM 22714 O O . GLY A 1 1 ? 23.095 -2.513 -22.409 1.00 0.00 136 GLY A O 16
ATOM 22718 N N . SER A 1 2 ? 24.015 -1.574 -20.582 1.00 0.00 137 SER A N 16
ATOM 22719 C CA . SER A 1 2 ? 23.213 -2.352 -19.644 1.00 0.00 137 SER A CA 16
ATOM 22720 C C . SER A 1 2 ? 22.760 -1.488 -18.471 1.00 0.00 137 SER A C 16
ATOM 22721 O O . SER A 1 2 ? 23.522 -0.666 -17.960 1.00 0.00 137 SER A O 16
ATOM 22729 N N . SER A 1 3 ? 21.515 -1.681 -18.049 1.00 0.00 138 SER A N 16
ATOM 22730 C CA . SER A 1 3 ? 20.958 -0.918 -16.938 1.00 0.00 138 SER A CA 16
ATOM 22731 C C . SER A 1 3 ? 21.886 -0.963 -15.728 1.00 0.00 138 SER A C 16
ATOM 22732 O O . SER A 1 3 ? 22.473 -1.999 -15.421 1.00 0.00 138 SER A O 16
ATOM 22740 N N . GLY A 1 4 ? 22.012 0.170 -15.044 1.00 0.00 139 GLY A N 16
ATOM 22741 C CA . GLY A 1 4 ? 22.870 0.239 -13.875 1.00 0.00 139 GLY A CA 16
ATOM 22742 C C . GLY A 1 4 ? 22.700 1.535 -13.108 1.00 0.00 139 GLY A C 16
ATOM 22743 O O . GLY A 1 4 ? 21.655 2.180 -13.189 1.00 0.00 139 GLY A O 16
ATOM 22747 N N . SER A 1 5 ? 23.730 1.917 -12.359 1.00 0.00 140 SER A N 16
ATOM 22748 C CA . SER A 1 5 ? 23.688 3.142 -11.569 1.00 0.00 140 SER A CA 16
ATOM 22749 C C . SER A 1 5 ? 24.857 4.056 -11.922 1.00 0.00 140 SER A C 16
ATOM 22750 O O . SER A 1 5 ? 25.473 4.661 -11.044 1.00 0.00 140 SER A O 16
ATOM 22758 N N . SER A 1 6 ? 25.157 4.151 -13.213 1.00 0.00 141 SER A N 16
ATOM 22759 C CA . SER A 1 6 ? 26.254 4.988 -13.683 1.00 0.00 141 SER A CA 16
ATOM 22760 C C . SER A 1 6 ? 25.873 6.465 -13.631 1.00 0.00 141 SER A C 16
ATOM 22761 O O . SER A 1 6 ? 25.211 6.979 -14.531 1.00 0.00 141 SER A O 16
ATOM 22769 N N . GLY A 1 7 ? 26.296 7.142 -12.568 1.00 0.00 142 GLY A N 16
ATOM 22770 C CA . GLY A 1 7 ? 25.990 8.552 -12.416 1.00 0.00 142 GLY A CA 16
ATOM 22771 C C . GLY A 1 7 ? 25.282 8.855 -11.110 1.00 0.00 142 GLY A C 16
ATOM 22772 O O . GLY A 1 7 ? 25.923 9.189 -10.112 1.00 0.00 142 GLY A O 16
ATOM 22776 N N . CYS A 1 8 ? 23.959 8.739 -11.115 1.00 0.00 143 CYS A N 16
ATOM 22777 C CA . CYS A 1 8 ? 23.164 9.005 -9.922 1.00 0.00 143 CYS A CA 16
ATOM 22778 C C . CYS A 1 8 ? 23.026 7.748 -9.069 1.00 0.00 143 CYS A C 16
ATOM 22779 O O . CYS A 1 8 ? 22.773 6.659 -9.585 1.00 0.00 143 CYS A O 16
ATOM 22787 N N . LEU A 1 9 ? 23.196 7.906 -7.761 1.00 0.00 144 LEU A N 16
ATOM 22788 C CA . LEU A 1 9 ? 23.093 6.784 -6.835 1.00 0.00 144 LEU A CA 16
ATOM 22789 C C . LEU A 1 9 ? 22.113 7.096 -5.708 1.00 0.00 144 LEU A C 16
ATOM 22790 O O . LEU A 1 9 ? 22.485 7.692 -4.697 1.00 0.00 144 LEU A O 16
ATOM 22806 N N . ARG A 1 10 ? 20.862 6.688 -5.889 1.00 0.00 145 ARG A N 16
ATOM 22807 C CA . ARG A 1 10 ? 19.829 6.923 -4.887 1.00 0.00 145 ARG A CA 16
ATOM 22808 C C . ARG A 1 10 ? 19.728 5.745 -3.923 1.00 0.00 145 ARG A C 16
ATOM 22809 O O . ARG A 1 10 ? 19.490 4.611 -4.337 1.00 0.00 145 ARG A O 16
ATOM 22830 N N . GLN A 1 11 ? 19.912 6.022 -2.636 1.00 0.00 146 GLN A N 16
ATOM 22831 C CA . GLN A 1 11 ? 19.843 4.985 -1.614 1.00 0.00 146 GLN A CA 16
ATOM 22832 C C . GLN A 1 11 ? 18.408 4.505 -1.421 1.00 0.00 146 GLN A C 16
ATOM 22833 O O . GLN A 1 11 ? 17.446 5.217 -1.709 1.00 0.00 146 GLN A O 16
ATOM 22847 N N . PRO A 1 12 ? 18.259 3.269 -0.922 1.00 0.00 147 PRO A N 16
ATOM 22848 C CA . PRO A 1 12 ? 16.944 2.667 -0.679 1.00 0.00 147 PRO A CA 16
ATOM 22849 C C . PRO A 1 12 ? 16.287 3.203 0.588 1.00 0.00 147 PRO A C 16
ATOM 22850 O O . PRO A 1 12 ? 16.740 2.953 1.705 1.00 0.00 147 PRO A O 16
ATOM 22861 N N . PRO A 1 13 ? 15.192 3.958 0.414 1.00 0.00 148 PRO A N 16
ATOM 22862 C CA . PRO A 1 13 ? 14.448 4.543 1.533 1.00 0.00 148 PRO A CA 16
ATOM 22863 C C . PRO A 1 13 ? 14.252 3.557 2.679 1.00 0.00 148 PRO A C 16
ATOM 22864 O O . PRO A 1 13 ? 14.342 2.344 2.489 1.00 0.00 148 PRO A O 16
ATOM 22875 N N . SER A 1 14 ? 13.985 4.085 3.869 1.00 0.00 149 SER A N 16
ATOM 22876 C CA . SER A 1 14 ? 13.781 3.250 5.047 1.00 0.00 149 SER A CA 16
ATOM 22877 C C . SER A 1 14 ? 12.302 2.925 5.233 1.00 0.00 149 SER A C 16
ATOM 22878 O O . SER A 1 14 ? 11.875 1.787 5.037 1.00 0.00 149 SER A O 16
ATOM 22886 N N . HIS A 1 15 ? 11.524 3.934 5.611 1.00 0.00 150 HIS A N 16
ATOM 22887 C CA . HIS A 1 15 ? 10.091 3.757 5.823 1.00 0.00 150 HIS A CA 16
ATOM 22888 C C . HIS A 1 15 ? 9.495 2.836 4.763 1.00 0.00 150 HIS A C 16
ATOM 22889 O O . HIS A 1 15 ? 9.995 2.760 3.641 1.00 0.00 150 HIS A O 16
ATOM 22903 N N . ARG A 1 16 ? 8.425 2.137 5.127 1.00 0.00 151 ARG A N 16
ATOM 22904 C CA . ARG A 1 16 ? 7.762 1.220 4.208 1.00 0.00 151 ARG A CA 16
ATOM 22905 C C . ARG A 1 16 ? 6.276 1.547 4.090 1.00 0.00 151 ARG A C 16
ATOM 22906 O O . ARG A 1 16 ? 5.456 1.045 4.858 1.00 0.00 151 ARG A O 16
ATOM 22927 N N . LYS A 1 17 ? 5.937 2.393 3.123 1.00 0.00 152 LYS A N 16
ATOM 22928 C CA . LYS A 1 17 ? 4.551 2.788 2.902 1.00 0.00 152 LYS A CA 16
ATOM 22929 C C . LYS A 1 17 ? 3.978 2.096 1.670 1.00 0.00 152 LYS A C 16
ATOM 22930 O O . LYS A 1 17 ? 4.708 1.771 0.732 1.00 0.00 152 LYS A O 16
ATOM 22949 N N . LEU A 1 18 ? 2.668 1.874 1.677 1.00 0.00 153 LEU A N 16
ATOM 22950 C CA . LEU A 1 18 ? 1.997 1.222 0.558 1.00 0.00 153 LEU A CA 16
ATOM 22951 C C . LEU A 1 18 ? 0.925 2.130 -0.038 1.00 0.00 153 LEU A C 16
ATOM 22952 O O . LEU A 1 18 ? 0.077 2.661 0.680 1.00 0.00 153 LEU A O 16
ATOM 22968 N N . PHE A 1 19 ? 0.969 2.302 -1.355 1.00 0.00 154 PHE A N 16
ATOM 22969 C CA . PHE A 1 19 ? 0.001 3.144 -2.048 1.00 0.00 154 PHE A CA 16
ATOM 22970 C C . PHE A 1 19 ? -1.118 2.302 -2.654 1.00 0.00 154 PHE A C 16
ATOM 22971 O O . PHE A 1 19 ? -0.873 1.433 -3.490 1.00 0.00 154 PHE A O 16
ATOM 22988 N N . VAL A 1 20 ? -2.348 2.566 -2.225 1.00 0.00 155 VAL A N 16
ATOM 22989 C CA . VAL A 1 20 ? -3.505 1.834 -2.724 1.00 0.00 155 VAL A CA 16
ATOM 22990 C C . VAL A 1 20 ? -4.383 2.724 -3.597 1.00 0.00 155 VAL A C 16
ATOM 22991 O O . VAL A 1 20 ? -4.757 3.826 -3.200 1.00 0.00 155 VAL A O 16
ATOM 23004 N N . GLY A 1 21 ? -4.710 2.236 -4.790 1.00 0.00 156 GLY A N 16
ATOM 23005 C CA . GLY A 1 21 ? -5.542 2.999 -5.702 1.00 0.00 156 GLY A CA 16
ATOM 23006 C C . GLY A 1 21 ? -6.733 2.206 -6.202 1.00 0.00 156 GLY A C 16
ATOM 23007 O O . GLY A 1 21 ? -7.012 1.115 -5.706 1.00 0.00 156 GLY A O 16
ATOM 23011 N N . MET A 1 22 ? -7.437 2.756 -7.186 1.00 0.00 157 MET A N 16
ATOM 23012 C CA . MET A 1 22 ? -8.605 2.092 -7.752 1.00 0.00 157 MET A CA 16
ATOM 23013 C C . MET A 1 22 ? -9.624 1.762 -6.666 1.00 0.00 157 MET A C 16
ATOM 23014 O O . MET A 1 22 ? -10.286 0.725 -6.716 1.00 0.00 157 MET A O 16
ATOM 23028 N N . LEU A 1 23 ? -9.745 2.651 -5.686 1.00 0.00 158 LEU A N 16
ATOM 23029 C CA . LEU A 1 23 ? -10.683 2.454 -4.586 1.00 0.00 158 LEU A CA 16
ATOM 23030 C C . LEU A 1 23 ? -11.999 3.176 -4.858 1.00 0.00 158 LEU A C 16
ATOM 23031 O O . LEU A 1 23 ? -12.098 3.978 -5.786 1.00 0.00 158 LEU A O 16
ATOM 23047 N N . ASN A 1 24 ? -13.007 2.886 -4.042 1.00 0.00 159 ASN A N 16
ATOM 23048 C CA . ASN A 1 24 ? -14.317 3.508 -4.193 1.00 0.00 159 ASN A CA 16
ATOM 23049 C C . ASN A 1 24 ? -14.631 4.411 -3.004 1.00 0.00 159 ASN A C 16
ATOM 23050 O O . ASN A 1 24 ? -14.001 4.312 -1.951 1.00 0.00 159 ASN A O 16
ATOM 23061 N N . LYS A 1 25 ? -15.610 5.293 -3.180 1.00 0.00 160 LYS A N 16
ATOM 23062 C CA . LYS A 1 25 ? -16.010 6.213 -2.123 1.00 0.00 160 LYS A CA 16
ATOM 23063 C C . LYS A 1 25 ? -16.970 5.538 -1.148 1.00 0.00 160 LYS A C 16
ATOM 23064 O O . LYS A 1 25 ? -18.021 6.087 -0.818 1.00 0.00 160 LYS A O 16
ATOM 23083 N N . GLN A 1 26 ? -16.601 4.346 -0.691 1.00 0.00 161 GLN A N 16
ATOM 23084 C CA . GLN A 1 26 ? -17.430 3.597 0.246 1.00 0.00 161 GLN A CA 16
ATOM 23085 C C . GLN A 1 26 ? -16.592 3.053 1.399 1.00 0.00 161 GLN A C 16
ATOM 23086 O O . GLN A 1 26 ? -16.946 3.219 2.567 1.00 0.00 161 GLN A O 16
ATOM 23100 N N . GLN A 1 27 ? -15.482 2.405 1.064 1.00 0.00 162 GLN A N 16
ATOM 23101 C CA . GLN A 1 27 ? -14.596 1.836 2.072 1.00 0.00 162 GLN A CA 16
ATOM 23102 C C . GLN A 1 27 ? -14.132 2.906 3.055 1.00 0.00 162 GLN A C 16
ATOM 23103 O O . GLN A 1 27 ? -14.111 4.093 2.731 1.00 0.00 162 GLN A O 16
ATOM 23117 N N . SER A 1 28 ? -13.763 2.477 4.258 1.00 0.00 163 SER A N 16
ATOM 23118 C CA . SER A 1 28 ? -13.304 3.398 5.291 1.00 0.00 163 SER A CA 16
ATOM 23119 C C . SER A 1 28 ? -12.060 2.857 5.988 1.00 0.00 163 SER A C 16
ATOM 23120 O O . SER A 1 28 ? -11.613 1.745 5.708 1.00 0.00 163 SER A O 16
ATOM 23128 N N . GLU A 1 29 ? -11.505 3.653 6.897 1.00 0.00 164 GLU A N 16
ATOM 23129 C CA . GLU A 1 29 ? -10.312 3.254 7.634 1.00 0.00 164 GLU A CA 16
ATOM 23130 C C . GLU A 1 29 ? -10.459 1.838 8.182 1.00 0.00 164 GLU A C 16
ATOM 23131 O O . GLU A 1 29 ? -9.582 0.994 7.995 1.00 0.00 164 GLU A O 16
ATOM 23143 N N . ASP A 1 30 ? -11.572 1.585 8.860 1.00 0.00 165 ASP A N 16
ATOM 23144 C CA . ASP A 1 30 ? -11.836 0.271 9.436 1.00 0.00 165 ASP A CA 16
ATOM 23145 C C . ASP A 1 30 ? -11.746 -0.817 8.370 1.00 0.00 165 ASP A C 16
ATOM 23146 O O . ASP A 1 30 ? -10.949 -1.748 8.485 1.00 0.00 165 ASP A O 16
ATOM 23155 N N . ASP A 1 31 ? -12.569 -0.693 7.335 1.00 0.00 166 ASP A N 16
ATOM 23156 C CA . ASP A 1 31 ? -12.583 -1.666 6.249 1.00 0.00 166 ASP A CA 16
ATOM 23157 C C . ASP A 1 31 ? -11.164 -2.074 5.867 1.00 0.00 166 ASP A C 16
ATOM 23158 O O . ASP A 1 31 ? -10.767 -3.225 6.052 1.00 0.00 166 ASP A O 16
ATOM 23167 N N . VAL A 1 32 ? -10.403 -1.124 5.333 1.00 0.00 167 VAL A N 16
ATOM 23168 C CA . VAL A 1 32 ? -9.028 -1.385 4.925 1.00 0.00 167 VAL A CA 16
ATOM 23169 C C . VAL A 1 32 ? -8.209 -1.947 6.082 1.00 0.00 167 VAL A C 16
ATOM 23170 O O . VAL A 1 32 ? -7.600 -3.010 5.966 1.00 0.00 167 VAL A O 16
ATOM 23183 N N . ARG A 1 33 ? -8.198 -1.224 7.197 1.00 0.00 168 ARG A N 16
ATOM 23184 C CA . ARG A 1 33 ? -7.453 -1.650 8.376 1.00 0.00 168 ARG A CA 16
ATOM 23185 C C . ARG A 1 33 ? -7.482 -3.169 8.518 1.00 0.00 168 ARG A C 16
ATOM 23186 O O . ARG A 1 33 ? -6.467 -3.840 8.330 1.00 0.00 168 ARG A O 16
ATOM 23207 N N . ARG A 1 34 ? -8.652 -3.704 8.853 1.00 0.00 169 ARG A N 16
ATOM 23208 C CA . ARG A 1 34 ? -8.813 -5.143 9.022 1.00 0.00 169 ARG A CA 16
ATOM 23209 C C . ARG A 1 34 ? -8.432 -5.887 7.746 1.00 0.00 169 ARG A C 16
ATOM 23210 O O . ARG A 1 34 ? -7.605 -6.800 7.769 1.00 0.00 169 ARG A O 16
ATOM 23231 N N . LEU A 1 35 ? -9.040 -5.492 6.633 1.00 0.00 170 LEU A N 16
ATOM 23232 C CA . LEU A 1 35 ? -8.765 -6.121 5.346 1.00 0.00 170 LEU A CA 16
ATOM 23233 C C . LEU A 1 35 ? -7.274 -6.392 5.180 1.00 0.00 170 LEU A C 16
ATOM 23234 O O . LEU A 1 35 ? -6.842 -7.545 5.141 1.00 0.00 170 LEU A O 16
ATOM 23250 N N . PHE A 1 36 ? -6.490 -5.323 5.084 1.00 0.00 171 PHE A N 16
ATOM 23251 C CA . PHE A 1 36 ? -5.046 -5.445 4.923 1.00 0.00 171 PHE A CA 16
ATOM 23252 C C . PHE A 1 36 ? -4.444 -6.290 6.042 1.00 0.00 171 PHE A C 16
ATOM 23253 O O . PHE A 1 36 ? -4.043 -7.432 5.823 1.00 0.00 171 PHE A O 16
ATOM 23270 N N . GLU A 1 37 ? -4.384 -5.717 7.240 1.00 0.00 172 GLU A N 16
ATOM 23271 C CA . GLU A 1 37 ? -3.829 -6.417 8.393 1.00 0.00 172 GLU A CA 16
ATOM 23272 C C . GLU A 1 37 ? -4.247 -7.885 8.392 1.00 0.00 172 GLU A C 16
ATOM 23273 O O . GLU A 1 37 ? -3.537 -8.744 8.913 1.00 0.00 172 GLU A O 16
ATOM 23285 N N . ALA A 1 38 ? -5.405 -8.163 7.803 1.00 0.00 173 ALA A N 16
ATOM 23286 C CA . ALA A 1 38 ? -5.918 -9.526 7.732 1.00 0.00 173 ALA A CA 16
ATOM 23287 C C . ALA A 1 38 ? -4.804 -10.516 7.410 1.00 0.00 173 ALA A C 16
ATOM 23288 O O . ALA A 1 38 ? -4.902 -11.701 7.727 1.00 0.00 173 ALA A O 16
ATOM 23295 N N . PHE A 1 39 ? -3.745 -10.022 6.777 1.00 0.00 174 PHE A N 16
ATOM 23296 C CA . PHE A 1 39 ? -2.612 -10.863 6.410 1.00 0.00 174 PHE A CA 16
ATOM 23297 C C . PHE A 1 39 ? -1.400 -10.557 7.285 1.00 0.00 174 PHE A C 16
ATOM 23298 O O . PHE A 1 39 ? -1.005 -11.367 8.122 1.00 0.00 174 PHE A O 16
ATOM 23315 N N . GLY A 1 40 ? -0.815 -9.380 7.084 1.00 0.00 175 GLY A N 16
ATOM 23316 C CA . GLY A 1 40 ? 0.346 -8.987 7.861 1.00 0.00 175 GLY A CA 16
ATOM 23317 C C . GLY A 1 40 ? -0.004 -8.029 8.982 1.00 0.00 175 GLY A C 16
ATOM 23318 O O . GLY A 1 40 ? -1.179 -7.786 9.255 1.00 0.00 175 GLY A O 16
ATOM 23322 N N . ASN A 1 41 ? 1.018 -7.485 9.634 1.00 0.00 176 ASN A N 16
ATOM 23323 C CA . ASN A 1 41 ? 0.812 -6.550 10.734 1.00 0.00 176 ASN A CA 16
ATOM 23324 C C . ASN A 1 41 ? 0.962 -5.108 10.258 1.00 0.00 176 ASN A C 16
ATOM 23325 O O . ASN A 1 41 ? 1.929 -4.767 9.577 1.00 0.00 176 ASN A O 16
ATOM 23336 N N . ILE A 1 42 ? 0.000 -4.267 10.622 1.00 0.00 177 ILE A N 16
ATOM 23337 C CA . ILE A 1 42 ? 0.026 -2.862 10.234 1.00 0.00 177 ILE A CA 16
ATOM 23338 C C . ILE A 1 42 ? 0.617 -1.997 11.341 1.00 0.00 177 ILE A C 16
ATOM 23339 O O . ILE A 1 42 ? 0.527 -2.335 12.521 1.00 0.00 177 ILE A O 16
ATOM 23355 N N . GLU A 1 43 ? 1.219 -0.877 10.953 1.00 0.00 178 GLU A N 16
ATOM 23356 C CA . GLU A 1 43 ? 1.823 0.038 11.914 1.00 0.00 178 GLU A CA 16
ATOM 23357 C C . GLU A 1 43 ? 1.197 1.426 11.812 1.00 0.00 178 GLU A C 16
ATOM 23358 O O . GLU A 1 43 ? 1.264 2.218 12.751 1.00 0.00 178 GLU A O 16
ATOM 23370 N N . GLU A 1 44 ? 0.591 1.712 10.664 1.00 0.00 179 GLU A N 16
ATOM 23371 C CA . GLU A 1 44 ? -0.045 3.005 10.438 1.00 0.00 179 GLU A CA 16
ATOM 23372 C C . GLU A 1 44 ? -0.951 2.958 9.211 1.00 0.00 179 GLU A C 16
ATOM 23373 O O . GLU A 1 44 ? -0.583 2.404 8.175 1.00 0.00 179 GLU A O 16
ATOM 23385 N N . CYS A 1 45 ? -2.138 3.543 9.338 1.00 0.00 180 CYS A N 16
ATOM 23386 C CA . CYS A 1 45 ? -3.099 3.567 8.241 1.00 0.00 180 CYS A CA 16
ATOM 23387 C C . CYS A 1 45 ? -3.629 4.979 8.013 1.00 0.00 180 CYS A C 16
ATOM 23388 O O . CYS A 1 45 ? -3.860 5.728 8.963 1.00 0.00 180 CYS A O 16
ATOM 23396 N N . THR A 1 46 ? -3.818 5.338 6.748 1.00 0.00 181 THR A N 16
ATOM 23397 C CA . THR A 1 46 ? -4.318 6.661 6.395 1.00 0.00 181 THR A CA 16
ATOM 23398 C C . THR A 1 46 ? -5.054 6.633 5.060 1.00 0.00 181 THR A C 16
ATOM 23399 O O . THR A 1 46 ? -4.710 5.857 4.168 1.00 0.00 181 THR A O 16
ATOM 23410 N N . ILE A 1 47 ? -6.066 7.484 4.930 1.00 0.00 182 ILE A N 16
ATOM 23411 C CA . ILE A 1 47 ? -6.849 7.557 3.703 1.00 0.00 182 ILE A CA 16
ATOM 23412 C C . ILE A 1 47 ? -6.679 8.911 3.022 1.00 0.00 182 ILE A C 16
ATOM 23413 O O . ILE A 1 47 ? -6.683 9.953 3.679 1.00 0.00 182 ILE A O 16
ATOM 23429 N N . LEU A 1 48 ? -6.532 8.889 1.702 1.00 0.00 183 LEU A N 16
ATOM 23430 C CA . LEU A 1 48 ? -6.363 10.115 0.931 1.00 0.00 183 LEU A CA 16
ATOM 23431 C C . LEU A 1 48 ? -7.715 10.727 0.577 1.00 0.00 183 LEU A C 16
ATOM 23432 O O . LEU A 1 48 ? -8.388 10.274 -0.349 1.00 0.00 183 LEU A O 16
ATOM 23448 N N . ARG A 1 49 ? -8.104 11.758 1.318 1.00 0.00 184 ARG A N 16
ATOM 23449 C CA . ARG A 1 49 ? -9.375 12.432 1.082 1.00 0.00 184 ARG A CA 16
ATOM 23450 C C . ARG A 1 49 ? -9.155 13.903 0.737 1.00 0.00 184 ARG A C 16
ATOM 23451 O O . ARG A 1 49 ? -8.668 14.677 1.560 1.00 0.00 184 ARG A O 16
ATOM 23472 N N . GLY A 1 50 ? -9.517 14.280 -0.486 1.00 0.00 185 GLY A N 16
ATOM 23473 C CA . GLY A 1 50 ? -9.351 15.655 -0.917 1.00 0.00 185 GLY A CA 16
ATOM 23474 C C . GLY A 1 50 ? -9.759 16.651 0.150 1.00 0.00 185 GLY A C 16
ATOM 23475 O O . GLY A 1 50 ? -10.657 16.400 0.953 1.00 0.00 185 GLY A O 16
ATOM 23479 N N . PRO A 1 51 ? -9.087 17.812 0.169 1.00 0.00 186 PRO A N 16
ATOM 23480 C CA . PRO A 1 51 ? -9.366 18.872 1.142 1.00 0.00 186 PRO A CA 16
ATOM 23481 C C . PRO A 1 51 ? -10.860 19.135 1.300 1.00 0.00 186 PRO A C 16
ATOM 23482 O O . PRO A 1 51 ? -11.317 19.551 2.364 1.00 0.00 186 PRO A O 16
ATOM 23493 N N . ASP A 1 52 ? -11.615 18.890 0.234 1.00 0.00 187 ASP A N 16
ATOM 23494 C CA . ASP A 1 52 ? -13.058 19.099 0.256 1.00 0.00 187 ASP A CA 16
ATOM 23495 C C . ASP A 1 52 ? -13.745 18.055 1.131 1.00 0.00 187 ASP A C 16
ATOM 23496 O O . ASP A 1 52 ? -14.664 18.371 1.885 1.00 0.00 187 ASP A O 16
ATOM 23505 N N . GLY A 1 53 ? -13.293 16.809 1.023 1.00 0.00 188 GLY A N 16
ATOM 23506 C CA . GLY A 1 53 ? -13.877 15.738 1.809 1.00 0.00 188 GLY A CA 16
ATOM 23507 C C . GLY A 1 53 ? -13.909 14.421 1.060 1.00 0.00 188 GLY A C 16
ATOM 23508 O O . GLY A 1 53 ? -13.213 13.474 1.425 1.00 0.00 188 GLY A O 16
ATOM 23512 N N . ASN A 1 54 ? -14.721 14.358 0.010 1.00 0.00 189 ASN A N 16
ATOM 23513 C CA . ASN A 1 54 ? -14.843 13.146 -0.792 1.00 0.00 189 ASN A CA 16
ATOM 23514 C C . ASN A 1 54 ? -13.494 12.448 -0.931 1.00 0.00 189 ASN A C 16
ATOM 23515 O O . ASN A 1 54 ? -12.474 13.090 -1.181 1.00 0.00 189 ASN A O 16
ATOM 23526 N N . SER A 1 55 ? -13.497 11.129 -0.767 1.00 0.00 190 SER A N 16
ATOM 23527 C CA . SER A 1 55 ? -12.273 10.343 -0.872 1.00 0.00 190 SER A CA 16
ATOM 23528 C C . SER A 1 55 ? -11.770 10.309 -2.312 1.00 0.00 190 SER A C 16
ATOM 23529 O O . SER A 1 55 ? -12.558 10.254 -3.256 1.00 0.00 190 SER A O 16
ATOM 23537 N N . LYS A 1 56 ? -10.452 10.342 -2.472 1.00 0.00 191 LYS A N 16
ATOM 23538 C CA . LYS A 1 56 ? -9.841 10.313 -3.796 1.00 0.00 191 LYS A CA 16
ATOM 23539 C C . LYS A 1 56 ? -9.578 8.879 -4.244 1.00 0.00 191 LYS A C 16
ATOM 23540 O O . LYS A 1 56 ? -8.624 8.610 -4.972 1.00 0.00 191 LYS A O 16
ATOM 23559 N N . GLY A 1 57 ? -10.433 7.960 -3.803 1.00 0.00 192 GLY A N 16
ATOM 23560 C CA . GLY A 1 57 ? -10.276 6.565 -4.170 1.00 0.00 192 GLY A CA 16
ATOM 23561 C C . GLY A 1 57 ? -8.851 6.077 -3.999 1.00 0.00 192 GLY A C 16
ATOM 23562 O O . GLY A 1 57 ? -8.362 5.278 -4.798 1.00 0.00 192 GLY A O 16
ATOM 23566 N N . CYS A 1 58 ? -8.184 6.559 -2.956 1.00 0.00 193 CYS A N 16
ATOM 23567 C CA . CYS A 1 58 ? -6.805 6.168 -2.684 1.00 0.00 193 CYS A CA 16
ATOM 23568 C C . CYS A 1 58 ? -6.505 6.240 -1.190 1.00 0.00 193 CYS A C 16
ATOM 23569 O O . CYS A 1 58 ? -7.158 6.975 -0.450 1.00 0.00 193 CYS A O 16
ATOM 23577 N N . ALA A 1 59 ? -5.512 5.471 -0.754 1.00 0.00 194 ALA A N 16
ATOM 23578 C CA . ALA A 1 59 ? -5.125 5.447 0.651 1.00 0.00 194 ALA A CA 16
ATOM 23579 C C . ALA A 1 59 ? -3.719 4.881 0.823 1.00 0.00 194 ALA A C 16
ATOM 23580 O O . ALA A 1 59 ? -3.189 4.225 -0.074 1.00 0.00 194 ALA A O 16
ATOM 23587 N N . PHE A 1 60 ? -3.120 5.141 1.980 1.00 0.00 195 PHE A N 16
ATOM 23588 C CA . PHE A 1 60 ? -1.774 4.659 2.269 1.00 0.00 195 PHE A CA 16
ATOM 23589 C C . PHE A 1 60 ? -1.782 3.709 3.464 1.00 0.00 195 PHE A C 16
ATOM 23590 O O . PHE A 1 60 ? -2.519 3.912 4.428 1.00 0.00 195 PHE A O 16
ATOM 23607 N N . VAL A 1 61 ? -0.955 2.670 3.391 1.00 0.00 196 VAL A N 16
ATOM 23608 C CA . VAL A 1 61 ? -0.866 1.688 4.465 1.00 0.00 196 VAL A CA 16
ATOM 23609 C C . VAL A 1 61 ? 0.584 1.452 4.874 1.00 0.00 196 VAL A C 16
ATOM 23610 O O . VAL A 1 61 ? 1.490 1.488 4.040 1.00 0.00 196 VAL A O 16
ATOM 23623 N N . LYS A 1 62 ? 0.798 1.209 6.162 1.00 0.00 197 LYS A N 16
ATOM 23624 C CA . LYS A 1 62 ? 2.138 0.964 6.683 1.00 0.00 197 LYS A CA 16
ATOM 23625 C C . LYS A 1 62 ? 2.273 -0.471 7.183 1.00 0.00 197 LYS A C 16
ATOM 23626 O O . LYS A 1 62 ? 1.312 -1.060 7.677 1.00 0.00 197 LYS A O 16
ATOM 23645 N N . TYR A 1 63 ? 3.472 -1.027 7.051 1.00 0.00 198 TYR A N 16
ATOM 23646 C CA . TYR A 1 63 ? 3.733 -2.393 7.488 1.00 0.00 198 TYR A CA 16
ATOM 23647 C C . TYR A 1 63 ? 5.014 -2.466 8.315 1.00 0.00 198 TYR A C 16
ATOM 23648 O O . TYR A 1 63 ? 5.795 -1.516 8.355 1.00 0.00 198 TYR A O 16
ATOM 23666 N N . SER A 1 64 ? 5.222 -3.602 8.973 1.00 0.00 199 SER A N 16
ATOM 23667 C CA . SER A 1 64 ? 6.405 -3.800 9.801 1.00 0.00 199 SER A CA 16
ATOM 23668 C C . SER A 1 64 ? 7.590 -4.257 8.955 1.00 0.00 199 SER A C 16
ATOM 23669 O O . SER A 1 64 ? 8.723 -3.824 9.168 1.00 0.00 199 SER A O 16
ATOM 23677 N N . SER A 1 65 ? 7.320 -5.136 7.996 1.00 0.00 200 SER A N 16
ATOM 23678 C CA . SER A 1 65 ? 8.363 -5.657 7.120 1.00 0.00 200 SER A CA 16
ATOM 23679 C C . SER A 1 65 ? 7.873 -5.732 5.677 1.00 0.00 200 SER A C 16
ATOM 23680 O O . SER A 1 65 ? 6.713 -5.437 5.387 1.00 0.00 200 SER A O 16
ATOM 23688 N N . HIS A 1 66 ? 8.765 -6.128 4.775 1.00 0.00 201 HIS A N 16
ATOM 23689 C CA . HIS A 1 66 ? 8.425 -6.243 3.362 1.00 0.00 201 HIS A CA 16
ATOM 23690 C C . HIS A 1 66 ? 7.558 -7.473 3.110 1.00 0.00 201 HIS A C 16
ATOM 23691 O O . HIS A 1 66 ? 6.456 -7.368 2.571 1.00 0.00 201 HIS A O 16
ATOM 23705 N N . ALA A 1 67 ? 8.063 -8.638 3.503 1.00 0.00 202 ALA A N 16
ATOM 23706 C CA . ALA A 1 67 ? 7.334 -9.887 3.320 1.00 0.00 202 ALA A CA 16
ATOM 23707 C C . ALA A 1 67 ? 5.834 -9.679 3.502 1.00 0.00 202 ALA A C 16
ATOM 23708 O O . ALA A 1 67 ? 5.055 -9.871 2.569 1.00 0.00 202 ALA A O 16
ATOM 23715 N N . GLU A 1 68 ? 5.437 -9.286 4.708 1.00 0.00 203 GLU A N 16
ATOM 23716 C CA . GLU A 1 68 ? 4.030 -9.053 5.011 1.00 0.00 203 GLU A CA 16
ATOM 23717 C C . GLU A 1 68 ? 3.386 -8.163 3.952 1.00 0.00 203 GLU A C 16
ATOM 23718 O O . GLU A 1 68 ? 2.324 -8.483 3.419 1.00 0.00 203 GLU A O 16
ATOM 23730 N N . ALA A 1 69 ? 4.036 -7.043 3.654 1.00 0.00 204 ALA A N 16
ATOM 23731 C CA . ALA A 1 69 ? 3.529 -6.107 2.658 1.00 0.00 204 ALA A CA 16
ATOM 23732 C C . ALA A 1 69 ? 3.203 -6.819 1.350 1.00 0.00 204 ALA A C 16
ATOM 23733 O O . ALA A 1 69 ? 2.063 -6.792 0.886 1.00 0.00 204 ALA A O 16
ATOM 23740 N N . GLN A 1 70 ? 4.210 -7.455 0.761 1.00 0.00 205 GLN A N 16
ATOM 23741 C CA . GLN A 1 70 ? 4.030 -8.174 -0.495 1.00 0.00 205 GLN A CA 16
ATOM 23742 C C . GLN A 1 70 ? 2.805 -9.080 -0.432 1.00 0.00 205 GLN A C 16
ATOM 23743 O O . GLN A 1 70 ? 1.904 -8.981 -1.264 1.00 0.00 205 GLN A O 16
ATOM 23757 N N . ALA A 1 71 ? 2.780 -9.964 0.560 1.00 0.00 206 ALA A N 16
ATOM 23758 C CA . ALA A 1 71 ? 1.665 -10.888 0.732 1.00 0.00 206 ALA A CA 16
ATOM 23759 C C . ALA A 1 71 ? 0.329 -10.174 0.555 1.00 0.00 206 ALA A C 16
ATOM 23760 O O . ALA A 1 71 ? -0.449 -10.507 -0.338 1.00 0.00 206 ALA A O 16
ATOM 23767 N N . ALA A 1 72 ? 0.069 -9.193 1.413 1.00 0.00 207 ALA A N 16
ATOM 23768 C CA . ALA A 1 72 ? -1.172 -8.432 1.350 1.00 0.00 207 ALA A CA 16
ATOM 23769 C C . ALA A 1 72 ? -1.449 -7.949 -0.070 1.00 0.00 207 ALA A C 16
ATOM 23770 O O . ALA A 1 72 ? -2.552 -8.120 -0.590 1.00 0.00 207 ALA A O 16
ATOM 23777 N N . ILE A 1 73 ? -0.441 -7.345 -0.690 1.00 0.00 208 ILE A N 16
ATOM 23778 C CA . ILE A 1 73 ? -0.576 -6.837 -2.050 1.00 0.00 208 ILE A CA 16
ATOM 23779 C C . ILE A 1 73 ? -1.169 -7.894 -2.975 1.00 0.00 208 ILE A C 16
ATOM 23780 O O . ILE A 1 73 ? -2.339 -7.822 -3.348 1.00 0.00 208 ILE A O 16
ATOM 23796 N N . ASN A 1 74 ? -0.352 -8.878 -3.340 1.00 0.00 209 ASN A N 16
ATOM 23797 C CA . ASN A 1 74 ? -0.796 -9.952 -4.221 1.00 0.00 209 ASN A CA 16
ATOM 23798 C C . ASN A 1 74 ? -2.172 -10.463 -3.806 1.00 0.00 209 ASN A C 16
ATOM 23799 O O . ASN A 1 74 ? -3.048 -10.671 -4.646 1.00 0.00 209 ASN A O 16
ATOM 23810 N N . ALA A 1 75 ? -2.356 -10.661 -2.505 1.00 0.00 210 ALA A N 16
ATOM 23811 C CA . ALA A 1 75 ? -3.626 -11.144 -1.978 1.00 0.00 210 ALA A CA 16
ATOM 23812 C C . ALA A 1 75 ? -4.782 -10.262 -2.436 1.00 0.00 210 ALA A C 16
ATOM 23813 O O . ALA A 1 75 ? -5.840 -10.760 -2.825 1.00 0.00 210 ALA A O 16
ATOM 23820 N N . LEU A 1 76 ? -4.575 -8.951 -2.387 1.00 0.00 211 LEU A N 16
ATOM 23821 C CA . LEU A 1 76 ? -5.601 -7.998 -2.797 1.00 0.00 211 LEU A CA 16
ATOM 23822 C C . LEU A 1 76 ? -5.331 -7.479 -4.205 1.00 0.00 211 LEU A C 16
ATOM 23823 O O . LEU A 1 76 ? -6.065 -7.788 -5.144 1.00 0.00 211 LEU A O 16
ATOM 23839 N N . HIS A 1 77 ? -4.270 -6.690 -4.346 1.00 0.00 212 HIS A N 16
ATOM 23840 C CA . HIS A 1 77 ? -3.900 -6.130 -5.641 1.00 0.00 212 HIS A CA 16
ATOM 23841 C C . HIS A 1 77 ? -3.816 -7.224 -6.702 1.00 0.00 212 HIS A C 16
ATOM 23842 O O . HIS A 1 77 ? -3.113 -8.218 -6.527 1.00 0.00 212 HIS A O 16
ATOM 23856 N N . GLY A 1 78 ? -4.538 -7.032 -7.802 1.00 0.00 213 GLY A N 16
ATOM 23857 C CA . GLY A 1 78 ? -4.531 -8.011 -8.873 1.00 0.00 213 GLY A CA 16
ATOM 23858 C C . GLY A 1 78 ? -5.477 -9.166 -8.610 1.00 0.00 213 GLY A C 16
ATOM 23859 O O . GLY A 1 78 ? -5.860 -9.885 -9.532 1.00 0.00 213 GLY A O 16
ATOM 23863 N N . SER A 1 79 ? -5.853 -9.344 -7.348 1.00 0.00 214 SER A N 16
ATOM 23864 C CA . SER A 1 79 ? -6.756 -10.424 -6.965 1.00 0.00 214 SER A CA 16
ATOM 23865 C C . SER A 1 79 ? -8.212 -10.003 -7.140 1.00 0.00 214 SER A C 16
ATOM 23866 O O . SER A 1 79 ? -8.891 -10.452 -8.062 1.00 0.00 214 SER A O 16
ATOM 23874 N N . GLN A 1 80 ? -8.682 -9.137 -6.248 1.00 0.00 215 GLN A N 16
ATOM 23875 C CA . GLN A 1 80 ? -10.057 -8.656 -6.303 1.00 0.00 215 GLN A CA 16
ATOM 23876 C C . GLN A 1 80 ? -10.149 -7.359 -7.101 1.00 0.00 215 GLN A C 16
ATOM 23877 O O . GLN A 1 80 ? -9.134 -6.729 -7.401 1.00 0.00 215 GLN A O 16
ATOM 23891 N N . THR A 1 81 ? -11.371 -6.966 -7.444 1.00 0.00 216 THR A N 16
ATOM 23892 C CA . THR A 1 81 ? -11.595 -5.745 -8.209 1.00 0.00 216 THR A CA 16
ATOM 23893 C C . THR A 1 81 ? -12.603 -4.838 -7.513 1.00 0.00 216 THR A C 16
ATOM 23894 O O . THR A 1 81 ? -13.807 -5.092 -7.545 1.00 0.00 216 THR A O 16
ATOM 23905 N N . MET A 1 82 ? -12.103 -3.778 -6.886 1.00 0.00 217 MET A N 16
ATOM 23906 C CA . MET A 1 82 ? -12.962 -2.831 -6.183 1.00 0.00 217 MET A CA 16
ATOM 23907 C C . MET A 1 82 ? -14.253 -2.590 -6.959 1.00 0.00 217 MET A C 16
ATOM 23908 O O . MET A 1 82 ? -14.249 -2.402 -8.175 1.00 0.00 217 MET A O 16
ATOM 23922 N N . PRO A 1 83 ? -15.386 -2.596 -6.240 1.00 0.00 218 PRO A N 16
ATOM 23923 C CA . PRO A 1 83 ? -16.705 -2.379 -6.840 1.00 0.00 218 PRO A CA 16
ATOM 23924 C C . PRO A 1 83 ? -16.734 -1.157 -7.752 1.00 0.00 218 PRO A C 16
ATOM 23925 O O . PRO A 1 83 ? -16.432 -0.044 -7.324 1.00 0.00 218 PRO A O 16
ATOM 23936 N N . GLY A 1 84 ? -17.099 -1.372 -9.012 1.00 0.00 219 GLY A N 16
ATOM 23937 C CA . GLY A 1 84 ? -17.160 -0.279 -9.964 1.00 0.00 219 GLY A CA 16
ATOM 23938 C C . GLY A 1 84 ? -16.000 -0.294 -10.940 1.00 0.00 219 GLY A C 16
ATOM 23939 O O . GLY A 1 84 ? -16.189 -0.113 -12.142 1.00 0.00 219 GLY A O 16
ATOM 23943 N N . ALA A 1 85 ? -14.795 -0.508 -10.420 1.00 0.00 220 ALA A N 16
ATOM 23944 C CA . ALA A 1 85 ? -13.600 -0.545 -11.254 1.00 0.00 220 ALA A CA 16
ATOM 23945 C C . ALA A 1 85 ? -13.514 -1.854 -12.032 1.00 0.00 220 ALA A C 16
ATOM 23946 O O . ALA A 1 85 ? -13.894 -2.912 -11.529 1.00 0.00 220 ALA A O 16
ATOM 23953 N N . SER A 1 86 ? -13.014 -1.775 -13.261 1.00 0.00 221 SER A N 16
ATOM 23954 C CA . SER A 1 86 ? -12.882 -2.954 -14.110 1.00 0.00 221 SER A CA 16
ATOM 23955 C C . SER A 1 86 ? -11.501 -3.583 -13.956 1.00 0.00 221 SER A C 16
ATOM 23956 O O . SER A 1 86 ? -11.279 -4.725 -14.356 1.00 0.00 221 SER A O 16
ATOM 23964 N N . SER A 1 87 ? -10.575 -2.827 -13.373 1.00 0.00 222 SER A N 16
ATOM 23965 C CA . SER A 1 87 ? -9.214 -3.308 -13.170 1.00 0.00 222 SER A CA 16
ATOM 23966 C C . SER A 1 87 ? -9.017 -3.790 -11.736 1.00 0.00 222 SER A C 16
ATOM 23967 O O . SER A 1 87 ? -9.600 -3.244 -10.800 1.00 0.00 222 SER A O 16
ATOM 23975 N N . SER A 1 88 ? -8.190 -4.818 -11.572 1.00 0.00 223 SER A N 16
ATOM 23976 C CA . SER A 1 88 ? -7.918 -5.378 -10.253 1.00 0.00 223 SER A CA 16
ATOM 23977 C C . SER A 1 88 ? -7.319 -4.323 -9.329 1.00 0.00 223 SER A C 16
ATOM 23978 O O . SER A 1 88 ? -6.633 -3.404 -9.778 1.00 0.00 223 SER A O 16
ATOM 23986 N N . LEU A 1 89 ? -7.584 -4.461 -8.034 1.00 0.00 224 LEU A N 16
ATOM 23987 C CA . LEU A 1 89 ? -7.072 -3.520 -7.044 1.00 0.00 224 LEU A CA 16
ATOM 23988 C C . LEU A 1 89 ? -5.623 -3.149 -7.343 1.00 0.00 224 LEU A C 16
ATOM 23989 O O . LEU A 1 89 ? -4.878 -3.935 -7.929 1.00 0.00 224 LEU A O 16
ATOM 24005 N N . VAL A 1 90 ? -5.229 -1.946 -6.937 1.00 0.00 225 VAL A N 16
ATOM 24006 C CA . VAL A 1 90 ? -3.868 -1.472 -7.158 1.00 0.00 225 VAL A CA 16
ATOM 24007 C C . VAL A 1 90 ? -3.160 -1.196 -5.837 1.00 0.00 225 VAL A C 16
ATOM 24008 O O . VAL A 1 90 ? -3.538 -0.289 -5.095 1.00 0.00 225 VAL A O 16
ATOM 24021 N N . VAL A 1 91 ? -2.130 -1.985 -5.548 1.00 0.00 226 VAL A N 16
ATOM 24022 C CA . VAL A 1 91 ? -1.366 -1.825 -4.316 1.00 0.00 226 VAL A CA 16
ATOM 24023 C C . VAL A 1 91 ? 0.131 -1.942 -4.578 1.00 0.00 226 VAL A C 16
ATOM 24024 O O . VAL A 1 91 ? 0.652 -3.036 -4.794 1.00 0.00 226 VAL A O 16
ATOM 24037 N N . LYS A 1 92 ? 0.819 -0.805 -4.557 1.00 0.00 227 LYS A N 16
ATOM 24038 C CA . LYS A 1 92 ? 2.258 -0.778 -4.791 1.00 0.00 227 LYS A CA 16
ATOM 24039 C C . LYS A 1 92 ? 2.990 -0.155 -3.607 1.00 0.00 227 LYS A C 16
ATOM 24040 O O . LYS A 1 92 ? 2.369 0.423 -2.715 1.00 0.00 227 LYS A O 16
ATOM 24059 N N . PHE A 1 93 ? 4.314 -0.275 -3.605 1.00 0.00 228 PHE A N 16
ATOM 24060 C CA . PHE A 1 93 ? 5.130 0.278 -2.530 1.00 0.00 228 PHE A CA 16
ATOM 24061 C C . PHE A 1 93 ? 5.333 1.778 -2.717 1.00 0.00 228 PHE A C 16
ATOM 24062 O O . PHE A 1 93 ? 5.923 2.218 -3.703 1.00 0.00 228 PHE A O 16
ATOM 24079 N N . ALA A 1 94 ? 4.837 2.560 -1.763 1.00 0.00 229 ALA A N 16
ATOM 24080 C CA . ALA A 1 94 ? 4.965 4.011 -1.821 1.00 0.00 229 ALA A CA 16
ATOM 24081 C C . ALA A 1 94 ? 6.357 4.457 -1.389 1.00 0.00 229 ALA A C 16
ATOM 24082 O O . ALA A 1 94 ? 6.740 4.295 -0.231 1.00 0.00 229 ALA A O 16
ATOM 24089 N N . ASP A 1 95 ? 7.111 5.018 -2.328 1.00 0.00 230 ASP A N 16
ATOM 24090 C CA . ASP A 1 95 ? 8.462 5.489 -2.045 1.00 0.00 230 ASP A CA 16
ATOM 24091 C C . ASP A 1 95 ? 8.658 6.915 -2.550 1.00 0.00 230 ASP A C 16
ATOM 24092 O O . ASP A 1 95 ? 9.282 7.137 -3.588 1.00 0.00 230 ASP A O 16
ATOM 24101 N N . THR A 1 96 ? 8.120 7.879 -1.810 1.00 0.00 231 THR A N 16
ATOM 24102 C CA . THR A 1 96 ? 8.233 9.283 -2.183 1.00 0.00 231 THR A CA 16
ATOM 24103 C C . THR A 1 96 ? 8.260 10.179 -0.950 1.00 0.00 231 THR A C 16
ATOM 24104 O O . THR A 1 96 ? 7.366 10.116 -0.106 1.00 0.00 231 THR A O 16
ATOM 24115 N N . ASP A 1 97 ? 9.288 11.014 -0.854 1.00 0.00 232 ASP A N 16
ATOM 24116 C CA . ASP A 1 97 ? 9.430 11.925 0.276 1.00 0.00 232 ASP A CA 16
ATOM 24117 C C . ASP A 1 97 ? 8.238 12.873 0.362 1.00 0.00 232 ASP A C 16
ATOM 24118 O O . ASP A 1 97 ? 7.536 13.097 -0.625 1.00 0.00 232 ASP A O 16
ATOM 24127 N N . LYS A 1 98 ? 8.014 13.428 1.549 1.00 0.00 233 LYS A N 16
ATOM 24128 C CA . LYS A 1 98 ? 6.907 14.352 1.765 1.00 0.00 233 LYS A CA 16
ATOM 24129 C C . LYS A 1 98 ? 7.420 15.767 2.013 1.00 0.00 233 LYS A C 16
ATOM 24130 O O . LYS A 1 98 ? 7.075 16.697 1.286 1.00 0.00 233 LYS A O 16
ATOM 24149 N N . GLU A 1 99 ? 8.247 15.920 3.043 1.00 0.00 234 GLU A N 16
ATOM 24150 C CA . GLU A 1 99 ? 8.807 17.222 3.385 1.00 0.00 234 GLU A CA 16
ATOM 24151 C C . GLU A 1 99 ? 9.202 17.991 2.127 1.00 0.00 234 GLU A C 16
ATOM 24152 O O . GLU A 1 99 ? 9.695 17.411 1.161 1.00 0.00 234 GLU A O 16
ATOM 24164 N N . SER A 1 100 ? 8.980 19.302 2.148 1.00 0.00 235 SER A N 16
ATOM 24165 C CA . SER A 1 100 ? 9.308 20.151 1.009 1.00 0.00 235 SER A CA 16
ATOM 24166 C C . SER A 1 100 ? 10.510 21.037 1.321 1.00 0.00 235 SER A C 16
ATOM 24167 O O . SER A 1 100 ? 10.373 22.096 1.933 1.00 0.00 235 SER A O 16
ATOM 24175 N N . GLY A 1 101 ? 11.689 20.596 0.894 1.00 0.00 236 GLY A N 16
ATOM 24176 C CA . GLY A 1 101 ? 12.899 21.359 1.136 1.00 0.00 236 GLY A CA 16
ATOM 24177 C C . GLY A 1 101 ? 14.116 20.475 1.323 1.00 0.00 236 GLY A C 16
ATOM 24178 O O . GLY A 1 101 ? 14.392 19.985 2.418 1.00 0.00 236 GLY A O 16
ATOM 24182 N N . PRO A 1 102 ? 14.867 20.256 0.233 1.00 0.00 237 PRO A N 16
ATOM 24183 C CA . PRO A 1 102 ? 16.072 19.422 0.256 1.00 0.00 237 PRO A CA 16
ATOM 24184 C C . PRO A 1 102 ? 17.257 20.134 0.899 1.00 0.00 237 PRO A C 16
ATOM 24185 O O . PRO A 1 102 ? 18.024 20.819 0.222 1.00 0.00 237 PRO A O 16
ATOM 24196 N N . SER A 1 103 ? 17.402 19.968 2.210 1.00 0.00 238 SER A N 16
ATOM 24197 C CA . SER A 1 103 ? 18.492 20.598 2.945 1.00 0.00 238 SER A CA 16
ATOM 24198 C C . SER A 1 103 ? 19.834 19.982 2.560 1.00 0.00 238 SER A C 16
ATOM 24199 O O . SER A 1 103 ? 19.892 19.033 1.779 1.00 0.00 238 SER A O 16
ATOM 24207 N N . SER A 1 104 ? 20.910 20.530 3.115 1.00 0.00 239 SER A N 16
ATOM 24208 C CA . SER A 1 104 ? 22.253 20.037 2.828 1.00 0.00 239 SER A CA 16
ATOM 24209 C C . SER A 1 104 ? 23.152 20.166 4.053 1.00 0.00 239 SER A C 16
ATOM 24210 O O . SER A 1 104 ? 23.559 21.265 4.427 1.00 0.00 239 SER A O 16
ATOM 24218 N N . GLY A 1 105 ? 23.459 19.032 4.676 1.00 0.00 240 GLY A N 16
ATOM 24219 C CA . GLY A 1 105 ? 24.308 19.038 5.853 1.00 0.00 240 GLY A CA 16
ATOM 24220 C C . GLY A 1 105 ? 25.625 18.323 5.622 1.00 0.00 240 GLY A C 16
ATOM 24221 O O . GLY A 1 105 ? 26.311 18.577 4.633 1.00 0.00 240 GLY A O 16
ATOM 24225 N N . GLY A 1 1 ? 28.204 -19.047 18.718 1.00 0.00 136 GLY A N 17
ATOM 24226 C CA . GLY A 1 1 ? 28.316 -19.646 17.401 1.00 0.00 136 GLY A CA 17
ATOM 24227 C C . GLY A 1 1 ? 29.749 -19.973 17.032 1.00 0.00 136 GLY A C 17
ATOM 24228 O O . GLY A 1 1 ? 30.602 -19.087 16.980 1.00 0.00 136 GLY A O 17
ATOM 24232 N N . SER A 1 2 ? 30.016 -21.250 16.779 1.00 0.00 137 SER A N 17
ATOM 24233 C CA . SER A 1 2 ? 31.358 -21.693 16.419 1.00 0.00 137 SER A CA 17
ATOM 24234 C C . SER A 1 2 ? 31.778 -21.117 15.070 1.00 0.00 137 SER A C 17
ATOM 24235 O O . SER A 1 2 ? 30.938 -20.693 14.276 1.00 0.00 137 SER A O 17
ATOM 24243 N N . SER A 1 3 ? 33.083 -21.105 14.819 1.00 0.00 138 SER A N 17
ATOM 24244 C CA . SER A 1 3 ? 33.616 -20.577 13.568 1.00 0.00 138 SER A CA 17
ATOM 24245 C C . SER A 1 3 ? 32.810 -21.085 12.377 1.00 0.00 138 SER A C 17
ATOM 24246 O O . SER A 1 3 ? 32.814 -22.278 12.074 1.00 0.00 138 SER A O 17
ATOM 24254 N N . GLY A 1 4 ? 32.118 -20.170 11.704 1.00 0.00 139 GLY A N 17
ATOM 24255 C CA . GLY A 1 4 ? 31.316 -20.544 10.554 1.00 0.00 139 GLY A CA 17
ATOM 24256 C C . GLY A 1 4 ? 29.921 -20.992 10.940 1.00 0.00 139 GLY A C 17
ATOM 24257 O O . GLY A 1 4 ? 29.711 -22.150 11.302 1.00 0.00 139 GLY A O 17
ATOM 24261 N N . SER A 1 5 ? 28.964 -20.073 10.866 1.00 0.00 140 SER A N 17
ATOM 24262 C CA . SER A 1 5 ? 27.582 -20.378 11.216 1.00 0.00 140 SER A CA 17
ATOM 24263 C C . SER A 1 5 ? 26.652 -20.118 10.035 1.00 0.00 140 SER A C 17
ATOM 24264 O O . SER A 1 5 ? 26.885 -19.212 9.235 1.00 0.00 140 SER A O 17
ATOM 24272 N N . SER A 1 6 ? 25.596 -20.919 9.934 1.00 0.00 141 SER A N 17
ATOM 24273 C CA . SER A 1 6 ? 24.632 -20.779 8.849 1.00 0.00 141 SER A CA 17
ATOM 24274 C C . SER A 1 6 ? 23.331 -20.162 9.355 1.00 0.00 141 SER A C 17
ATOM 24275 O O . SER A 1 6 ? 22.483 -20.850 9.922 1.00 0.00 141 SER A O 17
ATOM 24283 N N . GLY A 1 7 ? 23.181 -18.857 9.144 1.00 0.00 142 GLY A N 17
ATOM 24284 C CA . GLY A 1 7 ? 21.983 -18.168 9.584 1.00 0.00 142 GLY A CA 17
ATOM 24285 C C . GLY A 1 7 ? 21.395 -17.281 8.505 1.00 0.00 142 GLY A C 17
ATOM 24286 O O . GLY A 1 7 ? 21.528 -17.568 7.315 1.00 0.00 142 GLY A O 17
ATOM 24290 N N . CYS A 1 8 ? 20.743 -16.200 8.920 1.00 0.00 143 CYS A N 17
ATOM 24291 C CA . CYS A 1 8 ? 20.130 -15.269 7.979 1.00 0.00 143 CYS A CA 17
ATOM 24292 C C . CYS A 1 8 ? 20.250 -13.833 8.479 1.00 0.00 143 CYS A C 17
ATOM 24293 O O . CYS A 1 8 ? 20.213 -13.579 9.684 1.00 0.00 143 CYS A O 17
ATOM 24301 N N . LEU A 1 9 ? 20.396 -12.898 7.547 1.00 0.00 144 LEU A N 17
ATOM 24302 C CA . LEU A 1 9 ? 20.523 -11.486 7.893 1.00 0.00 144 LEU A CA 17
ATOM 24303 C C . LEU A 1 9 ? 20.408 -10.609 6.651 1.00 0.00 144 LEU A C 17
ATOM 24304 O O . LEU A 1 9 ? 20.929 -10.948 5.589 1.00 0.00 144 LEU A O 17
ATOM 24320 N N . ARG A 1 10 ? 19.724 -9.478 6.793 1.00 0.00 145 ARG A N 17
ATOM 24321 C CA . ARG A 1 10 ? 19.542 -8.551 5.683 1.00 0.00 145 ARG A CA 17
ATOM 24322 C C . ARG A 1 10 ? 19.280 -7.137 6.193 1.00 0.00 145 ARG A C 17
ATOM 24323 O O . ARG A 1 10 ? 18.736 -6.951 7.281 1.00 0.00 145 ARG A O 17
ATOM 24344 N N . GLN A 1 11 ? 19.671 -6.145 5.399 1.00 0.00 146 GLN A N 17
ATOM 24345 C CA . GLN A 1 11 ? 19.480 -4.748 5.771 1.00 0.00 146 GLN A CA 17
ATOM 24346 C C . GLN A 1 11 ? 18.366 -4.113 4.946 1.00 0.00 146 GLN A C 17
ATOM 24347 O O . GLN A 1 11 ? 18.586 -3.611 3.843 1.00 0.00 146 GLN A O 17
ATOM 24361 N N . PRO A 1 12 ? 17.140 -4.134 5.490 1.00 0.00 147 PRO A N 17
ATOM 24362 C CA . PRO A 1 12 ? 15.967 -3.563 4.821 1.00 0.00 147 PRO A CA 17
ATOM 24363 C C . PRO A 1 12 ? 15.956 -2.039 4.869 1.00 0.00 147 PRO A C 17
ATOM 24364 O O . PRO A 1 12 ? 16.727 -1.412 5.595 1.00 0.00 147 PRO A O 17
ATOM 24375 N N . PRO A 1 13 ? 15.061 -1.428 4.079 1.00 0.00 148 PRO A N 17
ATOM 24376 C CA . PRO A 1 13 ? 14.927 0.031 4.015 1.00 0.00 148 PRO A CA 17
ATOM 24377 C C . PRO A 1 13 ? 14.210 0.601 5.234 1.00 0.00 148 PRO A C 17
ATOM 24378 O O . PRO A 1 13 ? 13.658 -0.142 6.045 1.00 0.00 148 PRO A O 17
ATOM 24389 N N . SER A 1 14 ? 14.223 1.924 5.357 1.00 0.00 149 SER A N 17
ATOM 24390 C CA . SER A 1 14 ? 13.577 2.594 6.479 1.00 0.00 149 SER A CA 17
ATOM 24391 C C . SER A 1 14 ? 12.185 3.085 6.090 1.00 0.00 149 SER A C 17
ATOM 24392 O O . SER A 1 14 ? 11.221 2.905 6.834 1.00 0.00 149 SER A O 17
ATOM 24400 N N . HIS A 1 15 ? 12.090 3.707 4.919 1.00 0.00 150 HIS A N 17
ATOM 24401 C CA . HIS A 1 15 ? 10.817 4.224 4.430 1.00 0.00 150 HIS A CA 17
ATOM 24402 C C . HIS A 1 15 ? 10.044 3.145 3.678 1.00 0.00 150 HIS A C 17
ATOM 24403 O O . HIS A 1 15 ? 10.251 2.938 2.483 1.00 0.00 150 HIS A O 17
ATOM 24417 N N . ARG A 1 16 ? 9.155 2.458 4.388 1.00 0.00 151 ARG A N 17
ATOM 24418 C CA . ARG A 1 16 ? 8.353 1.398 3.788 1.00 0.00 151 ARG A CA 17
ATOM 24419 C C . ARG A 1 16 ? 6.868 1.747 3.835 1.00 0.00 151 ARG A C 17
ATOM 24420 O O . ARG A 1 16 ? 6.229 1.648 4.883 1.00 0.00 151 ARG A O 17
ATOM 24441 N N . LYS A 1 17 ? 6.325 2.156 2.693 1.00 0.00 152 LYS A N 17
ATOM 24442 C CA . LYS A 1 17 ? 4.916 2.519 2.602 1.00 0.00 152 LYS A CA 17
ATOM 24443 C C . LYS A 1 17 ? 4.251 1.826 1.417 1.00 0.00 152 LYS A C 17
ATOM 24444 O O . LYS A 1 17 ? 4.924 1.397 0.478 1.00 0.00 152 LYS A O 17
ATOM 24463 N N . LEU A 1 18 ? 2.928 1.720 1.466 1.00 0.00 153 LEU A N 17
ATOM 24464 C CA . LEU A 1 18 ? 2.172 1.080 0.395 1.00 0.00 153 LEU A CA 17
ATOM 24465 C C . LEU A 1 18 ? 1.057 1.994 -0.105 1.00 0.00 153 LEU A C 17
ATOM 24466 O O . LEU A 1 18 ? 0.187 2.407 0.662 1.00 0.00 153 LEU A O 17
ATOM 24482 N N . PHE A 1 19 ? 1.088 2.304 -1.397 1.00 0.00 154 PHE A N 17
ATOM 24483 C CA . PHE A 1 19 ? 0.080 3.167 -2.000 1.00 0.00 154 PHE A CA 17
ATOM 24484 C C . PHE A 1 19 ? -1.037 2.340 -2.630 1.00 0.00 154 PHE A C 17
ATOM 24485 O O . PHE A 1 19 ? -0.784 1.448 -3.440 1.00 0.00 154 PHE A O 17
ATOM 24502 N N . VAL A 1 20 ? -2.275 2.644 -2.253 1.00 0.00 155 VAL A N 17
ATOM 24503 C CA . VAL A 1 20 ? -3.432 1.931 -2.780 1.00 0.00 155 VAL A CA 17
ATOM 24504 C C . VAL A 1 20 ? -4.310 2.852 -3.620 1.00 0.00 155 VAL A C 17
ATOM 24505 O O . VAL A 1 20 ? -4.613 3.974 -3.218 1.00 0.00 155 VAL A O 17
ATOM 24518 N N . GLY A 1 21 ? -4.716 2.368 -4.790 1.00 0.00 156 GLY A N 17
ATOM 24519 C CA . GLY A 1 21 ? -5.556 3.161 -5.669 1.00 0.00 156 GLY A CA 17
ATOM 24520 C C . GLY A 1 21 ? -6.790 2.408 -6.127 1.00 0.00 156 GLY A C 17
ATOM 24521 O O . GLY A 1 21 ? -7.200 1.434 -5.497 1.00 0.00 156 GLY A O 17
ATOM 24525 N N . MET A 1 22 ? -7.384 2.861 -7.226 1.00 0.00 157 MET A N 17
ATOM 24526 C CA . MET A 1 22 ? -8.578 2.224 -7.767 1.00 0.00 157 MET A CA 17
ATOM 24527 C C . MET A 1 22 ? -9.546 1.847 -6.650 1.00 0.00 157 MET A C 17
ATOM 24528 O O . MET A 1 22 ? -10.164 0.781 -6.683 1.00 0.00 157 MET A O 17
ATOM 24542 N N . LEU A 1 23 ? -9.675 2.726 -5.663 1.00 0.00 158 LEU A N 17
ATOM 24543 C CA . LEU A 1 23 ? -10.568 2.486 -4.535 1.00 0.00 158 LEU A CA 17
ATOM 24544 C C . LEU A 1 23 ? -11.923 3.148 -4.762 1.00 0.00 158 LEU A C 17
ATOM 24545 O O . LEU A 1 23 ? -12.054 4.046 -5.593 1.00 0.00 158 LEU A O 17
ATOM 24561 N N . ASN A 1 24 ? -12.928 2.699 -4.017 1.00 0.00 159 ASN A N 17
ATOM 24562 C CA . ASN A 1 24 ? -14.273 3.249 -4.137 1.00 0.00 159 ASN A CA 17
ATOM 24563 C C . ASN A 1 24 ? -14.554 4.247 -3.017 1.00 0.00 159 ASN A C 17
ATOM 24564 O O . ASN A 1 24 ? -13.822 4.311 -2.029 1.00 0.00 159 ASN A O 17
ATOM 24575 N N . LYS A 1 25 ? -15.621 5.023 -3.178 1.00 0.00 160 LYS A N 17
ATOM 24576 C CA . LYS A 1 25 ? -16.001 6.017 -2.181 1.00 0.00 160 LYS A CA 17
ATOM 24577 C C . LYS A 1 25 ? -16.944 5.413 -1.144 1.00 0.00 160 LYS A C 17
ATOM 24578 O O . LYS A 1 25 ? -17.910 6.051 -0.727 1.00 0.00 160 LYS A O 17
ATOM 24597 N N . GLN A 1 26 ? -16.654 4.183 -0.732 1.00 0.00 161 GLN A N 17
ATOM 24598 C CA . GLN A 1 26 ? -17.477 3.496 0.256 1.00 0.00 161 GLN A CA 17
ATOM 24599 C C . GLN A 1 26 ? -16.623 2.981 1.411 1.00 0.00 161 GLN A C 17
ATOM 24600 O O . GLN A 1 26 ? -16.906 3.262 2.576 1.00 0.00 161 GLN A O 17
ATOM 24614 N N . GLN A 1 27 ? -15.580 2.228 1.080 1.00 0.00 162 GLN A N 17
ATOM 24615 C CA . GLN A 1 27 ? -14.687 1.674 2.090 1.00 0.00 162 GLN A CA 17
ATOM 24616 C C . GLN A 1 27 ? -14.128 2.775 2.986 1.00 0.00 162 GLN A C 17
ATOM 24617 O O . GLN A 1 27 ? -13.941 3.910 2.547 1.00 0.00 162 GLN A O 17
ATOM 24631 N N . SER A 1 28 ? -13.865 2.432 4.242 1.00 0.00 163 SER A N 17
ATOM 24632 C CA . SER A 1 28 ? -13.332 3.393 5.201 1.00 0.00 163 SER A CA 17
ATOM 24633 C C . SER A 1 28 ? -12.168 2.791 5.983 1.00 0.00 163 SER A C 17
ATOM 24634 O O . SER A 1 28 ? -11.836 1.618 5.816 1.00 0.00 163 SER A O 17
ATOM 24642 N N . GLU A 1 29 ? -11.554 3.604 6.837 1.00 0.00 164 GLU A N 17
ATOM 24643 C CA . GLU A 1 29 ? -10.427 3.153 7.645 1.00 0.00 164 GLU A CA 17
ATOM 24644 C C . GLU A 1 29 ? -10.739 1.818 8.316 1.00 0.00 164 GLU A C 17
ATOM 24645 O O . GLU A 1 29 ? -9.897 0.921 8.360 1.00 0.00 164 GLU A O 17
ATOM 24657 N N . ASP A 1 30 ? -11.954 1.696 8.839 1.00 0.00 165 ASP A N 17
ATOM 24658 C CA . ASP A 1 30 ? -12.379 0.472 9.508 1.00 0.00 165 ASP A CA 17
ATOM 24659 C C . ASP A 1 30 ? -12.100 -0.749 8.637 1.00 0.00 165 ASP A C 17
ATOM 24660 O O . ASP A 1 30 ? -11.392 -1.669 9.048 1.00 0.00 165 ASP A O 17
ATOM 24669 N N . ASP A 1 31 ? -12.662 -0.751 7.433 1.00 0.00 166 ASP A N 17
ATOM 24670 C CA . ASP A 1 31 ? -12.473 -1.859 6.504 1.00 0.00 166 ASP A CA 17
ATOM 24671 C C . ASP A 1 31 ? -11.000 -2.025 6.147 1.00 0.00 166 ASP A C 17
ATOM 24672 O O . ASP A 1 31 ? -10.374 -3.025 6.500 1.00 0.00 166 ASP A O 17
ATOM 24681 N N . VAL A 1 32 ? -10.451 -1.038 5.446 1.00 0.00 167 VAL A N 17
ATOM 24682 C CA . VAL A 1 32 ? -9.050 -1.075 5.041 1.00 0.00 167 VAL A CA 17
ATOM 24683 C C . VAL A 1 32 ? -8.165 -1.589 6.172 1.00 0.00 167 VAL A C 17
ATOM 24684 O O . VAL A 1 32 ? -7.178 -2.284 5.933 1.00 0.00 167 VAL A O 17
ATOM 24697 N N . ARG A 1 33 ? -8.526 -1.241 7.403 1.00 0.00 168 ARG A N 17
ATOM 24698 C CA . ARG A 1 33 ? -7.764 -1.666 8.571 1.00 0.00 168 ARG A CA 17
ATOM 24699 C C . ARG A 1 33 ? -7.799 -3.184 8.720 1.00 0.00 168 ARG A C 17
ATOM 24700 O O . ARG A 1 33 ? -6.762 -3.846 8.676 1.00 0.00 168 ARG A O 17
ATOM 24721 N N . ARG A 1 34 ? -8.999 -3.729 8.896 1.00 0.00 169 ARG A N 17
ATOM 24722 C CA . ARG A 1 34 ? -9.169 -5.168 9.053 1.00 0.00 169 ARG A CA 17
ATOM 24723 C C . ARG A 1 34 ? -8.724 -5.909 7.795 1.00 0.00 169 ARG A C 17
ATOM 24724 O O . ARG A 1 34 ? -7.921 -6.840 7.861 1.00 0.00 169 ARG A O 17
ATOM 24745 N N . LEU A 1 35 ? -9.253 -5.490 6.651 1.00 0.00 170 LEU A N 17
ATOM 24746 C CA . LEU A 1 35 ? -8.912 -6.113 5.377 1.00 0.00 170 LEU A CA 17
ATOM 24747 C C . LEU A 1 35 ? -7.409 -6.351 5.273 1.00 0.00 170 LEU A C 17
ATOM 24748 O O . LEU A 1 35 ? -6.952 -7.494 5.232 1.00 0.00 170 LEU A O 17
ATOM 24764 N N . PHE A 1 36 ? -6.644 -5.265 5.232 1.00 0.00 171 PHE A N 17
ATOM 24765 C CA . PHE A 1 36 ? -5.192 -5.355 5.134 1.00 0.00 171 PHE A CA 17
ATOM 24766 C C . PHE A 1 36 ? -4.627 -6.250 6.233 1.00 0.00 171 PHE A C 17
ATOM 24767 O O . PHE A 1 36 ? -4.138 -7.347 5.964 1.00 0.00 171 PHE A O 17
ATOM 24784 N N . GLU A 1 37 ? -4.698 -5.772 7.472 1.00 0.00 172 GLU A N 17
ATOM 24785 C CA . GLU A 1 37 ? -4.193 -6.528 8.611 1.00 0.00 172 GLU A CA 17
ATOM 24786 C C . GLU A 1 37 ? -4.616 -7.991 8.525 1.00 0.00 172 GLU A C 17
ATOM 24787 O O . GLU A 1 37 ? -3.952 -8.874 9.067 1.00 0.00 172 GLU A O 17
ATOM 24799 N N . ALA A 1 38 ? -5.727 -8.240 7.839 1.00 0.00 173 ALA A N 17
ATOM 24800 C CA . ALA A 1 38 ? -6.238 -9.596 7.679 1.00 0.00 173 ALA A CA 17
ATOM 24801 C C . ALA A 1 38 ? -5.126 -10.559 7.278 1.00 0.00 173 ALA A C 17
ATOM 24802 O O . ALA A 1 38 ? -5.248 -11.771 7.453 1.00 0.00 173 ALA A O 17
ATOM 24809 N N . PHE A 1 39 ? -4.042 -10.012 6.739 1.00 0.00 174 PHE A N 17
ATOM 24810 C CA . PHE A 1 39 ? -2.908 -10.823 6.312 1.00 0.00 174 PHE A CA 17
ATOM 24811 C C . PHE A 1 39 ? -1.663 -10.492 7.130 1.00 0.00 174 PHE A C 17
ATOM 24812 O O . PHE A 1 39 ? -1.246 -11.268 7.988 1.00 0.00 174 PHE A O 17
ATOM 24829 N N . GLY A 1 40 ? -1.073 -9.332 6.855 1.00 0.00 175 GLY A N 17
ATOM 24830 C CA . GLY A 1 40 ? 0.118 -8.918 7.573 1.00 0.00 175 GLY A CA 17
ATOM 24831 C C . GLY A 1 40 ? -0.145 -7.761 8.516 1.00 0.00 175 GLY A C 17
ATOM 24832 O O . GLY A 1 40 ? -0.986 -6.907 8.240 1.00 0.00 175 GLY A O 17
ATOM 24836 N N . ASN A 1 41 ? 0.574 -7.734 9.633 1.00 0.00 176 ASN A N 17
ATOM 24837 C CA . ASN A 1 41 ? 0.412 -6.674 10.621 1.00 0.00 176 ASN A CA 17
ATOM 24838 C C . ASN A 1 41 ? 0.534 -5.300 9.970 1.00 0.00 176 ASN A C 17
ATOM 24839 O O . ASN A 1 41 ? 1.128 -5.159 8.901 1.00 0.00 176 ASN A O 17
ATOM 24850 N N . ILE A 1 42 ? -0.032 -4.290 10.622 1.00 0.00 177 ILE A N 17
ATOM 24851 C CA . ILE A 1 42 ? 0.015 -2.927 10.108 1.00 0.00 177 ILE A CA 17
ATOM 24852 C C . ILE A 1 42 ? 0.662 -1.982 11.114 1.00 0.00 177 ILE A C 17
ATOM 24853 O O . ILE A 1 42 ? 0.535 -2.166 12.324 1.00 0.00 177 ILE A O 17
ATOM 24869 N N . GLU A 1 43 ? 1.354 -0.968 10.605 1.00 0.00 178 GLU A N 17
ATOM 24870 C CA . GLU A 1 43 ? 2.020 0.008 11.460 1.00 0.00 178 GLU A CA 17
ATOM 24871 C C . GLU A 1 43 ? 1.220 1.305 11.531 1.00 0.00 178 GLU A C 17
ATOM 24872 O O . GLU A 1 43 ? 1.017 1.863 12.609 1.00 0.00 178 GLU A O 17
ATOM 24884 N N . GLU A 1 44 ? 0.769 1.780 10.374 1.00 0.00 179 GLU A N 17
ATOM 24885 C CA . GLU A 1 44 ? -0.007 3.012 10.305 1.00 0.00 179 GLU A CA 17
ATOM 24886 C C . GLU A 1 44 ? -0.920 3.012 9.082 1.00 0.00 179 GLU A C 17
ATOM 24887 O O . GLU A 1 44 ? -0.614 2.387 8.066 1.00 0.00 179 GLU A O 17
ATOM 24899 N N . CYS A 1 45 ? -2.042 3.715 9.189 1.00 0.00 180 CYS A N 17
ATOM 24900 C CA . CYS A 1 45 ? -3.001 3.796 8.093 1.00 0.00 180 CYS A CA 17
ATOM 24901 C C . CYS A 1 45 ? -3.532 5.217 7.939 1.00 0.00 180 CYS A C 17
ATOM 24902 O O . CYS A 1 45 ? -3.738 5.926 8.925 1.00 0.00 180 CYS A O 17
ATOM 24910 N N . THR A 1 46 ? -3.752 5.630 6.694 1.00 0.00 181 THR A N 17
ATOM 24911 C CA . THR A 1 46 ? -4.256 6.967 6.410 1.00 0.00 181 THR A CA 17
ATOM 24912 C C . THR A 1 46 ? -5.045 6.991 5.106 1.00 0.00 181 THR A C 17
ATOM 24913 O O . THR A 1 46 ? -4.653 6.367 4.120 1.00 0.00 181 THR A O 17
ATOM 24924 N N . ILE A 1 47 ? -6.159 7.716 5.108 1.00 0.00 182 ILE A N 17
ATOM 24925 C CA . ILE A 1 47 ? -7.002 7.823 3.924 1.00 0.00 182 ILE A CA 17
ATOM 24926 C C . ILE A 1 47 ? -6.640 9.054 3.100 1.00 0.00 182 ILE A C 17
ATOM 24927 O O . ILE A 1 47 ? -6.581 10.168 3.621 1.00 0.00 182 ILE A O 17
ATOM 24943 N N . LEU A 1 48 ? -6.400 8.846 1.810 1.00 0.00 183 LEU A N 17
ATOM 24944 C CA . LEU A 1 48 ? -6.045 9.939 0.911 1.00 0.00 183 LEU A CA 17
ATOM 24945 C C . LEU A 1 48 ? -7.292 10.554 0.283 1.00 0.00 183 LEU A C 17
ATOM 24946 O O . LEU A 1 48 ? -7.893 9.975 -0.622 1.00 0.00 183 LEU A O 17
ATOM 24962 N N . ARG A 1 49 ? -7.673 11.731 0.768 1.00 0.00 184 ARG A N 17
ATOM 24963 C CA . ARG A 1 49 ? -8.847 12.425 0.254 1.00 0.00 184 ARG A CA 17
ATOM 24964 C C . ARG A 1 49 ? -8.822 13.900 0.645 1.00 0.00 184 ARG A C 17
ATOM 24965 O O . ARG A 1 49 ? -8.277 14.267 1.685 1.00 0.00 184 ARG A O 17
ATOM 24986 N N . GLY A 1 50 ? -9.416 14.741 -0.196 1.00 0.00 185 GLY A N 17
ATOM 24987 C CA . GLY A 1 50 ? -9.451 16.165 0.080 1.00 0.00 185 GLY A CA 17
ATOM 24988 C C . GLY A 1 50 ? -10.178 16.489 1.369 1.00 0.00 185 GLY A C 17
ATOM 24989 O O . GLY A 1 50 ? -10.627 15.601 2.094 1.00 0.00 185 GLY A O 17
ATOM 24993 N N . PRO A 1 51 ? -10.302 17.790 1.673 1.00 0.00 186 PRO A N 17
ATOM 24994 C CA . PRO A 1 51 ? -10.978 18.259 2.886 1.00 0.00 186 PRO A CA 17
ATOM 24995 C C . PRO A 1 51 ? -12.496 18.183 2.769 1.00 0.00 186 PRO A C 17
ATOM 24996 O O . PRO A 1 51 ? -13.211 18.276 3.768 1.00 0.00 186 PRO A O 17
ATOM 25007 N N . ASP A 1 52 ? -12.983 18.014 1.545 1.00 0.00 187 ASP A N 17
ATOM 25008 C CA . ASP A 1 52 ? -14.417 17.924 1.298 1.00 0.00 187 ASP A CA 17
ATOM 25009 C C . ASP A 1 52 ? -14.996 16.652 1.910 1.00 0.00 187 ASP A C 17
ATOM 25010 O O . ASP A 1 52 ? -16.025 16.687 2.582 1.00 0.00 187 ASP A O 17
ATOM 25019 N N . GLY A 1 53 ? -14.326 15.529 1.671 1.00 0.00 188 GLY A N 17
ATOM 25020 C CA . GLY A 1 53 ? -14.789 14.261 2.205 1.00 0.00 188 GLY A CA 17
ATOM 25021 C C . GLY A 1 53 ? -14.818 13.166 1.157 1.00 0.00 188 GLY A C 17
ATOM 25022 O O . GLY A 1 53 ? -14.363 12.050 1.403 1.00 0.00 188 GLY A O 17
ATOM 25026 N N . ASN A 1 54 ? -15.356 13.486 -0.016 1.00 0.00 189 ASN A N 17
ATOM 25027 C CA . ASN A 1 54 ? -15.444 12.520 -1.105 1.00 0.00 189 ASN A CA 17
ATOM 25028 C C . ASN A 1 54 ? -14.097 11.845 -1.345 1.00 0.00 189 ASN A C 17
ATOM 25029 O O . ASN A 1 54 ? -13.281 12.327 -2.130 1.00 0.00 189 ASN A O 17
ATOM 25040 N N . SER A 1 55 ? -13.872 10.727 -0.663 1.00 0.00 190 SER A N 17
ATOM 25041 C CA . SER A 1 55 ? -12.623 9.986 -0.799 1.00 0.00 190 SER A CA 17
ATOM 25042 C C . SER A 1 55 ? -12.115 10.038 -2.236 1.00 0.00 190 SER A C 17
ATOM 25043 O O . SER A 1 55 ? -12.896 9.982 -3.186 1.00 0.00 190 SER A O 17
ATOM 25051 N N . LYS A 1 56 ? -10.799 10.146 -2.388 1.00 0.00 191 LYS A N 17
ATOM 25052 C CA . LYS A 1 56 ? -10.183 10.204 -3.708 1.00 0.00 191 LYS A CA 17
ATOM 25053 C C . LYS A 1 56 ? -9.732 8.819 -4.160 1.00 0.00 191 LYS A C 17
ATOM 25054 O O . LYS A 1 56 ? -8.666 8.665 -4.755 1.00 0.00 191 LYS A O 17
ATOM 25073 N N . GLY A 1 57 ? -10.552 7.812 -3.874 1.00 0.00 192 GLY A N 17
ATOM 25074 C CA . GLY A 1 57 ? -10.221 6.452 -4.260 1.00 0.00 192 GLY A CA 17
ATOM 25075 C C . GLY A 1 57 ? -8.747 6.143 -4.084 1.00 0.00 192 GLY A C 17
ATOM 25076 O O . GLY A 1 57 ? -8.130 5.516 -4.947 1.00 0.00 192 GLY A O 17
ATOM 25080 N N . CYS A 1 58 ? -8.181 6.585 -2.967 1.00 0.00 193 CYS A N 17
ATOM 25081 C CA . CYS A 1 58 ? -6.769 6.354 -2.682 1.00 0.00 193 CYS A CA 17
ATOM 25082 C C . CYS A 1 58 ? -6.506 6.378 -1.180 1.00 0.00 193 CYS A C 17
ATOM 25083 O O . CYS A 1 58 ? -7.196 7.067 -0.430 1.00 0.00 193 CYS A O 17
ATOM 25091 N N . ALA A 1 59 ? -5.504 5.619 -0.748 1.00 0.00 194 ALA A N 17
ATOM 25092 C CA . ALA A 1 59 ? -5.150 5.554 0.665 1.00 0.00 194 ALA A CA 17
ATOM 25093 C C . ALA A 1 59 ? -3.738 5.010 0.852 1.00 0.00 194 ALA A C 17
ATOM 25094 O O . ALA A 1 59 ? -3.169 4.406 -0.058 1.00 0.00 194 ALA A O 17
ATOM 25101 N N . PHE A 1 60 ? -3.176 5.228 2.036 1.00 0.00 195 PHE A N 17
ATOM 25102 C CA . PHE A 1 60 ? -1.829 4.761 2.342 1.00 0.00 195 PHE A CA 17
ATOM 25103 C C . PHE A 1 60 ? -1.851 3.743 3.478 1.00 0.00 195 PHE A C 17
ATOM 25104 O O . PHE A 1 60 ? -2.634 3.864 4.420 1.00 0.00 195 PHE A O 17
ATOM 25121 N N . VAL A 1 61 ? -0.986 2.738 3.382 1.00 0.00 196 VAL A N 17
ATOM 25122 C CA . VAL A 1 61 ? -0.905 1.699 4.401 1.00 0.00 196 VAL A CA 17
ATOM 25123 C C . VAL A 1 61 ? 0.543 1.309 4.674 1.00 0.00 196 VAL A C 17
ATOM 25124 O O . VAL A 1 61 ? 1.347 1.177 3.751 1.00 0.00 196 VAL A O 17
ATOM 25137 N N . LYS A 1 62 ? 0.870 1.125 5.948 1.00 0.00 197 LYS A N 17
ATOM 25138 C CA . LYS A 1 62 ? 2.222 0.748 6.345 1.00 0.00 197 LYS A CA 17
ATOM 25139 C C . LYS A 1 62 ? 2.223 -0.600 7.059 1.00 0.00 197 LYS A C 17
ATOM 25140 O O . LYS A 1 62 ? 1.260 -0.954 7.741 1.00 0.00 197 LYS A O 17
ATOM 25159 N N . TYR A 1 63 ? 3.309 -1.348 6.899 1.00 0.00 198 TYR A N 17
ATOM 25160 C CA . TYR A 1 63 ? 3.435 -2.658 7.527 1.00 0.00 198 TYR A CA 17
ATOM 25161 C C . TYR A 1 63 ? 4.676 -2.721 8.412 1.00 0.00 198 TYR A C 17
ATOM 25162 O O . TYR A 1 63 ? 5.497 -1.803 8.415 1.00 0.00 198 TYR A O 17
ATOM 25180 N N . SER A 1 64 ? 4.807 -3.811 9.160 1.00 0.00 199 SER A N 17
ATOM 25181 C CA . SER A 1 64 ? 5.946 -3.995 10.052 1.00 0.00 199 SER A CA 17
ATOM 25182 C C . SER A 1 64 ? 7.196 -4.378 9.265 1.00 0.00 199 SER A C 17
ATOM 25183 O O . SER A 1 64 ? 8.259 -3.782 9.437 1.00 0.00 199 SER A O 17
ATOM 25191 N N . SER A 1 65 ? 7.059 -5.379 8.401 1.00 0.00 200 SER A N 17
ATOM 25192 C CA . SER A 1 65 ? 8.177 -5.846 7.589 1.00 0.00 200 SER A CA 17
ATOM 25193 C C . SER A 1 65 ? 7.815 -5.832 6.107 1.00 0.00 200 SER A C 17
ATOM 25194 O O . SER A 1 65 ? 6.715 -5.429 5.728 1.00 0.00 200 SER A O 17
ATOM 25202 N N . HIS A 1 66 ? 8.750 -6.275 5.272 1.00 0.00 201 HIS A N 17
ATOM 25203 C CA . HIS A 1 66 ? 8.531 -6.314 3.831 1.00 0.00 201 HIS A CA 17
ATOM 25204 C C . HIS A 1 66 ? 7.700 -7.532 3.440 1.00 0.00 201 HIS A C 17
ATOM 25205 O O . HIS A 1 66 ? 6.590 -7.399 2.926 1.00 0.00 201 HIS A O 17
ATOM 25219 N N . ALA A 1 67 ? 8.246 -8.719 3.687 1.00 0.00 202 ALA A N 17
ATOM 25220 C CA . ALA A 1 67 ? 7.555 -9.960 3.362 1.00 0.00 202 ALA A CA 17
ATOM 25221 C C . ALA A 1 67 ? 6.049 -9.815 3.551 1.00 0.00 202 ALA A C 17
ATOM 25222 O O . ALA A 1 67 ? 5.278 -9.972 2.605 1.00 0.00 202 ALA A O 17
ATOM 25229 N N . GLU A 1 68 ? 5.637 -9.515 4.779 1.00 0.00 203 GLU A N 17
ATOM 25230 C CA . GLU A 1 68 ? 4.222 -9.351 5.090 1.00 0.00 203 GLU A CA 17
ATOM 25231 C C . GLU A 1 68 ? 3.541 -8.444 4.069 1.00 0.00 203 GLU A C 17
ATOM 25232 O O . GLU A 1 68 ? 2.499 -8.789 3.513 1.00 0.00 203 GLU A O 17
ATOM 25244 N N . ALA A 1 69 ? 4.139 -7.282 3.828 1.00 0.00 204 ALA A N 17
ATOM 25245 C CA . ALA A 1 69 ? 3.593 -6.325 2.873 1.00 0.00 204 ALA A CA 17
ATOM 25246 C C . ALA A 1 69 ? 3.320 -6.988 1.528 1.00 0.00 204 ALA A C 17
ATOM 25247 O O . ALA A 1 69 ? 2.187 -6.994 1.048 1.00 0.00 204 ALA A O 17
ATOM 25254 N N . GLN A 1 70 ? 4.365 -7.544 0.924 1.00 0.00 205 GLN A N 17
ATOM 25255 C CA . GLN A 1 70 ? 4.237 -8.208 -0.368 1.00 0.00 205 GLN A CA 17
ATOM 25256 C C . GLN A 1 70 ? 3.009 -9.113 -0.395 1.00 0.00 205 GLN A C 17
ATOM 25257 O O . GLN A 1 70 ? 2.205 -9.056 -1.325 1.00 0.00 205 GLN A O 17
ATOM 25271 N N . ALA A 1 71 ? 2.872 -9.947 0.630 1.00 0.00 206 ALA A N 17
ATOM 25272 C CA . ALA A 1 71 ? 1.742 -10.862 0.724 1.00 0.00 206 ALA A CA 17
ATOM 25273 C C . ALA A 1 71 ? 0.420 -10.124 0.539 1.00 0.00 206 ALA A C 17
ATOM 25274 O O . ALA A 1 71 ? -0.358 -10.442 -0.359 1.00 0.00 206 ALA A O 17
ATOM 25281 N N . ALA A 1 72 ? 0.174 -9.138 1.396 1.00 0.00 207 ALA A N 17
ATOM 25282 C CA . ALA A 1 72 ? -1.053 -8.354 1.325 1.00 0.00 207 ALA A CA 17
ATOM 25283 C C . ALA A 1 72 ? -1.267 -7.794 -0.077 1.00 0.00 207 ALA A C 17
ATOM 25284 O O . ALA A 1 72 ? -2.397 -7.728 -0.563 1.00 0.00 207 ALA A O 17
ATOM 25291 N N . ILE A 1 73 ? -0.177 -7.392 -0.721 1.00 0.00 208 ILE A N 17
ATOM 25292 C CA . ILE A 1 73 ? -0.247 -6.838 -2.068 1.00 0.00 208 ILE A CA 17
ATOM 25293 C C . ILE A 1 73 ? -0.859 -7.839 -3.042 1.00 0.00 208 ILE A C 17
ATOM 25294 O O . ILE A 1 73 ? -2.007 -7.690 -3.460 1.00 0.00 208 ILE A O 17
ATOM 25310 N N . ASN A 1 74 ? -0.085 -8.858 -3.399 1.00 0.00 209 ASN A N 17
ATOM 25311 C CA . ASN A 1 74 ? -0.552 -9.885 -4.324 1.00 0.00 209 ASN A CA 17
ATOM 25312 C C . ASN A 1 74 ? -1.915 -10.422 -3.898 1.00 0.00 209 ASN A C 17
ATOM 25313 O O . ASN A 1 74 ? -2.801 -10.625 -4.727 1.00 0.00 209 ASN A O 17
ATOM 25324 N N . ALA A 1 75 ? -2.075 -10.650 -2.598 1.00 0.00 210 ALA A N 17
ATOM 25325 C CA . ALA A 1 75 ? -3.330 -11.160 -2.061 1.00 0.00 210 ALA A CA 17
ATOM 25326 C C . ALA A 1 75 ? -4.507 -10.296 -2.500 1.00 0.00 210 ALA A C 17
ATOM 25327 O O . ALA A 1 75 ? -5.545 -10.810 -2.920 1.00 0.00 210 ALA A O 17
ATOM 25334 N N . LEU A 1 76 ? -4.340 -8.982 -2.399 1.00 0.00 211 LEU A N 17
ATOM 25335 C CA . LEU A 1 76 ? -5.390 -8.046 -2.785 1.00 0.00 211 LEU A CA 17
ATOM 25336 C C . LEU A 1 76 ? -5.124 -7.472 -4.173 1.00 0.00 211 LEU A C 17
ATOM 25337 O O . LEU A 1 76 ? -5.856 -7.753 -5.123 1.00 0.00 211 LEU A O 17
ATOM 25353 N N . HIS A 1 77 ? -4.071 -6.669 -4.285 1.00 0.00 212 HIS A N 17
ATOM 25354 C CA . HIS A 1 77 ? -3.707 -6.058 -5.558 1.00 0.00 212 HIS A CA 17
ATOM 25355 C C . HIS A 1 77 ? -3.617 -7.110 -6.659 1.00 0.00 212 HIS A C 17
ATOM 25356 O O . HIS A 1 77 ? -2.930 -8.120 -6.512 1.00 0.00 212 HIS A O 17
ATOM 25370 N N . GLY A 1 78 ? -4.316 -6.865 -7.763 1.00 0.00 213 GLY A N 17
ATOM 25371 C CA . GLY A 1 78 ? -4.303 -7.800 -8.873 1.00 0.00 213 GLY A CA 17
ATOM 25372 C C . GLY A 1 78 ? -5.189 -9.005 -8.626 1.00 0.00 213 GLY A C 17
ATOM 25373 O O . GLY A 1 78 ? -5.433 -9.801 -9.533 1.00 0.00 213 GLY A O 17
ATOM 25377 N N . SER A 1 79 ? -5.670 -9.142 -7.395 1.00 0.00 214 SER A N 17
ATOM 25378 C CA . SER A 1 79 ? -6.530 -10.262 -7.030 1.00 0.00 214 SER A CA 17
ATOM 25379 C C . SER A 1 79 ? -8.000 -9.856 -7.075 1.00 0.00 214 SER A C 17
ATOM 25380 O O . SER A 1 79 ? -8.764 -10.344 -7.907 1.00 0.00 214 SER A O 17
ATOM 25388 N N . GLN A 1 80 ? -8.387 -8.959 -6.174 1.00 0.00 215 GLN A N 17
ATOM 25389 C CA . GLN A 1 80 ? -9.766 -8.487 -6.110 1.00 0.00 215 GLN A CA 17
ATOM 25390 C C . GLN A 1 80 ? -9.950 -7.228 -6.950 1.00 0.00 215 GLN A C 17
ATOM 25391 O O . GLN A 1 80 ? -8.978 -6.570 -7.323 1.00 0.00 215 GLN A O 17
ATOM 25405 N N . THR A 1 81 ? -11.203 -6.897 -7.245 1.00 0.00 216 THR A N 17
ATOM 25406 C CA . THR A 1 81 ? -11.515 -5.718 -8.043 1.00 0.00 216 THR A CA 17
ATOM 25407 C C . THR A 1 81 ? -12.599 -4.876 -7.379 1.00 0.00 216 THR A C 17
ATOM 25408 O O . THR A 1 81 ? -13.784 -5.200 -7.457 1.00 0.00 216 THR A O 17
ATOM 25419 N N . MET A 1 82 ? -12.186 -3.795 -6.727 1.00 0.00 217 MET A N 17
ATOM 25420 C CA . MET A 1 82 ? -13.123 -2.905 -6.052 1.00 0.00 217 MET A CA 17
ATOM 25421 C C . MET A 1 82 ? -14.438 -2.815 -6.821 1.00 0.00 217 MET A C 17
ATOM 25422 O O . MET A 1 82 ? -14.462 -2.601 -8.033 1.00 0.00 217 MET A O 17
ATOM 25436 N N . PRO A 1 83 ? -15.558 -2.983 -6.103 1.00 0.00 218 PRO A N 17
ATOM 25437 C CA . PRO A 1 83 ? -16.896 -2.925 -6.698 1.00 0.00 218 PRO A CA 17
ATOM 25438 C C . PRO A 1 83 ? -17.086 -1.695 -7.579 1.00 0.00 218 PRO A C 17
ATOM 25439 O O . PRO A 1 83 ? -16.966 -0.562 -7.115 1.00 0.00 218 PRO A O 17
ATOM 25450 N N . GLY A 1 84 ? -17.383 -1.926 -8.854 1.00 0.00 219 GLY A N 17
ATOM 25451 C CA . GLY A 1 84 ? -17.584 -0.827 -9.780 1.00 0.00 219 GLY A CA 17
ATOM 25452 C C . GLY A 1 84 ? -16.441 -0.682 -10.765 1.00 0.00 219 GLY A C 17
ATOM 25453 O O . GLY A 1 84 ? -16.664 -0.499 -11.962 1.00 0.00 219 GLY A O 17
ATOM 25457 N N . ALA A 1 85 ? -15.214 -0.761 -10.262 1.00 0.00 220 ALA A N 17
ATOM 25458 C CA . ALA A 1 85 ? -14.032 -0.638 -11.106 1.00 0.00 220 ALA A CA 17
ATOM 25459 C C . ALA A 1 85 ? -13.828 -1.891 -11.950 1.00 0.00 220 ALA A C 17
ATOM 25460 O O . ALA A 1 85 ? -14.062 -3.007 -11.488 1.00 0.00 220 ALA A O 17
ATOM 25467 N N . SER A 1 86 ? -13.390 -1.698 -13.191 1.00 0.00 221 SER A N 17
ATOM 25468 C CA . SER A 1 86 ? -13.159 -2.813 -14.101 1.00 0.00 221 SER A CA 17
ATOM 25469 C C . SER A 1 86 ? -11.733 -3.338 -13.965 1.00 0.00 221 SER A C 17
ATOM 25470 O O . SER A 1 86 ? -11.422 -4.445 -14.407 1.00 0.00 221 SER A O 17
ATOM 25478 N N . SER A 1 87 ? -10.869 -2.536 -13.350 1.00 0.00 222 SER A N 17
ATOM 25479 C CA . SER A 1 87 ? -9.475 -2.917 -13.159 1.00 0.00 222 SER A CA 17
ATOM 25480 C C . SER A 1 87 ? -9.243 -3.436 -11.742 1.00 0.00 222 SER A C 17
ATOM 25481 O O . SER A 1 87 ? -9.831 -2.936 -10.783 1.00 0.00 222 SER A O 17
ATOM 25489 N N . SER A 1 88 ? -8.383 -4.441 -11.621 1.00 0.00 223 SER A N 17
ATOM 25490 C CA . SER A 1 88 ? -8.075 -5.031 -10.323 1.00 0.00 223 SER A CA 17
ATOM 25491 C C . SER A 1 88 ? -7.412 -4.009 -9.405 1.00 0.00 223 SER A C 17
ATOM 25492 O O . SER A 1 88 ? -6.754 -3.076 -9.868 1.00 0.00 223 SER A O 17
ATOM 25500 N N . LEU A 1 89 ? -7.589 -4.191 -8.101 1.00 0.00 224 LEU A N 17
ATOM 25501 C CA . LEU A 1 89 ? -7.009 -3.285 -7.116 1.00 0.00 224 LEU A CA 17
ATOM 25502 C C . LEU A 1 89 ? -5.536 -3.026 -7.416 1.00 0.00 224 LEU A C 17
ATOM 25503 O O . LEU A 1 89 ? -4.830 -3.901 -7.917 1.00 0.00 224 LEU A O 17
ATOM 25519 N N . VAL A 1 90 ? -5.078 -1.817 -7.106 1.00 0.00 225 VAL A N 17
ATOM 25520 C CA . VAL A 1 90 ? -3.688 -1.443 -7.339 1.00 0.00 225 VAL A CA 17
ATOM 25521 C C . VAL A 1 90 ? -2.994 -1.068 -6.035 1.00 0.00 225 VAL A C 17
ATOM 25522 O O . VAL A 1 90 ? -3.387 -0.116 -5.361 1.00 0.00 225 VAL A O 17
ATOM 25535 N N . VAL A 1 91 ? -1.957 -1.823 -5.684 1.00 0.00 226 VAL A N 17
ATOM 25536 C CA . VAL A 1 91 ? -1.205 -1.569 -4.461 1.00 0.00 226 VAL A CA 17
ATOM 25537 C C . VAL A 1 91 ? 0.288 -1.787 -4.678 1.00 0.00 226 VAL A C 17
ATOM 25538 O O . VAL A 1 91 ? 0.728 -2.897 -4.979 1.00 0.00 226 VAL A O 17
ATOM 25551 N N . LYS A 1 92 ? 1.064 -0.720 -4.524 1.00 0.00 227 LYS A N 17
ATOM 25552 C CA . LYS A 1 92 ? 2.510 -0.793 -4.701 1.00 0.00 227 LYS A CA 17
ATOM 25553 C C . LYS A 1 92 ? 3.235 -0.126 -3.536 1.00 0.00 227 LYS A C 17
ATOM 25554 O O . LYS A 1 92 ? 2.611 0.506 -2.683 1.00 0.00 227 LYS A O 17
ATOM 25573 N N . PHE A 1 93 ? 4.556 -0.269 -3.507 1.00 0.00 228 PHE A N 17
ATOM 25574 C CA . PHE A 1 93 ? 5.366 0.320 -2.448 1.00 0.00 228 PHE A CA 17
ATOM 25575 C C . PHE A 1 93 ? 5.652 1.791 -2.736 1.00 0.00 228 PHE A C 17
ATOM 25576 O O . PHE A 1 93 ? 6.597 2.122 -3.451 1.00 0.00 228 PHE A O 17
ATOM 25593 N N . ALA A 1 94 ? 4.828 2.669 -2.173 1.00 0.00 229 ALA A N 17
ATOM 25594 C CA . ALA A 1 94 ? 4.992 4.105 -2.368 1.00 0.00 229 ALA A CA 17
ATOM 25595 C C . ALA A 1 94 ? 6.467 4.480 -2.467 1.00 0.00 229 ALA A C 17
ATOM 25596 O O . ALA A 1 94 ? 7.248 4.211 -1.554 1.00 0.00 229 ALA A O 17
ATOM 25603 N N . ASP A 1 95 ? 6.841 5.101 -3.580 1.00 0.00 230 ASP A N 17
ATOM 25604 C CA . ASP A 1 95 ? 8.222 5.513 -3.798 1.00 0.00 230 ASP A CA 17
ATOM 25605 C C . ASP A 1 95 ? 8.312 6.536 -4.927 1.00 0.00 230 ASP A C 17
ATOM 25606 O O . ASP A 1 95 ? 7.969 6.245 -6.073 1.00 0.00 230 ASP A O 17
ATOM 25615 N N . THR A 1 96 ? 8.775 7.738 -4.594 1.00 0.00 231 THR A N 17
ATOM 25616 C CA . THR A 1 96 ? 8.908 8.805 -5.578 1.00 0.00 231 THR A CA 17
ATOM 25617 C C . THR A 1 96 ? 10.358 8.967 -6.020 1.00 0.00 231 THR A C 17
ATOM 25618 O O . THR A 1 96 ? 11.160 9.599 -5.332 1.00 0.00 231 THR A O 17
ATOM 25629 N N . ASP A 1 97 ? 10.688 8.394 -7.172 1.00 0.00 232 ASP A N 17
ATOM 25630 C CA . ASP A 1 97 ? 12.042 8.477 -7.707 1.00 0.00 232 ASP A CA 17
ATOM 25631 C C . ASP A 1 97 ? 12.075 8.044 -9.170 1.00 0.00 232 ASP A C 17
ATOM 25632 O O . ASP A 1 97 ? 11.186 7.333 -9.639 1.00 0.00 232 ASP A O 17
ATOM 25641 N N . LYS A 1 98 ? 13.107 8.478 -9.886 1.00 0.00 233 LYS A N 17
ATOM 25642 C CA . LYS A 1 98 ? 13.258 8.135 -11.296 1.00 0.00 233 LYS A CA 17
ATOM 25643 C C . LYS A 1 98 ? 13.987 6.805 -11.457 1.00 0.00 233 LYS A C 17
ATOM 25644 O O . LYS A 1 98 ? 13.470 5.876 -12.077 1.00 0.00 233 LYS A O 17
ATOM 25663 N N . GLU A 1 99 ? 15.188 6.721 -10.894 1.00 0.00 234 GLU A N 17
ATOM 25664 C CA . GLU A 1 99 ? 15.986 5.504 -10.977 1.00 0.00 234 GLU A CA 17
ATOM 25665 C C . GLU A 1 99 ? 17.036 5.466 -9.870 1.00 0.00 234 GLU A C 17
ATOM 25666 O O . GLU A 1 99 ? 17.507 6.506 -9.410 1.00 0.00 234 GLU A O 17
ATOM 25678 N N . SER A 1 100 ? 17.398 4.259 -9.447 1.00 0.00 235 SER A N 17
ATOM 25679 C CA . SER A 1 100 ? 18.389 4.084 -8.392 1.00 0.00 235 SER A CA 17
ATOM 25680 C C . SER A 1 100 ? 19.698 3.543 -8.959 1.00 0.00 235 SER A C 17
ATOM 25681 O O . SER A 1 100 ? 19.794 3.241 -10.148 1.00 0.00 235 SER A O 17
ATOM 25689 N N . GLY A 1 101 ? 20.704 3.423 -8.099 1.00 0.00 236 GLY A N 17
ATOM 25690 C CA . GLY A 1 101 ? 21.994 2.919 -8.532 1.00 0.00 236 GLY A CA 17
ATOM 25691 C C . GLY A 1 101 ? 23.126 3.370 -7.629 1.00 0.00 236 GLY A C 17
ATOM 25692 O O . GLY A 1 101 ? 23.105 4.468 -7.073 1.00 0.00 236 GLY A O 17
ATOM 25696 N N . PRO A 1 102 ? 24.142 2.509 -7.472 1.00 0.00 237 PRO A N 17
ATOM 25697 C CA . PRO A 1 102 ? 25.305 2.802 -6.630 1.00 0.00 237 PRO A CA 17
ATOM 25698 C C . PRO A 1 102 ? 26.283 3.759 -7.305 1.00 0.00 237 PRO A C 17
ATOM 25699 O O . PRO A 1 102 ? 26.583 3.621 -8.491 1.00 0.00 237 PRO A O 17
ATOM 25710 N N . SER A 1 103 ? 26.776 4.728 -6.541 1.00 0.00 238 SER A N 17
ATOM 25711 C CA . SER A 1 103 ? 27.718 5.710 -7.067 1.00 0.00 238 SER A CA 17
ATOM 25712 C C . SER A 1 103 ? 29.004 5.035 -7.532 1.00 0.00 238 SER A C 17
ATOM 25713 O O . SER A 1 103 ? 29.861 4.682 -6.722 1.00 0.00 238 SER A O 17
ATOM 25721 N N . SER A 1 104 ? 29.131 4.859 -8.844 1.00 0.00 239 SER A N 17
ATOM 25722 C CA . SER A 1 104 ? 30.311 4.223 -9.419 1.00 0.00 239 SER A CA 17
ATOM 25723 C C . SER A 1 104 ? 31.570 4.623 -8.656 1.00 0.00 239 SER A C 17
ATOM 25724 O O . SER A 1 104 ? 32.370 3.773 -8.268 1.00 0.00 239 SER A O 17
ATOM 25732 N N . GLY A 1 105 ? 31.738 5.925 -8.445 1.00 0.00 240 GLY A N 17
ATOM 25733 C CA . GLY A 1 105 ? 32.901 6.416 -7.730 1.00 0.00 240 GLY A CA 17
ATOM 25734 C C . GLY A 1 105 ? 32.658 6.534 -6.238 1.00 0.00 240 GLY A C 17
ATOM 25735 O O . GLY A 1 105 ? 33.601 6.667 -5.458 1.00 0.00 240 GLY A O 17
ATOM 25739 N N . GLY A 1 1 ? 21.225 -18.683 -21.205 1.00 0.00 136 GLY A N 18
ATOM 25740 C CA . GLY A 1 1 ? 19.919 -19.299 -21.064 1.00 0.00 136 GLY A CA 18
ATOM 25741 C C . GLY A 1 1 ? 18.898 -18.719 -22.023 1.00 0.00 136 GLY A C 18
ATOM 25742 O O . GLY A 1 1 ? 18.240 -19.454 -22.759 1.00 0.00 136 GLY A O 18
ATOM 25746 N N . SER A 1 2 ? 18.764 -17.396 -22.014 1.00 0.00 137 SER A N 18
ATOM 25747 C CA . SER A 1 2 ? 17.812 -16.718 -22.885 1.00 0.00 137 SER A CA 18
ATOM 25748 C C . SER A 1 2 ? 18.493 -15.601 -23.669 1.00 0.00 137 SER A C 18
ATOM 25749 O O . SER A 1 2 ? 17.941 -14.512 -23.827 1.00 0.00 137 SER A O 18
ATOM 25757 N N . SER A 1 3 ? 19.697 -15.879 -24.159 1.00 0.00 138 SER A N 18
ATOM 25758 C CA . SER A 1 3 ? 20.457 -14.897 -24.924 1.00 0.00 138 SER A CA 18
ATOM 25759 C C . SER A 1 3 ? 20.416 -13.531 -24.246 1.00 0.00 138 SER A C 18
ATOM 25760 O O . SER A 1 3 ? 20.263 -12.503 -24.904 1.00 0.00 138 SER A O 18
ATOM 25768 N N . GLY A 1 4 ? 20.555 -13.529 -22.923 1.00 0.00 139 GLY A N 18
ATOM 25769 C CA . GLY A 1 4 ? 20.531 -12.285 -22.177 1.00 0.00 139 GLY A CA 18
ATOM 25770 C C . GLY A 1 4 ? 21.185 -12.413 -20.815 1.00 0.00 139 GLY A C 18
ATOM 25771 O O . GLY A 1 4 ? 21.659 -13.487 -20.445 1.00 0.00 139 GLY A O 18
ATOM 25775 N N . SER A 1 5 ? 21.213 -11.314 -20.068 1.00 0.00 140 SER A N 18
ATOM 25776 C CA . SER A 1 5 ? 21.819 -11.306 -18.742 1.00 0.00 140 SER A CA 18
ATOM 25777 C C . SER A 1 5 ? 20.854 -11.865 -17.700 1.00 0.00 140 SER A C 18
ATOM 25778 O O . SER A 1 5 ? 19.669 -11.532 -17.694 1.00 0.00 140 SER A O 18
ATOM 25786 N N . SER A 1 6 ? 21.371 -12.716 -16.820 1.00 0.00 141 SER A N 18
ATOM 25787 C CA . SER A 1 6 ? 20.555 -13.325 -15.776 1.00 0.00 141 SER A CA 18
ATOM 25788 C C . SER A 1 6 ? 20.824 -12.668 -14.425 1.00 0.00 141 SER A C 18
ATOM 25789 O O . SER A 1 6 ? 20.940 -13.346 -13.405 1.00 0.00 141 SER A O 18
ATOM 25797 N N . GLY A 1 7 ? 20.922 -11.342 -14.428 1.00 0.00 142 GLY A N 18
ATOM 25798 C CA . GLY A 1 7 ? 21.177 -10.615 -13.198 1.00 0.00 142 GLY A CA 18
ATOM 25799 C C . GLY A 1 7 ? 21.062 -9.114 -13.377 1.00 0.00 142 GLY A C 18
ATOM 25800 O O . GLY A 1 7 ? 21.431 -8.577 -14.422 1.00 0.00 142 GLY A O 18
ATOM 25804 N N . CYS A 1 8 ? 20.547 -8.436 -12.358 1.00 0.00 143 CYS A N 18
ATOM 25805 C CA . CYS A 1 8 ? 20.381 -6.988 -12.408 1.00 0.00 143 CYS A CA 18
ATOM 25806 C C . CYS A 1 8 ? 20.427 -6.386 -11.008 1.00 0.00 143 CYS A C 18
ATOM 25807 O O . CYS A 1 8 ? 19.693 -6.809 -10.114 1.00 0.00 143 CYS A O 18
ATOM 25815 N N . LEU A 1 9 ? 21.296 -5.399 -10.823 1.00 0.00 144 LEU A N 18
ATOM 25816 C CA . LEU A 1 9 ? 21.440 -4.739 -9.530 1.00 0.00 144 LEU A CA 18
ATOM 25817 C C . LEU A 1 9 ? 20.076 -4.447 -8.912 1.00 0.00 144 LEU A C 18
ATOM 25818 O O . LEU A 1 9 ? 19.066 -4.387 -9.613 1.00 0.00 144 LEU A O 18
ATOM 25834 N N . ARG A 1 10 ? 20.055 -4.265 -7.596 1.00 0.00 145 ARG A N 18
ATOM 25835 C CA . ARG A 1 10 ? 18.816 -3.979 -6.884 1.00 0.00 145 ARG A CA 18
ATOM 25836 C C . ARG A 1 10 ? 19.029 -2.890 -5.836 1.00 0.00 145 ARG A C 18
ATOM 25837 O O . ARG A 1 10 ? 19.791 -3.070 -4.887 1.00 0.00 145 ARG A O 18
ATOM 25858 N N . GLN A 1 11 ? 18.352 -1.761 -6.018 1.00 0.00 146 GLN A N 18
ATOM 25859 C CA . GLN A 1 11 ? 18.469 -0.643 -5.089 1.00 0.00 146 GLN A CA 18
ATOM 25860 C C . GLN A 1 11 ? 17.796 -0.967 -3.759 1.00 0.00 146 GLN A C 18
ATOM 25861 O O . GLN A 1 11 ? 16.764 -1.635 -3.705 1.00 0.00 146 GLN A O 18
ATOM 25875 N N . PRO A 1 12 ? 18.394 -0.484 -2.660 1.00 0.00 147 PRO A N 18
ATOM 25876 C CA . PRO A 1 12 ? 17.870 -0.710 -1.310 1.00 0.00 147 PRO A CA 18
ATOM 25877 C C . PRO A 1 12 ? 16.693 0.204 -0.985 1.00 0.00 147 PRO A C 18
ATOM 25878 O O . PRO A 1 12 ? 16.840 1.418 -0.839 1.00 0.00 147 PRO A O 18
ATOM 25889 N N . PRO A 1 13 ? 15.496 -0.389 -0.868 1.00 0.00 148 PRO A N 18
ATOM 25890 C CA . PRO A 1 13 ? 14.271 0.353 -0.557 1.00 0.00 148 PRO A CA 18
ATOM 25891 C C . PRO A 1 13 ? 14.208 0.783 0.904 1.00 0.00 148 PRO A C 18
ATOM 25892 O O . PRO A 1 13 ? 13.762 0.025 1.765 1.00 0.00 148 PRO A O 18
ATOM 25903 N N . SER A 1 14 ? 14.657 2.004 1.177 1.00 0.00 149 SER A N 18
ATOM 25904 C CA . SER A 1 14 ? 14.654 2.534 2.536 1.00 0.00 149 SER A CA 18
ATOM 25905 C C . SER A 1 14 ? 13.291 3.120 2.888 1.00 0.00 149 SER A C 18
ATOM 25906 O O . SER A 1 14 ? 13.199 4.149 3.558 1.00 0.00 149 SER A O 18
ATOM 25914 N N . HIS A 1 15 ? 12.233 2.458 2.430 1.00 0.00 150 HIS A N 18
ATOM 25915 C CA . HIS A 1 15 ? 10.873 2.912 2.697 1.00 0.00 150 HIS A CA 18
ATOM 25916 C C . HIS A 1 15 ? 9.942 1.728 2.939 1.00 0.00 150 HIS A C 18
ATOM 25917 O O . HIS A 1 15 ? 10.100 0.668 2.333 1.00 0.00 150 HIS A O 18
ATOM 25931 N N . ARG A 1 16 ? 8.973 1.915 3.829 1.00 0.00 151 ARG A N 18
ATOM 25932 C CA . ARG A 1 16 ? 8.019 0.862 4.153 1.00 0.00 151 ARG A CA 18
ATOM 25933 C C . ARG A 1 16 ? 6.588 1.389 4.098 1.00 0.00 151 ARG A C 18
ATOM 25934 O O . ARG A 1 16 ? 5.915 1.499 5.123 1.00 0.00 151 ARG A O 18
ATOM 25955 N N . LYS A 1 17 ? 6.129 1.713 2.894 1.00 0.00 152 LYS A N 18
ATOM 25956 C CA . LYS A 1 17 ? 4.778 2.228 2.703 1.00 0.00 152 LYS A CA 18
ATOM 25957 C C . LYS A 1 17 ? 4.095 1.541 1.525 1.00 0.00 152 LYS A C 18
ATOM 25958 O O . LYS A 1 17 ? 4.757 0.973 0.655 1.00 0.00 152 LYS A O 18
ATOM 25977 N N . LEU A 1 18 ? 2.768 1.596 1.502 1.00 0.00 153 LEU A N 18
ATOM 25978 C CA . LEU A 1 18 ? 1.995 0.979 0.429 1.00 0.00 153 LEU A CA 18
ATOM 25979 C C . LEU A 1 18 ? 0.915 1.929 -0.079 1.00 0.00 153 LEU A C 18
ATOM 25980 O O . LEU A 1 18 ? 0.048 2.362 0.680 1.00 0.00 153 LEU A O 18
ATOM 25996 N N . PHE A 1 19 ? 0.972 2.246 -1.368 1.00 0.00 154 PHE A N 18
ATOM 25997 C CA . PHE A 1 19 ? -0.003 3.144 -1.978 1.00 0.00 154 PHE A CA 18
ATOM 25998 C C . PHE A 1 19 ? -1.152 2.356 -2.600 1.00 0.00 154 PHE A C 18
ATOM 25999 O O . PHE A 1 19 ? -0.949 1.558 -3.515 1.00 0.00 154 PHE A O 18
ATOM 26016 N N . VAL A 1 20 ? -2.360 2.586 -2.096 1.00 0.00 155 VAL A N 18
ATOM 26017 C CA . VAL A 1 20 ? -3.543 1.899 -2.601 1.00 0.00 155 VAL A CA 18
ATOM 26018 C C . VAL A 1 20 ? -4.406 2.836 -3.439 1.00 0.00 155 VAL A C 18
ATOM 26019 O O . VAL A 1 20 ? -4.701 3.958 -3.030 1.00 0.00 155 VAL A O 18
ATOM 26032 N N . GLY A 1 21 ? -4.808 2.367 -4.617 1.00 0.00 156 GLY A N 18
ATOM 26033 C CA . GLY A 1 21 ? -5.634 3.175 -5.494 1.00 0.00 156 GLY A CA 18
ATOM 26034 C C . GLY A 1 21 ? -6.853 2.426 -5.996 1.00 0.00 156 GLY A C 18
ATOM 26035 O O . GLY A 1 21 ? -7.223 1.390 -5.445 1.00 0.00 156 GLY A O 18
ATOM 26039 N N . MET A 1 22 ? -7.481 2.953 -7.042 1.00 0.00 157 MET A N 18
ATOM 26040 C CA . MET A 1 22 ? -8.666 2.327 -7.617 1.00 0.00 157 MET A CA 18
ATOM 26041 C C . MET A 1 22 ? -9.581 1.789 -6.522 1.00 0.00 157 MET A C 18
ATOM 26042 O O . MET A 1 22 ? -10.183 0.725 -6.670 1.00 0.00 157 MET A O 18
ATOM 26056 N N . LEU A 1 23 ? -9.682 2.530 -5.424 1.00 0.00 158 LEU A N 18
ATOM 26057 C CA . LEU A 1 23 ? -10.524 2.127 -4.303 1.00 0.00 158 LEU A CA 18
ATOM 26058 C C . LEU A 1 23 ? -11.965 2.580 -4.514 1.00 0.00 158 LEU A C 18
ATOM 26059 O O . LEU A 1 23 ? -12.268 3.295 -5.469 1.00 0.00 158 LEU A O 18
ATOM 26075 N N . ASN A 1 24 ? -12.850 2.162 -3.615 1.00 0.00 159 ASN A N 18
ATOM 26076 C CA . ASN A 1 24 ? -14.259 2.526 -3.702 1.00 0.00 159 ASN A CA 18
ATOM 26077 C C . ASN A 1 24 ? -14.615 3.578 -2.655 1.00 0.00 159 ASN A C 18
ATOM 26078 O O . ASN A 1 24 ? -14.007 3.636 -1.586 1.00 0.00 159 ASN A O 18
ATOM 26089 N N . LYS A 1 25 ? -15.604 4.407 -2.970 1.00 0.00 160 LYS A N 18
ATOM 26090 C CA . LYS A 1 25 ? -16.043 5.456 -2.057 1.00 0.00 160 LYS A CA 18
ATOM 26091 C C . LYS A 1 25 ? -17.083 4.923 -1.077 1.00 0.00 160 LYS A C 18
ATOM 26092 O O . LYS A 1 25 ? -17.947 5.665 -0.611 1.00 0.00 160 LYS A O 18
ATOM 26111 N N . GLN A 1 26 ? -16.992 3.634 -0.767 1.00 0.00 161 GLN A N 18
ATOM 26112 C CA . GLN A 1 26 ? -17.925 3.003 0.159 1.00 0.00 161 GLN A CA 18
ATOM 26113 C C . GLN A 1 26 ? -17.225 2.612 1.456 1.00 0.00 161 GLN A C 18
ATOM 26114 O O . GLN A 1 26 ? -17.647 3.006 2.543 1.00 0.00 161 GLN A O 18
ATOM 26128 N N . GLN A 1 27 ? -16.153 1.836 1.333 1.00 0.00 162 GLN A N 18
ATOM 26129 C CA . GLN A 1 27 ? -15.395 1.392 2.497 1.00 0.00 162 GLN A CA 18
ATOM 26130 C C . GLN A 1 27 ? -14.676 2.563 3.158 1.00 0.00 162 GLN A C 18
ATOM 26131 O O . GLN A 1 27 ? -14.526 3.629 2.561 1.00 0.00 162 GLN A O 18
ATOM 26145 N N . SER A 1 28 ? -14.235 2.358 4.395 1.00 0.00 163 SER A N 18
ATOM 26146 C CA . SER A 1 28 ? -13.536 3.399 5.140 1.00 0.00 163 SER A CA 18
ATOM 26147 C C . SER A 1 28 ? -12.240 2.861 5.740 1.00 0.00 163 SER A C 18
ATOM 26148 O O . SER A 1 28 ? -11.917 1.683 5.588 1.00 0.00 163 SER A O 18
ATOM 26156 N N . GLU A 1 29 ? -11.504 3.733 6.422 1.00 0.00 164 GLU A N 18
ATOM 26157 C CA . GLU A 1 29 ? -10.244 3.346 7.044 1.00 0.00 164 GLU A CA 18
ATOM 26158 C C . GLU A 1 29 ? -10.397 2.039 7.818 1.00 0.00 164 GLU A C 18
ATOM 26159 O O . GLU A 1 29 ? -9.522 1.175 7.778 1.00 0.00 164 GLU A O 18
ATOM 26171 N N . ASP A 1 30 ? -11.516 1.904 8.521 1.00 0.00 165 ASP A N 18
ATOM 26172 C CA . ASP A 1 30 ? -11.786 0.704 9.305 1.00 0.00 165 ASP A CA 18
ATOM 26173 C C . ASP A 1 30 ? -11.694 -0.545 8.434 1.00 0.00 165 ASP A C 18
ATOM 26174 O O . ASP A 1 30 ? -10.858 -1.418 8.670 1.00 0.00 165 ASP A O 18
ATOM 26183 N N . ASP A 1 31 ? -12.558 -0.625 7.428 1.00 0.00 166 ASP A N 18
ATOM 26184 C CA . ASP A 1 31 ? -12.574 -1.767 6.522 1.00 0.00 166 ASP A CA 18
ATOM 26185 C C . ASP A 1 31 ? -11.162 -2.112 6.057 1.00 0.00 166 ASP A C 18
ATOM 26186 O O . ASP A 1 31 ? -10.705 -3.244 6.212 1.00 0.00 166 ASP A O 18
ATOM 26195 N N . VAL A 1 32 ? -10.476 -1.127 5.486 1.00 0.00 167 VAL A N 18
ATOM 26196 C CA . VAL A 1 32 ? -9.116 -1.326 4.998 1.00 0.00 167 VAL A CA 18
ATOM 26197 C C . VAL A 1 32 ? -8.193 -1.790 6.119 1.00 0.00 167 VAL A C 18
ATOM 26198 O O . VAL A 1 32 ? -7.342 -2.657 5.917 1.00 0.00 167 VAL A O 18
ATOM 26211 N N . ARG A 1 33 ? -8.367 -1.209 7.301 1.00 0.00 168 ARG A N 18
ATOM 26212 C CA . ARG A 1 33 ? -7.548 -1.563 8.454 1.00 0.00 168 ARG A CA 18
ATOM 26213 C C . ARG A 1 33 ? -7.559 -3.071 8.686 1.00 0.00 168 ARG A C 18
ATOM 26214 O O . ARG A 1 33 ? -6.522 -3.729 8.600 1.00 0.00 168 ARG A O 18
ATOM 26235 N N . ARG A 1 34 ? -8.737 -3.611 8.980 1.00 0.00 169 ARG A N 18
ATOM 26236 C CA . ARG A 1 34 ? -8.881 -5.041 9.226 1.00 0.00 169 ARG A CA 18
ATOM 26237 C C . ARG A 1 34 ? -8.437 -5.849 8.010 1.00 0.00 169 ARG A C 18
ATOM 26238 O O . ARG A 1 34 ? -7.582 -6.730 8.115 1.00 0.00 169 ARG A O 18
ATOM 26259 N N . LEU A 1 35 ? -9.024 -5.545 6.858 1.00 0.00 170 LEU A N 18
ATOM 26260 C CA . LEU A 1 35 ? -8.690 -6.243 5.621 1.00 0.00 170 LEU A CA 18
ATOM 26261 C C . LEU A 1 35 ? -7.183 -6.442 5.499 1.00 0.00 170 LEU A C 18
ATOM 26262 O O . LEU A 1 35 ? -6.690 -7.570 5.534 1.00 0.00 170 LEU A O 18
ATOM 26278 N N . PHE A 1 36 ? -6.455 -5.339 5.356 1.00 0.00 171 PHE A N 18
ATOM 26279 C CA . PHE A 1 36 ? -5.003 -5.392 5.230 1.00 0.00 171 PHE A CA 18
ATOM 26280 C C . PHE A 1 36 ? -4.389 -6.222 6.354 1.00 0.00 171 PHE A C 18
ATOM 26281 O O . PHE A 1 36 ? -3.914 -7.335 6.129 1.00 0.00 171 PHE A O 18
ATOM 26298 N N . GLU A 1 37 ? -4.403 -5.671 7.563 1.00 0.00 172 GLU A N 18
ATOM 26299 C CA . GLU A 1 37 ? -3.847 -6.360 8.722 1.00 0.00 172 GLU A CA 18
ATOM 26300 C C . GLU A 1 37 ? -4.226 -7.838 8.711 1.00 0.00 172 GLU A C 18
ATOM 26301 O O . GLU A 1 37 ? -3.473 -8.686 9.187 1.00 0.00 172 GLU A O 18
ATOM 26313 N N . ALA A 1 38 ? -5.399 -8.137 8.164 1.00 0.00 173 ALA A N 18
ATOM 26314 C CA . ALA A 1 38 ? -5.879 -9.512 8.088 1.00 0.00 173 ALA A CA 18
ATOM 26315 C C . ALA A 1 38 ? -4.751 -10.466 7.710 1.00 0.00 173 ALA A C 18
ATOM 26316 O O . ALA A 1 38 ? -4.805 -11.658 8.014 1.00 0.00 173 ALA A O 18
ATOM 26323 N N . PHE A 1 39 ? -3.731 -9.935 7.044 1.00 0.00 174 PHE A N 18
ATOM 26324 C CA . PHE A 1 39 ? -2.591 -10.741 6.622 1.00 0.00 174 PHE A CA 18
ATOM 26325 C C . PHE A 1 39 ? -1.323 -10.313 7.354 1.00 0.00 174 PHE A C 18
ATOM 26326 O O . PHE A 1 39 ? -0.831 -11.021 8.232 1.00 0.00 174 PHE A O 18
ATOM 26343 N N . GLY A 1 40 ? -0.797 -9.150 6.984 1.00 0.00 175 GLY A N 18
ATOM 26344 C CA . GLY A 1 40 ? 0.410 -8.647 7.614 1.00 0.00 175 GLY A CA 18
ATOM 26345 C C . GLY A 1 40 ? 0.130 -7.520 8.588 1.00 0.00 175 GLY A C 18
ATOM 26346 O O . GLY A 1 40 ? -0.628 -6.601 8.282 1.00 0.00 175 GLY A O 18
ATOM 26350 N N . ASN A 1 41 ? 0.742 -7.592 9.766 1.00 0.00 176 ASN A N 18
ATOM 26351 C CA . ASN A 1 41 ? 0.552 -6.571 10.789 1.00 0.00 176 ASN A CA 18
ATOM 26352 C C . ASN A 1 41 ? 0.742 -5.174 10.206 1.00 0.00 176 ASN A C 18
ATOM 26353 O O . ASN A 1 41 ? 1.518 -4.982 9.269 1.00 0.00 176 ASN A O 18
ATOM 26364 N N . ILE A 1 42 ? 0.028 -4.203 10.765 1.00 0.00 177 ILE A N 18
ATOM 26365 C CA . ILE A 1 42 ? 0.119 -2.824 10.302 1.00 0.00 177 ILE A CA 18
ATOM 26366 C C . ILE A 1 42 ? 0.726 -1.923 11.372 1.00 0.00 177 ILE A C 18
ATOM 26367 O O . ILE A 1 42 ? 0.573 -2.174 12.567 1.00 0.00 177 ILE A O 18
ATOM 26383 N N . GLU A 1 43 ? 1.414 -0.873 10.934 1.00 0.00 178 GLU A N 18
ATOM 26384 C CA . GLU A 1 43 ? 2.042 0.066 11.856 1.00 0.00 178 GLU A CA 18
ATOM 26385 C C . GLU A 1 43 ? 1.443 1.461 11.705 1.00 0.00 178 GLU A C 18
ATOM 26386 O O . GLU A 1 43 ? 1.463 2.260 12.640 1.00 0.00 178 GLU A O 18
ATOM 26398 N N . GLU A 1 44 ? 0.911 1.745 10.520 1.00 0.00 179 GLU A N 18
ATOM 26399 C CA . GLU A 1 44 ? 0.307 3.043 10.246 1.00 0.00 179 GLU A CA 18
ATOM 26400 C C . GLU A 1 44 ? -0.672 2.953 9.078 1.00 0.00 179 GLU A C 18
ATOM 26401 O O . GLU A 1 44 ? -0.615 2.018 8.278 1.00 0.00 179 GLU A O 18
ATOM 26413 N N . CYS A 1 45 ? -1.567 3.930 8.988 1.00 0.00 180 CYS A N 18
ATOM 26414 C CA . CYS A 1 45 ? -2.560 3.960 7.919 1.00 0.00 180 CYS A CA 18
ATOM 26415 C C . CYS A 1 45 ? -3.162 5.354 7.777 1.00 0.00 180 CYS A C 18
ATOM 26416 O O . CYS A 1 45 ? -3.395 6.047 8.769 1.00 0.00 180 CYS A O 18
ATOM 26424 N N . THR A 1 46 ? -3.412 5.762 6.537 1.00 0.00 181 THR A N 18
ATOM 26425 C CA . THR A 1 46 ? -3.985 7.074 6.264 1.00 0.00 181 THR A CA 18
ATOM 26426 C C . THR A 1 46 ? -4.856 7.044 5.013 1.00 0.00 181 THR A C 18
ATOM 26427 O O . THR A 1 46 ? -4.512 6.403 4.021 1.00 0.00 181 THR A O 18
ATOM 26438 N N . ILE A 1 47 ? -5.985 7.743 5.068 1.00 0.00 182 ILE A N 18
ATOM 26439 C CA . ILE A 1 47 ? -6.905 7.797 3.939 1.00 0.00 182 ILE A CA 18
ATOM 26440 C C . ILE A 1 47 ? -6.767 9.113 3.180 1.00 0.00 182 ILE A C 18
ATOM 26441 O O . ILE A 1 47 ? -6.985 10.189 3.738 1.00 0.00 182 ILE A O 18
ATOM 26457 N N . LEU A 1 48 ? -6.405 9.019 1.906 1.00 0.00 183 LEU A N 18
ATOM 26458 C CA . LEU A 1 48 ? -6.239 10.202 1.069 1.00 0.00 183 LEU A CA 18
ATOM 26459 C C . LEU A 1 48 ? -7.587 10.702 0.559 1.00 0.00 183 LEU A C 18
ATOM 26460 O O . LEU A 1 48 ? -8.308 9.980 -0.131 1.00 0.00 183 LEU A O 18
ATOM 26476 N N . ARG A 1 49 ? -7.921 11.941 0.902 1.00 0.00 184 ARG A N 18
ATOM 26477 C CA . ARG A 1 49 ? -9.182 12.538 0.478 1.00 0.00 184 ARG A CA 18
ATOM 26478 C C . ARG A 1 49 ? -8.937 13.788 -0.362 1.00 0.00 184 ARG A C 18
ATOM 26479 O O . ARG A 1 49 ? -9.744 14.717 -0.361 1.00 0.00 184 ARG A O 18
ATOM 26500 N N . GLY A 1 50 ? -7.817 13.803 -1.078 1.00 0.00 185 GLY A N 18
ATOM 26501 C CA . GLY A 1 50 ? -7.486 14.943 -1.913 1.00 0.00 185 GLY A CA 18
ATOM 26502 C C . GLY A 1 50 ? -7.432 16.239 -1.128 1.00 0.00 185 GLY A C 18
ATOM 26503 O O . GLY A 1 50 ? -8.026 16.367 -0.058 1.00 0.00 185 GLY A O 18
ATOM 26507 N N . PRO A 1 51 ? -6.703 17.230 -1.664 1.00 0.00 186 PRO A N 18
ATOM 26508 C CA . PRO A 1 51 ? -6.555 18.540 -1.023 1.00 0.00 186 PRO A CA 18
ATOM 26509 C C . PRO A 1 51 ? -7.893 19.126 -0.587 1.00 0.00 186 PRO A C 18
ATOM 26510 O O . PRO A 1 51 ? -8.018 19.660 0.515 1.00 0.00 186 PRO A O 18
ATOM 26521 N N . ASP A 1 52 ? -8.891 19.022 -1.457 1.00 0.00 187 ASP A N 18
ATOM 26522 C CA . ASP A 1 52 ? -10.222 19.541 -1.161 1.00 0.00 187 ASP A CA 18
ATOM 26523 C C . ASP A 1 52 ? -10.745 18.975 0.156 1.00 0.00 187 ASP A C 18
ATOM 26524 O O . ASP A 1 52 ? -11.227 19.714 1.013 1.00 0.00 187 ASP A O 18
ATOM 26533 N N . GLY A 1 53 ? -10.647 17.658 0.308 1.00 0.00 188 GLY A N 18
ATOM 26534 C CA . GLY A 1 53 ? -11.115 17.015 1.522 1.00 0.00 188 GLY A CA 18
ATOM 26535 C C . GLY A 1 53 ? -12.162 15.953 1.249 1.00 0.00 188 GLY A C 18
ATOM 26536 O O . GLY A 1 53 ? -13.036 15.706 2.080 1.00 0.00 188 GLY A O 18
ATOM 26540 N N . ASN A 1 54 ? -12.075 15.325 0.081 1.00 0.00 189 ASN A N 18
ATOM 26541 C CA . ASN A 1 54 ? -13.025 14.286 -0.300 1.00 0.00 189 ASN A CA 18
ATOM 26542 C C . ASN A 1 54 ? -12.297 13.020 -0.742 1.00 0.00 189 ASN A C 18
ATOM 26543 O O . ASN A 1 54 ? -11.351 13.078 -1.528 1.00 0.00 189 ASN A O 18
ATOM 26554 N N . SER A 1 55 ? -12.745 11.877 -0.232 1.00 0.00 190 SER A N 18
ATOM 26555 C CA . SER A 1 55 ? -12.135 10.597 -0.571 1.00 0.00 190 SER A CA 18
ATOM 26556 C C . SER A 1 55 ? -11.750 10.553 -2.047 1.00 0.00 190 SER A C 18
ATOM 26557 O O . SER A 1 55 ? -12.547 10.897 -2.920 1.00 0.00 190 SER A O 18
ATOM 26565 N N . LYS A 1 56 ? -10.521 10.128 -2.318 1.00 0.00 191 LYS A N 18
ATOM 26566 C CA . LYS A 1 56 ? -10.027 10.036 -3.687 1.00 0.00 191 LYS A CA 18
ATOM 26567 C C . LYS A 1 56 ? -9.706 8.591 -4.055 1.00 0.00 191 LYS A C 18
ATOM 26568 O O . LYS A 1 56 ? -8.770 8.324 -4.806 1.00 0.00 191 LYS A O 18
ATOM 26587 N N . GLY A 1 57 ? -10.492 7.661 -3.520 1.00 0.00 192 GLY A N 18
ATOM 26588 C CA . GLY A 1 57 ? -10.277 6.254 -3.805 1.00 0.00 192 GLY A CA 18
ATOM 26589 C C . GLY A 1 57 ? -8.824 5.848 -3.653 1.00 0.00 192 GLY A C 18
ATOM 26590 O O . GLY A 1 57 ? -8.324 5.012 -4.407 1.00 0.00 192 GLY A O 18
ATOM 26594 N N . CYS A 1 58 ? -8.145 6.441 -2.678 1.00 0.00 193 CYS A N 18
ATOM 26595 C CA . CYS A 1 58 ? -6.739 6.138 -2.431 1.00 0.00 193 CYS A CA 18
ATOM 26596 C C . CYS A 1 58 ? -6.407 6.267 -0.948 1.00 0.00 193 CYS A C 18
ATOM 26597 O O . CYS A 1 58 ? -7.023 7.056 -0.231 1.00 0.00 193 CYS A O 18
ATOM 26605 N N . ALA A 1 59 ? -5.432 5.487 -0.495 1.00 0.00 194 ALA A N 18
ATOM 26606 C CA . ALA A 1 59 ? -5.018 5.515 0.902 1.00 0.00 194 ALA A CA 18
ATOM 26607 C C . ALA A 1 59 ? -3.624 4.920 1.074 1.00 0.00 194 ALA A C 18
ATOM 26608 O O . ALA A 1 59 ? -3.199 4.072 0.289 1.00 0.00 194 ALA A O 18
ATOM 26615 N N . PHE A 1 60 ? -2.916 5.371 2.104 1.00 0.00 195 PHE A N 18
ATOM 26616 C CA . PHE A 1 60 ? -1.569 4.885 2.378 1.00 0.00 195 PHE A CA 18
ATOM 26617 C C . PHE A 1 60 ? -1.577 3.875 3.522 1.00 0.00 195 PHE A C 18
ATOM 26618 O O . PHE A 1 60 ? -2.256 4.068 4.530 1.00 0.00 195 PHE A O 18
ATOM 26635 N N . VAL A 1 61 ? -0.818 2.797 3.356 1.00 0.00 196 VAL A N 18
ATOM 26636 C CA . VAL A 1 61 ? -0.736 1.756 4.374 1.00 0.00 196 VAL A CA 18
ATOM 26637 C C . VAL A 1 61 ? 0.714 1.458 4.740 1.00 0.00 196 VAL A C 18
ATOM 26638 O O . VAL A 1 61 ? 1.603 1.505 3.890 1.00 0.00 196 VAL A O 18
ATOM 26651 N N . LYS A 1 62 ? 0.946 1.149 6.011 1.00 0.00 197 LYS A N 18
ATOM 26652 C CA . LYS A 1 62 ? 2.287 0.841 6.492 1.00 0.00 197 LYS A CA 18
ATOM 26653 C C . LYS A 1 62 ? 2.323 -0.528 7.164 1.00 0.00 197 LYS A C 18
ATOM 26654 O O . LYS A 1 62 ? 1.416 -0.885 7.916 1.00 0.00 197 LYS A O 18
ATOM 26673 N N . TYR A 1 63 ? 3.376 -1.290 6.889 1.00 0.00 198 TYR A N 18
ATOM 26674 C CA . TYR A 1 63 ? 3.530 -2.620 7.466 1.00 0.00 198 TYR A CA 18
ATOM 26675 C C . TYR A 1 63 ? 4.783 -2.696 8.333 1.00 0.00 198 TYR A C 18
ATOM 26676 O O . TYR A 1 63 ? 5.577 -1.757 8.380 1.00 0.00 198 TYR A O 18
ATOM 26694 N N . SER A 1 64 ? 4.953 -3.823 9.017 1.00 0.00 199 SER A N 18
ATOM 26695 C CA . SER A 1 64 ? 6.107 -4.023 9.885 1.00 0.00 199 SER A CA 18
ATOM 26696 C C . SER A 1 64 ? 7.328 -4.451 9.076 1.00 0.00 199 SER A C 18
ATOM 26697 O O . SER A 1 64 ? 8.420 -3.909 9.245 1.00 0.00 199 SER A O 18
ATOM 26705 N N . SER A 1 65 ? 7.134 -5.429 8.197 1.00 0.00 200 SER A N 18
ATOM 26706 C CA . SER A 1 65 ? 8.219 -5.934 7.363 1.00 0.00 200 SER A CA 18
ATOM 26707 C C . SER A 1 65 ? 7.778 -6.047 5.907 1.00 0.00 200 SER A C 18
ATOM 26708 O O . SER A 1 65 ? 6.591 -6.205 5.616 1.00 0.00 200 SER A O 18
ATOM 26716 N N . HIS A 1 66 ? 8.741 -5.967 4.995 1.00 0.00 201 HIS A N 18
ATOM 26717 C CA . HIS A 1 66 ? 8.454 -6.061 3.568 1.00 0.00 201 HIS A CA 18
ATOM 26718 C C . HIS A 1 66 ? 7.645 -7.317 3.259 1.00 0.00 201 HIS A C 18
ATOM 26719 O O . HIS A 1 66 ? 6.521 -7.237 2.765 1.00 0.00 201 HIS A O 18
ATOM 26733 N N . ALA A 1 67 ? 8.226 -8.476 3.552 1.00 0.00 202 ALA A N 18
ATOM 26734 C CA . ALA A 1 67 ? 7.558 -9.748 3.307 1.00 0.00 202 ALA A CA 18
ATOM 26735 C C . ALA A 1 67 ? 6.053 -9.629 3.518 1.00 0.00 202 ALA A C 18
ATOM 26736 O O . ALA A 1 67 ? 5.270 -9.820 2.588 1.00 0.00 202 ALA A O 18
ATOM 26743 N N . GLU A 1 68 ? 5.656 -9.312 4.746 1.00 0.00 203 GLU A N 18
ATOM 26744 C CA . GLU A 1 68 ? 4.243 -9.169 5.079 1.00 0.00 203 GLU A CA 18
ATOM 26745 C C . GLU A 1 68 ? 3.524 -8.313 4.040 1.00 0.00 203 GLU A C 18
ATOM 26746 O O . GLU A 1 68 ? 2.417 -8.638 3.611 1.00 0.00 203 GLU A O 18
ATOM 26758 N N . ALA A 1 69 ? 4.162 -7.217 3.641 1.00 0.00 204 ALA A N 18
ATOM 26759 C CA . ALA A 1 69 ? 3.584 -6.315 2.652 1.00 0.00 204 ALA A CA 18
ATOM 26760 C C . ALA A 1 69 ? 3.282 -7.049 1.350 1.00 0.00 204 ALA A C 18
ATOM 26761 O O . ALA A 1 69 ? 2.152 -7.027 0.863 1.00 0.00 204 ALA A O 18
ATOM 26768 N N . GLN A 1 70 ? 4.299 -7.696 0.791 1.00 0.00 205 GLN A N 18
ATOM 26769 C CA . GLN A 1 70 ? 4.141 -8.435 -0.456 1.00 0.00 205 GLN A CA 18
ATOM 26770 C C . GLN A 1 70 ? 2.941 -9.374 -0.384 1.00 0.00 205 GLN A C 18
ATOM 26771 O O . GLN A 1 70 ? 2.160 -9.472 -1.330 1.00 0.00 205 GLN A O 18
ATOM 26785 N N . ALA A 1 71 ? 2.801 -10.063 0.744 1.00 0.00 206 ALA A N 18
ATOM 26786 C CA . ALA A 1 71 ? 1.696 -10.992 0.939 1.00 0.00 206 ALA A CA 18
ATOM 26787 C C . ALA A 1 71 ? 0.353 -10.295 0.751 1.00 0.00 206 ALA A C 18
ATOM 26788 O O . ALA A 1 71 ? -0.454 -10.696 -0.087 1.00 0.00 206 ALA A O 18
ATOM 26795 N N . ALA A 1 72 ? 0.119 -9.249 1.538 1.00 0.00 207 ALA A N 18
ATOM 26796 C CA . ALA A 1 72 ? -1.126 -8.496 1.456 1.00 0.00 207 ALA A CA 18
ATOM 26797 C C . ALA A 1 72 ? -1.354 -7.962 0.046 1.00 0.00 207 ALA A C 18
ATOM 26798 O O . ALA A 1 72 ? -2.489 -7.893 -0.426 1.00 0.00 207 ALA A O 18
ATOM 26805 N N . ILE A 1 73 ? -0.268 -7.584 -0.620 1.00 0.00 208 ILE A N 18
ATOM 26806 C CA . ILE A 1 73 ? -0.351 -7.056 -1.977 1.00 0.00 208 ILE A CA 18
ATOM 26807 C C . ILE A 1 73 ? -0.975 -8.074 -2.925 1.00 0.00 208 ILE A C 18
ATOM 26808 O O . ILE A 1 73 ? -2.134 -7.942 -3.318 1.00 0.00 208 ILE A O 18
ATOM 26824 N N . ASN A 1 74 ? -0.200 -9.090 -3.288 1.00 0.00 209 ASN A N 18
ATOM 26825 C CA . ASN A 1 74 ? -0.677 -10.132 -4.190 1.00 0.00 209 ASN A CA 18
ATOM 26826 C C . ASN A 1 74 ? -2.053 -10.633 -3.762 1.00 0.00 209 ASN A C 18
ATOM 26827 O O . ASN A 1 74 ? -2.935 -10.843 -4.594 1.00 0.00 209 ASN A O 18
ATOM 26838 N N . ALA A 1 75 ? -2.228 -10.823 -2.458 1.00 0.00 210 ALA A N 18
ATOM 26839 C CA . ALA A 1 75 ? -3.497 -11.297 -1.919 1.00 0.00 210 ALA A CA 18
ATOM 26840 C C . ALA A 1 75 ? -4.646 -10.386 -2.337 1.00 0.00 210 ALA A C 18
ATOM 26841 O O . ALA A 1 75 ? -5.718 -10.856 -2.720 1.00 0.00 210 ALA A O 18
ATOM 26848 N N . LEU A 1 76 ? -4.417 -9.080 -2.260 1.00 0.00 211 LEU A N 18
ATOM 26849 C CA . LEU A 1 76 ? -5.433 -8.101 -2.629 1.00 0.00 211 LEU A CA 18
ATOM 26850 C C . LEU A 1 76 ? -5.182 -7.558 -4.032 1.00 0.00 211 LEU A C 18
ATOM 26851 O O . LEU A 1 76 ? -5.940 -7.837 -4.962 1.00 0.00 211 LEU A O 18
ATOM 26867 N N . HIS A 1 77 ? -4.112 -6.783 -4.179 1.00 0.00 212 HIS A N 18
ATOM 26868 C CA . HIS A 1 77 ? -3.759 -6.203 -5.470 1.00 0.00 212 HIS A CA 18
ATOM 26869 C C . HIS A 1 77 ? -3.759 -7.268 -6.562 1.00 0.00 212 HIS A C 18
ATOM 26870 O O . HIS A 1 77 ? -3.171 -8.337 -6.400 1.00 0.00 212 HIS A O 18
ATOM 26884 N N . GLY A 1 78 ? -4.423 -6.969 -7.674 1.00 0.00 213 GLY A N 18
ATOM 26885 C CA . GLY A 1 78 ? -4.487 -7.911 -8.776 1.00 0.00 213 GLY A CA 18
ATOM 26886 C C . GLY A 1 78 ? -5.385 -9.095 -8.475 1.00 0.00 213 GLY A C 18
ATOM 26887 O O . GLY A 1 78 ? -5.520 -10.004 -9.294 1.00 0.00 213 GLY A O 18
ATOM 26891 N N . SER A 1 79 ? -6.001 -9.084 -7.297 1.00 0.00 214 SER A N 18
ATOM 26892 C CA . SER A 1 79 ? -6.887 -10.168 -6.888 1.00 0.00 214 SER A CA 18
ATOM 26893 C C . SER A 1 79 ? -8.339 -9.838 -7.221 1.00 0.00 214 SER A C 18
ATOM 26894 O O . SER A 1 79 ? -8.927 -10.426 -8.128 1.00 0.00 214 SER A O 18
ATOM 26902 N N . GLN A 1 80 ? -8.909 -8.892 -6.481 1.00 0.00 215 GLN A N 18
ATOM 26903 C CA . GLN A 1 80 ? -10.292 -8.484 -6.697 1.00 0.00 215 GLN A CA 18
ATOM 26904 C C . GLN A 1 80 ? -10.358 -7.190 -7.500 1.00 0.00 215 GLN A C 18
ATOM 26905 O O . GLN A 1 80 ? -9.331 -6.586 -7.812 1.00 0.00 215 GLN A O 18
ATOM 26919 N N . THR A 1 81 ? -11.574 -6.767 -7.834 1.00 0.00 216 THR A N 18
ATOM 26920 C CA . THR A 1 81 ? -11.774 -5.545 -8.602 1.00 0.00 216 THR A CA 18
ATOM 26921 C C . THR A 1 81 ? -12.894 -4.699 -8.008 1.00 0.00 216 THR A C 18
ATOM 26922 O O . THR A 1 81 ? -14.072 -4.943 -8.265 1.00 0.00 216 THR A O 18
ATOM 26933 N N . MET A 1 82 ? -12.518 -3.703 -7.212 1.00 0.00 217 MET A N 18
ATOM 26934 C CA . MET A 1 82 ? -13.492 -2.819 -6.582 1.00 0.00 217 MET A CA 18
ATOM 26935 C C . MET A 1 82 ? -14.689 -2.589 -7.498 1.00 0.00 217 MET A C 18
ATOM 26936 O O . MET A 1 82 ? -14.546 -2.310 -8.689 1.00 0.00 217 MET A O 18
ATOM 26950 N N . PRO A 1 83 ? -15.900 -2.708 -6.933 1.00 0.00 218 PRO A N 18
ATOM 26951 C CA . PRO A 1 83 ? -17.145 -2.516 -7.682 1.00 0.00 218 PRO A CA 18
ATOM 26952 C C . PRO A 1 83 ? -17.138 -1.229 -8.500 1.00 0.00 218 PRO A C 18
ATOM 26953 O O . PRO A 1 83 ? -17.014 -0.135 -7.952 1.00 0.00 218 PRO A O 18
ATOM 26964 N N . GLY A 1 84 ? -17.271 -1.369 -9.815 1.00 0.00 219 GLY A N 18
ATOM 26965 C CA . GLY A 1 84 ? -17.277 -0.209 -10.688 1.00 0.00 219 GLY A CA 18
ATOM 26966 C C . GLY A 1 84 ? -16.053 -0.147 -11.579 1.00 0.00 219 GLY A C 18
ATOM 26967 O O . GLY A 1 84 ? -16.168 0.014 -12.793 1.00 0.00 219 GLY A O 18
ATOM 26971 N N . ALA A 1 85 ? -14.876 -0.273 -10.974 1.00 0.00 220 ALA A N 18
ATOM 26972 C CA . ALA A 1 85 ? -13.625 -0.231 -11.721 1.00 0.00 220 ALA A CA 18
ATOM 26973 C C . ALA A 1 85 ? -13.423 -1.511 -12.526 1.00 0.00 220 ALA A C 18
ATOM 26974 O O . ALA A 1 85 ? -13.927 -2.572 -12.160 1.00 0.00 220 ALA A O 18
ATOM 26981 N N . SER A 1 86 ? -12.683 -1.402 -13.625 1.00 0.00 221 SER A N 18
ATOM 26982 C CA . SER A 1 86 ? -12.418 -2.550 -14.484 1.00 0.00 221 SER A CA 18
ATOM 26983 C C . SER A 1 86 ? -11.067 -3.177 -14.152 1.00 0.00 221 SER A C 18
ATOM 26984 O O . SER A 1 86 ? -10.807 -4.332 -14.491 1.00 0.00 221 SER A O 18
ATOM 26992 N N . SER A 1 87 ? -10.212 -2.407 -13.488 1.00 0.00 222 SER A N 18
ATOM 26993 C CA . SER A 1 87 ? -8.886 -2.884 -13.113 1.00 0.00 222 SER A CA 18
ATOM 26994 C C . SER A 1 87 ? -8.862 -3.332 -11.655 1.00 0.00 222 SER A C 18
ATOM 26995 O O . SER A 1 87 ? -9.383 -2.646 -10.775 1.00 0.00 222 SER A O 18
ATOM 27003 N N . SER A 1 88 ? -8.254 -4.487 -11.407 1.00 0.00 223 SER A N 18
ATOM 27004 C CA . SER A 1 88 ? -8.164 -5.030 -10.056 1.00 0.00 223 SER A CA 18
ATOM 27005 C C . SER A 1 88 ? -7.463 -4.049 -9.122 1.00 0.00 223 SER A C 18
ATOM 27006 O O . SER A 1 88 ? -6.622 -3.258 -9.551 1.00 0.00 223 SER A O 18
ATOM 27014 N N . LEU A 1 89 ? -7.814 -4.107 -7.842 1.00 0.00 224 LEU A N 18
ATOM 27015 C CA . LEU A 1 89 ? -7.218 -3.224 -6.845 1.00 0.00 224 LEU A CA 18
ATOM 27016 C C . LEU A 1 89 ? -5.749 -2.962 -7.158 1.00 0.00 224 LEU A C 18
ATOM 27017 O O . LEU A 1 89 ? -5.027 -3.857 -7.599 1.00 0.00 224 LEU A O 18
ATOM 27033 N N . VAL A 1 90 ? -5.310 -1.729 -6.925 1.00 0.00 225 VAL A N 18
ATOM 27034 C CA . VAL A 1 90 ? -3.926 -1.349 -7.179 1.00 0.00 225 VAL A CA 18
ATOM 27035 C C . VAL A 1 90 ? -3.207 -0.992 -5.883 1.00 0.00 225 VAL A C 18
ATOM 27036 O O . VAL A 1 90 ? -3.481 0.042 -5.273 1.00 0.00 225 VAL A O 18
ATOM 27049 N N . VAL A 1 91 ? -2.285 -1.855 -5.466 1.00 0.00 226 VAL A N 18
ATOM 27050 C CA . VAL A 1 91 ? -1.525 -1.630 -4.243 1.00 0.00 226 VAL A CA 18
ATOM 27051 C C . VAL A 1 91 ? -0.033 -1.842 -4.476 1.00 0.00 226 VAL A C 18
ATOM 27052 O O . VAL A 1 91 ? 0.432 -2.974 -4.607 1.00 0.00 226 VAL A O 18
ATOM 27065 N N . LYS A 1 92 ? 0.714 -0.744 -4.526 1.00 0.00 227 LYS A N 18
ATOM 27066 C CA . LYS A 1 92 ? 2.154 -0.807 -4.742 1.00 0.00 227 LYS A CA 18
ATOM 27067 C C . LYS A 1 92 ? 2.906 -0.157 -3.585 1.00 0.00 227 LYS A C 18
ATOM 27068 O O . LYS A 1 92 ? 2.299 0.320 -2.626 1.00 0.00 227 LYS A O 18
ATOM 27087 N N . PHE A 1 93 ? 4.232 -0.139 -3.682 1.00 0.00 228 PHE A N 18
ATOM 27088 C CA . PHE A 1 93 ? 5.067 0.453 -2.644 1.00 0.00 228 PHE A CA 18
ATOM 27089 C C . PHE A 1 93 ? 5.177 1.964 -2.832 1.00 0.00 228 PHE A C 18
ATOM 27090 O O . PHE A 1 93 ? 5.844 2.439 -3.750 1.00 0.00 228 PHE A O 18
ATOM 27107 N N . ALA A 1 94 ? 4.518 2.713 -1.954 1.00 0.00 229 ALA A N 18
ATOM 27108 C CA . ALA A 1 94 ? 4.542 4.169 -2.021 1.00 0.00 229 ALA A CA 18
ATOM 27109 C C . ALA A 1 94 ? 5.950 4.681 -2.306 1.00 0.00 229 ALA A C 18
ATOM 27110 O O . ALA A 1 94 ? 6.867 4.479 -1.510 1.00 0.00 229 ALA A O 18
ATOM 27117 N N . ASP A 1 95 ? 6.114 5.344 -3.446 1.00 0.00 230 ASP A N 18
ATOM 27118 C CA . ASP A 1 95 ? 7.410 5.886 -3.836 1.00 0.00 230 ASP A CA 18
ATOM 27119 C C . ASP A 1 95 ? 7.479 7.384 -3.557 1.00 0.00 230 ASP A C 18
ATOM 27120 O O . ASP A 1 95 ? 6.598 8.143 -3.963 1.00 0.00 230 ASP A O 18
ATOM 27129 N N . THR A 1 96 ? 8.531 7.804 -2.861 1.00 0.00 231 THR A N 18
ATOM 27130 C CA . THR A 1 96 ? 8.714 9.211 -2.527 1.00 0.00 231 THR A CA 18
ATOM 27131 C C . THR A 1 96 ? 10.140 9.664 -2.816 1.00 0.00 231 THR A C 18
ATOM 27132 O O . THR A 1 96 ? 11.017 8.846 -3.097 1.00 0.00 231 THR A O 18
ATOM 27143 N N . ASP A 1 97 ? 10.366 10.971 -2.745 1.00 0.00 232 ASP A N 18
ATOM 27144 C CA . ASP A 1 97 ? 11.688 11.533 -2.998 1.00 0.00 232 ASP A CA 18
ATOM 27145 C C . ASP A 1 97 ? 11.823 12.913 -2.362 1.00 0.00 232 ASP A C 18
ATOM 27146 O O . ASP A 1 97 ? 11.083 13.838 -2.698 1.00 0.00 232 ASP A O 18
ATOM 27155 N N . LYS A 1 98 ? 12.770 13.044 -1.440 1.00 0.00 233 LYS A N 18
ATOM 27156 C CA . LYS A 1 98 ? 13.003 14.311 -0.756 1.00 0.00 233 LYS A CA 18
ATOM 27157 C C . LYS A 1 98 ? 13.748 15.288 -1.659 1.00 0.00 233 LYS A C 18
ATOM 27158 O O . LYS A 1 98 ? 14.424 14.882 -2.603 1.00 0.00 233 LYS A O 18
ATOM 27177 N N . GLU A 1 99 ? 13.620 16.578 -1.361 1.00 0.00 234 GLU A N 18
ATOM 27178 C CA . GLU A 1 99 ? 14.283 17.612 -2.147 1.00 0.00 234 GLU A CA 18
ATOM 27179 C C . GLU A 1 99 ? 15.792 17.389 -2.177 1.00 0.00 234 GLU A C 18
ATOM 27180 O O . GLU A 1 99 ? 16.393 17.278 -3.246 1.00 0.00 234 GLU A O 18
ATOM 27192 N N . SER A 1 100 ? 16.399 17.326 -0.996 1.00 0.00 235 SER A N 18
ATOM 27193 C CA . SER A 1 100 ? 17.838 17.121 -0.886 1.00 0.00 235 SER A CA 18
ATOM 27194 C C . SER A 1 100 ? 18.208 15.678 -1.217 1.00 0.00 235 SER A C 18
ATOM 27195 O O . SER A 1 100 ? 18.418 14.858 -0.323 1.00 0.00 235 SER A O 18
ATOM 27203 N N . GLY A 1 101 ? 18.287 15.375 -2.509 1.00 0.00 236 GLY A N 18
ATOM 27204 C CA . GLY A 1 101 ? 18.632 14.032 -2.936 1.00 0.00 236 GLY A CA 18
ATOM 27205 C C . GLY A 1 101 ? 20.063 13.665 -2.597 1.00 0.00 236 GLY A C 18
ATOM 27206 O O . GLY A 1 101 ? 20.747 14.368 -1.853 1.00 0.00 236 GLY A O 18
ATOM 27210 N N . PRO A 1 102 ? 20.536 12.538 -3.150 1.00 0.00 237 PRO A N 18
ATOM 27211 C CA . PRO A 1 102 ? 21.899 12.052 -2.915 1.00 0.00 237 PRO A CA 18
ATOM 27212 C C . PRO A 1 102 ? 22.937 12.826 -3.720 1.00 0.00 237 PRO A C 18
ATOM 27213 O O . PRO A 1 102 ? 22.999 12.711 -4.944 1.00 0.00 237 PRO A O 18
ATOM 27224 N N . SER A 1 103 ? 23.751 13.615 -3.025 1.00 0.00 238 SER A N 18
ATOM 27225 C CA . SER A 1 103 ? 24.784 14.411 -3.677 1.00 0.00 238 SER A CA 18
ATOM 27226 C C . SER A 1 103 ? 25.901 13.519 -4.211 1.00 0.00 238 SER A C 18
ATOM 27227 O O . SER A 1 103 ? 26.774 13.083 -3.461 1.00 0.00 238 SER A O 18
ATOM 27235 N N . SER A 1 104 ? 25.866 13.252 -5.512 1.00 0.00 239 SER A N 18
ATOM 27236 C CA . SER A 1 104 ? 26.872 12.409 -6.147 1.00 0.00 239 SER A CA 18
ATOM 27237 C C . SER A 1 104 ? 28.201 13.149 -6.271 1.00 0.00 239 SER A C 18
ATOM 27238 O O . SER A 1 104 ? 28.257 14.266 -6.783 1.00 0.00 239 SER A O 18
ATOM 27246 N N . GLY A 1 105 ? 29.269 12.516 -5.796 1.00 0.00 240 GLY A N 18
ATOM 27247 C CA . GLY A 1 105 ? 30.584 13.127 -5.861 1.00 0.00 240 GLY A CA 18
ATOM 27248 C C . GLY A 1 105 ? 31.702 12.105 -5.811 1.00 0.00 240 GLY A C 18
ATOM 27249 O O . GLY A 1 105 ? 32.610 12.209 -4.987 1.00 0.00 240 GLY A O 18
ATOM 27253 N N . GLY A 1 1 ? 2.509 -16.735 -16.765 1.00 0.00 136 GLY A N 19
ATOM 27254 C CA . GLY A 1 1 ? 2.768 -16.388 -15.380 1.00 0.00 136 GLY A CA 19
ATOM 27255 C C . GLY A 1 1 ? 4.143 -16.827 -14.919 1.00 0.00 136 GLY A C 19
ATOM 27256 O O . GLY A 1 1 ? 4.596 -17.923 -15.251 1.00 0.00 136 GLY A O 19
ATOM 27260 N N . SER A 1 2 ? 4.811 -15.970 -14.153 1.00 0.00 137 SER A N 19
ATOM 27261 C CA . SER A 1 2 ? 6.146 -16.274 -13.651 1.00 0.00 137 SER A CA 19
ATOM 27262 C C . SER A 1 2 ? 6.130 -16.443 -12.134 1.00 0.00 137 SER A C 19
ATOM 27263 O O . SER A 1 2 ? 5.870 -15.494 -11.395 1.00 0.00 137 SER A O 19
ATOM 27271 N N . SER A 1 3 ? 6.411 -17.660 -11.678 1.00 0.00 138 SER A N 19
ATOM 27272 C CA . SER A 1 3 ? 6.425 -17.956 -10.251 1.00 0.00 138 SER A CA 19
ATOM 27273 C C . SER A 1 3 ? 7.842 -17.863 -9.691 1.00 0.00 138 SER A C 19
ATOM 27274 O O . SER A 1 3 ? 8.707 -18.671 -10.024 1.00 0.00 138 SER A O 19
ATOM 27282 N N . GLY A 1 4 ? 8.070 -16.869 -8.837 1.00 0.00 139 GLY A N 19
ATOM 27283 C CA . GLY A 1 4 ? 9.382 -16.686 -8.245 1.00 0.00 139 GLY A CA 19
ATOM 27284 C C . GLY A 1 4 ? 9.733 -15.224 -8.053 1.00 0.00 139 GLY A C 19
ATOM 27285 O O . GLY A 1 4 ? 10.290 -14.590 -8.949 1.00 0.00 139 GLY A O 19
ATOM 27289 N N . SER A 1 5 ? 9.405 -14.687 -6.882 1.00 0.00 140 SER A N 19
ATOM 27290 C CA . SER A 1 5 ? 9.685 -13.289 -6.578 1.00 0.00 140 SER A CA 19
ATOM 27291 C C . SER A 1 5 ? 10.897 -13.164 -5.660 1.00 0.00 140 SER A C 19
ATOM 27292 O O . SER A 1 5 ? 10.833 -13.507 -4.479 1.00 0.00 140 SER A O 19
ATOM 27300 N N . SER A 1 6 ? 12.001 -12.672 -6.211 1.00 0.00 141 SER A N 19
ATOM 27301 C CA . SER A 1 6 ? 13.230 -12.505 -5.444 1.00 0.00 141 SER A CA 19
ATOM 27302 C C . SER A 1 6 ? 13.529 -11.027 -5.212 1.00 0.00 141 SER A C 19
ATOM 27303 O O . SER A 1 6 ? 13.060 -10.163 -5.951 1.00 0.00 141 SER A O 19
ATOM 27311 N N . GLY A 1 7 ? 14.316 -10.744 -4.178 1.00 0.00 142 GLY A N 19
ATOM 27312 C CA . GLY A 1 7 ? 14.665 -9.371 -3.865 1.00 0.00 142 GLY A CA 19
ATOM 27313 C C . GLY A 1 7 ? 15.666 -9.271 -2.731 1.00 0.00 142 GLY A C 19
ATOM 27314 O O . GLY A 1 7 ? 16.252 -10.274 -2.322 1.00 0.00 142 GLY A O 19
ATOM 27318 N N . CYS A 1 8 ? 15.864 -8.059 -2.225 1.00 0.00 143 CYS A N 19
ATOM 27319 C CA . CYS A 1 8 ? 16.804 -7.831 -1.133 1.00 0.00 143 CYS A CA 19
ATOM 27320 C C . CYS A 1 8 ? 16.286 -8.439 0.167 1.00 0.00 143 CYS A C 19
ATOM 27321 O O . CYS A 1 8 ? 15.584 -7.781 0.936 1.00 0.00 143 CYS A O 19
ATOM 27329 N N . LEU A 1 9 ? 16.634 -9.699 0.405 1.00 0.00 144 LEU A N 19
ATOM 27330 C CA . LEU A 1 9 ? 16.202 -10.397 1.611 1.00 0.00 144 LEU A CA 19
ATOM 27331 C C . LEU A 1 9 ? 17.007 -9.938 2.823 1.00 0.00 144 LEU A C 19
ATOM 27332 O O . LEU A 1 9 ? 16.451 -9.703 3.896 1.00 0.00 144 LEU A O 19
ATOM 27348 N N . ARG A 1 10 ? 18.317 -9.810 2.643 1.00 0.00 145 ARG A N 19
ATOM 27349 C CA . ARG A 1 10 ? 19.198 -9.378 3.722 1.00 0.00 145 ARG A CA 19
ATOM 27350 C C . ARG A 1 10 ? 18.498 -8.366 4.623 1.00 0.00 145 ARG A C 19
ATOM 27351 O O . ARG A 1 10 ? 18.655 -8.394 5.843 1.00 0.00 145 ARG A O 19
ATOM 27372 N N . GLN A 1 11 ? 17.725 -7.472 4.013 1.00 0.00 146 GLN A N 19
ATOM 27373 C CA . GLN A 1 11 ? 17.002 -6.451 4.760 1.00 0.00 146 GLN A CA 19
ATOM 27374 C C . GLN A 1 11 ? 16.046 -5.686 3.852 1.00 0.00 146 GLN A C 19
ATOM 27375 O O . GLN A 1 11 ? 16.336 -5.424 2.684 1.00 0.00 146 GLN A O 19
ATOM 27389 N N . PRO A 1 12 ? 14.877 -5.318 4.398 1.00 0.00 147 PRO A N 19
ATOM 27390 C CA . PRO A 1 12 ? 13.854 -4.578 3.653 1.00 0.00 147 PRO A CA 19
ATOM 27391 C C . PRO A 1 12 ? 14.184 -3.094 3.534 1.00 0.00 147 PRO A C 19
ATOM 27392 O O . PRO A 1 12 ? 14.793 -2.495 4.421 1.00 0.00 147 PRO A O 19
ATOM 27403 N N . PRO A 1 13 ? 13.773 -2.484 2.412 1.00 0.00 148 PRO A N 19
ATOM 27404 C CA . PRO A 1 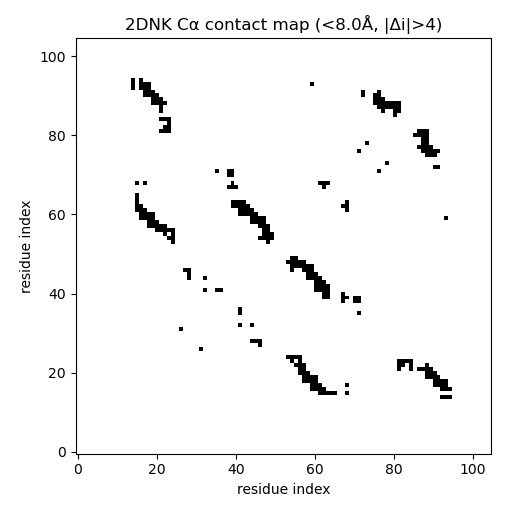13 ? 14.014 -1.061 2.151 1.00 0.00 148 PRO A CA 19
ATOM 27405 C C . PRO A 1 13 ? 13.666 -0.185 3.349 1.00 0.00 148 PRO A C 19
ATOM 27406 O O . PRO A 1 13 ? 12.945 -0.610 4.253 1.00 0.00 148 PRO A O 19
ATOM 27417 N N . SER A 1 14 ? 14.182 1.040 3.351 1.00 0.00 149 SER A N 19
ATOM 27418 C CA . SER A 1 14 ? 13.928 1.975 4.440 1.00 0.00 149 SER A CA 19
ATOM 27419 C C . SER A 1 14 ? 12.436 2.263 4.572 1.00 0.00 149 SER A C 19
ATOM 27420 O O . SER A 1 14 ? 11.801 1.876 5.554 1.00 0.00 149 SER A O 19
ATOM 27428 N N . HIS A 1 15 ? 11.881 2.947 3.576 1.00 0.00 150 HIS A N 19
ATOM 27429 C CA . HIS A 1 15 ? 10.463 3.287 3.579 1.00 0.00 150 HIS A CA 19
ATOM 27430 C C . HIS A 1 15 ? 9.607 2.053 3.314 1.00 0.00 150 HIS A C 19
ATOM 27431 O O . HIS A 1 15 ? 9.691 1.445 2.247 1.00 0.00 150 HIS A O 19
ATOM 27445 N N . ARG A 1 16 ? 8.785 1.687 4.292 1.00 0.00 151 ARG A N 19
ATOM 27446 C CA . ARG A 1 16 ? 7.915 0.524 4.165 1.00 0.00 151 ARG A CA 19
ATOM 27447 C C . ARG A 1 16 ? 6.463 0.950 3.970 1.00 0.00 151 ARG A C 19
ATOM 27448 O O . ARG A 1 16 ? 5.551 0.378 4.569 1.00 0.00 151 ARG A O 19
ATOM 27469 N N . LYS A 1 17 ? 6.255 1.958 3.130 1.00 0.00 152 LYS A N 19
ATOM 27470 C CA . LYS A 1 17 ? 4.914 2.460 2.854 1.00 0.00 152 LYS A CA 19
ATOM 27471 C C . LYS A 1 17 ? 4.319 1.778 1.627 1.00 0.00 152 LYS A C 19
ATOM 27472 O O . LYS A 1 17 ? 5.042 1.210 0.808 1.00 0.00 152 LYS A O 19
ATOM 27491 N N . LEU A 1 18 ? 2.997 1.840 1.505 1.00 0.00 153 LEU A N 19
ATOM 27492 C CA . LEU A 1 18 ? 2.305 1.229 0.375 1.00 0.00 153 LEU A CA 19
ATOM 27493 C C . LEU A 1 18 ? 1.274 2.187 -0.213 1.00 0.00 153 LEU A C 19
ATOM 27494 O O . LEU A 1 18 ? 0.451 2.751 0.509 1.00 0.00 153 LEU A O 19
ATOM 27510 N N . PHE A 1 19 ? 1.322 2.364 -1.529 1.00 0.00 154 PHE A N 19
ATOM 27511 C CA . PHE A 1 19 ? 0.392 3.252 -2.216 1.00 0.00 154 PHE A CA 19
ATOM 27512 C C . PHE A 1 19 ? -0.773 2.466 -2.810 1.00 0.00 154 PHE A C 19
ATOM 27513 O O . PHE A 1 19 ? -0.585 1.628 -3.692 1.00 0.00 154 PHE A O 19
ATOM 27530 N N . VAL A 1 20 ? -1.977 2.742 -2.320 1.00 0.00 155 VAL A N 19
ATOM 27531 C CA . VAL A 1 20 ? -3.174 2.062 -2.802 1.00 0.00 155 VAL A CA 19
ATOM 27532 C C . VAL A 1 20 ? -4.062 3.011 -3.599 1.00 0.00 155 VAL A C 19
ATOM 27533 O O . VAL A 1 20 ? -4.295 4.148 -3.192 1.00 0.00 155 VAL A O 19
ATOM 27546 N N . GLY A 1 21 ? -4.557 2.534 -4.737 1.00 0.00 156 GLY A N 19
ATOM 27547 C CA . GLY A 1 21 ? -5.415 3.353 -5.573 1.00 0.00 156 GLY A CA 19
ATOM 27548 C C . GLY A 1 21 ? -6.642 2.604 -6.054 1.00 0.00 156 GLY A C 19
ATOM 27549 O O . GLY A 1 21 ? -7.065 1.629 -5.434 1.00 0.00 156 GLY A O 19
ATOM 27553 N N . MET A 1 22 ? -7.215 3.060 -7.163 1.00 0.00 157 MET A N 19
ATOM 27554 C CA . MET A 1 22 ? -8.401 2.426 -7.727 1.00 0.00 157 MET A CA 19
ATOM 27555 C C . MET A 1 22 ? -9.364 1.997 -6.624 1.00 0.00 157 MET A C 19
ATOM 27556 O O . MET A 1 22 ? -10.055 0.985 -6.748 1.00 0.00 157 MET A O 19
ATOM 27570 N N . LEU A 1 23 ? -9.404 2.772 -5.546 1.00 0.00 158 LEU A N 19
ATOM 27571 C CA . LEU A 1 23 ? -10.283 2.472 -4.421 1.00 0.00 158 LEU A CA 19
ATOM 27572 C C . LEU A 1 23 ? -11.681 3.036 -4.656 1.00 0.00 158 LEU A C 19
ATOM 27573 O O . LEU A 1 23 ? -11.899 3.812 -5.585 1.00 0.00 158 LEU A O 19
ATOM 27589 N N . ASN A 1 24 ? -12.623 2.641 -3.806 1.00 0.00 159 ASN A N 19
ATOM 27590 C CA . ASN A 1 24 ? -14.000 3.108 -3.921 1.00 0.00 159 ASN A CA 19
ATOM 27591 C C . ASN A 1 24 ? -14.302 4.175 -2.873 1.00 0.00 159 ASN A C 19
ATOM 27592 O O . ASN A 1 24 ? -13.567 4.328 -1.897 1.00 0.00 159 ASN A O 19
ATOM 27603 N N . LYS A 1 25 ? -15.388 4.912 -3.082 1.00 0.00 160 LYS A N 19
ATOM 27604 C CA . LYS A 1 25 ? -15.789 5.964 -2.156 1.00 0.00 160 LYS A CA 19
ATOM 27605 C C . LYS A 1 25 ? -16.867 5.465 -1.199 1.00 0.00 160 LYS A C 19
ATOM 27606 O O . LYS A 1 25 ? -17.627 6.255 -0.641 1.00 0.00 160 LYS A O 19
ATOM 27625 N N . GLN A 1 26 ? -16.924 4.150 -1.014 1.00 0.00 161 GLN A N 19
ATOM 27626 C CA . GLN A 1 26 ? -17.909 3.547 -0.124 1.00 0.00 161 GLN A CA 19
ATOM 27627 C C . GLN A 1 26 ? -17.241 2.990 1.129 1.00 0.00 161 GLN A C 19
ATOM 27628 O O . GLN A 1 26 ? -17.708 3.217 2.245 1.00 0.00 161 GLN A O 19
ATOM 27642 N N . GLN A 1 27 ? -16.146 2.262 0.937 1.00 0.00 162 GLN A N 19
ATOM 27643 C CA . GLN A 1 27 ? -15.414 1.673 2.052 1.00 0.00 162 GLN A CA 19
ATOM 27644 C C . GLN A 1 27 ? -14.799 2.756 2.932 1.00 0.00 162 GLN A C 19
ATOM 27645 O O . GLN A 1 27 ? -14.827 3.938 2.590 1.00 0.00 162 GLN A O 19
ATOM 27659 N N . SER A 1 28 ? -14.243 2.345 4.067 1.00 0.00 163 SER A N 19
ATOM 27660 C CA . SER A 1 28 ? -13.624 3.280 4.999 1.00 0.00 163 SER A CA 19
ATOM 27661 C C . SER A 1 28 ? -12.336 2.701 5.576 1.00 0.00 163 SER A C 19
ATOM 27662 O O . SER A 1 28 ? -11.919 1.603 5.209 1.00 0.00 163 SER A O 19
ATOM 27670 N N . GLU A 1 29 ? -11.712 3.448 6.481 1.00 0.00 164 GLU A N 19
ATOM 27671 C CA . GLU A 1 29 ? -10.471 3.008 7.108 1.00 0.00 164 GLU A CA 19
ATOM 27672 C C . GLU A 1 29 ? -10.670 1.684 7.839 1.00 0.00 164 GLU A C 19
ATOM 27673 O O . GLU A 1 29 ? -9.791 0.822 7.835 1.00 0.00 164 GLU A O 19
ATOM 27685 N N . ASP A 1 30 ? -11.831 1.529 8.466 1.00 0.00 165 ASP A N 19
ATOM 27686 C CA . ASP A 1 30 ? -12.147 0.310 9.201 1.00 0.00 165 ASP A CA 19
ATOM 27687 C C . ASP A 1 30 ? -12.109 -0.905 8.280 1.00 0.00 165 ASP A C 19
ATOM 27688 O O . ASP A 1 30 ? -11.461 -1.907 8.583 1.00 0.00 165 ASP A O 19
ATOM 27697 N N . ASP A 1 31 ? -12.809 -0.810 7.155 1.00 0.00 166 ASP A N 19
ATOM 27698 C CA . ASP A 1 31 ? -12.856 -1.901 6.189 1.00 0.00 166 ASP A CA 19
ATOM 27699 C C . ASP A 1 31 ? -11.456 -2.251 5.696 1.00 0.00 166 ASP A C 19
ATOM 27700 O O . ASP A 1 31 ? -11.015 -3.396 5.806 1.00 0.00 166 ASP A O 19
ATOM 27709 N N . VAL A 1 32 ? -10.760 -1.258 5.152 1.00 0.00 167 VAL A N 19
ATOM 27710 C CA . VAL A 1 32 ? -9.409 -1.461 4.641 1.00 0.00 167 VAL A CA 19
ATOM 27711 C C . VAL A 1 32 ? -8.455 -1.866 5.759 1.00 0.00 167 VAL A C 19
ATOM 27712 O O . VAL A 1 32 ? -7.466 -2.561 5.523 1.00 0.00 167 VAL A O 19
ATOM 27725 N N . ARG A 1 33 ? -8.758 -1.429 6.977 1.00 0.00 168 ARG A N 19
ATOM 27726 C CA . ARG A 1 33 ? -7.926 -1.746 8.131 1.00 0.00 168 ARG A CA 19
ATOM 27727 C C . ARG A 1 33 ? -7.916 -3.248 8.397 1.00 0.00 168 ARG A C 19
ATOM 27728 O O . ARG A 1 33 ? -6.856 -3.874 8.439 1.00 0.00 168 ARG A O 19
ATOM 27749 N N . ARG A 1 34 ? -9.101 -3.821 8.577 1.00 0.00 169 ARG A N 19
ATOM 27750 C CA . ARG A 1 34 ? -9.228 -5.249 8.840 1.00 0.00 169 ARG A CA 19
ATOM 27751 C C . ARG A 1 34 ? -8.698 -6.068 7.667 1.00 0.00 169 ARG A C 19
ATOM 27752 O O . ARG A 1 34 ? -7.827 -6.922 7.834 1.00 0.00 169 ARG A O 19
ATOM 27773 N N . LEU A 1 35 ? -9.231 -5.802 6.479 1.00 0.00 170 LEU A N 19
ATOM 27774 C CA . LEU A 1 35 ? -8.812 -6.514 5.276 1.00 0.00 170 LEU A CA 19
ATOM 27775 C C . LEU A 1 35 ? -7.295 -6.659 5.230 1.00 0.00 170 LEU A C 19
ATOM 27776 O O . LEU A 1 35 ? -6.764 -7.768 5.295 1.00 0.00 170 LEU A O 19
ATOM 27792 N N . PHE A 1 36 ? -6.601 -5.531 5.118 1.00 0.00 171 PHE A N 19
ATOM 27793 C CA . PHE A 1 36 ? -5.143 -5.532 5.064 1.00 0.00 171 PHE A CA 19
ATOM 27794 C C . PHE A 1 36 ? -4.557 -6.347 6.213 1.00 0.00 171 PHE A C 19
ATOM 27795 O O . PHE A 1 36 ? -3.991 -7.419 6.001 1.00 0.00 171 PHE A O 19
ATOM 27812 N N . GLU A 1 37 ? -4.697 -5.830 7.430 1.00 0.00 172 GLU A N 19
ATOM 27813 C CA . GLU A 1 37 ? -4.180 -6.509 8.612 1.00 0.00 172 GLU A CA 19
ATOM 27814 C C . GLU A 1 37 ? -4.548 -7.990 8.593 1.00 0.00 172 GLU A C 19
ATOM 27815 O O . GLU A 1 37 ? -3.855 -8.820 9.181 1.00 0.00 172 GLU A O 19
ATOM 27827 N N . ALA A 1 38 ? -5.644 -8.313 7.914 1.00 0.00 173 ALA A N 19
ATOM 27828 C CA . ALA A 1 38 ? -6.104 -9.693 7.817 1.00 0.00 173 ALA A CA 19
ATOM 27829 C C . ALA A 1 38 ? -4.967 -10.622 7.406 1.00 0.00 173 ALA A C 19
ATOM 27830 O O . ALA A 1 38 ? -5.040 -11.835 7.605 1.00 0.00 173 ALA A O 19
ATOM 27837 N N . PHE A 1 39 ? -3.917 -10.047 6.829 1.00 0.00 174 PHE A N 19
ATOM 27838 C CA . PHE A 1 39 ? -2.765 -10.825 6.388 1.00 0.00 174 PHE A CA 19
ATOM 27839 C C . PHE A 1 39 ? -1.528 -10.480 7.212 1.00 0.00 174 PHE A C 19
ATOM 27840 O O . PHE A 1 39 ? -1.106 -11.253 8.071 1.00 0.00 174 PHE A O 19
ATOM 27857 N N . GLY A 1 40 ? -0.951 -9.313 6.943 1.00 0.00 175 GLY A N 19
ATOM 27858 C CA . GLY A 1 40 ? 0.232 -8.886 7.667 1.00 0.00 175 GLY A CA 19
ATOM 27859 C C . GLY A 1 40 ? -0.060 -7.766 8.646 1.00 0.00 175 GLY A C 19
ATOM 27860 O O . GLY A 1 40 ? -0.979 -6.975 8.438 1.00 0.00 175 GLY A O 19
ATOM 27864 N N . ASN A 1 41 ? 0.724 -7.699 9.717 1.00 0.00 176 ASN A N 19
ATOM 27865 C CA . ASN A 1 41 ? 0.543 -6.668 10.733 1.00 0.00 176 ASN A CA 19
ATOM 27866 C C . ASN A 1 41 ? 0.758 -5.278 10.143 1.00 0.00 176 ASN A C 19
ATOM 27867 O O . ASN A 1 41 ? 1.737 -5.038 9.434 1.00 0.00 176 ASN A O 19
ATOM 27878 N N . ILE A 1 42 ? -0.162 -4.366 10.439 1.00 0.00 177 ILE A N 19
ATOM 27879 C CA . ILE A 1 42 ? -0.071 -3.000 9.939 1.00 0.00 177 ILE A CA 19
ATOM 27880 C C . ILE A 1 42 ? 0.657 -2.099 10.931 1.00 0.00 177 ILE A C 19
ATOM 27881 O O . ILE A 1 42 ? 0.446 -2.192 12.139 1.00 0.00 177 ILE A O 19
ATOM 27897 N N . GLU A 1 43 ? 1.513 -1.225 10.410 1.00 0.00 178 GLU A N 19
ATOM 27898 C CA . GLU A 1 43 ? 2.271 -0.306 11.250 1.00 0.00 178 GLU A CA 19
ATOM 27899 C C . GLU A 1 43 ? 1.636 1.082 11.250 1.00 0.00 178 GLU A C 19
ATOM 27900 O O . GLU A 1 43 ? 1.724 1.815 12.234 1.00 0.00 178 GLU A O 19
ATOM 27912 N N . GLU A 1 44 ? 0.996 1.433 10.139 1.00 0.00 179 GLU A N 19
ATOM 27913 C CA . GLU A 1 44 ? 0.348 2.733 10.010 1.00 0.00 179 GLU A CA 19
ATOM 27914 C C . GLU A 1 44 ? -0.617 2.745 8.828 1.00 0.00 179 GLU A C 19
ATOM 27915 O O . GLU A 1 44 ? -0.339 2.158 7.781 1.00 0.00 179 GLU A O 19
ATOM 27927 N N . CYS A 1 45 ? -1.749 3.416 9.002 1.00 0.00 180 CYS A N 19
ATOM 27928 C CA . CYS A 1 45 ? -2.756 3.504 7.951 1.00 0.00 180 CYS A CA 19
ATOM 27929 C C . CYS A 1 45 ? -3.311 4.921 7.846 1.00 0.00 180 CYS A C 19
ATOM 27930 O O . CYS A 1 45 ? -3.567 5.576 8.858 1.00 0.00 180 CYS A O 19
ATOM 27938 N N . THR A 1 46 ? -3.493 5.391 6.616 1.00 0.00 181 THR A N 19
ATOM 27939 C CA . THR A 1 46 ? -4.015 6.731 6.379 1.00 0.00 181 THR A CA 19
ATOM 27940 C C . THR A 1 46 ? -4.777 6.799 5.061 1.00 0.00 181 THR A C 19
ATOM 27941 O O . THR A 1 46 ? -4.300 6.321 4.032 1.00 0.00 181 THR A O 19
ATOM 27952 N N . ILE A 1 47 ? -5.964 7.396 5.099 1.00 0.00 182 ILE A N 19
ATOM 27953 C CA . ILE A 1 47 ? -6.791 7.528 3.906 1.00 0.00 182 ILE A CA 19
ATOM 27954 C C . ILE A 1 47 ? -6.639 8.911 3.282 1.00 0.00 182 ILE A C 19
ATOM 27955 O O . ILE A 1 47 ? -6.508 9.912 3.988 1.00 0.00 182 ILE A O 19
ATOM 27971 N N . LEU A 1 48 ? -6.659 8.960 1.955 1.00 0.00 183 LEU A N 19
ATOM 27972 C CA . LEU A 1 48 ? -6.525 10.221 1.233 1.00 0.00 183 LEU A CA 19
ATOM 27973 C C . LEU A 1 48 ? -7.894 10.785 0.864 1.00 0.00 183 LEU A C 19
ATOM 27974 O O . LEU A 1 48 ? -8.707 10.105 0.238 1.00 0.00 183 LEU A O 19
ATOM 27990 N N . ARG A 1 49 ? -8.139 12.031 1.253 1.00 0.00 184 ARG A N 19
ATOM 27991 C CA . ARG A 1 49 ? -9.409 12.687 0.961 1.00 0.00 184 ARG A CA 19
ATOM 27992 C C . ARG A 1 49 ? -9.180 14.068 0.354 1.00 0.00 184 ARG A C 19
ATOM 27993 O O . ARG A 1 49 ? -8.671 14.972 1.016 1.00 0.00 184 ARG A O 19
ATOM 28014 N N . GLY A 1 50 ? -9.561 14.224 -0.910 1.00 0.00 185 GLY A N 19
ATOM 28015 C CA . GLY A 1 50 ? -9.390 15.497 -1.585 1.00 0.00 185 GLY A CA 19
ATOM 28016 C C . GLY A 1 50 ? -9.816 16.671 -0.726 1.00 0.00 185 GLY A C 19
ATOM 28017 O O . GLY A 1 50 ? -10.622 16.533 0.195 1.00 0.00 185 GLY A O 19
ATOM 28021 N N . PRO A 1 51 ? -9.267 17.858 -1.024 1.00 0.00 186 PRO A N 19
ATOM 28022 C CA . PRO A 1 51 ? -9.580 19.083 -0.283 1.00 0.00 186 PRO A CA 19
ATOM 28023 C C . PRO A 1 51 ? -11.078 19.254 -0.051 1.00 0.00 186 PRO A C 19
ATOM 28024 O O . PRO A 1 51 ? -11.504 19.681 1.022 1.00 0.00 186 PRO A O 19
ATOM 28035 N N . ASP A 1 52 ? -11.871 18.917 -1.062 1.00 0.00 187 ASP A N 19
ATOM 28036 C CA . ASP A 1 52 ? -13.321 19.032 -0.967 1.00 0.00 187 ASP A CA 19
ATOM 28037 C C . ASP A 1 52 ? -13.855 18.220 0.209 1.00 0.00 187 ASP A C 19
ATOM 28038 O O . ASP A 1 52 ? -14.707 18.687 0.963 1.00 0.00 187 ASP A O 19
ATOM 28047 N N . GLY A 1 53 ? -13.347 17.000 0.358 1.00 0.00 188 GLY A N 19
ATOM 28048 C CA . GLY A 1 53 ? -13.785 16.141 1.443 1.00 0.00 188 GLY A CA 19
ATOM 28049 C C . GLY A 1 53 ? -13.939 14.696 1.013 1.00 0.00 188 GLY A C 19
ATOM 28050 O O . GLY A 1 53 ? -13.525 13.782 1.725 1.00 0.00 188 GLY A O 19
ATOM 28054 N N . ASN A 1 54 ? -14.538 14.488 -0.155 1.00 0.00 189 ASN A N 19
ATOM 28055 C CA . ASN A 1 54 ? -14.747 13.143 -0.678 1.00 0.00 189 ASN A CA 19
ATOM 28056 C C . ASN A 1 54 ? -13.416 12.426 -0.885 1.00 0.00 189 ASN A C 19
ATOM 28057 O O . ASN A 1 54 ? -12.404 13.053 -1.197 1.00 0.00 189 ASN A O 19
ATOM 28068 N N . SER A 1 55 ? -13.426 11.109 -0.708 1.00 0.00 190 SER A N 19
ATOM 28069 C CA . SER A 1 55 ? -12.220 10.306 -0.872 1.00 0.00 190 SER A CA 19
ATOM 28070 C C . SER A 1 55 ? -11.788 10.267 -2.335 1.00 0.00 190 SER A C 19
ATOM 28071 O O . SER A 1 55 ? -12.620 10.180 -3.238 1.00 0.00 190 SER A O 19
ATOM 28079 N N . LYS A 1 56 ? -10.481 10.332 -2.561 1.00 0.00 191 LYS A N 19
ATOM 28080 C CA . LYS A 1 56 ? -9.935 10.303 -3.913 1.00 0.00 191 LYS A CA 19
ATOM 28081 C C . LYS A 1 56 ? -9.557 8.882 -4.317 1.00 0.00 191 LYS A C 19
ATOM 28082 O O . LYS A 1 56 ? -8.552 8.665 -4.993 1.00 0.00 191 LYS A O 19
ATOM 28101 N N . GLY A 1 57 ? -10.370 7.916 -3.898 1.00 0.00 192 GLY A N 19
ATOM 28102 C CA . GLY A 1 57 ? -10.104 6.528 -4.227 1.00 0.00 192 GLY A CA 19
ATOM 28103 C C . GLY A 1 57 ? -8.641 6.164 -4.067 1.00 0.00 192 GLY A C 19
ATOM 28104 O O . GLY A 1 57 ? -8.079 5.446 -4.894 1.00 0.00 192 GLY A O 19
ATOM 28108 N N . CYS A 1 58 ? -8.022 6.662 -3.002 1.00 0.00 193 CYS A N 19
ATOM 28109 C CA . CYS A 1 58 ? -6.615 6.388 -2.737 1.00 0.00 193 CYS A CA 19
ATOM 28110 C C . CYS A 1 58 ? -6.331 6.396 -1.239 1.00 0.00 193 CYS A C 19
ATOM 28111 O O . CYS A 1 58 ? -7.008 7.081 -0.473 1.00 0.00 193 CYS A O 19
ATOM 28119 N N . ALA A 1 59 ? -5.327 5.629 -0.827 1.00 0.00 194 ALA A N 19
ATOM 28120 C CA . ALA A 1 59 ? -4.954 5.548 0.580 1.00 0.00 194 ALA A CA 19
ATOM 28121 C C . ALA A 1 59 ? -3.535 5.014 0.741 1.00 0.00 194 ALA A C 19
ATOM 28122 O O . ALA A 1 59 ? -3.052 4.245 -0.089 1.00 0.00 194 ALA A O 19
ATOM 28129 N N . PHE A 1 60 ? -2.871 5.428 1.816 1.00 0.00 195 PHE A N 19
ATOM 28130 C CA . PHE A 1 60 ? -1.506 4.992 2.086 1.00 0.00 195 PHE A CA 19
ATOM 28131 C C . PHE A 1 60 ? -1.466 4.028 3.267 1.00 0.00 195 PHE A C 19
ATOM 28132 O O . PHE A 1 60 ? -1.799 4.394 4.394 1.00 0.00 195 PHE A O 19
ATOM 28149 N N . VAL A 1 61 ? -1.057 2.791 3.000 1.00 0.00 196 VAL A N 19
ATOM 28150 C CA . VAL A 1 61 ? -0.973 1.773 4.040 1.00 0.00 196 VAL A CA 19
ATOM 28151 C C . VAL A 1 61 ? 0.478 1.429 4.356 1.00 0.00 196 VAL A C 19
ATOM 28152 O O . VAL A 1 61 ? 1.341 1.459 3.478 1.00 0.00 196 VAL A O 19
ATOM 28165 N N . LYS A 1 62 ? 0.742 1.100 5.617 1.00 0.00 197 LYS A N 19
ATOM 28166 C CA . LYS A 1 62 ? 2.088 0.748 6.050 1.00 0.00 197 LYS A CA 19
ATOM 28167 C C . LYS A 1 62 ? 2.093 -0.597 6.771 1.00 0.00 197 LYS A C 19
ATOM 28168 O O . LYS A 1 62 ? 1.056 -1.063 7.243 1.00 0.00 197 LYS A O 19
ATOM 28187 N N . TYR A 1 63 ? 3.267 -1.214 6.852 1.00 0.00 198 TYR A N 19
ATOM 28188 C CA . TYR A 1 63 ? 3.406 -2.506 7.514 1.00 0.00 198 TYR A CA 19
ATOM 28189 C C . TYR A 1 63 ? 4.665 -2.544 8.375 1.00 0.00 198 TYR A C 19
ATOM 28190 O O . TYR A 1 63 ? 5.549 -1.698 8.240 1.00 0.00 198 TYR A O 19
ATOM 28208 N N . SER A 1 64 ? 4.739 -3.532 9.261 1.00 0.00 199 SER A N 19
ATOM 28209 C CA . SER A 1 64 ? 5.887 -3.680 10.147 1.00 0.00 199 SER A CA 19
ATOM 28210 C C . SER A 1 64 ? 7.114 -4.151 9.372 1.00 0.00 199 SER A C 19
ATOM 28211 O O . SER A 1 64 ? 8.232 -3.700 9.624 1.00 0.00 199 SER A O 19
ATOM 28219 N N . SER A 1 65 ? 6.897 -5.060 8.427 1.00 0.00 200 SER A N 19
ATOM 28220 C CA . SER A 1 65 ? 7.985 -5.595 7.617 1.00 0.00 200 SER A CA 19
ATOM 28221 C C . SER A 1 65 ? 7.583 -5.664 6.146 1.00 0.00 200 SER A C 19
ATOM 28222 O O . SER A 1 65 ? 6.425 -5.439 5.796 1.00 0.00 200 SER A O 19
ATOM 28230 N N . HIS A 1 66 ? 8.551 -5.976 5.290 1.00 0.00 201 HIS A N 19
ATOM 28231 C CA . HIS A 1 66 ? 8.300 -6.076 3.856 1.00 0.00 201 HIS A CA 19
ATOM 28232 C C . HIS A 1 66 ? 7.433 -7.290 3.540 1.00 0.00 201 HIS A C 19
ATOM 28233 O O . HIS A 1 66 ? 6.365 -7.164 2.941 1.00 0.00 201 HIS A O 19
ATOM 28247 N N . ALA A 1 67 ? 7.900 -8.467 3.944 1.00 0.00 202 ALA A N 19
ATOM 28248 C CA . ALA A 1 67 ? 7.167 -9.703 3.705 1.00 0.00 202 ALA A CA 19
ATOM 28249 C C . ALA A 1 67 ? 5.663 -9.485 3.836 1.00 0.00 202 ALA A C 19
ATOM 28250 O O . ALA A 1 67 ? 4.914 -9.679 2.880 1.00 0.00 202 ALA A O 19
ATOM 28257 N N . GLU A 1 68 ? 5.230 -9.080 5.026 1.00 0.00 203 GLU A N 19
ATOM 28258 C CA . GLU A 1 68 ? 3.815 -8.837 5.281 1.00 0.00 203 GLU A CA 19
ATOM 28259 C C . GLU A 1 68 ? 3.200 -7.990 4.170 1.00 0.00 203 GLU A C 19
ATOM 28260 O O . GLU A 1 68 ? 2.161 -8.340 3.611 1.00 0.00 203 GLU A O 19
ATOM 28272 N N . ALA A 1 69 ? 3.850 -6.874 3.857 1.00 0.00 204 ALA A N 19
ATOM 28273 C CA . ALA A 1 69 ? 3.368 -5.977 2.813 1.00 0.00 204 ALA A CA 19
ATOM 28274 C C . ALA A 1 69 ? 3.093 -6.738 1.520 1.00 0.00 204 ALA A C 19
ATOM 28275 O O . ALA A 1 69 ? 1.977 -6.713 1.001 1.00 0.00 204 ALA A O 19
ATOM 28282 N N . GLN A 1 70 ? 4.116 -7.412 1.006 1.00 0.00 205 GLN A N 19
ATOM 28283 C CA . GLN A 1 70 ? 3.983 -8.178 -0.228 1.00 0.00 205 GLN A CA 19
ATOM 28284 C C . GLN A 1 70 ? 2.733 -9.051 -0.194 1.00 0.00 205 GLN A C 19
ATOM 28285 O O . GLN A 1 70 ? 1.781 -8.817 -0.937 1.00 0.00 205 GLN A O 19
ATOM 28299 N N . ALA A 1 71 ? 2.744 -10.058 0.673 1.00 0.00 206 ALA A N 19
ATOM 28300 C CA . ALA A 1 71 ? 1.610 -10.965 0.804 1.00 0.00 206 ALA A CA 19
ATOM 28301 C C . ALA A 1 71 ? 0.290 -10.220 0.644 1.00 0.00 206 ALA A C 19
ATOM 28302 O O . ALA A 1 71 ? -0.564 -10.613 -0.150 1.00 0.00 206 ALA A O 19
ATOM 28309 N N . ALA A 1 72 ? 0.128 -9.142 1.405 1.00 0.00 207 ALA A N 19
ATOM 28310 C CA . ALA A 1 72 ? -1.089 -8.341 1.346 1.00 0.00 207 ALA A CA 19
ATOM 28311 C C . ALA A 1 72 ? -1.312 -7.784 -0.055 1.00 0.00 207 ALA A C 19
ATOM 28312 O O . ALA A 1 72 ? -2.431 -7.800 -0.569 1.00 0.00 207 ALA A O 19
ATOM 28319 N N . ILE A 1 73 ? -0.241 -7.292 -0.669 1.00 0.00 208 ILE A N 19
ATOM 28320 C CA . ILE A 1 73 ? -0.321 -6.730 -2.012 1.00 0.00 208 ILE A CA 19
ATOM 28321 C C . ILE A 1 73 ? -0.900 -7.741 -2.996 1.00 0.00 208 ILE A C 19
ATOM 28322 O O . ILE A 1 73 ? -2.024 -7.586 -3.471 1.00 0.00 208 ILE A O 19
ATOM 28338 N N . ASN A 1 74 ? -0.124 -8.777 -3.297 1.00 0.00 209 ASN A N 19
ATOM 28339 C CA . ASN A 1 74 ? -0.559 -9.815 -4.225 1.00 0.00 209 ASN A CA 19
ATOM 28340 C C . ASN A 1 74 ? -1.902 -10.398 -3.796 1.00 0.00 209 ASN A C 19
ATOM 28341 O O . ASN A 1 74 ? -2.768 -10.666 -4.628 1.00 0.00 209 ASN A O 19
ATOM 28352 N N . ALA A 1 75 ? -2.067 -10.593 -2.492 1.00 0.00 210 ALA A N 19
ATOM 28353 C CA . ALA A 1 75 ? -3.305 -11.142 -1.952 1.00 0.00 210 ALA A CA 19
ATOM 28354 C C . ALA A 1 75 ? -4.507 -10.306 -2.375 1.00 0.00 210 ALA A C 19
ATOM 28355 O O . ALA A 1 75 ? -5.599 -10.834 -2.592 1.00 0.00 210 ALA A O 19
ATOM 28362 N N . LEU A 1 76 ? -4.302 -8.998 -2.490 1.00 0.00 211 LEU A N 19
ATOM 28363 C CA . LEU A 1 76 ? -5.370 -8.087 -2.886 1.00 0.00 211 LEU A CA 19
ATOM 28364 C C . LEU A 1 76 ? -5.095 -7.492 -4.264 1.00 0.00 211 LEU A C 19
ATOM 28365 O O . LEU A 1 76 ? -5.765 -7.826 -5.241 1.00 0.00 211 LEU A O 19
ATOM 28381 N N . HIS A 1 77 ? -4.102 -6.610 -4.334 1.00 0.00 212 HIS A N 19
ATOM 28382 C CA . HIS A 1 77 ? -3.736 -5.970 -5.592 1.00 0.00 212 HIS A CA 19
ATOM 28383 C C . HIS A 1 77 ? -3.695 -6.988 -6.728 1.00 0.00 212 HIS A C 19
ATOM 28384 O O . HIS A 1 77 ? -3.025 -8.016 -6.630 1.00 0.00 212 HIS A O 19
ATOM 28398 N N . GLY A 1 78 ? -4.417 -6.696 -7.805 1.00 0.00 213 GLY A N 19
ATOM 28399 C CA . GLY A 1 78 ? -4.450 -7.596 -8.943 1.00 0.00 213 GLY A CA 19
ATOM 28400 C C . GLY A 1 78 ? -5.434 -8.733 -8.755 1.00 0.00 213 GLY A C 19
ATOM 28401 O O . GLY A 1 78 ? -5.971 -9.265 -9.726 1.00 0.00 213 GLY A O 19
ATOM 28405 N N . SER A 1 79 ? -5.670 -9.108 -7.502 1.00 0.00 214 SER A N 19
ATOM 28406 C CA . SER A 1 79 ? -6.593 -10.193 -7.189 1.00 0.00 214 SER A CA 19
ATOM 28407 C C . SER A 1 79 ? -8.009 -9.662 -6.991 1.00 0.00 214 SER A C 19
ATOM 28408 O O . SER A 1 79 ? -8.905 -9.945 -7.785 1.00 0.00 214 SER A O 19
ATOM 28416 N N . GLN A 1 80 ? -8.201 -8.892 -5.925 1.00 0.00 215 GLN A N 19
ATOM 28417 C CA . GLN A 1 80 ? -9.509 -8.321 -5.622 1.00 0.00 215 GLN A CA 19
ATOM 28418 C C . GLN A 1 80 ? -9.739 -7.038 -6.412 1.00 0.00 215 GLN A C 19
ATOM 28419 O O . GLN A 1 80 ? -8.815 -6.253 -6.627 1.00 0.00 215 GLN A O 19
ATOM 28433 N N . THR A 1 81 ? -10.980 -6.828 -6.843 1.00 0.00 216 THR A N 19
ATOM 28434 C CA . THR A 1 81 ? -11.332 -5.640 -7.610 1.00 0.00 216 THR A CA 19
ATOM 28435 C C . THR A 1 81 ? -12.402 -4.822 -6.897 1.00 0.00 216 THR A C 19
ATOM 28436 O O . THR A 1 81 ? -13.588 -5.145 -6.960 1.00 0.00 216 THR A O 19
ATOM 28447 N N . MET A 1 82 ? -11.976 -3.761 -6.219 1.00 0.00 217 MET A N 19
ATOM 28448 C CA . MET A 1 82 ? -12.899 -2.896 -5.496 1.00 0.00 217 MET A CA 19
ATOM 28449 C C . MET A 1 82 ? -14.206 -2.731 -6.265 1.00 0.00 217 MET A C 19
ATOM 28450 O O . MET A 1 82 ? -14.218 -2.470 -7.468 1.00 0.00 217 MET A O 19
ATOM 28464 N N . PRO A 1 83 ? -15.334 -2.888 -5.556 1.00 0.00 218 PRO A N 19
ATOM 28465 C CA . PRO A 1 83 ? -16.668 -2.762 -6.153 1.00 0.00 218 PRO A CA 19
ATOM 28466 C C . PRO A 1 83 ? -16.809 -1.498 -6.994 1.00 0.00 218 PRO A C 19
ATOM 28467 O O . PRO A 1 83 ? -16.611 -0.388 -6.502 1.00 0.00 218 PRO A O 19
ATOM 28478 N N . GLY A 1 84 ? -17.152 -1.674 -8.266 1.00 0.00 219 GLY A N 19
ATOM 28479 C CA . GLY A 1 84 ? -17.314 -0.539 -9.155 1.00 0.00 219 GLY A CA 19
ATOM 28480 C C . GLY A 1 84 ? -16.255 -0.495 -10.239 1.00 0.00 219 GLY A C 19
ATOM 28481 O O . GLY A 1 84 ? -16.573 -0.396 -11.423 1.00 0.00 219 GLY A O 19
ATOM 28485 N N . ALA A 1 85 ? -14.992 -0.568 -9.832 1.00 0.00 220 ALA A N 19
ATOM 28486 C CA . ALA A 1 85 ? -13.882 -0.536 -10.777 1.00 0.00 220 ALA A CA 19
ATOM 28487 C C . ALA A 1 85 ? -13.843 -1.806 -11.620 1.00 0.00 220 ALA A C 19
ATOM 28488 O O . ALA A 1 85 ? -14.262 -2.874 -11.172 1.00 0.00 220 ALA A O 19
ATOM 28495 N N . SER A 1 86 ? -13.339 -1.683 -12.844 1.00 0.00 221 SER A N 19
ATOM 28496 C CA . SER A 1 86 ? -13.249 -2.821 -13.752 1.00 0.00 221 SER A CA 19
ATOM 28497 C C . SER A 1 86 ? -11.861 -3.451 -13.699 1.00 0.00 221 SER A C 19
ATOM 28498 O O . SER A 1 86 ? -11.669 -4.593 -14.115 1.00 0.00 221 SER A O 19
ATOM 28506 N N . SER A 1 87 ? -10.895 -2.696 -13.184 1.00 0.00 222 SER A N 19
ATOM 28507 C CA . SER A 1 87 ? -9.523 -3.178 -13.080 1.00 0.00 222 SER A CA 19
ATOM 28508 C C . SER A 1 87 ? -9.221 -3.656 -11.662 1.00 0.00 222 SER A C 19
ATOM 28509 O O . SER A 1 87 ? -9.746 -3.116 -10.689 1.00 0.00 222 SER A O 19
ATOM 28517 N N . SER A 1 88 ? -8.371 -4.673 -11.556 1.00 0.00 223 SER A N 19
ATOM 28518 C CA . SER A 1 88 ? -8.002 -5.227 -10.259 1.00 0.00 223 SER A CA 19
ATOM 28519 C C . SER A 1 88 ? -7.371 -4.159 -9.371 1.00 0.00 223 SER A C 19
ATOM 28520 O O . SER A 1 88 ? -6.828 -3.168 -9.862 1.00 0.00 223 SER A O 19
ATOM 28528 N N . LEU A 1 89 ? -7.447 -4.367 -8.061 1.00 0.00 224 LEU A N 19
ATOM 28529 C CA . LEU A 1 89 ? -6.883 -3.423 -7.103 1.00 0.00 224 LEU A CA 19
ATOM 28530 C C . LEU A 1 89 ? -5.449 -3.061 -7.473 1.00 0.00 224 LEU A C 19
ATOM 28531 O O . LEU A 1 89 ? -4.763 -3.821 -8.158 1.00 0.00 224 LEU A O 19
ATOM 28547 N N . VAL A 1 90 ? -5.000 -1.897 -7.015 1.00 0.00 225 VAL A N 19
ATOM 28548 C CA . VAL A 1 90 ? -3.645 -1.436 -7.295 1.00 0.00 225 VAL A CA 19
ATOM 28549 C C . VAL A 1 90 ? -2.920 -1.049 -6.011 1.00 0.00 225 VAL A C 19
ATOM 28550 O O . VAL A 1 90 ? -3.225 -0.027 -5.397 1.00 0.00 225 VAL A O 19
ATOM 28563 N N . VAL A 1 91 ? -1.956 -1.873 -5.611 1.00 0.00 226 VAL A N 19
ATOM 28564 C CA . VAL A 1 91 ? -1.185 -1.617 -4.401 1.00 0.00 226 VAL A CA 19
ATOM 28565 C C . VAL A 1 91 ? 0.304 -1.839 -4.641 1.00 0.00 226 VAL A C 19
ATOM 28566 O O . VAL A 1 91 ? 0.778 -2.975 -4.667 1.00 0.00 226 VAL A O 19
ATOM 28579 N N . LYS A 1 92 ? 1.039 -0.745 -4.816 1.00 0.00 227 LYS A N 19
ATOM 28580 C CA . LYS A 1 92 ? 2.476 -0.818 -5.052 1.00 0.00 227 LYS A CA 19
ATOM 28581 C C . LYS A 1 92 ? 3.245 -0.097 -3.950 1.00 0.00 227 LYS A C 19
ATOM 28582 O O . LYS A 1 92 ? 2.657 0.596 -3.120 1.00 0.00 227 LYS A O 19
ATOM 28601 N N . PHE A 1 93 ? 4.564 -0.265 -3.949 1.00 0.00 228 PHE A N 19
ATOM 28602 C CA . PHE A 1 93 ? 5.414 0.371 -2.950 1.00 0.00 228 PHE A CA 19
ATOM 28603 C C . PHE A 1 93 ? 5.506 1.875 -3.190 1.00 0.00 228 PHE A C 19
ATOM 28604 O O . PHE A 1 93 ? 6.201 2.328 -4.099 1.00 0.00 228 PHE A O 19
ATOM 28621 N N . ALA A 1 94 ? 4.798 2.644 -2.369 1.00 0.00 229 ALA A N 19
ATOM 28622 C CA . ALA A 1 94 ? 4.800 4.096 -2.491 1.00 0.00 229 ALA A CA 19
ATOM 28623 C C . ALA A 1 94 ? 6.223 4.640 -2.555 1.00 0.00 229 ALA A C 19
ATOM 28624 O O . ALA A 1 94 ? 7.111 4.167 -1.845 1.00 0.00 229 ALA A O 19
ATOM 28631 N N . ASP A 1 95 ? 6.433 5.635 -3.410 1.00 0.00 230 ASP A N 19
ATOM 28632 C CA . ASP A 1 95 ? 7.750 6.243 -3.566 1.00 0.00 230 ASP A CA 19
ATOM 28633 C C . ASP A 1 95 ? 7.735 7.697 -3.104 1.00 0.00 230 ASP A C 19
ATOM 28634 O O . ASP A 1 95 ? 7.093 8.549 -3.719 1.00 0.00 230 ASP A O 19
ATOM 28643 N N . THR A 1 96 ? 8.445 7.974 -2.015 1.00 0.00 231 THR A N 19
ATOM 28644 C CA . THR A 1 96 ? 8.512 9.324 -1.469 1.00 0.00 231 THR A CA 19
ATOM 28645 C C . THR A 1 96 ? 9.390 10.223 -2.332 1.00 0.00 231 THR A C 19
ATOM 28646 O O . THR A 1 96 ? 9.252 11.447 -2.311 1.00 0.00 231 THR A O 19
ATOM 28657 N N . ASP A 1 97 ? 10.291 9.610 -3.092 1.00 0.00 232 ASP A N 19
ATOM 28658 C CA . ASP A 1 97 ? 11.190 10.356 -3.964 1.00 0.00 232 ASP A CA 19
ATOM 28659 C C . ASP A 1 97 ? 11.325 9.670 -5.320 1.00 0.00 232 ASP A C 19
ATOM 28660 O O . ASP A 1 97 ? 10.900 8.528 -5.495 1.00 0.00 232 ASP A O 19
ATOM 28669 N N . LYS A 1 98 ? 11.920 10.374 -6.277 1.00 0.00 233 LYS A N 19
ATOM 28670 C CA . LYS A 1 98 ? 12.112 9.834 -7.618 1.00 0.00 233 LYS A CA 19
ATOM 28671 C C . LYS A 1 98 ? 13.543 10.061 -8.096 1.00 0.00 233 LYS A C 19
ATOM 28672 O O . LYS A 1 98 ? 14.277 10.865 -7.524 1.00 0.00 233 LYS A O 19
ATOM 28691 N N . GLU A 1 99 ? 13.931 9.347 -9.148 1.00 0.00 234 GLU A N 19
ATOM 28692 C CA . GLU A 1 99 ? 15.274 9.472 -9.702 1.00 0.00 234 GLU A CA 19
ATOM 28693 C C . GLU A 1 99 ? 15.220 9.853 -11.179 1.00 0.00 234 GLU A C 19
ATOM 28694 O O . GLU A 1 99 ? 14.501 9.236 -11.964 1.00 0.00 234 GLU A O 19
ATOM 28706 N N . SER A 1 100 ? 15.985 10.875 -11.549 1.00 0.00 235 SER A N 19
ATOM 28707 C CA . SER A 1 100 ? 16.021 11.343 -12.929 1.00 0.00 235 SER A CA 19
ATOM 28708 C C . SER A 1 100 ? 17.188 12.301 -13.148 1.00 0.00 235 SER A C 19
ATOM 28709 O O . SER A 1 100 ? 17.349 13.277 -12.416 1.00 0.00 235 SER A O 19
ATOM 28717 N N . GLY A 1 101 ? 18.000 12.015 -14.161 1.00 0.00 236 GLY A N 19
ATOM 28718 C CA . GLY A 1 101 ? 19.141 12.860 -14.459 1.00 0.00 236 GLY A CA 19
ATOM 28719 C C . GLY A 1 101 ? 19.134 13.362 -15.889 1.00 0.00 236 GLY A C 19
ATOM 28720 O O . GLY A 1 101 ? 19.627 12.701 -16.804 1.00 0.00 236 GLY A O 19
ATOM 28724 N N . PRO A 1 102 ? 18.562 14.556 -16.098 1.00 0.00 237 PRO A N 19
ATOM 28725 C C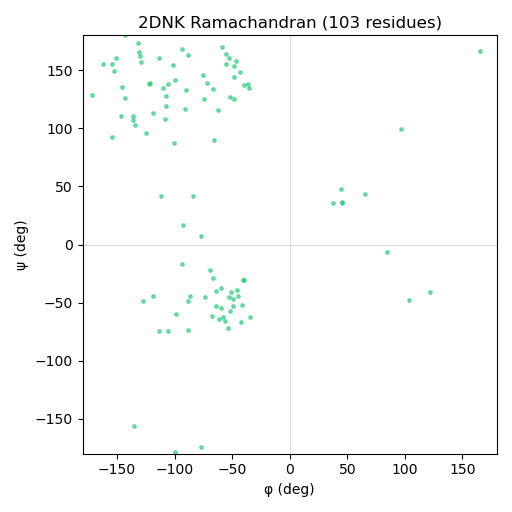A . PRO A 1 102 ? 18.477 15.172 -17.426 1.00 0.00 237 PRO A CA 19
ATOM 28726 C C . PRO A 1 102 ? 19.806 15.772 -17.872 1.00 0.00 237 PRO A C 19
ATOM 28727 O O . PRO A 1 102 ? 20.713 15.968 -17.063 1.00 0.00 237 PRO A O 19
ATOM 28738 N N . SER A 1 103 ? 19.915 16.060 -19.165 1.00 0.00 238 SER A N 19
ATOM 28739 C CA . SER A 1 103 ? 21.135 16.635 -19.720 1.00 0.00 238 SER A CA 19
ATOM 28740 C C . SER A 1 103 ? 20.892 17.170 -21.128 1.00 0.00 238 SER A C 19
ATOM 28741 O O . SER A 1 103 ? 20.057 16.649 -21.867 1.00 0.00 238 SER A O 19
ATOM 28749 N N . SER A 1 104 ? 21.628 18.216 -21.492 1.00 0.00 239 SER A N 19
ATOM 28750 C CA . SER A 1 104 ? 21.491 18.826 -22.809 1.00 0.00 239 SER A CA 19
ATOM 28751 C C . SER A 1 104 ? 21.174 17.772 -23.865 1.00 0.00 239 SER A C 19
ATOM 28752 O O . SER A 1 104 ? 20.252 17.935 -24.664 1.00 0.00 239 SER A O 19
ATOM 28760 N N . GLY A 1 105 ? 21.946 16.690 -23.863 1.00 0.00 240 GLY A N 19
ATOM 28761 C CA . GLY A 1 105 ? 21.733 15.624 -24.825 1.00 0.00 240 GLY A CA 19
ATOM 28762 C C . GLY A 1 105 ? 20.555 14.743 -24.462 1.00 0.00 240 GLY A C 19
ATOM 28763 O O . GLY A 1 105 ? 19.521 14.770 -25.130 1.00 0.00 240 GLY A O 19
ATOM 28767 N N . GLY A 1 1 ? -3.513 -14.720 -22.418 1.00 0.00 136 GLY A N 20
ATOM 28768 C CA . GLY A 1 1 ? -3.931 -15.174 -21.104 1.00 0.00 136 GLY A CA 20
ATOM 28769 C C . GLY A 1 1 ? -2.867 -16.004 -20.413 1.00 0.00 136 GLY A C 20
ATOM 28770 O O . GLY A 1 1 ? -2.494 -15.722 -19.274 1.00 0.00 136 GLY A O 20
ATOM 28774 N N . SER A 1 2 ? -2.379 -17.030 -21.102 1.00 0.00 137 SER A N 20
ATOM 28775 C CA . SER A 1 2 ? -1.356 -17.907 -20.545 1.00 0.00 137 SER A CA 20
ATOM 28776 C C . SER A 1 2 ? 0.010 -17.605 -21.154 1.00 0.00 137 SER A C 20
ATOM 28777 O O . SER A 1 2 ? 0.999 -17.445 -20.439 1.00 0.00 137 SER A O 20
ATOM 28785 N N . SER A 1 3 ? 0.055 -17.527 -22.480 1.00 0.00 138 SER A N 20
ATOM 28786 C CA . SER A 1 3 ? 1.299 -17.248 -23.188 1.00 0.00 138 SER A CA 20
ATOM 28787 C C . SER A 1 3 ? 1.606 -15.753 -23.177 1.00 0.00 138 SER A C 20
ATOM 28788 O O . SER A 1 3 ? 1.014 -14.981 -23.931 1.00 0.00 138 SER A O 20
ATOM 28796 N N . GLY A 1 4 ? 2.536 -15.352 -22.317 1.00 0.00 139 GLY A N 20
ATOM 28797 C CA . GLY A 1 4 ? 2.906 -13.952 -22.223 1.00 0.00 139 GLY A CA 20
ATOM 28798 C C . GLY A 1 4 ? 3.060 -13.487 -20.788 1.00 0.00 139 GLY A C 20
ATOM 28799 O O . GLY A 1 4 ? 2.408 -12.533 -20.365 1.00 0.00 139 GLY A O 20
ATOM 28803 N N . SER A 1 5 ? 3.923 -14.165 -20.038 1.00 0.00 140 SER A N 20
ATOM 28804 C CA . SER A 1 5 ? 4.156 -13.819 -18.640 1.00 0.00 140 SER A CA 20
ATOM 28805 C C . SER A 1 5 ? 5.309 -12.829 -18.511 1.00 0.00 140 SER A C 20
ATOM 28806 O O . SER A 1 5 ? 6.154 -12.956 -17.625 1.00 0.00 140 SER A O 20
ATOM 28814 N N . SER A 1 6 ? 5.336 -11.842 -19.400 1.00 0.00 141 SER A N 20
ATOM 28815 C CA . SER A 1 6 ? 6.387 -10.831 -19.389 1.00 0.00 141 SER A CA 20
ATOM 28816 C C . SER A 1 6 ? 6.121 -9.784 -18.312 1.00 0.00 141 SER A C 20
ATOM 28817 O O . SER A 1 6 ? 4.998 -9.307 -18.157 1.00 0.00 141 SER A O 20
ATOM 28825 N N . GLY A 1 7 ? 7.166 -9.429 -17.569 1.00 0.00 142 GLY A N 20
ATOM 28826 C CA . GLY A 1 7 ? 7.026 -8.441 -16.515 1.00 0.00 142 GLY A CA 20
ATOM 28827 C C . GLY A 1 7 ? 8.363 -7.984 -15.968 1.00 0.00 142 GLY A C 20
ATOM 28828 O O . GLY A 1 7 ? 9.298 -8.778 -15.852 1.00 0.00 142 GLY A O 20
ATOM 28832 N N . CYS A 1 8 ? 8.456 -6.703 -15.632 1.00 0.00 143 CYS A N 20
ATOM 28833 C CA . CYS A 1 8 ? 9.691 -6.140 -15.096 1.00 0.00 143 CYS A CA 20
ATOM 28834 C C . CYS A 1 8 ? 9.472 -5.587 -13.691 1.00 0.00 143 CYS A C 20
ATOM 28835 O O . CYS A 1 8 ? 8.416 -5.030 -13.390 1.00 0.00 143 CYS A O 20
ATOM 28843 N N . LEU A 1 9 ? 10.475 -5.747 -12.835 1.00 0.00 144 LEU A N 20
ATOM 28844 C CA . LEU A 1 9 ? 10.392 -5.265 -11.461 1.00 0.00 144 LEU A CA 20
ATOM 28845 C C . LEU A 1 9 ? 11.448 -4.199 -11.193 1.00 0.00 144 LEU A C 20
ATOM 28846 O O . LEU A 1 9 ? 12.581 -4.300 -11.665 1.00 0.00 144 LEU A O 20
ATOM 28862 N N . ARG A 1 10 ? 11.071 -3.178 -10.430 1.00 0.00 145 ARG A N 20
ATOM 28863 C CA . ARG A 1 10 ? 11.986 -2.093 -10.098 1.00 0.00 145 ARG A CA 20
ATOM 28864 C C . ARG A 1 10 ? 12.484 -2.221 -8.661 1.00 0.00 145 ARG A C 20
ATOM 28865 O O . ARG A 1 10 ? 11.890 -2.932 -7.851 1.00 0.00 145 ARG A O 20
ATOM 28886 N N . GLN A 1 11 ? 13.576 -1.529 -8.355 1.00 0.00 146 GLN A N 20
ATOM 28887 C CA . GLN A 1 11 ? 14.153 -1.567 -7.016 1.00 0.00 146 GLN A CA 20
ATOM 28888 C C . GLN A 1 11 ? 13.207 -0.942 -5.997 1.00 0.00 146 GLN A C 20
ATOM 28889 O O . GLN A 1 11 ? 12.540 0.058 -6.264 1.00 0.00 146 GLN A O 20
ATOM 28903 N N . PRO A 1 12 ? 13.144 -1.543 -4.800 1.00 0.00 147 PRO A N 20
ATOM 28904 C CA . PRO A 1 12 ? 12.282 -1.062 -3.716 1.00 0.00 147 PRO A CA 20
ATOM 28905 C C . PRO A 1 12 ? 12.876 0.143 -2.995 1.00 0.00 147 PRO A C 20
ATOM 28906 O O . PRO A 1 12 ? 13.893 0.046 -2.308 1.00 0.00 147 PRO A O 20
ATOM 28917 N N . PRO A 1 13 ? 12.228 1.307 -3.152 1.00 0.00 148 PRO A N 20
ATOM 28918 C CA . PRO A 1 13 ? 12.675 2.553 -2.522 1.00 0.00 148 PRO A CA 20
ATOM 28919 C C . PRO A 1 13 ? 13.055 2.358 -1.058 1.00 0.00 148 PRO A C 20
ATOM 28920 O O . PRO A 1 13 ? 12.855 1.284 -0.492 1.00 0.00 148 PRO A O 20
ATOM 28931 N N . SER A 1 14 ? 13.605 3.405 -0.451 1.00 0.00 149 SER A N 20
ATOM 28932 C CA . SER A 1 14 ? 14.017 3.348 0.947 1.00 0.00 149 SER A CA 20
ATOM 28933 C C . SER A 1 14 ? 12.915 3.877 1.860 1.00 0.00 149 SER A C 20
ATOM 28934 O O . SER A 1 14 ? 13.183 4.599 2.822 1.00 0.00 149 SER A O 20
ATOM 28942 N N . HIS A 1 15 ? 11.675 3.513 1.553 1.00 0.00 150 HIS A N 20
ATOM 28943 C CA . HIS A 1 15 ? 10.531 3.950 2.345 1.00 0.00 150 HIS A CA 20
ATOM 28944 C C . HIS A 1 15 ? 9.504 2.830 2.482 1.00 0.00 150 HIS A C 20
ATOM 28945 O O . HIS A 1 15 ? 8.949 2.359 1.489 1.00 0.00 150 HIS A O 20
ATOM 28959 N N . ARG A 1 16 ? 9.258 2.406 3.717 1.00 0.00 151 ARG A N 20
ATOM 28960 C CA . ARG A 1 16 ? 8.301 1.340 3.983 1.00 0.00 151 ARG A CA 20
ATOM 28961 C C . ARG A 1 16 ? 6.870 1.870 3.936 1.00 0.00 151 ARG A C 20
ATOM 28962 O O . ARG A 1 16 ? 6.243 2.088 4.973 1.00 0.00 151 ARG A O 20
ATOM 28983 N N . LYS A 1 17 ? 6.360 2.074 2.726 1.00 0.00 152 LYS A N 20
ATOM 28984 C CA . LYS A 1 17 ? 5.004 2.577 2.542 1.00 0.00 152 LYS A CA 20
ATOM 28985 C C . LYS A 1 17 ? 4.316 1.873 1.377 1.00 0.00 152 LYS A C 20
ATOM 28986 O O . LYS A 1 17 ? 4.975 1.356 0.474 1.00 0.00 152 LYS A O 20
ATOM 29005 N N . LEU A 1 18 ? 2.988 1.858 1.403 1.00 0.00 153 LEU A N 20
ATOM 29006 C CA . LEU A 1 18 ? 2.210 1.218 0.347 1.00 0.00 153 LEU A CA 20
ATOM 29007 C C . LEU A 1 18 ? 1.122 2.154 -0.171 1.00 0.00 153 LEU A C 20
ATOM 29008 O O . LEU A 1 18 ? 0.304 2.658 0.599 1.00 0.00 153 LEU A O 20
ATOM 29024 N N . PHE A 1 19 ? 1.118 2.381 -1.480 1.00 0.00 154 PHE A N 20
ATOM 29025 C CA . PHE A 1 19 ? 0.130 3.255 -2.101 1.00 0.00 154 PHE A CA 20
ATOM 29026 C C . PHE A 1 19 ? -1.031 2.444 -2.672 1.00 0.00 154 PHE A C 20
ATOM 29027 O O . PHE A 1 19 ? -0.860 1.675 -3.618 1.00 0.00 154 PHE A O 20
ATOM 29044 N N . VAL A 1 20 ? -2.212 2.623 -2.089 1.00 0.00 155 VAL A N 20
ATOM 29045 C CA . VAL A 1 20 ? -3.402 1.910 -2.538 1.00 0.00 155 VAL A CA 20
ATOM 29046 C C . VAL A 1 20 ? -4.322 2.825 -3.337 1.00 0.00 155 VAL A C 20
ATOM 29047 O O . VAL A 1 20 ? -4.686 3.909 -2.882 1.00 0.00 155 VAL A O 20
ATOM 29060 N N . GLY A 1 21 ? -4.697 2.381 -4.533 1.00 0.00 156 GLY A N 20
ATOM 29061 C CA . GLY A 1 21 ? -5.572 3.173 -5.378 1.00 0.00 156 GLY A CA 20
ATOM 29062 C C . GLY A 1 21 ? -6.767 2.383 -5.875 1.00 0.00 156 GLY A C 20
ATOM 29063 O O . GLY A 1 21 ? -7.194 1.423 -5.235 1.00 0.00 156 GLY A O 20
ATOM 29067 N N . MET A 1 22 ? -7.309 2.791 -7.018 1.00 0.00 157 MET A N 20
ATOM 29068 C CA . MET A 1 22 ? -8.463 2.114 -7.600 1.00 0.00 157 MET A CA 20
ATOM 29069 C C . MET A 1 22 ? -9.397 1.598 -6.510 1.00 0.00 157 MET A C 20
ATOM 29070 O O . MET A 1 22 ? -10.022 0.548 -6.661 1.00 0.00 157 MET A O 20
ATOM 29084 N N . LEU A 1 23 ? -9.486 2.341 -5.413 1.00 0.00 158 LEU A N 20
ATOM 29085 C CA . LEU A 1 23 ? -10.344 1.958 -4.297 1.00 0.00 158 LEU A CA 20
ATOM 29086 C C . LEU A 1 23 ? -11.784 2.400 -4.540 1.00 0.00 158 LEU A C 20
ATOM 29087 O O . LEU A 1 23 ? -12.077 3.080 -5.523 1.00 0.00 158 LEU A O 20
ATOM 29103 N N . ASN A 1 24 ? -12.678 2.010 -3.637 1.00 0.00 159 ASN A N 20
ATOM 29104 C CA . ASN A 1 24 ? -14.087 2.368 -3.753 1.00 0.00 159 ASN A CA 20
ATOM 29105 C C . ASN A 1 24 ? -14.452 3.470 -2.763 1.00 0.00 159 ASN A C 20
ATOM 29106 O O . ASN A 1 24 ? -13.861 3.575 -1.688 1.00 0.00 159 ASN A O 20
ATOM 29117 N N . LYS A 1 25 ? -15.430 4.290 -3.133 1.00 0.00 160 LYS A N 20
ATOM 29118 C CA . LYS A 1 25 ? -15.876 5.384 -2.279 1.00 0.00 160 LYS A CA 20
ATOM 29119 C C . LYS A 1 25 ? -16.917 4.900 -1.275 1.00 0.00 160 LYS A C 20
ATOM 29120 O O . LYS A 1 25 ? -17.819 5.646 -0.895 1.00 0.00 160 LYS A O 20
ATOM 29139 N N . GLN A 1 26 ? -16.785 3.648 -0.848 1.00 0.00 161 GLN A N 20
ATOM 29140 C CA . GLN A 1 26 ? -17.714 3.066 0.112 1.00 0.00 161 GLN A CA 20
ATOM 29141 C C . GLN A 1 26 ? -16.984 2.620 1.375 1.00 0.00 161 GLN A C 20
ATOM 29142 O O . GLN A 1 26 ? -17.343 3.018 2.483 1.00 0.00 161 GLN A O 20
ATOM 29156 N N . GLN A 1 27 ? -15.959 1.793 1.199 1.00 0.00 162 GLN A N 20
ATOM 29157 C CA . GLN A 1 27 ? -15.180 1.293 2.326 1.00 0.00 162 GLN A CA 20
ATOM 29158 C C . GLN A 1 27 ? -14.610 2.444 3.147 1.00 0.00 162 GLN A C 20
ATOM 29159 O O . GLN A 1 27 ? -14.449 3.557 2.646 1.00 0.00 162 GLN A O 20
ATOM 29173 N N . SER A 1 28 ? -14.307 2.169 4.412 1.00 0.00 163 SER A N 20
ATOM 29174 C CA . SER A 1 28 ? -13.758 3.184 5.304 1.00 0.00 163 SER A CA 20
ATOM 29175 C C . SER A 1 28 ? -12.484 2.684 5.977 1.00 0.00 163 SER A C 20
ATOM 29176 O O . SER A 1 28 ? -12.017 1.579 5.702 1.00 0.00 163 SER A O 20
ATOM 29184 N N . GLU A 1 29 ? -11.926 3.506 6.861 1.00 0.00 164 GLU A N 20
ATOM 29185 C CA . GLU A 1 29 ? -10.705 3.148 7.572 1.00 0.00 164 GLU A CA 20
ATOM 29186 C C . GLU A 1 29 ? -10.839 1.775 8.225 1.00 0.00 164 GLU A C 20
ATOM 29187 O O . GLU A 1 29 ? -9.907 0.970 8.199 1.00 0.00 164 GLU A O 20
ATOM 29199 N N . ASP A 1 30 ? -12.003 1.515 8.810 1.00 0.00 165 ASP A N 20
ATOM 29200 C CA . ASP A 1 30 ? -12.260 0.240 9.469 1.00 0.00 165 ASP A CA 20
ATOM 29201 C C . ASP A 1 30 ? -12.081 -0.921 8.495 1.00 0.00 165 ASP A C 20
ATOM 29202 O O . ASP A 1 30 ? -11.256 -1.808 8.716 1.00 0.00 165 ASP A O 20
ATOM 29211 N N . ASP A 1 31 ? -12.859 -0.909 7.419 1.00 0.00 166 ASP A N 20
ATOM 29212 C CA . ASP A 1 31 ? -12.787 -1.960 6.411 1.00 0.00 166 ASP A CA 20
ATOM 29213 C C . ASP A 1 31 ? -11.342 -2.219 5.999 1.00 0.00 166 ASP A C 20
ATOM 29214 O O . ASP A 1 31 ? -10.825 -3.324 6.168 1.00 0.00 166 ASP A O 20
ATOM 29223 N N . VAL A 1 32 ? -10.694 -1.194 5.455 1.00 0.00 167 VAL A N 20
ATOM 29224 C CA . VAL A 1 32 ? -9.308 -1.310 5.018 1.00 0.00 167 VAL A CA 20
ATOM 29225 C C . VAL A 1 32 ? -8.413 -1.797 6.152 1.00 0.00 167 VAL A C 20
ATOM 29226 O O . VAL A 1 32 ? -7.576 -2.679 5.961 1.00 0.00 167 VAL A O 20
ATOM 29239 N N . ARG A 1 33 ? -8.596 -1.217 7.334 1.00 0.00 168 ARG A N 20
ATOM 29240 C CA . ARG A 1 33 ? -7.804 -1.592 8.500 1.00 0.00 168 ARG A CA 20
ATOM 29241 C C . ARG A 1 33 ? -7.828 -3.103 8.710 1.00 0.00 168 ARG A C 20
ATOM 29242 O O . ARG A 1 33 ? -6.784 -3.754 8.722 1.00 0.00 168 ARG A O 20
ATOM 29263 N N . ARG A 1 34 ? -9.027 -3.653 8.876 1.00 0.00 169 ARG A N 20
ATOM 29264 C CA . ARG A 1 34 ? -9.186 -5.087 9.088 1.00 0.00 169 ARG A CA 20
ATOM 29265 C C . ARG A 1 34 ? -8.691 -5.874 7.878 1.00 0.00 169 ARG A C 20
ATOM 29266 O O . ARG A 1 34 ? -7.845 -6.760 8.005 1.00 0.00 169 ARG A O 20
ATOM 29287 N N . LEU A 1 35 ? -9.223 -5.544 6.707 1.00 0.00 170 LEU A N 20
ATOM 29288 C CA . LEU A 1 35 ? -8.836 -6.220 5.473 1.00 0.00 170 LEU A CA 20
ATOM 29289 C C . LEU A 1 35 ? -7.322 -6.395 5.400 1.00 0.00 170 LEU A C 20
ATOM 29290 O O . LEU A 1 35 ? -6.815 -7.517 5.418 1.00 0.00 170 LEU A O 20
ATOM 29306 N N . PHE A 1 36 ? -6.605 -5.279 5.321 1.00 0.00 171 PHE A N 20
ATOM 29307 C CA . PHE A 1 36 ? -5.149 -5.309 5.247 1.00 0.00 171 PHE A CA 20
ATOM 29308 C C . PHE A 1 36 ? -4.567 -6.183 6.354 1.00 0.00 171 PHE A C 20
ATOM 29309 O O . PHE A 1 36 ? -4.012 -7.249 6.089 1.00 0.00 171 PHE A O 20
ATOM 29326 N N . GLU A 1 37 ? -4.697 -5.723 7.594 1.00 0.00 172 GLU A N 20
ATOM 29327 C CA . GLU A 1 37 ? -4.182 -6.462 8.741 1.00 0.00 172 GLU A CA 20
ATOM 29328 C C . GLU A 1 37 ? -4.586 -7.932 8.666 1.00 0.00 172 GLU A C 20
ATOM 29329 O O . GLU A 1 37 ? -3.936 -8.796 9.255 1.00 0.00 172 GLU A O 20
ATOM 29341 N N . ALA A 1 38 ? -5.663 -8.208 7.938 1.00 0.00 173 ALA A N 20
ATOM 29342 C CA . ALA A 1 38 ? -6.153 -9.572 7.785 1.00 0.00 173 ALA A CA 20
ATOM 29343 C C . ALA A 1 38 ? -5.052 -10.496 7.276 1.00 0.00 173 ALA A C 20
ATOM 29344 O O . ALA A 1 38 ? -5.181 -11.720 7.329 1.00 0.00 173 ALA A O 20
ATOM 29351 N N . PHE A 1 39 ? -3.970 -9.904 6.781 1.00 0.00 174 PHE A N 20
ATOM 29352 C CA . PHE A 1 39 ? -2.847 -10.675 6.260 1.00 0.00 174 PHE A CA 20
ATOM 29353 C C . PHE A 1 39 ? -1.554 -10.307 6.981 1.00 0.00 174 PHE A C 20
ATOM 29354 O O . PHE A 1 39 ? -1.000 -11.106 7.735 1.00 0.00 174 PHE A O 20
ATOM 29371 N N . GLY A 1 40 ? -1.077 -9.089 6.742 1.00 0.00 175 GLY A N 20
ATOM 29372 C CA . GLY A 1 40 ? 0.148 -8.634 7.374 1.00 0.00 175 GLY A CA 20
ATOM 29373 C C . GLY A 1 40 ? -0.090 -7.500 8.351 1.00 0.00 175 GLY A C 20
ATOM 29374 O O . GLY A 1 40 ? -0.992 -6.687 8.160 1.00 0.00 175 GLY A O 20
ATOM 29378 N N . ASN A 1 41 ? 0.722 -7.447 9.402 1.00 0.00 176 ASN A N 20
ATOM 29379 C CA . ASN A 1 41 ? 0.594 -6.405 10.414 1.00 0.00 176 ASN A CA 20
ATOM 29380 C C . ASN A 1 41 ? 0.676 -5.019 9.782 1.00 0.00 176 ASN A C 20
ATOM 29381 O O . ASN A 1 41 ? 1.282 -4.843 8.724 1.00 0.00 176 ASN A O 20
ATOM 29392 N N . ILE A 1 42 ? 0.064 -4.038 10.437 1.00 0.00 177 ILE A N 20
ATOM 29393 C CA . ILE A 1 42 ? 0.070 -2.668 9.940 1.00 0.00 177 ILE A CA 20
ATOM 29394 C C . ILE A 1 42 ? 0.757 -1.728 10.925 1.00 0.00 177 ILE A C 20
ATOM 29395 O O . ILE A 1 42 ? 0.754 -1.970 12.132 1.00 0.00 177 ILE A O 20
ATOM 29411 N N . GLU A 1 43 ? 1.342 -0.655 10.402 1.00 0.00 178 GLU A N 20
ATOM 29412 C CA . GLU A 1 43 ? 2.031 0.321 11.237 1.00 0.00 178 GLU A CA 20
ATOM 29413 C C . GLU A 1 43 ? 1.244 1.626 11.312 1.00 0.00 178 GLU A C 20
ATOM 29414 O O . GLU A 1 43 ? 1.157 2.251 12.368 1.00 0.00 178 GLU A O 20
ATOM 29426 N N . GLU A 1 44 ? 0.672 2.031 10.182 1.00 0.00 179 GLU A N 20
ATOM 29427 C CA . GLU A 1 44 ? -0.108 3.261 10.119 1.00 0.00 179 GLU A CA 20
ATOM 29428 C C . GLU A 1 44 ? -0.947 3.310 8.845 1.00 0.00 179 GLU A C 20
ATOM 29429 O O . GLU A 1 44 ? -0.446 3.056 7.749 1.00 0.00 179 GLU A O 20
ATOM 29441 N N . CYS A 1 45 ? -2.225 3.637 8.998 1.00 0.00 180 CYS A N 20
ATOM 29442 C CA . CYS A 1 45 ? -3.135 3.718 7.861 1.00 0.00 180 CYS A CA 20
ATOM 29443 C C . CYS A 1 45 ? -3.733 5.116 7.742 1.00 0.00 180 CYS A C 20
ATOM 29444 O O . CYS A 1 45 ? -4.087 5.740 8.742 1.00 0.00 180 CYS A O 20
ATOM 29452 N N . THR A 1 46 ? -3.840 5.605 6.510 1.00 0.00 181 THR A N 20
ATOM 29453 C CA . THR A 1 46 ? -4.392 6.930 6.259 1.00 0.00 181 THR A CA 20
ATOM 29454 C C . THR A 1 46 ? -5.128 6.976 4.924 1.00 0.00 181 THR A C 20
ATOM 29455 O O . THR A 1 46 ? -4.595 6.556 3.897 1.00 0.00 181 THR A O 20
ATOM 29466 N N . ILE A 1 47 ? -6.353 7.488 4.947 1.00 0.00 182 ILE A N 20
ATOM 29467 C CA . ILE A 1 47 ? -7.161 7.590 3.738 1.00 0.00 182 ILE A CA 20
ATOM 29468 C C . ILE A 1 47 ? -6.995 8.955 3.079 1.00 0.00 182 ILE A C 20
ATOM 29469 O O . ILE A 1 47 ? -7.107 9.991 3.736 1.00 0.00 182 ILE A O 20
ATOM 29485 N N . LEU A 1 48 ? -6.728 8.949 1.778 1.00 0.00 183 LEU A N 20
ATOM 29486 C CA . LEU A 1 48 ? -6.549 10.188 1.028 1.00 0.00 183 LEU A CA 20
ATOM 29487 C C . LEU A 1 48 ? -7.850 10.609 0.352 1.00 0.00 183 LEU A C 20
ATOM 29488 O O . LEU A 1 48 ? -8.300 9.973 -0.601 1.00 0.00 183 LEU A O 20
ATOM 29504 N N . ARG A 1 49 ? -8.448 11.686 0.851 1.00 0.00 184 ARG A N 20
ATOM 29505 C CA . ARG A 1 49 ? -9.696 12.193 0.295 1.00 0.00 184 ARG A CA 20
ATOM 29506 C C . ARG A 1 49 ? -9.568 13.668 -0.074 1.00 0.00 184 ARG A C 20
ATOM 29507 O O . ARG A 1 49 ? -10.553 14.404 -0.087 1.00 0.00 184 ARG A O 20
ATOM 29528 N N . GLY A 1 50 ? -8.344 14.093 -0.374 1.00 0.00 185 GLY A N 20
ATOM 29529 C CA . GLY A 1 50 ? -8.108 15.478 -0.739 1.00 0.00 185 GLY A CA 20
ATOM 29530 C C . GLY A 1 50 ? -8.455 16.440 0.380 1.00 0.00 185 GLY A C 20
ATOM 29531 O O . GLY A 1 50 ? -9.338 16.182 1.198 1.00 0.00 185 GLY A O 20
ATOM 29535 N N . PRO A 1 51 ? -7.746 17.578 0.429 1.00 0.00 186 PRO A N 20
ATOM 29536 C CA . PRO A 1 51 ? -7.964 18.603 1.453 1.00 0.00 186 PRO A CA 20
ATOM 29537 C C . PRO A 1 51 ? -9.444 18.906 1.664 1.00 0.00 186 PRO A C 20
ATOM 29538 O O . PRO A 1 51 ? -9.838 19.428 2.707 1.00 0.00 186 PRO A O 20
ATOM 29549 N N . ASP A 1 52 ? -10.258 18.576 0.667 1.00 0.00 187 ASP A N 20
ATOM 29550 C CA . ASP A 1 52 ? -11.695 18.812 0.745 1.00 0.00 187 ASP A CA 20
ATOM 29551 C C . ASP A 1 52 ? -12.370 17.768 1.629 1.00 0.00 187 ASP A C 20
ATOM 29552 O O . ASP A 1 52 ? -13.250 18.091 2.426 1.00 0.00 187 ASP A O 20
ATOM 29561 N N . GLY A 1 53 ? -11.952 16.515 1.481 1.00 0.00 188 GLY A N 20
ATOM 29562 C CA . GLY A 1 53 ? -12.528 15.442 2.272 1.00 0.00 188 GLY A CA 20
ATOM 29563 C C . GLY A 1 53 ? -13.197 14.386 1.416 1.00 0.00 188 GLY A C 20
ATOM 29564 O O . GLY A 1 53 ? -13.562 13.319 1.908 1.00 0.00 188 GLY A O 20
ATOM 29568 N N . ASN A 1 54 ? -13.360 14.683 0.131 1.00 0.00 189 ASN A N 20
ATOM 29569 C CA . ASN A 1 54 ? -13.992 13.751 -0.795 1.00 0.00 189 ASN A CA 20
ATOM 29570 C C . ASN A 1 54 ? -13.024 12.642 -1.197 1.00 0.00 189 ASN A C 20
ATOM 29571 O O . ASN A 1 54 ? -12.015 12.894 -1.856 1.00 0.00 189 ASN A O 20
ATOM 29582 N N . SER A 1 55 ? -13.339 11.415 -0.796 1.00 0.00 190 SER A N 20
ATOM 29583 C CA . SER A 1 55 ? -12.496 10.267 -1.111 1.00 0.00 190 SER A CA 20
ATOM 29584 C C . SER A 1 55 ? -12.220 10.192 -2.609 1.00 0.00 190 SER A C 20
ATOM 29585 O O . SER A 1 55 ? -13.115 10.394 -3.429 1.00 0.00 190 SER A O 20
ATOM 29593 N N . LYS A 1 56 ? -10.972 9.899 -2.960 1.00 0.00 191 LYS A N 20
ATOM 29594 C CA . LYS A 1 56 ? -10.574 9.794 -4.359 1.00 0.00 191 LYS A CA 20
ATOM 29595 C C . LYS A 1 56 ? -9.996 8.415 -4.659 1.00 0.00 191 LYS A C 20
ATOM 29596 O O . LYS A 1 56 ? -9.154 8.263 -5.543 1.00 0.00 191 LYS A O 20
ATOM 29615 N N . GLY A 1 57 ? -10.456 7.411 -3.917 1.00 0.00 192 GLY A N 20
ATOM 29616 C CA . GLY A 1 57 ? -9.974 6.058 -4.120 1.00 0.00 192 GLY A CA 20
ATOM 29617 C C . GLY A 1 57 ? -8.470 5.948 -3.965 1.00 0.00 192 GLY A C 20
ATOM 29618 O O . GLY A 1 57 ? -7.795 5.346 -4.802 1.00 0.00 192 GLY A O 20
ATOM 29622 N N . CYS A 1 58 ? -7.943 6.532 -2.895 1.00 0.00 193 CYS A N 20
ATOM 29623 C CA . CYS A 1 58 ? -6.508 6.499 -2.634 1.00 0.00 193 CYS A CA 20
ATOM 29624 C C . CYS A 1 58 ? -6.225 6.588 -1.138 1.00 0.00 193 CYS A C 20
ATOM 29625 O O . CYS A 1 58 ? -6.903 7.311 -0.410 1.00 0.00 193 CYS A O 20
ATOM 29633 N N . ALA A 1 59 ? -5.220 5.845 -0.687 1.00 0.00 194 ALA A N 20
ATOM 29634 C CA . ALA A 1 59 ? -4.847 5.839 0.722 1.00 0.00 194 ALA A CA 20
ATOM 29635 C C . ALA A 1 59 ? -3.440 5.283 0.915 1.00 0.00 194 ALA A C 20
ATOM 29636 O O . ALA A 1 59 ? -2.928 4.553 0.066 1.00 0.00 194 ALA A O 20
ATOM 29643 N N . PHE A 1 60 ? -2.820 5.633 2.037 1.00 0.00 195 PHE A N 20
ATOM 29644 C CA . PHE A 1 60 ? -1.471 5.170 2.341 1.00 0.00 195 PHE A CA 20
ATOM 29645 C C . PHE A 1 60 ? -1.484 4.183 3.505 1.00 0.00 195 PHE A C 20
ATOM 29646 O O . PHE A 1 60 ? -1.988 4.487 4.586 1.00 0.00 195 PHE A O 20
ATOM 29663 N N . VAL A 1 61 ? -0.925 2.999 3.275 1.00 0.00 196 VAL A N 20
ATOM 29664 C CA . VAL A 1 61 ? -0.871 1.967 4.303 1.00 0.00 196 VAL A CA 20
ATOM 29665 C C . VAL A 1 61 ? 0.567 1.543 4.581 1.00 0.00 196 VAL A C 20
ATOM 29666 O O . VAL A 1 61 ? 1.373 1.401 3.661 1.00 0.00 196 VAL A O 20
ATOM 29679 N N . LYS A 1 62 ? 0.882 1.340 5.856 1.00 0.00 197 LYS A N 20
ATOM 29680 C CA . LYS A 1 62 ? 2.223 0.929 6.257 1.00 0.00 197 LYS A CA 20
ATOM 29681 C C . LYS A 1 62 ? 2.199 -0.454 6.898 1.00 0.00 197 LYS A C 20
ATOM 29682 O O . LYS A 1 62 ? 1.249 -0.809 7.596 1.00 0.00 197 LYS A O 20
ATOM 29701 N N . TYR A 1 63 ? 3.250 -1.231 6.658 1.00 0.00 198 TYR A N 20
ATOM 29702 C CA . TYR A 1 63 ? 3.348 -2.576 7.212 1.00 0.00 198 TYR A CA 20
ATOM 29703 C C . TYR A 1 63 ? 4.571 -2.705 8.116 1.00 0.00 198 TYR A C 20
ATOM 29704 O O . TYR A 1 63 ? 5.377 -1.781 8.223 1.00 0.00 198 TYR A O 20
ATOM 29722 N N . SER A 1 64 ? 4.701 -3.858 8.763 1.00 0.00 199 SER A N 20
ATOM 29723 C CA . SER A 1 64 ? 5.823 -4.109 9.660 1.00 0.00 199 SER A CA 20
ATOM 29724 C C . SER A 1 64 ? 7.104 -4.362 8.871 1.00 0.00 199 SER A C 20
ATOM 29725 O O . SER A 1 64 ? 8.129 -3.725 9.110 1.00 0.00 199 SER A O 20
ATOM 29733 N N . SER A 1 65 ? 7.036 -5.298 7.930 1.00 0.00 200 SER A N 20
ATOM 29734 C CA . SER A 1 65 ? 8.190 -5.640 7.107 1.00 0.00 200 SER A CA 20
ATOM 29735 C C . SER A 1 65 ? 7.785 -5.808 5.646 1.00 0.00 200 SER A C 20
ATOM 29736 O O . SER A 1 65 ? 6.632 -5.581 5.279 1.00 0.00 200 SER A O 20
ATOM 29744 N N . HIS A 1 66 ? 8.743 -6.208 4.815 1.00 0.00 201 HIS A N 20
ATOM 29745 C CA . HIS A 1 66 ? 8.487 -6.408 3.393 1.00 0.00 201 HIS A CA 20
ATOM 29746 C C . HIS A 1 66 ? 7.630 -7.649 3.164 1.00 0.00 201 HIS A C 20
ATOM 29747 O O . HIS A 1 66 ? 6.586 -7.583 2.515 1.00 0.00 201 HIS A O 20
ATOM 29761 N N . ALA A 1 67 ? 8.078 -8.779 3.702 1.00 0.00 202 ALA A N 20
ATOM 29762 C CA . ALA A 1 67 ? 7.351 -10.034 3.557 1.00 0.00 202 ALA A CA 20
ATOM 29763 C C . ALA A 1 67 ? 5.848 -9.819 3.703 1.00 0.00 202 ALA A C 20
ATOM 29764 O O . ALA A 1 67 ? 5.085 -10.060 2.768 1.00 0.00 202 ALA A O 20
ATOM 29771 N N . GLU A 1 68 ? 5.432 -9.364 4.880 1.00 0.00 203 GLU A N 20
ATOM 29772 C CA . GLU A 1 68 ? 4.019 -9.118 5.147 1.00 0.00 203 GLU A CA 20
ATOM 29773 C C . GLU A 1 68 ? 3.380 -8.328 4.009 1.00 0.00 203 GLU A C 20
ATOM 29774 O O . GLU A 1 68 ? 2.258 -8.616 3.592 1.00 0.00 203 GLU A O 20
ATOM 29786 N N . ALA A 1 69 ? 4.103 -7.330 3.510 1.00 0.00 204 ALA A N 20
ATOM 29787 C CA . ALA A 1 69 ? 3.608 -6.499 2.419 1.00 0.00 204 ALA A CA 20
ATOM 29788 C C . ALA A 1 69 ? 3.305 -7.339 1.183 1.00 0.00 204 ALA A C 20
ATOM 29789 O O . ALA A 1 69 ? 2.187 -7.321 0.669 1.00 0.00 204 ALA A O 20
ATOM 29796 N N . GLN A 1 70 ? 4.307 -8.074 0.712 1.00 0.00 205 GLN A N 20
ATOM 29797 C CA . GLN A 1 70 ? 4.146 -8.919 -0.465 1.00 0.00 205 GLN A CA 20
ATOM 29798 C C . GLN A 1 70 ? 2.876 -9.758 -0.364 1.00 0.00 205 GLN A C 20
ATOM 29799 O O . GLN A 1 70 ? 2.145 -9.915 -1.341 1.00 0.00 205 GLN A O 20
ATOM 29813 N N . ALA A 1 71 ? 2.621 -10.294 0.825 1.00 0.00 206 ALA A N 20
ATOM 29814 C CA . ALA A 1 71 ? 1.438 -11.115 1.054 1.00 0.00 206 ALA A CA 20
ATOM 29815 C C . ALA A 1 71 ? 0.161 -10.318 0.812 1.00 0.00 206 ALA A C 20
ATOM 29816 O O . ALA A 1 71 ? -0.717 -10.747 0.064 1.00 0.00 206 ALA A O 20
ATOM 29823 N N . ALA A 1 72 ? 0.064 -9.157 1.451 1.00 0.00 207 ALA A N 20
ATOM 29824 C CA . ALA A 1 72 ? -1.106 -8.299 1.303 1.00 0.00 207 ALA A CA 20
ATOM 29825 C C . ALA A 1 72 ? -1.273 -7.843 -0.142 1.00 0.00 207 ALA A C 20
ATOM 29826 O O . ALA A 1 72 ? -2.375 -7.498 -0.570 1.00 0.00 207 ALA A O 20
ATOM 29833 N N . ILE A 1 73 ? -0.174 -7.843 -0.888 1.00 0.00 208 ILE A N 20
ATOM 29834 C CA . ILE A 1 73 ? -0.200 -7.429 -2.286 1.00 0.00 208 ILE A CA 20
ATOM 29835 C C . ILE A 1 73 ? -0.896 -8.470 -3.155 1.00 0.00 208 ILE A C 20
ATOM 29836 O O . ILE A 1 73 ? -2.010 -8.252 -3.630 1.00 0.00 208 ILE A O 20
ATOM 29852 N N . ASN A 1 74 ? -0.232 -9.604 -3.357 1.00 0.00 209 ASN A N 20
ATOM 29853 C CA . ASN A 1 74 ? -0.788 -10.681 -4.168 1.00 0.00 209 ASN A CA 20
ATOM 29854 C C . ASN A 1 74 ? -2.164 -11.094 -3.655 1.00 0.00 209 ASN A C 20
ATOM 29855 O O . ASN A 1 74 ? -3.069 -11.381 -4.438 1.00 0.00 209 ASN A O 20
ATOM 29866 N N . ALA A 1 75 ? -2.314 -11.120 -2.335 1.00 0.00 210 ALA A N 20
ATOM 29867 C CA . ALA A 1 75 ? -3.580 -11.494 -1.717 1.00 0.00 210 ALA A CA 20
ATOM 29868 C C . ALA A 1 75 ? -4.708 -10.577 -2.177 1.00 0.00 210 ALA A C 20
ATOM 29869 O O . ALA A 1 75 ? -5.763 -11.042 -2.610 1.00 0.00 210 ALA A O 20
ATOM 29876 N N . LEU A 1 76 ? -4.479 -9.272 -2.080 1.00 0.00 211 LEU A N 20
ATOM 29877 C CA . LEU A 1 76 ? -5.477 -8.288 -2.486 1.00 0.00 211 LEU A CA 20
ATOM 29878 C C . LEU A 1 76 ? -5.165 -7.736 -3.873 1.00 0.00 211 LEU A C 20
ATOM 29879 O O . LEU A 1 76 ? -5.899 -7.983 -4.831 1.00 0.00 211 LEU A O 20
ATOM 29895 N N . HIS A 1 77 ? -4.071 -6.988 -3.974 1.00 0.00 212 HIS A N 20
ATOM 29896 C CA . HIS A 1 77 ? -3.659 -6.403 -5.245 1.00 0.00 212 HIS A CA 20
ATOM 29897 C C . HIS A 1 77 ? -3.646 -7.456 -6.349 1.00 0.00 212 HIS A C 20
ATOM 29898 O O . HIS A 1 77 ? -3.115 -8.552 -6.169 1.00 0.00 212 HIS A O 20
ATOM 29912 N N . GLY A 1 78 ? -4.234 -7.117 -7.492 1.00 0.00 213 GLY A N 20
ATOM 29913 C CA . GLY A 1 78 ? -4.279 -8.044 -8.607 1.00 0.00 213 GLY A CA 20
ATOM 29914 C C . GLY A 1 78 ? -5.203 -9.217 -8.349 1.00 0.00 213 GLY A C 20
ATOM 29915 O O . GLY A 1 78 ? -5.383 -10.077 -9.212 1.00 0.00 213 GLY A O 20
ATOM 29919 N N . SER A 1 79 ? -5.790 -9.255 -7.157 1.00 0.00 214 SER A N 20
ATOM 29920 C CA . SER A 1 79 ? -6.697 -10.335 -6.786 1.00 0.00 214 SER A CA 20
ATOM 29921 C C . SER A 1 79 ? -8.149 -9.930 -7.020 1.00 0.00 214 SER A C 20
ATOM 29922 O O . SER A 1 79 ? -8.802 -10.426 -7.938 1.00 0.00 214 SER A O 20
ATOM 29930 N N . GLN A 1 80 ? -8.647 -9.025 -6.183 1.00 0.00 215 GLN A N 20
ATOM 29931 C CA . GLN A 1 80 ? -10.022 -8.554 -6.299 1.00 0.00 215 GLN A CA 20
ATOM 29932 C C . GLN A 1 80 ? -10.077 -7.200 -6.999 1.00 0.00 215 GLN A C 20
ATOM 29933 O O . GLN A 1 80 ? -9.054 -6.537 -7.174 1.00 0.00 215 GLN A O 20
ATOM 29947 N N . THR A 1 81 ? -11.278 -6.795 -7.401 1.00 0.00 216 THR A N 20
ATOM 29948 C CA . THR A 1 81 ? -11.466 -5.522 -8.084 1.00 0.00 216 THR A CA 20
ATOM 29949 C C . THR A 1 81 ? -12.545 -4.687 -7.404 1.00 0.00 216 THR A C 20
ATOM 29950 O O . THR A 1 81 ? -13.732 -4.835 -7.694 1.00 0.00 216 THR A O 20
ATOM 29961 N N . MET A 1 82 ? -12.125 -3.808 -6.500 1.00 0.00 217 MET A N 20
ATOM 29962 C CA . MET A 1 82 ? -13.057 -2.948 -5.780 1.00 0.00 217 MET A CA 20
ATOM 29963 C C . MET A 1 82 ? -14.207 -2.516 -6.685 1.00 0.00 217 MET A C 20
ATOM 29964 O O . MET A 1 82 ? -14.012 -2.145 -7.843 1.00 0.00 217 MET A O 20
ATOM 29978 N N . PRO A 1 83 ? -15.434 -2.564 -6.146 1.00 0.00 218 PRO A N 20
ATOM 29979 C CA . PRO A 1 83 ? -16.639 -2.181 -6.888 1.00 0.00 218 PRO A CA 20
ATOM 29980 C C . PRO A 1 83 ? -16.490 -0.830 -7.579 1.00 0.00 218 PRO A C 20
ATOM 29981 O O . PRO A 1 83 ? -15.948 0.115 -7.007 1.00 0.00 218 PRO A O 20
ATOM 29992 N N . GLY A 1 84 ? -16.975 -0.745 -8.814 1.00 0.00 219 GLY A N 20
ATOM 29993 C CA . GLY A 1 84 ? -16.885 0.495 -9.563 1.00 0.00 219 GLY A CA 20
ATOM 29994 C C . GLY A 1 84 ? -15.742 0.490 -10.558 1.00 0.00 219 GLY A C 20
ATOM 29995 O O . GLY A 1 84 ? -15.909 0.897 -11.707 1.00 0.00 219 GLY A O 20
ATOM 29999 N N . ALA A 1 85 ? -14.576 0.030 -10.115 1.00 0.00 220 ALA A N 20
ATOM 30000 C CA . ALA A 1 85 ? -13.401 -0.026 -10.975 1.00 0.00 220 ALA A CA 20
ATOM 30001 C C . ALA A 1 85 ? -13.369 -1.323 -11.777 1.00 0.00 220 ALA A C 20
ATOM 30002 O O . ALA A 1 85 ? -13.735 -2.384 -11.274 1.00 0.00 220 ALA A O 20
ATOM 30009 N N . SER A 1 86 ? -12.930 -1.228 -13.029 1.00 0.00 221 SER A N 20
ATOM 30010 C CA . SER A 1 86 ? -12.855 -2.394 -13.902 1.00 0.00 221 SER A CA 20
ATOM 30011 C C . SER A 1 86 ? -11.468 -3.027 -13.844 1.00 0.00 221 SER A C 20
ATOM 30012 O O . SER A 1 86 ? -11.264 -4.145 -14.318 1.00 0.00 221 SER A O 20
ATOM 30020 N N . SER A 1 87 ? -10.518 -2.304 -13.261 1.00 0.00 222 SER A N 20
ATOM 30021 C CA . SER A 1 87 ? -9.149 -2.792 -13.144 1.00 0.00 222 SER A CA 20
ATOM 30022 C C . SER A 1 87 ? -8.887 -3.347 -11.747 1.00 0.00 222 SER A C 20
ATOM 30023 O O . SER A 1 87 ? -9.384 -2.816 -10.754 1.00 0.00 222 SER A O 20
ATOM 30031 N N . SER A 1 88 ? -8.103 -4.418 -11.680 1.00 0.00 223 SER A N 20
ATOM 30032 C CA . SER A 1 88 ? -7.778 -5.049 -10.406 1.00 0.00 223 SER A CA 20
ATOM 30033 C C . SER A 1 88 ? -7.152 -4.041 -9.446 1.00 0.00 223 SER A C 20
ATOM 30034 O O . SER A 1 88 ? -6.464 -3.110 -9.866 1.00 0.00 223 SER A O 20
ATOM 30042 N N . LEU A 1 89 ? -7.396 -4.235 -8.154 1.00 0.00 224 LEU A N 20
ATOM 30043 C CA . LEU A 1 89 ? -6.857 -3.344 -7.132 1.00 0.00 224 LEU A CA 20
ATOM 30044 C C . LEU A 1 89 ? -5.439 -2.906 -7.485 1.00 0.00 224 LEU A C 20
ATOM 30045 O O . LEU A 1 89 ? -4.746 -3.570 -8.256 1.00 0.00 224 LEU A O 20
ATOM 30061 N N . VAL A 1 90 ? -5.012 -1.784 -6.913 1.00 0.00 225 VAL A N 20
ATOM 30062 C CA . VAL A 1 90 ? -3.676 -1.259 -7.164 1.00 0.00 225 VAL A CA 20
ATOM 30063 C C . VAL A 1 90 ? -2.963 -0.924 -5.858 1.00 0.00 225 VAL A C 20
ATOM 30064 O O . VAL A 1 90 ? -3.275 0.073 -5.206 1.00 0.00 225 VAL A O 20
ATOM 30077 N N . VAL A 1 91 ? -2.003 -1.762 -5.482 1.00 0.00 226 VAL A N 20
ATOM 30078 C CA . VAL A 1 91 ? -1.243 -1.555 -4.255 1.00 0.00 226 VAL A CA 20
ATOM 30079 C C . VAL A 1 91 ? 0.251 -1.743 -4.495 1.00 0.00 226 VAL A C 20
ATOM 30080 O O . VAL A 1 91 ? 0.742 -2.869 -4.570 1.00 0.00 226 VAL A O 20
ATOM 30093 N N . LYS A 1 92 ? 0.970 -0.632 -4.614 1.00 0.00 227 LYS A N 20
ATOM 30094 C CA . LYS A 1 92 ? 2.409 -0.673 -4.843 1.00 0.00 227 LYS A CA 20
ATOM 30095 C C . LYS A 1 92 ? 3.142 0.239 -3.864 1.00 0.00 227 LYS A C 20
ATOM 30096 O O . LYS A 1 92 ? 2.637 1.297 -3.489 1.00 0.00 227 LYS A O 20
ATOM 30115 N N . PHE A 1 93 ? 4.335 -0.179 -3.454 1.00 0.00 228 PHE A N 20
ATOM 30116 C CA . PHE A 1 93 ? 5.138 0.601 -2.519 1.00 0.00 228 PHE A CA 20
ATOM 30117 C C . PHE A 1 93 ? 5.233 2.057 -2.965 1.00 0.00 228 PHE A C 20
ATOM 30118 O O . PHE A 1 93 ? 5.427 2.343 -4.146 1.00 0.00 228 PHE A O 20
ATOM 30135 N N . ALA A 1 94 ? 5.094 2.972 -2.012 1.00 0.00 229 ALA A N 20
ATOM 30136 C CA . ALA A 1 94 ? 5.166 4.398 -2.305 1.00 0.00 229 ALA A CA 20
ATOM 30137 C C . ALA A 1 94 ? 6.613 4.859 -2.436 1.00 0.00 229 ALA A C 20
ATOM 30138 O O . ALA A 1 94 ? 7.528 4.218 -1.920 1.00 0.00 229 ALA A O 20
ATOM 30145 N N . ASP A 1 95 ? 6.813 5.974 -3.131 1.00 0.00 230 ASP A N 20
ATOM 30146 C CA . ASP A 1 95 ? 8.150 6.522 -3.330 1.00 0.00 230 ASP A CA 20
ATOM 30147 C C . ASP A 1 95 ? 8.109 8.045 -3.397 1.00 0.00 230 ASP A C 20
ATOM 30148 O O . ASP A 1 95 ? 7.036 8.650 -3.373 1.00 0.00 230 ASP A O 20
ATOM 30157 N N . THR A 1 96 ? 9.284 8.661 -3.480 1.00 0.00 231 THR A N 20
ATOM 30158 C CA . THR A 1 96 ? 9.383 10.113 -3.548 1.00 0.00 231 THR A CA 20
ATOM 30159 C C . THR A 1 96 ? 8.316 10.778 -2.687 1.00 0.00 231 THR A C 20
ATOM 30160 O O . THR A 1 96 ? 7.628 11.697 -3.132 1.00 0.00 231 THR A O 20
ATOM 30171 N N . ASP A 1 97 ? 8.183 10.309 -1.451 1.00 0.00 232 ASP A N 20
ATOM 30172 C CA . ASP A 1 97 ? 7.200 10.859 -0.525 1.00 0.00 232 ASP A CA 20
ATOM 30173 C C . ASP A 1 97 ? 7.869 11.326 0.764 1.00 0.00 232 ASP A C 20
ATOM 30174 O O . ASP A 1 97 ? 8.396 10.519 1.530 1.00 0.00 232 ASP A O 20
ATOM 30183 N N . LYS A 1 98 ? 7.845 12.634 0.997 1.00 0.00 233 LYS A N 20
ATOM 30184 C CA . LYS A 1 98 ? 8.449 13.209 2.193 1.00 0.00 233 LYS A CA 20
ATOM 30185 C C . LYS A 1 98 ? 7.709 12.756 3.448 1.00 0.00 233 LYS A C 20
ATOM 30186 O O . LYS A 1 98 ? 6.487 12.618 3.442 1.00 0.00 233 LYS A O 20
ATOM 30205 N N . GLU A 1 99 ? 8.459 12.528 4.522 1.00 0.00 234 GLU A N 20
ATOM 30206 C CA . GLU A 1 99 ? 7.873 12.092 5.783 1.00 0.00 234 GLU A CA 20
ATOM 30207 C C . GLU A 1 99 ? 7.998 13.179 6.847 1.00 0.00 234 GLU A C 20
ATOM 30208 O O . GLU A 1 99 ? 9.092 13.672 7.120 1.00 0.00 234 GLU A O 20
ATOM 30220 N N . SER A 1 100 ? 6.869 13.548 7.443 1.00 0.00 235 SER A N 20
ATOM 30221 C CA . SER A 1 100 ? 6.851 14.579 8.473 1.00 0.00 235 SER A CA 20
ATOM 30222 C C . SER A 1 100 ? 7.681 14.156 9.681 1.00 0.00 235 SER A C 20
ATOM 30223 O O . SER A 1 100 ? 7.677 12.990 10.074 1.00 0.00 235 SER A O 20
ATOM 30231 N N . GLY A 1 101 ? 8.395 15.114 10.266 1.00 0.00 236 GLY A N 20
ATOM 30232 C CA . GLY A 1 101 ? 9.221 14.822 11.422 1.00 0.00 236 GLY A CA 20
ATOM 30233 C C . GLY A 1 101 ? 8.409 14.677 12.694 1.00 0.00 236 GLY A C 20
ATOM 30234 O O . GLY A 1 101 ? 7.391 15.344 12.885 1.00 0.00 236 GLY A O 20
ATOM 30238 N N . PRO A 1 102 ? 8.859 13.787 13.590 1.00 0.00 237 PRO A N 20
ATOM 30239 C CA . PRO A 1 102 ? 8.181 13.535 14.865 1.00 0.00 237 PRO A CA 20
ATOM 30240 C C . PRO A 1 102 ? 7.802 14.824 15.585 1.00 0.00 237 PRO A C 20
ATOM 30241 O O . PRO A 1 102 ? 8.531 15.815 15.529 1.00 0.00 237 PRO A O 20
ATOM 30252 N N . SER A 1 103 ? 6.658 14.806 16.261 1.00 0.00 238 SER A N 20
ATOM 30253 C CA . SER A 1 103 ? 6.181 15.975 16.990 1.00 0.00 238 SER A CA 20
ATOM 30254 C C . SER A 1 103 ? 5.078 15.591 17.971 1.00 0.00 238 SER A C 20
ATOM 30255 O O . SER A 1 103 ? 3.973 15.227 17.569 1.00 0.00 238 SER A O 20
ATOM 30263 N N . SER A 1 104 ? 5.387 15.676 19.261 1.00 0.00 239 SER A N 20
ATOM 30264 C CA . SER A 1 104 ? 4.424 15.334 20.302 1.00 0.00 239 SER A CA 20
ATOM 30265 C C . SER A 1 104 ? 4.434 16.377 21.415 1.00 0.00 239 SER A C 20
ATOM 30266 O O . SER A 1 104 ? 5.493 16.826 21.851 1.00 0.00 239 SER A O 20
ATOM 30274 N N . GLY A 1 105 ? 3.244 16.759 21.871 1.00 0.00 240 GLY A N 20
ATOM 30275 C CA . GLY A 1 105 ? 3.137 17.746 22.929 1.00 0.00 240 GLY A CA 20
ATOM 30276 C C . GLY A 1 105 ? 3.445 17.167 24.295 1.00 0.00 240 GLY A C 20
ATOM 30277 O O . GLY A 1 105 ? 3.699 15.970 24.427 1.00 0.00 240 GLY A O 20
#

Organism: Homo sapiens (NCBI:txid9606)

Solvent-accessible surface area: 7605 Å² total; per-residue (Å²): 117,136,110,75,101,122,47,114,132,227,114,101,89,111,62,133,64,2,61,0,6,99,30,43,138,149,58,52,72,84,73,6,140,181,72,2,64,73,114,1,99,35,94,103,20,74,40,58,159,8,137,115,38,79,27,130,7,16,0,54,0,48,2,50,57,82,66,57,5,78,50,0,11,113,34,9,73,48,73,76,57,5,81,85,31,118,60,37,0,44,2,116,61,5,97,120,101,179,176,82,54,144,97,129,122

CATH classification: 3.30.70.330